Protein AF-0000000086637822 (afdb_homodimer)

Structure (mmCIF, N/CA/C/O backbone):
data_AF-0000000086637822-model_v1
#
loop_
_entity.id
_entity.type
_entity.pdbx_description
1 polymer 'Alpha-L-rhamnosidase C-terminal domain-containing protein'
#
loop_
_atom_site.group_PDB
_atom_site.id
_atom_site.type_symbol
_atom_site.label_atom_id
_atom_site.label_alt_id
_atom_site.label_comp_id
_atom_site.label_asym_id
_atom_site.label_entity_id
_atom_site.label_seq_id
_atom_site.pdbx_PDB_ins_code
_atom_site.Cartn_x
_atom_site.Cartn_y
_atom_site.Cartn_z
_atom_site.occupancy
_atom_site.B_iso_or_equiv
_atom_site.auth_seq_id
_atom_site.auth_comp_id
_atom_site.auth_asym_id
_atom_site.auth_atom_id
_atom_site.pdbx_PDB_model_num
ATOM 1 N N . MET A 1 1 ? -35.375 47.875 30.641 1 24.53 1 MET A N 1
ATOM 2 C CA . MET A 1 1 ? -34.062 47.438 30.203 1 24.53 1 MET A CA 1
ATOM 3 C C . MET A 1 1 ? -34.188 46.438 29.031 1 24.53 1 MET A C 1
ATOM 5 O O . MET A 1 1 ? -34.688 45.344 29.203 1 24.53 1 MET A O 1
ATOM 9 N N . GLN A 1 2 ? -34.375 46.875 27.781 1 25.88 2 GLN A N 1
ATOM 10 C CA . GLN A 1 2 ? -35.031 46.312 26.609 1 25.88 2 GLN A CA 1
ATOM 11 C C . GLN A 1 2 ? -34.188 45.219 25.969 1 25.88 2 GLN A C 1
ATOM 13 O O . GLN A 1 2 ? -33 45.406 25.703 1 25.88 2 GLN A O 1
ATOM 18 N N . SER A 1 3 ? -34.469 43.938 26.281 1 24.48 3 SER A N 1
ATOM 19 C CA . SER A 1 3 ? -33.875 42.656 25.906 1 24.48 3 SER A CA 1
ATOM 20 C C . SER A 1 3 ? -33.688 42.531 24.406 1 24.48 3 SER A C 1
ATOM 22 O O . SER A 1 3 ? -34.656 42.469 23.656 1 24.48 3 SER A O 1
ATOM 24 N N . SER A 1 4 ? -32.812 43.344 23.797 1 25.14 4 SER A N 1
ATOM 25 C CA . SER A 1 4 ? -32.625 43.375 22.344 1 25.14 4 SER A CA 1
ATOM 26 C C . SER A 1 4 ? -32.344 42 21.781 1 25.14 4 SER A C 1
ATOM 28 O O . SER A 1 4 ? -31.391 41.312 22.188 1 25.14 4 SER A O 1
ATOM 30 N N . SER A 1 5 ? -33.312 41.156 21.375 1 28.61 5 SER A N 1
ATOM 31 C CA . SER A 1 5 ? -33.438 39.875 20.719 1 28.61 5 SER A CA 1
ATOM 32 C C . SER A 1 5 ? -32.594 39.812 19.453 1 28.61 5 SER A C 1
ATOM 34 O O . SER A 1 5 ? -32.875 40.5 18.469 1 28.61 5 SER A O 1
ATOM 36 N N . THR A 1 6 ? -31.25 39.688 19.469 1 32.09 6 THR A N 1
ATOM 37 C CA . THR A 1 6 ? -30.328 39.5 18.344 1 32.09 6 THR A CA 1
ATOM 38 C C . THR A 1 6 ? -30.875 38.469 17.359 1 32.09 6 THR A C 1
ATOM 40 O O . THR A 1 6 ? -31.125 37.312 17.734 1 32.09 6 THR A O 1
ATOM 43 N N . SER A 1 7 ? -31.625 38.781 16.328 1 33.91 7 SER A N 1
ATOM 44 C CA . SER A 1 7 ? -32.188 38.031 15.211 1 33.91 7 SER A CA 1
ATOM 45 C C . SER A 1 7 ? -31.156 37.031 14.641 1 33.91 7 SER A C 1
ATOM 47 O O . SER A 1 7 ? -30.062 37.438 14.242 1 33.91 7 SER A O 1
ATOM 49 N N . LEU A 1 8 ? -31.078 35.875 15.039 1 40.56 8 LEU A N 1
ATOM 50 C CA . LEU A 1 8 ? -30.438 34.719 14.43 1 40.56 8 LEU A CA 1
ATOM 51 C C . LEU A 1 8 ? -30.609 34.719 12.922 1 40.56 8 LEU A C 1
ATOM 53 O O . LEU A 1 8 ? -31.719 34.469 12.422 1 40.56 8 LEU A O 1
ATOM 57 N N . SER A 1 9 ? -29.984 35.531 12.086 1 42.69 9 SER A N 1
ATOM 58 C CA . SER A 1 9 ? -30 35.594 10.625 1 42.69 9 SER A CA 1
ATOM 59 C C . SER A 1 9 ? -29.938 34.188 10.023 1 42.69 9 SER A C 1
ATOM 61 O O . SER A 1 9 ? -29.25 33.312 10.547 1 42.69 9 SER A O 1
ATOM 63 N N . ASN A 1 10 ? -30.891 33.562 9.344 1 52.34 10 ASN A N 1
ATOM 64 C CA . ASN A 1 10 ? -31.094 32.312 8.625 1 52.34 10 ASN A CA 1
ATOM 65 C C . ASN A 1 10 ? -29.859 31.922 7.801 1 52.34 10 ASN A C 1
ATOM 67 O O . ASN A 1 10 ? -29.406 32.688 6.965 1 52.34 10 ASN A O 1
ATOM 71 N N . PRO A 1 11 ? -29.125 30.859 8.164 1 66 11 PRO A N 1
ATOM 72 C CA . PRO A 1 11 ? -27.891 30.484 7.445 1 66 11 PRO A CA 1
ATOM 73 C C . PRO A 1 11 ? -28.094 30.438 5.934 1 66 11 PRO A C 1
ATOM 75 O O . PRO A 1 11 ? -29.125 29.938 5.457 1 66 11 PRO A O 1
ATOM 78 N N . GLU A 1 12 ? -27.188 31.141 5.191 1 83.38 12 GLU A N 1
ATOM 79 C CA . GLU A 1 12 ? -27.156 31.312 3.742 1 83.38 12 GLU A CA 1
ATOM 80 C C . GLU A 1 12 ? -26.969 29.984 3.031 1 83.38 12 GLU A C 1
ATOM 82 O O . GLU A 1 12 ? -26.234 29.109 3.514 1 83.38 12 GLU A O 1
ATOM 87 N N . LEU A 1 13 ? -27.875 29.688 2.125 1 92.31 13 LEU A N 1
ATOM 88 C CA . LEU A 1 13 ? -27.703 28.531 1.248 1 92.31 13 LEU A CA 1
ATOM 89 C C . LEU A 1 13 ? -26.797 28.859 0.074 1 92.31 13 LEU A C 1
ATOM 91 O O . LEU A 1 13 ? -27.094 29.75 -0.725 1 92.31 13 LEU A O 1
ATOM 95 N N . VAL A 1 14 ? -25.719 28.219 0.016 1 95.38 14 VAL A N 1
ATOM 96 C CA . VAL A 1 14 ? -24.797 28.391 -1.111 1 95.38 14 VAL A CA 1
ATOM 97 C C . VAL A 1 14 ? -25.219 27.484 -2.264 1 95.38 14 VAL A C 1
ATOM 99 O O . VAL A 1 14 ? -25.359 26.266 -2.09 1 95.38 14 VAL A O 1
ATOM 102 N N . ARG A 1 15 ? -25.391 28.016 -3.428 1 95.62 15 ARG A N 1
ATOM 103 C CA . ARG A 1 15 ? -25.875 27.281 -4.59 1 95.62 15 ARG A CA 1
ATOM 104 C C . ARG A 1 15 ? -24.75 27.047 -5.602 1 95.62 15 ARG A C 1
ATOM 106 O O . ARG A 1 15 ? -23.75 27.781 -5.602 1 95.62 15 ARG A O 1
ATOM 113 N N . PRO A 1 16 ? -24.906 26.031 -6.426 1 95.88 16 PRO A N 1
ATOM 114 C CA . PRO A 1 16 ? -23.875 25.828 -7.453 1 95.88 16 PRO A CA 1
ATOM 115 C C . PRO A 1 16 ? -23.859 26.938 -8.492 1 95.88 16 PRO A C 1
ATOM 117 O O . PRO A 1 16 ? -24.891 27.531 -8.797 1 95.88 16 PRO A O 1
ATOM 120 N N . SER A 1 17 ? -22.719 27.203 -9.016 1 95 17 SER A N 1
ATOM 121 C CA . SER A 1 17 ? -22.531 28.25 -10.008 1 95 17 SER A CA 1
ATOM 122 C C . SER A 1 17 ? -22.844 27.734 -11.414 1 95 17 SER A C 1
ATOM 124 O O . SER A 1 17 ? -23.297 28.516 -12.266 1 95 17 SER A O 1
ATOM 126 N N . ARG A 1 18 ? -22.562 26.438 -11.68 1 95.31 18 ARG A N 1
ATOM 127 C CA . ARG A 1 18 ? -22.828 25.875 -13 1 95.31 18 ARG A CA 1
ATOM 128 C C . ARG A 1 18 ? -22.859 24.359 -12.953 1 95.31 18 ARG A C 1
ATOM 130 O O . ARG A 1 18 ? -22.516 23.75 -11.945 1 95.31 18 ARG A O 1
ATOM 137 N N . VAL A 1 19 ? -23.359 23.766 -14.047 1 95.75 19 VAL A N 1
ATOM 138 C CA . VAL A 1 19 ? -23.281 22.312 -14.281 1 95.75 19 VAL A CA 1
ATOM 139 C C . VAL A 1 19 ? -22 21.984 -15.055 1 95.75 19 VAL A C 1
ATOM 141 O O . VAL A 1 19 ? -21.781 22.516 -16.141 1 95.75 19 VAL A O 1
ATOM 144 N N . LEU A 1 20 ? -21.172 21.203 -14.477 1 95.31 20 LEU A N 1
ATOM 145 C CA . LEU A 1 20 ? -19.922 20.828 -15.125 1 95.31 20 LEU A CA 1
ATOM 146 C C . LEU A 1 20 ? -20.156 19.828 -16.234 1 95.31 20 LEU A C 1
ATOM 148 O O . LEU A 1 20 ? -19.625 19.969 -17.344 1 95.31 20 LEU A O 1
ATOM 152 N N . ARG A 1 21 ? -20.891 18.75 -15.945 1 94.25 21 ARG A N 1
ATOM 153 C CA . ARG A 1 21 ? -21.188 17.703 -16.922 1 94.25 21 ARG A CA 1
ATOM 154 C C . ARG A 1 21 ? -22.375 16.875 -16.484 1 94.25 21 ARG A C 1
ATOM 156 O O . ARG A 1 21 ? -22.766 16.906 -15.312 1 94.25 21 ARG A O 1
ATOM 163 N N . THR A 1 22 ? -23.078 16.172 -17.484 1 93.12 22 THR A N 1
ATOM 164 C CA . THR A 1 22 ? -24.219 15.289 -17.219 1 93.12 22 THR A CA 1
ATOM 165 C C . THR A 1 22 ? -24.031 13.953 -17.938 1 93.12 22 THR A C 1
ATOM 167 O O . THR A 1 22 ? -23.266 13.859 -18.906 1 93.12 22 THR A O 1
ATOM 170 N N . SER A 1 23 ? -24.562 13.008 -17.422 1 90.38 23 SER A N 1
ATOM 171 C CA . SER A 1 23 ? -24.672 11.695 -18.047 1 90.38 23 SER A CA 1
ATOM 172 C C . SER A 1 23 ? -26.078 11.125 -17.875 1 90.38 23 SER A C 1
ATOM 174 O O . SER A 1 23 ? -26.719 11.336 -16.828 1 90.38 23 SER A O 1
ATOM 176 N N . GLY A 1 24 ? -26.609 10.438 -18.812 1 91.44 24 GLY A N 1
ATOM 177 C CA . GLY A 1 24 ? -27.969 9.922 -18.75 1 91.44 24 GLY A CA 1
ATOM 178 C C . GLY A 1 24 ? -29.016 10.984 -18.984 1 91.44 24 GLY A C 1
ATOM 179 O O . GLY A 1 24 ? -28.781 11.953 -19.703 1 91.44 24 GLY A O 1
ATOM 180 N N . LYS A 1 25 ? -30.219 10.703 -18.5 1 93.31 25 LYS A N 1
ATOM 181 C CA . LYS A 1 25 ? -31.328 11.625 -18.703 1 93.31 25 LYS A CA 1
ATOM 182 C C . LYS A 1 25 ? -31.375 12.688 -17.609 1 93.31 25 LYS A C 1
ATOM 184 O O . LYS A 1 25 ? -31.984 12.484 -16.562 1 93.31 25 LYS A O 1
ATOM 189 N N . VAL A 1 26 ? -30.875 13.859 -17.922 1 94.25 26 VAL A N 1
ATOM 190 C CA . VAL A 1 26 ? -30.844 15 -17 1 94.25 26 VAL A CA 1
ATOM 191 C C . VAL A 1 26 ? -31.406 16.234 -17.703 1 94.25 26 VAL A C 1
ATOM 193 O O . VAL A 1 26 ? -31.062 16.531 -18.844 1 94.25 26 VAL A O 1
ATOM 196 N N . GLU A 1 27 ? -32.281 16.859 -17.109 1 94.12 27 GLU A N 1
ATOM 197 C CA . GLU A 1 27 ? -32.844 18.125 -17.609 1 94.12 27 GLU A CA 1
ATOM 198 C C . GLU A 1 27 ? -32.531 19.266 -16.641 1 94.12 27 GLU A C 1
ATOM 200 O O . GLU A 1 27 ? -32.812 19.172 -15.445 1 94.12 27 GLU A O 1
ATOM 205 N N . ILE A 1 28 ? -31.984 20.266 -17.172 1 91.19 28 ILE A N 1
ATOM 206 C CA . ILE A 1 28 ? -31.609 21.422 -16.375 1 91.19 28 ILE A CA 1
ATOM 207 C C . ILE A 1 28 ? -32.594 22.562 -16.625 1 91.19 28 ILE A C 1
ATOM 209 O O . ILE A 1 28 ? -32.844 22.922 -17.766 1 91.19 28 ILE A O 1
ATOM 213 N N . GLY A 1 29 ? -33.094 23.078 -15.602 1 86.31 29 GLY A N 1
ATOM 214 C CA . GLY A 1 29 ? -34 24.203 -15.727 1 86.31 29 GLY A CA 1
ATOM 215 C C . GLY A 1 29 ? -33.281 25.531 -15.914 1 86.31 29 GLY A C 1
ATOM 216 O O . GLY A 1 29 ? -32.125 25.562 -16.344 1 86.31 29 GLY A O 1
ATOM 217 N N . ASN A 1 30 ? -34.031 26.609 -15.633 1 77.69 30 ASN A N 1
ATOM 218 C CA . ASN A 1 30 ? -33.469 27.953 -15.805 1 77.69 30 ASN A CA 1
ATOM 219 C C . ASN A 1 30 ? -32.375 28.25 -14.797 1 77.69 30 ASN A C 1
ATOM 221 O O . ASN A 1 30 ? -31.484 29.062 -15.062 1 77.69 30 ASN A O 1
ATOM 225 N N . GLU A 1 31 ? -32.625 27.672 -13.664 1 81.81 31 GLU A N 1
ATOM 226 C CA . GLU A 1 31 ? -31.594 27.766 -12.641 1 81.81 31 GLU A CA 1
ATOM 227 C C . GLU A 1 31 ? -30.875 26.438 -12.477 1 81.81 31 GLU A C 1
ATOM 229 O O . GLU A 1 31 ? -31.484 25.375 -12.57 1 81.81 31 GLU A O 1
ATOM 234 N N . VAL A 1 32 ? -29.625 26.531 -12.242 1 83.31 32 VAL A N 1
ATOM 235 C CA . VAL A 1 32 ? -28.75 25.359 -12.211 1 83.31 32 VAL A CA 1
ATOM 236 C C . VAL A 1 32 ? -29.266 24.359 -11.18 1 83.31 32 VAL A C 1
ATOM 238 O O . VAL A 1 32 ? -29.125 23.156 -11.367 1 83.31 32 VAL A O 1
ATOM 241 N N . SER A 1 33 ? -29.906 24.922 -10.172 1 79.81 33 SER A N 1
ATOM 242 C CA . SER A 1 33 ? -30.312 24.047 -9.094 1 79.81 33 SER A CA 1
ATOM 243 C C . SER A 1 33 ? -31.641 23.359 -9.414 1 79.81 33 SER A C 1
ATOM 245 O O . SER A 1 33 ? -32.031 22.391 -8.75 1 79.81 33 SER A O 1
ATOM 247 N N . TYR A 1 34 ? -32.312 23.875 -10.383 1 82.31 34 TYR A N 1
ATOM 248 C CA . TYR A 1 34 ? -33.562 23.234 -10.82 1 82.31 34 TYR A CA 1
ATOM 249 C C . TYR A 1 34 ? -33.281 22.172 -11.875 1 82.31 34 TYR A C 1
ATOM 251 O O . TYR A 1 34 ? -33 22.5 -13.031 1 82.31 34 TYR A O 1
ATOM 259 N N . LEU A 1 35 ? -33.25 20.891 -11.438 1 92.25 35 LEU A N 1
ATOM 260 C CA . LEU A 1 35 ? -32.906 19.859 -12.406 1 92.25 35 LEU A CA 1
ATOM 261 C C . LEU A 1 35 ? -33.688 18.578 -12.156 1 92.25 35 LEU A C 1
ATOM 263 O O . LEU A 1 35 ? -34.188 18.359 -11.047 1 92.25 35 LEU A O 1
ATOM 267 N N . SER A 1 36 ? -33.812 17.844 -13.195 1 94.5 36 SER A N 1
ATOM 268 C CA . SER A 1 36 ? -34.5 16.562 -13.141 1 94.5 36 SER A CA 1
ATOM 269 C C . SER A 1 36 ? -33.625 15.422 -13.594 1 94.5 36 SER A C 1
ATOM 271 O O . SER A 1 36 ? -32.844 15.562 -14.562 1 94.5 36 SER A O 1
ATOM 273 N N . LEU A 1 37 ? -33.594 14.383 -12.797 1 96 37 LEU A N 1
ATOM 274 C CA . LEU A 1 37 ? -32.906 13.141 -13.156 1 96 37 LEU A CA 1
ATOM 275 C C . LEU A 1 37 ? -33.906 12.008 -13.359 1 96 37 LEU A C 1
ATOM 277 O O . LEU A 1 37 ? -34.844 11.859 -12.578 1 96 37 LEU A O 1
ATOM 281 N N . ALA A 1 38 ? -33.656 11.203 -14.406 1 94.94 38 ALA A N 1
ATOM 282 C CA . ALA A 1 38 ? -34.562 10.086 -14.672 1 94.94 38 ALA A CA 1
ATOM 283 C C . ALA A 1 38 ? -33.781 8.859 -15.164 1 94.94 38 ALA A C 1
ATOM 285 O O . ALA A 1 38 ? -32.844 8.984 -15.953 1 94.94 38 ALA A O 1
ATOM 286 N N . ASN A 1 39 ? -34.062 7.785 -14.508 1 93.31 39 ASN A N 1
ATOM 287 C CA . ASN A 1 39 ? -33.562 6.504 -14.992 1 93.31 39 ASN A CA 1
ATOM 288 C C . ASN A 1 39 ? -34.656 5.68 -15.648 1 93.31 39 ASN A C 1
ATOM 290 O O . ASN A 1 39 ? -35.781 5.637 -15.148 1 93.31 39 ASN A O 1
ATOM 294 N N . THR A 1 40 ? -34.156 5.047 -16.766 1 85.56 40 THR A N 1
ATOM 295 C CA . THR A 1 40 ? -35.031 4.047 -17.375 1 85.56 40 THR A CA 1
ATOM 296 C C . THR A 1 40 ? -34.438 2.646 -17.203 1 85.56 40 THR A C 1
ATOM 298 O O . THR A 1 40 ? -33.438 2.471 -16.516 1 85.56 40 THR A O 1
ATOM 301 N N . LYS A 1 41 ? -35.031 1.471 -17.812 1 74.19 41 LYS A N 1
ATOM 302 C CA . LYS A 1 41 ? -34.625 0.081 -17.625 1 74.19 41 LYS A CA 1
ATOM 303 C C . LYS A 1 41 ? -33.312 -0.216 -18.344 1 74.19 41 LYS A C 1
ATOM 305 O O . LYS A 1 41 ? -32.594 -1.134 -17.953 1 74.19 41 LYS A O 1
ATOM 310 N N . THR A 1 42 ? -33 0.367 -19.359 1 60.78 42 THR A N 1
ATOM 311 C CA . THR A 1 42 ? -31.875 -0.054 -20.188 1 60.78 42 THR A CA 1
ATOM 312 C C . THR A 1 42 ? -30.766 0.992 -20.156 1 60.78 42 THR A C 1
ATOM 314 O O . THR A 1 42 ? -29.656 0.74 -20.641 1 60.78 42 THR A O 1
ATOM 317 N N . ASP A 1 43 ? -31.031 2.086 -19.438 1 61.66 43 ASP A N 1
ATOM 318 C CA . ASP A 1 43 ? -30.188 3.229 -19.75 1 61.66 43 ASP A CA 1
ATOM 319 C C . ASP A 1 43 ? -29.062 3.371 -18.734 1 61.66 43 ASP A C 1
ATOM 321 O O . ASP A 1 43 ? -29.094 2.752 -17.656 1 61.66 43 ASP A O 1
ATOM 325 N N . THR A 1 44 ? -28.031 4.07 -19.141 1 76.75 44 THR A N 1
ATOM 326 C CA . THR A 1 44 ? -27 4.676 -18.297 1 76.75 44 THR A CA 1
ATOM 327 C C . THR A 1 44 ? -27.641 5.488 -17.172 1 76.75 44 THR A C 1
ATOM 329 O O . THR A 1 44 ? -28.625 6.195 -17.391 1 76.75 44 THR A O 1
ATOM 332 N N . LYS A 1 45 ? -27.125 5.359 -15.93 1 88.88 45 LYS A N 1
ATOM 333 C CA . LYS A 1 45 ? -27.656 6.07 -14.773 1 88.88 45 LYS A CA 1
ATOM 334 C C . LYS A 1 45 ? -27.578 7.582 -14.977 1 88.88 45 LYS A C 1
ATOM 336 O O . LYS A 1 45 ? -26.578 8.094 -15.492 1 88.88 45 LYS A O 1
ATOM 341 N N . ALA A 1 46 ? -28.656 8.305 -14.641 1 94.5 46 ALA A N 1
ATOM 342 C CA . ALA A 1 46 ? -28.656 9.758 -14.68 1 94.5 46 ALA A CA 1
ATOM 343 C C . ALA A 1 46 ? -27.703 10.344 -13.641 1 94.5 46 ALA A C 1
ATOM 345 O O . ALA A 1 46 ? -27.781 9.992 -12.461 1 94.5 46 ALA A O 1
ATOM 346 N N . GLU A 1 47 ? -26.797 11.141 -14.055 1 95.44 47 GLU A N 1
ATOM 347 C CA . GLU A 1 47 ? -25.781 11.75 -13.203 1 95.44 47 GLU A CA 1
ATOM 348 C C . GLU A 1 47 ? -25.531 13.203 -13.586 1 95.44 47 GLU A C 1
ATOM 350 O O . GLU A 1 47 ? -25.5 13.547 -14.766 1 95.44 47 GLU A O 1
ATOM 355 N N . VAL A 1 48 ? -25.438 14.086 -12.617 1 96.62 48 VAL A N 1
ATOM 356 C CA . VAL A 1 48 ? -25.094 15.484 -12.836 1 96.62 48 VAL A CA 1
ATOM 357 C C . VAL A 1 48 ? -23.953 15.891 -11.898 1 96.62 48 VAL A C 1
ATOM 359 O O . VAL A 1 48 ? -23.922 15.477 -10.734 1 96.62 48 VAL A O 1
ATOM 362 N N . ILE A 1 49 ? -22.969 16.594 -12.383 1 97.56 49 ILE A N 1
ATOM 363 C CA . ILE A 1 49 ? -21.891 17.156 -11.57 1 97.56 49 ILE A CA 1
ATOM 364 C C . ILE A 1 49 ? -22.047 18.672 -11.492 1 97.56 49 ILE A C 1
ATOM 366 O O . ILE A 1 49 ? -21.984 19.359 -12.516 1 97.56 49 ILE A O 1
ATOM 370 N N . LEU A 1 50 ? -22.234 19.141 -10.344 1 98 50 LEU A N 1
ATOM 371 C CA . LEU A 1 50 ? -22.391 20.562 -10.07 1 98 50 LEU A CA 1
ATOM 372 C C . LEU A 1 50 ? -21.062 21.188 -9.664 1 98 50 LEU A C 1
ATOM 374 O O . LEU A 1 50 ? -20.25 20.547 -8.977 1 98 50 LEU A O 1
ATOM 378 N N . ASP A 1 51 ? -20.828 22.406 -10.117 1 97.62 51 ASP A N 1
ATOM 379 C CA . ASP A 1 51 ? -19.641 23.188 -9.852 1 97.62 51 ASP A CA 1
ATOM 380 C C . ASP A 1 51 ? -19.984 24.469 -9.078 1 97.62 51 ASP A C 1
ATOM 382 O O . ASP A 1 51 ? -20.75 25.297 -9.555 1 97.62 51 ASP A O 1
ATOM 386 N N . TYR A 1 52 ? -19.422 24.688 -7.965 1 97.81 52 TYR A N 1
ATOM 387 C CA . TYR A 1 52 ? -19.734 25.828 -7.117 1 97.81 52 TYR A CA 1
ATOM 388 C C . TYR A 1 52 ? -18.766 26.984 -7.375 1 97.81 52 TYR A C 1
ATOM 390 O O . TYR A 1 52 ? -18.859 28.031 -6.727 1 97.81 52 TYR A O 1
ATOM 398 N N . GLY A 1 53 ? -17.828 26.766 -8.227 1 97.31 53 GLY A N 1
ATOM 399 C CA . GLY A 1 53 ? -16.891 27.812 -8.617 1 97.31 53 GLY A CA 1
ATOM 400 C C . GLY A 1 53 ? -15.68 27.891 -7.707 1 97.31 53 GLY A C 1
ATOM 401 O O . GLY A 1 53 ? -14.594 28.297 -8.141 1 97.31 53 GLY A O 1
ATOM 402 N N . ARG A 1 54 ? -15.828 27.594 -6.461 1 97.69 54 ARG A N 1
ATOM 403 C CA . ARG A 1 54 ? -14.797 27.484 -5.434 1 97.69 54 ARG A CA 1
ATOM 404 C C . ARG A 1 54 ? -15.203 26.484 -4.352 1 97.69 54 ARG A C 1
ATOM 406 O O . ARG A 1 54 ? -16.266 25.875 -4.441 1 97.69 54 ARG A O 1
ATOM 413 N N . CYS A 1 55 ? -14.305 26.25 -3.381 1 98.06 55 CYS A N 1
ATOM 414 C CA . CYS A 1 55 ? -14.641 25.344 -2.287 1 98.06 55 CYS A CA 1
ATOM 415 C C . CYS A 1 55 ? -15.656 25.984 -1.348 1 98.06 55 CYS A C 1
ATOM 417 O O . CYS A 1 55 ? -15.5 27.125 -0.935 1 98.06 55 CYS A O 1
ATOM 419 N N . GLU A 1 56 ? -16.688 25.25 -1.159 1 97.31 56 GLU A N 1
ATOM 420 C CA . GLU A 1 56 ? -17.734 25.656 -0.232 1 97.31 56 GLU A CA 1
ATOM 421 C C . GLU A 1 56 ? -18.047 24.547 0.768 1 97.31 56 GLU A C 1
ATOM 423 O O . GLU A 1 56 ? -17.672 23.391 0.549 1 97.31 56 GLU A O 1
ATOM 428 N N . GLY A 1 57 ? -18.625 24.953 1.894 1 95.56 57 GLY A N 1
ATOM 429 C CA . GLY A 1 57 ? -18.984 23.969 2.9 1 95.56 57 GLY A CA 1
ATOM 430 C C . GLY A 1 57 ? -20.312 24.234 3.572 1 95.56 57 GLY A C 1
ATOM 431 O O . GLY A 1 57 ? -20.922 25.297 3.361 1 95.56 57 GLY A O 1
ATOM 432 N N . GLY A 1 58 ? -20.797 23.266 4.312 1 96.69 58 GLY A N 1
ATOM 433 C CA . GLY A 1 58 ? -22.062 23.328 5.043 1 96.69 58 GLY A CA 1
ATOM 434 C C . GLY A 1 58 ? -22.828 22.031 5.016 1 96.69 58 GLY A C 1
ATOM 435 O O . GLY A 1 58 ? -22.281 20.984 4.68 1 96.69 58 GLY A O 1
ATOM 436 N N . PHE A 1 59 ? -24.078 22.109 5.445 1 97.25 59 PHE A N 1
ATOM 437 C CA . PHE A 1 59 ? -24.969 20.969 5.379 1 97.25 59 PHE A CA 1
ATOM 438 C C . PHE A 1 59 ? -25.547 20.812 3.975 1 97.25 59 PHE A C 1
ATOM 440 O O . PHE A 1 59 ? -26.188 21.719 3.455 1 97.25 59 PHE A O 1
ATOM 447 N N . PRO A 1 60 ? -25.297 19.656 3.365 1 97.75 60 PRO A N 1
ATOM 448 C CA . PRO A 1 60 ? -26 19.453 2.098 1 97.75 60 PRO A CA 1
ATOM 449 C C . PRO A 1 60 ? -27.516 19.5 2.25 1 97.75 60 PRO A C 1
ATOM 451 O O . PRO A 1 60 ? -28.078 18.891 3.162 1 97.75 60 PRO A O 1
ATOM 454 N N . VAL A 1 61 ? -28.141 20.266 1.391 1 97.31 61 VAL A N 1
ATOM 455 C CA . VAL A 1 61 ? -29.594 20.406 1.396 1 97.31 61 VAL A CA 1
ATOM 456 C C . VAL A 1 61 ? -30.141 20.188 -0.012 1 97.31 61 VAL A C 1
ATOM 458 O O . VAL A 1 61 ? -29.609 20.719 -0.984 1 97.31 61 VAL A O 1
ATOM 461 N N . PHE A 1 62 ? -31.203 19.391 -0.108 1 97.25 62 PHE A N 1
ATOM 462 C CA . PHE A 1 62 ? -31.891 19.109 -1.364 1 97.25 62 PHE A CA 1
ATOM 463 C C . PHE A 1 62 ? -33.375 19.391 -1.246 1 97.25 62 PHE A C 1
ATOM 465 O O . PHE A 1 62 ? -34.094 18.672 -0.534 1 97.25 62 PHE A O 1
ATOM 472 N N . SER A 1 63 ? -33.812 20.406 -1.867 1 96.44 63 SER A N 1
ATOM 473 C CA . SER A 1 63 ? -35.219 20.625 -2.004 1 96.44 63 SER A CA 1
ATOM 474 C C . SER A 1 63 ? -35.781 19.906 -3.23 1 96.44 63 SER A C 1
ATOM 476 O O . SER A 1 63 ? -35.438 20.234 -4.363 1 96.44 63 SER A O 1
ATOM 478 N N . ILE A 1 64 ? -36.688 18.984 -3.016 1 96.56 64 ILE A N 1
ATOM 479 C CA . ILE A 1 64 ? -37.188 18.109 -4.066 1 96.56 64 ILE A CA 1
ATOM 480 C C . ILE A 1 64 ? -38.656 18.391 -4.301 1 96.56 64 ILE A C 1
ATOM 482 O O . ILE A 1 64 ? -39.469 18.281 -3.379 1 96.56 64 ILE A O 1
ATOM 486 N N . THR A 1 65 ? -39.031 18.656 -5.559 1 95.25 65 THR A N 1
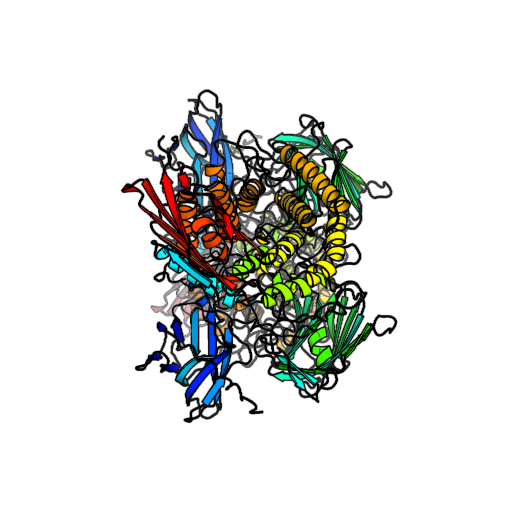ATOM 487 C CA . THR A 1 65 ? -40.406 19 -5.895 1 95.25 65 THR A CA 1
ATOM 488 C C . THR A 1 65 ? -41.219 17.75 -6.145 1 95.25 65 THR A C 1
ATOM 490 O O . THR A 1 65 ? -42.438 17.734 -5.891 1 95.25 65 THR A O 1
ATOM 493 N N . SER A 1 66 ? -40.594 16.812 -6.715 1 95.19 66 SER A N 1
ATOM 494 C CA . SER A 1 66 ? -41.312 15.555 -6.961 1 95.19 66 SER A CA 1
ATOM 495 C C . SER A 1 66 ? -40.312 14.391 -7.102 1 95.19 66 SER A C 1
ATOM 497 O O . SER A 1 66 ? -39.188 14.57 -7.543 1 95.19 66 SER A O 1
ATOM 499 N N . ALA A 1 67 ? -40.719 13.234 -6.707 1 96.38 67 ALA A N 1
ATOM 500 C CA . ALA A 1 67 ? -40.031 11.969 -6.844 1 96.38 67 ALA A CA 1
ATOM 501 C C . ALA A 1 67 ? -40.969 10.844 -7.25 1 96.38 67 ALA A C 1
ATOM 503 O O . ALA A 1 67 ? -42.031 10.68 -6.656 1 96.38 67 ALA A O 1
ATOM 504 N N . SER A 1 68 ? -40.625 10.164 -8.25 1 95.25 68 SER A N 1
ATOM 505 C CA . SER A 1 68 ? -41.469 9.07 -8.727 1 95.25 68 SER A CA 1
ATOM 506 C C . SER A 1 68 ? -40.719 7.742 -8.703 1 95.25 68 SER A C 1
ATOM 508 O O . SER A 1 68 ? -39.531 7.684 -9.023 1 95.25 68 SER A O 1
ATOM 510 N N . ALA A 1 69 ? -41.375 6.723 -8.359 1 94.44 69 ALA A N 1
ATOM 511 C CA . ALA A 1 69 ? -40.875 5.359 -8.32 1 94.44 69 ALA A CA 1
ATOM 512 C C . ALA A 1 69 ? -41.938 4.352 -8.719 1 94.44 69 ALA A C 1
ATOM 514 O O . ALA A 1 69 ? -43.125 4.695 -8.805 1 94.44 69 ALA A O 1
ATOM 515 N N . PRO A 1 70 ? -41.531 3.141 -8.953 1 91.06 70 PRO A N 1
ATOM 516 C CA . PRO A 1 70 ? -42.562 2.121 -9.195 1 91.06 70 PRO A CA 1
ATOM 517 C C . PRO A 1 70 ? -43.5 1.943 -8.016 1 91.06 70 PRO A C 1
ATOM 519 O O . PRO A 1 70 ? -43.156 2.322 -6.887 1 91.06 70 PRO A O 1
ATOM 522 N N . LYS A 1 71 ? -44.75 1.433 -8.195 1 84.75 71 LYS A N 1
ATOM 523 C CA . LYS A 1 71 ? -45.875 1.42 -7.262 1 84.75 71 LYS A CA 1
ATOM 524 C C . LYS A 1 71 ? -45.469 0.745 -5.949 1 84.75 71 LYS A C 1
ATOM 526 O O . LYS A 1 71 ? -45.938 1.149 -4.879 1 84.75 71 LYS A O 1
ATOM 531 N N . ASP A 1 72 ? -44.531 -0.159 -5.891 1 87.69 72 ASP A N 1
ATOM 532 C CA . ASP A 1 72 ? -44.219 -0.897 -4.676 1 87.69 72 ASP A CA 1
ATOM 533 C C . ASP A 1 72 ? -43.031 -0.263 -3.961 1 87.69 72 ASP A C 1
ATOM 535 O O . ASP A 1 72 ? -42.594 -0.729 -2.896 1 87.69 72 ASP A O 1
ATOM 539 N N . GLN A 1 73 ? -42.656 0.909 -4.516 1 90 73 GLN A N 1
ATOM 540 C CA . GLN A 1 73 ? -41.469 1.584 -3.949 1 90 73 GLN A CA 1
ATOM 541 C C . GLN A 1 73 ? -41.875 2.941 -3.365 1 90 73 GLN A C 1
ATOM 543 O O . GLN A 1 73 ? -42.406 3.797 -4.066 1 90 73 GLN A O 1
ATOM 548 N N . ARG A 1 74 ? -41.625 3.223 -2.088 1 91.31 74 ARG A N 1
ATOM 549 C CA . ARG A 1 74 ? -42.062 4.418 -1.383 1 91.31 74 ARG A CA 1
ATOM 550 C C . ARG A 1 74 ? -40.969 5.48 -1.355 1 91.31 74 ARG A C 1
ATOM 552 O O . ARG A 1 74 ? -41.25 6.645 -1.041 1 91.31 74 ARG A O 1
ATOM 559 N N . GLN A 1 75 ? -39.719 5.066 -1.693 1 94.38 75 GLN A N 1
ATOM 560 C CA . GLN A 1 75 ? -38.562 5.988 -1.651 1 94.38 75 GLN A CA 1
ATOM 561 C C . GLN A 1 75 ? -37.719 5.883 -2.916 1 94.38 75 GLN A C 1
ATOM 563 O O . GLN A 1 75 ? -37.719 4.844 -3.584 1 94.38 75 GLN A O 1
ATOM 568 N N . VAL A 1 76 ? -37.156 6.996 -3.205 1 95.44 76 VAL A N 1
ATOM 569 C CA . VAL A 1 76 ? -36.188 7.062 -4.293 1 95.44 76 VAL A CA 1
ATOM 570 C C . VAL A 1 76 ? -34.781 7.379 -3.729 1 95.44 76 VAL A C 1
ATOM 572 O O . VAL A 1 76 ? -34.625 8.391 -3.047 1 95.44 76 VAL A O 1
ATOM 575 N N . ALA A 1 77 ? -33.875 6.469 -4.008 1 94.69 77 ALA A N 1
ATOM 576 C CA . ALA A 1 77 ? -32.531 6.656 -3.502 1 94.69 77 ALA A CA 1
ATOM 577 C C . ALA A 1 77 ? -31.656 7.387 -4.523 1 94.69 77 ALA A C 1
ATOM 579 O O . ALA A 1 77 ? -31.781 7.164 -5.73 1 94.69 77 ALA A O 1
ATOM 580 N N . PHE A 1 78 ? -30.812 8.258 -4.059 1 96 78 PHE A N 1
ATOM 581 C CA . PHE A 1 78 ? -29.797 8.891 -4.895 1 96 78 PHE A CA 1
ATOM 582 C C . PHE A 1 78 ? -28.5 9.062 -4.129 1 96 78 PHE A C 1
ATOM 584 O O . PHE A 1 78 ? -28.5 9.148 -2.9 1 96 78 PHE A O 1
ATOM 591 N N . GLN A 1 79 ? -27.422 9 -4.84 1 96.88 79 GLN A N 1
ATOM 592 C CA . GLN A 1 79 ? -26.062 9.078 -4.281 1 96.88 79 GLN A CA 1
ATOM 593 C C . GLN A 1 79 ? -25.438 10.438 -4.57 1 96.88 79 GLN A C 1
ATOM 595 O O . GLN A 1 79 ? -25.578 10.969 -5.676 1 96.88 79 GLN A O 1
ATOM 600 N N . VAL A 1 80 ? -24.781 10.977 -3.586 1 98 80 VAL A N 1
ATOM 601 C CA . VAL A 1 80 ? -24.094 12.242 -3.766 1 98 80 VAL A CA 1
ATOM 602 C C . VAL A 1 80 ? -22.609 12.07 -3.443 1 98 80 VAL A C 1
ATOM 604 O O . VAL A 1 80 ? -22.25 11.523 -2.395 1 98 80 VAL A O 1
ATOM 607 N N . THR A 1 81 ? -21.703 12.477 -4.328 1 98 81 THR A N 1
ATOM 608 C CA . THR A 1 81 ? -20.266 12.43 -4.188 1 98 81 THR A CA 1
ATOM 609 C C . THR A 1 81 ? -19.672 13.836 -4.109 1 98 81 THR A C 1
ATOM 611 O O . THR A 1 81 ? -20.125 14.742 -4.816 1 98 81 THR A O 1
ATOM 614 N N . TYR A 1 82 ? -18.703 14.062 -3.295 1 98.5 82 TYR A N 1
ATOM 615 C CA . TYR A 1 82 ? -18.125 15.383 -3.092 1 98.5 82 TYR A CA 1
ATOM 616 C C . TYR A 1 82 ? -16.625 15.367 -3.357 1 98.5 82 TYR A C 1
ATOM 618 O O . TYR A 1 82 ? -15.945 14.367 -3.104 1 98.5 82 TYR A O 1
ATOM 626 N N . SER A 1 83 ? -16.062 16.516 -3.826 1 98.56 83 SER A N 1
ATOM 627 C CA . SER A 1 83 ? -14.625 16.641 -4.012 1 98.56 83 SER A CA 1
ATOM 628 C C . SER A 1 83 ? -14.211 18.109 -4.129 1 98.56 83 SER A C 1
ATOM 630 O O . SER A 1 83 ? -14.945 18.922 -4.695 1 98.56 83 SER A O 1
ATOM 632 N N . GLU A 1 84 ? -13.055 18.422 -3.584 1 98.56 84 GLU A N 1
ATOM 633 C CA . GLU A 1 84 ? -12.43 19.703 -3.848 1 98.56 84 GLU A CA 1
ATOM 634 C C . GLU A 1 84 ? -11.773 19.734 -5.227 1 98.56 84 GLU A C 1
ATOM 636 O O . GLU A 1 84 ? -11.82 20.75 -5.922 1 98.56 84 GLU A O 1
ATOM 641 N N . THR A 1 85 ? -11.195 18.594 -5.605 1 98.19 85 THR A N 1
ATOM 642 C CA . THR A 1 85 ? -10.391 18.531 -6.82 1 98.19 85 THR A CA 1
ATOM 643 C C . THR A 1 85 ? -11.203 17.969 -7.98 1 98.19 85 THR A C 1
ATOM 645 O O . THR A 1 85 ? -12.125 17.172 -7.77 1 98.19 85 THR A O 1
ATOM 648 N N . ILE A 1 86 ? -10.781 18.328 -9.133 1 97.12 86 ILE A N 1
ATOM 649 C CA . ILE A 1 86 ? -11.453 17.844 -10.336 1 97.12 86 ILE A CA 1
ATOM 650 C C . ILE A 1 86 ? -11.195 16.344 -10.5 1 97.12 86 ILE A C 1
ATOM 652 O O . ILE A 1 86 ? -12.047 15.609 -10.992 1 97.12 86 ILE A O 1
ATOM 656 N N . ASP A 1 87 ? -10.023 15.852 -10.086 1 92.56 87 ASP A N 1
ATOM 657 C CA . ASP A 1 87 ? -9.703 14.438 -10.164 1 92.56 87 ASP A CA 1
ATOM 658 C C . ASP A 1 87 ? -10.516 13.625 -9.156 1 92.56 87 ASP A C 1
ATOM 660 O O . ASP A 1 87 ? -10.906 12.492 -9.438 1 92.56 87 ASP A O 1
ATOM 664 N N . GLY A 1 88 ? -10.773 14.203 -8.023 1 95.81 88 GLY A N 1
ATOM 665 C CA . GLY A 1 88 ? -11.461 13.492 -6.957 1 95.81 88 GLY A CA 1
ATOM 666 C C . GLY A 1 88 ? -12.914 13.203 -7.27 1 95.81 88 GLY A C 1
ATOM 667 O O . GLY A 1 88 ? -13.469 12.203 -6.816 1 95.81 88 GLY A O 1
ATOM 668 N N . ILE A 1 89 ? -13.539 14 -8.086 1 96.62 89 ILE A N 1
ATOM 669 C CA . ILE A 1 89 ? -14.977 13.875 -8.32 1 96.62 89 ILE A CA 1
ATOM 670 C C . ILE A 1 89 ? -15.25 12.648 -9.18 1 96.62 89 ILE A C 1
ATOM 672 O O . ILE A 1 89 ? -16.375 12.125 -9.18 1 96.62 89 ILE A O 1
ATOM 676 N N . ASP A 1 90 ? -14.234 12.164 -9.883 1 90.06 90 ASP A N 1
ATOM 677 C CA . ASP A 1 90 ? -14.398 10.992 -10.742 1 90.06 90 ASP A CA 1
ATOM 678 C C . ASP A 1 90 ? -13.938 9.719 -10.039 1 90.06 90 ASP A C 1
ATOM 680 O O . ASP A 1 90 ? -14.039 8.625 -10.594 1 90.06 90 ASP A O 1
ATOM 684 N N . ASN A 1 91 ? -13.453 9.883 -8.891 1 88.31 91 ASN A N 1
ATOM 685 C CA . ASN A 1 91 ? -13.102 8.719 -8.086 1 88.31 91 ASN A CA 1
ATOM 686 C C . ASN A 1 91 ? -14.336 8.094 -7.441 1 88.31 91 ASN A C 1
ATOM 688 O O . ASN A 1 91 ? -15.273 8.797 -7.07 1 88.31 91 ASN A O 1
ATOM 692 N N . ALA A 1 92 ? -14.336 6.82 -7.254 1 83.69 92 ALA A N 1
ATOM 693 C CA . ALA A 1 92 ? -15.477 6.082 -6.715 1 83.69 92 ALA A CA 1
ATOM 694 C C . ALA A 1 92 ? -15.812 6.551 -5.305 1 83.69 92 ALA A C 1
ATOM 696 O O . ALA A 1 92 ? -16.969 6.496 -4.891 1 83.69 92 ALA A O 1
ATOM 697 N N . GLN A 1 93 ? -14.828 7.074 -4.551 1 90.69 93 GLN A N 1
ATOM 698 C CA . GLN A 1 93 ? -15.047 7.484 -3.168 1 90.69 93 GLN A CA 1
ATOM 699 C C . GLN A 1 93 ? -14.961 9 -3.021 1 90.69 93 GLN A C 1
ATOM 701 O O . GLN A 1 93 ? -14.828 9.516 -1.909 1 90.69 93 GLN A O 1
ATOM 706 N N . GLY A 1 94 ? -15.023 9.688 -4.176 1 95.5 94 GLY A N 1
ATOM 707 C CA . GLY A 1 94 ? -14.781 11.117 -4.086 1 95.5 94 GLY A CA 1
ATOM 708 C C . GLY A 1 94 ? -13.375 11.453 -3.639 1 95.5 94 GLY A C 1
ATOM 709 O O . GLY A 1 94 ? -12.414 10.789 -4.031 1 95.5 94 GLY A O 1
ATOM 710 N N . ASP A 1 95 ? -13.234 12.461 -2.914 1 96.06 95 ASP A N 1
ATOM 711 C CA . ASP A 1 95 ? -11.891 12.812 -2.453 1 96.06 95 ASP A CA 1
ATOM 712 C C . ASP A 1 95 ? -11.672 12.367 -1.009 1 96.06 95 ASP A C 1
ATOM 714 O O . ASP A 1 95 ? -11.008 13.055 -0.234 1 96.06 95 ASP A O 1
ATOM 718 N N . GLY A 1 96 ? -12.406 11.359 -0.502 1 92.69 96 GLY A N 1
ATOM 719 C CA . GLY A 1 96 ? -12.266 10.727 0.798 1 92.69 96 GLY A CA 1
ATOM 720 C C . GLY A 1 96 ? -12.234 9.211 0.72 1 92.69 96 GLY A C 1
ATOM 721 O O . GLY A 1 96 ? -11.797 8.648 -0.283 1 92.69 96 GLY A O 1
ATOM 722 N N . PRO A 1 97 ? -12.617 8.539 1.782 1 94.12 97 PRO A N 1
ATOM 723 C CA . PRO A 1 97 ? -13.109 9.016 3.08 1 94.12 97 PRO A CA 1
ATOM 724 C C . PRO A 1 97 ? -11.977 9.406 4.031 1 94.12 97 PRO A C 1
ATOM 726 O O . PRO A 1 97 ? -10.805 9.164 3.732 1 94.12 97 PRO A O 1
ATOM 729 N N . PHE A 1 98 ? -12.383 10.016 5.195 1 93.94 98 PHE A N 1
ATOM 730 C CA . PHE A 1 98 ? -11.445 10.492 6.211 1 93.94 98 PHE A CA 1
ATOM 731 C C . PHE A 1 98 ? -11.773 9.883 7.57 1 93.94 98 PHE A C 1
ATOM 733 O O . PHE A 1 98 ? -12.844 10.141 8.133 1 93.94 98 PHE A O 1
ATOM 740 N N . PHE A 1 99 ? -10.789 9.086 8.18 1 92.44 99 PHE A N 1
ATOM 741 C CA . PHE A 1 99 ? -11.109 8.391 9.414 1 92.44 99 PHE A CA 1
ATOM 742 C C . PHE A 1 99 ? -10 8.57 10.445 1 92.44 99 PHE A C 1
ATOM 744 O O . PHE A 1 99 ? -9.867 7.762 11.367 1 92.44 99 PHE A O 1
ATOM 751 N N . LEU A 1 100 ? -9.297 9.578 10.445 1 89.5 100 LEU A N 1
ATOM 752 C CA . LEU A 1 100 ? -8.148 9.703 11.336 1 89.5 100 LEU A CA 1
ATOM 753 C C . LEU A 1 100 ? -8.594 10.125 12.734 1 89.5 100 LEU A C 1
ATOM 755 O O . LEU A 1 100 ? -8.555 9.328 13.672 1 89.5 100 LEU A O 1
ATOM 759 N N . PHE A 1 101 ? -9.086 11.398 12.953 1 85.75 101 PHE A N 1
ATOM 760 C CA . PHE A 1 101 ? -9.047 11.844 14.344 1 85.75 101 PHE A CA 1
ATOM 761 C C . PHE A 1 101 ? -10.43 12.266 14.82 1 85.75 101 PHE A C 1
ATOM 763 O O . PHE A 1 101 ? -10.703 12.297 16.016 1 85.75 101 PHE A O 1
ATOM 770 N N . SER A 1 102 ? -11.336 12.633 13.93 1 85.5 102 SER A N 1
ATOM 771 C CA . SER A 1 102 ? -12.539 13.227 14.508 1 85.5 102 SER A CA 1
ATOM 772 C C . SER A 1 102 ? -13.766 12.914 13.664 1 85.5 102 SER A C 1
ATOM 774 O O . SER A 1 102 ? -13.648 12.422 12.547 1 85.5 102 SER A O 1
ATOM 776 N N . ASN A 1 103 ? -14.891 13.156 14.328 1 93.69 103 ASN A N 1
ATOM 777 C CA . ASN A 1 103 ? -16.203 13.125 13.688 1 93.69 103 ASN A CA 1
ATOM 778 C C . ASN A 1 103 ? -16.734 14.531 13.43 1 93.69 103 ASN A C 1
ATOM 780 O O . ASN A 1 103 ? -17.953 14.742 13.43 1 93.69 103 ASN A O 1
ATOM 784 N N . ALA A 1 104 ? -15.812 15.461 13.211 1 95.12 104 ALA A N 1
ATOM 785 C CA . ALA A 1 104 ? -16.188 16.875 13.148 1 95.12 104 ALA A CA 1
ATOM 786 C C . ALA A 1 104 ? -16.812 17.219 11.797 1 95.12 104 ALA A C 1
ATOM 788 O O . ALA A 1 104 ? -17.281 18.328 11.586 1 95.12 104 ALA A O 1
ATOM 789 N N . MET A 1 105 ? -16.844 16.391 10.922 1 95.88 105 MET A N 1
ATOM 790 C CA . MET A 1 105 ? -17.547 16.438 9.641 1 95.88 105 MET A CA 1
ATOM 791 C C . MET A 1 105 ? -17.922 15.031 9.172 1 95.88 105 MET A C 1
ATOM 793 O O . MET A 1 105 ? -17.609 14.039 9.844 1 95.88 105 MET A O 1
ATOM 797 N N . ASP A 1 106 ? -18.625 15 8.07 1 95.62 106 ASP A N 1
ATOM 798 C CA . ASP A 1 106 ? -18.859 13.688 7.473 1 95.62 106 ASP A CA 1
ATOM 799 C C . ASP A 1 106 ? -17.562 13.062 6.98 1 95.62 106 ASP A C 1
ATOM 801 O O . ASP A 1 106 ? -16.891 13.617 6.117 1 95.62 106 ASP A O 1
ATOM 805 N N . GLY A 1 107 ? -17.219 11.938 7.645 1 93.94 107 GLY A N 1
ATOM 806 C CA . GLY A 1 107 ? -16.016 11.25 7.203 1 93.94 107 GLY A CA 1
ATOM 807 C C . GLY A 1 107 ? -16.141 10.648 5.82 1 93.94 107 GLY A C 1
ATOM 808 O O . GLY A 1 107 ? -15.133 10.391 5.152 1 93.94 107 GLY A O 1
ATOM 809 N N . TYR A 1 108 ? -17.359 10.445 5.371 1 96.06 108 TYR A N 1
ATOM 810 C CA . TYR A 1 108 ? -17.625 9.875 4.055 1 96.06 108 TYR A CA 1
ATOM 811 C C . TYR A 1 108 ? -17.891 10.969 3.027 1 96.06 108 TYR A C 1
ATOM 813 O O . TYR A 1 108 ? -18.609 11.93 3.305 1 96.06 108 TYR A O 1
ATOM 821 N N . ARG A 1 109 ? -17.328 10.781 1.812 1 97.12 109 ARG A N 1
ATOM 822 C CA . ARG A 1 109 ? -17.5 11.75 0.73 1 97.12 109 ARG A CA 1
ATOM 823 C C . ARG A 1 109 ? -18.453 11.211 -0.338 1 97.12 109 ARG A C 1
ATOM 825 O O . ARG A 1 109 ? -18.688 11.867 -1.35 1 97.12 109 ARG A O 1
ATOM 832 N N . VAL A 1 110 ? -18.922 10.047 -0.166 1 95.81 110 VAL A N 1
ATOM 833 C CA . VAL A 1 110 ? -20.031 9.461 -0.921 1 95.81 110 VAL A CA 1
ATOM 834 C C . VAL A 1 110 ? -21.172 9.086 0.028 1 95.81 110 VAL A C 1
ATOM 836 O O . VAL A 1 110 ? -20.984 8.281 0.939 1 95.81 110 VAL A O 1
ATOM 839 N N . CYS A 1 111 ? -22.297 9.672 -0.173 1 96.12 111 CYS A N 1
ATOM 840 C CA . CYS A 1 111 ? -23.422 9.523 0.744 1 96.12 111 CYS A CA 1
ATOM 841 C C . CYS A 1 111 ? -24.688 9.133 -0.006 1 96.12 111 CYS A C 1
ATOM 843 O O . CYS A 1 111 ? -24.938 9.609 -1.113 1 96.12 111 CYS A O 1
ATOM 845 N N . GLN A 1 112 ? -25.453 8.328 0.619 1 95.06 112 GLN A N 1
ATOM 846 C CA . GLN A 1 112 ? -26.75 7.953 0.079 1 95.06 112 GLN A CA 1
ATOM 847 C C . GLN A 1 112 ? -27.875 8.75 0.732 1 95.06 112 GLN A C 1
ATOM 849 O O . GLN A 1 112 ? -27.859 8.977 1.944 1 95.06 112 GLN A O 1
ATOM 854 N N . HIS A 1 113 ? -28.781 9.242 -0.076 1 96.12 113 HIS A N 1
ATOM 855 C CA . HIS A 1 113 ? -29.969 9.953 0.383 1 96.12 113 HIS A CA 1
ATOM 856 C C . HIS A 1 113 ? -31.234 9.305 -0.155 1 96.12 113 HIS A C 1
ATOM 858 O O . HIS A 1 113 ? -31.188 8.523 -1.104 1 96.12 113 HIS A O 1
ATOM 864 N N . HIS A 1 114 ? -32.344 9.648 0.506 1 94.88 114 HIS A N 1
ATOM 865 C CA . HIS A 1 114 ? -33.625 9.109 0.114 1 94.88 114 HIS A CA 1
ATOM 866 C C . HIS A 1 114 ? -34.688 10.203 0.073 1 94.88 114 HIS A C 1
ATOM 868 O O . HIS A 1 114 ? -34.719 11.078 0.944 1 94.88 114 HIS A O 1
ATOM 874 N N . ALA A 1 115 ? -35.469 10.164 -0.963 1 96.06 115 ALA A N 1
ATOM 875 C CA . ALA A 1 115 ? -36.656 11.023 -1.095 1 96.06 115 ALA A CA 1
ATOM 876 C C . ALA A 1 115 ? -37.938 10.203 -1.132 1 96.06 115 ALA A C 1
ATOM 878 O O . ALA A 1 115 ? -37.969 9.125 -1.735 1 96.06 115 ALA A O 1
ATOM 879 N N . SER A 1 116 ? -38.906 10.758 -0.484 1 95.5 116 SER A N 1
ATOM 880 C CA . SER A 1 116 ? -40.188 10.094 -0.553 1 95.5 116 SER A CA 1
ATOM 881 C C . SER A 1 116 ? -40.812 10.203 -1.948 1 95.5 116 SER A C 1
ATOM 883 O O . SER A 1 116 ? -40.781 11.273 -2.557 1 95.5 116 SER A O 1
ATOM 885 N N . ALA A 1 117 ? -41.312 9.008 -2.387 1 95.5 117 ALA A N 1
ATOM 886 C CA . ALA A 1 117 ? -41.969 9.023 -3.684 1 95.5 117 ALA A CA 1
ATOM 887 C C . ALA A 1 117 ? -43.312 9.766 -3.6 1 95.5 117 ALA A C 1
ATOM 889 O O . ALA A 1 117 ? -44.344 9.172 -3.225 1 95.5 117 ALA A O 1
ATOM 890 N N . ALA A 1 118 ? -43.312 11.016 -3.922 1 92.94 118 ALA A N 1
ATOM 891 C CA . ALA A 1 118 ? -44.5 11.867 -3.836 1 92.94 118 ALA A CA 1
ATOM 892 C C . ALA A 1 118 ? -44.375 13.055 -4.781 1 92.94 118 ALA A C 1
ATOM 894 O O . ALA A 1 118 ? -43.281 13.398 -5.242 1 92.94 118 ALA A O 1
ATOM 895 N N . ASP A 1 119 ? -45.531 13.609 -5.043 1 91.19 119 ASP A N 1
ATOM 896 C CA . ASP A 1 119 ? -45.594 14.812 -5.867 1 91.19 119 ASP A CA 1
ATOM 897 C C . ASP A 1 119 ? -45.719 16.062 -5.008 1 91.19 119 ASP A C 1
ATOM 899 O O . ASP A 1 119 ? -46.469 16.984 -5.324 1 91.19 119 ASP A O 1
ATOM 903 N N . GLU A 1 120 ? -45.094 15.984 -3.879 1 92.81 120 GLU A N 1
ATOM 904 C CA . GLU A 1 120 ? -45.062 17.125 -2.971 1 92.81 120 GLU A CA 1
ATOM 905 C C . GLU A 1 120 ? -43.625 17.516 -2.648 1 92.81 120 GLU A C 1
ATOM 907 O O . GLU A 1 120 ? -42.719 16.656 -2.625 1 92.81 120 GLU A O 1
ATOM 912 N N . THR A 1 121 ? -43.531 18.766 -2.473 1 93.69 121 THR A N 1
ATOM 913 C CA . THR A 1 121 ? -42.188 19.281 -2.174 1 93.69 121 THR A CA 1
ATOM 914 C C . THR A 1 121 ? -41.688 18.75 -0.835 1 93.69 121 THR A C 1
ATOM 916 O O . THR A 1 121 ? -42.469 18.688 0.134 1 93.69 121 THR A O 1
ATOM 919 N N . GLN A 1 122 ? -40.469 18.266 -0.777 1 96.19 122 GLN A N 1
ATOM 920 C CA . GLN A 1 122 ? -39.812 17.781 0.43 1 96.19 122 GLN A CA 1
ATOM 921 C C . GLN A 1 122 ? -38.344 18.266 0.48 1 96.19 122 GLN A C 1
ATOM 923 O O . GLN A 1 122 ? -37.781 18.609 -0.55 1 96.19 122 GLN A O 1
ATOM 928 N N . THR A 1 123 ? -37.844 18.375 1.686 1 96 123 THR A N 1
ATOM 929 C CA . THR A 1 123 ? -36.469 18.781 1.866 1 96 123 THR A CA 1
ATOM 930 C C . THR A 1 123 ? -35.656 17.672 2.539 1 96 123 THR A C 1
ATOM 932 O O . THR A 1 123 ? -36.062 17.156 3.582 1 96 123 THR A O 1
ATOM 935 N N . VAL A 1 124 ? -34.625 17.266 1.862 1 96.12 124 VAL A N 1
ATOM 936 C CA . VAL A 1 124 ? -33.688 16.312 2.43 1 96.12 124 VAL A CA 1
ATOM 937 C C . VAL A 1 124 ? -32.406 17.062 2.881 1 96.12 124 VAL A C 1
ATOM 939 O O . VAL A 1 124 ? -31.766 17.734 2.078 1 96.12 124 VAL A O 1
ATOM 942 N N . LYS A 1 125 ? -32.094 17.016 4.145 1 95.12 125 LYS A N 1
ATOM 943 C CA . LYS A 1 125 ? -30.906 17.641 4.715 1 95.12 125 LYS A CA 1
ATOM 944 C C . LYS A 1 125 ? -30 16.609 5.383 1 95.12 125 LYS A C 1
ATOM 946 O O . LYS A 1 125 ? -30.469 15.789 6.168 1 95.12 125 LYS A O 1
ATOM 951 N N . SER A 1 126 ? -28.734 16.672 5.07 1 94.88 126 SER A N 1
ATOM 952 C CA . SER A 1 126 ? -27.781 15.75 5.676 1 94.88 126 SER A CA 1
ATOM 953 C C . SER A 1 126 ? -27.562 16.078 7.148 1 94.88 126 SER A C 1
ATOM 955 O O . SER A 1 126 ? -27.625 17.234 7.551 1 94.88 126 SER A O 1
ATOM 957 N N . ARG A 1 127 ? -27.25 15.102 7.898 1 91.06 127 ARG A N 1
ATOM 958 C CA . ARG A 1 127 ? -26.969 15.258 9.32 1 91.06 127 ARG A CA 1
ATOM 959 C C . ARG A 1 127 ? -25.609 15.922 9.539 1 91.06 127 ARG A C 1
ATOM 961 O O . ARG A 1 127 ? -25.453 16.75 10.438 1 91.06 127 ARG A O 1
ATOM 968 N N . PHE A 1 128 ? -24.656 15.492 8.797 1 93.38 128 PHE A N 1
ATOM 969 C CA . PHE A 1 128 ? -23.297 15.984 8.961 1 93.38 128 PHE A CA 1
ATOM 970 C C . PHE A 1 128 ? -22.953 16.984 7.863 1 93.38 128 PHE A C 1
ATOM 972 O O . PHE A 1 128 ? -23.484 16.922 6.758 1 93.38 128 PHE A O 1
ATOM 979 N N . ILE A 1 129 ? -22.047 17.812 8.172 1 95.81 129 ILE A N 1
ATOM 980 C CA . ILE A 1 129 ? -21.609 18.797 7.191 1 95.81 129 ILE A CA 1
ATOM 981 C C . ILE A 1 129 ? -20.594 18.156 6.246 1 95.81 129 ILE A C 1
ATOM 983 O O . ILE A 1 129 ? -19.859 17.25 6.637 1 95.81 129 ILE A O 1
ATOM 987 N N . GLN A 1 130 ? -20.641 18.531 4.988 1 96.88 130 GLN A N 1
ATOM 988 C CA . GLN A 1 130 ? -19.5 18.516 4.086 1 96.88 130 GLN A CA 1
ATOM 989 C C . GLN A 1 130 ? -18.734 19.844 4.145 1 96.88 130 GLN A C 1
ATOM 991 O O . GLN A 1 130 ? -19.203 20.844 3.605 1 96.88 130 GLN A O 1
ATOM 996 N N . ALA A 1 131 ? -17.594 19.797 4.738 1 96.69 131 ALA A N 1
ATOM 997 C CA . ALA A 1 131 ? -17.031 21.047 5.227 1 96.69 131 ALA A CA 1
ATOM 998 C C . ALA A 1 131 ? -16.297 21.781 4.105 1 96.69 131 ALA A C 1
ATOM 1000 O O . ALA A 1 131 ? -16.078 23 4.191 1 96.69 131 ALA A O 1
ATOM 1001 N N . SER A 1 132 ? -15.922 21.109 2.992 1 98.06 132 SER A N 1
ATOM 1002 C CA . SER A 1 132 ? -15.25 21.797 1.897 1 98.06 132 SER A CA 1
ATOM 1003 C C . SER A 1 132 ? -15.289 20.969 0.616 1 98.06 132 SER A C 1
ATOM 1005 O O . SER A 1 132 ? -14.781 19.844 0.579 1 98.06 132 SER A O 1
ATOM 1007 N N . GLN A 1 133 ? -15.883 21.484 -0.477 1 98.38 133 GLN A N 1
ATOM 1008 C CA . GLN A 1 133 ? -15.938 20.891 -1.805 1 98.38 133 GLN A CA 1
ATOM 1009 C C . GLN A 1 133 ? -16.266 21.922 -2.871 1 98.38 133 GLN A C 1
ATOM 1011 O O . GLN A 1 133 ? -16.984 22.891 -2.604 1 98.38 133 GLN A O 1
ATOM 1016 N N . ARG A 1 134 ? -15.711 21.75 -4 1 98.56 134 ARG A N 1
ATOM 1017 C CA . ARG A 1 134 ? -16.094 22.547 -5.152 1 98.56 134 ARG A CA 1
ATOM 1018 C C . ARG A 1 134 ? -17.109 21.812 -6.023 1 98.56 134 ARG A C 1
ATOM 1020 O O . ARG A 1 134 ? -18 22.422 -6.602 1 98.56 134 ARG A O 1
ATOM 1027 N N . TYR A 1 135 ? -16.922 20.516 -6.078 1 98.56 135 TYR A N 1
ATOM 1028 C CA . TYR A 1 135 ? -17.719 19.688 -6.98 1 98.56 135 TYR A CA 1
ATOM 1029 C C . TYR A 1 135 ? -18.641 18.766 -6.203 1 98.56 135 TYR A C 1
ATOM 1031 O O . TYR A 1 135 ? -18.266 18.234 -5.16 1 98.56 135 TYR A O 1
ATOM 1039 N N . GLN A 1 136 ? -19.781 18.625 -6.715 1 98.38 136 GLN A N 1
ATOM 1040 C CA . GLN A 1 136 ? -20.812 17.75 -6.18 1 98.38 136 GLN A CA 1
ATOM 1041 C C . GLN A 1 136 ? -21.469 16.938 -7.285 1 98.38 136 GLN A C 1
ATOM 1043 O O . GLN A 1 136 ? -22.016 17.484 -8.242 1 98.38 136 GLN A O 1
ATOM 1048 N N . LYS A 1 137 ? -21.391 15.609 -7.184 1 97.75 137 LYS A N 1
ATOM 1049 C CA . LYS A 1 137 ? -21.984 14.711 -8.172 1 97.75 137 LYS A CA 1
ATOM 1050 C C . LYS A 1 137 ? -23.219 14.023 -7.613 1 97.75 137 LYS A C 1
ATOM 1052 O O . LYS A 1 137 ? -23.172 13.398 -6.555 1 97.75 137 LYS A O 1
ATOM 1057 N N . ILE A 1 138 ? -24.344 14.102 -8.289 1 97.75 138 ILE A N 1
ATOM 1058 C CA . ILE A 1 138 ? -25.578 13.445 -7.906 1 97.75 138 ILE A CA 1
ATOM 1059 C C . ILE A 1 138 ? -25.922 12.352 -8.914 1 97.75 138 ILE A C 1
ATOM 1061 O O . ILE A 1 138 ? -25.984 12.609 -10.117 1 97.75 138 ILE A O 1
ATOM 1065 N N . THR A 1 139 ? -26.141 11.156 -8.422 1 96.38 139 THR A N 1
ATOM 1066 C CA . THR A 1 139 ? -26.453 10.008 -9.266 1 96.38 139 THR A CA 1
ATOM 1067 C C . THR A 1 139 ? -27.75 9.344 -8.812 1 96.38 139 THR A C 1
ATOM 1069 O O . THR A 1 139 ? -27.891 8.984 -7.641 1 96.38 139 THR A O 1
ATOM 1072 N N . LEU A 1 140 ? -28.672 9.258 -9.727 1 95.5 140 LEU A N 1
ATOM 1073 C CA . LEU A 1 140 ? -29.859 8.453 -9.477 1 95.5 140 LEU A CA 1
ATOM 1074 C C . LEU A 1 140 ? -29.531 6.965 -9.586 1 95.5 140 LEU A C 1
ATOM 1076 O O . LEU A 1 140 ? -29.125 6.488 -10.641 1 95.5 140 LEU A O 1
ATOM 1080 N N . THR A 1 141 ? -29.719 6.172 -8.516 1 89.75 141 THR A N 1
ATOM 1081 C CA . THR A 1 141 ? -29.125 4.844 -8.43 1 89.75 141 THR A CA 1
ATOM 1082 C C . THR A 1 141 ? -30.125 3.77 -8.812 1 89.75 141 THR A C 1
ATOM 1084 O O . THR A 1 141 ? -29.75 2.656 -9.188 1 89.75 141 THR A O 1
ATOM 1087 N N . GLU A 1 142 ? -31.469 4.105 -8.805 1 89.5 142 GLU A N 1
ATOM 1088 C CA . GLU A 1 142 ? -32.5 3.08 -8.992 1 89.5 142 GLU A CA 1
ATOM 1089 C C . GLU A 1 142 ? -33.125 3.176 -10.375 1 89.5 142 GLU A C 1
ATOM 1091 O O . GLU A 1 142 ? -33.25 4.27 -10.938 1 89.5 142 GLU A O 1
ATOM 1096 N N . LEU A 1 143 ? -33.562 2.064 -10.812 1 87.94 143 LEU A N 1
ATOM 1097 C CA . LEU A 1 143 ? -34.188 2.018 -12.125 1 87.94 143 LEU A CA 1
ATOM 1098 C C . LEU A 1 143 ? -35.625 2.521 -12.055 1 87.94 143 LEU A C 1
ATOM 1100 O O . LEU A 1 143 ? -36.281 2.383 -11.016 1 87.94 143 LEU A O 1
ATOM 1104 N N . ASP A 1 144 ? -36.031 3.057 -13.117 1 92.31 144 ASP A N 1
ATOM 1105 C CA . ASP A 1 144 ? -37.406 3.5 -13.297 1 92.31 144 ASP A CA 1
ATOM 1106 C C . ASP A 1 144 ? -37.812 4.504 -12.219 1 92.31 144 ASP A C 1
ATOM 1108 O O . ASP A 1 144 ? -38.875 4.379 -11.617 1 92.31 144 ASP A O 1
ATOM 1112 N N . THR A 1 145 ? -36.969 5.43 -11.898 1 95.5 145 THR A N 1
ATOM 1113 C CA . THR A 1 145 ? -37.25 6.48 -10.922 1 95.5 145 THR A CA 1
ATOM 1114 C C . THR A 1 145 ? -36.938 7.855 -11.516 1 95.5 145 THR A C 1
ATOM 1116 O O . THR A 1 145 ? -36.219 7.961 -12.516 1 95.5 145 THR A O 1
ATOM 1119 N N . THR A 1 146 ? -37.594 8.836 -10.977 1 95.12 146 THR A N 1
ATOM 1120 C CA . THR A 1 146 ? -37.344 10.227 -11.352 1 95.12 146 THR A CA 1
ATOM 1121 C C . THR A 1 146 ? -37.25 11.109 -10.117 1 95.12 146 THR A C 1
ATOM 1123 O O . THR A 1 146 ? -37.969 10.898 -9.141 1 95.12 146 THR A O 1
ATOM 1126 N N . LEU A 1 147 ? -36.406 12.047 -10.164 1 96.06 147 LEU A N 1
ATOM 1127 C CA . LEU A 1 147 ? -36.219 13.055 -9.125 1 96.06 147 LEU A CA 1
ATOM 1128 C C . LEU A 1 147 ? -36.188 14.453 -9.727 1 96.06 147 LEU A C 1
ATOM 1130 O O . LEU A 1 147 ? -35.406 14.703 -10.664 1 96.06 147 LEU A O 1
ATOM 1134 N N . VAL A 1 148 ? -36.938 15.32 -9.195 1 95.62 148 VAL A N 1
ATOM 1135 C CA . VAL A 1 148 ? -36.938 16.719 -9.633 1 95.62 148 VAL A CA 1
ATOM 1136 C C . VAL A 1 148 ? -36.531 17.609 -8.453 1 95.62 148 VAL A C 1
ATOM 1138 O O . VAL A 1 148 ? -37.25 17.672 -7.449 1 95.62 148 VAL A O 1
ATOM 1141 N N . PHE A 1 149 ? -35.469 18.312 -8.594 1 96.5 149 PHE A N 1
ATOM 1142 C CA . PHE A 1 149 ? -34.969 19.203 -7.555 1 96.5 149 PHE A CA 1
ATOM 1143 C C . PHE A 1 149 ? -35.406 20.641 -7.805 1 96.5 149 PHE A C 1
ATOM 1145 O O . PHE A 1 149 ? -35.375 21.109 -8.938 1 96.5 149 PHE A O 1
ATOM 1152 N N . ALA A 1 150 ? -35.812 21.281 -6.73 1 94 150 ALA A N 1
ATOM 1153 C CA . ALA A 1 150 ? -36.031 22.719 -6.781 1 94 150 ALA A CA 1
ATOM 1154 C C . ALA A 1 150 ? -34.781 23.5 -6.391 1 94 150 ALA A C 1
ATOM 1156 O O . ALA A 1 150 ? -34.531 24.578 -6.922 1 94 150 ALA A O 1
ATOM 1157 N N . GLN A 1 151 ? -34.125 22.969 -5.387 1 93.38 151 GLN A N 1
ATOM 1158 C CA . GLN A 1 151 ? -32.906 23.609 -4.891 1 93.38 151 GLN A CA 1
ATOM 1159 C C . GLN A 1 151 ? -31.906 22.578 -4.406 1 93.38 151 GLN A C 1
ATOM 1161 O O . GLN A 1 151 ? -32.281 21.578 -3.787 1 93.38 151 GLN A O 1
ATOM 1166 N N . ILE A 1 152 ? -30.688 22.812 -4.758 1 96 152 ILE A N 1
ATOM 1167 C CA . ILE A 1 152 ? -29.547 22.062 -4.254 1 96 152 ILE A CA 1
ATOM 1168 C C . ILE A 1 152 ? -28.484 23.016 -3.736 1 96 152 ILE A C 1
ATOM 1170 O O . ILE A 1 152 ? -28.203 24.031 -4.363 1 96 152 ILE A O 1
ATOM 1174 N N . GLY A 1 153 ? -27.969 22.75 -2.541 1 96.31 153 GLY A N 1
ATOM 1175 C CA . GLY A 1 153 ? -26.891 23.594 -2.053 1 96.31 153 GLY A CA 1
ATOM 1176 C C . GLY A 1 153 ? -26.391 23.188 -0.68 1 96.31 153 GLY A C 1
ATOM 1177 O O . GLY A 1 153 ? -26.672 22.078 -0.208 1 96.31 153 GLY A O 1
ATOM 1178 N N . PHE A 1 154 ? -25.609 24.062 -0.097 1 97.62 154 PHE A N 1
ATOM 1179 C CA . PHE A 1 154 ? -25.062 23.859 1.237 1 97.62 154 PHE A CA 1
ATOM 1180 C C . PHE A 1 154 ? -25.531 24.953 2.188 1 97.62 154 PHE A C 1
ATOM 1182 O O . PHE A 1 154 ? -25.297 26.141 1.942 1 97.62 154 PHE A O 1
ATOM 1189 N N . GLN A 1 155 ? -26.141 24.531 3.225 1 96.62 155 GLN A N 1
ATOM 1190 C CA . GLN A 1 155 ? -26.469 25.484 4.281 1 96.62 155 GLN A CA 1
ATOM 1191 C C . GLN A 1 155 ? -25.266 25.766 5.176 1 96.62 155 GLN A C 1
ATOM 1193 O O . GLN A 1 155 ? -24.75 24.859 5.832 1 96.62 155 GLN A O 1
ATOM 1198 N N . ALA A 1 156 ? -24.875 26.969 5.211 1 94.12 156 ALA A N 1
ATOM 1199 C CA . ALA A 1 156 ? -23.688 27.328 5.98 1 94.12 156 ALA A CA 1
ATOM 1200 C C . ALA A 1 156 ? -23.906 27.078 7.469 1 94.12 156 ALA A C 1
ATOM 1202 O O . ALA A 1 156 ? -25.016 27.266 7.984 1 94.12 156 ALA A O 1
ATOM 1203 N N . VAL A 1 157 ? -22.812 26.734 8.164 1 92.25 157 VAL A N 1
ATOM 1204 C CA . VAL A 1 157 ? -22.859 26.453 9.594 1 92.25 157 VAL A CA 1
ATOM 1205 C C . VAL A 1 157 ? -22.891 27.75 10.383 1 92.25 157 VAL A C 1
ATOM 1207 O O . VAL A 1 157 ? -23.516 27.844 11.438 1 92.25 157 VAL A O 1
ATOM 1210 N N . ARG A 1 158 ? -22.172 28.688 9.906 1 91.12 158 ARG A N 1
ATOM 1211 C CA . ARG A 1 158 ? -22.078 30.016 10.484 1 91.12 158 ARG A CA 1
ATOM 1212 C C . ARG A 1 158 ? -21.781 31.062 9.414 1 91.12 158 ARG A C 1
ATOM 1214 O O . ARG A 1 158 ? -21.391 30.719 8.289 1 91.12 158 ARG A O 1
ATOM 1221 N N . PRO A 1 159 ? -22.016 32.25 9.789 1 89.25 159 PRO A N 1
ATOM 1222 C CA . PRO A 1 159 ? -21.625 33.312 8.836 1 89.25 159 PRO A CA 1
ATOM 1223 C C . PRO A 1 159 ? -20.109 33.438 8.688 1 89.25 159 PRO A C 1
ATOM 1225 O O . PRO A 1 159 ? -19.359 32.938 9.531 1 89.25 159 PRO A O 1
ATOM 1228 N N . GLU A 1 160 ? -19.719 34.031 7.59 1 90.12 160 GLU A N 1
ATOM 1229 C CA . GLU A 1 160 ? -18.312 34.312 7.402 1 90.12 160 GLU A CA 1
ATOM 1230 C C . GLU A 1 160 ? -17.781 35.188 8.531 1 90.12 160 GLU A C 1
ATOM 1232 O O . GLU A 1 160 ? -18.5 36.031 9.07 1 90.12 160 GLU A O 1
ATOM 1237 N N . ALA A 1 161 ? -16.578 35 8.836 1 89.31 161 ALA A N 1
ATOM 1238 C CA . ALA A 1 161 ? -15.961 35.75 9.922 1 89.31 161 ALA A CA 1
ATOM 1239 C C . ALA A 1 161 ? -15.812 37.219 9.547 1 89.31 161 ALA A C 1
ATOM 1241 O O . ALA A 1 161 ? -15.586 37.562 8.383 1 89.31 161 ALA A O 1
ATOM 1242 N N . SER A 1 162 ? -15.93 38 10.578 1 89.38 162 SER A N 1
ATOM 1243 C CA . SER A 1 162 ? -15.594 39.406 10.398 1 89.38 162 SER A CA 1
ATOM 1244 C C . SER A 1 162 ? -14.086 39.594 10.266 1 89.38 162 SER A C 1
ATOM 1246 O O . SER A 1 162 ? -13.312 39.062 11.062 1 89.38 162 SER A O 1
ATOM 1248 N N . ILE A 1 163 ? -13.727 40.375 9.258 1 92.94 163 ILE A N 1
ATOM 1249 C CA . ILE A 1 163 ? -12.312 40.656 9.023 1 92.94 163 ILE A CA 1
ATOM 1250 C C . ILE A 1 163 ? -11.93 42 9.633 1 92.94 163 ILE A C 1
ATOM 1252 O O . ILE A 1 163 ? -12.555 43 9.352 1 92.94 163 ILE A O 1
ATOM 1256 N N . LYS A 1 164 ? -10.922 42 10.414 1 96.5 164 LYS A N 1
ATOM 1257 C CA . LYS A 1 164 ? -10.523 43.188 11.156 1 96.5 164 LYS A CA 1
ATOM 1258 C C . LYS A 1 164 ? -9.312 43.875 10.516 1 96.5 164 LYS A C 1
ATOM 1260 O O . LYS A 1 164 ? -8.742 44.781 11.086 1 96.5 164 LYS A O 1
ATOM 1265 N N . ALA A 1 165 ? -8.914 43.375 9.438 1 98.12 165 ALA A N 1
ATOM 1266 C CA . ALA A 1 165 ? -7.758 43.906 8.727 1 98.12 165 ALA A CA 1
ATOM 1267 C C . ALA A 1 165 ? -8.078 44.125 7.25 1 98.12 165 ALA A C 1
ATOM 1269 O O . ALA A 1 165 ? -9.016 43.531 6.711 1 98.12 165 ALA A O 1
ATOM 1270 N N . LYS A 1 166 ? -7.352 44.969 6.629 1 98.12 166 LYS A N 1
ATOM 1271 C CA . LYS A 1 166 ? -7.418 45.219 5.188 1 98.12 166 LYS A CA 1
ATOM 1272 C C . LYS A 1 166 ? -6.02 45.344 4.59 1 98.12 166 LYS A C 1
ATOM 1274 O O . LYS A 1 166 ? -5.164 46.031 5.145 1 98.12 166 LYS A O 1
ATOM 1279 N N . PHE A 1 167 ? -5.777 44.688 3.537 1 98.62 167 PHE A N 1
ATOM 1280 C CA . PHE A 1 167 ? -4.527 44.75 2.791 1 98.62 167 PHE A CA 1
ATOM 1281 C C . PHE A 1 167 ? -4.789 45.094 1.327 1 98.62 167 PHE A C 1
ATOM 1283 O O . PHE A 1 167 ? -5.719 44.562 0.721 1 98.62 167 PHE A O 1
ATOM 1290 N N . HIS A 1 168 ? -4.035 45.938 0.78 1 98.56 168 HIS A N 1
ATOM 1291 C CA . HIS A 1 168 ? -4.121 46.281 -0.635 1 98.56 168 HIS A CA 1
ATOM 1292 C C . HIS A 1 168 ? -2.766 46.719 -1.179 1 98.56 168 HIS A C 1
ATOM 1294 O O . HIS A 1 168 ? -2.016 47.438 -0.496 1 98.56 168 HIS A O 1
ATOM 1300 N N . CYS A 1 169 ? -2.432 46.281 -2.33 1 98.62 169 CYS A N 1
ATOM 1301 C CA . CYS A 1 169 ? -1.232 46.781 -3 1 98.62 169 CYS A CA 1
ATOM 1302 C C . CYS A 1 169 ? -1.478 46.969 -4.492 1 98.62 169 CYS A C 1
ATOM 1304 O O . CYS A 1 169 ? -2.59 46.75 -4.977 1 98.62 169 CYS A O 1
ATOM 1306 N N . SER A 1 170 ? -0.505 47.406 -5.277 1 98.12 170 SER A N 1
ATOM 1307 C CA . SER A 1 170 ? -0.653 47.781 -6.684 1 98.12 170 SER A CA 1
ATOM 1308 C C . SER A 1 170 ? -0.605 46.531 -7.586 1 98.12 170 SER A C 1
ATOM 1310 O O . SER A 1 170 ? -0.643 46.656 -8.812 1 98.12 170 SER A O 1
ATOM 1312 N N . ASP A 1 171 ? -0.492 45.312 -7.078 1 97.94 171 ASP A N 1
ATOM 1313 C CA . ASP A 1 171 ? -0.56 44.062 -7.805 1 97.94 171 ASP A CA 1
ATOM 1314 C C . ASP A 1 171 ? -1.819 43.281 -7.434 1 97.94 171 ASP A C 1
ATOM 1316 O O . ASP A 1 171 ? -1.914 42.75 -6.336 1 97.94 171 ASP A O 1
ATOM 1320 N N . GLU A 1 172 ? -2.684 43.094 -8.352 1 97.44 172 GLU A N 1
ATOM 1321 C CA . GLU A 1 172 ? -3.992 42.531 -8.062 1 97.44 172 GLU A CA 1
ATOM 1322 C C . GLU A 1 172 ? -3.879 41.031 -7.746 1 97.44 172 GLU A C 1
ATOM 1324 O O . GLU A 1 172 ? -4.707 40.469 -7.02 1 97.44 172 GLU A O 1
ATOM 1329 N N . VAL A 1 173 ? -2.916 40.344 -8.305 1 97.88 173 VAL A N 1
ATOM 1330 C CA . VAL A 1 173 ? -2.736 38.938 -7.996 1 97.88 173 VAL A CA 1
ATOM 1331 C C . VAL A 1 173 ? -2.365 38.75 -6.523 1 97.88 173 VAL A C 1
ATOM 1333 O O . VAL A 1 173 ? -2.855 37.844 -5.852 1 97.88 173 VAL A O 1
ATOM 1336 N N . LEU A 1 174 ? -1.532 39.656 -5.992 1 98.5 174 LEU A N 1
ATOM 1337 C CA . LEU A 1 174 ? -1.177 39.594 -4.578 1 98.5 174 LEU A CA 1
ATOM 1338 C C . LEU A 1 174 ? -2.395 39.875 -3.703 1 98.5 174 LEU A C 1
ATOM 1340 O O . LEU A 1 174 ? -2.564 39.25 -2.652 1 98.5 174 LEU A O 1
ATOM 1344 N N . ASN A 1 175 ? -3.227 40.844 -4.156 1 98.62 175 ASN A N 1
ATOM 1345 C CA . ASN A 1 175 ? -4.457 41.125 -3.424 1 98.62 175 ASN A CA 1
ATOM 1346 C C . ASN A 1 175 ? -5.352 39.906 -3.348 1 98.62 175 ASN A C 1
ATOM 1348 O O . ASN A 1 175 ? -5.93 39.625 -2.297 1 98.62 175 ASN A O 1
ATOM 1352 N N . ARG A 1 176 ? -5.441 39.25 -4.43 1 98.12 176 ARG A N 1
ATOM 1353 C CA . ARG A 1 176 ? -6.262 38.031 -4.477 1 98.12 176 ARG A CA 1
ATOM 1354 C C . ARG A 1 176 ? -5.68 36.938 -3.584 1 98.12 176 ARG A C 1
ATOM 1356 O O . ARG A 1 176 ? -6.418 36.25 -2.895 1 98.12 176 ARG A O 1
ATOM 1363 N N . ILE A 1 177 ? -4.367 36.781 -3.693 1 98.75 177 ILE A N 1
ATOM 1364 C CA . ILE A 1 177 ? -3.691 35.781 -2.85 1 98.75 177 ILE A CA 1
ATOM 1365 C C . ILE A 1 177 ? -3.998 36.062 -1.381 1 98.75 177 ILE A C 1
ATOM 1367 O O . ILE A 1 177 ? -4.305 35.156 -0.615 1 98.75 177 ILE A O 1
ATOM 1371 N N . TRP A 1 178 ? -3.941 37.312 -0.976 1 98.81 178 TRP A N 1
ATOM 1372 C CA . TRP A 1 178 ? -4.207 37.656 0.411 1 98.81 178 TRP A CA 1
ATOM 1373 C C . TRP A 1 178 ? -5.66 37.375 0.779 1 98.81 178 TRP A C 1
ATOM 1375 O O . TRP A 1 178 ? -5.941 36.812 1.838 1 98.81 178 TRP A O 1
ATOM 1385 N N . ARG A 1 179 ? -6.594 37.75 -0.068 1 98.31 179 ARG A N 1
ATOM 1386 C CA . ARG A 1 179 ? -8.016 37.531 0.195 1 98.31 179 ARG A CA 1
ATOM 1387 C C . ARG A 1 179 ? -8.32 36.031 0.313 1 98.31 179 ARG A C 1
ATOM 1389 O O . ARG A 1 179 ? -9.062 35.625 1.203 1 98.31 179 ARG A O 1
ATOM 1396 N N . ASP A 1 180 ? -7.746 35.25 -0.623 1 98.62 180 ASP A N 1
ATOM 1397 C CA . ASP A 1 180 ? -7.926 33.812 -0.564 1 98.62 180 ASP A CA 1
ATOM 1398 C C . ASP A 1 180 ? -7.352 33.25 0.73 1 98.62 180 ASP A C 1
ATOM 1400 O O . ASP A 1 180 ? -7.898 32.281 1.289 1 98.62 180 ASP A O 1
ATOM 1404 N N . GLY A 1 181 ? -6.219 33.781 1.144 1 98.81 181 GLY A N 1
ATOM 1405 C CA . GLY A 1 181 ? -5.617 33.375 2.398 1 98.81 181 GLY A CA 1
ATOM 1406 C C . GLY A 1 181 ? -6.48 33.688 3.607 1 98.81 181 GLY A C 1
ATOM 1407 O O . GLY A 1 181 ? -6.605 32.844 4.516 1 98.81 181 GLY A O 1
ATOM 1408 N N . VAL A 1 182 ? -7.062 34.875 3.639 1 98.69 182 VAL A N 1
ATOM 1409 C CA . VAL A 1 182 ? -7.938 35.281 4.738 1 98.69 182 VAL A CA 1
ATOM 1410 C C . VAL A 1 182 ? -9.156 34.344 4.789 1 98.69 182 VAL A C 1
ATOM 1412 O O . VAL A 1 182 ? -9.586 33.938 5.867 1 98.69 182 VAL A O 1
ATOM 1415 N N . ARG A 1 183 ? -9.656 34.031 3.652 1 98.12 183 ARG A N 1
ATOM 1416 C CA . ARG A 1 183 ? -10.758 33.094 3.594 1 98.12 183 ARG A CA 1
ATOM 1417 C C . ARG A 1 183 ? -10.336 31.719 4.129 1 98.12 183 ARG A C 1
ATOM 1419 O O . ARG A 1 183 ? -11.109 31.047 4.824 1 98.12 183 ARG A O 1
ATOM 1426 N N . THR A 1 184 ? -9.148 31.266 3.766 1 98.69 184 THR A N 1
ATOM 1427 C CA . THR A 1 184 ? -8.625 30 4.273 1 98.69 184 THR A CA 1
ATOM 1428 C C . THR A 1 184 ? -8.547 30.016 5.797 1 98.69 184 THR A C 1
ATOM 1430 O O . THR A 1 184 ? -8.883 29.031 6.461 1 98.69 184 THR A O 1
ATOM 1433 N N . VAL A 1 185 ? -8.078 31.156 6.367 1 98.62 185 VAL A N 1
ATOM 1434 C CA . VAL A 1 185 ? -8.016 31.312 7.816 1 98.62 185 VAL A CA 1
ATOM 1435 C C . VAL A 1 185 ? -9.406 31.125 8.422 1 98.62 185 VAL A C 1
ATOM 1437 O O . VAL A 1 185 ? -9.547 30.438 9.438 1 98.62 185 VAL A O 1
ATOM 1440 N N . ASP A 1 186 ? -10.344 31.719 7.809 1 97.94 186 ASP A N 1
ATOM 1441 C CA . ASP A 1 186 ? -11.719 31.594 8.289 1 97.94 186 ASP A CA 1
ATOM 1442 C C . ASP A 1 186 ? -12.188 30.141 8.234 1 97.94 186 ASP A C 1
ATOM 1444 O O . ASP A 1 186 ? -12.789 29.641 9.188 1 97.94 186 ASP A O 1
ATOM 1448 N N . LEU A 1 187 ? -11.938 29.469 7.113 1 97.56 187 LEU A N 1
ATOM 1449 C CA . LEU A 1 187 ? -12.352 28.078 6.922 1 97.56 187 LEU A CA 1
ATOM 1450 C C . LEU A 1 187 ? -11.648 27.156 7.906 1 97.56 187 LEU A C 1
ATOM 1452 O O . LEU A 1 187 ? -12.148 26.078 8.227 1 97.56 187 LEU A O 1
ATOM 1456 N N . CYS A 1 188 ? -10.461 27.578 8.406 1 98.19 188 CYS A N 1
ATOM 1457 C CA . CYS A 1 188 ? -9.664 26.734 9.289 1 98.19 188 CYS A CA 1
ATOM 1458 C C . CYS A 1 188 ? -9.758 27.219 10.727 1 98.19 188 CYS A C 1
ATOM 1460 O O . CYS A 1 188 ? -8.883 26.938 11.547 1 98.19 188 CYS A O 1
ATOM 1462 N N . THR A 1 189 ? -10.766 28 11.023 1 97.88 189 THR A N 1
ATOM 1463 C CA . THR A 1 189 ? -11.102 28.406 12.391 1 97.88 189 THR A CA 1
ATOM 1464 C C . THR A 1 189 ? -12.523 27.984 12.742 1 97.88 189 THR A C 1
ATOM 1466 O O . THR A 1 189 ? -13.438 28.141 11.938 1 97.88 189 THR A O 1
ATOM 1469 N N . VAL A 1 190 ? -12.633 27.438 13.914 1 97.06 190 VAL A N 1
ATOM 1470 C CA . VAL A 1 190 ? -13.945 26.984 14.367 1 97.06 190 VAL A CA 1
ATOM 1471 C C . VAL A 1 190 ? -14.336 27.75 15.633 1 97.06 190 VAL A C 1
ATOM 1473 O O . VAL A 1 190 ? -13.508 27.953 16.531 1 97.06 190 VAL A O 1
ATOM 1476 N N . GLU A 1 191 ? -15.562 28.172 15.695 1 96.75 191 GLU A N 1
ATOM 1477 C CA . GLU A 1 191 ? -16.062 28.891 16.859 1 96.75 191 GLU A CA 1
ATOM 1478 C C . GLU A 1 191 ? -16.516 27.906 17.953 1 96.75 191 GLU A C 1
ATOM 1480 O O . GLU A 1 191 ? -16.688 26.719 17.688 1 96.75 191 GLU A O 1
ATOM 1485 N N . ARG A 1 192 ? -16.594 28.438 19.125 1 96.19 192 ARG A N 1
ATOM 1486 C CA . ARG A 1 192 ? -17.094 27.641 20.234 1 96.19 192 ARG A CA 1
ATOM 1487 C C . ARG A 1 192 ? -18.453 27.031 19.906 1 96.19 192 ARG A C 1
ATOM 1489 O O . ARG A 1 192 ? -19.359 27.719 19.422 1 96.19 192 ARG A O 1
ATOM 1496 N N . GLU A 1 193 ? -18.609 25.703 20.016 1 95.81 193 GLU A N 1
ATOM 1497 C CA . GLU A 1 193 ? -19.844 24.938 19.875 1 95.81 193 GLU A CA 1
ATOM 1498 C C . GLU A 1 193 ? -20.359 24.969 18.438 1 95.81 193 GLU A C 1
ATOM 1500 O O . GLU A 1 193 ? -21.562 24.844 18.203 1 95.81 193 GLU A O 1
ATOM 1505 N N . GLU A 1 194 ? -19.5 25.203 17.578 1 94.5 194 GLU A N 1
ATOM 1506 C CA . GLU A 1 194 ? -19.859 25.219 16.172 1 94.5 194 GLU A CA 1
ATOM 1507 C C . GLU A 1 194 ? -20.141 23.812 15.648 1 94.5 194 GLU A C 1
ATOM 1509 O O . GLU A 1 194 ? -21.047 23.609 14.844 1 94.5 194 GLU A O 1
ATOM 1514 N N . THR A 1 195 ? -19.422 22.859 16.094 1 94.38 195 THR A N 1
ATOM 1515 C CA . THR A 1 195 ? -19.5 21.484 15.602 1 94.38 195 THR A CA 1
ATOM 1516 C C . THR A 1 195 ? -20.75 20.781 16.125 1 94.38 195 THR A C 1
ATOM 1518 O O . THR A 1 195 ? -21.016 20.812 17.328 1 94.38 195 THR A O 1
ATOM 1521 N N . VAL A 1 196 ? -21.453 20.156 15.242 1 92.19 196 VAL A N 1
ATOM 1522 C CA . VAL A 1 196 ? -22.625 19.375 15.633 1 92.19 196 VAL A CA 1
ATOM 1523 C C . VAL A 1 196 ? -22.188 18.031 16.203 1 92.19 196 VAL A C 1
ATOM 1525 O O . VAL A 1 196 ? -21.312 17.375 15.656 1 92.19 196 VAL A O 1
ATOM 1528 N N . PRO A 1 197 ? -22.797 17.672 17.359 1 95.44 197 PRO A N 1
ATOM 1529 C CA . PRO A 1 197 ? -22.453 16.359 17.906 1 95.44 197 PRO A CA 1
ATOM 1530 C C . PRO A 1 197 ? -22.656 15.227 16.906 1 95.44 197 PRO A C 1
ATOM 1532 O O . PRO A 1 197 ? -23.641 15.234 16.156 1 95.44 197 PRO A O 1
ATOM 1535 N N . ALA A 1 198 ? -21.797 14.289 16.906 1 96.69 198 ALA A N 1
ATOM 1536 C CA . ALA A 1 198 ? -21.828 13.203 15.93 1 96.69 198 ALA A CA 1
ATOM 1537 C C . ALA A 1 198 ? -22.844 12.141 16.312 1 96.69 198 ALA A C 1
ATOM 1539 O O . ALA A 1 198 ? -23.344 11.406 15.453 1 96.69 198 ALA A O 1
ATOM 1540 N N . TRP A 1 199 ? -23.125 12.047 17.609 1 98.12 199 TRP A N 1
ATOM 1541 C CA . TRP A 1 199 ? -24.062 11.047 18.125 1 98.12 199 TRP A CA 1
ATOM 1542 C C . TRP A 1 199 ? -25.281 11.719 18.75 1 98.12 199 TRP A C 1
ATOM 1544 O O . TRP A 1 199 ? -25.281 12.93 18.953 1 98.12 199 TRP A O 1
ATOM 1554 N N . ASP A 1 200 ? -26.391 10.938 18.891 1 97.81 200 ASP A N 1
ATOM 1555 C CA . ASP A 1 200 ? -27.562 11.352 19.656 1 97.81 200 ASP A CA 1
ATOM 1556 C C . ASP A 1 200 ? -27.703 10.516 20.922 1 97.81 200 ASP A C 1
ATOM 1558 O O . ASP A 1 200 ? -27.906 9.305 20.859 1 97.81 200 ASP A O 1
ATOM 1562 N N . VAL A 1 201 ? -27.578 11.195 22.016 1 97.94 201 VAL A N 1
ATOM 1563 C CA . VAL A 1 201 ? -27.812 10.492 23.281 1 97.94 201 VAL A CA 1
ATOM 1564 C C . VAL A 1 201 ? -29.266 10.664 23.719 1 97.94 201 VAL A C 1
ATOM 1566 O O . VAL A 1 201 ? -29.688 11.766 24.062 1 97.94 201 VAL A O 1
ATOM 1569 N N . ILE A 1 202 ? -29.953 9.578 23.672 1 97 202 ILE A N 1
ATOM 1570 C CA . ILE A 1 202 ? -31.375 9.617 24.031 1 97 202 ILE A CA 1
ATOM 1571 C C . ILE A 1 202 ? -31.641 8.695 25.219 1 97 202 ILE A C 1
ATOM 1573 O O . ILE A 1 202 ? -30.703 8.125 25.781 1 97 202 ILE A O 1
ATOM 1577 N N . ASP A 1 203 ? -32.844 8.578 25.656 1 95.06 203 ASP A N 1
ATOM 1578 C CA . ASP A 1 203 ? -33.188 7.828 26.859 1 95.06 203 ASP A CA 1
ATOM 1579 C C . ASP A 1 203 ? -32.875 6.34 26.688 1 95.06 203 ASP A C 1
ATOM 1581 O O . ASP A 1 203 ? -32.375 5.695 27.609 1 95.06 203 ASP A O 1
ATOM 1585 N N . GLN A 1 204 ? -33.125 5.84 25.531 1 95.81 204 GLN A N 1
ATOM 1586 C CA . GLN A 1 204 ? -32.969 4.414 25.281 1 95.81 204 GLN A CA 1
ATOM 1587 C C . GLN A 1 204 ? -31.5 4.035 25.172 1 95.81 204 GLN A C 1
ATOM 1589 O O . GLN A 1 204 ? -31.141 2.867 25.344 1 95.81 204 GLN A O 1
ATOM 1594 N N . GLY A 1 205 ? -30.703 4.992 24.828 1 98.06 205 GLY A N 1
ATOM 1595 C CA . GLY A 1 205 ? -29.297 4.777 24.594 1 98.06 205 GLY A CA 1
ATOM 1596 C C . GLY A 1 205 ? -28.672 5.828 23.703 1 98.06 205 GLY A C 1
ATOM 1597 O O . GLY A 1 205 ? -29.234 6.898 23.5 1 98.06 205 GLY A O 1
ATOM 1598 N N . THR A 1 206 ? -27.516 5.52 23.25 1 98.75 206 THR A N 1
ATOM 1599 C CA . THR A 1 206 ? -26.797 6.422 22.344 1 98.75 206 THR A CA 1
ATOM 1600 C C . THR A 1 206 ? -26.891 5.926 20.906 1 98.75 206 THR A C 1
ATOM 1602 O O . THR A 1 206 ? -26.469 4.809 20.594 1 98.75 206 THR A O 1
ATOM 1605 N N . ARG A 1 207 ? -27.516 6.715 20.078 1 98.25 207 ARG A N 1
ATOM 1606 C CA . ARG A 1 207 ? -27.609 6.422 18.656 1 98.25 207 ARG A CA 1
ATOM 1607 C C . ARG A 1 207 ? -26.328 6.82 17.938 1 98.25 207 ARG A C 1
ATOM 1609 O O . ARG A 1 207 ? -25.969 8 17.906 1 98.25 207 ARG A O 1
ATOM 1616 N N . VAL A 1 208 ? -25.609 5.891 17.359 1 98.5 208 VAL A N 1
ATOM 1617 C CA . VAL A 1 208 ? -24.375 6.105 16.625 1 98.5 208 VAL A CA 1
ATOM 1618 C C . VAL A 1 208 ? -24.641 5.965 15.125 1 98.5 208 VAL A C 1
ATOM 1620 O O . VAL A 1 208 ? -25.266 5 14.688 1 98.5 208 VAL A O 1
ATOM 1623 N N . PHE A 1 209 ? -24.25 6.953 14.398 1 97 209 PHE A N 1
ATOM 1624 C CA . PHE A 1 209 ? -24.359 6.965 12.945 1 97 209 PHE A CA 1
ATOM 1625 C C . PHE A 1 209 ? -23.047 6.551 12.305 1 97 209 PHE A C 1
ATOM 1627 O O . PHE A 1 209 ? -21.969 6.848 12.836 1 97 209 PHE A O 1
ATOM 1634 N N . GLY A 1 210 ? -23.156 5.816 11.164 1 95.5 210 GLY A N 1
ATOM 1635 C CA . GLY A 1 210 ? -21.922 5.445 10.469 1 95.5 210 GLY A CA 1
ATOM 1636 C C . GLY A 1 210 ? -20.953 6.602 10.305 1 95.5 210 GLY A C 1
ATOM 1637 O O . GLY A 1 210 ? -21.359 7.707 9.93 1 95.5 210 GLY A O 1
ATOM 1638 N N . GLY A 1 211 ? -19.719 6.422 10.539 1 94.75 211 GLY A N 1
ATOM 1639 C CA . GLY A 1 211 ? -18.656 7.414 10.531 1 94.75 211 GLY A CA 1
ATOM 1640 C C . GLY A 1 211 ? -17.391 6.926 11.195 1 94.75 211 GLY A C 1
ATOM 1641 O O . GLY A 1 211 ? -17.141 5.723 11.281 1 94.75 211 GLY A O 1
ATOM 1642 N N . HIS A 1 212 ? -16.594 7.871 11.594 1 95.38 212 HIS A N 1
ATOM 1643 C CA . HIS A 1 212 ? -15.328 7.578 12.266 1 95.38 212 HIS A CA 1
ATOM 1644 C C . HIS A 1 212 ? -15.562 6.781 13.547 1 95.38 212 HIS A C 1
ATOM 1646 O O . HIS A 1 212 ? -16.453 7.098 14.328 1 95.38 212 HIS A O 1
ATOM 1652 N N . TRP A 1 213 ? -14.828 5.637 13.68 1 96.94 213 TRP A N 1
ATOM 1653 C CA . TRP A 1 213 ? -14.836 4.918 14.953 1 96.94 213 TRP A CA 1
ATOM 1654 C C . TRP A 1 213 ? -14.141 5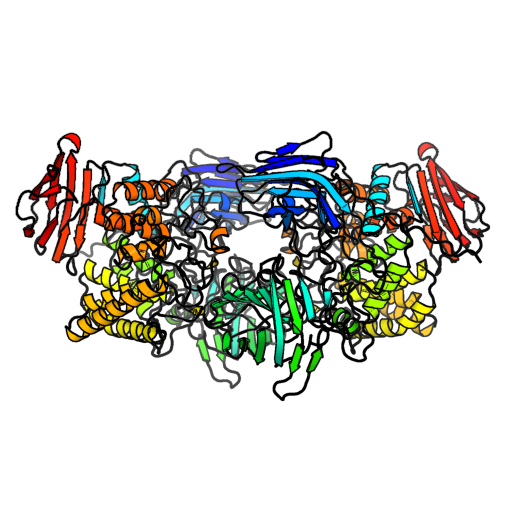.73 16.047 1 96.94 213 TRP A C 1
ATOM 1656 O O . TRP A 1 213 ? -12.914 5.902 16.016 1 96.94 213 TRP A O 1
ATOM 1666 N N . ALA A 1 214 ? -14.914 6.164 17 1 97 214 ALA A N 1
ATOM 1667 C CA . ALA A 1 214 ? -14.414 7.055 18.047 1 97 214 ALA A CA 1
ATOM 1668 C C . ALA A 1 214 ? -13.977 6.266 19.266 1 97 214 ALA A C 1
ATOM 1670 O O . ALA A 1 214 ? -14.812 5.75 20.016 1 97 214 ALA A O 1
ATOM 1671 N N . PRO A 1 215 ? -12.734 6.23 19.562 1 96.5 215 PRO A N 1
ATOM 1672 C CA . PRO A 1 215 ? -12.281 5.465 20.719 1 96.5 215 PRO A CA 1
ATOM 1673 C C . PRO A 1 215 ? -12.547 6.188 22.047 1 96.5 215 PRO A C 1
ATOM 1675 O O . PRO A 1 215 ? -12.43 7.41 22.109 1 96.5 215 PRO A O 1
ATOM 1678 N N . CYS A 1 216 ? -12.844 5.422 23.062 1 97.19 216 CYS A N 1
ATOM 1679 C CA . CYS A 1 216 ? -12.922 5.973 24.422 1 97.19 216 CYS A CA 1
ATOM 1680 C C . CYS A 1 216 ? -11.555 6.477 24.875 1 97.19 216 CYS A C 1
ATOM 1682 O O . CYS A 1 216 ? -10.609 5.695 25 1 97.19 216 CYS A O 1
ATOM 1684 N N . ARG A 1 217 ? -11.453 7.699 25.172 1 94.12 217 ARG A N 1
ATOM 1685 C CA . ARG A 1 217 ? -10.164 8.305 25.5 1 94.12 217 ARG A CA 1
ATOM 1686 C C . ARG A 1 217 ? -9.656 7.82 26.844 1 94.12 217 ARG A C 1
ATOM 1688 O O . ARG A 1 217 ? -8.461 7.895 27.125 1 94.12 217 ARG A O 1
ATOM 1695 N N . GLN A 1 218 ? -10.531 7.266 27.672 1 94.31 218 GLN A N 1
ATOM 1696 C CA . GLN A 1 218 ? -10.148 6.781 28.984 1 94.31 218 GLN A CA 1
ATOM 1697 C C . GLN A 1 218 ? -9.398 5.457 28.891 1 94.31 218 GLN A C 1
ATOM 1699 O O . GLN A 1 218 ? -8.742 5.039 29.844 1 94.31 218 GLN A O 1
ATOM 1704 N N . GLY A 1 219 ? -9.492 4.824 27.75 1 95.06 219 GLY A N 1
ATOM 1705 C CA . GLY A 1 219 ? -9 3.457 27.688 1 95.06 219 GLY A CA 1
ATOM 1706 C C . GLY A 1 219 ? -7.824 3.295 26.75 1 95.06 219 GLY A C 1
ATOM 1707 O O . GLY A 1 219 ? -7.555 2.193 26.266 1 95.06 219 GLY A O 1
ATOM 1708 N N . THR A 1 220 ? -7.086 4.332 26.406 1 91.94 220 THR A N 1
ATOM 1709 C CA . THR A 1 220 ? -6.023 4.234 25.406 1 91.94 220 THR A CA 1
ATOM 1710 C C . THR A 1 220 ? -4.863 3.395 25.938 1 91.94 220 THR A C 1
ATOM 1712 O O . THR A 1 220 ? -4.004 2.957 25.172 1 91.94 220 THR A O 1
ATOM 1715 N N . ARG A 1 221 ? -4.883 3.035 27.25 1 90.81 221 ARG A N 1
ATOM 1716 C CA . ARG A 1 221 ? -3.801 2.26 27.844 1 90.81 221 ARG A CA 1
ATOM 1717 C C . ARG A 1 221 ? -4.328 0.971 28.469 1 90.81 221 ARG A C 1
ATOM 1719 O O . ARG A 1 221 ? -3.629 0.321 29.25 1 90.81 221 ARG A O 1
ATOM 1726 N N . TRP A 1 222 ? -5.586 0.627 28.203 1 93.88 222 TRP A N 1
ATOM 1727 C CA . TRP A 1 222 ? -6.129 -0.637 28.688 1 93.88 222 TRP A CA 1
ATOM 1728 C C . TRP A 1 222 ? -5.418 -1.819 28.047 1 93.88 222 TRP A C 1
ATOM 1730 O O . TRP A 1 222 ? -4.973 -1.73 26.891 1 93.88 222 TRP A O 1
ATOM 1740 N N . SER A 1 223 ? -5.191 -2.844 28.75 1 91.19 223 SER A N 1
ATOM 1741 C CA . SER A 1 223 ? -4.617 -4.078 28.219 1 91.19 223 SER A CA 1
ATOM 1742 C C . SER A 1 223 ? -5.688 -5.145 28.016 1 91.19 223 SER A C 1
ATOM 1744 O O . SER A 1 223 ? -6.699 -4.906 27.359 1 91.19 223 SER A O 1
ATOM 1746 N N . ASN A 1 224 ? -5.516 -6.387 28.641 1 95.12 224 ASN A N 1
ATOM 1747 C CA . ASN A 1 224 ? -6.543 -7.426 28.578 1 95.12 224 ASN A CA 1
ATOM 1748 C C . ASN A 1 224 ? -7.859 -6.945 29.188 1 95.12 224 ASN A C 1
ATOM 1750 O O . ASN A 1 224 ? -7.871 -6.301 30.234 1 95.12 224 ASN A O 1
ATOM 1754 N N . LYS A 1 225 ? -8.938 -7.223 28.438 1 97.38 225 LYS A N 1
ATOM 1755 C CA . LYS A 1 225 ? -10.203 -6.68 28.906 1 97.38 225 LYS A CA 1
ATOM 1756 C C . LYS A 1 225 ? -11.383 -7.453 28.328 1 97.38 225 LYS A C 1
ATOM 1758 O O . LYS A 1 225 ? -11.25 -8.117 27.297 1 97.38 225 LYS A O 1
ATOM 1763 N N . LYS A 1 226 ? -12.438 -7.324 29.031 1 97.62 226 LYS A N 1
ATOM 1764 C CA . LYS A 1 226 ? -13.758 -7.758 28.578 1 97.62 226 LYS A CA 1
ATOM 1765 C C . LYS A 1 226 ? -14.68 -6.562 28.359 1 97.62 226 LYS A C 1
ATOM 1767 O O . LYS A 1 226 ? -14.93 -5.781 29.281 1 97.62 226 LYS A O 1
ATOM 1772 N N . VAL A 1 227 ? -15.125 -6.375 27.172 1 98.69 227 VAL A N 1
ATOM 1773 C CA . VAL A 1 227 ? -16.031 -5.289 26.812 1 98.69 227 VAL A CA 1
ATOM 1774 C C . VAL A 1 227 ? -17.438 -5.836 26.641 1 98.69 227 VAL A C 1
ATOM 1776 O O . VAL A 1 227 ? -17.672 -6.738 25.828 1 98.69 227 VAL A O 1
ATOM 1779 N N . VAL A 1 228 ? -18.375 -5.293 27.359 1 98.5 228 VAL A N 1
ATOM 1780 C CA . VAL A 1 228 ? -19.766 -5.738 27.266 1 98.5 228 VAL A CA 1
ATOM 1781 C C . VAL A 1 228 ? -20.672 -4.539 27.047 1 98.5 228 VAL A C 1
ATOM 1783 O O . VAL A 1 228 ? -20.484 -3.488 27.672 1 98.5 228 VAL A O 1
ATOM 1786 N N . PHE A 1 229 ? -21.625 -4.684 26.156 1 98.75 229 PHE A N 1
ATOM 1787 C CA . PHE A 1 229 ? -22.656 -3.674 25.938 1 98.75 229 PHE A CA 1
ATOM 1788 C C . PHE A 1 229 ? -23.875 -4.285 25.266 1 98.75 229 PHE A C 1
ATOM 1790 O O . PHE A 1 229 ? -23.875 -5.465 24.922 1 98.75 229 PHE A O 1
ATOM 1797 N N . ARG A 1 230 ? -24.891 -3.492 25.156 1 98.62 230 ARG A N 1
ATOM 1798 C CA . ARG A 1 230 ? -26.062 -3.859 24.375 1 98.62 230 ARG A CA 1
ATOM 1799 C C . ARG A 1 230 ? -26.234 -2.941 23.156 1 98.62 230 ARG A C 1
ATOM 1801 O O . ARG A 1 230 ? -25.891 -1.758 23.219 1 98.62 230 ARG A O 1
ATOM 1808 N N . THR A 1 231 ? -26.703 -3.525 22.062 1 98.75 231 THR A N 1
ATOM 1809 C CA . THR A 1 231 ? -26.922 -2.721 20.875 1 98.75 231 THR A CA 1
ATOM 1810 C C . THR A 1 231 ? -28.234 -3.121 20.172 1 98.75 231 THR A C 1
ATOM 1812 O O . THR A 1 231 ? -28.703 -4.246 20.344 1 98.75 231 THR A O 1
ATOM 1815 N N . LYS A 1 232 ? -28.844 -2.201 19.609 1 98.44 232 LYS A N 1
ATOM 1816 C CA . LYS A 1 232 ? -30.016 -2.389 18.766 1 98.44 232 LYS A CA 1
ATOM 1817 C C . LYS A 1 232 ? -29.812 -1.75 17.391 1 98.44 232 LYS A C 1
ATOM 1819 O O . LYS A 1 232 ? -29.578 -0.543 17.297 1 98.44 232 LYS A O 1
ATOM 1824 N N . VAL A 1 233 ? -29.906 -2.646 16.375 1 98.19 233 VAL A N 1
ATOM 1825 C CA . VAL A 1 233 ? -29.688 -2.17 15.008 1 98.19 233 VAL A CA 1
ATOM 1826 C C . VAL A 1 233 ? -30.922 -1.415 14.523 1 98.19 233 VAL A C 1
ATOM 1828 O O . VAL A 1 233 ? -32.031 -1.944 14.562 1 98.19 233 VAL A O 1
ATOM 1831 N N . GLU A 1 234 ? -30.719 -0.162 14.141 1 97.56 234 GLU A N 1
ATOM 1832 C CA . GLU A 1 234 ? -31.812 0.609 13.555 1 97.56 234 GLU A CA 1
ATOM 1833 C C . GLU A 1 234 ? -31.75 0.574 12.023 1 97.56 234 GLU A C 1
ATOM 1835 O O . GLU A 1 234 ? -32.781 0.573 11.359 1 97.56 234 GLU A O 1
ATOM 1840 N N . ARG A 1 235 ? -30.531 0.59 11.531 1 95.94 235 ARG A N 1
ATOM 1841 C CA . ARG A 1 235 ? -30.375 0.519 10.086 1 95.94 235 ARG A CA 1
ATOM 1842 C C . ARG A 1 235 ? -29.109 -0.231 9.711 1 95.94 235 ARG A C 1
ATOM 1844 O O . ARG A 1 235 ? -28 0.179 10.086 1 95.94 235 ARG A O 1
ATOM 1851 N N . PHE A 1 236 ? -29.125 -1.337 9.055 1 95.75 236 PHE A N 1
ATOM 1852 C CA . PHE A 1 236 ? -28.141 -2.148 8.352 1 95.75 236 PHE A CA 1
ATOM 1853 C C . PHE A 1 236 ? -27.297 -2.953 9.336 1 95.75 236 PHE A C 1
ATOM 1855 O O . PHE A 1 236 ? -26.953 -4.109 9.07 1 95.75 236 PHE A O 1
ATOM 1862 N N . GLY A 1 237 ? -26.781 -2.334 10.438 1 98.06 237 GLY A N 1
ATOM 1863 C CA . GLY A 1 237 ? -25.922 -3.094 11.328 1 98.06 237 GLY A CA 1
ATOM 1864 C C . GLY A 1 237 ? -25.391 -2.277 12.492 1 98.06 237 GLY A C 1
ATOM 1865 O O . GLY A 1 237 ? -25.828 -1.15 12.719 1 98.06 237 GLY A O 1
ATOM 1866 N N . ALA A 1 238 ? -24.531 -2.877 13.312 1 98.62 238 ALA A N 1
ATOM 1867 C CA . ALA A 1 238 ? -23.797 -2.279 14.422 1 98.62 238 ALA A CA 1
ATOM 1868 C C . ALA A 1 238 ? -22.297 -2.525 14.273 1 98.62 238 ALA A C 1
ATOM 1870 O O . ALA A 1 238 ? -21.875 -3.545 13.719 1 98.62 238 ALA A O 1
ATOM 1871 N N . SER A 1 239 ? -21.531 -1.584 14.727 1 98.75 239 SER A N 1
ATOM 1872 C CA . SER A 1 239 ? -20.078 -1.734 14.602 1 98.75 239 SER A CA 1
ATOM 1873 C C . SER A 1 239 ? -19.359 -1.184 15.82 1 98.75 239 SER A C 1
ATOM 1875 O O . SER A 1 239 ? -19.734 -0.144 16.359 1 98.75 239 SER A O 1
ATOM 1877 N N . TRP A 1 240 ? -18.344 -1.914 16.234 1 98.75 240 TRP A N 1
ATOM 1878 C CA . TRP A 1 240 ? -17.484 -1.51 17.344 1 98.75 240 TRP A CA 1
ATOM 1879 C C . TRP A 1 240 ? -16.047 -1.971 17.109 1 98.75 240 TRP A C 1
ATOM 1881 O O . TRP A 1 240 ? -15.773 -2.742 16.188 1 98.75 240 TRP A O 1
ATOM 1891 N N . ALA A 1 241 ? -15.156 -1.422 17.859 1 98.38 241 ALA A N 1
ATOM 1892 C CA . ALA A 1 241 ? -13.75 -1.821 17.766 1 98.38 241 ALA A CA 1
ATOM 1893 C C . ALA A 1 241 ? -13.141 -2.025 19.156 1 98.38 241 ALA A C 1
ATOM 1895 O O . ALA A 1 241 ? -13.656 -1.506 20.141 1 98.38 241 ALA A O 1
ATOM 1896 N N . VAL A 1 242 ? -12.164 -2.799 19.172 1 98 242 VAL A N 1
ATOM 1897 C CA . VAL A 1 242 ? -11.305 -2.951 20.344 1 98 242 VAL A CA 1
ATOM 1898 C C . VAL A 1 242 ? -9.844 -2.791 19.938 1 98 242 VAL A C 1
ATOM 1900 O O . VAL A 1 242 ? -9.516 -2.779 18.75 1 98 242 VAL A O 1
ATOM 1903 N N . ARG A 1 243 ? -8.969 -2.586 20.953 1 96.12 243 ARG A N 1
ATOM 1904 C CA . ARG A 1 243 ? -7.547 -2.344 20.719 1 96.12 243 ARG A CA 1
ATOM 1905 C C . ARG A 1 243 ? -7.348 -1.207 19.719 1 96.12 243 ARG A C 1
ATOM 1907 O O . ARG A 1 243 ? -6.578 -1.339 18.766 1 96.12 243 ARG A O 1
ATOM 1914 N N . MET A 1 244 ? -8.102 -0.16 19.969 1 94.44 244 MET A N 1
ATOM 1915 C CA . MET A 1 244 ? -8.062 0.957 19.031 1 94.44 244 MET A CA 1
ATOM 1916 C C . MET A 1 244 ? -7.68 2.25 19.734 1 94.44 244 MET A C 1
ATOM 1918 O O . MET A 1 244 ? -8.281 2.613 20.75 1 94.44 244 MET A O 1
ATOM 1922 N N . ILE A 1 245 ? -6.684 2.889 19.281 1 92.75 245 ILE A N 1
ATOM 1923 C CA . ILE A 1 245 ? -6.363 4.27 19.641 1 92.75 245 ILE A CA 1
ATOM 1924 C C . ILE A 1 245 ? -6.723 5.195 18.469 1 92.75 245 ILE A C 1
ATOM 1926 O O . ILE A 1 245 ? -7.719 5.922 18.531 1 92.75 245 ILE A O 1
ATOM 1930 N N . THR A 1 246 ? -6 5.031 17.344 1 91.5 246 THR A N 1
ATOM 1931 C CA . THR A 1 246 ? -6.418 5.609 16.062 1 91.5 246 THR A CA 1
ATOM 1932 C C . THR A 1 246 ? -6.898 4.523 15.109 1 91.5 246 THR A C 1
ATOM 1934 O O . THR A 1 246 ? -7.957 4.656 14.492 1 91.5 246 THR A O 1
ATOM 1937 N N . ASN A 1 247 ? -6.094 3.486 14.961 1 93.31 247 ASN A N 1
ATOM 1938 C CA . ASN A 1 247 ? -6.469 2.26 14.266 1 93.31 247 ASN A CA 1
ATOM 1939 C C . ASN A 1 247 ? -6.688 1.106 15.242 1 93.31 247 ASN A C 1
ATOM 1941 O O . ASN A 1 247 ? -6.289 1.188 16.406 1 93.31 247 ASN A O 1
ATOM 1945 N N . GLY A 1 248 ? -7.359 0.073 14.773 1 95.56 248 GLY A N 1
ATOM 1946 C CA . GLY A 1 248 ? -7.637 -1.054 15.648 1 95.56 248 GLY A CA 1
ATOM 1947 C C . GLY A 1 248 ? -8.312 -2.209 14.938 1 95.56 248 GLY A C 1
ATOM 1948 O O . GLY A 1 248 ? -8.148 -2.385 13.734 1 95.56 248 GLY A O 1
ATOM 1949 N N . LEU A 1 249 ? -8.867 -3.08 15.805 1 97.31 249 LEU A N 1
ATOM 1950 C CA . LEU A 1 249 ? -9.656 -4.203 15.297 1 97.31 249 LEU A CA 1
ATOM 1951 C C . LEU A 1 249 ? -11.141 -3.865 15.289 1 97.31 249 LEU A C 1
ATOM 1953 O O . LEU A 1 249 ? -11.758 -3.75 16.359 1 97.31 249 LEU A O 1
ATOM 1957 N N . ILE A 1 250 ? -11.719 -3.842 14.141 1 98.12 250 ILE A N 1
ATOM 1958 C CA . ILE A 1 250 ? -13.086 -3.377 13.938 1 98.12 250 ILE A CA 1
ATOM 1959 C C . ILE A 1 250 ? -14 -4.566 13.656 1 98.12 250 ILE A C 1
ATOM 1961 O O . ILE A 1 250 ? -13.672 -5.426 12.836 1 98.12 250 ILE A O 1
ATOM 1965 N N . PHE A 1 251 ? -15.086 -4.602 14.305 1 98.56 251 PHE A N 1
ATOM 1966 C CA . PHE A 1 251 ? -16.125 -5.594 14.039 1 98.56 251 PHE A CA 1
ATOM 1967 C C . PHE A 1 251 ? -17.344 -4.941 13.406 1 98.56 251 PHE A C 1
ATOM 1969 O O . PHE A 1 251 ? -17.812 -3.9 13.867 1 98.56 251 PHE A O 1
ATOM 1976 N N . CYS A 1 252 ? -17.859 -5.484 12.391 1 97.81 252 CYS A N 1
ATOM 1977 C CA . CYS A 1 252 ? -19.078 -5.043 11.719 1 97.81 252 CYS A CA 1
ATOM 1978 C C . CYS A 1 252 ? -20.125 -6.148 11.711 1 97.81 252 CYS A C 1
ATOM 1980 O O . CYS A 1 252 ? -19.969 -7.156 11.023 1 97.81 252 CYS A O 1
ATOM 1982 N N . LEU A 1 253 ? -21.125 -5.953 12.477 1 98 253 LEU A N 1
ATOM 1983 C CA . LEU A 1 253 ? -22.281 -6.84 12.477 1 98 253 LEU A CA 1
ATOM 1984 C C . LEU A 1 253 ? -23.328 -6.371 11.469 1 98 253 LEU A C 1
ATOM 1986 O O . LEU A 1 253 ? -24.031 -5.387 11.711 1 98 253 LEU A O 1
ATOM 1990 N N . ASP A 1 254 ? -23.484 -7.035 10.359 1 95.38 254 ASP A N 1
ATOM 1991 C CA . ASP A 1 254 ? -24.422 -6.703 9.305 1 95.38 254 ASP A CA 1
ATOM 1992 C C . ASP A 1 254 ? -25.672 -7.578 9.391 1 95.38 254 ASP A C 1
ATOM 1994 O O . ASP A 1 254 ? -25.609 -8.789 9.188 1 95.38 254 ASP A O 1
ATOM 1998 N N . VAL A 1 255 ? -26.797 -7.035 9.609 1 95.25 255 VAL A N 1
ATOM 1999 C CA . VAL A 1 255 ? -28 -7.828 9.82 1 95.25 255 VAL A CA 1
ATOM 2000 C C . VAL A 1 255 ? -28.578 -8.242 8.469 1 95.25 255 VAL A C 1
ATOM 2002 O O . VAL A 1 255 ? -29.344 -9.219 8.391 1 95.25 255 VAL A O 1
ATOM 2005 N N . ARG A 1 256 ? -28.312 -7.594 7.438 1 90.19 256 ARG A N 1
ATOM 2006 C CA . ARG A 1 256 ? -28.828 -7.914 6.117 1 90.19 256 ARG A CA 1
ATOM 2007 C C . ARG A 1 256 ? -28.281 -9.242 5.613 1 90.19 256 ARG A C 1
ATOM 2009 O O . ARG A 1 256 ? -29.047 -10.094 5.133 1 90.19 256 ARG A O 1
ATOM 2016 N N . ASP A 1 257 ? -26.922 -9.383 5.812 1 82.94 257 ASP A N 1
ATOM 2017 C CA . ASP A 1 257 ? -26.25 -10.609 5.387 1 82.94 257 ASP A CA 1
ATOM 2018 C C . ASP A 1 257 ? -26.094 -11.586 6.551 1 82.94 257 ASP A C 1
ATOM 2020 O O . ASP A 1 257 ? -25.625 -12.711 6.367 1 82.94 257 ASP A O 1
ATOM 2024 N N . ARG A 1 258 ? -26.531 -11.102 7.719 1 90.75 258 ARG A N 1
ATOM 2025 C CA . ARG A 1 258 ? -26.406 -11.867 8.961 1 90.75 258 ARG A CA 1
ATOM 2026 C C . ARG A 1 258 ? -24.969 -12.359 9.156 1 90.75 258 ARG A C 1
ATOM 2028 O O . ARG A 1 258 ? -24.75 -13.555 9.328 1 90.75 258 ARG A O 1
ATOM 2035 N N . LYS A 1 259 ? -24.031 -11.445 9.125 1 91.69 259 LYS A N 1
ATOM 2036 C CA . LYS A 1 259 ? -22.609 -11.758 9.188 1 91.69 259 LYS A CA 1
ATOM 2037 C C . LYS A 1 259 ? -21.875 -10.82 10.141 1 91.69 259 LYS A C 1
ATOM 2039 O O . LYS A 1 259 ? -22.25 -9.648 10.273 1 91.69 259 LYS A O 1
ATOM 2044 N N . LEU A 1 260 ? -20.875 -11.328 10.797 1 95 260 LEU A N 1
ATOM 2045 C CA . LEU A 1 260 ? -19.906 -10.539 11.539 1 95 260 LEU A CA 1
ATOM 2046 C C . LEU A 1 260 ? -18.547 -10.555 10.836 1 95 260 LEU A C 1
ATOM 2048 O O . LEU A 1 260 ? -18.047 -11.617 10.469 1 95 260 LEU A O 1
ATOM 2052 N N . THR A 1 261 ? -17.984 -9.391 10.578 1 93.81 261 THR A N 1
ATOM 2053 C CA . THR A 1 261 ? -16.656 -9.297 9.961 1 93.81 261 THR A CA 1
ATOM 2054 C C . THR A 1 261 ? -15.688 -8.578 10.891 1 93.81 261 THR A C 1
ATOM 2056 O O . THR A 1 261 ? -16.078 -7.676 11.633 1 93.81 261 THR A O 1
ATOM 2059 N N . ALA A 1 262 ? -14.453 -9.008 10.914 1 95.81 262 ALA A N 1
ATOM 2060 C CA . ALA A 1 262 ? -13.375 -8.359 11.656 1 95.81 262 ALA A CA 1
ATOM 2061 C C . ALA A 1 262 ? -12.32 -7.781 10.711 1 95.81 262 ALA A C 1
ATOM 2063 O O . ALA A 1 262 ? -11.82 -8.484 9.836 1 95.81 262 ALA A O 1
ATOM 2064 N N . VAL A 1 263 ? -12.031 -6.543 10.922 1 94.75 263 VAL A N 1
ATOM 2065 C CA . VAL A 1 263 ? -11.094 -5.848 10.047 1 94.75 263 VAL A CA 1
ATOM 2066 C C . VAL A 1 263 ? -10.07 -5.074 10.883 1 94.75 263 VAL A C 1
ATOM 2068 O O . VAL A 1 263 ? -10.438 -4.41 11.852 1 94.75 263 VAL A O 1
ATOM 2071 N N . GLU A 1 264 ? -8.789 -5.18 10.516 1 93.75 264 GLU A N 1
ATOM 2072 C CA . GLU A 1 264 ? -7.746 -4.359 11.117 1 93.75 264 GLU A CA 1
ATOM 2073 C C . GLU A 1 264 ? -7.504 -3.09 10.312 1 93.75 264 GLU A C 1
ATOM 2075 O O . GLU A 1 264 ? -7.328 -3.148 9.094 1 93.75 264 GLU A O 1
ATOM 2080 N N . GLY A 1 265 ? -7.555 -1.93 10.984 1 93.88 265 GLY A N 1
ATOM 2081 C CA . GLY A 1 265 ? -7.277 -0.684 10.289 1 93.88 265 GLY A CA 1
ATOM 2082 C C . GLY A 1 265 ? -7.891 0.528 10.961 1 93.88 265 GLY A C 1
ATOM 2083 O O . GLY A 1 265 ? -8.203 0.489 12.156 1 93.88 265 GLY A O 1
ATOM 2084 N N . LEU A 1 266 ? -8.031 1.643 10.125 1 94.06 266 LEU A N 1
ATOM 2085 C CA . LEU A 1 266 ? -8.688 2.863 10.578 1 94.06 266 LEU A CA 1
ATOM 2086 C C . LEU A 1 266 ? -10.203 2.736 10.461 1 94.06 266 LEU A C 1
ATOM 2088 O O . LEU A 1 266 ? -10.945 3.406 11.188 1 94.06 266 LEU A O 1
ATOM 2092 N N . SER A 1 267 ? -10.547 1.935 9.477 1 94.06 267 SER A N 1
ATOM 2093 C CA . SER A 1 267 ? -11.945 1.695 9.141 1 94.06 267 SER A CA 1
ATOM 2094 C C . SER A 1 267 ? -12.133 0.316 8.516 1 94.06 267 SER A C 1
ATOM 2096 O O . SER A 1 267 ? -11.203 -0.488 8.484 1 94.06 267 SER A O 1
ATOM 2098 N N . ASN A 1 268 ? -13.352 0.09 8.102 1 91.19 268 ASN A N 1
ATOM 2099 C CA . ASN A 1 268 ? -13.648 -1.19 7.469 1 91.19 268 ASN A CA 1
ATOM 2100 C C . ASN A 1 268 ? -13.211 -1.205 6.008 1 91.19 268 ASN A C 1
ATOM 2102 O O . ASN A 1 268 ? -13.352 -2.221 5.324 1 91.19 268 ASN A O 1
ATOM 2106 N N . GLN A 1 269 ? -12.703 -0.046 5.527 1 86.38 269 GLN A N 1
ATOM 2107 C CA . GLN A 1 269 ? -12.188 0.039 4.168 1 86.38 269 GLN A CA 1
ATOM 2108 C C . GLN A 1 269 ? -10.82 0.728 4.145 1 86.38 269 GLN A C 1
ATOM 2110 O O . GLN A 1 269 ? -10.516 1.542 5.016 1 86.38 269 GLN A O 1
ATOM 2115 N N . SER A 1 270 ? -10.086 0.391 3.156 1 79.88 270 SER A N 1
ATOM 2116 C CA . SER A 1 270 ? -8.758 0.979 3.029 1 79.88 270 SER A CA 1
ATOM 2117 C C . SER A 1 270 ? -8.836 2.469 2.713 1 79.88 270 SER A C 1
ATOM 2119 O O . SER A 1 270 ? -9.703 2.9 1.947 1 79.88 270 SER A O 1
ATOM 2121 N N . CYS A 1 271 ? -7.977 3.201 3.277 1 82 271 CYS A N 1
ATOM 2122 C CA . CYS A 1 271 ? -7.789 4.625 3.012 1 82 271 CYS A CA 1
ATOM 2123 C C . CYS A 1 271 ? -6.316 5.008 3.098 1 82 271 CYS A C 1
ATOM 2125 O O . CYS A 1 271 ? -5.473 4.398 2.441 1 82 271 CYS A O 1
ATOM 2127 N N . ILE A 1 272 ? -6.012 5.914 3.895 1 78.31 272 ILE A N 1
ATOM 2128 C CA . ILE A 1 272 ? -4.609 6.305 3.963 1 78.31 272 ILE A CA 1
ATOM 2129 C C . ILE A 1 272 ? -3.771 5.129 4.469 1 78.31 272 ILE A C 1
ATOM 2131 O O . ILE A 1 272 ? -2.57 5.055 4.195 1 78.31 272 ILE A O 1
ATOM 2135 N N . LEU A 1 273 ? -4.469 4.258 5.238 1 80.31 273 LEU A N 1
ATOM 2136 C CA . LEU A 1 273 ? -3.879 2.984 5.645 1 80.31 273 LEU A CA 1
ATOM 2137 C C . LEU A 1 273 ? -4.676 1.813 5.082 1 80.31 273 LEU A C 1
ATOM 2139 O O . LEU A 1 273 ? -5.902 1.874 5 1 80.31 273 LEU A O 1
ATOM 2143 N N . PRO A 1 274 ? -4.023 0.832 4.742 1 79.62 274 PRO A N 1
ATOM 2144 C CA . PRO A 1 274 ? -4.762 -0.345 4.277 1 79.62 274 PRO A CA 1
ATOM 2145 C C . PRO A 1 274 ? -5.566 -1.013 5.387 1 79.62 274 PRO A C 1
ATOM 2147 O O . PRO A 1 274 ? -5.133 -1.038 6.543 1 79.62 274 PRO A O 1
ATOM 2150 N N . SER A 1 275 ? -6.691 -1.559 5.031 1 88.19 275 SER A N 1
ATOM 2151 C CA . SER A 1 275 ? -7.492 -2.395 5.918 1 88.19 275 SER A CA 1
ATOM 2152 C C . SER A 1 275 ? -7.336 -3.873 5.574 1 88.19 275 SER A C 1
ATOM 2154 O O . SER A 1 275 ? -7.273 -4.238 4.402 1 88.19 275 SER A O 1
ATOM 2156 N N . VAL A 1 276 ? -7.191 -4.738 6.609 1 84.56 276 VAL A N 1
ATOM 2157 C CA . VAL A 1 276 ? -6.98 -6.168 6.41 1 84.56 276 VAL A CA 1
ATOM 2158 C C . VAL A 1 276 ? -8.102 -6.953 7.09 1 84.56 276 VAL A C 1
ATOM 2160 O O . VAL A 1 276 ? -8.281 -6.859 8.305 1 84.56 276 VAL A O 1
ATOM 2163 N N . THR A 1 277 ? -8.836 -7.715 6.312 1 87.81 277 THR A N 1
ATOM 2164 C CA . THR A 1 277 ? -9.867 -8.562 6.898 1 87.81 277 THR A CA 1
ATOM 2165 C C . THR A 1 277 ? -9.242 -9.75 7.629 1 87.81 277 THR A C 1
ATOM 2167 O O . THR A 1 277 ? -8.469 -10.508 7.039 1 87.81 277 THR A O 1
ATOM 2170 N N . LEU A 1 278 ? -9.586 -9.93 8.867 1 89.19 278 LEU A N 1
ATOM 2171 C CA . LEU A 1 278 ? -8.992 -10.984 9.688 1 89.19 278 LEU A CA 1
ATOM 2172 C C . LEU A 1 278 ? -9.969 -12.148 9.859 1 89.19 278 LEU A C 1
ATOM 2174 O O . LEU A 1 278 ? -9.562 -13.242 10.266 1 89.19 278 LEU A O 1
ATOM 2178 N N . GLY A 1 279 ? -11.289 -11.875 9.578 1 87.94 279 GLY A N 1
ATOM 2179 C CA . GLY A 1 279 ? -12.281 -12.922 9.711 1 87.94 279 GLY A CA 1
ATOM 2180 C C . GLY A 1 279 ? -13.656 -12.516 9.219 1 87.94 279 GLY A C 1
ATOM 2181 O O . GLY A 1 279 ? -13.945 -11.328 9.086 1 87.94 279 GLY A O 1
ATOM 2182 N N . SER A 1 280 ? -14.492 -13.422 8.914 1 87.81 280 SER A N 1
ATOM 2183 C CA . SER A 1 280 ? -15.891 -13.281 8.523 1 87.81 280 SER A CA 1
ATOM 2184 C C . SER A 1 280 ? -16.703 -14.516 8.93 1 87.81 280 SER A C 1
ATOM 2186 O O . SER A 1 280 ? -16.328 -15.641 8.602 1 87.81 280 SER A O 1
ATOM 2188 N N . TRP A 1 281 ? -17.781 -14.312 9.68 1 85.75 281 TRP A N 1
ATOM 2189 C CA . TRP A 1 281 ? -18.547 -15.414 10.25 1 85.75 281 TRP A CA 1
ATOM 2190 C C . TRP A 1 281 ? -20.031 -15.234 9.977 1 85.75 281 TRP A C 1
ATOM 2192 O O . TRP A 1 281 ? -20.578 -14.156 10.195 1 85.75 281 TRP A O 1
ATOM 2202 N N . GLN A 1 282 ? -20.688 -16.266 9.531 1 82.88 282 GLN A N 1
ATOM 2203 C CA . GLN A 1 282 ? -22.141 -16.266 9.461 1 82.88 282 GLN A CA 1
ATOM 2204 C C . GLN A 1 282 ? -22.75 -16.406 10.852 1 82.88 282 GLN A C 1
ATOM 2206 O O . GLN A 1 282 ? -22.266 -17.188 11.672 1 82.88 282 GLN A O 1
ATOM 2211 N N . LEU A 1 283 ? -23.766 -15.625 11.078 1 90.25 283 LEU A N 1
ATOM 2212 C CA . LEU A 1 283 ? -24.453 -15.727 12.359 1 90.25 283 LEU A CA 1
ATOM 2213 C C . LEU A 1 283 ? -25.375 -16.938 12.398 1 90.25 283 LEU A C 1
ATOM 2215 O O . LEU A 1 283 ? -25.938 -17.328 11.367 1 90.25 283 LEU A O 1
ATOM 2219 N N . PRO A 1 284 ? -25.516 -17.516 13.617 1 85.88 284 PRO A N 1
ATOM 2220 C CA . PRO A 1 284 ? -26.484 -18.609 13.742 1 85.88 284 PRO A CA 1
ATOM 2221 C C . PRO A 1 284 ? -27.891 -18.188 13.312 1 85.88 284 PRO A C 1
ATOM 2223 O O . PRO A 1 284 ? -28.328 -17.078 13.594 1 85.88 284 PRO A O 1
ATOM 2226 N N . GLU A 1 285 ? -28.562 -19.094 12.672 1 84.94 285 GLU A N 1
ATOM 2227 C CA . GLU A 1 285 ? -29.906 -18.828 12.18 1 84.94 285 GLU A CA 1
ATOM 2228 C C . GLU A 1 285 ? -30.875 -18.531 13.336 1 84.94 285 GLU A C 1
ATOM 2230 O O . GLU A 1 285 ? -31.828 -17.781 13.172 1 84.94 285 GLU A O 1
ATOM 2235 N N . THR A 1 286 ? -30.578 -19.047 14.484 1 88.38 286 THR A N 1
ATOM 2236 C CA . THR A 1 286 ? -31.469 -18.938 15.625 1 88.38 286 THR A CA 1
ATOM 2237 C C . THR A 1 286 ? -31.344 -17.578 16.297 1 88.38 286 THR A C 1
ATOM 2239 O O . THR A 1 286 ? -32.188 -17.203 17.125 1 88.38 286 THR A O 1
ATOM 2242 N N . LEU A 1 287 ? -30.391 -16.875 15.922 1 92.38 287 LEU A N 1
ATOM 2243 C CA . LEU A 1 287 ? -30.156 -15.586 16.547 1 92.38 287 LEU A CA 1
ATOM 2244 C C . LEU A 1 287 ? -31.156 -14.547 16.047 1 92.38 287 LEU A C 1
ATOM 2246 O O . LEU A 1 287 ? -31.219 -14.266 14.852 1 92.38 287 LEU A O 1
ATOM 2250 N N . ASP A 1 288 ? -31.953 -13.969 16.922 1 93.69 288 ASP A N 1
ATOM 2251 C CA . ASP A 1 288 ? -32.875 -12.891 16.594 1 93.69 288 ASP A CA 1
ATOM 2252 C C . ASP A 1 288 ? -32.188 -11.539 16.578 1 93.69 288 ASP A C 1
ATOM 2254 O O . ASP A 1 288 ? -31.688 -11.07 17.609 1 93.69 288 ASP A O 1
ATOM 2258 N N . LEU A 1 289 ? -32.188 -10.914 15.5 1 95.12 289 LEU A N 1
ATOM 2259 C CA . LEU A 1 289 ? -31.438 -9.672 15.344 1 95.12 289 LEU A CA 1
ATOM 2260 C C . LEU A 1 289 ? -32.344 -8.461 15.414 1 95.12 289 LEU A C 1
ATOM 2262 O O . LEU A 1 289 ? -31.922 -7.328 15.211 1 95.12 289 LEU A O 1
ATOM 2266 N N . SER A 1 290 ? -33.594 -8.586 15.75 1 93.25 290 SER A N 1
ATOM 2267 C CA . SER A 1 290 ? -34.562 -7.5 15.695 1 93.25 290 SER A CA 1
ATOM 2268 C C . SER A 1 290 ? -34.594 -6.707 17 1 93.25 290 SER A C 1
ATOM 2270 O O . SER A 1 290 ? -35.062 -5.566 17.031 1 93.25 290 SER A O 1
ATOM 2272 N N . GLY A 1 291 ? -34.188 -7.219 18.078 1 95.06 291 GLY A N 1
ATOM 2273 C CA . GLY A 1 291 ? -34.188 -6.535 19.359 1 95.06 291 GLY A CA 1
ATOM 2274 C C . GLY A 1 291 ? -32.812 -6.188 19.875 1 95.06 291 GLY A C 1
ATOM 2275 O O . GLY A 1 291 ? -31.875 -6.039 19.078 1 95.06 291 GLY A O 1
ATOM 2276 N N . TRP A 1 292 ? -32.812 -5.875 21.141 1 97.75 292 TRP A N 1
ATOM 2277 C CA . TRP A 1 292 ? -31.531 -5.598 21.781 1 97.75 292 TRP A CA 1
ATOM 2278 C C . TRP A 1 292 ? -30.656 -6.844 21.812 1 97.75 292 TRP A C 1
ATOM 2280 O O . TRP A 1 292 ? -31.125 -7.938 22.125 1 97.75 292 TRP A O 1
ATOM 2290 N N . LEU A 1 293 ? -29.438 -6.676 21.422 1 98.19 293 LEU A N 1
ATOM 2291 C CA . LEU A 1 293 ? -28.438 -7.734 21.438 1 98.19 293 LEU A CA 1
ATOM 2292 C C . LEU A 1 293 ? -27.391 -7.48 22.516 1 98.19 293 LEU A C 1
ATOM 2294 O O . LEU A 1 293 ? -26.906 -6.355 22.656 1 98.19 293 LEU A O 1
ATOM 2298 N N . SER A 1 294 ? -27.125 -8.492 23.25 1 98.25 294 SER A N 1
ATOM 2299 C CA . SER A 1 294 ? -26 -8.422 24.172 1 98.25 294 SER A CA 1
ATOM 2300 C C . SER A 1 294 ? -24.688 -8.828 23.5 1 98.25 294 SER A C 1
ATOM 2302 O O . SER A 1 294 ? -24.578 -9.938 22.969 1 98.25 294 SER A O 1
ATOM 2304 N N . ILE A 1 295 ? -23.734 -7.922 23.5 1 98.69 295 ILE A N 1
ATOM 2305 C CA . ILE A 1 295 ? -22.438 -8.164 22.875 1 98.69 295 ILE A CA 1
ATOM 2306 C C . ILE A 1 295 ? -21.359 -8.266 23.938 1 98.69 295 ILE A C 1
ATOM 2308 O O . ILE A 1 295 ? -21.297 -7.441 24.844 1 98.69 295 ILE A O 1
ATOM 2312 N N . GLU A 1 296 ? -20.531 -9.242 23.844 1 98.5 296 GLU A N 1
ATOM 2313 C CA . GLU A 1 296 ? -19.344 -9.398 24.672 1 98.5 296 GLU A CA 1
ATOM 2314 C C . GLU A 1 296 ? -18.109 -9.617 23.812 1 98.5 296 GLU A C 1
ATOM 2316 O O . GLU A 1 296 ? -18.094 -10.492 22.953 1 98.5 296 GLU A O 1
ATOM 2321 N N . THR A 1 297 ? -17.125 -8.789 23.922 1 98.56 297 THR A N 1
ATOM 2322 C CA . THR A 1 297 ? -15.836 -8.945 23.266 1 98.56 297 THR A CA 1
ATOM 2323 C C . THR A 1 297 ? -14.711 -9.148 24.281 1 98.56 297 THR A C 1
ATOM 2325 O O . THR A 1 297 ? -14.461 -8.273 25.109 1 98.56 297 THR A O 1
ATOM 2328 N N . LEU A 1 298 ? -14.086 -10.266 24.25 1 98.12 298 LEU A N 1
ATOM 2329 C CA . LEU A 1 298 ? -12.977 -10.609 25.141 1 98.12 298 LEU A CA 1
ATOM 2330 C C . LEU A 1 298 ? -11.641 -10.492 24.406 1 98.12 298 LEU A C 1
ATOM 2332 O O . LEU A 1 298 ? -11.398 -11.203 23.438 1 98.12 298 LEU A O 1
ATOM 2336 N N . ALA A 1 299 ? -10.805 -9.57 24.781 1 97.44 299 ALA A N 1
ATOM 2337 C CA . ALA A 1 299 ? -9.469 -9.383 24.219 1 97.44 299 ALA A CA 1
ATOM 2338 C C . ALA A 1 299 ? -8.391 -9.789 25.219 1 97.44 299 ALA A C 1
ATOM 2340 O O . ALA A 1 299 ? -8.195 -9.125 26.234 1 97.44 299 ALA A O 1
ATOM 2341 N N . VAL A 1 300 ? -7.73 -10.844 24.984 1 95.5 300 VAL A N 1
ATOM 2342 C CA . VAL A 1 300 ? -6.723 -11.406 25.875 1 95.5 300 VAL A CA 1
ATOM 2343 C C . VAL A 1 300 ? -5.465 -11.758 25.078 1 95.5 300 VAL A C 1
ATOM 2345 O O . VAL A 1 300 ? -5.52 -12.547 24.141 1 95.5 300 VAL A O 1
ATOM 2348 N N . GLU A 1 301 ? -4.41 -11.164 25.422 1 90.69 301 GLU A N 1
ATOM 2349 C CA . GLU A 1 301 ? -3.152 -11.367 24.719 1 90.69 301 GLU A CA 1
ATOM 2350 C C . GLU A 1 301 ? -3.314 -11.109 23.219 1 90.69 301 GLU A C 1
ATOM 2352 O O . GLU A 1 301 ? -3.77 -10.031 22.812 1 90.69 301 GLU A O 1
ATOM 2357 N N . ASP A 1 302 ? -3.141 -12.195 22.406 1 88.81 302 ASP A N 1
ATOM 2358 C CA . ASP A 1 302 ? -3.246 -11.961 20.969 1 88.81 302 ASP A CA 1
ATOM 2359 C C . ASP A 1 302 ? -4.562 -12.5 20.422 1 88.81 302 ASP A C 1
ATOM 2361 O O . ASP A 1 302 ? -4.719 -12.656 19.203 1 88.81 302 ASP A O 1
ATOM 2365 N N . GLY A 1 303 ? -5.422 -12.781 21.281 1 93.38 303 GLY A N 1
ATOM 2366 C CA . GLY A 1 303 ? -6.703 -13.32 20.859 1 93.38 303 GLY A CA 1
ATOM 2367 C C . GLY A 1 303 ? -7.871 -12.406 21.188 1 93.38 303 GLY A C 1
ATOM 2368 O O . GLY A 1 303 ? -7.871 -11.734 22.219 1 93.38 303 GLY A O 1
ATOM 2369 N N . VAL A 1 304 ? -8.875 -12.375 20.297 1 96.94 304 VAL A N 1
ATOM 2370 C CA . VAL A 1 304 ? -10.117 -11.648 20.531 1 96.94 304 VAL A CA 1
ATOM 2371 C C . VAL A 1 304 ? -11.305 -12.539 20.172 1 96.94 304 VAL A C 1
ATOM 2373 O O . VAL A 1 304 ? -11.352 -13.125 19.078 1 96.94 304 VAL A O 1
ATOM 2376 N N . ALA A 1 305 ? -12.211 -12.648 21.047 1 97.69 305 ALA A N 1
ATOM 2377 C CA . ALA A 1 305 ? -13.406 -13.453 20.844 1 97.69 305 ALA A CA 1
ATOM 2378 C C . ALA A 1 305 ? -14.672 -12.609 21.016 1 97.69 305 ALA A C 1
ATOM 2380 O O . ALA A 1 305 ? -14.719 -11.727 21.859 1 97.69 305 ALA A O 1
ATOM 2381 N N . VAL A 1 306 ? -15.695 -12.852 20.219 1 98.31 306 VAL A N 1
ATOM 2382 C CA . VAL A 1 306 ? -16.953 -12.125 20.297 1 98.31 306 VAL A CA 1
ATOM 2383 C C . VAL A 1 306 ? -18.094 -13.094 20.562 1 98.31 306 VAL A C 1
ATOM 2385 O O . VAL A 1 306 ? -18.234 -14.117 19.891 1 98.31 306 VAL A O 1
ATOM 2388 N N . THR A 1 307 ? -18.859 -12.789 21.562 1 97.88 307 THR A N 1
ATOM 2389 C CA . THR A 1 307 ? -20.078 -13.508 21.906 1 97.88 307 THR A CA 1
ATOM 2390 C C . THR A 1 307 ? -21.297 -12.602 21.75 1 97.88 307 THR A C 1
ATOM 2392 O O . THR A 1 307 ? -21.281 -11.453 22.203 1 97.88 307 THR A O 1
ATOM 2395 N N . ILE A 1 308 ? -22.297 -13.086 21.047 1 97.94 308 ILE A N 1
ATOM 2396 C CA . ILE A 1 308 ? -23.547 -12.367 20.859 1 97.94 308 ILE A CA 1
ATOM 2397 C C . ILE A 1 308 ? -24.703 -13.172 21.453 1 97.94 308 ILE A C 1
ATOM 2399 O O . ILE A 1 308 ? -24.969 -14.297 21.016 1 97.94 308 ILE A O 1
ATOM 2403 N N . GLN A 1 309 ? -25.391 -12.641 22.375 1 96.62 309 GLN A N 1
ATOM 2404 C CA . GLN A 1 309 ? -26.484 -13.312 23.062 1 96.62 309 GLN A CA 1
ATOM 2405 C C . GLN A 1 309 ? -26.047 -14.672 23.594 1 96.62 309 GLN A C 1
ATOM 2407 O O . GLN A 1 309 ? -26.734 -15.68 23.406 1 96.62 309 GLN A O 1
ATOM 2412 N N . GLY A 1 310 ? -24.906 -14.664 24.047 1 93.5 310 GLY A N 1
ATOM 2413 C CA . GLY A 1 310 ? -24.391 -15.867 24.688 1 93.5 310 GLY A CA 1
ATOM 2414 C C . GLY A 1 310 ? -23.781 -16.844 23.703 1 93.5 310 GLY A C 1
ATOM 2415 O O . GLY A 1 310 ? -23.156 -17.828 24.109 1 93.5 310 GLY A O 1
ATOM 2416 N N . HIS A 1 311 ? -23.844 -16.578 22.422 1 93.88 311 HIS A N 1
ATOM 2417 C CA . HIS A 1 311 ? -23.266 -17.438 21.406 1 93.88 311 HIS A CA 1
ATOM 2418 C C . HIS A 1 311 ? -21.891 -16.938 20.969 1 93.88 311 HIS A C 1
ATOM 2420 O O . HIS A 1 311 ? -21.781 -15.812 20.484 1 93.88 311 HIS A O 1
ATOM 2426 N N . GLU A 1 312 ? -20.906 -17.75 21.109 1 93.12 312 GLU A N 1
ATOM 2427 C CA . GLU A 1 312 ? -19.625 -17.375 20.547 1 93.12 312 GLU A CA 1
ATOM 2428 C C . GLU A 1 312 ? -19.656 -17.375 19.016 1 93.12 312 GLU A C 1
ATOM 2430 O O . GLU A 1 312 ? -19.891 -18.422 18.391 1 93.12 312 GLU A O 1
ATOM 2435 N N . VAL A 1 313 ? -19.438 -16.281 18.469 1 92.06 313 VAL A N 1
ATOM 2436 C CA . VAL A 1 313 ? -19.656 -16.109 17.031 1 92.06 313 VAL A CA 1
ATOM 2437 C C . VAL A 1 313 ? -18.312 -16 16.312 1 92.06 313 VAL A C 1
ATOM 2439 O O . VAL A 1 313 ? -18.188 -16.391 15.156 1 92.06 313 VAL A O 1
ATOM 2442 N N . ALA A 1 314 ? -17.297 -15.422 17 1 93.06 314 ALA A N 1
ATOM 2443 C CA . ALA A 1 314 ? -16.047 -15.125 16.297 1 93.06 314 ALA A CA 1
ATOM 2444 C C . ALA A 1 314 ? -14.844 -15.305 17.234 1 93.06 314 ALA A C 1
ATOM 2446 O O . ALA A 1 314 ? -14.922 -14.984 18.422 1 93.06 314 ALA A O 1
ATOM 2447 N N . GLN A 1 315 ? -13.75 -15.789 16.656 1 91.38 315 GLN A N 1
ATOM 2448 C CA . GLN A 1 315 ? -12.43 -15.844 17.281 1 91.38 315 GLN A CA 1
ATOM 2449 C C . GLN A 1 315 ? -11.336 -15.398 16.312 1 91.38 315 GLN A C 1
ATOM 2451 O O . GLN A 1 315 ? -11.211 -15.953 15.219 1 91.38 315 GLN A O 1
ATOM 2456 N N . VAL A 1 316 ? -10.656 -14.391 16.688 1 90.88 316 VAL A N 1
ATOM 2457 C CA . VAL A 1 316 ? -9.5 -13.914 15.922 1 90.88 316 VAL A CA 1
ATOM 2458 C C . VAL A 1 316 ? -8.227 -14.156 16.719 1 90.88 316 VAL A C 1
ATOM 2460 O O . VAL A 1 316 ? -8.133 -13.773 17.891 1 90.88 316 VAL A O 1
ATOM 2463 N N . THR A 1 317 ? -7.262 -14.773 16.156 1 85.5 317 THR A N 1
ATOM 2464 C CA . THR A 1 317 ? -5.996 -15.039 16.828 1 85.5 317 THR A CA 1
ATOM 2465 C C . THR A 1 317 ? -4.848 -14.312 16.125 1 85.5 317 THR A C 1
ATOM 2467 O O . THR A 1 317 ? -4.988 -13.875 14.992 1 85.5 317 THR A O 1
ATOM 2470 N N . GLY A 1 318 ? -3.742 -14.148 16.875 1 80.94 318 GLY A N 1
ATOM 2471 C CA . GLY A 1 318 ? -2.562 -13.492 16.328 1 80.94 318 GLY A CA 1
ATOM 2472 C C . GLY A 1 318 ? -2.76 -12.008 16.078 1 80.94 318 GLY A C 1
ATOM 2473 O O . GLY A 1 318 ? -2.236 -11.461 15.102 1 80.94 318 GLY A O 1
ATOM 2474 N N . VAL A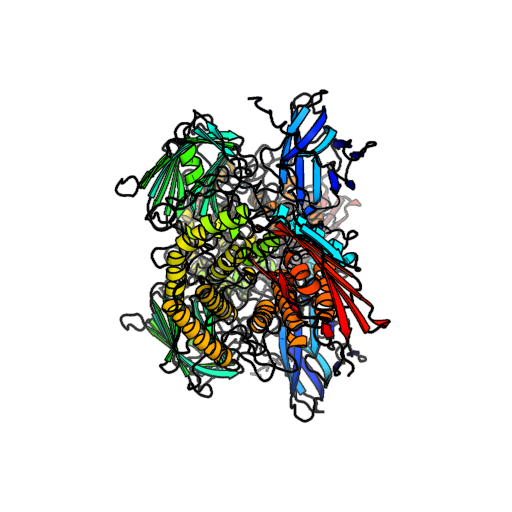 1 319 ? -3.584 -11.406 16.859 1 88.38 319 VAL A N 1
ATOM 2475 C CA . VAL A 1 319 ? -3.887 -9.984 16.703 1 88.38 319 VAL A CA 1
ATOM 2476 C C . VAL A 1 319 ? -2.736 -9.148 17.25 1 88.38 319 VAL A C 1
ATOM 2478 O O . VAL A 1 319 ? -2.48 -9.148 18.453 1 88.38 319 VAL A O 1
ATOM 2481 N N . HIS A 1 320 ? -1.947 -8.562 16.406 1 85.5 320 HIS A N 1
ATOM 2482 C CA . HIS A 1 320 ? -0.88 -7.625 16.734 1 85.5 320 HIS A CA 1
ATOM 2483 C C . HIS A 1 320 ? -0.995 -6.352 15.898 1 85.5 320 HIS A C 1
ATOM 2485 O O . HIS A 1 320 ? -0.405 -6.254 14.82 1 85.5 320 HIS A O 1
ATOM 2491 N N . ILE A 1 321 ? -1.618 -5.383 16.531 1 88.69 321 ILE A N 1
ATOM 2492 C CA . ILE A 1 321 ? -1.895 -4.156 15.797 1 88.69 321 ILE A CA 1
ATOM 2493 C C . ILE A 1 321 ? -0.903 -3.07 16.203 1 88.69 321 ILE A C 1
ATOM 2495 O O . ILE A 1 321 ? -0.882 -2.65 17.375 1 88.69 321 ILE A O 1
ATOM 2499 N N . LYS A 1 322 ? -0.112 -2.676 15.281 1 83.69 322 LYS A N 1
ATOM 2500 C CA . LYS A 1 322 ? 0.802 -1.564 15.531 1 83.69 322 LYS A CA 1
ATOM 2501 C C . LYS A 1 322 ? 0.069 -0.227 15.469 1 83.69 322 LYS A C 1
ATOM 2503 O O . LYS A 1 322 ? -0.674 0.038 14.523 1 83.69 322 LYS A O 1
ATOM 2508 N N . ALA A 1 323 ? 0.312 0.585 16.5 1 85.62 323 ALA A N 1
ATOM 2509 C CA . ALA A 1 323 ? -0.289 1.916 16.516 1 85.62 323 ALA A CA 1
ATOM 2510 C C . ALA A 1 323 ? 0.291 2.791 15.406 1 85.62 323 ALA A C 1
ATOM 2512 O O . ALA A 1 323 ? 1.49 2.732 15.117 1 85.62 323 ALA A O 1
ATOM 2513 N N . MET A 1 324 ? -0.557 3.574 14.859 1 80.38 324 MET A N 1
ATOM 2514 C CA . MET A 1 324 ? -0.133 4.484 13.797 1 80.38 324 MET A CA 1
ATOM 2515 C C . MET A 1 324 ? 0.86 5.512 14.328 1 80.38 324 MET A C 1
ATOM 2517 O O . MET A 1 324 ? 1.799 5.891 13.625 1 80.38 324 MET A O 1
ATOM 2521 N N . LEU A 1 325 ? 0.638 6 15.516 1 77.12 325 LEU A N 1
ATOM 2522 C CA . LEU A 1 325 ? 1.488 6.992 16.172 1 77.12 325 LEU A CA 1
ATOM 2523 C C . LEU A 1 325 ? 2.109 6.422 17.438 1 77.12 325 LEU A C 1
ATOM 2525 O O . LEU A 1 325 ? 1.518 5.559 18.094 1 77.12 325 LEU A O 1
ATOM 2529 N N . GLY A 1 326 ? 3.314 6.914 17.75 1 72.19 326 GLY A N 1
ATOM 2530 C CA . GLY A 1 326 ? 3.938 6.504 18.984 1 72.19 326 GLY A CA 1
ATOM 2531 C C . GLY A 1 326 ? 5.164 5.637 18.781 1 72.19 326 GLY A C 1
ATOM 2532 O O . GLY A 1 326 ? 5.559 5.367 17.656 1 72.19 326 GLY A O 1
ATOM 2533 N N . ASP A 1 327 ? 5.762 5.293 19.812 1 67.12 327 ASP A N 1
ATOM 2534 C CA . ASP A 1 327 ? 6.992 4.508 19.812 1 67.12 327 ASP A CA 1
ATOM 2535 C C . ASP A 1 327 ? 6.703 3.035 19.516 1 67.12 327 ASP A C 1
ATOM 2537 O O . ASP A 1 327 ? 6.863 2.186 20.406 1 67.12 327 ASP A O 1
ATOM 2541 N N . ARG A 1 328 ? 6.32 2.744 18.312 1 63 328 ARG A N 1
ATOM 2542 C CA . ARG A 1 328 ? 6.031 1.375 17.891 1 63 328 ARG A CA 1
ATOM 2543 C C . ARG A 1 328 ? 5.148 0.667 18.906 1 63 328 ARG A C 1
ATOM 2545 O O . ARG A 1 328 ? 5.406 -0.484 19.281 1 63 328 ARG A O 1
ATOM 2552 N N . LEU A 1 329 ? 4.25 1.402 19.203 1 76.75 329 LEU A N 1
ATOM 2553 C CA . LEU A 1 329 ? 3.271 0.968 20.203 1 76.75 329 LEU A CA 1
ATOM 2554 C C . LEU A 1 329 ? 2.33 -0.079 19.609 1 76.75 329 LEU A C 1
ATOM 2556 O O . LEU A 1 329 ? 1.898 0.043 18.469 1 76.75 329 LEU A O 1
ATOM 2560 N N . VAL A 1 330 ? 2.184 -1.157 20.391 1 83 330 VAL A N 1
ATOM 2561 C CA . VAL A 1 330 ? 1.13 -2.113 20.062 1 83 330 VAL A CA 1
ATOM 2562 C C . VAL A 1 330 ? -0.19 -1.66 20.688 1 83 330 VAL A C 1
ATOM 2564 O O . VAL A 1 330 ? -0.258 -1.388 21.875 1 83 330 VAL A O 1
ATOM 2567 N N . ASN A 1 331 ? -1.202 -1.54 19.844 1 89.25 331 ASN A N 1
ATOM 2568 C CA . ASN A 1 331 ? -2.514 -1.104 20.312 1 89.25 331 ASN A CA 1
ATOM 2569 C C . ASN A 1 331 ? -3.158 -2.145 21.234 1 89.25 331 ASN A C 1
ATOM 2571 O O . ASN A 1 331 ? -3.494 -3.242 20.781 1 89.25 331 ASN A O 1
ATOM 2575 N N . THR A 1 332 ? -3.273 -1.839 22.484 1 89.94 332 THR A N 1
ATOM 2576 C CA . THR A 1 332 ? -4.023 -2.682 23.406 1 89.94 332 THR A CA 1
ATOM 2577 C C . THR A 1 332 ? -5.301 -1.982 23.859 1 89.94 332 THR A C 1
ATOM 2579 O O . THR A 1 332 ? -6.195 -2.617 24.422 1 89.94 332 THR A O 1
ATOM 2582 N N . GLY A 1 333 ? -5.414 -0.822 23.891 1 87 333 GLY A N 1
ATOM 2583 C CA . GLY A 1 333 ? -6.559 0.046 24.109 1 87 333 GLY A CA 1
ATOM 2584 C C . GLY A 1 333 ? -7.016 0.762 22.859 1 87 333 GLY A C 1
ATOM 2585 O O . GLY A 1 333 ? -6.293 0.802 21.859 1 87 333 GLY A O 1
ATOM 2586 N N . SER A 1 334 ? -8.32 0.989 22.906 1 94.19 334 SER A N 1
ATOM 2587 C CA . SER A 1 334 ? -9.539 1.206 23.672 1 94.19 334 SER A CA 1
ATOM 2588 C C . SER A 1 334 ? -10.742 0.556 23 1 94.19 334 SER A C 1
ATOM 2590 O O . SER A 1 334 ? -10.586 -0.356 22.188 1 94.19 334 SER A O 1
ATOM 2592 N N . VAL A 1 335 ? -11.961 0.841 23.438 1 98.06 335 VAL A N 1
ATOM 2593 C CA . VAL A 1 335 ? -13.195 0.497 22.734 1 98.06 335 VAL A CA 1
ATOM 2594 C C . VAL A 1 335 ? -13.68 1.688 21.922 1 98.06 335 VAL A C 1
ATOM 2596 O O . VAL A 1 335 ? -13.492 2.842 22.312 1 98.06 335 VAL A O 1
ATOM 2599 N N . ALA A 1 336 ? -14.203 1.416 20.781 1 98.06 336 ALA A N 1
ATOM 2600 C CA . ALA A 1 336 ? -14.688 2.486 19.906 1 98.06 336 ALA A CA 1
ATOM 2601 C C . ALA A 1 336 ? -16 2.1 19.25 1 98.06 336 ALA A C 1
ATOM 2603 O O . ALA A 1 336 ? -16.312 0.914 19.109 1 98.06 336 ALA A O 1
ATOM 2604 N N . PHE A 1 337 ? -16.781 3.072 18.906 1 98.62 337 PHE A N 1
ATOM 2605 C CA . PHE A 1 337 ? -18.016 2.873 18.156 1 98.62 337 PHE A CA 1
ATOM 2606 C C . PHE A 1 337 ? -18.047 3.752 16.906 1 98.62 337 PHE A C 1
ATOM 2608 O O . PHE A 1 337 ? -17.453 4.832 16.891 1 98.62 337 PHE A O 1
ATOM 2615 N N . GLY A 1 338 ? -18.594 3.355 15.883 1 97.5 338 GLY A N 1
ATOM 2616 C CA . GLY A 1 338 ? -18.766 3.975 14.57 1 97.5 338 GLY A CA 1
ATOM 2617 C C . GLY A 1 338 ? -19.469 3.078 13.57 1 97.5 338 GLY A C 1
ATOM 2618 O O . GLY A 1 338 ? -20.406 2.359 13.922 1 97.5 338 GLY A O 1
ATOM 2619 N N . GLY A 1 339 ? -19 3.211 12.266 1 97.12 339 GLY A N 1
ATOM 2620 C CA . GLY A 1 339 ? -19.609 2.24 11.367 1 97.12 339 GLY A CA 1
ATOM 2621 C C . GLY A 1 339 ? -19.516 2.645 9.906 1 97.12 339 GLY A C 1
ATOM 2622 O O . GLY A 1 339 ? -19.172 3.785 9.594 1 97.12 339 GLY A O 1
ATOM 2623 N N . PRO A 1 340 ? -19.844 1.668 9.086 1 95.06 340 PRO A N 1
ATOM 2624 C CA . PRO A 1 340 ? -19.906 1.916 7.641 1 95.06 340 PRO A CA 1
ATOM 2625 C C . PRO A 1 340 ? -20.969 2.949 7.262 1 95.06 340 PRO A C 1
ATOM 2627 O O . PRO A 1 340 ? -21.828 3.283 8.078 1 95.06 340 PRO A O 1
ATOM 2630 N N . PRO A 1 341 ? -20.875 3.451 6.016 1 92.38 341 PRO A N 1
ATOM 2631 C CA . PRO A 1 341 ? -21.844 4.465 5.57 1 92.38 341 PRO A CA 1
ATOM 2632 C C . PRO A 1 341 ? -23.297 3.986 5.672 1 92.38 341 PRO A C 1
ATOM 2634 O O . PRO A 1 341 ? -23.609 2.885 5.219 1 92.38 341 PRO A O 1
ATOM 2637 N N . GLY A 1 342 ? -24.125 4.824 6.309 1 92.81 342 GLY A N 1
ATOM 2638 C CA . GLY A 1 342 ? -25.562 4.574 6.355 1 92.81 342 GLY A CA 1
ATOM 2639 C C . GLY A 1 342 ? -25.984 3.742 7.551 1 92.81 342 GLY A C 1
ATOM 2640 O O . GLY A 1 342 ? -27.172 3.629 7.844 1 92.81 342 GLY A O 1
ATOM 2641 N N . TRP A 1 343 ? -25.062 3.174 8.266 1 96.88 343 TRP A N 1
ATOM 2642 C CA . TRP A 1 343 ? -25.406 2.348 9.414 1 96.88 343 TRP A CA 1
ATOM 2643 C C . TRP A 1 343 ? -25.891 3.211 10.57 1 96.88 343 TRP A C 1
ATOM 2645 O O . TRP A 1 343 ? -25.406 4.324 10.773 1 96.88 343 TRP A O 1
ATOM 2655 N N . ILE A 1 344 ? -26.906 2.744 11.312 1 97.81 344 ILE A N 1
ATOM 2656 C CA . ILE A 1 344 ? -27.422 3.375 12.523 1 97.81 344 ILE A CA 1
ATOM 2657 C C . ILE A 1 344 ? -27.703 2.311 13.586 1 97.81 344 ILE A C 1
ATOM 2659 O O . ILE A 1 344 ? -28.391 1.323 13.312 1 97.81 344 ILE A O 1
ATOM 2663 N N . ALA A 1 345 ? -27.141 2.521 14.711 1 98.56 345 ALA A N 1
ATOM 2664 C CA . ALA A 1 345 ? -27.391 1.589 15.805 1 98.56 345 ALA A CA 1
ATOM 2665 C C . ALA A 1 345 ? -27.438 2.314 17.141 1 98.56 345 ALA A C 1
ATOM 2667 O O . ALA A 1 345 ? -26.828 3.375 17.312 1 98.56 345 ALA A O 1
ATOM 2668 N N . LEU A 1 346 ? -28.156 1.759 18.094 1 98.62 346 LEU A N 1
ATOM 2669 C CA . LEU A 1 346 ? -28.188 2.217 19.484 1 98.62 346 LEU A CA 1
ATOM 2670 C C . LEU A 1 346 ? -27.266 1.375 20.359 1 98.62 346 LEU A C 1
ATOM 2672 O O . LEU A 1 346 ? -27.188 0.158 20.172 1 98.62 346 LEU A O 1
ATOM 2676 N N . TYR A 1 347 ? -26.641 1.992 21.234 1 98.81 347 TYR A N 1
ATOM 2677 C CA . TYR A 1 347 ? -25.797 1.32 22.219 1 98.81 347 TYR A CA 1
ATOM 2678 C C . TYR A 1 347 ? -26.156 1.734 23.641 1 98.81 347 TYR A C 1
ATOM 2680 O O . TYR A 1 347 ? -26.516 2.889 23.875 1 98.81 347 TYR A O 1
ATOM 2688 N N . ARG A 1 348 ? -26.016 0.862 24.609 1 98.5 348 ARG A N 1
ATOM 2689 C CA . ARG A 1 348 ? -26.219 1.194 26.016 1 98.5 348 ARG A CA 1
ATOM 2690 C C . ARG A 1 348 ? -25.5 0.211 26.922 1 98.5 348 ARG A C 1
ATOM 2692 O O . ARG A 1 348 ? -25.047 -0.845 26.484 1 98.5 348 ARG A O 1
ATOM 2699 N N . ASP A 1 349 ? -25.219 0.596 28.141 1 98.5 349 ASP A N 1
ATOM 2700 C CA . ASP A 1 349 ? -24.719 -0.23 29.219 1 98.5 349 ASP A CA 1
ATOM 2701 C C . ASP A 1 349 ? -23.312 -0.756 28.906 1 98.5 349 ASP A C 1
ATOM 2703 O O . ASP A 1 349 ? -23.047 -1.953 29.031 1 98.5 349 ASP A O 1
ATOM 2707 N N . LEU A 1 350 ? -22.453 0.165 28.531 1 98.75 350 LEU A N 1
ATOM 2708 C CA . LEU A 1 350 ? -21.062 -0.209 28.266 1 98.75 350 LEU A CA 1
ATOM 2709 C C . LEU A 1 350 ? -20.312 -0.5 29.562 1 98.75 350 LEU A C 1
ATOM 2711 O O . LEU A 1 350 ? -20.328 0.317 30.484 1 98.75 350 LEU A O 1
ATOM 2715 N N . SER A 1 351 ? -19.75 -1.654 29.594 1 98.5 351 SER A N 1
ATOM 2716 C CA . SER A 1 351 ? -18.922 -2.059 30.719 1 98.5 351 SER A CA 1
ATOM 2717 C C . SER A 1 351 ? -17.609 -2.664 30.234 1 98.5 351 SER A C 1
ATOM 2719 O O . SER A 1 351 ? -17.594 -3.568 29.391 1 98.5 351 SER A O 1
ATOM 2721 N N . VAL A 1 352 ? -16.531 -2.119 30.719 1 98.56 352 VAL A N 1
ATOM 2722 C CA . VAL A 1 352 ? -15.203 -2.643 30.438 1 98.56 352 VAL A CA 1
ATOM 2723 C C . VAL A 1 352 ? -14.547 -3.117 31.719 1 98.56 352 VAL A C 1
ATOM 2725 O O . VAL A 1 352 ? -14.406 -2.344 32.688 1 98.56 352 VAL A O 1
ATOM 2728 N N . LYS A 1 353 ? -14.102 -4.383 31.734 1 97.94 353 LYS A N 1
ATOM 2729 C CA . LYS A 1 353 ? -13.516 -4.965 32.938 1 97.94 353 LYS A CA 1
ATOM 2730 C C . LYS A 1 353 ? -12.188 -5.648 32.625 1 97.94 353 LYS A C 1
ATOM 2732 O O . LYS A 1 353 ? -12 -6.18 31.516 1 97.94 353 LYS A O 1
ATOM 2737 N N . GLY A 1 354 ? -11.32 -5.598 33.562 1 96 354 GLY A N 1
ATOM 2738 C CA . GLY A 1 354 ? -10.133 -6.441 33.469 1 96 354 GLY A CA 1
ATOM 2739 C C . GLY A 1 354 ? -10.438 -7.918 33.656 1 96 354 GLY A C 1
ATOM 2740 O O . GLY A 1 354 ? -11.562 -8.289 34.031 1 96 354 GLY A O 1
ATOM 2741 N N . LEU A 1 355 ? -9.438 -8.742 33.469 1 93.88 355 LEU A N 1
ATOM 2742 C CA . LEU A 1 355 ? -9.625 -10.18 33.594 1 93.88 355 LEU A CA 1
ATOM 2743 C C . LEU A 1 355 ? -9.891 -10.57 35.031 1 93.88 355 LEU A C 1
ATOM 2745 O O . LEU A 1 355 ? -10.477 -11.617 35.312 1 93.88 355 LEU A O 1
ATOM 2749 N N . ASP A 1 356 ? -9.469 -9.695 35.906 1 93 356 ASP A N 1
ATOM 2750 C CA . ASP A 1 356 ? -9.68 -9.938 37.344 1 93 356 ASP A CA 1
ATOM 2751 C C . ASP A 1 356 ? -11.055 -9.469 37.781 1 93 356 ASP A C 1
ATOM 2753 O O . ASP A 1 356 ? -11.406 -9.57 38.969 1 93 356 ASP A O 1
ATOM 2757 N N . GLY A 1 357 ? -11.766 -8.867 36.906 1 92 357 GLY A N 1
ATOM 2758 C CA . GLY A 1 357 ? -13.117 -8.414 37.219 1 92 357 GLY A CA 1
ATOM 2759 C C . GLY A 1 357 ? -13.18 -6.949 37.594 1 92 357 GLY A C 1
ATOM 2760 O O . GLY A 1 357 ? -14.273 -6.391 37.781 1 92 357 GLY A O 1
ATOM 2761 N N . GLN A 1 358 ? -12.07 -6.309 37.719 1 95.69 358 GLN A N 1
ATOM 2762 C CA . GLN A 1 358 ? -12.047 -4.887 38.031 1 95.69 358 GLN A CA 1
ATOM 2763 C C . GLN A 1 358 ? -12.688 -4.059 36.906 1 95.69 358 GLN A C 1
ATOM 2765 O O . GLN A 1 358 ? -12.422 -4.277 35.75 1 95.69 358 GLN A O 1
ATOM 2770 N N . ILE A 1 359 ? -13.508 -3.117 37.375 1 97 359 ILE A N 1
ATOM 2771 C CA . ILE A 1 359 ? -14.156 -2.238 36.406 1 97 359 ILE A CA 1
ATOM 2772 C C . ILE A 1 359 ? -13.172 -1.178 35.938 1 97 359 ILE A C 1
ATOM 2774 O O . ILE A 1 359 ? -12.688 -0.366 36.719 1 97 359 ILE A O 1
ATOM 2778 N N . LEU A 1 360 ? -12.852 -1.178 34.719 1 97.06 360 LEU A N 1
ATOM 2779 C CA . LEU A 1 360 ? -11.984 -0.169 34.125 1 97.06 360 LEU A CA 1
ATOM 2780 C C . LEU A 1 360 ? -12.797 1.045 33.688 1 97.06 360 LEU A C 1
ATOM 2782 O O . LEU A 1 360 ? -12.297 2.174 33.719 1 97.06 360 LEU A O 1
ATOM 2786 N N . TYR A 1 361 ? -14.016 0.776 33.281 1 97.81 361 TYR A N 1
ATOM 2787 C CA . TYR A 1 361 ? -14.875 1.836 32.75 1 97.81 361 TYR A CA 1
ATOM 2788 C C . TYR A 1 361 ? -16.328 1.362 32.656 1 97.81 361 TYR A C 1
ATOM 2790 O O . TYR A 1 361 ? -16.578 0.219 32.25 1 97.81 361 TYR A O 1
ATOM 2798 N N . GLU A 1 362 ? -17.219 2.199 32.969 1 98.06 362 GLU A N 1
ATOM 2799 C CA . GLU A 1 362 ? -18.656 1.952 32.781 1 98.06 362 GLU A CA 1
ATOM 2800 C C . GLU A 1 362 ? -19.375 3.217 32.344 1 98.06 362 GLU A C 1
ATOM 2802 O O . GLU A 1 362 ? -19.062 4.316 32.781 1 98.06 362 GLU A O 1
ATOM 2807 N N . ASN A 1 363 ? -20.297 3.062 31.453 1 98.38 363 ASN A N 1
ATOM 2808 C CA . ASN A 1 363 ? -21.141 4.145 30.938 1 98.38 363 ASN A CA 1
ATOM 2809 C C . ASN A 1 363 ? -22.484 3.629 30.453 1 98.38 363 ASN A C 1
ATOM 2811 O O . ASN A 1 363 ? -22.562 2.918 29.453 1 98.38 363 ASN A O 1
ATOM 2815 N N . PRO A 1 364 ? -23.547 3.984 31.125 1 98.06 364 PRO A N 1
ATOM 2816 C CA . PRO A 1 364 ? -24.859 3.545 30.656 1 98.06 364 PRO A CA 1
ATOM 2817 C C . PRO A 1 364 ? -25.203 4.074 29.266 1 98.06 364 PRO A C 1
ATOM 2819 O O . PRO A 1 364 ? -26.094 3.547 28.609 1 98.06 364 PRO A O 1
ATOM 2822 N N . LEU A 1 365 ? -24.516 5.129 28.828 1 98.38 365 LEU A N 1
ATOM 2823 C CA . LEU A 1 365 ? -24.734 5.766 27.547 1 98.38 365 LEU A CA 1
ATOM 2824 C C . LEU A 1 365 ? -26.172 6.266 27.422 1 98.38 365 LEU A C 1
ATOM 2826 O O . LEU A 1 365 ? -26.781 6.129 26.359 1 98.38 365 LEU A O 1
ATOM 2830 N N . SER A 1 366 ? -26.641 6.707 28.484 1 97.12 366 SER A N 1
ATOM 2831 C CA . SER A 1 366 ? -28 7.246 28.531 1 97.12 366 SER A CA 1
ATOM 2832 C C . SER A 1 366 ? -27.984 8.766 28.562 1 97.12 366 SER A C 1
ATOM 2834 O O . SER A 1 366 ? -26.922 9.383 28.656 1 97.12 366 SER A O 1
ATOM 2836 N N . GLN A 1 367 ? -29.156 9.312 28.484 1 96.56 367 GLN A N 1
ATOM 2837 C CA . GLN A 1 367 ? -29.297 10.766 28.438 1 96.56 367 GLN A CA 1
ATOM 2838 C C . GLN A 1 367 ? -28.672 11.422 29.672 1 96.56 367 GLN A C 1
ATOM 2840 O O . GLN A 1 367 ? -28.141 12.523 29.578 1 96.56 367 GLN A O 1
ATOM 2845 N N . ARG A 1 368 ? -28.734 10.766 30.766 1 95.5 368 ARG A N 1
ATOM 2846 C CA . ARG A 1 368 ? -28.172 11.312 32 1 95.5 368 ARG A CA 1
ATOM 2847 C C . ARG A 1 368 ? -26.656 11.422 31.906 1 95.5 368 ARG A C 1
ATOM 2849 O O . ARG A 1 368 ? -26.047 12.211 32.625 1 95.5 368 ARG A O 1
ATOM 2856 N N . ASP A 1 369 ? -26.062 10.664 31 1 96.25 369 ASP A N 1
ATOM 2857 C CA . ASP A 1 369 ? -24.609 10.586 30.875 1 96.25 369 ASP A CA 1
ATOM 2858 C C . ASP A 1 369 ? -24.141 11.312 29.625 1 96.25 369 ASP A C 1
ATOM 2860 O O . ASP A 1 369 ? -23.016 11.086 29.141 1 96.25 369 ASP A O 1
ATOM 2864 N N . VAL A 1 370 ? -24.938 12.195 29.094 1 97.19 370 VAL A N 1
ATOM 2865 C CA . VAL A 1 370 ? -24.688 12.789 27.781 1 97.19 370 VAL A CA 1
ATOM 2866 C C . VAL A 1 370 ? -23.359 13.555 27.812 1 97.19 370 VAL A C 1
ATOM 2868 O O . VAL A 1 370 ? -22.562 13.453 26.875 1 97.19 370 VAL A O 1
ATOM 2871 N N . VAL A 1 371 ? -23.094 14.312 28.828 1 96.31 371 VAL A N 1
ATOM 2872 C CA . VAL A 1 371 ? -21.891 15.125 28.906 1 96.31 371 VAL A CA 1
ATOM 2873 C C . VAL A 1 371 ? -20.656 14.211 28.938 1 96.31 371 VAL A C 1
ATOM 2875 O O . VAL A 1 371 ? -19.688 14.445 28.219 1 96.31 371 VAL A O 1
ATOM 2878 N N . ARG A 1 372 ? -20.734 13.227 29.688 1 96.56 372 ARG A N 1
ATOM 2879 C CA . ARG A 1 372 ? -19.625 12.289 29.812 1 96.56 372 ARG A CA 1
ATOM 2880 C C . ARG A 1 372 ? -19.422 11.492 28.531 1 96.56 372 ARG A C 1
ATOM 2882 O O . ARG A 1 372 ? -18.281 11.273 28.109 1 96.56 372 ARG A O 1
ATOM 2889 N N . THR A 1 373 ? -20.5 11.055 27.938 1 98.12 373 THR A N 1
ATOM 2890 C CA . THR A 1 373 ? -20.422 10.289 26.703 1 98.12 373 THR A CA 1
ATOM 2891 C C . THR A 1 373 ? -19.75 11.102 25.609 1 98.12 373 THR A C 1
ATOM 2893 O O . THR A 1 373 ? -18.828 10.625 24.953 1 98.12 373 THR A O 1
ATOM 2896 N N . PHE A 1 374 ? -20.188 12.328 25.5 1 97.75 374 PHE A N 1
ATOM 2897 C CA . PHE A 1 374 ? -19.609 13.203 24.484 1 97.75 374 PHE A CA 1
ATOM 2898 C C . PHE A 1 374 ? -18.141 13.453 24.75 1 97.75 374 PHE A C 1
ATOM 2900 O O . PHE A 1 374 ? -17.328 13.438 23.812 1 97.75 374 PHE A O 1
ATOM 2907 N N . ALA A 1 375 ? -17.781 13.641 25.938 1 95.69 375 ALA A N 1
ATOM 2908 C CA . ALA A 1 375 ? -16.406 13.93 26.297 1 95.69 375 ALA A CA 1
ATOM 2909 C C . ALA A 1 375 ? -15.516 12.703 26.109 1 95.69 375 ALA A C 1
ATOM 2911 O O . ALA A 1 375 ? -14.43 12.789 25.547 1 95.69 375 ALA A O 1
ATOM 2912 N N . ASP A 1 376 ? -15.961 11.547 26.578 1 96.56 376 ASP A N 1
ATOM 2913 C CA . ASP A 1 376 ? -15.141 10.336 26.609 1 96.56 376 ASP A CA 1
ATOM 2914 C C . ASP A 1 376 ? -14.867 9.836 25.188 1 96.56 376 ASP A C 1
ATOM 2916 O O . ASP A 1 376 ? -13.797 9.289 24.922 1 96.56 376 ASP A O 1
ATOM 2920 N N . PHE A 1 377 ? -15.828 10.031 24.312 1 97.25 377 PHE A N 1
ATOM 2921 C CA . PHE A 1 377 ? -15.656 9.523 22.953 1 97.25 377 PHE A CA 1
ATOM 2922 C C . PHE A 1 377 ? -15.336 10.664 21.984 1 97.25 377 PHE A C 1
ATOM 2924 O O . PHE A 1 377 ? -15.141 10.43 20.797 1 97.25 377 PHE A O 1
ATOM 2931 N N . GLN A 1 378 ? -15.258 11.828 22.484 1 95.88 378 GLN A N 1
ATOM 2932 C CA . GLN A 1 378 ? -14.891 13.008 21.703 1 95.88 378 GLN A CA 1
ATOM 2933 C C . GLN A 1 378 ? -15.797 13.164 20.484 1 95.88 378 GLN A C 1
ATOM 2935 O O . GLN A 1 378 ? -15.312 13.312 19.359 1 95.88 378 GLN A O 1
ATOM 2940 N N . VAL A 1 379 ? -17.094 13.109 20.719 1 97.19 379 VAL A N 1
ATOM 2941 C CA . VAL A 1 379 ? -18.062 13.133 19.609 1 97.19 379 VAL A CA 1
ATOM 2942 C C . VAL A 1 379 ? -19.062 14.258 19.828 1 97.19 379 VAL A C 1
ATOM 2944 O O . VAL A 1 379 ? -20.047 14.367 19.078 1 97.19 379 VAL A O 1
ATOM 2947 N N . GLY A 1 380 ? -18.906 15.086 20.844 1 96.62 380 GLY A N 1
ATOM 2948 C CA . GLY A 1 380 ? -19.766 16.234 21.094 1 96.62 380 GLY A CA 1
ATOM 2949 C C . GLY A 1 380 ? -19.375 17.469 20.312 1 96.62 380 GLY A C 1
ATOM 2950 O O . GLY A 1 380 ? -18.75 17.359 19.25 1 96.62 380 GLY A O 1
ATOM 2951 N N . THR A 1 381 ? -19.797 18.562 20.766 1 96.06 381 THR A N 1
ATOM 2952 C CA . THR A 1 381 ? -19.391 19.828 20.172 1 96.06 381 THR A CA 1
ATOM 2953 C C . THR A 1 381 ? -18.016 20.25 20.688 1 96.06 381 THR A C 1
ATOM 2955 O O . THR A 1 381 ? -17.5 19.672 21.641 1 96.06 381 THR A O 1
ATOM 2958 N N . ASN A 1 382 ? -17.359 21.109 19.953 1 96.25 382 ASN A N 1
ATOM 2959 C CA . ASN A 1 382 ? -16.094 21.641 20.453 1 96.25 382 ASN A CA 1
ATOM 2960 C C . ASN A 1 382 ? -16.312 22.672 21.562 1 96.25 382 ASN A C 1
ATOM 2962 O O . ASN A 1 382 ? -17 23.672 21.359 1 96.25 382 ASN A O 1
ATOM 2966 N N . LYS A 1 383 ? -15.68 22.531 22.625 1 95.44 383 LYS A N 1
ATOM 2967 C CA . LYS A 1 383 ? -15.891 23.375 23.797 1 95.44 383 LYS A CA 1
ATOM 2968 C C . LYS A 1 383 ? -15.109 24.672 23.688 1 95.44 383 LYS A C 1
ATOM 2970 O O . LYS A 1 383 ? -15.477 25.688 24.281 1 95.44 383 LYS A O 1
ATOM 2975 N N . LEU A 1 384 ? -14.055 24.656 22.922 1 97.06 384 LEU A N 1
ATOM 2976 C CA . LEU A 1 384 ? -13.227 25.844 22.703 1 97.06 384 LEU A CA 1
ATOM 2977 C C . LEU A 1 384 ? -13.219 26.234 21.234 1 97.06 384 LEU A C 1
ATOM 2979 O O . LEU A 1 384 ? -13.32 25.391 20.344 1 97.06 384 LEU A O 1
ATOM 2983 N N . PRO A 1 385 ? -13.195 27.578 21.016 1 97.62 385 PRO A N 1
ATOM 2984 C CA . PRO A 1 385 ? -12.828 27.938 19.641 1 97.62 385 PRO A CA 1
ATOM 2985 C C . PRO A 1 385 ? -11.406 27.5 19.281 1 97.62 385 PRO A C 1
ATOM 2987 O O . PRO A 1 385 ? -10.5 27.578 20.125 1 97.62 385 PRO A O 1
ATOM 2990 N N . CYS A 1 386 ? -11.18 27.047 18.016 1 97.62 386 CYS A N 1
ATOM 2991 C CA . CYS A 1 386 ? -9.875 26.453 17.734 1 97.62 386 CYS A CA 1
ATOM 2992 C C . CYS A 1 386 ? -9.469 26.703 16.281 1 97.62 386 CYS A C 1
ATOM 2994 O O . CYS A 1 386 ? -10.32 26.984 15.438 1 97.62 386 CYS A O 1
ATOM 2996 N N . ILE A 1 387 ? -8.188 26.656 16.125 1 98.25 387 ILE A N 1
ATOM 2997 C CA . ILE A 1 387 ? -7.586 26.5 14.805 1 98.25 387 ILE A CA 1
ATOM 2998 C C . ILE A 1 387 ? -7.578 25.031 14.406 1 98.25 387 ILE A C 1
ATOM 3000 O O . ILE A 1 387 ? -7.207 24.156 15.203 1 98.25 387 ILE A O 1
ATOM 3004 N N . ILE A 1 388 ? -8.023 24.719 13.242 1 97.62 388 ILE A N 1
ATOM 3005 C CA . ILE A 1 388 ? -7.922 23.359 12.719 1 97.62 388 ILE A CA 1
ATOM 3006 C C . ILE A 1 388 ? -6.973 23.344 11.523 1 97.62 388 ILE A C 1
ATOM 3008 O O . ILE A 1 388 ? -6.656 24.391 10.953 1 97.62 388 ILE A O 1
ATOM 3012 N N . ASP A 1 389 ? -6.477 22.219 11.141 1 96.88 389 ASP A N 1
ATOM 3013 C CA . ASP A 1 389 ? -5.453 22.078 10.109 1 96.88 389 ASP A CA 1
ATOM 3014 C C . ASP A 1 389 ? -6.012 22.438 8.734 1 96.88 389 ASP A C 1
ATOM 3016 O O . ASP A 1 389 ? -5.391 23.203 7.988 1 96.88 389 ASP A O 1
ATOM 3020 N N . GLY A 1 390 ? -7.148 21.922 8.414 1 97.06 390 GLY A N 1
ATOM 3021 C CA . GLY A 1 390 ? -7.797 22.172 7.137 1 97.06 390 GLY A CA 1
ATOM 3022 C C . GLY A 1 390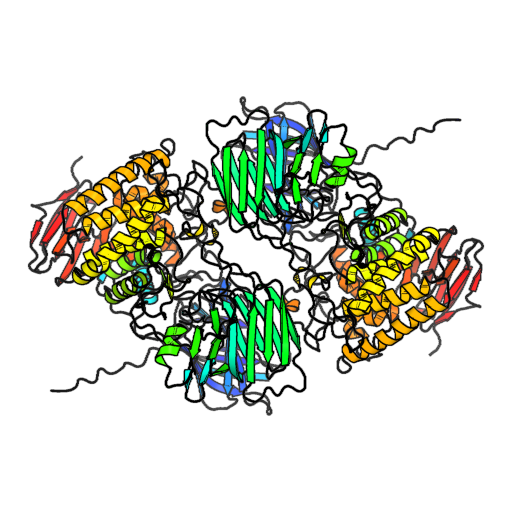 ? -9.312 22.234 7.238 1 97.06 390 GLY A C 1
ATOM 3023 O O . GLY A 1 390 ? -9.891 21.812 8.242 1 97.06 390 GLY A O 1
ATOM 3024 N N . ALA A 1 391 ? -9.891 22.75 6.156 1 97.12 391 ALA A N 1
ATOM 3025 C CA . ALA A 1 391 ? -11.344 22.844 6.137 1 97.12 391 ALA A CA 1
ATOM 3026 C C . ALA A 1 391 ? -11.984 21.453 6.164 1 97.12 391 ALA A C 1
ATOM 3028 O O . ALA A 1 391 ? -13.031 21.266 6.793 1 97.12 391 ALA A O 1
ATOM 3029 N N . LYS A 1 392 ? -11.312 20.516 5.531 1 95.81 392 LYS A N 1
ATOM 3030 C CA . LYS A 1 392 ? -11.836 19.141 5.555 1 95.81 392 LYS A CA 1
ATOM 3031 C C . LYS A 1 392 ? -10.805 18.172 6.121 1 95.81 392 LYS A C 1
ATOM 3033 O O . LYS A 1 392 ? -9.664 18.562 6.383 1 95.81 392 LYS A O 1
ATOM 3038 N N . ARG A 1 393 ? -11.227 16.891 6.297 1 93.12 393 ARG A N 1
ATOM 3039 C CA . ARG A 1 393 ? -10.453 15.695 6.621 1 93.12 393 ARG A CA 1
ATOM 3040 C C . ARG A 1 393 ? -10.227 15.578 8.125 1 93.12 393 ARG A C 1
ATOM 3042 O O . ARG A 1 393 ? -11.102 15.109 8.852 1 93.12 393 ARG A O 1
ATOM 3049 N N . ASP A 1 394 ? -9.031 16.062 8.703 1 92.44 394 ASP A N 1
ATOM 3050 C CA . ASP A 1 394 ? -8.703 15.797 10.102 1 92.44 394 ASP A CA 1
ATOM 3051 C C . ASP A 1 394 ? -9.477 16.719 11.039 1 92.44 394 ASP A C 1
ATOM 3053 O O . ASP A 1 394 ? -9.977 16.281 12.078 1 92.44 394 ASP A O 1
ATOM 3057 N N . ARG A 1 395 ? -9.516 17.969 10.641 1 94.88 395 ARG A N 1
ATOM 3058 C CA . ARG A 1 395 ? -10.109 19.016 11.461 1 94.88 395 ARG A CA 1
ATOM 3059 C C . ARG A 1 395 ? -9.688 18.891 12.922 1 94.88 395 ARG A C 1
ATOM 3061 O O . ARG A 1 395 ? -10.539 18.828 13.812 1 94.88 395 ARG A O 1
ATOM 3068 N N . ALA A 1 396 ? -8.398 18.891 13.117 1 96.12 396 ALA A N 1
ATOM 3069 C CA . ALA A 1 396 ? -7.75 18.766 14.422 1 96.12 396 ALA A CA 1
ATOM 3070 C C . ALA A 1 396 ? -6.781 19.922 14.656 1 96.12 396 ALA A C 1
ATOM 3072 O O . ALA A 1 396 ? -6.41 20.625 13.719 1 96.12 396 ALA A O 1
ATOM 3073 N N . CYS A 1 397 ? -6.461 20.078 15.875 1 96.81 397 CYS A N 1
ATOM 3074 C CA . CYS A 1 397 ? -5.496 21.109 16.266 1 96.81 397 CYS A CA 1
ATOM 3075 C C . CYS A 1 397 ? -4.074 20.547 16.25 1 96.81 397 CYS A C 1
ATOM 3077 O O . CYS A 1 397 ? -3.787 19.547 16.891 1 96.81 397 CYS A O 1
ATOM 3079 N N . PHE A 1 398 ? -3.24 21.203 15.508 1 97.31 398 PHE A N 1
ATOM 3080 C CA . PHE A 1 398 ? -1.831 20.828 15.453 1 97.31 398 PHE A CA 1
ATOM 3081 C C . PHE A 1 398 ? -0.949 22.016 15.859 1 97.31 398 PHE A C 1
ATOM 3083 O O . PHE A 1 398 ? -1.188 23.141 15.438 1 97.31 398 PHE A O 1
ATOM 3090 N N . GLY A 1 399 ? 0.028 21.703 16.609 1 96.81 399 GLY A N 1
ATOM 3091 C CA . GLY A 1 399 ? 0.96 22.75 17 1 96.81 399 GLY A CA 1
ATOM 3092 C C . GLY A 1 399 ? 1.688 23.375 15.82 1 96.81 399 GLY A C 1
ATOM 3093 O O . GLY A 1 399 ? 1.945 24.578 15.805 1 96.81 399 GLY A O 1
ATOM 3094 N N . GLY A 1 400 ? 2.033 22.516 14.867 1 96.06 400 GLY A N 1
ATOM 3095 C CA . GLY A 1 400 ? 2.707 23 13.672 1 96.06 400 GLY A CA 1
ATOM 3096 C C . GLY A 1 400 ? 1.835 23.891 12.812 1 96.06 400 GLY A C 1
ATOM 3097 O O . GLY A 1 400 ? 2.326 24.844 12.195 1 96.06 400 GLY A O 1
ATOM 3098 N N . ASP A 1 401 ? 0.575 23.672 12.781 1 97.19 401 ASP A N 1
ATOM 3099 C CA . ASP A 1 401 ? -0.359 24.516 12.039 1 97.19 401 ASP A CA 1
ATOM 3100 C C . ASP A 1 401 ? -0.604 25.828 12.758 1 97.19 401 ASP A C 1
ATOM 3102 O O . ASP A 1 401 ? -0.675 26.891 12.117 1 97.19 401 ASP A O 1
ATOM 3106 N N . ALA A 1 402 ? -0.697 25.75 14.047 1 97.62 402 ALA A N 1
ATOM 3107 C CA . ALA A 1 402 ? -0.924 26.953 14.836 1 97.62 402 ALA A CA 1
ATOM 3108 C C . ALA A 1 402 ? 0.24 27.938 14.695 1 97.62 402 ALA A C 1
ATOM 3110 O O . ALA A 1 402 ? 0.052 29.141 14.781 1 97.62 402 ALA A O 1
ATOM 3111 N N . PHE A 1 403 ? 1.371 27.422 14.445 1 98.12 403 PHE A N 1
ATOM 3112 C CA . PHE A 1 403 ? 2.568 28.219 14.211 1 98.12 403 PHE A CA 1
ATOM 3113 C C . PHE A 1 403 ? 2.371 29.172 13.039 1 98.12 403 PHE A C 1
ATOM 3115 O O . PHE A 1 403 ? 2.811 30.312 13.078 1 98.12 403 PHE A O 1
ATOM 3122 N N . VAL A 1 404 ? 1.679 28.688 12.031 1 98.62 404 VAL A N 1
ATOM 3123 C CA . VAL A 1 404 ? 1.472 29.5 10.828 1 98.62 404 VAL A CA 1
ATOM 3124 C C . VAL A 1 404 ? 0.125 30.203 10.906 1 98.62 404 VAL A C 1
ATOM 3126 O O . VAL A 1 404 ? 0.059 31.438 10.805 1 98.62 404 VAL A O 1
ATOM 3129 N N . THR A 1 405 ? -0.907 29.484 11.18 1 98.75 405 THR A N 1
ATOM 3130 C CA . THR A 1 405 ? -2.262 30.031 11.117 1 98.75 405 THR A CA 1
ATOM 3131 C C . THR A 1 405 ? -2.498 31.031 12.234 1 98.75 405 THR A C 1
ATOM 3133 O O . THR A 1 405 ? -3.225 32 12.055 1 98.75 405 THR A O 1
ATOM 3136 N N . GLY A 1 406 ? -1.884 30.812 13.391 1 98.75 406 GLY A N 1
ATOM 3137 C CA . GLY A 1 406 ? -2.002 31.781 14.453 1 98.75 406 GLY A CA 1
ATOM 3138 C C . GLY A 1 406 ? -1.544 33.188 14.047 1 98.75 406 GLY A C 1
ATOM 3139 O O . GLY A 1 406 ? -2.244 34.156 14.281 1 98.75 406 GLY A O 1
ATOM 3140 N N . ARG A 1 407 ? -0.423 33.219 13.398 1 98.44 407 ARG A N 1
ATOM 3141 C CA . ARG A 1 407 ? 0.095 34.5 12.93 1 98.44 407 ARG A CA 1
ATOM 3142 C C . ARG A 1 407 ? -0.811 35.094 11.859 1 98.44 407 ARG A C 1
ATOM 3144 O O . ARG A 1 407 ? -1.006 36.312 11.805 1 98.44 407 ARG A O 1
ATOM 3151 N N . SER A 1 408 ? -1.34 34.25 11.023 1 98.75 408 SER A N 1
ATOM 3152 C CA . SER A 1 408 ? -2.273 34.719 10 1 98.75 408 SER A CA 1
ATOM 3153 C C . SER A 1 408 ? -3.527 35.312 10.625 1 98.75 408 SER A C 1
ATOM 3155 O O . SER A 1 408 ? -4.043 36.312 10.141 1 98.75 408 SER A O 1
ATOM 3157 N N . ILE A 1 409 ? -3.992 34.688 11.664 1 98.62 409 ILE A N 1
ATOM 3158 C CA . ILE A 1 409 ? -5.141 35.219 12.391 1 98.62 409 ILE A CA 1
ATOM 3159 C C . ILE A 1 409 ? -4.828 36.625 12.906 1 98.62 409 ILE A C 1
ATOM 3161 O O . ILE A 1 409 ? -5.625 37.531 12.734 1 98.62 409 ILE A O 1
ATOM 3165 N N . ALA A 1 410 ? -3.691 36.812 13.469 1 98.31 410 ALA A N 1
ATOM 3166 C CA . ALA A 1 410 ? -3.305 38.062 14.094 1 98.31 410 ALA A CA 1
ATOM 3167 C C . ALA A 1 410 ? -3.297 39.188 13.078 1 98.31 410 ALA A C 1
ATOM 3169 O O . ALA A 1 410 ? -3.555 40.344 13.43 1 98.31 410 ALA A O 1
ATOM 3170 N N . TYR A 1 411 ? -3.078 38.906 11.789 1 98.44 411 TYR A N 1
ATOM 3171 C CA . TYR A 1 411 ? -2.932 39.938 10.766 1 98.44 411 TYR A CA 1
ATOM 3172 C C . TYR A 1 411 ? -4.156 40 9.859 1 98.44 411 TYR A C 1
ATOM 3174 O O . TYR A 1 411 ? -4.125 40.625 8.797 1 98.44 411 TYR A O 1
ATOM 3182 N N . SER A 1 412 ? -5.23 39.312 10.227 1 98.31 412 SER A N 1
ATOM 3183 C CA . SER A 1 412 ? -6.422 39.312 9.383 1 98.31 412 SER A CA 1
ATOM 3184 C C . SER A 1 412 ? -7.691 39.375 10.219 1 98.31 412 SER A C 1
ATOM 3186 O O . SER A 1 412 ? -8.102 40.469 10.641 1 98.31 412 SER A O 1
ATOM 3188 N N . THR A 1 413 ? -8.219 38.188 10.641 1 97.25 413 THR A N 1
ATOM 3189 C CA . THR A 1 413 ? -9.492 38.156 11.352 1 97.25 413 THR A CA 1
ATOM 3190 C C . THR A 1 413 ? -9.328 38.656 12.781 1 97.25 413 THR A C 1
ATOM 3192 O O . THR A 1 413 ? -10.305 39.062 13.406 1 97.25 413 THR A O 1
ATOM 3195 N N . ALA A 1 414 ? -8.188 38.531 13.312 1 96.88 414 ALA A N 1
ATOM 3196 C CA . ALA A 1 414 ? -7.879 38.875 14.695 1 96.88 414 ALA A CA 1
ATOM 3197 C C . ALA A 1 414 ? -8.773 38.094 15.656 1 96.88 414 ALA A C 1
ATOM 3199 O O . ALA A 1 414 ? -9.109 38.562 16.734 1 96.88 414 ALA A O 1
ATOM 3200 N N . ASN A 1 415 ? -9.266 36.969 15.234 1 96.44 415 ASN A N 1
ATOM 3201 C CA . ASN A 1 415 ? -9.961 36.031 16.125 1 96.44 415 ASN A CA 1
ATOM 3202 C C . ASN A 1 415 ? -8.992 35.375 17.094 1 96.44 415 ASN A C 1
ATOM 3204 O O . ASN A 1 415 ? -8.742 34.156 16.984 1 96.44 415 ASN A O 1
ATOM 3208 N N . LEU A 1 416 ? -8.523 36.125 18.062 1 97.44 416 LEU A N 1
ATOM 3209 C CA . LEU A 1 416 ? -7.48 35.656 18.984 1 97.44 416 LEU A CA 1
ATOM 3210 C C . LEU A 1 416 ? -8.023 34.594 19.938 1 97.44 416 LEU A C 1
ATOM 3212 O O . LEU A 1 416 ? -7.254 33.812 20.516 1 97.44 416 LEU A O 1
ATOM 3216 N N . ASP A 1 417 ? -9.352 34.5 20.047 1 97.25 417 ASP A N 1
ATOM 3217 C CA . ASP A 1 417 ? -9.969 33.469 20.891 1 97.25 417 ASP A CA 1
ATOM 3218 C C . ASP A 1 417 ? -9.719 32.062 20.328 1 97.25 417 ASP A C 1
ATOM 3220 O O . ASP A 1 417 ? -9.5 31.125 21.094 1 97.25 417 ASP A O 1
ATOM 3224 N N . ALA A 1 418 ? -9.797 31.938 19.047 1 98 418 ALA A N 1
ATOM 3225 C CA . ALA A 1 418 ? -9.539 30.641 18.422 1 98 418 ALA A CA 1
ATOM 3226 C C . ALA A 1 418 ? -8.094 30.203 18.656 1 98 418 ALA A C 1
ATOM 3228 O O . ALA A 1 418 ? -7.82 29.031 18.891 1 98 418 ALA A O 1
ATOM 3229 N N . TRP A 1 419 ? -7.176 31.156 18.516 1 98.5 419 TRP A N 1
ATOM 3230 C CA . TRP A 1 419 ? -5.77 30.891 18.781 1 98.5 419 TRP A CA 1
ATOM 3231 C C . TRP A 1 419 ? -5.562 30.5 20.234 1 98.5 419 TRP A C 1
ATOM 3233 O O . TRP A 1 419 ? -4.898 29.5 20.531 1 98.5 419 TRP A O 1
ATOM 3243 N N . LYS A 1 420 ? -6.18 31.219 21.109 1 98.38 420 LYS A N 1
ATOM 3244 C CA . LYS A 1 420 ? -6.098 30.953 22.547 1 98.38 420 LYS A CA 1
ATOM 3245 C C . LYS A 1 420 ? -6.668 29.562 22.875 1 98.38 420 LYS A C 1
ATOM 3247 O O . LYS A 1 420 ? -6.066 28.812 23.641 1 98.38 420 LYS A O 1
ATOM 3252 N N . GLY A 1 421 ? -7.832 29.281 22.328 1 98.31 421 GLY A N 1
ATOM 3253 C CA . GLY A 1 421 ? -8.445 27.984 22.578 1 98.31 421 GLY A CA 1
ATOM 3254 C C . GLY A 1 421 ? -7.582 26.828 22.125 1 98.31 421 GLY A C 1
ATOM 3255 O O . GLY A 1 421 ? -7.531 25.781 22.797 1 98.31 421 GLY A O 1
ATOM 3256 N N . THR A 1 422 ? -6.914 26.953 21 1 98.25 422 THR A N 1
ATOM 3257 C CA . THR A 1 422 ? -5.992 25.938 20.5 1 98.25 422 THR A CA 1
ATOM 3258 C C . THR A 1 422 ? -4.848 25.719 21.484 1 98.25 422 THR A C 1
ATOM 3260 O O . THR A 1 422 ? -4.492 24.578 21.797 1 98.25 422 THR A O 1
ATOM 3263 N N . ILE A 1 423 ? -4.273 26.812 21.969 1 98.25 423 ILE A N 1
ATOM 3264 C CA . ILE A 1 423 ? -3.168 26.766 22.922 1 98.25 423 ILE A CA 1
ATOM 3265 C C . ILE A 1 423 ? -3.609 26.047 24.188 1 98.25 423 ILE A C 1
ATOM 3267 O O . ILE A 1 423 ? -2.924 25.141 24.672 1 98.25 423 ILE A O 1
ATOM 3271 N N . GLU A 1 424 ? -4.758 26.375 24.672 1 97.56 424 GLU A N 1
ATOM 3272 C CA . GLU A 1 424 ? -5.258 25.797 25.922 1 97.56 424 GLU A CA 1
ATOM 3273 C C . GLU A 1 424 ? -5.52 24.312 25.766 1 97.56 424 GLU A C 1
ATOM 3275 O O . GLU A 1 424 ? -5.172 23.516 26.656 1 97.56 424 GLU A O 1
ATOM 3280 N N . LEU A 1 425 ? -6.07 23.953 24.672 1 96.88 425 LEU A N 1
ATOM 3281 C CA . LEU A 1 425 ? -6.367 22.547 24.422 1 96.88 425 LEU A CA 1
ATOM 3282 C C . LEU A 1 425 ? -5.086 21.719 24.359 1 96.88 425 LEU A C 1
ATOM 3284 O O . LEU A 1 425 ? -4.969 20.703 25.047 1 96.88 425 LEU A O 1
ATOM 3288 N N . LEU A 1 426 ? -4.121 22.125 23.641 1 97.31 426 LEU A N 1
ATOM 3289 C CA . LEU A 1 426 ? -2.885 21.375 23.469 1 97.31 426 LEU A CA 1
ATOM 3290 C C . LEU A 1 426 ? -2.059 21.375 24.75 1 97.31 426 LEU A C 1
ATOM 3292 O O . LEU A 1 426 ? -1.478 20.359 25.109 1 97.31 426 LEU A O 1
ATOM 3296 N N . LEU A 1 427 ? -2.057 22.5 25.469 1 96.5 427 LEU A N 1
ATOM 3297 C CA . LEU A 1 427 ? -1.317 22.609 26.719 1 96.5 427 LEU A CA 1
ATOM 3298 C C . LEU A 1 427 ? -1.883 21.656 27.766 1 96.5 427 LEU A C 1
ATOM 3300 O O . LEU A 1 427 ? -1.142 21.125 28.609 1 96.5 427 LEU A O 1
ATOM 3304 N N . SER A 1 428 ? -3.139 21.453 27.672 1 95.75 428 SER A N 1
ATOM 3305 C CA . SER A 1 428 ? -3.789 20.609 28.672 1 95.75 428 SER A CA 1
ATOM 3306 C C . SER A 1 428 ? -3.367 19.156 28.516 1 95.75 428 SER A C 1
ATOM 3308 O O . SER A 1 428 ? -3.5 18.359 29.453 1 95.75 428 SER A O 1
ATOM 3310 N N . HIS A 1 429 ? -2.887 18.797 27.375 1 95.38 429 HIS A N 1
ATOM 3311 C CA . HIS A 1 429 ? -2.432 17.438 27.094 1 95.38 429 HIS A CA 1
ATOM 3312 C C . HIS A 1 429 ? -0.917 17.312 27.234 1 95.38 429 HIS A C 1
ATOM 3314 O O . HIS A 1 429 ? -0.202 17.266 26.234 1 95.38 429 HIS A O 1
ATOM 3320 N N . GLN A 1 430 ? -0.362 17.344 28.359 1 95.56 430 GLN A N 1
ATOM 3321 C CA . GLN A 1 430 ? 1.07 17.188 28.578 1 95.56 430 GLN A CA 1
ATOM 3322 C C . GLN A 1 430 ? 1.363 15.922 29.391 1 95.56 430 GLN A C 1
ATOM 3324 O O . GLN A 1 430 ? 0.694 15.648 30.391 1 95.56 430 GLN A O 1
ATOM 3329 N N . SER A 1 431 ? 2.283 15.125 28.922 1 93.62 431 SER A N 1
ATOM 3330 C CA . SER A 1 431 ? 2.68 13.93 29.641 1 93.62 431 SER A CA 1
ATOM 3331 C C . SER A 1 431 ? 3.406 14.273 30.938 1 93.62 431 SER A C 1
ATOM 3333 O O . SER A 1 431 ? 3.85 15.414 31.125 1 93.62 431 SER A O 1
ATOM 3335 N N . LYS A 1 432 ? 3.549 13.328 31.797 1 93.69 432 LYS A N 1
ATOM 3336 C CA . LYS A 1 432 ? 4.199 13.523 33.094 1 93.69 432 LYS A CA 1
ATOM 3337 C C . LYS A 1 432 ? 5.668 13.891 32.906 1 93.69 432 LYS A C 1
ATOM 3339 O O . LYS A 1 432 ? 6.227 14.641 33.719 1 93.69 432 LYS A O 1
ATOM 3344 N N . ASN A 1 433 ? 6.23 13.492 31.812 1 93.81 433 ASN A N 1
ATOM 3345 C CA . ASN A 1 433 ? 7.645 13.781 31.594 1 93.81 433 ASN A CA 1
ATOM 3346 C C . ASN A 1 433 ? 7.836 15.117 30.875 1 93.81 433 ASN A C 1
ATOM 3348 O O . ASN A 1 433 ? 8.969 15.531 30.625 1 93.81 433 ASN A O 1
ATOM 3352 N N . GLY A 1 434 ? 6.742 15.75 30.484 1 96 434 GLY A N 1
ATOM 3353 C CA . GLY A 1 434 ? 6.848 17.125 30.016 1 96 434 GLY A CA 1
ATOM 3354 C C . GLY A 1 434 ? 6.539 17.281 28.547 1 96 434 GLY A C 1
ATOM 3355 O O . GLY A 1 434 ? 6.492 18.406 28.031 1 96 434 GLY A O 1
ATOM 3356 N N . TYR A 1 435 ? 6.352 16.156 27.844 1 95.81 435 TYR A N 1
ATOM 3357 C CA . TYR A 1 435 ? 6.059 16.234 26.406 1 95.81 435 TYR A CA 1
ATOM 3358 C C . TYR A 1 435 ? 4.691 16.859 26.172 1 95.81 435 TYR A C 1
ATOM 3360 O O . TYR A 1 435 ? 3.666 16.312 26.594 1 95.81 435 TYR A O 1
ATOM 3368 N N . LEU A 1 436 ? 4.641 18.031 25.516 1 95.88 436 LEU A N 1
ATOM 3369 C CA . LEU A 1 436 ? 3.422 18.797 25.281 1 95.88 436 LEU A CA 1
ATOM 3370 C C . LEU A 1 436 ? 2.611 18.188 24.141 1 95.88 436 LEU A C 1
ATOM 3372 O O . LEU A 1 436 ? 3.174 17.766 23.125 1 95.88 436 LEU A O 1
ATOM 3376 N N . GLY A 1 437 ? 1.281 18.172 24.391 1 94.75 437 GLY A N 1
ATOM 3377 C CA . GLY A 1 437 ? 0.416 17.781 23.281 1 94.75 437 GLY A CA 1
ATOM 3378 C C . GLY A 1 437 ? 0.583 18.656 22.062 1 94.75 437 GLY A C 1
ATOM 3379 O O . GLY A 1 437 ? 0.742 19.875 22.188 1 94.75 437 GLY A O 1
ATOM 3380 N N . ASN A 1 438 ? 0.605 18.078 20.953 1 96.75 438 ASN A N 1
ATOM 3381 C CA . ASN A 1 438 ? 0.817 18.828 19.703 1 96.75 438 ASN A CA 1
ATOM 3382 C C . ASN A 1 438 ? -0.12 18.344 18.609 1 96.75 438 ASN A C 1
ATOM 3384 O O . ASN A 1 438 ? 0.068 18.688 17.438 1 96.75 438 ASN A O 1
ATOM 3388 N N . LEU A 1 439 ? -1.055 17.562 18.938 1 95.94 439 LEU A N 1
ATOM 3389 C CA . LEU A 1 439 ? -2.186 17.109 18.125 1 95.94 439 LEU A CA 1
ATOM 3390 C C . LEU A 1 439 ? -3.393 16.812 19.016 1 95.94 439 LEU A C 1
ATOM 3392 O O . LEU A 1 439 ? -3.264 16.141 20.031 1 95.94 439 LEU A O 1
ATOM 3396 N N . CYS A 1 440 ? -4.531 17.312 18.641 1 95.25 440 CYS A N 1
ATOM 3397 C CA . CYS A 1 440 ? -5.742 17 19.391 1 95.25 440 CYS A CA 1
ATOM 3398 C C . CYS A 1 440 ? -6.984 17.188 18.531 1 95.25 440 CYS A C 1
ATOM 3400 O O . CYS A 1 440 ? -7.145 18.219 17.891 1 95.25 440 CYS A O 1
ATOM 3402 N N . PRO A 1 441 ? -7.891 16.219 18.609 1 93.06 441 PRO A N 1
ATOM 3403 C CA . PRO A 1 441 ? -9.164 16.438 17.922 1 93.06 441 PRO A CA 1
ATOM 3404 C C . PRO A 1 441 ? -9.922 17.656 18.469 1 93.06 441 PRO A C 1
ATOM 3406 O O . PRO A 1 441 ? -9.914 17.891 19.672 1 93.06 441 PRO A O 1
ATOM 3409 N N . LEU A 1 442 ? -10.609 18.344 17.609 1 93.56 442 LEU A N 1
ATOM 3410 C CA . LEU A 1 442 ? -11.258 19.578 18.016 1 93.56 442 LEU A CA 1
ATOM 3411 C C . LEU A 1 442 ? -12.383 19.312 19.016 1 93.56 442 LEU A C 1
ATOM 3413 O O . LEU A 1 442 ? -12.711 20.172 19.828 1 93.56 442 LEU A O 1
ATOM 3417 N N . GLN A 1 443 ? -12.891 18.047 18.969 1 95.19 443 GLN A N 1
ATOM 3418 C CA . GLN A 1 443 ? -14.023 17.734 19.828 1 95.19 443 GLN A CA 1
ATOM 3419 C C . GLN A 1 443 ? -13.562 17.219 21.188 1 95.19 443 GLN A C 1
ATOM 3421 O O . GLN A 1 443 ? -14.383 17 22.078 1 95.19 443 GLN A O 1
ATOM 3426 N N . ALA A 1 444 ? -12.32 17.062 21.375 1 94.56 444 ALA A N 1
ATOM 3427 C CA . ALA A 1 444 ? -11.789 16.609 22.656 1 94.56 444 ALA A CA 1
ATOM 3428 C C . ALA A 1 444 ? -11.891 17.703 23.703 1 94.56 444 ALA A C 1
ATOM 3430 O O . ALA A 1 444 ? -11.688 18.875 23.406 1 94.56 444 ALA A O 1
ATOM 3431 N N . PRO A 1 445 ? -12.203 17.297 24.922 1 94.62 445 PRO A N 1
ATOM 3432 C CA . PRO A 1 445 ? -12.125 18.281 26 1 94.62 445 PRO A CA 1
ATOM 3433 C C . PRO A 1 445 ? -10.688 18.531 26.469 1 94.62 445 PRO A C 1
ATOM 3435 O O . PRO A 1 445 ? -9.789 17.75 26.141 1 94.62 445 PRO A O 1
ATOM 3438 N N . GLU A 1 446 ? -10.523 19.578 27.172 1 95.19 446 GLU A N 1
ATOM 3439 C CA . GLU A 1 446 ? -9.25 19.75 27.859 1 95.19 446 GLU A CA 1
ATOM 3440 C C . GLU A 1 446 ? -8.984 18.594 28.812 1 95.19 446 GLU A C 1
ATOM 3442 O O . GLU A 1 446 ? -9.914 18.031 29.406 1 95.19 446 GLU A O 1
ATOM 3447 N N . HIS A 1 447 ? -7.738 18.25 28.875 1 93.69 447 HIS A N 1
ATOM 3448 C CA . HIS A 1 447 ? -7.352 17.219 29.828 1 93.69 447 HIS A CA 1
ATOM 3449 C C . HIS A 1 447 ? -7.043 17.797 31.203 1 93.69 447 HIS A C 1
ATOM 3451 O O . HIS A 1 447 ? -5.941 18.297 31.438 1 93.69 447 HIS A O 1
ATOM 3457 N N . ALA A 1 448 ? -7.906 17.688 32.125 1 84 448 ALA A N 1
ATOM 3458 C CA . ALA A 1 448 ? -7.785 18.312 33.438 1 84 448 ALA A CA 1
ATOM 3459 C C . ALA A 1 448 ? -7.34 17.297 34.469 1 84 448 ALA A C 1
ATOM 3461 O O . ALA A 1 448 ? -6.93 17.672 35.594 1 84 448 ALA A O 1
ATOM 3462 N N . ASP A 1 449 ? -7.266 16.109 34.125 1 79.38 449 ASP A N 1
ATOM 3463 C CA . ASP A 1 449 ? -6.973 15.055 35.094 1 79.38 449 ASP A CA 1
ATOM 3464 C C . ASP A 1 449 ? -5.473 14.961 35.375 1 79.38 449 ASP A C 1
ATOM 3466 O O . ASP A 1 449 ? -4.664 15.5 34.594 1 79.38 449 ASP A O 1
ATOM 3470 N N . GLN A 1 450 ? -5.184 14.312 36.438 1 80.75 450 GLN A N 1
ATOM 3471 C CA . GLN A 1 450 ? -3.791 14.148 36.844 1 80.75 450 GLN A CA 1
ATOM 3472 C C . GLN A 1 450 ? -3.141 12.969 36.125 1 80.75 450 GLN A C 1
ATOM 3474 O O . GLN A 1 450 ? -1.914 12.859 36.094 1 80.75 450 GLN A O 1
ATOM 3479 N N . ASP A 1 451 ? -3.936 12.234 35.469 1 87.25 451 ASP A N 1
ATOM 3480 C CA . ASP A 1 451 ? -3.416 11.062 34.75 1 87.25 451 ASP A CA 1
ATOM 3481 C C . ASP A 1 451 ? -2.781 11.461 33.438 1 87.25 451 ASP A C 1
ATOM 3483 O O . ASP A 1 451 ? -2.926 12.602 33 1 87.25 451 ASP A O 1
ATOM 3487 N N . GLU A 1 452 ? -2.002 10.508 32.844 1 91.25 452 GLU A N 1
ATOM 3488 C CA . GLU A 1 452 ? -1.421 10.719 31.531 1 91.25 452 GLU A CA 1
ATOM 3489 C C . GLU A 1 452 ? -2.5 11.016 30.5 1 91.25 452 GLU A C 1
ATOM 3491 O O . GLU A 1 452 ? -3.58 10.43 30.531 1 91.25 452 GLU A O 1
ATOM 3496 N N . PRO A 1 453 ? -2.254 11.992 29.703 1 91.94 453 PRO A N 1
ATOM 3497 C CA . PRO A 1 453 ? -3.223 12.211 28.625 1 91.94 453 PRO A CA 1
ATOM 3498 C C . PRO A 1 453 ? -3.338 11.008 27.688 1 91.94 453 PRO A C 1
ATOM 3500 O O . PRO A 1 453 ? -2.439 10.164 27.641 1 91.94 453 PRO A O 1
ATOM 3503 N N . PRO A 1 454 ? -4.473 10.922 26.984 1 88.75 454 PRO A N 1
ATOM 3504 C CA . PRO A 1 454 ? -4.621 9.812 26.047 1 88.75 454 PRO A CA 1
ATOM 3505 C C . PRO A 1 454 ? -3.514 9.789 24.984 1 88.75 454 PRO A C 1
ATOM 3507 O O . PRO A 1 454 ? -2.959 10.836 24.641 1 88.75 454 PRO A O 1
ATOM 3510 N N . HIS A 1 455 ? -3.146 8.617 24.359 1 84.62 455 HIS A N 1
ATOM 3511 C CA . HIS A 1 455 ? -2.049 8.422 23.422 1 84.62 455 HIS A CA 1
ATOM 3512 C C . HIS A 1 455 ? -2.32 9.133 22.094 1 84.62 455 HIS A C 1
ATOM 3514 O O . HIS A 1 455 ? -1.398 9.359 21.312 1 84.62 455 HIS A O 1
ATOM 3520 N N . TYR A 1 456 ? -3.35 9.633 21.781 1 73.56 456 TYR A N 1
ATOM 3521 C CA . TYR A 1 456 ? -3.633 10.18 20.453 1 73.56 456 TYR A CA 1
ATOM 3522 C C . TYR A 1 456 ? -3.148 11.617 20.344 1 73.56 456 TYR A C 1
ATOM 3524 O O . TYR A 1 456 ? -3.221 12.219 19.266 1 73.56 456 TYR A O 1
ATOM 3532 N N . GLY A 1 457 ? -2.502 12.164 21.25 1 70.69 457 GLY A N 1
ATOM 3533 C CA . GLY A 1 457 ? -2.186 13.578 21.328 1 70.69 457 GLY A CA 1
ATOM 3534 C C . GLY A 1 457 ? -0.766 13.898 20.891 1 70.69 457 GLY A C 1
ATOM 3535 O O . GLY A 1 457 ? -0.309 15.031 21.031 1 70.69 457 GLY A O 1
ATOM 3536 N N . PHE A 1 458 ? -0.097 12.984 20.297 1 85.75 458 PHE A N 1
ATOM 3537 C CA . PHE A 1 458 ? 1.335 13.188 20.125 1 85.75 458 PHE A CA 1
ATOM 3538 C C . PHE A 1 458 ? 1.762 12.805 18.703 1 85.75 458 PHE A C 1
ATOM 3540 O O . PHE A 1 458 ? 1.744 11.625 18.359 1 85.75 458 PHE A O 1
ATOM 3547 N N . TYR A 1 459 ? 2.225 13.836 18 1 89.44 459 TYR A N 1
ATOM 3548 C CA . TYR A 1 459 ? 2.666 13.602 16.625 1 89.44 459 TYR A CA 1
ATOM 3549 C C . TYR A 1 459 ? 4.18 13.734 16.5 1 89.44 459 TYR A C 1
ATOM 3551 O O . TYR A 1 459 ? 4.863 12.789 16.109 1 89.44 459 TYR A O 1
ATOM 3559 N N . SER A 1 460 ? 4.688 15.008 16.906 1 94.88 460 SER A N 1
ATOM 3560 C CA . SER A 1 460 ? 6.121 15.219 16.734 1 94.88 460 SER A CA 1
ATOM 3561 C C . SER A 1 460 ? 6.652 16.219 17.75 1 94.88 460 SER A C 1
ATOM 3563 O O . SER A 1 460 ? 5.941 17.156 18.141 1 94.88 460 SER A O 1
ATOM 3565 N N . LEU A 1 461 ? 7.926 16.047 18.094 1 97.31 461 LEU A N 1
ATOM 3566 C CA . LEU A 1 461 ? 8.586 16.984 18.984 1 97.31 461 LEU A CA 1
ATOM 3567 C C . LEU A 1 461 ? 8.734 18.359 18.344 1 97.31 461 LEU A C 1
ATOM 3569 O O . LEU A 1 461 ? 8.648 19.375 19.016 1 97.31 461 LEU A O 1
ATOM 3573 N N . THR A 1 462 ? 8.93 18.391 17.062 1 98.06 462 THR A N 1
ATOM 3574 C CA . THR A 1 462 ? 9.016 19.656 16.328 1 98.06 462 THR A CA 1
ATOM 3575 C C . THR A 1 462 ? 7.727 20.453 16.484 1 98.06 462 THR A C 1
ATOM 3577 O O . THR A 1 462 ? 7.766 21.656 16.719 1 98.06 462 THR A O 1
ATOM 3580 N N . TYR A 1 463 ? 6.57 19.781 16.391 1 98 463 TYR A N 1
ATOM 3581 C CA . TYR A 1 463 ? 5.293 20.484 16.5 1 98 463 TYR A CA 1
ATOM 3582 C C . TYR A 1 463 ? 5.066 20.984 17.906 1 98 463 TYR A C 1
ATOM 3584 O O . TYR A 1 463 ? 4.461 22.047 18.109 1 98 463 TYR A O 1
ATOM 3592 N N . ALA A 1 464 ? 5.602 20.281 18.875 1 98.31 464 ALA A N 1
ATOM 3593 C CA . ALA A 1 464 ? 5.52 20.766 20.25 1 98.31 464 ALA A CA 1
ATOM 3594 C C . ALA A 1 464 ? 6.344 22.031 20.438 1 98.31 464 ALA A C 1
ATOM 3596 O O . ALA A 1 464 ? 5.906 22.969 21.109 1 98.31 464 ALA A O 1
ATOM 3597 N N . LEU A 1 465 ? 7.488 22.016 19.891 1 98.81 465 LEU A N 1
ATOM 3598 C CA . LEU A 1 465 ? 8.383 23.172 20.016 1 98.81 465 LEU A CA 1
ATOM 3599 C C . LEU A 1 465 ? 7.844 24.375 19.25 1 98.81 465 LEU A C 1
ATOM 3601 O O . LEU A 1 465 ? 7.957 25.5 19.703 1 98.81 465 LEU A O 1
ATOM 3605 N N . LEU A 1 466 ? 7.262 24.109 18.109 1 98.69 466 LEU A N 1
ATOM 3606 C CA . LEU A 1 466 ? 6.68 25.203 17.344 1 98.69 466 LEU A CA 1
ATOM 3607 C C . LEU A 1 466 ? 5.453 25.766 18.047 1 98.69 466 LEU A C 1
ATOM 3609 O O . LEU A 1 466 ? 5.133 26.953 17.891 1 98.69 466 LEU A O 1
ATOM 3613 N N . LEU A 1 467 ? 4.816 24.953 18.828 1 98.56 467 LEU A N 1
ATOM 3614 C CA . LEU A 1 467 ? 3.734 25.453 19.672 1 98.56 467 LEU A CA 1
ATOM 3615 C C . LEU A 1 467 ? 4.262 26.469 20.688 1 98.56 467 LEU A C 1
ATOM 3617 O O . LEU A 1 467 ? 3.605 27.484 20.953 1 98.56 467 LEU A O 1
ATOM 3621 N N . VAL A 1 468 ? 5.41 26.25 21.234 1 98.81 468 VAL A N 1
ATOM 3622 C CA . VAL A 1 468 ? 6.023 27.203 22.156 1 98.81 468 VAL A CA 1
ATOM 3623 C C . VAL A 1 468 ? 6.23 28.531 21.453 1 98.81 468 VAL A C 1
ATOM 3625 O O . VAL A 1 468 ? 5.91 29.594 22.016 1 98.81 468 VAL A O 1
ATOM 3628 N N . VAL A 1 469 ? 6.723 28.484 20.25 1 98.81 469 VAL A N 1
ATOM 3629 C CA . VAL A 1 469 ? 6.949 29.703 19.469 1 98.81 469 VAL A CA 1
ATOM 3630 C C . VAL A 1 469 ? 5.617 30.375 19.188 1 98.81 469 VAL A C 1
ATOM 3632 O O . VAL A 1 469 ? 5.512 31.609 19.266 1 98.81 469 VAL A O 1
ATOM 3635 N N . SER A 1 470 ? 4.637 29.594 18.875 1 98.62 470 SER A N 1
ATOM 3636 C CA . SER A 1 470 ? 3.311 30.125 18.578 1 98.62 470 SER A CA 1
ATOM 3637 C C . SER A 1 470 ? 2.73 30.844 19.797 1 98.62 470 SER A C 1
ATOM 3639 O O . SER A 1 470 ? 2.049 31.859 19.656 1 98.62 470 SER A O 1
ATOM 3641 N N . ILE A 1 471 ? 2.934 30.344 20.953 1 98.62 471 ILE A N 1
ATOM 3642 C CA . ILE A 1 471 ? 2.43 30.938 22.188 1 98.62 471 ILE A CA 1
ATOM 3643 C C . ILE A 1 471 ? 3.105 32.281 22.406 1 98.62 471 ILE A C 1
ATOM 3645 O O . ILE A 1 471 ? 2.457 33.25 22.812 1 98.62 471 ILE A O 1
ATOM 3649 N N . LYS A 1 472 ? 4.363 32.344 22.156 1 98.56 472 LYS A N 1
ATOM 3650 C CA . LYS A 1 472 ? 5.066 33.625 22.188 1 98.56 472 LYS A CA 1
ATOM 3651 C C . LYS A 1 472 ? 4.43 34.625 21.234 1 98.56 472 LYS A C 1
ATOM 3653 O O . LYS A 1 472 ? 4.164 35.75 21.609 1 98.56 472 LYS A O 1
ATOM 3658 N N . ASP A 1 473 ? 4.18 34.219 20 1 98.5 473 ASP A N 1
ATOM 3659 C CA . ASP A 1 473 ? 3.57 35.094 19.016 1 98.5 473 ASP A CA 1
ATOM 3660 C C . ASP A 1 473 ? 2.17 35.531 19.453 1 98.5 473 ASP A C 1
ATOM 3662 O O . ASP A 1 473 ? 1.772 36.688 19.25 1 98.5 473 ASP A O 1
ATOM 3666 N N . TYR A 1 474 ? 1.445 34.594 19.984 1 98.56 474 TYR A N 1
ATOM 3667 C CA . TYR A 1 474 ? 0.13 34.938 20.516 1 98.56 474 TYR A CA 1
ATOM 3668 C C . TYR A 1 474 ? 0.232 36.031 21.562 1 98.56 474 TYR A C 1
ATOM 3670 O O . TYR A 1 474 ? -0.523 37 21.531 1 98.56 474 TYR A O 1
ATOM 3678 N N . TRP A 1 475 ? 1.125 35.844 22.484 1 98.44 475 TRP A N 1
ATOM 3679 C CA . TRP A 1 475 ? 1.333 36.812 23.562 1 98.44 475 TRP A CA 1
ATOM 3680 C C . TRP A 1 475 ? 1.717 38.156 23 1 98.44 475 TRP A C 1
ATOM 3682 O O . TRP A 1 475 ? 1.18 39.188 23.422 1 98.44 475 TRP A O 1
ATOM 3692 N N . LEU A 1 476 ? 2.604 38.219 22.047 1 97.88 476 LEU A N 1
ATOM 3693 C CA . LEU A 1 476 ? 3.049 39.469 21.453 1 97.88 476 LEU A CA 1
ATOM 3694 C C . LEU A 1 476 ? 1.883 40.188 20.797 1 97.88 476 LEU A C 1
ATOM 3696 O O . LEU A 1 476 ? 1.811 41.438 20.844 1 97.88 476 LEU A O 1
ATOM 3700 N N . ASN A 1 477 ? 0.979 39.469 20.203 1 98.06 477 ASN A N 1
ATOM 3701 C CA . ASN A 1 477 ? -0.095 40.094 19.438 1 98.06 477 ASN A CA 1
ATOM 3702 C C . ASN A 1 477 ? -1.29 40.438 20.328 1 98.06 477 ASN A C 1
ATOM 3704 O O . ASN A 1 477 ? -2.027 41.375 20.047 1 98.06 477 ASN A O 1
ATOM 3708 N N . SER A 1 478 ? -1.496 39.688 21.438 1 97.75 478 SER A N 1
ATOM 3709 C CA . SER A 1 478 ? -2.686 39.875 22.266 1 97.75 478 SER A CA 1
ATOM 3710 C C . SER A 1 478 ? -2.377 40.688 23.516 1 97.75 478 SER A C 1
ATOM 3712 O O . SER A 1 478 ? -3.268 41.312 24.078 1 97.75 478 SER A O 1
ATOM 3714 N N . GLY A 1 479 ? -1.148 40.531 23.984 1 96.94 479 GLY A N 1
ATOM 3715 C CA . GLY A 1 479 ? -0.8 41.094 25.281 1 96.94 479 GLY A CA 1
ATOM 3716 C C . GLY A 1 479 ? -1.367 40.312 26.453 1 96.94 479 GLY A C 1
ATOM 3717 O O . GLY A 1 479 ? -1.373 40.781 27.578 1 96.94 479 GLY A O 1
ATOM 3718 N N . ASP A 1 480 ? -1.825 39.125 26.25 1 97.31 480 ASP A N 1
ATOM 3719 C CA . ASP A 1 480 ? -2.492 38.281 27.234 1 97.31 480 ASP A CA 1
ATOM 3720 C C . ASP A 1 480 ? -1.499 37.781 28.281 1 97.31 480 ASP A C 1
ATOM 3722 O O . ASP A 1 480 ? -1.121 36.594 28.25 1 97.31 480 ASP A O 1
ATOM 3726 N N . GLN A 1 481 ? -1.199 38.531 29.25 1 96.19 481 GLN A N 1
ATOM 3727 C CA . GLN A 1 481 ? -0.206 38.219 30.266 1 96.19 481 GLN A CA 1
ATOM 3728 C C . GLN A 1 481 ? -0.679 37.062 31.156 1 96.19 481 GLN A C 1
ATOM 3730 O O . GLN A 1 481 ? 0.106 36.188 31.516 1 96.19 481 GLN A O 1
ATOM 3735 N N . PRO A 1 482 ? -1.875 36.938 31.5 1 96.19 482 PRO A N 1
ATOM 3736 C CA . PRO A 1 482 ? -2.355 35.844 32.344 1 96.19 482 PRO A CA 1
ATOM 3737 C C . PRO A 1 482 ? -2.137 34.469 31.672 1 96.19 482 PRO A C 1
ATOM 3739 O O . PRO A 1 482 ? -1.72 33.531 32.344 1 96.19 482 PRO A O 1
ATOM 3742 N N . LEU A 1 483 ? -2.438 34.438 30.438 1 96.44 483 LEU A N 1
ATOM 3743 C CA . LEU A 1 483 ? -2.215 33.156 29.75 1 96.44 483 LEU A CA 1
ATOM 3744 C C . LEU A 1 483 ? -0.739 32.781 29.781 1 96.44 483 LEU A C 1
ATOM 3746 O O . LEU A 1 483 ? -0.4 31.594 29.984 1 96.44 483 LEU A O 1
ATOM 3750 N N . LEU A 1 484 ? 0.1 33.719 29.531 1 96.88 484 LEU A N 1
ATOM 3751 C CA . LEU A 1 484 ? 1.534 33.469 29.562 1 96.88 484 LEU A CA 1
ATOM 3752 C C . LEU A 1 484 ? 1.957 32.938 30.922 1 96.88 484 LEU A C 1
ATOM 3754 O O . LEU A 1 484 ? 2.688 31.938 31 1 96.88 484 LEU A O 1
ATOM 3758 N N . GLU A 1 485 ? 1.464 33.531 31.953 1 95.62 485 GLU A N 1
ATOM 3759 C CA . GLU A 1 485 ? 1.846 33.156 33.312 1 95.62 485 GLU A CA 1
ATOM 3760 C C . GLU A 1 485 ? 1.374 31.734 33.625 1 95.62 485 GLU A C 1
ATOM 3762 O O . GLU A 1 485 ? 2.119 30.938 34.219 1 95.62 485 GLU A O 1
ATOM 3767 N N . ARG A 1 486 ? 0.293 31.406 33.156 1 93.56 486 ARG A N 1
ATOM 3768 C CA . ARG A 1 486 ? -0.265 30.094 33.438 1 93.56 486 ARG A CA 1
ATOM 3769 C C . ARG A 1 486 ? 0.407 29.016 32.594 1 93.56 486 ARG A C 1
ATOM 3771 O O . ARG A 1 486 ? 0.46 27.844 33 1 93.56 486 ARG A O 1
ATOM 3778 N N . SER A 1 487 ? 0.926 29.422 31.516 1 95.75 487 SER A N 1
ATOM 3779 C CA . SER A 1 487 ? 1.487 28.469 30.578 1 95.75 487 SER A CA 1
ATOM 3780 C C . SER A 1 487 ? 2.98 28.266 30.812 1 95.75 487 SER A C 1
ATOM 3782 O O . SER A 1 487 ? 3.551 27.25 30.391 1 95.75 487 SER A O 1
ATOM 3784 N N . PHE A 1 488 ? 3.621 29.188 31.422 1 96.94 488 PHE A N 1
ATOM 3785 C CA . PHE A 1 488 ? 5.074 29.297 31.422 1 96.94 488 PHE A CA 1
ATOM 3786 C C . PHE A 1 488 ? 5.711 28.047 32.031 1 96.94 488 PHE A C 1
ATOM 3788 O O . PHE A 1 488 ? 6.695 27.531 31.484 1 96.94 488 PHE A O 1
ATOM 3795 N N . GLN A 1 489 ? 5.18 27.516 33.125 1 95.69 489 GLN A N 1
ATOM 3796 C CA . GLN A 1 489 ? 5.742 26.328 33.75 1 95.69 489 GLN A CA 1
ATOM 3797 C C . GLN A 1 489 ? 5.637 25.109 32.844 1 95.69 489 GLN A C 1
ATOM 3799 O O . GLN A 1 489 ? 6.547 24.281 32.812 1 95.69 489 GLN A O 1
ATOM 3804 N N . ARG A 1 490 ? 4.531 24.938 32.188 1 96.88 490 ARG A N 1
ATOM 3805 C CA . ARG A 1 490 ? 4.348 23.844 31.25 1 96.88 490 ARG A CA 1
ATOM 3806 C C . ARG A 1 490 ? 5.344 23.938 30.094 1 96.88 490 ARG A C 1
ATOM 3808 O O . ARG A 1 490 ? 5.836 22.906 29.609 1 96.88 490 ARG A O 1
ATOM 3815 N N . LEU A 1 491 ? 5.57 25.125 29.672 1 98.56 491 LEU A N 1
ATOM 3816 C CA . LEU A 1 491 ? 6.535 25.344 28.609 1 98.56 491 LEU A CA 1
ATOM 3817 C C . LEU A 1 491 ? 7.945 24.984 29.062 1 98.56 491 LEU A C 1
ATOM 3819 O O . LEU A 1 491 ? 8.719 24.391 28.312 1 98.56 491 LEU A O 1
ATOM 3823 N N . GLN A 1 492 ? 8.273 25.359 30.297 1 97.81 492 GLN A N 1
ATOM 3824 C CA . GLN A 1 492 ? 9.562 24.984 30.859 1 97.81 492 GLN A CA 1
ATOM 3825 C C . GLN A 1 492 ? 9.734 23.469 30.906 1 97.81 492 GLN A C 1
ATOM 3827 O O . GLN A 1 492 ? 10.805 22.953 30.594 1 97.81 492 GLN A O 1
ATOM 3832 N N . HIS A 1 493 ? 8.68 22.828 31.281 1 97.69 493 HIS A N 1
ATOM 3833 C CA . HIS A 1 493 ? 8.711 21.359 31.359 1 97.69 493 HIS A CA 1
ATOM 3834 C C . HIS A 1 493 ? 8.945 20.75 29.969 1 97.69 493 HIS A C 1
ATOM 3836 O O . HIS A 1 493 ? 9.656 19.75 29.844 1 97.69 493 HIS A O 1
ATOM 3842 N N . GLN A 1 494 ? 8.328 21.312 28.984 1 98.31 494 GLN A N 1
ATOM 3843 C CA . GLN A 1 494 ? 8.539 20.859 27.609 1 98.31 494 GLN A CA 1
ATOM 3844 C C . GLN A 1 494 ? 10 21.016 27.203 1 98.31 494 GLN A C 1
ATOM 3846 O O . GLN A 1 494 ? 10.578 20.141 26.562 1 98.31 494 GLN A O 1
ATOM 3851 N N . LEU A 1 495 ? 10.625 22.141 27.516 1 98.5 495 LEU A N 1
ATOM 3852 C CA . LEU A 1 495 ? 12.023 22.359 27.172 1 98.5 495 LEU A CA 1
ATOM 3853 C C . LEU A 1 495 ? 12.945 21.422 27.938 1 98.5 495 LEU A C 1
ATOM 3855 O O . LEU A 1 495 ? 13.961 20.969 27.422 1 98.5 495 LEU A O 1
ATOM 3859 N N . ASP A 1 496 ? 12.594 21.156 29.188 1 97.69 496 ASP A N 1
ATOM 3860 C CA . ASP A 1 496 ? 13.352 20.172 29.969 1 97.69 496 ASP A CA 1
ATOM 3861 C C . ASP A 1 496 ? 13.273 18.797 29.328 1 97.69 496 ASP A C 1
ATOM 3863 O O . ASP A 1 496 ? 14.273 18.062 29.266 1 97.69 496 ASP A O 1
ATOM 3867 N N . PHE A 1 497 ? 12.07 18.469 28.922 1 97.81 497 PHE A N 1
ATOM 3868 C CA . PHE A 1 497 ? 11.883 17.203 28.203 1 97.81 497 PHE A CA 1
ATOM 3869 C C . PHE A 1 497 ? 12.805 17.125 27 1 97.81 497 PHE A C 1
ATOM 3871 O O . PHE A 1 497 ? 13.484 16.125 26.781 1 97.81 497 PHE A O 1
ATOM 3878 N N . THR A 1 498 ? 12.828 18.141 26.172 1 98.44 498 THR A N 1
ATOM 3879 C CA . THR A 1 498 ? 13.648 18.203 24.969 1 98.44 498 THR A CA 1
ATOM 3880 C C . THR A 1 498 ? 15.133 18.078 25.312 1 98.44 498 THR A C 1
ATOM 3882 O O . THR A 1 498 ? 15.883 17.391 24.625 1 98.44 498 THR A O 1
ATOM 3885 N N . ARG A 1 499 ? 15.547 18.734 26.344 1 97.44 499 ARG A N 1
ATOM 3886 C CA . ARG A 1 499 ? 16.938 18.734 26.781 1 97.44 499 ARG A CA 1
ATOM 3887 C C . ARG A 1 499 ? 17.422 17.328 27.094 1 97.44 499 ARG A C 1
ATOM 3889 O O . ARG A 1 499 ? 18.594 17.016 26.938 1 97.44 499 ARG A O 1
ATOM 3896 N N . GLY A 1 500 ? 16.484 16.516 27.438 1 97.06 500 GLY A N 1
ATOM 3897 C CA . GLY A 1 500 ? 16.812 15.125 27.734 1 97.06 500 GLY A CA 1
ATOM 3898 C C . GLY A 1 500 ? 17.344 14.367 26.531 1 97.06 500 GLY A C 1
ATOM 3899 O O . GLY A 1 500 ? 17.938 13.297 26.688 1 97.06 500 GLY A O 1
ATOM 3900 N N . PHE A 1 501 ? 17.219 14.914 25.375 1 97.06 501 PHE A N 1
ATOM 3901 C CA . PHE A 1 501 ? 17.625 14.219 24.156 1 97.06 501 PHE A CA 1
ATOM 3902 C C . PHE A 1 501 ? 18.891 14.852 23.594 1 97.06 501 PHE A C 1
ATOM 3904 O O . PHE A 1 501 ? 19.312 14.516 22.469 1 97.06 501 PHE A O 1
ATOM 3911 N N . LEU A 1 502 ? 19.547 15.844 24.297 1 97.5 502 LEU A N 1
ATOM 3912 C CA . LEU A 1 502 ? 20.797 16.422 23.828 1 97.5 502 LEU A CA 1
ATOM 3913 C C . LEU A 1 502 ? 21.906 15.367 23.812 1 97.5 502 LEU A C 1
ATOM 3915 O O . LEU A 1 502 ? 22.094 14.648 24.797 1 97.5 502 LEU A O 1
ATOM 3919 N N . ASN A 1 503 ? 22.578 15.281 22.703 1 94.19 503 ASN A N 1
ATOM 3920 C CA . ASN A 1 503 ? 23.688 14.344 22.594 1 94.19 503 ASN A CA 1
ATOM 3921 C C . ASN A 1 503 ? 25.016 15 22.953 1 94.19 503 ASN A C 1
ATOM 3923 O O . ASN A 1 503 ? 25.031 16.125 23.453 1 94.19 503 ASN A O 1
ATOM 3927 N N . SER A 1 504 ? 26.188 14.281 22.719 1 92.94 504 SER A N 1
ATOM 3928 C CA . SER A 1 504 ? 27.5 14.758 23.125 1 92.94 504 SER A CA 1
ATOM 3929 C C . SER A 1 504 ? 27.938 15.969 22.297 1 92.94 504 SER A C 1
ATOM 3931 O O . SER A 1 504 ? 28.781 16.75 22.734 1 92.94 504 SER A O 1
ATOM 3933 N N . GLU A 1 505 ? 27.281 16.188 21.188 1 94.5 505 GLU A N 1
ATOM 3934 C CA . GLU A 1 505 ? 27.625 17.312 20.328 1 94.5 505 GLU A CA 1
ATOM 3935 C C . GLU A 1 505 ? 26.766 18.531 20.625 1 94.5 505 GLU A C 1
ATOM 3937 O O . GLU A 1 505 ? 26.906 19.578 19.984 1 94.5 505 GLU A O 1
ATOM 3942 N N . GLY A 1 506 ? 25.828 18.359 21.516 1 97 506 GLY A N 1
ATOM 3943 C CA . GLY A 1 506 ? 24.969 19.469 21.906 1 97 506 GLY A CA 1
ATOM 3944 C C . GLY A 1 506 ? 23.75 19.609 21 1 97 506 GLY A C 1
ATOM 3945 O O . GLY A 1 506 ? 23.156 20.688 20.922 1 97 506 GLY A O 1
ATOM 3946 N N . LEU A 1 507 ? 23.453 18.547 20.25 1 97.75 507 LEU A N 1
ATOM 3947 C CA . LEU A 1 507 ? 22.281 18.547 19.375 1 97.75 507 LEU A CA 1
ATOM 3948 C C . LEU A 1 507 ? 21.203 17.625 19.906 1 97.75 507 LEU A C 1
ATOM 3950 O O . LEU A 1 507 ? 21.5 16.578 20.5 1 97.75 507 LEU A O 1
ATOM 3954 N N . VAL A 1 508 ? 19.953 18.016 19.688 1 97.88 508 VAL A N 1
ATOM 3955 C CA . VAL A 1 508 ? 18.828 17.141 20.031 1 97.88 508 VAL A CA 1
ATOM 3956 C C . VAL A 1 508 ? 18.766 15.969 19.062 1 97.88 508 VAL A C 1
ATOM 3958 O O . VAL A 1 508 ? 18.625 16.172 17.859 1 97.88 508 VAL A O 1
ATOM 3961 N N . GLU A 1 509 ? 18.891 14.828 19.516 1 94.94 509 GLU A N 1
ATOM 3962 C CA . GLU A 1 509 ? 18.75 13.57 18.797 1 94.94 509 GLU A CA 1
ATOM 3963 C C . GLU A 1 509 ? 17.656 12.703 19.406 1 94.94 509 GLU A C 1
ATOM 3965 O O . GLU A 1 509 ? 17.953 11.812 20.203 1 94.94 509 GLU A O 1
ATOM 3970 N N . ALA A 1 510 ? 16.406 12.938 18.938 1 92.69 510 ALA A N 1
ATOM 3971 C CA . ALA A 1 510 ? 15.25 12.242 19.5 1 92.69 510 ALA A CA 1
ATOM 3972 C C . ALA A 1 510 ? 14.977 10.938 18.766 1 92.69 510 ALA A C 1
ATOM 3974 O O . ALA A 1 510 ? 15.406 10.758 17.625 1 92.69 510 ALA A O 1
ATOM 3975 N N . PRO A 1 511 ? 14.281 10 19.469 1 88.44 511 PRO A N 1
ATOM 3976 C CA . PRO A 1 511 ? 13.906 8.758 18.781 1 88.44 511 PRO A CA 1
ATOM 3977 C C . PRO A 1 511 ? 12.969 9 17.594 1 88.44 511 PRO A C 1
ATOM 3979 O O . PRO A 1 511 ? 12.328 10.055 17.516 1 88.44 511 PRO A O 1
ATOM 3982 N N . PRO A 1 512 ? 12.844 8.023 16.719 1 85.44 512 PRO A N 1
ATOM 3983 C CA . PRO A 1 512 ? 12.078 8.188 15.477 1 85.44 512 PRO A CA 1
ATOM 3984 C C . PRO A 1 512 ? 10.633 8.586 15.734 1 85.44 512 PRO A C 1
ATOM 3986 O O . PRO A 1 512 ? 10.07 9.414 15 1 85.44 512 PRO A O 1
ATOM 3989 N N . TYR A 1 513 ? 10 8.164 16.812 1 86.19 513 TYR A N 1
ATOM 3990 C CA . TYR A 1 513 ? 8.594 8.438 17.062 1 86.19 513 TYR A CA 1
ATOM 3991 C C . TYR A 1 513 ? 8.375 9.906 17.406 1 86.19 513 TYR A C 1
ATOM 3993 O O . TYR A 1 513 ? 7.258 10.422 17.297 1 86.19 513 TYR A O 1
ATOM 4001 N N . LEU A 1 514 ? 9.43 10.617 17.75 1 93.81 514 LEU A N 1
ATOM 4002 C CA . LEU A 1 514 ? 9.367 12.047 18.062 1 93.81 514 LEU A CA 1
ATOM 4003 C C . LEU A 1 514 ? 9.898 12.883 16.891 1 93.81 514 LEU A C 1
ATOM 4005 O O . LEU A 1 514 ? 9.836 14.109 16.938 1 93.81 514 LEU A O 1
ATOM 4009 N N . SER A 1 515 ? 10.359 12.203 15.844 1 93.25 515 SER A N 1
ATOM 4010 C CA . SER A 1 515 ? 11.141 12.898 14.82 1 93.25 515 SER A CA 1
ATOM 4011 C C . SER A 1 515 ? 10.398 12.945 13.492 1 93.25 515 SER A C 1
ATOM 4013 O O . SER A 1 515 ? 11.016 12.969 12.43 1 93.25 515 SER A O 1
ATOM 4015 N N . MET A 1 516 ? 9.078 12.945 13.625 1 92.38 516 MET A N 1
ATOM 4016 C CA . MET A 1 516 ? 8.266 13.117 12.422 1 92.38 516 MET A CA 1
ATOM 4017 C C . MET A 1 516 ? 8.359 14.555 11.898 1 92.38 516 MET A C 1
ATOM 4019 O O . MET A 1 516 ? 8.492 15.492 12.688 1 92.38 516 MET A O 1
ATOM 4023 N N . THR A 1 517 ? 8.266 14.688 10.57 1 93.06 517 THR A N 1
ATOM 4024 C CA . THR A 1 517 ? 8.203 16 9.953 1 93.06 517 THR A CA 1
ATOM 4025 C C . THR A 1 517 ? 6.766 16.375 9.602 1 93.06 517 THR A C 1
ATOM 4027 O O . THR A 1 517 ? 5.84 15.609 9.883 1 93.06 517 THR A O 1
ATOM 4030 N N . TRP A 1 518 ? 6.629 17.578 9.039 1 95.5 518 TRP A N 1
ATOM 4031 C CA . TRP A 1 518 ? 5.305 18.016 8.602 1 95.5 518 TRP A CA 1
ATOM 4032 C C . TRP A 1 518 ? 4.797 17.141 7.457 1 95.5 518 TRP A C 1
ATOM 4034 O O . TRP A 1 518 ? 3.604 17.156 7.141 1 95.5 518 TRP A O 1
ATOM 4044 N N . PHE A 1 519 ? 5.656 16.344 6.836 1 94.38 519 PHE A N 1
ATOM 4045 C CA . PHE A 1 519 ? 5.312 15.469 5.723 1 94.38 519 PHE A CA 1
ATOM 4046 C C . PHE A 1 519 ? 5.418 14.008 6.137 1 94.38 519 PHE A C 1
ATOM 4048 O O . PHE A 1 519 ? 6.441 13.367 5.898 1 94.38 519 PHE A O 1
ATOM 4055 N N . PRO A 1 520 ? 4.316 13.445 6.555 1 88.75 520 PRO A N 1
ATOM 4056 C CA . PRO A 1 520 ? 4.375 12.109 7.168 1 88.75 520 PRO A CA 1
ATOM 4057 C C . PRO A 1 520 ? 4.77 11.023 6.176 1 88.75 520 PRO A C 1
ATOM 4059 O O . PRO A 1 520 ? 5.328 9.992 6.57 1 88.75 520 PRO A O 1
ATOM 4062 N N . MET A 1 521 ? 4.586 11.203 4.902 1 86.12 521 MET A N 1
ATOM 4063 C CA . MET A 1 521 ? 4.898 10.18 3.904 1 86.12 521 MET A CA 1
ATOM 4064 C C . MET A 1 521 ? 6.406 9.945 3.824 1 86.12 521 MET A C 1
ATOM 4066 O O . MET A 1 521 ? 6.848 8.891 3.377 1 86.12 521 MET A O 1
ATOM 4070 N N . GLY A 1 522 ? 7.156 10.898 4.246 1 87.19 522 GLY A N 1
ATOM 4071 C CA . GLY A 1 522 ? 8.602 10.75 4.254 1 87.19 522 GLY A CA 1
ATOM 4072 C C . GLY A 1 522 ? 9.109 9.938 5.434 1 87.19 522 GLY A C 1
ATOM 4073 O O . GLY A 1 522 ? 10.258 9.477 5.43 1 87.19 522 GLY A O 1
ATOM 4074 N N . GLY A 1 523 ? 8.305 9.766 6.438 1 84 523 GLY A N 1
ATOM 4075 C CA . GLY A 1 523 ? 8.727 9.109 7.66 1 84 523 GLY A CA 1
ATOM 4076 C C . GLY A 1 523 ? 9.547 10.008 8.57 1 84 523 GLY A C 1
ATOM 4077 O O . GLY A 1 523 ? 9.711 11.195 8.289 1 84 523 GLY A O 1
ATOM 4078 N N . PRO A 1 524 ? 10.047 9.398 9.664 1 89.25 524 PRO A N 1
ATOM 4079 C CA . PRO A 1 524 ? 10.875 10.188 10.578 1 89.25 524 PRO A CA 1
ATOM 4080 C C . PRO A 1 524 ? 12.273 10.453 10.031 1 89.25 524 PRO A C 1
ATOM 4082 O O . PRO A 1 524 ? 12.758 9.703 9.18 1 89.25 524 PRO A O 1
ATOM 4085 N N . VAL A 1 525 ? 12.789 11.5 10.367 1 91.94 525 VAL A N 1
ATOM 4086 C CA . VAL A 1 525 ? 14.219 11.719 10.133 1 91.94 525 VAL A CA 1
ATOM 4087 C C . VAL A 1 525 ? 15.031 11.047 11.227 1 91.94 525 VAL A C 1
ATOM 4089 O O . VAL A 1 525 ? 14.82 11.297 12.414 1 91.94 525 VAL A O 1
ATOM 4092 N N . PHE A 1 526 ? 15.938 10.195 10.875 1 87.62 526 PHE A N 1
ATOM 4093 C CA . PHE A 1 526 ? 16.719 9.438 11.844 1 87.62 526 PHE A CA 1
ATOM 4094 C C . PHE A 1 526 ? 17.938 10.234 12.297 1 87.62 526 PHE A C 1
ATOM 4096 O O . PHE A 1 526 ? 18.562 10.938 11.5 1 87.62 526 PHE A O 1
ATOM 4103 N N . GLY A 1 527 ? 18.266 10.172 13.594 1 88.5 527 GLY A N 1
ATOM 4104 C CA . GLY A 1 527 ? 19.391 10.898 14.156 1 88.5 527 GLY A CA 1
ATOM 4105 C C . GLY A 1 527 ? 19.094 12.367 14.383 1 88.5 527 GLY A C 1
ATOM 4106 O O . GLY A 1 527 ? 17.938 12.766 14.477 1 88.5 527 GLY A O 1
ATOM 4107 N N . ALA A 1 528 ? 20.125 13.117 14.578 1 93.06 528 ALA A N 1
ATOM 4108 C CA . ALA A 1 528 ? 19.969 14.547 14.789 1 93.06 528 ALA A CA 1
ATOM 4109 C C . ALA A 1 528 ? 19.516 15.242 13.508 1 93.06 528 ALA A C 1
ATOM 4111 O O . ALA A 1 528 ? 20.062 15 12.438 1 93.06 528 ALA A O 1
ATOM 4112 N N . SER A 1 529 ? 18.484 15.969 13.617 1 94.88 529 SER A N 1
ATOM 4113 C CA . SER A 1 529 ? 17.984 16.688 12.453 1 94.88 529 SER A CA 1
ATOM 4114 C C . SER A 1 529 ? 18.047 18.203 12.672 1 94.88 529 SER A C 1
ATOM 4116 O O . SER A 1 529 ? 17.844 18.688 13.781 1 94.88 529 SER A O 1
ATOM 4118 N N . ALA A 1 530 ? 18.344 18.859 11.594 1 97.81 530 ALA A N 1
ATOM 4119 C CA . ALA A 1 530 ? 18.438 20.328 11.656 1 97.81 530 ALA A CA 1
ATOM 4120 C C . ALA A 1 530 ? 17.062 20.938 11.938 1 97.81 530 ALA A C 1
ATOM 4122 O O . ALA A 1 530 ? 16.969 21.922 12.68 1 97.81 530 ALA A O 1
ATOM 4123 N N . GLY A 1 531 ? 16.016 20.406 11.328 1 98.12 531 GLY A N 1
ATOM 4124 C CA . GLY A 1 531 ? 14.68 20.953 11.516 1 98.12 531 GLY A CA 1
ATOM 4125 C C . GLY A 1 531 ? 14.234 20.953 12.969 1 98.12 531 GLY A C 1
ATOM 4126 O O . GLY A 1 531 ? 13.727 21.953 13.469 1 98.12 531 GLY A O 1
ATOM 4127 N N . LEU A 1 532 ? 14.422 19.828 13.625 1 98.19 532 LEU A N 1
ATOM 4128 C CA . LEU A 1 532 ? 14.062 19.719 15.031 1 98.19 532 LEU A CA 1
ATOM 4129 C C . LEU A 1 532 ? 14.898 20.656 15.883 1 98.19 532 LEU A C 1
ATOM 4131 O O . LEU A 1 532 ? 14.375 21.328 16.781 1 98.19 532 LEU A O 1
ATOM 4135 N N . ASN A 1 533 ? 16.156 20.734 15.633 1 98.69 533 ASN A N 1
ATOM 4136 C CA . ASN A 1 533 ? 17.062 21.562 16.422 1 98.69 533 ASN A CA 1
ATOM 4137 C C . ASN A 1 533 ? 16.828 23.047 16.188 1 98.69 533 ASN A C 1
ATOM 4139 O O . ASN A 1 533 ? 16.984 23.875 17.094 1 98.69 533 ASN A O 1
ATOM 4143 N N . LEU A 1 534 ? 16.469 23.406 14.977 1 98.81 534 LEU A N 1
ATOM 4144 C CA . LEU A 1 534 ? 16.094 24.797 14.711 1 98.81 534 LEU A CA 1
ATOM 4145 C C . LEU A 1 534 ? 14.828 25.172 15.477 1 98.81 534 LEU A C 1
ATOM 4147 O O . LEU A 1 534 ? 14.727 26.281 16 1 98.81 534 LEU A O 1
ATOM 4151 N N . ALA A 1 535 ? 13.844 24.25 15.484 1 98.81 535 ALA A N 1
ATOM 4152 C CA . ALA A 1 535 ? 12.641 24.5 16.266 1 98.81 535 ALA A CA 1
ATOM 4153 C C . ALA A 1 535 ? 12.977 24.672 17.75 1 98.81 535 ALA A C 1
ATOM 4155 O O . ALA A 1 535 ? 12.406 25.531 18.422 1 98.81 535 ALA A O 1
ATOM 4156 N N . TYR A 1 536 ? 13.859 23.891 18.219 1 98.81 536 TYR A N 1
ATOM 4157 C CA . TYR A 1 536 ? 14.297 24.016 19.609 1 98.81 536 TYR A CA 1
ATOM 4158 C C . TYR A 1 536 ? 14.992 25.344 19.844 1 98.81 536 TYR A C 1
ATOM 4160 O O . TYR A 1 536 ? 14.727 26.016 20.859 1 98.81 536 TYR A O 1
ATOM 4168 N N . PHE A 1 537 ? 15.922 25.734 18.969 1 98.81 537 PHE A N 1
ATOM 4169 C CA . PHE A 1 537 ? 16.594 27.031 19.062 1 98.81 537 PHE A CA 1
ATOM 4170 C C . PHE A 1 537 ? 15.594 28.172 19.156 1 98.81 537 PHE A C 1
ATOM 4172 O O . PHE A 1 537 ? 15.719 29.047 20 1 98.81 537 PHE A O 1
ATOM 4179 N N . ASP A 1 538 ? 14.594 28.109 18.25 1 98.88 538 ASP A N 1
ATOM 4180 C CA . ASP A 1 538 ? 13.562 29.141 18.234 1 98.88 538 ASP A CA 1
ATOM 4181 C C . ASP A 1 538 ? 12.766 29.141 19.531 1 98.88 538 ASP A C 1
ATOM 4183 O O . ASP A 1 538 ? 12.422 30.203 20.062 1 98.88 538 ASP A O 1
ATOM 4187 N N . ALA A 1 539 ? 12.469 27.984 20.031 1 98.88 539 ALA A N 1
ATOM 4188 C CA . ALA A 1 539 ? 11.727 27.859 21.281 1 98.88 539 ALA A CA 1
ATOM 4189 C C . ALA A 1 539 ? 12.523 28.438 22.453 1 98.88 539 ALA A C 1
ATOM 4191 O O . ALA A 1 539 ? 11.953 29.078 23.344 1 98.88 539 ALA A O 1
ATOM 4192 N N . LEU A 1 540 ? 13.82 28.172 22.469 1 98.88 540 LEU A N 1
ATOM 4193 C CA . LEU A 1 540 ? 14.672 28.734 23.516 1 98.88 540 LEU A CA 1
ATOM 4194 C C . LEU A 1 540 ? 14.625 30.266 23.469 1 98.88 540 LEU A C 1
ATOM 4196 O O . LEU A 1 540 ? 14.5 30.906 24.516 1 98.88 540 LEU A O 1
ATOM 4200 N N . ASN A 1 541 ? 14.742 30.797 22.328 1 98.75 541 ASN A N 1
ATOM 4201 C CA . ASN A 1 541 ? 14.664 32.25 22.188 1 98.75 541 ASN A CA 1
ATOM 4202 C C . ASN A 1 541 ? 13.297 32.781 22.594 1 98.75 541 ASN A C 1
ATOM 4204 O O . ASN A 1 541 ? 13.188 33.844 23.188 1 98.75 541 ASN A O 1
ATOM 4208 N N . ALA A 1 542 ? 12.258 32.062 22.25 1 98.75 542 ALA A N 1
ATOM 4209 C CA . ALA A 1 542 ? 10.906 32.438 22.641 1 98.75 542 ALA A CA 1
ATOM 4210 C C . ALA A 1 542 ? 10.766 32.469 24.156 1 98.75 542 ALA A C 1
ATOM 4212 O O . ALA A 1 542 ? 10.188 33.406 24.719 1 98.75 542 ALA A O 1
ATOM 4213 N N . MET A 1 543 ? 11.328 31.469 24.781 1 98.69 543 MET A N 1
ATOM 4214 C CA . MET A 1 543 ? 11.281 31.406 26.234 1 98.69 543 MET A CA 1
ATOM 4215 C C . MET A 1 543 ? 12.023 32.594 26.844 1 98.69 543 MET A C 1
ATOM 4217 O O . MET A 1 543 ? 11.578 33.156 27.844 1 98.69 543 MET A O 1
ATOM 4221 N N . ALA A 1 544 ? 13.156 32.875 26.281 1 98.5 544 ALA A N 1
ATOM 4222 C CA . ALA A 1 544 ? 13.922 34.031 26.781 1 98.5 544 ALA A CA 1
ATOM 4223 C C . ALA A 1 544 ? 13.102 35.312 26.688 1 98.5 544 ALA A C 1
ATOM 4225 O O . ALA A 1 544 ? 13.062 36.094 27.641 1 98.5 544 ALA A O 1
ATOM 4226 N N . LEU A 1 545 ? 12.453 35.5 25.609 1 97.69 545 LEU A N 1
ATOM 4227 C CA . LEU A 1 545 ? 11.664 36.719 25.406 1 97.69 545 LEU A CA 1
ATOM 4228 C C . LEU A 1 545 ? 10.484 36.75 26.359 1 97.69 545 LEU A C 1
ATOM 4230 O O . LEU A 1 545 ? 10.109 37.844 26.844 1 97.69 545 LEU A O 1
ATOM 4234 N N . MET A 1 546 ? 9.883 35.625 26.688 1 97.69 546 MET A N 1
ATOM 4235 C CA . MET A 1 546 ? 8.688 35.531 27.516 1 97.69 546 MET A CA 1
ATOM 4236 C C . MET A 1 546 ? 9.047 35.531 29 1 97.69 546 MET A C 1
ATOM 4238 O O . MET A 1 546 ? 8.164 35.656 29.859 1 97.69 546 MET A O 1
ATOM 4242 N N . SER A 1 547 ? 10.32 35.438 29.266 1 96.38 547 SER A N 1
ATOM 4243 C CA . SER A 1 547 ? 10.758 35.375 30.656 1 96.38 547 SER A CA 1
ATOM 4244 C C . SER A 1 547 ? 10.617 36.75 31.328 1 96.38 547 SER A C 1
ATOM 4246 O O . SER A 1 547 ? 10.875 37.781 30.703 1 96.38 547 SER A O 1
ATOM 4248 N N . THR A 1 548 ? 10.273 36.656 32.625 1 89.62 548 THR A N 1
ATOM 4249 C CA . THR A 1 548 ? 10.094 37.906 33.344 1 89.62 548 THR A CA 1
ATOM 4250 C C . THR A 1 548 ? 11.32 38.219 34.188 1 89.62 548 THR A C 1
ATOM 4252 O O . THR A 1 548 ? 11.523 39.344 34.594 1 89.62 548 THR A O 1
ATOM 4255 N N . ASP A 1 549 ? 12.117 37.219 34.5 1 93.44 549 ASP A N 1
ATOM 4256 C CA . ASP A 1 549 ? 13.305 37.469 35.344 1 93.44 549 ASP A CA 1
ATOM 4257 C C . ASP A 1 549 ? 14.586 37.281 34.531 1 93.44 549 ASP A C 1
ATOM 4259 O O . ASP A 1 549 ? 14.641 36.438 33.625 1 93.44 549 ASP A O 1
ATOM 4263 N N . GLU A 1 550 ? 15.531 38 34.906 1 95.31 550 GLU A N 1
ATOM 4264 C CA . GLU A 1 550 ? 16.766 38.094 34.156 1 95.31 550 GLU A CA 1
ATOM 4265 C C . GLU A 1 550 ? 17.562 36.781 34.219 1 95.31 550 GLU A C 1
ATOM 4267 O O . GLU A 1 550 ? 18.219 36.406 33.25 1 95.31 550 GLU A O 1
ATOM 4272 N N . LYS A 1 551 ? 17.5 36.125 35.25 1 96.38 551 LYS A N 1
ATOM 4273 C CA . LYS A 1 551 ? 18.234 34.875 35.406 1 96.38 551 LYS A CA 1
ATOM 4274 C C . LYS A 1 551 ? 17.734 33.812 34.438 1 96.38 551 LYS A C 1
ATOM 4276 O O . LYS A 1 551 ? 18.531 33.188 33.719 1 96.38 551 LYS A O 1
ATOM 4281 N N . THR A 1 552 ? 16.484 33.656 34.469 1 96.62 552 THR A N 1
ATOM 4282 C CA . THR A 1 552 ? 15.867 32.688 33.562 1 96.62 552 THR A CA 1
ATOM 4283 C C . THR A 1 552 ? 16.109 33.062 32.094 1 96.62 552 THR A C 1
ATOM 4285 O O . THR A 1 552 ? 16.453 32.219 31.266 1 96.62 552 THR A O 1
ATOM 4288 N N . ARG A 1 553 ? 15.906 34.281 31.781 1 97.56 553 ARG A N 1
ATOM 4289 C CA . ARG A 1 553 ? 16.156 34.812 30.438 1 97.56 553 ARG A CA 1
ATOM 4290 C C . ARG A 1 553 ? 17.578 34.5 29.984 1 97.56 553 ARG A C 1
ATOM 4292 O O . ARG A 1 553 ? 17.781 33.969 28.891 1 97.56 553 ARG A O 1
ATOM 4299 N N . SER A 1 554 ? 18.531 34.781 30.875 1 97.62 554 SER A N 1
ATOM 4300 C CA . SER A 1 554 ? 19.938 34.562 30.562 1 97.62 554 SER A CA 1
ATOM 4301 C C . SER A 1 554 ? 20.25 33.094 30.344 1 97.62 554 SER A C 1
ATOM 4303 O O . SER A 1 554 ? 21.062 32.75 29.484 1 97.62 554 SER A O 1
ATOM 4305 N N . GLN A 1 555 ? 19.641 32.281 31.094 1 97.5 555 GLN A N 1
ATOM 4306 C CA . GLN A 1 555 ? 19.844 30.844 30.969 1 97.5 555 GLN A CA 1
ATOM 4307 C C . GLN A 1 555 ? 19.391 30.344 29.594 1 97.5 555 GLN A C 1
ATOM 4309 O O . GLN A 1 555 ? 20.109 29.578 28.938 1 97.5 555 GLN A O 1
ATOM 4314 N N . TYR A 1 556 ? 18.234 30.719 29.156 1 98.38 556 TYR A N 1
ATOM 4315 C CA . TYR A 1 556 ? 17.719 30.297 27.859 1 98.38 556 TYR A CA 1
ATOM 4316 C C . TYR A 1 556 ? 18.562 30.875 26.734 1 98.38 556 TYR A C 1
ATOM 4318 O O . TYR A 1 556 ? 18.812 30.203 25.719 1 98.38 556 TYR A O 1
ATOM 4326 N N . LEU A 1 557 ? 19 32.125 26.875 1 98.31 557 LEU A N 1
ATOM 4327 C CA . LEU A 1 557 ? 19.844 32.719 25.859 1 98.31 557 LEU A CA 1
ATOM 4328 C C . LEU A 1 557 ? 21.172 32 25.75 1 98.31 557 LEU A C 1
ATOM 4330 O O . LEU A 1 557 ? 21.703 31.828 24.641 1 98.31 557 LEU A O 1
ATOM 4334 N N . ASP A 1 558 ? 21.734 31.562 26.859 1 98.12 558 ASP A N 1
ATOM 4335 C CA . ASP A 1 558 ? 22.984 30.797 26.844 1 98.12 558 ASP A CA 1
ATOM 4336 C C . ASP A 1 558 ? 22.812 29.453 26.156 1 98.12 558 ASP A C 1
ATOM 4338 O O . ASP A 1 558 ? 23.672 29.031 25.391 1 98.12 558 ASP A O 1
ATOM 4342 N N . GLN A 1 559 ? 21.75 28.812 26.5 1 98.31 559 GLN A N 1
ATOM 4343 C CA . GLN A 1 559 ? 21.438 27.547 25.859 1 98.31 559 GLN A CA 1
ATOM 4344 C C . GLN A 1 559 ? 21.281 27.719 24.344 1 98.31 559 GLN A C 1
ATOM 4346 O O . GLN A 1 559 ? 21.766 26.906 23.562 1 98.31 559 GLN A O 1
ATOM 4351 N N . ALA A 1 560 ? 20.562 28.766 23.938 1 98.69 560 ALA A N 1
ATOM 4352 C CA . ALA A 1 560 ? 20.359 29.047 22.516 1 98.69 560 ALA A CA 1
ATOM 4353 C C . ALA A 1 560 ? 21.688 29.312 21.812 1 98.69 560 ALA A C 1
ATOM 4355 O O . ALA A 1 560 ? 21.906 28.844 20.688 1 98.69 560 ALA A O 1
ATOM 4356 N N . LYS A 1 561 ? 22.516 30.078 22.484 1 98.38 561 LYS A N 1
ATOM 4357 C CA . LYS A 1 561 ? 23.828 30.375 21.906 1 98.38 561 LYS A CA 1
ATOM 4358 C C . LYS A 1 561 ? 24.641 29.109 21.672 1 98.38 561 LYS A C 1
ATOM 4360 O O . LYS A 1 561 ? 25.219 28.906 20.609 1 98.38 561 LYS A O 1
ATOM 4365 N N . CYS A 1 562 ? 24.641 28.234 22.641 1 98.31 562 CYS A N 1
ATOM 4366 C CA . CYS A 1 562 ? 25.359 26.969 22.547 1 98.31 562 CYS A CA 1
ATOM 4367 C C . CYS A 1 562 ? 24.781 26.109 21.422 1 98.31 562 CYS A C 1
ATOM 4369 O O . CYS A 1 562 ? 25.531 25.484 20.656 1 98.31 562 CYS A O 1
ATOM 4371 N N . LEU A 1 563 ? 23.5 26.062 21.359 1 98.69 563 LEU A N 1
ATOM 4372 C CA . LEU A 1 563 ? 22.844 25.25 20.344 1 98.69 563 LEU A CA 1
ATOM 4373 C C . LEU A 1 563 ? 23.156 25.797 18.953 1 98.69 563 LEU A C 1
ATOM 4375 O O . LEU A 1 563 ? 23.344 25.016 18 1 98.69 563 LEU A O 1
ATOM 4379 N N . LYS A 1 564 ? 23.109 27.125 18.797 1 98.5 564 LYS A N 1
ATOM 4380 C CA . LYS A 1 564 ? 23.438 27.734 17.516 1 98.5 564 LYS A CA 1
ATOM 4381 C C . LYS A 1 564 ? 24.812 27.297 17.031 1 98.5 564 LYS A C 1
ATOM 4383 O O . LYS A 1 564 ? 24.984 26.969 15.867 1 98.5 564 LYS A O 1
ATOM 4388 N N . GLU A 1 565 ? 25.75 27.281 17.922 1 98.38 565 GLU A N 1
ATOM 4389 C CA . GLU A 1 565 ? 27.109 26.844 17.578 1 98.38 565 GLU A CA 1
ATOM 4390 C C . GLU A 1 565 ? 27.125 25.375 17.156 1 98.38 565 GLU A C 1
ATOM 4392 O O . GLU A 1 565 ? 27.797 25.016 16.188 1 98.38 565 GLU A O 1
ATOM 4397 N N . SER A 1 566 ? 26.391 24.609 17.875 1 98.06 566 SER A N 1
ATOM 4398 C CA . SER A 1 566 ? 26.312 23.188 17.562 1 98.06 566 SER A CA 1
ATOM 4399 C C . SER A 1 566 ? 25.656 22.953 16.203 1 98.06 566 SER A C 1
ATOM 4401 O O . SER A 1 566 ? 26.078 22.078 15.445 1 98.06 566 SER A O 1
ATOM 4403 N N . LEU A 1 567 ? 24.625 23.703 15.891 1 98.38 567 LEU A N 1
ATOM 4404 C CA . LEU A 1 567 ? 23.922 23.609 14.617 1 98.38 567 LEU A CA 1
ATOM 4405 C C . LEU A 1 567 ? 24.859 23.906 13.453 1 98.38 567 LEU A C 1
ATOM 4407 O O . LEU A 1 567 ? 24.875 23.172 12.469 1 98.38 567 LEU A O 1
ATOM 4411 N N . VAL A 1 568 ? 25.609 24.938 13.609 1 98.12 568 VAL A N 1
ATOM 4412 C CA . VAL A 1 568 ? 26.531 25.328 12.555 1 98.12 568 VAL A CA 1
ATOM 4413 C C . VAL A 1 568 ? 27.625 24.281 12.391 1 98.12 568 VAL A C 1
ATOM 4415 O O . VAL A 1 568 ? 27.938 23.875 11.273 1 98.12 568 VAL A O 1
ATOM 4418 N N . ARG A 1 569 ? 28.141 23.812 13.453 1 96.62 569 ARG A N 1
ATOM 4419 C CA . ARG A 1 569 ? 29.219 22.828 13.414 1 96.62 569 ARG A CA 1
ATOM 4420 C C . ARG A 1 569 ? 28.719 21.516 12.82 1 96.62 569 ARG A C 1
ATOM 4422 O O . ARG A 1 569 ? 29.438 20.859 12.062 1 96.62 569 ARG A O 1
ATOM 4429 N N . GLY A 1 570 ? 27.531 21.219 13.141 1 94.81 570 GLY A N 1
ATOM 4430 C CA . GLY A 1 570 ? 27.031 19.891 12.781 1 94.81 570 GLY A CA 1
ATOM 4431 C C . GLY A 1 570 ? 26.406 19.844 11.398 1 94.81 570 GLY A C 1
ATOM 4432 O O . GLY A 1 570 ? 26.547 18.859 10.68 1 94.81 570 GLY A O 1
ATOM 4433 N N . PHE A 1 571 ? 25.719 20.922 10.984 1 96.94 571 PHE A N 1
ATOM 4434 C CA . PHE A 1 571 ? 24.828 20.75 9.844 1 96.94 571 PHE A CA 1
ATOM 4435 C C . PHE A 1 571 ? 25.203 21.719 8.727 1 96.94 571 PHE A C 1
ATOM 4437 O O . PHE A 1 571 ? 24.734 21.578 7.59 1 96.94 571 PHE A O 1
ATOM 4444 N N . TRP A 1 572 ? 26.031 22.703 8.93 1 97.31 572 TRP A N 1
ATOM 4445 C CA . TRP A 1 572 ? 26.344 23.703 7.914 1 97.31 572 TRP A CA 1
ATOM 4446 C C . TRP A 1 572 ? 27.266 23.125 6.844 1 97.31 572 TRP A C 1
ATOM 4448 O O . TRP A 1 572 ? 28.328 22.594 7.16 1 97.31 572 TRP A O 1
ATOM 4458 N N . ASN A 1 573 ? 26.844 23.156 5.645 1 95.94 573 ASN A N 1
ATOM 4459 C CA . ASN A 1 573 ? 27.672 22.828 4.484 1 95.94 573 ASN A CA 1
ATOM 4460 C C . ASN A 1 573 ? 28.266 24.094 3.848 1 95.94 573 ASN A C 1
ATOM 4462 O O . ASN A 1 573 ? 27.625 24.719 2.998 1 95.94 573 ASN A O 1
ATOM 4466 N N . SER A 1 574 ? 29.453 24.375 4.121 1 94.88 574 SER A N 1
ATOM 4467 C CA . SER A 1 574 ? 30.078 25.625 3.721 1 94.88 574 SER A CA 1
ATOM 4468 C C . SER A 1 574 ? 30.375 25.656 2.225 1 94.88 574 SER A C 1
ATOM 4470 O O . SER A 1 574 ? 30.484 26.719 1.624 1 94.88 574 SER A O 1
ATOM 4472 N N . GLU A 1 575 ? 30.516 24.484 1.663 1 94.06 575 GLU A N 1
ATOM 4473 C CA . GLU A 1 575 ? 30.766 24.406 0.227 1 94.06 575 GLU A CA 1
ATOM 4474 C C . GLU A 1 575 ? 29.531 24.828 -0.572 1 94.06 575 GLU A C 1
ATOM 4476 O O . GLU A 1 575 ? 29.641 25.547 -1.566 1 94.06 575 GLU A O 1
ATOM 4481 N N . ARG A 1 576 ? 28.422 24.469 -0.047 1 94.25 576 ARG A N 1
ATOM 4482 C CA . ARG A 1 576 ? 27.203 24.672 -0.825 1 94.25 576 ARG A CA 1
ATOM 4483 C C . ARG A 1 576 ? 26.391 25.844 -0.268 1 94.25 576 ARG A C 1
ATOM 4485 O O . ARG A 1 576 ? 25.5 26.359 -0.943 1 94.25 576 ARG A O 1
ATOM 4492 N N . GLY A 1 577 ? 26.641 26.281 0.944 1 96.62 577 GLY A N 1
ATOM 4493 C CA . GLY A 1 577 ? 25.906 27.344 1.588 1 96.62 577 GLY A CA 1
ATOM 4494 C C . GLY A 1 577 ? 24.5 26.938 2.012 1 96.62 577 GLY A C 1
ATOM 4495 O O . GLY A 1 577 ? 23.547 27.688 1.838 1 96.62 577 GLY A O 1
ATOM 4496 N N . ILE A 1 578 ? 24.391 25.719 2.459 1 97.06 578 ILE A N 1
ATOM 4497 C CA . ILE A 1 578 ? 23.078 25.219 2.861 1 97.06 578 ILE A CA 1
ATOM 4498 C C . ILE A 1 578 ? 23.188 24.562 4.234 1 97.06 578 ILE A C 1
ATOM 4500 O O . ILE A 1 578 ? 24.281 24.172 4.668 1 97.06 578 ILE A O 1
ATOM 4504 N N . MET A 1 579 ? 22.062 24.516 4.926 1 97 579 MET A N 1
ATOM 4505 C CA . MET A 1 579 ? 21.906 23.703 6.129 1 97 579 MET A CA 1
ATOM 4506 C C . MET A 1 579 ? 21.453 22.297 5.777 1 97 579 MET A C 1
ATOM 4508 O O . MET A 1 579 ? 20.344 22.109 5.262 1 97 579 MET A O 1
ATOM 4512 N N . ARG A 1 580 ? 22.297 21.344 6.082 1 94.25 580 ARG A N 1
ATOM 4513 C CA . ARG A 1 580 ? 21.906 19.953 5.84 1 94.25 580 ARG A CA 1
ATOM 4514 C C . ARG A 1 580 ? 20.719 19.562 6.723 1 94.25 580 ARG A C 1
ATOM 4516 O O . ARG A 1 580 ? 20.672 19.938 7.898 1 94.25 580 ARG A O 1
ATOM 4523 N N . PRO A 1 581 ? 19.781 18.75 6.148 1 95.31 581 PRO A N 1
ATOM 4524 C CA . PRO A 1 581 ? 18.609 18.422 6.961 1 95.31 581 PRO A CA 1
ATOM 4525 C C . PRO A 1 581 ? 18.953 17.484 8.117 1 95.31 581 PRO A C 1
ATOM 4527 O O . PRO A 1 581 ? 18.312 17.531 9.172 1 95.31 581 PRO A O 1
ATOM 4530 N N . SER A 1 582 ? 19.875 16.609 7.887 1 92.69 582 SER A N 1
ATOM 4531 C CA . SER A 1 582 ? 20.281 15.648 8.914 1 92.69 582 SER A CA 1
ATOM 4532 C C . SER A 1 582 ? 21.625 15.016 8.57 1 92.69 582 SER A C 1
ATOM 4534 O O . SER A 1 582 ? 22.047 15.023 7.414 1 92.69 582 SER A O 1
ATOM 4536 N N . LEU A 1 583 ? 22.219 14.43 9.594 1 82.06 583 LEU A N 1
ATOM 4537 C CA . LEU A 1 583 ? 23.469 13.734 9.375 1 82.06 583 LEU A CA 1
ATOM 4538 C C . LEU A 1 583 ? 23.25 12.375 8.719 1 82.06 583 LEU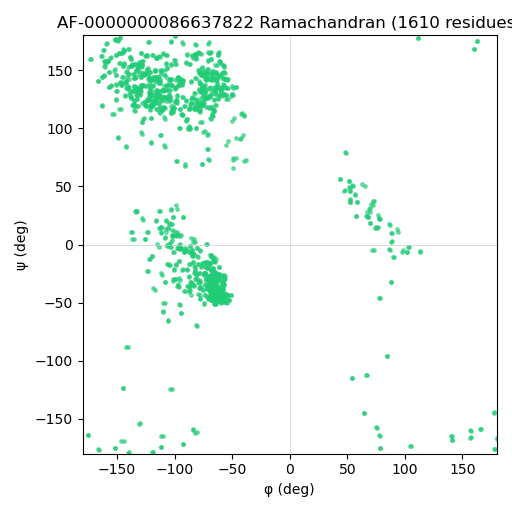 A C 1
ATOM 4540 O O . LEU A 1 583 ? 24.172 11.797 8.133 1 82.06 583 LEU A O 1
ATOM 4544 N N . SER A 1 584 ? 22.016 11.898 8.82 1 81.5 584 SER A N 1
ATOM 4545 C CA . SER A 1 584 ? 21.672 10.602 8.242 1 81.5 584 SER A CA 1
ATOM 4546 C C . SER A 1 584 ? 21.297 10.734 6.773 1 81.5 584 SER A C 1
ATOM 4548 O O . SER A 1 584 ? 21.109 9.734 6.082 1 81.5 584 SER A O 1
ATOM 4550 N N . LEU A 1 585 ? 21.188 11.922 6.234 1 87.06 585 LEU A N 1
ATOM 4551 C CA . LEU A 1 585 ? 20.797 12.195 4.852 1 87.06 585 LEU A CA 1
ATOM 4552 C C . LEU A 1 585 ? 22 12.719 4.055 1 87.06 585 LEU A C 1
ATOM 4554 O O . LEU A 1 585 ? 22.984 13.156 4.633 1 87.06 585 LEU A O 1
ATOM 4558 N N . PRO A 1 586 ? 21.922 12.719 2.719 1 83.31 586 PRO A N 1
ATOM 4559 C CA . PRO A 1 586 ? 23.031 13.195 1.894 1 83.31 586 PRO A CA 1
ATOM 4560 C C . PRO A 1 586 ? 23.453 14.617 2.248 1 83.31 586 PRO A C 1
ATOM 4562 O O . PRO A 1 586 ? 22.609 15.469 2.525 1 83.31 586 PRO A O 1
ATOM 4565 N N . ALA A 1 587 ? 24.719 14.867 2.211 1 84.12 587 ALA A N 1
ATOM 4566 C CA . ALA A 1 587 ? 25.312 16.125 2.67 1 84.12 587 ALA A CA 1
ATOM 4567 C C . ALA A 1 587 ? 24.844 17.297 1.805 1 84.12 587 ALA A C 1
ATOM 4569 O O . ALA A 1 587 ? 24.781 18.438 2.273 1 84.12 587 ALA A O 1
ATOM 4570 N N . ASN A 1 588 ? 24.516 16.984 0.612 1 89.38 588 ASN A N 1
ATOM 4571 C CA . ASN A 1 588 ? 24.109 18.062 -0.29 1 89.38 588 ASN A CA 1
ATOM 4572 C C . ASN A 1 588 ? 22.594 18.172 -0.394 1 89.38 588 ASN A C 1
ATOM 4574 O O . ASN A 1 588 ? 22.078 18.938 -1.214 1 89.38 588 ASN A O 1
ATOM 4578 N N . GLY A 1 589 ? 21.922 17.438 0.418 1 93.31 589 GLY A N 1
ATOM 4579 C CA . GLY A 1 589 ? 20.469 17.453 0.385 1 93.31 589 GLY A CA 1
ATOM 4580 C C . GLY A 1 589 ? 19.875 18.688 1.03 1 93.31 589 GLY A C 1
ATOM 4581 O O . GLY A 1 589 ? 20.5 19.297 1.906 1 93.31 589 GLY A O 1
ATOM 4582 N N . VAL A 1 590 ? 18.656 19.078 0.557 1 95.75 590 VAL A N 1
ATOM 4583 C CA . VAL A 1 590 ? 18.031 20.281 1.075 1 95.75 590 VAL A CA 1
ATOM 4584 C C . VAL A 1 590 ? 16.562 20.016 1.37 1 95.75 590 VAL A C 1
ATOM 4586 O O . VAL A 1 590 ? 15.82 19.531 0.502 1 95.75 590 VAL A O 1
ATOM 4589 N N . PHE A 1 591 ? 16.188 20.172 2.574 1 97.38 591 PHE A N 1
ATOM 4590 C CA . PHE A 1 591 ? 14.789 20.469 2.879 1 97.38 591 PHE A CA 1
ATOM 4591 C C . PHE A 1 591 ? 14.523 21.969 2.768 1 97.38 591 PHE A C 1
ATOM 4593 O O . PHE A 1 591 ? 15.133 22.766 3.479 1 97.38 591 PHE A O 1
ATOM 4600 N N . GLN A 1 592 ? 13.602 22.328 1.929 1 97.75 592 GLN A N 1
ATOM 4601 C CA . GLN A 1 592 ? 13.367 23.75 1.661 1 97.75 592 GLN A CA 1
ATOM 4602 C C . GLN A 1 592 ? 13.062 24.5 2.949 1 97.75 592 GLN A C 1
ATOM 4604 O O . GLN A 1 592 ? 13.594 25.594 3.178 1 97.75 592 GLN A O 1
ATOM 4609 N N . ASP A 1 593 ? 12.172 23.984 3.795 1 98.19 593 ASP A N 1
ATOM 4610 C CA . ASP A 1 593 ? 11.75 24.641 5.027 1 98.19 593 ASP A CA 1
ATOM 4611 C C . ASP A 1 593 ? 12.914 24.766 6.008 1 98.19 593 ASP A C 1
ATOM 4613 O O . ASP A 1 593 ? 13.125 25.828 6.602 1 98.19 593 ASP A O 1
ATOM 4617 N N . VAL A 1 594 ? 13.703 23.75 6.102 1 98.06 594 VAL A N 1
ATOM 4618 C CA . VAL A 1 594 ? 14.789 23.703 7.066 1 98.06 594 VAL A CA 1
ATOM 4619 C C . VAL A 1 594 ? 15.859 24.734 6.688 1 98.06 594 VAL A C 1
ATOM 4621 O O . VAL A 1 594 ? 16.312 25.516 7.531 1 98.06 594 VAL A O 1
ATOM 4624 N N . ASN A 1 595 ? 16.234 24.766 5.418 1 98 595 ASN A N 1
ATOM 4625 C CA . ASN A 1 595 ? 17.25 25.688 4.941 1 98 595 ASN A CA 1
ATOM 4626 C C . ASN A 1 595 ? 16.812 27.141 5.129 1 98 595 ASN A C 1
ATOM 4628 O O . ASN A 1 595 ? 17.594 27.984 5.586 1 98 595 ASN A O 1
ATOM 4632 N N . ALA A 1 596 ? 15.602 27.406 4.793 1 98.38 596 ALA A N 1
ATOM 4633 C CA . ALA A 1 596 ? 15.078 28.766 4.895 1 98.38 596 ALA A CA 1
ATOM 4634 C C . ALA A 1 596 ? 14.898 29.172 6.352 1 98.38 596 ALA A C 1
ATOM 4636 O O . ALA A 1 596 ? 15.141 30.328 6.715 1 98.38 596 ALA A O 1
ATOM 4637 N N . TYR A 1 597 ? 14.453 28.266 7.195 1 98.62 597 TYR A N 1
ATOM 4638 C CA . TYR A 1 597 ? 14.242 28.562 8.609 1 98.62 597 TYR A CA 1
ATOM 4639 C C . TYR A 1 597 ? 15.547 28.938 9.297 1 98.62 597 TYR A C 1
ATOM 4641 O O . TYR A 1 597 ? 15.578 29.828 10.133 1 98.62 597 TYR A O 1
ATOM 4649 N N . ALA A 1 598 ? 16.609 28.266 8.906 1 98.62 598 ALA A N 1
ATOM 4650 C CA . ALA A 1 598 ? 17.938 28.578 9.445 1 98.62 598 ALA A CA 1
ATOM 4651 C C . ALA A 1 598 ? 18.344 30 9.117 1 98.62 598 ALA A C 1
ATOM 4653 O O . ALA A 1 598 ? 18.938 30.688 9.945 1 98.62 598 ALA A O 1
ATOM 4654 N N . VAL A 1 599 ? 18.016 30.422 7.941 1 97.94 599 VAL A N 1
ATOM 4655 C CA . VAL A 1 599 ? 18.328 31.781 7.52 1 97.94 599 VAL A CA 1
ATOM 4656 C C . VAL A 1 599 ? 17.5 32.781 8.32 1 97.94 599 VAL A C 1
ATOM 4658 O O . VAL A 1 599 ? 18.016 33.75 8.844 1 97.94 599 VAL A O 1
ATOM 4661 N N . THR A 1 600 ? 16.203 32.531 8.422 1 98.25 600 THR A N 1
ATOM 4662 C CA . THR A 1 600 ? 15.281 33.406 9.125 1 98.25 600 THR A CA 1
ATOM 4663 C C . THR A 1 600 ? 15.703 33.594 10.578 1 98.25 600 THR A C 1
ATOM 4665 O O . THR A 1 600 ? 15.594 34.688 11.133 1 98.25 600 THR A O 1
ATOM 4668 N N . LEU A 1 601 ? 16.234 32.562 11.188 1 98.5 601 LEU A N 1
ATOM 4669 C CA . LEU A 1 601 ? 16.594 32.562 12.602 1 98.5 601 LEU A CA 1
ATOM 4670 C C . LEU A 1 601 ? 18 33.094 12.812 1 98.5 601 LEU A C 1
ATOM 4672 O O . LEU A 1 601 ? 18.469 33.219 13.945 1 98.5 601 LEU A O 1
ATOM 4676 N N . GLY A 1 602 ? 18.703 33.344 11.703 1 97.62 602 GLY A N 1
ATOM 4677 C CA . GLY A 1 602 ? 20.047 33.906 11.797 1 97.62 602 GLY A CA 1
ATOM 4678 C C . GLY A 1 602 ? 21.078 32.875 12.18 1 97.62 602 GLY A C 1
ATOM 4679 O O . GLY A 1 602 ? 22.141 33.219 12.711 1 97.62 602 GLY A O 1
ATOM 4680 N N . VAL A 1 603 ? 20.812 31.672 11.953 1 98.31 603 VAL A N 1
ATOM 4681 C CA . VAL A 1 603 ? 21.719 30.594 12.305 1 98.31 603 VAL A CA 1
ATOM 4682 C C . VAL A 1 603 ? 22.719 30.359 11.172 1 98.31 603 VAL A C 1
ATOM 4684 O O . VAL A 1 603 ? 23.891 30.078 11.414 1 98.31 603 VAL A O 1
ATOM 4687 N N . SER A 1 604 ? 22.234 30.453 9.93 1 97.19 604 SER A N 1
ATOM 4688 C CA . SER A 1 604 ? 23.078 30.203 8.758 1 97.19 604 SER A CA 1
ATOM 4689 C C . SER A 1 604 ? 24.141 31.281 8.594 1 97.19 604 SER A C 1
ATOM 4691 O O . SER A 1 604 ? 23.828 32.469 8.57 1 97.19 604 SER A O 1
ATOM 4693 N N . PRO A 1 605 ? 25.359 30.875 8.43 1 96.5 605 PRO A N 1
ATOM 4694 C CA . PRO A 1 605 ? 26.375 31.859 8.062 1 96.5 605 PRO A CA 1
ATOM 4695 C C . PRO A 1 605 ? 26.125 32.469 6.691 1 96.5 605 PRO A C 1
ATOM 4697 O O . PRO A 1 605 ? 25.469 31.875 5.84 1 96.5 605 PRO A O 1
ATOM 4700 N N . GLU A 1 606 ? 26.641 33.656 6.535 1 94.31 606 GLU A N 1
ATOM 4701 C CA . GLU A 1 606 ? 26.5 34.312 5.246 1 94.31 606 GLU A CA 1
ATOM 4702 C C . GLU A 1 606 ? 27.203 33.531 4.141 1 94.31 606 GLU A C 1
ATOM 4704 O O . GLU A 1 606 ? 28.266 32.969 4.352 1 94.31 606 GLU A O 1
ATOM 4709 N N . HIS A 1 607 ? 26.594 33.438 3.023 1 96.25 607 HIS A N 1
ATOM 4710 C CA . HIS A 1 607 ? 27.109 32.75 1.861 1 96.25 607 HIS A CA 1
ATOM 4711 C C . HIS A 1 607 ? 26.594 33.344 0.563 1 96.25 607 HIS A C 1
ATOM 4713 O O . HIS A 1 607 ? 25.438 33.781 0.487 1 96.25 607 HIS A O 1
ATOM 4719 N N . PRO A 1 608 ? 27.422 33.344 -0.489 1 94.12 608 PRO A N 1
ATOM 4720 C CA . PRO A 1 608 ? 27.016 33.969 -1.748 1 94.12 608 PRO A CA 1
ATOM 4721 C C . PRO A 1 608 ? 25.812 33.281 -2.395 1 94.12 608 PRO A C 1
ATOM 4723 O O . PRO A 1 608 ? 25.078 33.906 -3.156 1 94.12 608 PRO A O 1
ATOM 4726 N N . ARG A 1 609 ? 25.625 32.062 -2.123 1 94.62 609 ARG A N 1
ATOM 4727 C CA . ARG A 1 609 ? 24.562 31.297 -2.771 1 94.62 609 ARG A CA 1
ATOM 4728 C C . ARG A 1 609 ? 23.328 31.234 -1.888 1 94.62 609 ARG A C 1
ATOM 4730 O O . ARG A 1 609 ? 22.375 30.5 -2.189 1 94.62 609 ARG A O 1
ATOM 4737 N N . GLU A 1 610 ? 23.297 31.938 -0.863 1 94.88 610 GLU A N 1
ATOM 4738 C CA . GLU A 1 610 ? 22.234 31.859 0.139 1 94.88 610 GLU A CA 1
ATOM 4739 C C . GLU A 1 610 ? 20.859 32.125 -0.483 1 94.88 610 GLU A C 1
ATOM 4741 O O . GLU A 1 610 ? 19.922 31.344 -0.3 1 94.88 610 GLU A O 1
ATOM 4746 N N . ILE A 1 611 ? 20.734 33.188 -1.259 1 95.44 611 ILE A N 1
ATOM 4747 C CA . ILE A 1 611 ? 19.453 33.594 -1.836 1 95.44 611 ILE A CA 1
ATOM 4748 C C . ILE A 1 611 ? 19.016 32.594 -2.891 1 95.44 611 ILE A C 1
ATOM 4750 O O . ILE A 1 611 ? 17.844 32.219 -2.941 1 95.44 611 ILE A O 1
ATOM 4754 N N . GLU A 1 612 ? 19.938 32.125 -3.689 1 94.31 612 GLU A N 1
ATOM 4755 C CA . GLU A 1 612 ? 19.641 31.125 -4.703 1 94.31 612 GLU A CA 1
ATOM 4756 C C . GLU A 1 612 ? 19.156 29.828 -4.07 1 94.31 612 GLU A C 1
ATOM 4758 O O . GLU A 1 612 ? 18.234 29.188 -4.586 1 94.31 612 GLU A O 1
ATOM 4763 N N . ASN A 1 613 ? 19.75 29.484 -2.955 1 94.56 613 ASN A N 1
ATOM 4764 C CA . ASN A 1 613 ? 19.422 28.234 -2.273 1 94.56 613 ASN A CA 1
ATOM 4765 C C . ASN A 1 613 ? 18.031 28.281 -1.642 1 94.56 613 ASN A C 1
ATOM 4767 O O . ASN A 1 613 ? 17.375 27.25 -1.481 1 94.56 613 ASN A O 1
ATOM 4771 N N . ILE A 1 614 ? 17.562 29.453 -1.286 1 95.06 614 ILE A N 1
ATOM 4772 C CA . ILE A 1 614 ? 16.234 29.625 -0.701 1 95.06 614 ILE A CA 1
ATOM 4773 C C . ILE A 1 614 ? 15.203 29.766 -1.811 1 95.06 614 ILE A C 1
ATOM 4775 O O . ILE A 1 614 ? 14.117 29.188 -1.736 1 95.06 614 ILE A O 1
ATOM 4779 N N . PHE A 1 615 ? 15.469 30.5 -2.814 1 88.06 615 PHE A N 1
ATOM 4780 C CA . PHE A 1 615 ? 14.562 30.859 -3.9 1 88.06 615 PHE A CA 1
ATOM 4781 C C . PHE A 1 615 ? 14.336 29.672 -4.828 1 88.06 615 PHE A C 1
ATOM 4783 O O . PHE A 1 615 ? 13.227 29.484 -5.336 1 88.06 615 PHE A O 1
ATOM 4790 N N . SER A 1 616 ? 15.336 28.781 -5.066 1 86.31 616 SER A N 1
ATOM 4791 C CA . SER A 1 616 ? 15.328 27.656 -5.992 1 86.31 616 SER A CA 1
ATOM 4792 C C . SER A 1 616 ? 14.82 28.078 -7.367 1 86.31 616 SER A C 1
ATOM 4794 O O . SER A 1 616 ? 13.727 27.688 -7.781 1 86.31 616 SER A O 1
ATOM 4796 N N . PRO A 1 617 ? 15.633 28.656 -8.102 1 83.38 617 PRO A N 1
ATOM 4797 C CA . PRO A 1 617 ? 15.195 29.156 -9.414 1 83.38 617 PRO A CA 1
ATOM 4798 C C . PRO A 1 617 ? 14.859 28.016 -10.383 1 83.38 617 PRO A C 1
ATOM 4800 O O . PRO A 1 617 ? 15.398 26.922 -10.266 1 83.38 617 PRO A O 1
ATOM 4803 N N . GLY A 1 618 ? 13.883 28.188 -11.211 1 80.31 618 GLY A N 1
ATOM 4804 C CA . GLY A 1 618 ? 13.516 27.219 -12.234 1 80.31 618 GLY A CA 1
ATOM 4805 C C . GLY A 1 618 ? 12.125 27.438 -12.789 1 80.31 618 GLY A C 1
ATOM 4806 O O . GLY A 1 618 ? 11.406 28.328 -12.336 1 80.31 618 GLY A O 1
ATOM 4807 N N . GLU A 1 619 ? 11.789 26.656 -13.789 1 72.06 619 GLU A N 1
ATOM 4808 C CA . GLU A 1 619 ? 10.492 26.75 -14.445 1 72.06 619 GLU A CA 1
ATOM 4809 C C . GLU A 1 619 ? 9.406 26.062 -13.633 1 72.06 619 GLU A C 1
ATOM 4811 O O . GLU A 1 619 ? 8.266 26.531 -13.57 1 72.06 619 GLU A O 1
ATOM 4816 N N . ASN A 1 620 ? 9.758 25.031 -12.953 1 87.81 620 ASN A N 1
ATOM 4817 C CA . ASN A 1 620 ? 8.82 24.297 -12.102 1 87.81 620 ASN A CA 1
ATOM 4818 C C . ASN A 1 620 ? 8.711 24.922 -10.719 1 87.81 620 ASN A C 1
ATOM 4820 O O . ASN A 1 620 ? 9.484 25.828 -10.375 1 87.81 620 ASN A O 1
ATOM 4824 N N . LEU A 1 621 ? 7.676 24.594 -10.008 1 95.5 621 LEU A N 1
ATOM 4825 C CA . LEU A 1 621 ? 7.586 25.016 -8.609 1 95.5 621 LEU A CA 1
ATOM 4826 C C . LEU A 1 621 ? 8.758 24.469 -7.801 1 95.5 621 LEU A C 1
ATOM 4828 O O . LEU A 1 621 ? 9.305 23.422 -8.133 1 95.5 621 LEU A O 1
ATOM 4832 N N . PRO A 1 622 ? 9.195 25.219 -6.855 1 95.69 622 PRO A N 1
ATOM 4833 C CA . PRO A 1 622 ? 10.32 24.734 -6.055 1 95.69 622 PRO A CA 1
ATOM 4834 C C . PRO A 1 622 ? 10.008 23.438 -5.32 1 95.69 622 PRO A C 1
ATOM 4836 O O . PRO A 1 622 ? 9.008 23.344 -4.605 1 95.69 622 PRO A O 1
ATOM 4839 N N . PRO A 1 623 ? 10.867 22.422 -5.465 1 95.81 623 PRO A N 1
ATOM 4840 C CA . PRO A 1 623 ? 10.633 21.172 -4.727 1 95.81 623 PRO A CA 1
ATOM 4841 C C . PRO A 1 623 ? 10.867 21.328 -3.225 1 95.81 623 PRO A C 1
ATOM 4843 O O . PRO A 1 623 ? 11.797 22.031 -2.811 1 95.81 623 PRO A O 1
ATOM 4846 N N . ALA A 1 624 ? 10.062 20.688 -2.404 1 97.38 624 ALA A N 1
ATOM 4847 C CA . ALA A 1 624 ? 10.234 20.688 -0.955 1 97.38 624 ALA A CA 1
ATOM 4848 C C . ALA A 1 624 ? 11.508 19.953 -0.552 1 97.38 624 ALA A C 1
ATOM 4850 O O . ALA A 1 624 ? 12.125 20.266 0.467 1 97.38 624 ALA A O 1
ATOM 4851 N N . PHE A 1 625 ? 11.875 18.953 -1.371 1 95.75 625 PHE A N 1
ATOM 4852 C CA . PHE A 1 625 ? 13.039 18.109 -1.113 1 95.75 625 PHE A CA 1
ATOM 4853 C C . PHE A 1 625 ? 13.922 18.016 -2.352 1 95.75 625 PHE A C 1
ATOM 4855 O O . PHE A 1 625 ? 13.43 17.75 -3.453 1 95.75 625 PHE A O 1
ATOM 4862 N N . ARG A 1 626 ? 15.188 18.188 -2.166 1 93.12 626 ARG A N 1
ATOM 4863 C CA . ARG A 1 626 ? 16.141 18.141 -3.273 1 93.12 626 ARG A CA 1
ATOM 4864 C C . ARG A 1 626 ? 17.406 17.391 -2.867 1 93.12 626 ARG A C 1
ATOM 4866 O O . ARG A 1 626 ? 18.016 17.703 -1.839 1 93.12 626 ARG A O 1
ATOM 4873 N N . GLY A 1 627 ? 17.812 16.484 -3.707 1 90.31 627 GLY A N 1
ATOM 4874 C CA . GLY A 1 627 ? 19.062 15.789 -3.48 1 90.31 627 GLY A CA 1
ATOM 4875 C C . GLY A 1 627 ? 19.016 14.82 -2.312 1 90.31 627 GLY A C 1
ATOM 4876 O O . GLY A 1 627 ? 19.984 14.664 -1.582 1 90.31 627 GLY A O 1
ATOM 4877 N N . LEU A 1 628 ? 17.859 14.18 -2.098 1 89.44 628 LEU A N 1
ATOM 4878 C CA . LEU A 1 628 ? 17.672 13.391 -0.886 1 89.44 628 LEU A CA 1
ATOM 4879 C C . LEU A 1 628 ? 17.203 11.977 -1.223 1 89.44 628 LEU A C 1
ATOM 4881 O O . LEU A 1 628 ? 16.484 11.359 -0.433 1 89.44 628 LEU A O 1
ATOM 4885 N N . GLY A 1 629 ? 17.469 11.617 -2.406 1 79 629 GLY A N 1
ATOM 4886 C CA . GLY A 1 629 ? 17.125 10.258 -2.789 1 79 629 GLY A CA 1
ATOM 4887 C C . GLY A 1 629 ? 15.633 10.016 -2.83 1 79 629 GLY A C 1
ATOM 4888 O O . GLY A 1 629 ? 14.906 10.688 -3.566 1 79 629 GLY A O 1
ATOM 4889 N N . ARG A 1 630 ? 15.141 9.164 -1.875 1 73.81 630 ARG A N 1
ATOM 4890 C CA . ARG A 1 630 ? 13.742 8.742 -1.871 1 73.81 630 ARG A CA 1
ATOM 4891 C C . ARG A 1 630 ? 12.82 9.938 -1.681 1 73.81 630 ARG A C 1
ATOM 4893 O O . ARG A 1 630 ? 11.695 9.953 -2.189 1 73.81 630 ARG A O 1
ATOM 4900 N N . TRP A 1 631 ? 13.258 10.898 -1.021 1 87.25 631 TRP A N 1
ATOM 4901 C CA . TRP A 1 631 ? 12.445 12.086 -0.793 1 87.25 631 TRP A CA 1
ATOM 4902 C C . TRP A 1 631 ? 12.18 12.828 -2.1 1 87.25 631 TRP A C 1
ATOM 4904 O O . TRP A 1 631 ? 11.133 13.453 -2.268 1 87.25 631 TRP A O 1
ATOM 4914 N N . ASP A 1 632 ? 13.109 12.734 -3.014 1 86 632 ASP A N 1
ATOM 4915 C CA . ASP A 1 632 ? 12.984 13.391 -4.312 1 86 632 ASP A CA 1
ATOM 4916 C C . ASP A 1 632 ? 11.852 12.773 -5.129 1 86 632 ASP A C 1
ATOM 4918 O O . ASP A 1 632 ? 11.211 13.453 -5.93 1 86 632 ASP A O 1
ATOM 4922 N N . GLU A 1 633 ? 11.633 11.594 -4.848 1 79.94 633 GLU A N 1
ATOM 4923 C CA . GLU A 1 633 ? 10.695 10.82 -5.656 1 79.94 633 GLU A CA 1
ATOM 4924 C C . GLU A 1 633 ? 9.258 11.289 -5.434 1 79.94 633 GLU A C 1
ATOM 4926 O O . GLU A 1 633 ? 8.383 11.062 -6.273 1 79.94 633 GLU A O 1
ATOM 4931 N N . PHE A 1 634 ? 9.016 12.016 -4.391 1 87.12 634 PHE A N 1
ATOM 4932 C CA . PHE A 1 634 ? 7.664 12.5 -4.121 1 87.12 634 PHE A CA 1
ATOM 4933 C C . PHE A 1 634 ? 7.293 13.625 -5.082 1 87.12 634 PHE A C 1
ATOM 4935 O O . PHE A 1 634 ? 6.113 13.945 -5.246 1 87.12 634 PHE A O 1
ATOM 4942 N N . GLU A 1 635 ? 8.266 14.359 -5.652 1 91.38 635 GLU A N 1
ATOM 4943 C CA . GLU A 1 635 ? 8.031 15.5 -6.539 1 91.38 635 GLU A CA 1
ATOM 4944 C C . GLU A 1 635 ? 7.07 16.5 -5.902 1 91.38 635 GLU A C 1
ATOM 4946 O O . GLU A 1 635 ? 6.113 16.938 -6.539 1 91.38 635 GLU A O 1
ATOM 4951 N N . LEU A 1 636 ? 7.297 16.906 -4.66 1 96.25 636 LEU A N 1
ATOM 4952 C CA . LEU A 1 636 ? 6.41 17.719 -3.834 1 96.25 636 LEU A CA 1
ATOM 4953 C C . LEU A 1 636 ? 6.828 19.172 -3.865 1 96.25 636 LEU A C 1
ATOM 4955 O O . LEU A 1 636 ? 8 19.5 -3.658 1 96.25 636 LEU A O 1
ATOM 4959 N N . ALA A 1 637 ? 5.922 19.984 -4.23 1 97.62 637 ALA A N 1
ATOM 4960 C CA . ALA A 1 637 ? 5.98 21.406 -3.895 1 97.62 637 ALA A CA 1
ATOM 4961 C C . ALA A 1 637 ? 5.016 21.734 -2.76 1 97.62 637 ALA A C 1
ATOM 4963 O O . ALA A 1 637 ? 3.816 21.469 -2.857 1 97.62 637 ALA A O 1
ATOM 4964 N N . SER A 1 638 ? 5.496 22.359 -1.709 1 98 638 SER A N 1
ATOM 4965 C CA . SER A 1 638 ? 4.691 22.531 -0.504 1 98 638 SER A CA 1
ATOM 4966 C C . SER A 1 638 ? 4.566 24 -0.134 1 98 638 SER A C 1
ATOM 4968 O O . SER A 1 638 ? 5.574 24.672 0.096 1 98 638 SER A O 1
ATOM 4970 N N . PRO A 1 639 ? 3.359 24.484 -0.015 1 98.38 639 PRO A N 1
ATOM 4971 C CA . PRO A 1 639 ? 3.205 25.844 0.493 1 98.38 639 PRO A CA 1
ATOM 4972 C C . PRO A 1 639 ? 3.723 26 1.921 1 98.38 639 PRO A C 1
ATOM 4974 O O . PRO A 1 639 ? 4.195 27.078 2.293 1 98.38 639 PRO A O 1
ATOM 4977 N N . TYR A 1 640 ? 3.645 24.953 2.717 1 98.38 640 TYR A N 1
ATOM 4978 C CA . TYR A 1 640 ? 4.219 25.016 4.055 1 98.38 640 TYR A CA 1
ATOM 4979 C C . TYR A 1 640 ? 5.715 25.297 3.996 1 98.38 640 TYR A C 1
ATOM 4981 O O . TYR A 1 640 ? 6.211 26.203 4.664 1 98.38 640 TYR A O 1
ATOM 4989 N N . ALA A 1 641 ? 6.402 24.516 3.178 1 98.25 641 ALA A N 1
ATOM 4990 C CA . ALA A 1 641 ? 7.848 24.688 3.027 1 98.25 641 ALA A CA 1
ATOM 4991 C C . ALA A 1 641 ? 8.172 26 2.342 1 98.25 641 ALA A C 1
ATOM 4993 O O . ALA A 1 641 ? 9.094 26.719 2.754 1 98.25 641 ALA A O 1
ATOM 4994 N N . SER A 1 642 ? 7.441 26.359 1.337 1 98.44 642 SER A N 1
ATOM 4995 C CA . SER A 1 642 ? 7.684 27.578 0.592 1 98.44 642 SER A CA 1
ATOM 4996 C C . SER A 1 642 ? 7.406 28.812 1.45 1 98.44 642 SER A C 1
ATOM 4998 O O . SER A 1 642 ? 7.961 29.891 1.204 1 98.44 642 SER A O 1
ATOM 5000 N N . GLY A 1 643 ? 6.504 28.672 2.422 1 98.69 643 GLY A N 1
ATOM 5001 C CA . GLY A 1 643 ? 6.293 29.766 3.357 1 98.69 643 GLY A CA 1
ATOM 5002 C C . GLY A 1 643 ? 7.547 30.141 4.121 1 98.69 643 GLY A C 1
ATOM 5003 O O . GLY A 1 643 ? 7.828 31.328 4.316 1 98.69 643 GLY A O 1
ATOM 5004 N N . PHE A 1 644 ? 8.289 29.141 4.543 1 98.69 644 PHE A N 1
ATOM 5005 C CA . PHE A 1 644 ? 9.57 29.406 5.184 1 98.69 644 PHE A CA 1
ATOM 5006 C C . PHE A 1 644 ? 10.508 30.141 4.227 1 98.69 644 PHE A C 1
ATOM 5008 O O . PHE A 1 644 ? 11.211 31.062 4.629 1 98.69 644 PHE A O 1
ATOM 5015 N N . ALA A 1 645 ? 10.484 29.656 3.014 1 98.5 645 ALA A N 1
ATOM 5016 C CA . ALA A 1 645 ? 11.344 30.281 2.008 1 98.5 645 ALA A CA 1
ATOM 5017 C C . ALA A 1 645 ? 10.961 31.734 1.784 1 98.5 645 ALA A C 1
ATOM 5019 O O . ALA A 1 645 ? 11.828 32.594 1.658 1 98.5 645 ALA A O 1
ATOM 5020 N N . LEU A 1 646 ? 9.703 32.031 1.714 1 98.44 646 LEU A N 1
ATOM 5021 C CA . LEU A 1 646 ? 9.219 33.375 1.559 1 98.44 646 LEU A CA 1
ATOM 5022 C C . LEU A 1 646 ? 9.703 34.281 2.703 1 98.44 646 LEU A C 1
ATOM 5024 O O . LEU A 1 646 ? 10.203 35.375 2.471 1 98.44 646 LEU A O 1
ATOM 5028 N N . GLU A 1 647 ? 9.547 33.812 3.865 1 98.5 647 GLU A N 1
ATOM 5029 C CA . GLU A 1 647 ? 9.969 34.594 5.023 1 98.5 647 GLU A CA 1
ATOM 5030 C C . GLU A 1 647 ? 11.484 34.781 5.023 1 98.5 647 GLU A C 1
ATOM 5032 O O . GLU A 1 647 ? 11.969 35.875 5.398 1 98.5 647 GLU A O 1
ATOM 5037 N N . GLY A 1 648 ? 12.172 33.75 4.609 1 98.38 648 GLY A N 1
ATOM 5038 C CA . GLY A 1 648 ? 13.617 33.875 4.484 1 98.38 648 GLY A CA 1
ATOM 5039 C C . GLY A 1 648 ? 14.039 34.938 3.518 1 98.38 648 GLY A C 1
ATOM 5040 O O . GLY A 1 648 ? 14.93 35.75 3.82 1 98.38 648 GLY A O 1
ATOM 5041 N N . LEU A 1 649 ? 13.43 35 2.375 1 98.38 649 LEU A N 1
ATOM 5042 C CA . LEU A 1 649 ? 13.734 36.031 1.382 1 98.38 649 LEU A CA 1
ATOM 5043 C C . LEU A 1 649 ? 13.414 37.406 1.916 1 98.38 649 LEU A C 1
ATOM 5045 O O . LEU A 1 649 ? 14.211 38.344 1.755 1 98.38 649 LEU A O 1
ATOM 5049 N N . PHE A 1 650 ? 12.281 37.594 2.574 1 98.31 650 PHE A N 1
ATOM 5050 C CA . PHE A 1 650 ? 11.875 38.875 3.135 1 98.31 650 PHE A CA 1
ATOM 5051 C C . PHE A 1 650 ? 12.852 39.312 4.215 1 98.31 650 PHE A C 1
ATOM 5053 O O . PHE A 1 650 ? 13.203 40.5 4.293 1 98.31 650 PHE A O 1
ATOM 5060 N N . THR A 1 651 ? 13.266 38.375 5.047 1 97.38 651 THR A N 1
ATOM 5061 C CA . THR A 1 651 ? 14.188 38.719 6.129 1 97.38 651 THR A CA 1
ATOM 5062 C C . THR A 1 651 ? 15.516 39.219 5.574 1 97.38 651 THR A C 1
ATOM 5064 O O . THR A 1 651 ? 16.188 40.031 6.207 1 97.38 651 THR A O 1
ATOM 5067 N N . LYS A 1 652 ? 15.797 38.781 4.395 1 97.19 652 LYS A N 1
ATOM 5068 C CA . LYS A 1 652 ? 17.031 39.219 3.729 1 97.19 652 LYS A CA 1
ATOM 5069 C C . LYS A 1 652 ? 16.781 40.406 2.818 1 97.19 652 LYS A C 1
ATOM 5071 O O . LYS A 1 652 ? 17.641 40.812 2.031 1 97.19 652 LYS A O 1
ATOM 5076 N N . TYR A 1 653 ? 15.594 41 2.836 1 96.94 653 TYR A N 1
ATOM 5077 C CA . TYR A 1 653 ? 15.188 42.188 2.1 1 96.94 653 TYR A CA 1
ATOM 5078 C C . TYR A 1 653 ? 15.156 41.938 0.6 1 96.94 653 TYR A C 1
ATOM 5080 O O . TYR A 1 653 ? 15.391 42.844 -0.204 1 96.94 653 TYR A O 1
ATOM 5088 N N . GLU A 1 654 ? 14.992 40.656 0.242 1 97.44 654 GLU A N 1
ATOM 5089 C CA . GLU A 1 654 ? 14.891 40.25 -1.161 1 97.44 654 GLU A CA 1
ATOM 5090 C C . GLU A 1 654 ? 13.438 40.25 -1.625 1 97.44 654 GLU A C 1
ATOM 5092 O O . GLU A 1 654 ? 12.898 39.219 -1.993 1 97.44 654 GLU A O 1
ATOM 5097 N N . GLY A 1 655 ? 12.844 41.438 -1.711 1 97.69 655 GLY A N 1
ATOM 5098 C CA . GLY A 1 655 ? 11.422 41.594 -1.981 1 97.69 655 GLY A CA 1
ATOM 5099 C C . GLY A 1 655 ? 11.023 41.156 -3.371 1 97.69 655 GLY A C 1
ATOM 5100 O O . GLY A 1 655 ? 9.953 40.562 -3.557 1 97.69 655 GLY A O 1
ATOM 5101 N N . MET A 1 656 ? 11.859 41.344 -4.375 1 96.88 656 MET A N 1
ATOM 5102 C CA . MET A 1 656 ? 11.539 40.969 -5.742 1 96.88 656 MET A CA 1
ATOM 5103 C C . MET A 1 656 ? 11.477 39.438 -5.871 1 96.88 656 MET A C 1
ATOM 5105 O O . MET A 1 656 ? 10.555 38.906 -6.492 1 96.88 656 MET A O 1
ATOM 5109 N N . GLN A 1 657 ? 12.438 38.75 -5.328 1 97.12 657 GLN A N 1
ATOM 5110 C CA . GLN A 1 657 ? 12.453 37.281 -5.359 1 97.12 657 GLN A CA 1
ATOM 5111 C C . GLN A 1 657 ? 11.297 36.719 -4.547 1 97.12 657 GLN A C 1
ATOM 5113 O O . GLN A 1 657 ? 10.719 35.688 -4.93 1 97.12 657 GLN A O 1
ATOM 5118 N N . ALA A 1 658 ? 11.031 37.344 -3.395 1 98.12 658 ALA A N 1
ATOM 5119 C CA . ALA A 1 658 ? 9.898 36.906 -2.59 1 98.12 658 ALA A CA 1
ATOM 5120 C C . ALA A 1 658 ? 8.594 37 -3.379 1 98.12 658 ALA A C 1
ATOM 5122 O O . ALA A 1 658 ? 7.777 36.062 -3.355 1 98.12 658 ALA A O 1
ATOM 5123 N N . LYS A 1 659 ? 8.414 38.125 -4.039 1 97.88 659 LYS A N 1
ATOM 5124 C CA . LYS A 1 659 ? 7.219 38.312 -4.859 1 97.88 659 LYS A CA 1
ATOM 5125 C C . LYS A 1 659 ? 7.145 37.25 -5.969 1 97.88 659 LYS A C 1
ATOM 5127 O O . LYS A 1 659 ? 6.074 36.719 -6.234 1 97.88 659 LYS A O 1
ATOM 5132 N N . GLU A 1 660 ? 8.258 37 -6.598 1 97 660 GLU A N 1
ATOM 5133 C CA . GLU A 1 660 ? 8.289 35.969 -7.652 1 97 660 GLU A CA 1
ATOM 5134 C C . GLU A 1 660 ? 7.902 34.594 -7.105 1 97 660 GLU A C 1
ATOM 5136 O O . GLU A 1 660 ? 7.125 33.875 -7.73 1 97 660 GLU A O 1
ATOM 5141 N N . LEU A 1 661 ? 8.477 34.219 -5.969 1 97.38 661 LEU A N 1
ATOM 5142 C CA . LEU A 1 661 ? 8.148 32.938 -5.352 1 97.38 661 LEU A CA 1
ATOM 5143 C C . LEU A 1 661 ? 6.664 32.875 -5.008 1 97.38 661 LEU A C 1
ATOM 5145 O O . LEU A 1 661 ? 6.027 31.828 -5.215 1 97.38 661 LEU A O 1
ATOM 5149 N N . LEU A 1 662 ? 6.176 33.969 -4.48 1 97.38 662 LEU A N 1
ATOM 5150 C CA . LEU A 1 662 ? 4.762 34.062 -4.141 1 97.38 662 LEU A CA 1
ATOM 5151 C C . LEU A 1 662 ? 3.889 33.812 -5.367 1 97.38 662 LEU A C 1
ATOM 5153 O O . LEU A 1 662 ? 2.92 33.062 -5.297 1 97.38 662 LEU A O 1
ATOM 5157 N N . LEU A 1 663 ? 4.203 34.406 -6.465 1 96.81 663 LEU A N 1
ATOM 5158 C CA . LEU A 1 663 ? 3.432 34.25 -7.695 1 96.81 663 LEU A CA 1
ATOM 5159 C C . LEU A 1 663 ? 3.545 32.844 -8.258 1 96.81 663 LEU A C 1
ATOM 5161 O O . LEU A 1 663 ? 2.582 32.312 -8.812 1 96.81 663 LEU A O 1
ATOM 5165 N N . ARG A 1 664 ? 4.668 32.219 -8.078 1 96.31 664 ARG A N 1
ATOM 5166 C CA . ARG A 1 664 ? 4.875 30.875 -8.586 1 96.31 664 ARG A CA 1
ATOM 5167 C C . ARG A 1 664 ? 4.027 29.875 -7.82 1 96.31 664 ARG A C 1
ATOM 5169 O O . ARG A 1 664 ? 3.406 28.984 -8.422 1 96.31 664 ARG A O 1
ATOM 5176 N N . VAL A 1 665 ? 3.982 30 -6.527 1 97.88 665 VAL A N 1
ATOM 5177 C CA . VAL A 1 665 ? 3.342 28.969 -5.711 1 97.88 665 VAL A CA 1
ATOM 5178 C C . VAL A 1 665 ? 1.888 29.359 -5.449 1 97.88 665 VAL A C 1
ATOM 5180 O O . VAL A 1 665 ? 0.968 28.688 -5.926 1 97.88 665 VAL A O 1
ATOM 5183 N N . TRP A 1 666 ? 1.659 30.484 -4.84 1 98.56 666 TRP A N 1
ATOM 5184 C CA . TRP A 1 666 ? 0.305 30.891 -4.484 1 98.56 666 TRP A CA 1
ATOM 5185 C C . TRP A 1 666 ? -0.421 31.484 -5.688 1 98.56 666 TRP A C 1
ATOM 5187 O O . TRP A 1 666 ? -1.652 31.469 -5.746 1 98.56 666 TRP A O 1
ATOM 5197 N N . GLY A 1 667 ? 0.324 32.094 -6.59 1 97.81 667 GLY A N 1
ATOM 5198 C CA . GLY A 1 667 ? -0.309 32.562 -7.812 1 97.81 667 GLY A CA 1
ATOM 5199 C C . GLY A 1 667 ? -1.008 31.453 -8.586 1 97.81 667 GLY A C 1
ATOM 5200 O O . GLY A 1 667 ? -2.064 31.672 -9.18 1 97.81 667 GLY A O 1
ATOM 5201 N N . LYS A 1 668 ? -0.432 30.297 -8.523 1 96.06 668 LYS A N 1
ATOM 5202 C CA . LYS A 1 668 ? -1.041 29.141 -9.172 1 96.06 668 LYS A CA 1
ATOM 5203 C C . LYS A 1 668 ? -2.377 28.797 -8.523 1 96.06 668 LYS A C 1
ATOM 5205 O O . LYS A 1 668 ? -3.336 28.453 -9.219 1 96.06 668 LYS A O 1
ATOM 5210 N N . MET A 1 669 ? -2.443 28.828 -7.262 1 97.69 669 MET A N 1
ATOM 5211 C CA . MET A 1 669 ? -3.66 28.531 -6.512 1 97.69 669 MET A CA 1
ATOM 5212 C C . MET A 1 669 ? -4.734 29.578 -6.785 1 97.69 669 MET A C 1
ATOM 5214 O O . MET A 1 669 ? -5.93 29.281 -6.723 1 97.69 669 MET A O 1
ATOM 5218 N N . ALA A 1 670 ? -4.277 30.797 -7.062 1 97.81 670 ALA A N 1
ATOM 5219 C CA . ALA A 1 670 ? -5.176 31.938 -7.172 1 97.81 670 ALA A CA 1
ATOM 5220 C C . ALA A 1 670 ? -5.727 32.062 -8.594 1 97.81 670 ALA A C 1
ATOM 5222 O O . ALA A 1 670 ? -6.539 32.969 -8.867 1 97.81 670 ALA A O 1
ATOM 5223 N N . ASN A 1 671 ? -5.324 31.203 -9.477 1 96.75 671 ASN A N 1
ATOM 5224 C CA . ASN A 1 671 ? -5.844 31.234 -10.844 1 96.75 671 ASN A CA 1
ATOM 5225 C C . ASN A 1 671 ? -7.312 30.828 -10.891 1 96.75 671 ASN A C 1
ATOM 5227 O O . ASN A 1 671 ? -7.633 29.641 -10.867 1 96.75 671 ASN A O 1
ATOM 5231 N N . GLN A 1 672 ? -8.164 31.766 -11.125 1 95.44 672 GLN A N 1
ATOM 5232 C CA . GLN A 1 672 ? -9.609 31.578 -11.023 1 95.44 672 GLN A CA 1
ATOM 5233 C C . GLN A 1 672 ? -10.141 30.734 -12.188 1 95.44 672 GLN A C 1
ATOM 5235 O O . GLN A 1 672 ? -11.234 30.188 -12.102 1 95.44 672 GLN A O 1
ATOM 5240 N N . ASP A 1 673 ? -9.367 30.578 -13.211 1 94.06 673 ASP A N 1
ATOM 5241 C CA . ASP A 1 673 ? -9.82 29.828 -14.383 1 94.06 673 ASP A CA 1
ATOM 5242 C C . ASP A 1 673 ? -9.438 28.359 -14.281 1 94.06 673 ASP A C 1
ATOM 5244 O O . ASP A 1 673 ? -9.859 27.531 -15.094 1 94.06 673 ASP A O 1
ATOM 5248 N N . GLY A 1 674 ? -8.688 28.062 -13.273 1 95 674 GLY A N 1
ATOM 5249 C CA . GLY A 1 674 ? -8.234 26.688 -13.125 1 95 674 GLY A CA 1
ATOM 5250 C C . GLY A 1 674 ? -9.32 25.75 -12.617 1 95 674 GLY A C 1
ATOM 5251 O O . GLY A 1 674 ? -10.148 26.156 -11.797 1 95 674 GLY A O 1
ATOM 5252 N N . PRO A 1 675 ? -9.297 24.516 -13.086 1 96.38 675 PRO A N 1
ATOM 5253 C CA . PRO A 1 675 ? -10.312 23.547 -12.648 1 96.38 675 PRO A CA 1
ATOM 5254 C C . PRO A 1 675 ? -10.211 23.219 -11.156 1 96.38 675 PRO A C 1
ATOM 5256 O O . PRO A 1 675 ? -11.156 22.672 -10.578 1 96.38 675 PRO A O 1
ATOM 5259 N N . ASN A 1 676 ? -9.086 23.594 -10.57 1 98.12 676 ASN A N 1
ATOM 5260 C CA . ASN A 1 676 ? -8.891 23.297 -9.156 1 98.12 676 ASN A CA 1
ATOM 5261 C C . ASN A 1 676 ? -8.891 24.562 -8.312 1 98.12 676 ASN A C 1
ATOM 5263 O O . ASN A 1 676 ? -8.469 24.531 -7.152 1 98.12 676 ASN A O 1
ATOM 5267 N N . PHE A 1 677 ? -9.281 25.703 -8.945 1 98.38 677 PHE A N 1
ATOM 5268 C CA . PHE A 1 677 ? -9.414 26.922 -8.148 1 98.38 677 PHE A CA 1
ATOM 5269 C C . PHE A 1 677 ? -10.367 26.703 -6.984 1 98.38 677 PHE A C 1
ATOM 5271 O O . PHE A 1 677 ? -11.5 26.25 -7.176 1 98.38 677 PHE A O 1
ATOM 5278 N N . SER A 1 678 ? -9.961 27.031 -5.793 1 98.56 678 SER A N 1
ATOM 5279 C CA . SER A 1 678 ? -10.758 26.75 -4.609 1 98.56 678 SER A CA 1
ATOM 5280 C C . SER A 1 678 ? -11.125 28.031 -3.867 1 98.56 678 SER A C 1
ATOM 5282 O O . SER A 1 678 ? -11.938 28 -2.939 1 98.56 678 SER A O 1
ATOM 5284 N N . GLY A 1 679 ? -10.531 29.172 -4.234 1 98.44 679 GLY A N 1
ATOM 5285 C CA . GLY A 1 679 ? -10.703 30.391 -3.463 1 98.44 679 GLY A CA 1
ATOM 5286 C C . GLY A 1 679 ? -10.008 30.344 -2.115 1 98.44 679 GLY A C 1
ATOM 5287 O O . GLY A 1 679 ? -10.398 31.062 -1.188 1 98.44 679 GLY A O 1
ATOM 5288 N N . ALA A 1 680 ? -9.047 29.422 -1.938 1 98.75 680 ALA A N 1
ATOM 5289 C CA . ALA A 1 680 ? -8.297 29.219 -0.705 1 98.75 680 ALA A CA 1
ATOM 5290 C C . ALA A 1 680 ? -6.871 28.766 -1.004 1 98.75 680 ALA A C 1
ATOM 5292 O O . ALA A 1 680 ? -6.477 28.656 -2.168 1 98.75 680 ALA A O 1
ATOM 5293 N N . HIS A 1 681 ? -6.094 28.594 0.035 1 98.88 681 HIS A N 1
ATOM 5294 C CA . HIS A 1 681 ? -4.73 28.094 -0.108 1 98.88 681 HIS A CA 1
ATOM 5295 C C . HIS A 1 681 ? -4.668 26.578 0.061 1 98.88 681 HIS A C 1
ATOM 5297 O O . HIS A 1 681 ? -5.328 26.031 0.943 1 98.88 681 HIS A O 1
ATOM 5303 N N . TRP A 1 682 ? -3.842 25.922 -0.855 1 98.69 682 TRP A N 1
ATOM 5304 C CA . TRP A 1 682 ? -3.809 24.469 -0.963 1 98.69 682 TRP A CA 1
ATOM 5305 C C . TRP A 1 682 ? -2.811 23.875 0.023 1 98.69 682 TRP A C 1
ATOM 5307 O O . TRP A 1 682 ? -1.818 24.516 0.377 1 98.69 682 TRP A O 1
ATOM 5317 N N . GLU A 1 683 ? -3.045 22.641 0.378 1 98.25 683 GLU A N 1
ATOM 5318 C CA . GLU A 1 683 ? -2.189 21.891 1.298 1 98.25 683 GLU A CA 1
ATOM 5319 C C . GLU A 1 683 ? -0.86 21.531 0.642 1 98.25 683 GLU A C 1
ATOM 5321 O O . GLU A 1 683 ? 0.194 21.609 1.276 1 98.25 683 GLU A O 1
ATOM 5326 N N . ALA A 1 684 ? -0.919 21.047 -0.535 1 98.19 684 ALA A N 1
ATOM 5327 C CA . ALA A 1 684 ? 0.261 20.547 -1.228 1 98.19 684 ALA A CA 1
ATOM 5328 C C . ALA A 1 684 ? 0.035 20.5 -2.736 1 98.19 684 ALA A C 1
ATOM 5330 O O . ALA A 1 684 ? -1.105 20.391 -3.195 1 98.19 684 ALA A O 1
ATOM 5331 N N . MET A 1 685 ? 1.13 20.547 -3.438 1 97.94 685 MET A N 1
ATOM 5332 C CA . MET A 1 685 ? 1.123 20.531 -4.898 1 97.94 685 MET A CA 1
ATOM 5333 C C . MET A 1 685 ? 2.236 19.641 -5.434 1 97.94 685 MET A C 1
ATOM 5335 O O . MET A 1 685 ? 3.189 19.328 -4.719 1 97.94 685 MET A O 1
ATOM 5339 N N . LYS A 1 686 ? 2.104 19.234 -6.703 1 94.62 686 LYS A N 1
ATOM 5340 C CA . LYS A 1 686 ? 3.238 18.688 -7.445 1 94.62 686 LYS A CA 1
ATOM 5341 C C . LYS A 1 686 ? 4.102 19.812 -8.023 1 94.62 686 LYS A C 1
ATOM 5343 O O . LYS A 1 686 ? 3.645 20.953 -8.156 1 94.62 686 LYS A O 1
ATOM 5348 N N . THR A 1 687 ? 5.258 19.516 -8.406 1 94.88 687 THR A N 1
ATOM 5349 C CA . THR A 1 687 ? 6.184 20.516 -8.914 1 94.88 687 THR A CA 1
ATOM 5350 C C . THR A 1 687 ? 5.691 21.094 -10.242 1 94.88 687 THR A C 1
ATOM 5352 O O . THR A 1 687 ? 6.16 22.141 -10.688 1 94.88 687 THR A O 1
ATOM 5355 N N . ASP A 1 688 ? 4.707 20.469 -10.844 1 91.19 688 ASP A N 1
ATOM 5356 C CA . ASP A 1 688 ? 4.16 21 -12.094 1 91.19 688 ASP A CA 1
ATOM 5357 C C . ASP A 1 688 ? 3.01 21.953 -11.836 1 91.19 688 ASP A C 1
ATOM 5359 O O . ASP A 1 688 ? 2.445 22.531 -12.766 1 91.19 688 ASP A O 1
ATOM 5363 N N . GLY A 1 689 ? 2.617 22.078 -10.609 1 95.06 689 GLY A N 1
ATOM 5364 C CA . GLY A 1 689 ? 1.631 23.078 -10.234 1 95.06 689 GLY A CA 1
ATOM 5365 C C . GLY A 1 689 ? 0.248 22.5 -10.008 1 95.06 689 GLY A C 1
ATOM 5366 O O . GLY A 1 689 ? -0.676 23.219 -9.617 1 95.06 689 GLY A O 1
ATOM 5367 N N . THR A 1 690 ? 0.054 21.188 -10.203 1 94.56 690 THR A N 1
ATOM 5368 C CA . THR A 1 690 ? -1.233 20.547 -9.969 1 94.56 690 THR A CA 1
ATOM 5369 C C . THR A 1 690 ? -1.344 20.078 -8.523 1 94.56 690 THR A C 1
ATOM 5371 O O . THR A 1 690 ? -0.344 20.016 -7.809 1 94.56 690 THR A O 1
ATOM 5374 N N . PRO A 1 691 ? -2.627 19.781 -8.086 1 97 691 PRO A N 1
ATOM 5375 C CA . PRO A 1 691 ? -2.76 19.25 -6.727 1 97 691 PRO A CA 1
ATOM 5376 C C . PRO A 1 691 ? -1.938 17.984 -6.512 1 97 691 PRO A C 1
ATOM 5378 O O . PRO A 1 691 ? -1.785 17.172 -7.434 1 97 691 PRO A O 1
ATOM 5381 N N . PHE A 1 692 ? -1.409 17.672 -5.359 1 96.44 692 PHE A N 1
ATOM 5382 C CA . PHE A 1 692 ? -0.484 16.594 -5.055 1 96.44 692 PHE A CA 1
ATOM 5383 C C . PHE A 1 692 ? -1.136 15.242 -5.301 1 96.44 692 PHE A C 1
ATOM 5385 O O . PHE A 1 692 ? -0.481 14.305 -5.77 1 96.44 692 PHE A O 1
ATOM 5392 N N . ASN A 1 693 ? -2.379 15.117 -4.867 1 93.25 693 ASN A N 1
ATOM 5393 C CA . ASN A 1 693 ? -3.223 13.953 -5.102 1 93.25 693 ASN A CA 1
ATOM 5394 C C . ASN A 1 693 ? -4.699 14.336 -5.18 1 93.25 693 ASN A C 1
ATOM 5396 O O . ASN A 1 693 ? -5.051 15.5 -5.02 1 93.25 693 ASN A O 1
ATOM 5400 N N . HIS A 1 694 ? -5.578 13.398 -5.465 1 93.12 694 HIS A N 1
ATOM 5401 C CA . HIS A 1 694 ? -6.984 13.688 -5.723 1 93.12 694 HIS A CA 1
ATOM 5402 C C . HIS A 1 694 ? -7.707 14.086 -4.441 1 93.12 694 HIS A C 1
ATOM 5404 O O . HIS A 1 694 ? -8.766 14.711 -4.492 1 93.12 694 HIS A O 1
ATOM 5410 N N . ASP A 1 695 ? -7.156 13.727 -3.268 1 94.38 695 ASP A N 1
ATOM 5411 C CA . ASP A 1 695 ? -7.844 14 -2.01 1 94.38 695 ASP A CA 1
ATOM 5412 C C . ASP A 1 695 ? -7.082 15.031 -1.183 1 94.38 695 ASP A C 1
ATOM 5414 O O . ASP A 1 695 ? -7.344 15.195 0.01 1 94.38 695 ASP A O 1
ATOM 5418 N N . VAL A 1 696 ? -6.109 15.75 -1.76 1 96.81 696 VAL A N 1
ATOM 5419 C CA . VAL A 1 696 ? -5.391 16.812 -1.07 1 96.81 696 VAL A CA 1
ATOM 5420 C C . VAL A 1 696 ? -6.355 17.953 -0.712 1 96.81 696 VAL A C 1
ATOM 5422 O O . VAL A 1 696 ? -7.352 18.156 -1.406 1 96.81 696 VAL A O 1
ATOM 5425 N N . SER A 1 697 ? -6.113 18.594 0.364 1 97.88 697 SER A N 1
ATOM 5426 C CA . SER A 1 697 ? -6.965 19.719 0.746 1 97.88 697 SER A CA 1
ATOM 5427 C C . SER A 1 697 ? -6.633 20.969 -0.065 1 97.88 697 SER A C 1
ATOM 5429 O O . SER A 1 697 ? -5.469 21.375 -0.133 1 97.88 697 SER A O 1
ATOM 5431 N N . LEU A 1 698 ? -7.621 21.578 -0.576 1 98.62 698 LEU A N 1
ATOM 5432 C CA . LEU A 1 698 ? -7.422 22.828 -1.311 1 98.62 698 LEU A CA 1
ATOM 5433 C C . LEU A 1 698 ? -7.816 24.031 -0.46 1 98.62 698 LEU A C 1
ATOM 5435 O O . LEU A 1 698 ? -8.055 25.109 -0.99 1 98.62 698 LEU A O 1
ATOM 5439 N N . ALA A 1 699 ? -7.922 23.844 0.849 1 98.62 699 ALA A N 1
ATOM 5440 C CA . ALA A 1 699 ? -8.102 24.891 1.866 1 98.62 699 ALA A CA 1
ATOM 5441 C C . ALA A 1 699 ? -7.453 24.484 3.184 1 98.62 699 ALA A C 1
ATOM 5443 O O . ALA A 1 699 ? -8.109 23.891 4.055 1 98.62 699 ALA A O 1
ATOM 5444 N N . HIS A 1 700 ? -6.238 24.859 3.342 1 98.69 700 HIS A N 1
ATOM 5445 C CA . HIS A 1 700 ? -5.434 24.344 4.438 1 98.69 700 HIS A CA 1
ATOM 5446 C C . HIS A 1 700 ? -4.707 25.453 5.176 1 98.69 700 HIS A C 1
ATOM 5448 O O . HIS A 1 700 ? -4.082 26.312 4.547 1 98.69 700 HIS A O 1
ATOM 5454 N N . GLY A 1 701 ? -4.727 25.406 6.457 1 98.62 701 GLY A N 1
ATOM 5455 C CA . GLY A 1 701 ? -4.285 26.516 7.305 1 98.62 701 GLY A CA 1
ATOM 5456 C C . GLY A 1 701 ? -2.787 26.734 7.25 1 98.62 701 GLY A C 1
ATOM 5457 O O . GLY A 1 701 ? -2.328 27.891 7.273 1 98.62 701 GLY A O 1
ATOM 5458 N N . TRP A 1 702 ? -2.016 25.672 7.152 1 98.44 702 TRP A N 1
ATOM 5459 C CA . TRP A 1 702 ? -0.568 25.844 7.223 1 98.44 702 TRP A CA 1
ATOM 5460 C C . TRP A 1 702 ? -0.031 26.5 5.953 1 98.44 702 TRP A C 1
ATOM 5462 O O . TRP A 1 702 ? 1.162 26.797 5.859 1 98.44 702 TRP A O 1
ATOM 5472 N N . SER A 1 703 ? -0.871 26.812 5.016 1 98.75 703 SER A N 1
ATOM 5473 C CA . SER A 1 703 ? -0.475 27.438 3.76 1 98.75 703 SER A CA 1
ATOM 5474 C C . SER A 1 703 ? -0.776 28.938 3.771 1 98.75 703 SER A C 1
ATOM 5476 O O . SER A 1 703 ? -0.523 29.625 2.787 1 98.75 703 SER A O 1
ATOM 5478 N N . THR A 1 704 ? -1.185 29.547 4.863 1 98.88 704 THR A N 1
ATOM 5479 C CA . THR A 1 704 ? -1.698 30.906 4.898 1 98.88 704 THR A CA 1
ATOM 5480 C C . THR A 1 704 ? -0.576 31.891 5.188 1 98.88 704 THR A C 1
ATOM 5482 O O . THR A 1 704 ? -0.832 33.031 5.605 1 98.88 704 THR A O 1
ATOM 5485 N N . TRP A 1 705 ? 0.646 31.531 4.895 1 98.81 705 TRP A N 1
ATOM 5486 C CA . TRP A 1 705 ? 1.828 32.344 5.152 1 98.81 705 TRP A CA 1
ATOM 5487 C C . TRP A 1 705 ? 1.651 33.75 4.59 1 98.81 705 TRP A C 1
ATOM 5489 O O . TRP A 1 705 ? 1.949 34.75 5.262 1 98.81 705 TRP A O 1
ATOM 5499 N N . PRO A 1 706 ? 1.109 33.969 3.344 1 98.88 706 PRO A N 1
ATOM 5500 C CA . PRO A 1 706 ? 1.019 35.312 2.77 1 98.88 706 PRO A CA 1
ATOM 5501 C C . PRO A 1 706 ? 0.151 36.25 3.602 1 98.88 706 PRO A C 1
ATOM 5503 O O . PRO A 1 706 ? 0.349 37.469 3.572 1 98.88 706 PRO A O 1
ATOM 5506 N N . VAL A 1 707 ? -0.762 35.719 4.355 1 98.88 707 VAL A N 1
ATOM 5507 C CA . VAL A 1 707 ? -1.713 36.531 5.105 1 98.88 707 VAL A CA 1
ATOM 5508 C C . VAL A 1 707 ? -0.97 37.375 6.141 1 98.88 707 VAL A C 1
ATOM 5510 O O . VAL A 1 707 ? -1.308 38.562 6.363 1 98.88 707 VAL A O 1
ATOM 5513 N N . PHE A 1 708 ? -0.004 36.844 6.75 1 98.5 708 PHE A N 1
ATOM 5514 C CA . PHE A 1 708 ? 0.731 37.625 7.738 1 98.5 708 PHE A CA 1
ATOM 5515 C C . PHE A 1 708 ? 2.025 38.188 7.141 1 98.5 708 PHE A C 1
ATOM 5517 O O . PHE A 1 708 ? 2.49 39.25 7.527 1 98.5 708 PHE A O 1
ATOM 5524 N N . LEU A 1 709 ? 2.648 37.531 6.168 1 98.81 709 LEU A N 1
ATOM 5525 C CA . LEU A 1 709 ? 3.951 37.938 5.66 1 98.81 709 LEU A CA 1
ATOM 5526 C C . LEU A 1 709 ? 3.828 39.219 4.84 1 98.81 709 LEU A C 1
ATOM 5528 O O . LEU A 1 709 ? 4.734 40.062 4.844 1 98.81 709 LEU A O 1
ATOM 5532 N N . LEU A 1 710 ? 2.752 39.344 4.082 1 98.81 710 LEU A N 1
ATOM 5533 C CA . LEU A 1 710 ? 2.627 40.531 3.23 1 98.81 710 LEU A CA 1
ATOM 5534 C C . LEU A 1 710 ? 2.496 41.812 4.07 1 98.81 710 LEU A C 1
ATOM 5536 O O . LEU A 1 710 ? 3.27 42.75 3.902 1 98.81 710 LEU A O 1
ATOM 5540 N N . PRO A 1 711 ? 1.604 41.844 5.027 1 98.69 711 PRO A N 1
ATOM 5541 C CA . PRO A 1 711 ? 1.58 43.031 5.875 1 98.69 711 PRO A CA 1
ATOM 5542 C C . PRO A 1 711 ? 2.854 43.188 6.703 1 98.69 711 PRO A C 1
ATOM 5544 O O . PRO A 1 711 ? 3.33 44.312 6.898 1 98.69 711 PRO A O 1
ATOM 5547 N N . ARG A 1 712 ? 3.42 42.156 7.176 1 98.56 712 ARG A N 1
ATOM 5548 C CA . ARG A 1 712 ? 4.594 42.188 8.039 1 98.56 712 ARG A CA 1
ATOM 5549 C C . ARG A 1 712 ? 5.801 42.75 7.305 1 98.56 712 ARG A C 1
ATOM 5551 O O . ARG A 1 712 ? 6.633 43.438 7.902 1 98.56 712 ARG A O 1
ATOM 5558 N N . TYR A 1 713 ? 5.902 42.5 5.996 1 98.69 713 TYR A N 1
ATOM 5559 C CA . TYR A 1 713 ? 7.156 42.844 5.332 1 98.69 713 TYR A CA 1
ATOM 5560 C C . TYR A 1 713 ? 6.934 43.875 4.25 1 98.69 713 TYR A C 1
ATOM 5562 O O . TYR A 1 713 ? 7.789 44.75 4.027 1 98.69 713 TYR A O 1
ATOM 5570 N N . LEU A 1 714 ? 5.812 43.781 3.52 1 98.62 714 LEU A N 1
ATOM 5571 C CA . LEU A 1 714 ? 5.594 44.781 2.467 1 98.62 714 LEU A CA 1
ATOM 5572 C C . LEU A 1 714 ? 5.117 46.094 3.051 1 98.62 714 LEU A C 1
ATOM 5574 O O . LEU A 1 714 ? 5.586 47.156 2.65 1 98.62 714 LEU A O 1
ATOM 5578 N N . ALA A 1 715 ? 4.105 46 3.99 1 98.19 715 ALA A N 1
ATOM 5579 C CA . ALA A 1 715 ? 3.748 47.219 4.746 1 98.19 715 ALA A CA 1
ATOM 5580 C C . ALA A 1 715 ? 4.762 47.469 5.852 1 98.19 715 ALA A C 1
ATOM 5582 O O . ALA A 1 715 ? 4.938 48.625 6.27 1 98.19 715 ALA A O 1
ATOM 5583 N N . GLY A 1 716 ? 5.309 46.406 6.371 1 98.31 716 GLY A N 1
ATOM 5584 C CA . GLY A 1 716 ? 6.441 46.5 7.277 1 98.31 716 GLY A CA 1
ATOM 5585 C C . GLY A 1 716 ? 6.035 46.531 8.742 1 98.31 716 GLY A C 1
ATOM 5586 O O . GLY A 1 716 ? 6.852 46.875 9.602 1 98.31 716 GLY A O 1
ATOM 5587 N N . VAL A 1 717 ? 4.867 46.281 9.102 1 98.12 717 VAL A N 1
ATOM 5588 C CA . VAL A 1 717 ? 4.359 46.562 10.438 1 98.12 717 VAL A CA 1
ATOM 5589 C C . VAL A 1 717 ? 4.434 45.281 11.297 1 98.12 717 VAL A C 1
ATOM 5591 O O . VAL A 1 717 ? 4.125 44.188 10.82 1 98.12 717 VAL A O 1
ATOM 5594 N N . TYR A 1 718 ? 4.883 45.344 12.578 1 98 718 TYR A N 1
ATOM 5595 C CA . TYR A 1 718 ? 4.953 44.188 13.484 1 98 718 TYR A CA 1
ATOM 5596 C C . TYR A 1 718 ? 5.047 44.656 14.93 1 98 718 TYR A C 1
ATOM 5598 O O . TYR A 1 718 ? 5.508 45.781 15.203 1 98 718 TYR A O 1
ATOM 5606 N N . PRO A 1 719 ? 4.621 43.906 15.875 1 97.94 719 PRO A N 1
ATOM 5607 C CA . PRO A 1 719 ? 4.719 44.281 17.281 1 97.94 719 PRO A CA 1
ATOM 5608 C C . PRO A 1 719 ? 6.129 44.094 17.844 1 97.94 719 PRO A C 1
ATOM 5610 O O . PRO A 1 719 ? 6.738 43.031 17.656 1 97.94 719 PRO A O 1
ATOM 5613 N N . LEU A 1 720 ? 6.605 45.062 18.5 1 97.06 720 LEU A N 1
ATOM 5614 C CA . LEU A 1 720 ? 7.879 45 19.203 1 97.06 720 LEU A CA 1
ATOM 5615 C C . LEU A 1 720 ? 7.672 44.656 20.688 1 97.06 720 LEU A C 1
ATOM 5617 O O . LEU A 1 720 ? 8.578 44.125 21.328 1 97.06 720 LEU A O 1
ATOM 5621 N N . GLN A 1 721 ? 6.57 45.031 21.156 1 96.56 721 GLN A N 1
ATOM 5622 C CA . GLN A 1 721 ? 6.176 44.719 22.516 1 96.56 721 GLN A CA 1
ATOM 5623 C C . GLN A 1 721 ? 4.773 44.094 22.562 1 96.56 721 GLN A C 1
ATOM 5625 O O . GLN A 1 721 ? 3.945 44.406 21.688 1 96.56 721 GLN A O 1
ATOM 5630 N N . ALA A 1 722 ? 4.543 43.281 23.609 1 97.06 722 ALA A N 1
ATOM 5631 C CA . ALA A 1 722 ? 3.277 42.562 23.734 1 97.06 722 ALA A CA 1
ATOM 5632 C C . ALA A 1 722 ? 2.09 43.531 23.656 1 97.06 722 ALA A C 1
ATOM 5634 O O . ALA A 1 722 ? 2.127 44.625 24.203 1 97.06 722 ALA A O 1
ATOM 5635 N N . GLY A 1 723 ? 1.131 43.094 22.859 1 96.81 723 GLY A N 1
ATOM 5636 C CA . GLY A 1 723 ? -0.079 43.875 22.703 1 96.81 723 GLY A CA 1
ATOM 5637 C C . GLY A 1 723 ? 0.109 45.094 21.797 1 96.81 723 GLY A C 1
ATOM 5638 O O . GLY A 1 723 ? -0.632 46.062 21.891 1 96.81 723 GLY A O 1
ATOM 5639 N N . TRP A 1 724 ? 1.112 45.156 21.078 1 97.56 724 TRP A N 1
ATOM 5640 C CA . TRP A 1 724 ? 1.386 46.219 20.109 1 97.56 724 TRP A CA 1
ATOM 5641 C C . TRP A 1 724 ? 1.631 47.562 20.797 1 97.56 724 TRP A C 1
ATOM 5643 O O . TRP A 1 724 ? 1.303 48.625 20.25 1 97.56 724 TRP A O 1
ATOM 5653 N N . ARG A 1 725 ? 2.105 47.531 21.969 1 97.06 725 ARG A N 1
ATOM 5654 C CA . ARG A 1 725 ? 2.395 48.781 22.672 1 97.06 725 ARG A CA 1
ATOM 5655 C C . ARG A 1 725 ? 3.525 49.562 22 1 97.06 725 ARG A C 1
ATOM 5657 O O . ARG A 1 725 ? 3.543 50.781 22.016 1 97.06 725 ARG A O 1
ATOM 5664 N N . LYS A 1 726 ? 4.434 48.875 21.547 1 97.94 726 LYS A N 1
ATOM 5665 C CA . LYS A 1 726 ? 5.445 49.375 20.625 1 97.94 726 LYS A CA 1
ATOM 5666 C C . LYS A 1 726 ? 5.359 48.688 19.281 1 97.94 726 LYS A C 1
ATOM 5668 O O . LYS A 1 726 ? 5.191 47.469 19.203 1 97.94 726 LYS A O 1
ATOM 5673 N N . ILE A 1 727 ? 5.395 49.531 18.234 1 98.19 727 ILE A N 1
ATOM 5674 C CA . ILE A 1 727 ? 5.172 49.031 16.891 1 98.19 727 ILE A CA 1
ATOM 5675 C C . ILE A 1 727 ? 6.402 49.281 16.031 1 98.19 727 ILE A C 1
ATOM 5677 O O . ILE A 1 727 ? 6.961 50.406 16.062 1 98.19 727 ILE A O 1
ATOM 5681 N N . GLY A 1 728 ? 6.844 48.25 15.391 1 98.06 728 GLY A N 1
ATOM 5682 C CA . GLY A 1 728 ? 7.852 48.438 14.359 1 98.06 728 GLY A CA 1
ATOM 5683 C C . GLY A 1 728 ? 7.262 48.594 12.969 1 98.06 728 GLY A C 1
ATOM 5684 O O . GLY A 1 728 ? 6.273 47.938 12.633 1 98.06 728 GLY A O 1
ATOM 5685 N N . VAL A 1 729 ? 7.785 49.5 12.141 1 98.12 729 VAL A N 1
ATOM 5686 C CA . VAL A 1 729 ? 7.434 49.688 10.734 1 98.12 729 VAL A CA 1
ATOM 5687 C C . VAL A 1 729 ? 8.695 49.688 9.875 1 98.12 729 VAL A C 1
ATOM 5689 O O . VAL A 1 729 ? 9.484 50.625 9.922 1 98.12 729 VAL A O 1
ATOM 5692 N N . GLU A 1 730 ? 8.914 48.656 9.18 1 97.69 730 GLU A N 1
ATOM 5693 C CA . GLU A 1 730 ? 10.102 48.469 8.359 1 97.69 730 GLU A CA 1
ATOM 5694 C C . GLU A 1 730 ? 9.766 47.75 7.055 1 97.69 730 GLU A C 1
ATOM 5696 O O . GLU A 1 730 ? 9.969 46.562 6.938 1 97.69 730 GLU A O 1
ATOM 5701 N N . PRO A 1 731 ? 9.312 48.469 6.008 1 97.88 731 PRO A N 1
ATOM 5702 C CA . PRO A 1 731 ? 8.852 47.844 4.77 1 97.88 731 PRO A CA 1
ATOM 5703 C C . PRO A 1 731 ? 10 47.281 3.932 1 97.88 731 PRO A C 1
ATOM 5705 O O . PRO A 1 731 ? 11.102 47.844 3.936 1 97.88 731 PRO A O 1
ATOM 5708 N N . VAL A 1 732 ? 9.766 46.219 3.234 1 98.12 732 VAL A N 1
ATOM 5709 C CA . VAL A 1 732 ? 10.641 45.656 2.215 1 98.12 732 VAL A CA 1
ATOM 5710 C C . VAL A 1 732 ? 10.062 45.906 0.827 1 98.12 732 VAL A C 1
ATOM 5712 O O . VAL A 1 732 ? 8.914 45.562 0.543 1 98.12 732 VAL A O 1
ATOM 5715 N N . LEU A 1 733 ? 10.844 46.562 -0.077 1 97.06 733 LEU A N 1
ATOM 5716 C CA . LEU A 1 733 ? 10.367 46.938 -1.412 1 97.06 733 LEU A CA 1
ATOM 5717 C C . LEU A 1 733 ? 10.336 45.688 -2.314 1 97.06 733 LEU A C 1
ATOM 5719 O O . LEU A 1 733 ? 11.242 44.844 -2.252 1 97.06 733 LEU A O 1
ATOM 5723 N N . ALA A 1 734 ? 9.289 45.562 -3.025 1 97.38 734 ALA A N 1
ATOM 5724 C CA . ALA A 1 734 ? 9.125 44.406 -3.924 1 97.38 734 ALA A CA 1
ATOM 5725 C C . ALA A 1 734 ? 8.625 44.875 -5.293 1 97.38 734 ALA A C 1
ATOM 5727 O O . ALA A 1 734 ? 7.867 44.156 -5.953 1 97.38 734 ALA A O 1
ATOM 5728 N N . GLY A 1 735 ? 8.93 46 -5.668 1 95.75 735 GLY A N 1
ATOM 5729 C CA . GLY A 1 735 ? 8.539 46.531 -6.961 1 95.75 735 GLY A CA 1
ATOM 5730 C C . GLY A 1 735 ? 7.094 47 -7.004 1 95.75 735 GLY A C 1
ATOM 5731 O O . GLY A 1 735 ? 6.488 47.062 -8.078 1 95.75 735 GLY A O 1
ATOM 5732 N N . LEU A 1 736 ? 6.488 47.312 -5.879 1 97.88 736 LEU A N 1
ATOM 5733 C CA . LEU A 1 736 ? 5.109 47.781 -5.785 1 97.88 736 LEU A CA 1
ATOM 5734 C C . LEU A 1 736 ? 5.059 49.281 -5.582 1 97.88 736 LEU A C 1
ATOM 5736 O O . LEU A 1 736 ? 5.859 49.844 -4.824 1 97.88 736 LEU A O 1
ATOM 5740 N N . ASP A 1 737 ? 4.113 49.906 -6.176 1 97.44 737 ASP A N 1
ATOM 5741 C CA . ASP A 1 737 ? 3.969 51.375 -6.062 1 97.44 737 ASP A CA 1
ATOM 5742 C C . ASP A 1 737 ? 3.219 51.75 -4.789 1 97.44 737 ASP A C 1
ATOM 5744 O O . ASP A 1 737 ? 3.445 52.812 -4.223 1 97.44 737 ASP A O 1
ATOM 5748 N N . VAL A 1 738 ? 2.326 50.906 -4.516 1 98.19 738 VAL A N 1
ATOM 5749 C CA . VAL A 1 738 ? 1.462 51.156 -3.371 1 98.19 738 VAL A CA 1
ATOM 5750 C C . VAL A 1 738 ? 1.297 49.906 -2.533 1 98.19 738 VAL A C 1
ATOM 5752 O O . VAL A 1 738 ? 1.131 48.812 -3.076 1 98.19 738 VAL A O 1
ATOM 5755 N N . VAL A 1 739 ? 1.441 50.062 -1.21 1 98.69 739 VAL A N 1
ATOM 5756 C CA . VAL A 1 739 ? 1.08 49.031 -0.238 1 98.69 739 VAL A CA 1
ATOM 5757 C C . VAL A 1 739 ? 0.323 49.656 0.926 1 98.69 739 VAL A C 1
ATOM 5759 O O . VAL A 1 739 ? 0.81 50.594 1.55 1 98.69 739 VAL A O 1
ATOM 5762 N N . GLU A 1 740 ? -0.821 49.188 1.188 1 98.69 740 GLU A N 1
ATOM 5763 C CA . GLU A 1 740 ? -1.644 49.688 2.289 1 98.69 740 GLU A CA 1
ATOM 5764 C C . GLU A 1 740 ? -2.105 48.531 3.188 1 98.69 740 GLU A C 1
ATOM 5766 O O . GLU A 1 740 ? -2.441 47.469 2.701 1 98.69 740 GLU A O 1
ATOM 5771 N N . TYR A 1 741 ? -2.021 48.812 4.48 1 98.56 741 TYR A N 1
ATOM 5772 C CA . TYR A 1 741 ? -2.479 47.844 5.445 1 98.56 741 TYR A CA 1
ATOM 5773 C C . TYR A 1 741 ? -3.084 48.5 6.672 1 98.56 741 TYR A C 1
ATOM 5775 O O . TYR A 1 741 ? -2.605 49.562 7.117 1 98.56 741 TYR A O 1
ATOM 5783 N N . SER A 1 742 ? -4.176 47.938 7.172 1 98.56 742 SER A N 1
ATOM 5784 C CA . SER A 1 742 ? -4.77 48.375 8.43 1 98.56 742 SER A CA 1
ATOM 5785 C C . SER A 1 742 ? -5.195 47.219 9.289 1 98.56 742 SER A C 1
ATOM 5787 O O . SER A 1 742 ? -5.445 46.125 8.773 1 98.56 742 SER A O 1
ATOM 5789 N N . LEU A 1 743 ? -5.262 47.406 10.57 1 98.06 743 LEU A N 1
ATOM 5790 C CA . LEU A 1 743 ? -5.582 46.375 11.539 1 98.06 743 LEU A CA 1
ATOM 5791 C C . LEU A 1 743 ? -6.16 46.969 12.812 1 98.06 743 LEU A C 1
ATOM 5793 O O . LEU A 1 743 ? -5.684 48 13.297 1 98.06 743 LEU A O 1
ATOM 5797 N N . GLU A 1 744 ? -7.156 46.375 13.305 1 96.81 744 GLU A N 1
ATOM 5798 C CA . GLU A 1 744 ? -7.633 46.688 14.641 1 96.81 744 GLU A CA 1
ATOM 5799 C C . GLU A 1 744 ? -6.824 45.969 15.711 1 96.81 744 GLU A C 1
ATOM 5801 O O . GLU A 1 744 ? -7.094 44.781 16.016 1 96.81 744 GLU A O 1
ATOM 5806 N N . ILE A 1 745 ? -5.902 46.625 16.344 1 95.81 745 ILE A N 1
ATOM 5807 C CA . ILE A 1 745 ? -5.094 46.062 17.406 1 95.81 745 ILE A CA 1
ATOM 5808 C C . ILE A 1 745 ? -5.73 46.344 18.766 1 95.81 745 ILE A C 1
ATOM 5810 O O . ILE A 1 745 ? -6.711 47.094 18.844 1 95.81 745 ILE A O 1
ATOM 5814 N N . PRO A 1 746 ? -5.184 45.75 19.859 1 93.25 746 PRO A N 1
ATOM 5815 C CA . PRO A 1 746 ? -5.793 45.938 21.188 1 93.25 746 PRO A CA 1
ATOM 5816 C C . PRO A 1 746 ? -5.863 47.406 21.594 1 93.25 746 PRO A C 1
ATOM 5818 O O . PRO A 1 746 ? -6.809 47.812 22.266 1 93.25 746 PRO A O 1
ATOM 5821 N N . GLN A 1 747 ? -4.949 48.25 21.125 1 93.94 747 GLN A N 1
ATOM 5822 C CA . GLN A 1 747 ? -4.863 49.656 21.516 1 93.94 747 GLN A CA 1
ATOM 5823 C C . GLN A 1 747 ? -5.754 50.531 20.625 1 93.94 747 GLN A C 1
ATOM 5825 O O . GLN A 1 747 ? -6.039 51.688 20.969 1 93.94 747 GLN A O 1
ATOM 5830 N N . GLY A 1 748 ? -6.164 50 19.5 1 95.06 748 GLY A N 1
ATOM 5831 C CA . GLY A 1 748 ? -6.992 50.75 18.578 1 95.06 748 GLY A CA 1
ATOM 5832 C C . GLY A 1 748 ? -6.641 50.531 17.125 1 95.06 748 GLY A C 1
ATOM 5833 O O . GLY A 1 748 ? -5.949 49.562 16.797 1 95.06 748 GLY A O 1
ATOM 5834 N N . PHE A 1 749 ? -7.16 51.438 16.281 1 97.12 749 PHE A N 1
ATOM 5835 C CA . PHE A 1 749 ? -7.047 51.281 14.836 1 97.12 749 PHE A CA 1
ATOM 5836 C C . PHE A 1 749 ? -5.656 51.719 14.367 1 97.12 749 PHE A C 1
ATOM 5838 O O . PHE A 1 749 ? -5.215 52.812 14.617 1 97.12 749 PHE A O 1
ATOM 5845 N N . LEU A 1 750 ? -4.934 50.781 13.711 1 98 750 LEU A N 1
ATOM 5846 C CA . LEU A 1 750 ? -3.609 51 13.133 1 98 750 LEU A CA 1
ATOM 5847 C C . LEU A 1 750 ? -3.678 51 11.609 1 98 750 LEU A C 1
ATOM 5849 O O . LEU A 1 750 ? -4.367 50.188 11.016 1 98 750 LEU A O 1
ATOM 5853 N N . LYS A 1 751 ? -3.016 51.906 10.922 1 98.38 751 LYS A N 1
ATOM 5854 C CA . LYS A 1 751 ? -2.957 51.969 9.469 1 98.38 751 LYS A CA 1
ATOM 5855 C C . LYS A 1 751 ? -1.559 52.344 8.984 1 98.38 751 LYS A C 1
ATOM 5857 O O . LYS A 1 751 ? -0.907 53.188 9.57 1 98.38 751 LYS A O 1
ATOM 5862 N N . VAL A 1 752 ? -1.025 51.688 8.031 1 98.25 752 VAL A N 1
ATOM 5863 C CA . VAL A 1 752 ? 0.253 51.969 7.395 1 98.25 752 VAL A CA 1
ATOM 5864 C C . VAL A 1 752 ? 0.085 51.969 5.875 1 98.25 752 VAL A C 1
ATOM 5866 O O . VAL A 1 752 ? -0.597 51.094 5.328 1 98.25 752 VAL A O 1
ATOM 5869 N N . ALA A 1 753 ? 0.593 52.906 5.184 1 98.25 753 ALA A N 1
ATOM 5870 C CA . ALA A 1 753 ? 0.6 52.969 3.725 1 98.25 753 ALA A CA 1
ATOM 5871 C C . ALA A 1 753 ? 1.977 53.375 3.201 1 98.25 753 ALA A C 1
ATOM 5873 O O . ALA A 1 753 ? 2.617 54.281 3.75 1 98.25 753 ALA A O 1
ATOM 5874 N N . LEU A 1 754 ? 2.432 52.688 2.295 1 98.06 754 LEU A N 1
ATOM 5875 C CA . LEU A 1 754 ? 3.691 52.969 1.615 1 98.06 754 LEU A CA 1
ATOM 5876 C C . LEU A 1 754 ? 3.449 53.344 0.157 1 98.06 754 LEU A C 1
ATOM 5878 O O . LEU A 1 754 ? 2.787 52.594 -0.577 1 98.06 754 LEU A O 1
ATOM 5882 N N . TYR A 1 755 ? 3.898 54.438 -0.262 1 97.5 755 TYR A N 1
ATOM 5883 C CA . TYR A 1 755 ? 3.863 54.906 -1.643 1 97.5 755 TYR A CA 1
ATOM 5884 C C . TYR A 1 755 ? 5.273 55.094 -2.189 1 97.5 755 TYR A C 1
ATOM 5886 O O . TYR A 1 755 ? 6.086 55.812 -1.597 1 97.5 755 TYR A O 1
ATOM 5894 N N . VAL A 1 756 ? 5.555 54.469 -3.215 1 96.31 756 VAL A N 1
ATOM 5895 C CA . VAL A 1 756 ? 6.887 54.531 -3.799 1 96.31 756 VAL A CA 1
ATOM 5896 C C . VAL A 1 756 ? 6.789 55.031 -5.238 1 96.31 756 VAL A C 1
ATOM 5898 O O . VAL A 1 756 ? 6.008 54.5 -6.035 1 96.31 756 VAL A O 1
ATOM 5901 N N . GLU A 1 757 ? 7.488 56.031 -5.531 1 92.56 757 GLU A N 1
ATOM 5902 C CA . GLU A 1 757 ? 7.695 56.5 -6.891 1 92.56 757 GLU A CA 1
ATOM 5903 C C . GLU A 1 757 ? 9.125 56.25 -7.359 1 92.56 757 GLU A C 1
ATOM 5905 O O . GLU A 1 757 ? 9.977 57.125 -7.281 1 92.56 757 GLU A O 1
ATOM 5910 N N . GLU A 1 758 ? 9.336 55.125 -7.836 1 83.69 758 GLU A N 1
ATOM 5911 C CA . GLU A 1 758 ? 10.68 54.656 -8.164 1 83.69 758 GLU A CA 1
ATOM 5912 C C . GLU A 1 758 ? 11.375 55.594 -9.133 1 83.69 758 GLU A C 1
ATOM 5914 O O . GLU A 1 758 ? 12.586 55.812 -9.039 1 83.69 758 GLU A O 1
ATOM 5919 N N . GLU A 1 759 ? 10.617 56.062 -10.141 1 85.5 759 GLU A N 1
ATOM 5920 C CA . GLU A 1 759 ? 11.211 56.938 -11.133 1 85.5 759 GLU A CA 1
ATOM 5921 C C . GLU A 1 759 ? 11.766 58.219 -10.484 1 85.5 759 GLU A C 1
ATOM 5923 O O . GLU A 1 759 ? 12.781 58.75 -10.93 1 85.5 759 GLU A O 1
ATOM 5928 N N . LYS A 1 760 ? 11.219 58.719 -9.477 1 91.19 760 LYS A N 1
ATOM 5929 C CA . LYS A 1 760 ? 11.609 59.969 -8.805 1 91.19 760 LYS A CA 1
ATOM 5930 C C . LYS A 1 760 ? 12.523 59.656 -7.613 1 91.19 760 LYS A C 1
ATOM 5932 O O . LYS A 1 760 ? 12.953 60.594 -6.91 1 91.19 760 LYS A O 1
ATOM 5937 N N . HIS A 1 761 ? 12.82 58.438 -7.336 1 91.94 761 HIS A N 1
ATOM 5938 C CA . HIS A 1 761 ? 13.641 58 -6.203 1 91.94 761 HIS A CA 1
ATOM 5939 C C . HIS A 1 761 ? 13.117 58.594 -4.898 1 91.94 761 HIS A C 1
ATOM 5941 O O . HIS A 1 761 ? 13.906 59.062 -4.062 1 91.94 761 HIS A O 1
ATOM 5947 N N . ALA A 1 762 ? 11.773 58.688 -4.836 1 94.12 762 ALA A N 1
ATOM 5948 C CA . ALA A 1 762 ? 11.117 59.25 -3.666 1 94.12 762 ALA A CA 1
ATOM 5949 C C . ALA A 1 762 ? 9.883 58.438 -3.279 1 94.12 762 ALA A C 1
ATOM 5951 O O . ALA A 1 762 ? 9.391 57.656 -4.074 1 94.12 762 ALA A O 1
ATOM 5952 N N . GLY A 1 763 ? 9.484 58.594 -2.066 1 95.88 763 GLY A N 1
ATOM 5953 C CA . GLY A 1 763 ? 8.281 57.938 -1.572 1 95.88 763 GLY A CA 1
ATOM 5954 C C . GLY A 1 763 ? 7.797 58.5 -0.249 1 95.88 763 GLY A C 1
ATOM 5955 O O . GLY A 1 763 ? 8.312 59.5 0.232 1 95.88 763 GLY A O 1
ATOM 5956 N N . MET A 1 764 ? 6.797 57.875 0.204 1 96.56 764 MET A N 1
ATOM 5957 C CA . MET A 1 764 ? 6.176 58.312 1.442 1 96.56 764 MET A CA 1
ATOM 5958 C C . MET A 1 764 ? 5.613 57.156 2.236 1 96.56 764 MET A C 1
ATOM 5960 O O . MET A 1 764 ? 5.074 56.219 1.658 1 96.56 764 MET A O 1
ATOM 5964 N N . ILE A 1 765 ? 5.805 57.219 3.564 1 97.44 765 ILE A N 1
ATOM 5965 C CA . ILE A 1 765 ? 5.145 56.312 4.5 1 97.44 765 ILE A CA 1
ATOM 5966 C C . ILE A 1 765 ? 4.098 57.094 5.309 1 97.44 765 ILE A C 1
ATOM 5968 O O . ILE A 1 765 ? 4.426 58.062 5.988 1 97.44 765 ILE A O 1
ATOM 5972 N N . LYS A 1 766 ? 2.902 56.719 5.168 1 97.25 766 LYS A N 1
ATOM 5973 C CA . LYS A 1 766 ? 1.831 57.281 5.992 1 97.25 766 LYS A CA 1
ATOM 5974 C C . LYS A 1 766 ? 1.427 56.312 7.098 1 97.25 766 LYS A C 1
ATOM 5976 O O . LYS A 1 766 ? 1.337 55.094 6.867 1 97.25 766 LYS A O 1
ATOM 5981 N N . LEU A 1 767 ? 1.233 56.875 8.297 1 96.62 767 LEU A N 1
ATOM 5982 C CA . LEU A 1 767 ? 0.954 56 9.422 1 96.62 767 LEU A CA 1
ATOM 5983 C C . LEU A 1 767 ? -0.084 56.625 10.352 1 96.62 767 LEU A C 1
ATOM 5985 O O . LEU A 1 767 ? -0.093 57.844 10.562 1 96.62 767 LEU A O 1
ATOM 5989 N N . LEU A 1 768 ? -1.009 55.812 10.719 1 97.81 768 LEU A N 1
ATOM 5990 C CA . LEU A 1 768 ? -1.912 56.125 11.828 1 97.81 768 LEU A CA 1
ATOM 5991 C C . LEU A 1 768 ? -1.675 55.188 12.992 1 97.81 768 LEU A C 1
ATOM 5993 O O . LEU A 1 768 ? -1.888 53.969 12.867 1 97.81 768 LEU A O 1
ATOM 5997 N N . VAL A 1 769 ? -1.182 55.688 14.141 1 97.69 769 VAL A N 1
ATOM 5998 C CA . VAL A 1 769 ? -0.88 54.938 15.344 1 97.69 769 VAL A CA 1
ATOM 5999 C C . VAL A 1 769 ? -1.864 55.281 16.453 1 97.69 769 VAL A C 1
ATOM 6001 O O . VAL A 1 769 ? -2.027 56.469 16.781 1 97.69 769 VAL A O 1
ATOM 6004 N N . PRO A 1 770 ? -2.52 54.375 17 1 97.31 770 PRO A N 1
ATOM 6005 C CA . PRO A 1 770 ? -3.51 54.688 18.031 1 97.31 770 PRO A CA 1
ATOM 6006 C C . PRO A 1 770 ? -2.871 55.156 19.328 1 97.31 770 PRO A C 1
ATOM 6008 O O . PRO A 1 770 ? -1.678 54.938 19.547 1 97.31 770 PRO A O 1
ATOM 6011 N N . GLU A 1 771 ? -3.715 55.781 20.234 1 96.12 771 GLU A N 1
ATOM 6012 C CA . GLU A 1 771 ? -3.262 56.188 21.562 1 96.12 771 GLU A CA 1
ATOM 6013 C C . GLU A 1 771 ? -2.832 54.969 22.375 1 96.12 771 GLU A C 1
ATOM 6015 O O . GLU A 1 771 ? -3.477 53.906 22.312 1 96.12 771 GLU A O 1
ATOM 6020 N N . GLY A 1 772 ? -1.824 55.031 23 1 94.31 772 GLY A N 1
ATOM 6021 C CA . GLY A 1 772 ? -1.345 53.938 23.812 1 94.31 772 GLY A CA 1
ATOM 6022 C C . GLY A 1 772 ? -0.221 53.156 23.156 1 94.31 772 GLY A C 1
ATOM 6023 O O . GLY A 1 772 ? 0.384 52.281 23.797 1 94.31 772 GLY A O 1
ATOM 6024 N N . SER A 1 773 ? 0.08 53.5 21.859 1 97.31 773 SER A N 1
ATOM 6025 C CA . SER A 1 773 ? 1.169 52.844 21.141 1 97.31 773 SER A CA 1
ATOM 6026 C C . SER A 1 773 ? 2.188 53.844 20.641 1 97.31 773 SER A C 1
ATOM 6028 O O . SER A 1 773 ? 1.878 55.031 20.5 1 97.31 773 SER A O 1
ATOM 6030 N N . THR A 1 774 ? 3.375 53.406 20.516 1 97.69 774 THR A N 1
ATOM 6031 C CA . THR A 1 774 ? 4.441 54.156 19.859 1 97.69 774 THR A CA 1
ATOM 6032 C C . THR A 1 774 ? 5.012 53.344 18.672 1 97.69 774 THR A C 1
ATOM 6034 O O . THR A 1 774 ? 5.141 52.125 18.75 1 97.69 774 THR A O 1
ATOM 6037 N N . ALA A 1 775 ? 5.336 54.094 17.609 1 97.56 775 ALA A N 1
ATOM 6038 C CA . ALA A 1 775 ? 5.871 53.406 16.438 1 97.56 775 ALA A CA 1
ATOM 6039 C C . ALA A 1 775 ? 7.316 53.812 16.172 1 97.56 775 ALA A C 1
ATOM 6041 O O . ALA A 1 775 ? 7.68 54.969 16.328 1 97.56 775 ALA A O 1
ATOM 6042 N N . ALA A 1 776 ? 8.117 52.875 15.961 1 97.88 776 ALA A N 1
ATOM 6043 C CA . ALA A 1 776 ? 9.469 53.094 15.445 1 97.88 776 ALA A CA 1
ATOM 6044 C C . ALA A 1 776 ? 9.547 52.781 13.953 1 97.88 776 ALA A C 1
ATOM 6046 O O . ALA A 1 776 ? 9.383 51.625 13.547 1 97.88 776 ALA A O 1
ATOM 6047 N N . VAL A 1 777 ? 9.812 53.781 13.078 1 97.75 777 VAL A N 1
ATOM 6048 C CA . VAL A 1 777 ? 9.766 53.625 11.625 1 97.75 777 VAL A CA 1
ATOM 6049 C C . VAL A 1 777 ? 11.188 53.625 11.062 1 97.75 777 VAL A C 1
ATOM 6051 O O . VAL A 1 777 ? 12 54.5 11.383 1 97.75 777 VAL A O 1
ATOM 6054 N N . LYS A 1 778 ? 11.469 52.625 10.312 1 96.5 778 LYS A N 1
ATOM 6055 C CA . LYS A 1 778 ? 12.711 52.5 9.555 1 96.5 778 LYS A CA 1
ATOM 6056 C C . LYS A 1 778 ? 12.438 52.531 8.055 1 96.5 778 LYS A C 1
ATOM 6058 O O . LYS A 1 778 ? 11.453 51.969 7.586 1 96.5 778 LYS A O 1
ATOM 6063 N N . PRO A 1 779 ? 13.289 53.25 7.23 1 95.06 779 PRO A N 1
ATOM 6064 C CA . PRO A 1 779 ? 13.109 53.25 5.777 1 95.06 779 PRO A CA 1
ATOM 6065 C C . PRO A 1 779 ? 13.484 51.906 5.148 1 95.06 779 PRO A C 1
ATOM 6067 O O . PRO A 1 779 ? 14.211 51.094 5.762 1 95.06 779 PRO A O 1
ATOM 6070 N N . PRO A 1 780 ? 12.984 51.594 3.967 1 95.12 780 PRO A N 1
ATOM 6071 C CA . PRO A 1 780 ? 13.461 50.406 3.256 1 95.12 780 PRO A CA 1
ATOM 6072 C C . PRO A 1 780 ? 14.977 50.438 3.035 1 95.12 780 PRO A C 1
ATOM 6074 O O . PRO A 1 780 ? 15.594 51.5 3.047 1 95.12 780 PRO A O 1
ATOM 6077 N N . LYS A 1 781 ? 15.523 49.25 2.939 1 94.56 781 LYS A N 1
ATOM 6078 C CA . LYS A 1 781 ? 16.953 49.125 2.68 1 94.56 781 LYS A CA 1
ATOM 6079 C C . LYS A 1 781 ? 17.359 49.969 1.482 1 94.56 781 LYS A C 1
ATOM 6081 O O . LYS A 1 781 ? 16.75 49.906 0.42 1 94.56 781 LYS A O 1
ATOM 6086 N N . GLY A 1 782 ? 18.391 50.812 1.661 1 92.81 782 GLY A N 1
ATOM 6087 C CA . GLY A 1 782 ? 18.906 51.656 0.592 1 92.81 782 GLY A CA 1
ATOM 6088 C C . GLY A 1 782 ? 18.203 53 0.524 1 92.81 782 GLY A C 1
ATOM 6089 O O . GLY A 1 782 ? 18.5 53.812 -0.36 1 92.81 782 GLY A O 1
ATOM 6090 N N . TRP A 1 783 ? 17.297 53.25 1.444 1 95.06 783 TRP A N 1
ATOM 6091 C CA . TRP A 1 783 ? 16.547 54.5 1.453 1 95.06 783 TRP A CA 1
ATOM 6092 C C . TRP A 1 783 ? 16.797 55.281 2.748 1 95.06 783 TRP A C 1
ATOM 6094 O O . TRP A 1 783 ? 17.328 54.719 3.715 1 95.06 783 TRP A O 1
ATOM 6104 N N . SER A 1 784 ? 16.469 56.594 2.779 1 94.75 784 SER A N 1
ATOM 6105 C CA . SER A 1 784 ? 16.547 57.438 3.959 1 94.75 784 SER A CA 1
ATOM 6106 C C . SER A 1 784 ? 15.172 57.969 4.359 1 94.75 784 SER A C 1
ATOM 6108 O O . SER A 1 784 ? 14.281 58.094 3.52 1 94.75 784 SER A O 1
ATOM 6110 N N . LEU A 1 785 ? 15.039 58.188 5.637 1 94.56 785 LEU A N 1
ATOM 6111 C CA . LEU A 1 785 ? 13.773 58.656 6.188 1 94.56 785 LEU A CA 1
ATOM 6112 C C . LEU A 1 785 ? 13.852 60.125 6.547 1 94.56 785 LEU A C 1
ATOM 6114 O O . LEU A 1 785 ? 14.828 60.562 7.156 1 94.56 785 LEU A O 1
ATOM 6118 N N . GLY A 1 786 ? 12.844 60.844 6.141 1 88.5 786 GLY A N 1
ATOM 6119 C CA . GLY A 1 786 ? 12.742 62.219 6.59 1 88.5 786 GLY A CA 1
ATOM 6120 C C . GLY A 1 786 ? 12.227 62.344 8.008 1 88.5 786 GLY A C 1
ATOM 6121 O O . GLY A 1 786 ? 11.141 61.844 8.328 1 88.5 786 GLY A O 1
ATOM 6122 N N . GLY A 1 787 ? 13.07 62.844 8.984 1 84.62 787 GLY A N 1
ATOM 6123 C CA . GLY A 1 787 ? 12.641 63.062 10.359 1 84.62 787 GLY A CA 1
ATOM 6124 C C . GLY A 1 787 ? 13.172 62 11.305 1 84.62 787 GLY A C 1
ATOM 6125 O O . GLY A 1 787 ? 14.055 61.219 10.938 1 84.62 787 GLY A O 1
ATOM 6126 N N . ASN A 1 788 ? 12.812 61.906 12.602 1 84.56 788 ASN A N 1
ATOM 6127 C CA . ASN A 1 788 ? 13.391 61.062 13.664 1 84.56 788 ASN A CA 1
ATOM 6128 C C . ASN A 1 788 ? 12.82 59.656 13.648 1 84.56 788 ASN A C 1
ATOM 6130 O O . ASN A 1 788 ? 13.352 58.781 14.32 1 84.56 788 ASN A O 1
ATOM 6134 N N . GLY A 1 789 ? 11.828 59.375 12.883 1 90.25 789 GLY A N 1
ATOM 6135 C CA . GLY A 1 789 ? 11.305 58.031 12.68 1 90.25 789 GLY A CA 1
ATOM 6136 C C . GLY A 1 789 ? 10.523 57.5 13.867 1 90.25 789 GLY A C 1
ATOM 6137 O O . GLY A 1 789 ? 10.125 56.344 13.898 1 90.25 789 GLY A O 1
ATOM 6138 N N . VAL A 1 790 ? 10.344 58.094 15.07 1 95 790 VAL A N 1
ATOM 6139 C CA . VAL A 1 790 ? 9.547 57.719 16.219 1 95 790 VAL A CA 1
ATOM 6140 C C . VAL A 1 790 ? 8.242 58.5 16.25 1 95 790 VAL A C 1
ATOM 6142 O O . VAL A 1 790 ? 8.266 59.75 16.25 1 95 790 VAL A O 1
ATOM 6145 N N . ILE A 1 791 ? 7.191 57.812 16.266 1 95.5 791 ILE A N 1
ATOM 6146 C CA . ILE A 1 791 ? 5.875 58.438 16.234 1 95.5 791 ILE A CA 1
ATOM 6147 C C . ILE A 1 791 ? 5.078 58.031 17.469 1 95.5 791 ILE A C 1
ATOM 6149 O O . ILE A 1 791 ? 4.809 56.875 17.703 1 95.5 791 ILE A O 1
ATOM 6153 N N . GLU A 1 792 ? 4.734 59 18.312 1 94.81 792 GLU A N 1
ATOM 6154 C CA . GLU A 1 792 ? 3.822 58.75 19.438 1 94.81 792 GLU A CA 1
ATOM 6155 C C . GLU A 1 792 ? 2.373 58.719 18.953 1 94.81 792 GLU A C 1
ATOM 6157 O O . GLU A 1 792 ? 1.88 59.656 18.328 1 94.81 792 GLU A O 1
ATOM 6162 N N . GLY A 1 793 ? 1.675 57.656 19.25 1 95.19 793 GLY A N 1
ATOM 6163 C CA . GLY A 1 793 ? 0.319 57.5 18.75 1 95.19 793 GLY A CA 1
ATOM 6164 C C . GLY A 1 793 ? -0.676 58.438 19.375 1 95.19 793 GLY A C 1
ATOM 6165 O O . GLY A 1 793 ? -0.751 58.562 20.594 1 95.19 793 GLY A O 1
ATOM 6166 N N . ASP A 1 794 ? -1.422 59.156 18.578 1 94.44 794 ASP A N 1
ATOM 6167 C CA . ASP A 1 794 ? -2.5 60 19.047 1 94.44 794 ASP A CA 1
ATOM 6168 C C . ASP A 1 794 ? -3.748 59.844 18.188 1 94.44 794 ASP A C 1
ATOM 6170 O O . ASP A 1 794 ? -4.688 60.656 18.281 1 94.44 794 ASP A O 1
ATOM 6174 N N . GLY A 1 795 ? -3.662 58.906 17.25 1 94.38 795 GLY A N 1
ATOM 6175 C CA . GLY A 1 795 ? -4.816 58.594 16.422 1 94.38 795 GLY A CA 1
ATOM 6176 C C . GLY A 1 795 ? -4.898 59.438 15.18 1 94.38 795 GLY A C 1
ATOM 6177 O O . GLY A 1 795 ? -5.891 59.406 14.453 1 94.38 795 GLY A O 1
ATOM 6178 N N . THR A 1 796 ? -3.842 60.188 14.906 1 95.25 796 THR A N 1
ATOM 6179 C CA . THR A 1 796 ? -3.816 61.031 13.711 1 95.25 796 THR A CA 1
ATOM 6180 C C . THR A 1 796 ? -2.785 60.5 12.711 1 95.25 796 THR A C 1
ATOM 6182 O O . THR A 1 796 ? -1.78 59.906 13.109 1 95.25 796 THR A O 1
ATOM 6185 N N . GLU A 1 797 ? -3.068 60.719 11.508 1 96.06 797 GLU A N 1
ATOM 6186 C CA . GLU A 1 797 ? -2.184 60.25 10.453 1 96.06 797 GLU A CA 1
ATOM 6187 C C . GLU A 1 797 ? -0.944 61.125 10.328 1 96.06 797 GLU A C 1
ATOM 6189 O O . GLU A 1 797 ? -1.041 62.344 10.383 1 96.06 797 GLU A O 1
ATOM 6194 N N . VAL A 1 798 ? 0.177 60.562 10.203 1 95.62 798 VAL A N 1
ATOM 6195 C CA . VAL A 1 798 ? 1.457 61.25 10.008 1 95.62 798 VAL A CA 1
ATOM 6196 C C . VAL A 1 798 ? 2.092 60.75 8.703 1 95.62 798 VAL A C 1
ATOM 6198 O O . VAL A 1 798 ? 1.909 59.594 8.305 1 95.62 798 VAL A O 1
ATOM 6201 N N . SER A 1 799 ? 2.762 61.625 7.961 1 95.88 799 SER A N 1
ATOM 6202 C CA . SER A 1 799 ? 3.449 61.281 6.715 1 95.88 799 SER A CA 1
ATOM 6203 C C . SER A 1 799 ? 4.957 61.469 6.848 1 95.88 799 SER A C 1
ATOM 6205 O O . SER A 1 799 ? 5.406 62.531 7.336 1 95.88 799 SER A O 1
ATOM 6207 N N . LEU A 1 800 ? 5.645 60.5 6.5 1 96.19 800 LEU A N 1
ATOM 6208 C CA . LEU A 1 800 ? 7.102 60.562 6.48 1 96.19 800 LEU A CA 1
ATOM 6209 C C . LEU A 1 800 ? 7.633 60.375 5.066 1 96.19 800 LEU A C 1
ATOM 6211 O O . LEU A 1 800 ? 7.336 59.375 4.414 1 96.19 800 LEU A O 1
ATOM 6215 N N . GLN A 1 801 ? 8.43 61.344 4.633 1 95.62 801 GLN A N 1
ATOM 6216 C CA . GLN A 1 801 ? 9.023 61.219 3.305 1 95.62 801 GLN A CA 1
ATOM 6217 C C . GLN A 1 801 ? 10.219 60.281 3.314 1 95.62 801 GLN A C 1
ATOM 6219 O O . GLN A 1 801 ? 10.961 60.219 4.297 1 95.62 801 GLN A O 1
ATOM 6224 N N . ILE A 1 802 ? 10.336 59.5 2.283 1 95.56 802 ILE A N 1
ATOM 6225 C CA . ILE A 1 802 ? 11.523 58.656 2.115 1 95.56 802 ILE A CA 1
ATOM 6226 C C . ILE A 1 802 ? 12.188 58.969 0.775 1 95.56 802 ILE A C 1
ATOM 6228 O O . ILE A 1 802 ? 11.516 59.375 -0.175 1 95.56 802 ILE A O 1
ATOM 6232 N N . SER A 1 803 ? 13.539 58.875 0.69 1 94.69 803 SER A N 1
ATOM 6233 C CA . SER A 1 803 ? 14.297 59.125 -0.531 1 94.69 803 SER A CA 1
ATOM 6234 C C . SER A 1 803 ? 15.422 58.125 -0.708 1 94.69 803 SER A C 1
ATOM 6236 O O . SER A 1 803 ? 16.031 57.688 0.271 1 94.69 803 SER A O 1
ATOM 6238 N N . LYS A 1 804 ? 15.633 57.75 -1.986 1 93.5 804 LYS A N 1
ATOM 6239 C CA . LYS A 1 804 ? 16.703 56.812 -2.27 1 93.5 804 LYS A CA 1
ATOM 6240 C C . LYS A 1 804 ? 18.062 57.438 -1.986 1 93.5 804 LYS A C 1
ATOM 6242 O O . LYS A 1 804 ? 18.312 58.594 -2.309 1 93.5 804 LYS A O 1
ATOM 6247 N N . LYS A 1 805 ? 18.875 56.656 -1.319 1 86.56 805 LYS A N 1
ATOM 6248 C CA . LYS A 1 805 ? 20.219 57.156 -1.014 1 86.56 805 LYS A CA 1
ATOM 6249 C C . LYS A 1 805 ? 21.062 57.25 -2.277 1 86.56 805 LYS A C 1
ATOM 6251 O O . LYS A 1 805 ? 20.938 56.438 -3.189 1 86.56 805 LYS A O 1
ATOM 6256 N N . SER A 1 806 ? 21.438 58.531 -2.541 1 68.56 806 SER A N 1
ATOM 6257 C CA . SER A 1 806 ? 22.344 58.75 -3.664 1 68.56 806 SER A CA 1
ATOM 6258 C C . SER A 1 806 ? 23.547 57.781 -3.596 1 68.56 806 SER A C 1
ATOM 6260 O O . SER A 1 806 ? 24.062 57.5 -2.512 1 68.56 806 SER A O 1
ATOM 6262 N N . GLU A 1 807 ? 23.609 56.812 -4.48 1 49.22 807 GLU A N 1
ATOM 6263 C CA . GLU A 1 807 ? 24.875 56.094 -4.516 1 49.22 807 GLU A CA 1
ATOM 6264 C C . GLU A 1 807 ? 26.047 57.062 -4.363 1 49.22 807 GLU A C 1
ATOM 6266 O O . GLU A 1 807 ? 26.016 58.188 -4.879 1 49.22 807 GLU A O 1
ATOM 6271 N N . MET B 1 1 ? 35.281 -48.188 -30.328 1 24.8 1 MET B N 1
ATOM 6272 C CA . MET B 1 1 ? 34.031 -47.781 -29.688 1 24.8 1 MET B CA 1
ATOM 6273 C C . MET B 1 1 ? 33.938 -46.25 -29.609 1 24.8 1 MET B C 1
ATOM 6275 O O . MET B 1 1 ? 34.656 -45.625 -28.828 1 24.8 1 MET B O 1
ATOM 6279 N N . GLN B 1 2 ? 33.656 -45.5 -30.703 1 27.7 2 GLN B N 1
ATOM 6280 C CA . GLN B 1 2 ? 33.969 -44.125 -31.109 1 27.7 2 GLN B CA 1
ATOM 6281 C C . GLN B 1 2 ? 33.156 -43.094 -30.328 1 27.7 2 GLN B C 1
ATOM 6283 O O . GLN B 1 2 ? 31.922 -43.219 -30.234 1 27.7 2 GLN B O 1
ATOM 6288 N N . SER B 1 3 ? 33.75 -42.5 -29.25 1 25.52 3 SER B N 1
ATOM 6289 C CA . SER B 1 3 ? 33.281 -41.531 -28.266 1 25.52 3 SER B CA 1
ATOM 6290 C C . SER B 1 3 ? 32.625 -40.344 -28.953 1 25.52 3 SER B C 1
ATOM 6292 O O . SER B 1 3 ? 33.281 -39.562 -29.641 1 25.52 3 SER B O 1
ATOM 6294 N N . SER B 1 4 ? 31.406 -40.438 -29.531 1 25.3 4 SER B N 1
ATOM 6295 C CA . SER B 1 4 ? 30.703 -39.438 -30.297 1 25.3 4 SER B CA 1
ATOM 6296 C C . SER B 1 4 ? 30.562 -38.125 -29.5 1 25.3 4 SER B C 1
ATOM 6298 O O . SER B 1 4 ? 29.984 -38.125 -28.406 1 25.3 4 SER B O 1
ATOM 6300 N N . SER B 1 5 ? 31.516 -37.188 -29.484 1 28.72 5 SER B N 1
ATOM 6301 C CA . SER B 1 5 ? 31.641 -35.812 -28.969 1 28.72 5 SER B CA 1
ATOM 6302 C C . SER B 1 5 ? 30.438 -34.969 -29.344 1 28.72 5 SER B C 1
ATOM 6304 O O . SER B 1 5 ? 30.25 -34.625 -30.516 1 28.72 5 SER B O 1
ATOM 6306 N N . THR B 1 6 ? 29.25 -35.094 -28.766 1 32.31 6 THR B N 1
ATOM 6307 C CA . THR B 1 6 ? 28.078 -34.281 -28.984 1 32.31 6 THR B CA 1
ATOM 6308 C C . THR B 1 6 ? 28.453 -32.781 -28.953 1 32.31 6 THR B C 1
ATOM 6310 O O . THR B 1 6 ? 29 -32.281 -27.969 1 32.31 6 THR B O 1
ATOM 6313 N N . SER B 1 7 ? 28.781 -32.125 -30.031 1 33.78 7 SER B N 1
ATOM 6314 C CA . SER B 1 7 ? 29.062 -30.703 -30.281 1 33.78 7 SER B CA 1
ATOM 6315 C C . SER B 1 7 ? 28.094 -29.797 -29.531 1 33.78 7 SER B C 1
ATOM 6317 O O . SER B 1 7 ? 26.891 -29.906 -29.688 1 33.78 7 SER B O 1
ATOM 6319 N N . LEU B 1 8 ? 28.375 -29.328 -28.391 1 40.06 8 LEU B N 1
ATOM 6320 C CA . LEU B 1 8 ? 27.766 -28.219 -27.672 1 40.06 8 LEU B CA 1
ATOM 6321 C C . LEU B 1 8 ? 27.438 -27.078 -28.609 1 40.06 8 LEU B C 1
ATOM 6323 O O . LEU B 1 8 ? 28.344 -26.375 -29.094 1 40.06 8 LEU B O 1
ATOM 6327 N N . SER B 1 9 ? 26.484 -27.062 -29.5 1 43.09 9 SER B N 1
ATOM 6328 C CA . SER B 1 9 ? 26.031 -25.984 -30.391 1 43.09 9 SER B CA 1
ATOM 6329 C C . SER B 1 9 ? 26 -24.656 -29.656 1 43.09 9 SER B C 1
ATOM 6331 O O . SER B 1 9 ? 25.641 -24.578 -28.484 1 43.09 9 SER B O 1
ATOM 6333 N N . ASN B 1 10 ? 26.781 -23.609 -29.906 1 52.78 10 ASN B N 1
ATOM 6334 C CA . ASN B 1 10 ? 26.922 -22.234 -29.453 1 52.78 10 ASN B CA 1
ATOM 6335 C C . ASN B 1 10 ? 25.562 -21.562 -29.234 1 52.78 10 ASN B C 1
ATOM 6337 O O . ASN B 1 10 ? 24.734 -21.516 -30.141 1 52.78 10 ASN B O 1
ATOM 6341 N N . PRO B 1 11 ? 25.156 -21.25 -28 1 66.5 11 PRO B N 1
ATOM 6342 C CA . PRO B 1 11 ? 23.828 -20.672 -27.734 1 66.5 11 PRO B CA 1
ATOM 6343 C C . PRO B 1 11 ? 23.531 -19.469 -28.641 1 66.5 11 PRO B C 1
ATOM 6345 O O . PRO B 1 11 ? 24.406 -18.641 -28.875 1 66.5 11 PRO B O 1
ATOM 6348 N N . GLU B 1 12 ? 22.328 -19.516 -29.297 1 83.5 12 GLU B N 1
ATOM 6349 C CA . GLU B 1 12 ? 21.797 -18.547 -30.25 1 83.5 12 GLU B CA 1
ATOM 6350 C C . GLU B 1 12 ? 21.594 -17.188 -29.594 1 83.5 12 GLU B C 1
ATOM 6352 O O . GLU B 1 12 ? 21.219 -17.094 -28.422 1 83.5 12 GLU B O 1
ATOM 6357 N N . LEU B 1 13 ? 22.172 -16.156 -30.203 1 92.44 13 LEU B N 1
ATOM 6358 C CA . LEU B 1 13 ? 21.922 -14.781 -29.781 1 92.44 13 LEU B CA 1
ATOM 6359 C C . LEU B 1 13 ? 20.625 -14.258 -30.406 1 92.44 13 LEU B C 1
ATOM 6361 O O . LEU B 1 13 ? 20.5 -14.188 -31.625 1 92.44 13 LEU B O 1
ATOM 6365 N N . VAL B 1 14 ? 19.703 -13.961 -29.594 1 95.44 14 VAL B N 1
ATOM 6366 C CA . VAL B 1 14 ? 18.453 -13.375 -30.062 1 95.44 14 VAL B CA 1
ATOM 6367 C C . VAL B 1 14 ? 18.609 -11.859 -30.188 1 95.44 14 VAL B C 1
ATOM 6369 O O . VAL B 1 14 ? 19 -11.188 -29.234 1 95.44 14 VAL B O 1
ATOM 6372 N N . ARG B 1 15 ? 18.312 -11.289 -31.312 1 95.62 15 ARG B N 1
ATOM 6373 C CA . ARG B 1 15 ? 18.484 -9.867 -31.594 1 95.62 15 ARG B CA 1
ATOM 6374 C C . ARG B 1 15 ? 17.156 -9.141 -31.641 1 95.62 15 ARG B C 1
ATOM 6376 O O . ARG B 1 15 ? 16.109 -9.758 -31.844 1 95.62 15 ARG B O 1
ATOM 6383 N N . PRO B 1 16 ? 17.188 -7.848 -31.391 1 95.94 16 PRO B N 1
ATOM 6384 C CA . PRO B 1 16 ? 15.922 -7.105 -31.484 1 95.94 16 PRO B CA 1
ATOM 6385 C C . PRO B 1 16 ? 15.383 -7.051 -32.906 1 95.94 16 PRO B C 1
ATOM 6387 O O . PRO B 1 16 ? 16.156 -7.035 -33.875 1 95.94 16 PRO B O 1
ATOM 6390 N N . SER B 1 17 ? 14.117 -6.996 -33.031 1 95 17 SER B N 1
ATOM 6391 C CA . SER B 1 17 ? 13.445 -6.953 -34.312 1 95 17 SER B CA 1
ATOM 6392 C C . SER B 1 17 ? 13.359 -5.527 -34.844 1 95 17 SER B C 1
ATOM 6394 O O . SER B 1 17 ? 13.367 -5.309 -36.062 1 95 17 SER B O 1
ATOM 6396 N N . ARG B 1 18 ? 13.203 -4.539 -33.938 1 95.31 18 ARG B N 1
ATOM 6397 C CA . ARG B 1 18 ? 13.102 -3.148 -34.344 1 95.31 18 ARG B CA 1
ATOM 6398 C C . ARG B 1 18 ? 13.391 -2.197 -33.188 1 95.31 18 ARG B C 1
ATOM 6400 O O . ARG B 1 18 ? 13.484 -2.621 -32.031 1 95.31 18 ARG B O 1
ATOM 6407 N N . VAL B 1 19 ? 13.578 -0.922 -33.531 1 95.62 19 VAL B N 1
ATOM 6408 C CA . VAL B 1 19 ? 13.656 0.165 -32.562 1 95.62 19 VAL B CA 1
ATOM 6409 C C . VAL B 1 19 ? 12.273 0.764 -32.344 1 95.62 19 VAL B C 1
ATOM 6411 O O . VAL B 1 19 ? 11.625 1.208 -33.312 1 95.62 19 VAL B O 1
ATOM 6414 N N . LEU B 1 20 ? 11.805 0.702 -31.156 1 95.25 20 LEU B N 1
ATOM 6415 C CA . LEU B 1 20 ? 10.484 1.229 -30.844 1 95.25 20 LEU B CA 1
ATOM 6416 C C . LEU B 1 20 ? 10.5 2.754 -30.812 1 95.25 20 LEU B C 1
ATOM 6418 O O . LEU B 1 20 ? 9.617 3.402 -31.375 1 95.25 20 LEU B O 1
ATOM 6422 N N . ARG B 1 21 ? 11.445 3.34 -30.062 1 94.12 21 ARG B N 1
ATOM 6423 C CA . ARG B 1 21 ? 11.562 4.789 -29.938 1 94.12 21 ARG B CA 1
ATOM 6424 C C . ARG B 1 21 ? 12.953 5.188 -29.453 1 94.12 21 ARG B C 1
ATOM 6426 O O . ARG B 1 21 ? 13.695 4.352 -28.938 1 94.12 21 ARG B O 1
ATOM 6433 N N . THR B 1 22 ? 13.391 6.488 -29.719 1 93.06 22 THR B N 1
ATOM 6434 C CA . THR B 1 22 ? 14.672 7.039 -29.281 1 93.06 22 THR B CA 1
ATOM 6435 C C . THR B 1 22 ? 14.477 8.406 -28.641 1 93.06 22 THR B C 1
ATOM 6437 O O . THR B 1 22 ? 13.461 9.07 -28.875 1 93.06 22 THR B O 1
ATOM 6440 N N . SER B 1 23 ? 15.273 8.711 -27.797 1 90.31 23 SER B N 1
ATOM 6441 C CA . SER B 1 23 ? 15.383 10.039 -27.219 1 90.31 23 SER B CA 1
ATOM 6442 C C . SER B 1 23 ? 16.844 10.492 -27.156 1 90.31 23 SER B C 1
ATOM 6444 O O . SER B 1 23 ? 17.734 9.68 -26.922 1 90.31 23 SER B O 1
ATOM 6446 N N . GLY B 1 24 ? 17.125 11.734 -27.359 1 91.25 24 GLY B N 1
ATOM 6447 C CA . GLY B 1 24 ? 18.484 12.234 -27.391 1 91.25 24 GLY B CA 1
ATOM 6448 C C . GLY B 1 24 ? 19.234 11.883 -28.672 1 91.25 24 GLY B C 1
ATOM 6449 O O . GLY B 1 24 ? 18.625 11.773 -29.734 1 91.25 24 GLY B O 1
ATOM 6450 N N . LYS B 1 25 ? 20.547 11.891 -28.562 1 93.31 25 LYS B N 1
ATOM 6451 C CA . LYS B 1 25 ? 21.375 11.633 -29.734 1 93.31 25 LYS B CA 1
ATOM 6452 C C . LYS B 1 25 ? 21.609 10.133 -29.922 1 93.31 25 LYS B C 1
ATOM 6454 O O . LYS B 1 25 ? 22.547 9.578 -29.359 1 93.31 25 LYS B O 1
ATOM 6459 N N . VAL B 1 26 ? 20.859 9.523 -30.812 1 94.12 26 VAL B N 1
ATOM 6460 C CA . VAL B 1 26 ? 20.953 8.102 -31.125 1 94.12 26 VAL B CA 1
ATOM 6461 C C . VAL B 1 26 ? 21.062 7.918 -32.656 1 94.12 26 VAL B C 1
ATOM 6463 O O . VAL B 1 26 ? 20.312 8.531 -33.406 1 94.12 26 VAL B O 1
ATOM 6466 N N . GLU B 1 27 ? 21.984 7.215 -33.062 1 94.06 27 GLU B N 1
ATOM 6467 C CA . GLU B 1 27 ? 22.125 6.855 -34.469 1 94.06 27 GLU B CA 1
ATOM 6468 C C . GLU B 1 27 ? 21.969 5.352 -34.688 1 94.06 27 GLU B C 1
ATOM 6470 O O . GLU B 1 27 ? 22.641 4.559 -34 1 94.06 27 GLU B O 1
ATOM 6475 N N . ILE B 1 28 ? 21.141 5.031 -35.531 1 91.06 28 ILE B N 1
ATOM 6476 C CA . ILE B 1 28 ? 20.875 3.625 -35.812 1 91.06 28 ILE B CA 1
ATOM 6477 C C . ILE B 1 28 ? 21.531 3.23 -37.156 1 91.06 28 ILE B C 1
ATOM 6479 O O . ILE B 1 28 ? 21.328 3.893 -38.156 1 91.06 28 ILE B O 1
ATOM 6483 N N . GLY B 1 29 ? 22.234 2.203 -37.125 1 86.19 29 GLY B N 1
ATOM 6484 C CA . GLY B 1 29 ? 22.859 1.706 -38.344 1 86.19 29 GLY B CA 1
ATOM 6485 C C . GLY B 1 29 ? 21.922 0.882 -39.188 1 86.19 29 GLY B C 1
ATOM 6486 O O . GLY B 1 29 ? 20.688 0.989 -39.062 1 86.19 29 GLY B O 1
ATOM 6487 N N . ASN B 1 30 ? 22.547 0.106 -40.094 1 77.19 30 ASN B N 1
ATOM 6488 C CA . ASN B 1 30 ? 21.766 -0.714 -41.031 1 77.19 30 ASN B CA 1
ATOM 6489 C C . ASN B 1 30 ? 21.031 -1.836 -40.312 1 77.19 30 ASN B C 1
ATOM 6491 O O . ASN B 1 30 ? 20 -2.303 -40.781 1 77.19 30 ASN B O 1
ATOM 6495 N N . GLU B 1 31 ? 21.75 -2.285 -39.312 1 81.44 31 GLU B N 1
ATOM 6496 C CA . GLU B 1 31 ? 21.109 -3.271 -38.438 1 81.44 31 GLU B CA 1
ATOM 6497 C C . GLU B 1 31 ? 20.688 -2.652 -37.125 1 81.44 31 GLU B C 1
ATOM 6499 O O . GLU B 1 31 ? 21.406 -1.802 -36.562 1 81.44 31 GLU B O 1
ATOM 6504 N N . VAL B 1 32 ? 19.594 -3.064 -36.656 1 82.94 32 VAL B N 1
ATOM 6505 C CA . VAL B 1 32 ? 18.969 -2.477 -35.469 1 82.94 32 VAL B CA 1
ATOM 6506 C C . VAL B 1 32 ? 19.953 -2.525 -34.281 1 82.94 32 VAL B C 1
ATOM 6508 O O . VAL B 1 32 ? 19.953 -1.629 -33.438 1 82.94 32 VAL B O 1
ATOM 6511 N N . SER B 1 33 ? 20.797 -3.537 -34.344 1 79.31 33 SER B N 1
ATOM 6512 C CA . SER B 1 33 ? 21.672 -3.715 -33.219 1 79.31 33 SER B CA 1
ATOM 6513 C C . SER B 1 33 ? 22.906 -2.834 -33.312 1 79.31 33 SER B C 1
ATOM 6515 O O . SER B 1 33 ? 23.641 -2.646 -32.344 1 79.31 33 SER B O 1
ATOM 6517 N N . TYR B 1 34 ? 23.125 -2.326 -34.469 1 81.62 34 TYR B N 1
ATOM 6518 C CA . TYR B 1 34 ? 24.234 -1.391 -34.656 1 81.62 34 TYR B CA 1
ATOM 6519 C C . TYR B 1 34 ? 23.781 0.039 -34.375 1 81.62 34 TYR B C 1
ATOM 6521 O O . TYR B 1 34 ? 23.078 0.65 -35.188 1 81.62 34 TYR B O 1
ATOM 6529 N N . LEU B 1 35 ? 24.109 0.525 -33.156 1 92.25 35 LEU B N 1
ATOM 6530 C CA . LEU B 1 35 ? 23.625 1.856 -32.812 1 92.25 35 LEU B CA 1
ATOM 6531 C C . LEU B 1 35 ? 24.641 2.613 -31.969 1 92.25 35 LEU B C 1
ATOM 6533 O O . LEU B 1 35 ? 25.5 2.002 -31.344 1 92.25 35 LEU B O 1
ATOM 6537 N N . SER B 1 36 ? 24.531 3.904 -32.062 1 94.44 36 SER B N 1
ATOM 6538 C CA . SER B 1 36 ? 25.406 4.797 -31.297 1 94.44 36 SER B CA 1
ATOM 6539 C C . SER B 1 36 ? 24.594 5.734 -30.406 1 94.44 36 SER B C 1
ATOM 6541 O O . SER B 1 36 ? 23.562 6.262 -30.828 1 94.44 36 SER B O 1
ATOM 6543 N N . LEU B 1 37 ? 25 5.785 -29.156 1 95.94 37 LEU B N 1
ATOM 6544 C CA . LEU B 1 37 ? 24.438 6.738 -28.219 1 95.94 37 LEU B CA 1
ATOM 6545 C C . LEU B 1 37 ? 25.484 7.773 -27.797 1 95.94 37 LEU B C 1
ATOM 6547 O O . LEU B 1 37 ? 26.641 7.434 -27.547 1 95.94 37 LEU B O 1
ATOM 6551 N N . ALA B 1 38 ? 25.031 9.047 -27.703 1 94.81 38 ALA B N 1
ATOM 6552 C CA . ALA B 1 38 ? 25.953 10.109 -27.312 1 94.81 38 ALA B CA 1
ATOM 6553 C C . ALA B 1 38 ? 25.266 11.133 -26.422 1 94.81 38 ALA B C 1
ATOM 6555 O O . ALA B 1 38 ? 24.109 11.5 -26.656 1 94.81 38 ALA B O 1
ATOM 6556 N N . ASN B 1 39 ? 25.891 11.375 -25.328 1 93.19 39 ASN B N 1
ATOM 6557 C CA . ASN B 1 39 ? 25.469 12.484 -24.484 1 93.19 39 ASN B CA 1
ATOM 6558 C C . ASN B 1 39 ? 26.406 13.672 -24.609 1 93.19 39 ASN B C 1
ATOM 6560 O O . ASN B 1 39 ? 27.625 13.508 -24.656 1 93.19 39 ASN B O 1
ATOM 6564 N N . THR B 1 40 ? 25.688 14.844 -24.594 1 85.44 40 THR B N 1
ATOM 6565 C CA . THR B 1 40 ? 26.438 16.078 -24.484 1 85.44 40 THR B CA 1
ATOM 6566 C C . THR B 1 40 ? 26.188 16.75 -23.141 1 85.44 40 THR B C 1
ATOM 6568 O O . THR B 1 40 ? 25.516 16.188 -22.281 1 85.44 40 THR B O 1
ATOM 6571 N N . LYS B 1 41 ? 26.719 18.062 -22.797 1 73.69 41 LYS B N 1
ATOM 6572 C CA . LYS B 1 41 ? 26.625 18.75 -21.516 1 73.69 41 LYS B CA 1
ATOM 6573 C C . LYS B 1 41 ? 25.219 19.266 -21.266 1 73.69 41 LYS B C 1
ATOM 6575 O O . LYS B 1 41 ? 24.828 19.469 -20.109 1 73.69 41 LYS B O 1
ATOM 6580 N N . THR B 1 42 ? 24.484 19.594 -22.172 1 60.16 42 THR B N 1
ATOM 6581 C CA . THR B 1 42 ? 23.234 20.312 -21.938 1 60.16 42 THR B CA 1
ATOM 6582 C C . THR B 1 42 ? 22.047 19.453 -22.359 1 60.16 42 THR B C 1
ATOM 6584 O O . THR B 1 42 ? 20.891 19.812 -22.094 1 60.16 42 THR B O 1
ATOM 6587 N N . ASP B 1 43 ? 22.359 18.25 -22.844 1 61.28 43 ASP B N 1
ATOM 6588 C CA . ASP B 1 43 ? 21.297 17.625 -23.609 1 61.28 43 ASP B CA 1
ATOM 6589 C C . ASP B 1 43 ? 20.547 16.578 -22.766 1 61.28 43 ASP B C 1
ATOM 6591 O O . ASP B 1 43 ? 21.031 16.172 -21.703 1 61.28 43 ASP B O 1
ATOM 6595 N N . THR B 1 44 ? 19.344 16.297 -23.203 1 77 44 THR B N 1
ATOM 6596 C CA . THR B 1 44 ? 18.562 15.102 -22.859 1 77 44 THR B CA 1
ATOM 6597 C C . THR B 1 44 ? 19.406 13.844 -23.031 1 77 44 THR B C 1
ATOM 6599 O O . THR B 1 44 ? 20.141 13.719 -24 1 77 44 THR B O 1
ATOM 6602 N N . LYS B 1 45 ? 19.359 12.906 -22.047 1 88.75 45 LYS B N 1
ATOM 6603 C CA . LYS B 1 45 ? 20.125 11.664 -22.094 1 88.75 45 LYS B CA 1
ATOM 6604 C C . LYS B 1 45 ? 19.75 10.828 -23.312 1 88.75 45 LYS B C 1
ATOM 6606 O O . LYS B 1 45 ? 18.562 10.727 -23.656 1 88.75 45 LYS B O 1
ATOM 6611 N N . ALA B 1 46 ? 20.75 10.289 -24.031 1 94.44 46 ALA B N 1
ATOM 6612 C CA . ALA B 1 46 ? 20.5 9.383 -25.156 1 94.44 46 ALA B CA 1
ATOM 6613 C C . ALA B 1 46 ? 19.859 8.086 -24.672 1 94.44 46 ALA B C 1
ATOM 6615 O O . ALA B 1 46 ? 20.375 7.434 -23.75 1 94.44 46 ALA B O 1
ATOM 6616 N N . GLU B 1 47 ? 18.75 7.73 -25.219 1 95.38 47 GLU B N 1
ATOM 6617 C CA . GLU B 1 47 ? 18 6.543 -24.844 1 95.38 47 GLU B CA 1
ATOM 6618 C C . GLU B 1 47 ? 17.406 5.855 -26.078 1 95.38 47 GLU B C 1
ATOM 6620 O O . GLU B 1 47 ? 16.938 6.523 -27 1 95.38 47 GLU B O 1
ATOM 6625 N N . VAL B 1 48 ? 17.516 4.555 -26.141 1 96.56 48 VAL B N 1
ATOM 6626 C CA . VAL B 1 48 ? 16.891 3.768 -27.203 1 96.56 48 VAL B CA 1
ATOM 6627 C C . VAL B 1 48 ? 16.078 2.627 -26.594 1 96.56 48 VAL B C 1
ATOM 6629 O O . VAL B 1 48 ? 16.5 2.012 -25.609 1 96.56 48 VAL B O 1
ATOM 6632 N N . ILE B 1 49 ? 14.883 2.381 -27.078 1 97.56 49 ILE B N 1
ATOM 6633 C CA . ILE B 1 49 ? 14.062 1.24 -26.688 1 97.56 49 ILE B CA 1
ATOM 6634 C C . ILE B 1 49 ? 14 0.229 -27.828 1 97.56 49 ILE B C 1
ATOM 6636 O O . ILE B 1 49 ? 13.5 0.539 -28.906 1 97.56 49 ILE B O 1
ATOM 6640 N N . LEU B 1 50 ? 14.484 -0.899 -27.578 1 98 50 LEU B N 1
ATOM 6641 C CA . LEU B 1 50 ? 14.492 -1.997 -28.531 1 98 50 LEU B CA 1
ATOM 6642 C C . LEU B 1 50 ? 13.281 -2.906 -28.328 1 98 50 LEU B C 1
ATOM 6644 O O . LEU B 1 50 ? 12.859 -3.137 -27.203 1 98 50 LEU B O 1
ATOM 6648 N N . ASP B 1 51 ? 12.742 -3.391 -29.438 1 97.62 51 ASP B N 1
ATOM 6649 C CA . ASP B 1 51 ? 11.594 -4.289 -29.484 1 97.62 51 ASP B CA 1
ATOM 6650 C C . ASP B 1 51 ? 11.969 -5.633 -30.109 1 97.62 51 ASP B C 1
ATOM 6652 O O . ASP B 1 51 ? 12.391 -5.691 -31.266 1 97.62 51 ASP B O 1
ATOM 6656 N N . TYR B 1 52 ? 11.781 -6.695 -29.453 1 97.81 52 TYR B N 1
ATOM 6657 C CA . TYR B 1 52 ? 12.172 -8.016 -29.922 1 97.81 52 TYR B CA 1
ATOM 6658 C C . TYR B 1 52 ? 11.008 -8.719 -30.625 1 97.81 52 TYR B C 1
ATOM 6660 O O . TYR B 1 52 ? 11.141 -9.859 -31.062 1 97.81 52 TYR B O 1
ATOM 6668 N N . GLY B 1 53 ? 9.875 -8.086 -30.641 1 97.31 53 GLY B N 1
ATOM 6669 C CA . GLY B 1 53 ? 8.711 -8.609 -31.344 1 97.31 53 GLY B CA 1
ATOM 6670 C C . GLY B 1 53 ? 7.871 -9.531 -30.484 1 97.31 53 GLY B C 1
ATOM 6671 O O . GLY B 1 53 ? 6.66 -9.633 -30.672 1 97.31 53 GLY B O 1
ATOM 6672 N N . ARG B 1 54 ? 8.469 -10.25 -29.594 1 97.75 54 ARG B N 1
ATOM 6673 C CA . ARG B 1 54 ? 7.863 -11.117 -28.594 1 97.75 54 ARG B CA 1
ATOM 6674 C C . ARG B 1 54 ? 8.75 -11.227 -27.359 1 97.75 54 ARG B C 1
ATOM 6676 O O . ARG B 1 54 ? 9.805 -10.594 -27.281 1 97.75 54 ARG B O 1
ATOM 6683 N N . CYS B 1 55 ? 8.273 -11.938 -26.312 1 98.12 55 CYS B N 1
ATOM 6684 C CA . CYS B 1 55 ? 9.086 -12.125 -25.125 1 98.12 55 CYS B CA 1
ATOM 6685 C C . CYS B 1 55 ? 10.242 -13.078 -25.391 1 98.12 55 CYS B C 1
ATOM 6687 O O . CYS B 1 55 ? 10.047 -14.156 -25.969 1 98.12 55 CYS B O 1
ATOM 6689 N N . GLU B 1 56 ? 11.375 -12.594 -25.078 1 97.38 56 GLU B N 1
ATOM 6690 C CA . GLU B 1 56 ? 12.602 -13.383 -25.188 1 97.38 56 GLU B CA 1
ATOM 6691 C C . GLU B 1 56 ? 13.391 -13.367 -23.891 1 97.38 56 GLU B C 1
ATOM 6693 O O . GLU B 1 56 ? 13.164 -12.516 -23.016 1 97.38 56 GLU B O 1
ATOM 6698 N N . GLY B 1 57 ? 14.234 -14.391 -23.75 1 95.62 57 GLY B N 1
ATOM 6699 C CA . GLY B 1 57 ? 15.047 -14.461 -22.547 1 95.62 57 GLY B CA 1
ATOM 6700 C C . GLY B 1 57 ? 16.469 -14.922 -22.812 1 95.62 57 GLY B C 1
ATOM 6701 O O . GLY B 1 57 ? 16.797 -15.336 -23.922 1 95.62 57 GLY B O 1
ATOM 6702 N N . GLY B 1 58 ? 17.328 -14.773 -21.797 1 96.75 58 GLY B N 1
ATOM 6703 C CA . GLY B 1 58 ? 18.719 -15.172 -21.844 1 96.75 58 GLY B CA 1
ATOM 6704 C C . GLY B 1 58 ? 19.641 -14.195 -21.141 1 96.75 58 GLY B C 1
ATOM 6705 O O . GLY B 1 58 ? 19.188 -13.352 -20.359 1 96.75 58 GLY B O 1
ATOM 6706 N N . PHE B 1 59 ? 20.922 -14.375 -21.359 1 97.25 59 PHE B N 1
ATOM 6707 C CA . PHE B 1 59 ? 21.922 -13.445 -20.844 1 97.25 59 PHE B CA 1
ATOM 6708 C C . PHE B 1 59 ? 22.016 -12.203 -21.719 1 97.25 59 PHE B C 1
ATOM 6710 O O . PHE B 1 59 ? 22.297 -12.305 -22.922 1 97.25 59 PHE B O 1
ATOM 6717 N N . PRO B 1 60 ? 21.781 -11.039 -21.125 1 97.75 60 PRO B N 1
ATOM 6718 C CA . PRO B 1 60 ? 22.047 -9.852 -21.938 1 97.75 60 PRO B CA 1
ATOM 6719 C C . PRO B 1 60 ? 23.5 -9.758 -22.391 1 97.75 60 PRO B C 1
ATOM 6721 O O . PRO B 1 60 ? 24.422 -9.953 -21.578 1 97.75 60 PRO B O 1
ATOM 6724 N N . VAL B 1 61 ? 23.672 -9.508 -23.656 1 97.31 61 VAL B N 1
ATOM 6725 C CA . VAL B 1 61 ? 25 -9.375 -24.234 1 97.31 61 VAL B CA 1
ATOM 6726 C C . VAL B 1 61 ? 25.094 -8.094 -25.062 1 97.31 61 VAL B C 1
ATOM 6728 O O . VAL B 1 61 ? 24.188 -7.789 -25.844 1 97.31 61 VAL B O 1
ATOM 6731 N N . PHE B 1 62 ? 26.172 -7.348 -24.875 1 97.19 62 PHE B N 1
ATOM 6732 C CA . PHE B 1 62 ? 26.438 -6.113 -25.594 1 97.19 62 PHE B CA 1
ATOM 6733 C C . PHE B 1 62 ? 27.828 -6.148 -26.234 1 97.19 62 PHE B C 1
ATOM 6735 O O . PHE B 1 62 ? 28.828 -6.109 -25.531 1 97.19 62 PHE B O 1
ATOM 6742 N N . SER B 1 63 ? 27.859 -6.27 -27.484 1 96.38 63 SER B N 1
ATOM 6743 C CA . SER B 1 63 ? 29.109 -6.086 -28.203 1 96.38 63 SER B CA 1
ATOM 6744 C C . SER B 1 63 ? 29.344 -4.617 -28.547 1 96.38 63 SER B C 1
ATOM 6746 O O . SER B 1 63 ? 28.578 -4.031 -29.328 1 96.38 63 SER B O 1
ATOM 6748 N N . ILE B 1 64 ? 30.391 -4.047 -28.031 1 96.56 64 ILE B N 1
ATOM 6749 C CA . ILE B 1 64 ? 30.641 -2.617 -28.141 1 96.56 64 ILE B CA 1
ATOM 6750 C C . ILE B 1 64 ? 31.906 -2.381 -28.969 1 96.56 64 ILE B C 1
ATOM 6752 O O . ILE B 1 64 ? 32.969 -2.877 -28.625 1 96.56 64 ILE B O 1
ATOM 6756 N N . THR B 1 65 ? 31.781 -1.552 -30 1 95.25 65 THR B N 1
ATOM 6757 C CA . THR B 1 65 ? 32.906 -1.304 -30.906 1 95.25 65 THR B CA 1
ATOM 6758 C C . THR B 1 65 ? 33.781 -0.175 -30.375 1 95.25 65 THR B C 1
ATOM 6760 O O . THR B 1 65 ? 35 -0.164 -30.625 1 95.25 65 THR B O 1
ATOM 6763 N N . SER B 1 66 ? 33.125 0.752 -29.781 1 95.19 66 SER B N 1
ATOM 6764 C CA . SER B 1 66 ? 33.906 1.854 -29.219 1 95.19 66 SER B CA 1
ATOM 6765 C C . SER B 1 66 ? 33.156 2.555 -28.109 1 95.19 66 SER B C 1
ATOM 6767 O O . SER B 1 66 ? 31.906 2.588 -28.109 1 95.19 66 SER B O 1
ATOM 6769 N N . ALA B 1 67 ? 33.844 3.068 -27.156 1 96.25 67 ALA B N 1
ATOM 6770 C CA . ALA B 1 67 ? 33.312 3.867 -26.047 1 96.25 67 ALA B CA 1
ATOM 6771 C C . ALA B 1 67 ? 34.25 5.043 -25.75 1 96.25 67 ALA B C 1
ATOM 6773 O O . ALA B 1 67 ? 35.469 4.871 -25.625 1 96.25 67 ALA B O 1
ATOM 6774 N N . SER B 1 68 ? 33.719 6.191 -25.688 1 95.19 68 SER B N 1
ATOM 6775 C CA . SER B 1 68 ? 34.5 7.379 -25.422 1 95.19 68 SER B CA 1
ATOM 6776 C C . SER B 1 68 ? 34.031 8.094 -24.156 1 95.19 68 SER B C 1
ATOM 6778 O O . SER B 1 68 ? 32.844 8.18 -23.906 1 95.19 68 SER B O 1
ATOM 6780 N N . ALA B 1 69 ? 34.906 8.594 -23.422 1 94.38 69 ALA B N 1
ATOM 6781 C CA . ALA B 1 69 ? 34.656 9.359 -22.203 1 94.38 69 ALA B CA 1
ATOM 6782 C C . ALA B 1 69 ? 35.688 10.469 -22.031 1 94.38 69 ALA B C 1
ATOM 6784 O O . ALA B 1 69 ? 36.719 10.5 -22.719 1 94.38 69 ALA B O 1
ATOM 6785 N N . PRO B 1 70 ? 35.406 11.359 -21.109 1 91 70 PRO B N 1
ATOM 6786 C CA . PRO B 1 70 ? 36.438 12.359 -20.828 1 91 70 PRO B CA 1
ATOM 6787 C C . PRO B 1 70 ? 37.75 11.727 -20.328 1 91 70 PRO B C 1
ATOM 6789 O O . PRO B 1 70 ? 37.75 10.586 -19.859 1 91 70 PRO B O 1
ATOM 6792 N N . LYS B 1 71 ? 38.938 12.391 -20.453 1 84.81 71 LYS B N 1
ATOM 6793 C CA . LYS B 1 71 ? 40.281 11.875 -20.281 1 84.81 71 LYS B CA 1
ATOM 6794 C C . LYS B 1 71 ? 40.469 11.266 -18.906 1 84.81 71 LYS B C 1
ATOM 6796 O O . LYS B 1 71 ? 41.188 10.273 -18.75 1 84.81 71 LYS B O 1
ATOM 6801 N N . ASP B 1 72 ? 39.75 11.656 -17.891 1 87.62 72 ASP B N 1
ATOM 6802 C CA . ASP B 1 72 ? 39.969 11.164 -16.531 1 87.62 72 ASP B CA 1
ATOM 6803 C C . ASP B 1 72 ? 39 10.031 -16.203 1 87.62 72 ASP B C 1
ATOM 6805 O O . ASP B 1 72 ? 39.031 9.469 -15.102 1 87.62 72 ASP B O 1
ATOM 6809 N N . GLN B 1 73 ? 38.281 9.617 -17.266 1 89.94 73 GLN B N 1
ATOM 6810 C CA . GLN B 1 73 ? 37.281 8.578 -17.078 1 89.94 73 GLN B CA 1
ATOM 6811 C C . GLN B 1 73 ? 37.594 7.332 -17.891 1 89.94 73 GLN B C 1
ATOM 6813 O O . GLN B 1 73 ? 37.75 7.398 -19.109 1 89.94 73 GLN B O 1
ATOM 6818 N N . ARG B 1 74 ? 37.75 6.156 -17.281 1 91.38 74 ARG B N 1
ATOM 6819 C CA . ARG B 1 74 ? 38.219 4.934 -17.922 1 91.38 74 ARG B CA 1
ATOM 6820 C C . ARG B 1 74 ? 37.031 4.059 -18.344 1 91.38 74 ARG B C 1
ATOM 6822 O O . ARG B 1 74 ? 37.219 3.119 -19.125 1 91.38 74 ARG B O 1
ATOM 6829 N N . GLN B 1 75 ? 35.812 4.383 -17.812 1 94.38 75 GLN B N 1
ATOM 6830 C CA . GLN B 1 75 ? 34.625 3.582 -18.109 1 94.38 75 GLN B CA 1
ATOM 6831 C C . GLN B 1 75 ? 33.438 4.469 -18.469 1 94.38 75 GLN B C 1
ATOM 6833 O O . GLN B 1 75 ? 33.375 5.633 -18.078 1 94.38 75 GLN B O 1
ATOM 6838 N N . VAL B 1 76 ? 32.625 3.885 -19.281 1 95.38 76 VAL B N 1
ATOM 6839 C CA . VAL B 1 76 ? 31.359 4.508 -19.641 1 95.38 76 VAL B CA 1
ATOM 6840 C C . VAL B 1 76 ? 30.203 3.664 -19.094 1 95.38 76 VAL B C 1
ATOM 6842 O O . VAL B 1 76 ? 30.109 2.473 -19.406 1 95.38 76 VAL B O 1
ATOM 6845 N N . ALA B 1 77 ? 29.391 4.312 -18.281 1 94.62 77 ALA B N 1
ATOM 6846 C CA . ALA B 1 77 ? 28.266 3.6 -17.688 1 94.62 77 ALA B CA 1
ATOM 6847 C C . ALA B 1 77 ? 27 3.76 -18.531 1 94.62 77 ALA B C 1
ATOM 6849 O O . ALA B 1 77 ? 26.766 4.828 -19.094 1 94.62 77 ALA B O 1
ATOM 6850 N N . PHE B 1 78 ? 26.25 2.717 -18.641 1 95.94 78 PHE B N 1
ATOM 6851 C CA . PHE B 1 78 ? 24.922 2.781 -19.266 1 95.94 78 PHE B CA 1
ATOM 6852 C C . PHE B 1 78 ? 23.938 1.893 -18.516 1 95.94 78 PHE B C 1
ATOM 6854 O O . PHE B 1 78 ? 24.328 0.913 -17.875 1 95.94 78 PHE B O 1
ATOM 6861 N N . GLN B 1 79 ? 22.703 2.295 -18.531 1 96.88 79 GLN B N 1
ATOM 6862 C CA . GLN B 1 79 ? 21.625 1.61 -17.828 1 96.88 79 GLN B CA 1
ATOM 6863 C C . GLN B 1 79 ? 20.719 0.856 -18.797 1 96.88 79 GLN B C 1
ATOM 6865 O O . GLN B 1 79 ? 20.406 1.363 -19.875 1 96.88 79 GLN B O 1
ATOM 6870 N N . VAL B 1 80 ? 20.375 -0.325 -18.422 1 97.94 80 VAL B N 1
ATOM 6871 C CA . VAL B 1 80 ? 19.453 -1.115 -19.25 1 97.94 80 VAL B CA 1
ATOM 6872 C C . VAL B 1 80 ? 18.219 -1.477 -18.438 1 97.94 80 VAL B C 1
ATOM 6874 O O . VAL B 1 80 ? 18.312 -1.973 -17.312 1 97.94 80 VAL B O 1
ATOM 6877 N N . THR B 1 81 ? 17.016 -1.221 -18.969 1 97.94 81 THR B N 1
ATOM 6878 C CA . THR B 1 81 ? 15.727 -1.527 -18.375 1 97.94 81 THR B CA 1
ATOM 6879 C C . THR B 1 81 ? 14.992 -2.58 -19.203 1 97.94 81 THR B C 1
ATOM 6881 O O . THR B 1 81 ? 15.031 -2.557 -20.422 1 97.94 81 THR B O 1
ATOM 6884 N N . TYR B 1 82 ? 14.312 -3.486 -18.562 1 98.5 82 TYR B N 1
ATOM 6885 C CA . TYR B 1 82 ? 13.633 -4.582 -19.25 1 98.5 82 TYR B CA 1
ATOM 6886 C C . TYR B 1 82 ? 12.148 -4.605 -18.906 1 98.5 82 TYR B C 1
ATOM 6888 O O . TYR B 1 82 ? 11.766 -4.254 -17.781 1 98.5 82 TYR B O 1
ATOM 6896 N N . SER B 1 83 ? 11.297 -5.086 -19.844 1 98.56 83 SER B N 1
ATOM 6897 C CA . SER B 1 83 ? 9.875 -5.254 -19.578 1 98.56 83 SER B CA 1
ATOM 6898 C C . SER B 1 83 ? 9.219 -6.176 -20.609 1 98.56 83 SER B C 1
ATOM 6900 O O . SER B 1 83 ? 9.586 -6.156 -21.781 1 98.56 83 SER B O 1
ATOM 6902 N N . GLU B 1 84 ? 8.266 -6.949 -20.141 1 98.56 84 GLU B N 1
ATOM 6903 C CA . GLU B 1 84 ? 7.395 -7.684 -21.047 1 98.56 84 GLU B CA 1
ATOM 6904 C C . GLU B 1 84 ? 6.328 -6.766 -21.641 1 98.56 84 GLU B C 1
ATOM 6906 O O . GLU B 1 84 ? 5.984 -6.891 -22.828 1 98.56 84 GLU B O 1
ATOM 6911 N N . THR B 1 85 ? 5.844 -5.836 -20.828 1 98.12 85 THR B N 1
ATOM 6912 C CA . THR B 1 85 ? 4.703 -5.012 -21.219 1 98.12 85 THR B CA 1
ATOM 6913 C C . THR B 1 85 ? 5.172 -3.648 -21.719 1 98.12 85 THR B C 1
ATOM 6915 O O . THR B 1 85 ? 6.223 -3.156 -21.312 1 98.12 85 THR B O 1
ATOM 6918 N N . ILE B 1 86 ? 4.344 -3.088 -22.516 1 97.06 86 ILE B N 1
ATOM 6919 C CA . ILE B 1 86 ? 4.656 -1.77 -23.062 1 97.06 86 ILE B CA 1
ATOM 6920 C C . ILE B 1 86 ? 4.59 -0.727 -21.953 1 97.06 86 ILE B C 1
ATOM 6922 O O . ILE B 1 86 ? 5.34 0.251 -21.953 1 97.06 86 ILE B O 1
ATOM 6926 N N . ASP B 1 87 ? 3.711 -0.906 -20.969 1 92.62 87 ASP B N 1
ATOM 6927 C CA . ASP B 1 87 ? 3.602 0.012 -19.828 1 92.62 87 ASP B CA 1
ATOM 6928 C C . ASP B 1 87 ? 4.82 -0.094 -18.922 1 92.62 87 ASP B C 1
ATOM 6930 O O . ASP B 1 87 ? 5.273 0.907 -18.359 1 92.62 87 ASP B O 1
ATOM 6934 N N . GLY B 1 88 ? 5.336 -1.271 -18.781 1 95.81 88 GLY B N 1
ATOM 6935 C CA . GLY B 1 88 ? 6.438 -1.51 -17.859 1 95.81 88 GLY B CA 1
ATOM 6936 C C . GLY B 1 88 ? 7.734 -0.86 -18.297 1 95.81 88 GLY B C 1
ATOM 6937 O O . GLY B 1 88 ? 8.555 -0.464 -17.469 1 95.81 88 GLY B O 1
ATOM 6938 N N . ILE B 1 89 ? 7.926 -0.665 -19.578 1 96.56 89 ILE B N 1
ATOM 6939 C CA . ILE B 1 89 ? 9.211 -0.186 -20.078 1 96.56 89 ILE B CA 1
ATOM 6940 C C . ILE B 1 89 ? 9.375 1.295 -19.75 1 96.56 89 ILE B C 1
ATOM 6942 O O . ILE B 1 89 ? 10.492 1.81 -19.719 1 96.56 89 ILE B O 1
ATOM 6946 N N . ASP B 1 90 ? 8.273 1.97 -19.453 1 89.94 90 ASP B N 1
ATOM 6947 C CA . ASP B 1 90 ? 8.32 3.391 -19.125 1 89.94 90 ASP B CA 1
ATOM 6948 C C . ASP B 1 90 ? 8.32 3.604 -17.609 1 89.94 90 ASP B C 1
ATOM 6950 O O . ASP B 1 90 ? 8.406 4.738 -17.141 1 89.94 90 ASP B O 1
ATOM 6954 N N . ASN B 1 91 ? 8.227 2.559 -16.922 1 88.44 91 ASN B N 1
ATOM 6955 C CA . ASN B 1 91 ? 8.344 2.645 -15.469 1 88.44 91 ASN B CA 1
ATOM 6956 C C . ASN B 1 91 ? 9.805 2.754 -15.031 1 88.44 91 ASN B C 1
ATOM 6958 O O . ASN B 1 91 ? 10.688 2.172 -15.664 1 88.44 91 ASN B O 1
ATOM 6962 N N . ALA B 1 92 ? 10.07 3.436 -13.977 1 83.69 92 ALA B N 1
ATOM 6963 C CA . ALA B 1 92 ? 11.422 3.686 -13.492 1 83.69 92 ALA B CA 1
ATOM 6964 C C . ALA B 1 92 ? 12.133 2.379 -13.148 1 83.69 92 ALA B C 1
ATOM 6966 O O . ALA B 1 92 ? 13.359 2.287 -13.25 1 83.69 92 ALA B O 1
ATOM 6967 N N . GLN B 1 93 ? 11.375 1.324 -12.781 1 90.81 93 GLN B N 1
ATOM 6968 C CA . GLN B 1 93 ? 11.977 0.06 -12.367 1 90.81 93 GLN B CA 1
ATOM 6969 C C . GLN B 1 93 ? 11.703 -1.037 -13.398 1 90.81 93 GLN B C 1
ATOM 6971 O O . GLN B 1 93 ? 11.867 -2.223 -13.102 1 90.81 93 GLN B O 1
ATOM 6976 N N . GLY B 1 94 ? 11.273 -0.601 -14.594 1 95.56 94 GLY B N 1
ATOM 6977 C CA . GLY B 1 94 ? 10.852 -1.625 -15.539 1 95.56 94 GLY B CA 1
ATOM 6978 C C . GLY B 1 94 ? 9.633 -2.396 -15.07 1 95.56 94 GLY B C 1
ATOM 6979 O O . GLY B 1 94 ? 8.719 -1.819 -14.477 1 95.56 94 GLY B O 1
ATOM 6980 N N . ASP B 1 95 ? 9.594 -3.609 -15.367 1 96.12 95 ASP B N 1
ATOM 6981 C CA . ASP B 1 95 ? 8.438 -4.387 -14.922 1 96.12 95 ASP B CA 1
ATOM 6982 C C . ASP B 1 95 ? 8.781 -5.215 -13.68 1 96.12 95 ASP B C 1
ATOM 6984 O O . ASP B 1 95 ? 8.305 -6.344 -13.531 1 96.12 95 ASP B O 1
ATOM 6988 N N . GLY B 1 96 ? 9.789 -4.832 -12.875 1 92.88 96 GLY B N 1
ATOM 6989 C CA . GLY B 1 96 ? 10.18 -5.418 -11.602 1 92.88 96 GLY B CA 1
ATOM 6990 C C . GLY B 1 96 ? 10.344 -4.391 -10.5 1 92.88 96 GLY B C 1
ATOM 6991 O O . GLY B 1 96 ? 9.688 -3.348 -10.508 1 92.88 96 GLY B O 1
ATOM 6992 N N . PRO B 1 97 ? 11.172 -4.695 -9.516 1 94.19 97 PRO B N 1
ATOM 6993 C CA . PRO B 1 97 ? 11.984 -5.891 -9.289 1 94.19 97 PRO B CA 1
ATOM 6994 C C . PRO B 1 97 ? 11.188 -7.039 -8.672 1 94.19 97 PRO B C 1
ATOM 6996 O O . PRO B 1 97 ? 10.039 -6.852 -8.273 1 94.19 97 PRO B O 1
ATOM 6999 N N . PHE B 1 98 ? 11.852 -8.242 -8.594 1 94.12 98 PHE B N 1
ATOM 7000 C CA . PHE B 1 98 ? 11.25 -9.461 -8.062 1 94.12 98 PHE B CA 1
ATOM 7001 C C . PHE B 1 98 ? 12.094 -10.039 -6.934 1 94.12 98 PHE B C 1
ATOM 7003 O O . PHE B 1 98 ? 13.234 -10.453 -7.156 1 94.12 98 PHE B O 1
ATOM 7010 N N . PHE B 1 99 ? 11.5 -10.141 -5.668 1 92.5 99 PHE B N 1
ATOM 7011 C CA . PHE B 1 99 ? 12.312 -10.57 -4.543 1 92.5 99 PHE B CA 1
ATOM 7012 C C . PHE B 1 99 ? 11.594 -11.633 -3.723 1 92.5 99 PHE B C 1
ATOM 7014 O O . PHE B 1 99 ? 11.906 -11.836 -2.549 1 92.5 99 PHE B O 1
ATOM 7021 N N . LEU B 1 100 ? 10.773 -12.391 -4.25 1 89.62 100 LEU B N 1
ATOM 7022 C CA . LEU B 1 100 ? 9.984 -13.32 -3.455 1 89.62 100 LEU B CA 1
ATOM 7023 C C . LEU B 1 100 ? 10.789 -14.57 -3.121 1 89.62 100 LEU B C 1
ATOM 7025 O O . LEU B 1 100 ? 11.188 -14.766 -1.972 1 89.62 100 LEU B O 1
ATOM 7029 N N . PHE B 1 101 ? 11.109 -15.484 -4.105 1 86 101 PHE B N 1
ATOM 7030 C CA . PHE B 1 101 ? 11.469 -16.812 -3.627 1 86 101 PHE B CA 1
ATOM 7031 C C . PHE B 1 101 ? 12.852 -17.219 -4.125 1 86 101 PHE B C 1
ATOM 7033 O O . PHE B 1 101 ? 13.492 -18.094 -3.541 1 86 101 PHE B O 1
ATOM 7040 N N . SER B 1 102 ? 13.352 -16.641 -5.207 1 85.69 102 SER B N 1
ATOM 7041 C CA . SER B 1 102 ? 14.57 -17.266 -5.715 1 85.69 102 SER B CA 1
ATOM 7042 C C . SER B 1 102 ? 15.484 -16.234 -6.375 1 85.69 102 SER B C 1
ATOM 7044 O O . SER B 1 102 ? 15.078 -15.102 -6.613 1 85.69 102 SER B O 1
ATOM 7046 N N . ASN B 1 103 ? 16.703 -16.703 -6.543 1 93.69 103 ASN B N 1
ATOM 7047 C CA . ASN B 1 103 ? 17.719 -15.992 -7.32 1 93.69 103 ASN B CA 1
ATOM 7048 C C . ASN B 1 103 ? 17.906 -16.625 -8.695 1 93.69 103 ASN B C 1
ATOM 7050 O O . ASN B 1 103 ? 19.016 -16.578 -9.258 1 93.69 103 ASN B O 1
ATOM 7054 N N . ALA B 1 104 ? 16.844 -17.219 -9.211 1 95.19 104 ALA B N 1
ATOM 7055 C CA . ALA B 1 104 ? 16.953 -18.016 -10.43 1 95.19 104 ALA B CA 1
ATOM 7056 C C . ALA B 1 104 ? 17.016 -17.125 -11.664 1 95.19 104 ALA B C 1
ATOM 7058 O O . ALA B 1 104 ? 17.203 -17.609 -12.781 1 95.19 104 ALA B O 1
ATOM 7059 N N . MET B 1 105 ? 16.891 -15.93 -11.555 1 95.94 105 MET B N 1
ATOM 7060 C CA . MET B 1 105 ? 17.125 -14.891 -12.555 1 95.94 105 MET B CA 1
ATOM 7061 C C . MET B 1 105 ? 17.531 -13.578 -11.898 1 95.94 105 MET B C 1
ATOM 7063 O O . MET B 1 105 ? 17.609 -13.492 -10.672 1 95.94 105 MET B O 1
ATOM 7067 N N . ASP B 1 106 ? 17.828 -12.617 -12.727 1 95.69 106 ASP B N 1
ATOM 7068 C CA . ASP B 1 106 ? 18.062 -11.289 -12.172 1 95.69 106 ASP B CA 1
ATOM 7069 C C . ASP B 1 106 ? 16.781 -10.719 -11.555 1 95.69 106 ASP B C 1
ATOM 7071 O O . ASP B 1 106 ? 15.781 -10.531 -12.25 1 95.69 106 ASP B O 1
ATOM 7075 N N . GLY B 1 107 ? 16.859 -10.555 -10.219 1 94.06 107 GLY B N 1
ATOM 7076 C CA . GLY B 1 107 ? 15.695 -9.969 -9.562 1 94.06 107 GLY B CA 1
ATOM 7077 C C . GLY B 1 107 ? 15.461 -8.523 -9.945 1 94.06 107 GLY B C 1
ATOM 7078 O O . GLY B 1 107 ? 14.344 -8.008 -9.805 1 94.06 107 GLY B O 1
ATOM 7079 N N . TYR B 1 108 ? 16.484 -7.863 -10.445 1 96.12 108 TYR B N 1
ATOM 7080 C CA . TYR B 1 108 ? 16.391 -6.465 -10.859 1 96.12 108 TYR B CA 1
ATOM 7081 C C . TYR B 1 108 ? 16.125 -6.359 -12.352 1 96.12 108 TYR B C 1
ATOM 7083 O O . TYR B 1 108 ? 16.75 -7.062 -13.156 1 96.12 108 TYR B O 1
ATOM 7091 N N . ARG B 1 109 ? 15.227 -5.422 -12.727 1 97.19 109 ARG B N 1
ATOM 7092 C CA . ARG B 1 109 ? 14.875 -5.203 -14.133 1 97.19 109 ARG B CA 1
ATOM 7093 C C . ARG B 1 109 ? 15.492 -3.908 -14.656 1 97.19 109 ARG B C 1
ATOM 7095 O O . ARG B 1 109 ? 15.281 -3.535 -15.805 1 97.19 109 ARG B O 1
ATOM 7102 N N . VAL B 1 110 ? 16.188 -3.213 -13.844 1 95.81 110 VAL B N 1
ATOM 7103 C CA . VAL B 1 110 ? 17.047 -2.098 -14.203 1 95.81 110 VAL B CA 1
ATOM 7104 C C . VAL B 1 110 ? 18.484 -2.393 -13.75 1 95.81 110 VAL B C 1
ATOM 7106 O O . VAL B 1 110 ? 18.734 -2.586 -12.562 1 95.81 110 VAL B O 1
ATOM 7109 N N . CYS B 1 111 ? 19.375 -2.439 -14.68 1 96.12 111 CYS B N 1
ATOM 7110 C CA . CYS B 1 111 ? 20.75 -2.855 -14.406 1 96.12 111 CYS B CA 1
ATOM 7111 C C . CYS B 1 111 ? 21.75 -1.842 -14.961 1 96.12 111 CYS B C 1
ATOM 7113 O O . CYS B 1 111 ? 21.531 -1.282 -16.031 1 96.12 111 CYS B O 1
ATOM 7115 N N . GLN B 1 112 ? 22.781 -1.676 -14.242 1 95.06 112 GLN B N 1
ATOM 7116 C CA . GLN B 1 112 ? 23.875 -0.823 -14.695 1 95.06 112 GLN B CA 1
ATOM 7117 C C . GLN B 1 112 ? 25.016 -1.652 -15.289 1 95.06 112 GLN B C 1
ATOM 7119 O O . GLN B 1 112 ? 25.359 -2.705 -14.758 1 95.06 112 GLN B O 1
ATOM 7124 N N . HIS B 1 113 ? 25.5 -1.218 -16.422 1 96.06 113 HIS B N 1
ATOM 7125 C CA . HIS B 1 113 ? 26.656 -1.834 -17.078 1 96.06 113 HIS B CA 1
ATOM 7126 C C . HIS B 1 113 ? 27.766 -0.816 -17.328 1 96.06 113 HIS B C 1
ATOM 7128 O O . HIS B 1 113 ? 27.531 0.392 -17.266 1 96.06 113 HIS B O 1
ATOM 7134 N N . HIS B 1 114 ? 28.938 -1.359 -17.578 1 94.81 114 HIS B N 1
ATOM 7135 C CA . HIS B 1 114 ? 30.109 -0.515 -17.812 1 94.81 114 HIS B CA 1
ATOM 7136 C C . HIS B 1 114 ? 30.906 -1.021 -19.016 1 94.81 114 HIS B C 1
ATOM 7138 O O . HIS B 1 114 ? 31.094 -2.23 -19.172 1 94.81 114 HIS B O 1
ATOM 7144 N N . ALA B 1 115 ? 31.312 -0.096 -19.828 1 95.94 115 ALA B N 1
ATOM 7145 C CA . ALA B 1 115 ? 32.219 -0.366 -20.938 1 95.94 115 ALA B CA 1
ATOM 7146 C C . ALA B 1 115 ? 33.531 0.391 -20.766 1 95.94 115 ALA B C 1
ATOM 7148 O O . ALA B 1 115 ? 33.531 1.54 -20.312 1 95.94 115 ALA B O 1
ATOM 7149 N N . SER B 1 116 ? 34.562 -0.303 -21.125 1 95.44 116 SER B N 1
ATOM 7150 C CA . SER B 1 116 ? 35.844 0.378 -21.094 1 95.44 116 SER B CA 1
ATOM 7151 C C . SER B 1 116 ? 35.938 1.451 -22.172 1 95.44 116 SER B C 1
ATOM 7153 O O . SER B 1 116 ? 35.562 1.216 -23.312 1 95.44 116 SER B O 1
ATOM 7155 N N . ALA B 1 117 ? 36.469 2.619 -21.688 1 95.38 117 ALA B N 1
ATOM 7156 C CA . ALA B 1 117 ? 36.656 3.688 -22.672 1 95.38 117 ALA B CA 1
ATOM 7157 C C . ALA B 1 117 ? 37.812 3.365 -23.609 1 95.38 117 ALA B C 1
ATOM 7159 O O . ALA B 1 117 ? 38.969 3.633 -23.297 1 95.38 117 ALA B O 1
ATOM 7160 N N . ALA B 1 118 ? 37.5 2.787 -24.734 1 92.75 118 ALA B N 1
ATOM 7161 C CA . ALA B 1 118 ? 38.5 2.371 -25.703 1 92.75 118 ALA B CA 1
ATOM 7162 C C . ALA B 1 118 ? 37.906 2.295 -27.109 1 92.75 118 ALA B C 1
ATOM 7164 O O . ALA B 1 118 ? 36.688 2.254 -27.266 1 92.75 118 ALA B O 1
ATOM 7165 N N . ASP B 1 119 ? 38.812 2.311 -28.062 1 91.06 119 ASP B N 1
ATOM 7166 C CA . ASP B 1 119 ? 38.406 2.172 -29.453 1 91.06 119 ASP B CA 1
ATOM 7167 C C . ASP B 1 119 ? 38.562 0.735 -29.938 1 91.06 119 ASP B C 1
ATOM 7169 O O . ASP B 1 119 ? 39 0.504 -31.078 1 91.06 119 ASP B O 1
ATOM 7173 N N . GLU B 1 120 ? 38.406 -0.141 -29.016 1 92.62 120 GLU B N 1
ATOM 7174 C CA . GLU B 1 120 ? 38.5 -1.562 -29.344 1 92.62 120 GLU B CA 1
ATOM 7175 C C . GLU B 1 120 ? 37.188 -2.279 -28.969 1 92.62 120 GLU B C 1
ATOM 7177 O O . GLU B 1 120 ? 36.5 -1.885 -28.031 1 92.62 120 GLU B O 1
ATOM 7182 N N . THR B 1 121 ? 37 -3.242 -29.797 1 93.56 121 THR B N 1
ATOM 7183 C CA . THR B 1 121 ? 35.75 -4.004 -29.578 1 93.56 121 THR B CA 1
ATOM 7184 C C . THR B 1 121 ? 35.812 -4.746 -28.25 1 93.56 121 THR B C 1
ATOM 7186 O O . THR B 1 121 ? 36.844 -5.309 -27.891 1 93.56 121 THR B O 1
ATOM 7189 N N . GLN B 1 122 ? 34.75 -4.664 -27.438 1 96.19 122 GLN B N 1
ATOM 7190 C CA . GLN B 1 122 ? 34.594 -5.371 -26.172 1 96.19 122 GLN B CA 1
ATOM 7191 C C . GLN B 1 122 ? 33.188 -5.941 -26.016 1 96.19 122 GLN B C 1
ATOM 7193 O O . GLN B 1 122 ? 32.25 -5.488 -26.688 1 96.19 122 GLN B O 1
ATOM 7198 N N . THR B 1 123 ? 33.094 -6.996 -25.25 1 95.94 123 THR B N 1
ATOM 7199 C CA . THR B 1 123 ? 31.812 -7.609 -25 1 95.94 123 THR B CA 1
ATOM 7200 C C . THR B 1 123 ? 31.453 -7.527 -23.516 1 95.94 123 THR B C 1
ATOM 7202 O O . THR B 1 123 ? 32.25 -7.918 -22.656 1 95.94 123 THR B O 1
ATOM 7205 N N . VAL B 1 124 ? 30.344 -6.914 -23.266 1 96.06 124 VAL B N 1
ATOM 7206 C CA . VAL B 1 124 ? 29.781 -6.883 -21.922 1 96.06 124 VAL B CA 1
ATOM 7207 C C . VAL B 1 124 ? 28.656 -7.898 -21.797 1 96.06 124 VAL B C 1
ATOM 7209 O O . VAL B 1 124 ? 27.672 -7.828 -22.547 1 96.06 124 VAL B O 1
ATOM 7212 N N . LYS B 1 125 ? 28.766 -8.867 -20.922 1 95.06 125 LYS B N 1
ATOM 7213 C CA . LYS B 1 125 ? 27.75 -9.883 -20.688 1 95.06 125 LYS B CA 1
ATOM 7214 C C . LYS B 1 125 ? 27.297 -9.867 -19.234 1 95.06 125 LYS B C 1
ATOM 7216 O O . LYS B 1 125 ? 28.109 -9.852 -18.312 1 95.06 125 LYS B O 1
ATOM 7221 N N . SER B 1 126 ? 26 -9.875 -19.031 1 94.75 126 SER B N 1
ATOM 7222 C CA . SER B 1 126 ? 25.453 -9.883 -17.688 1 94.75 126 SER B CA 1
ATOM 7223 C C . SER B 1 126 ? 25.672 -11.234 -17.016 1 94.75 126 SER B C 1
ATOM 7225 O O . SER B 1 126 ? 25.703 -12.266 -17.672 1 94.75 126 SER B O 1
ATOM 7227 N N . ARG B 1 127 ? 25.781 -11.219 -15.742 1 90.81 127 ARG B N 1
ATOM 7228 C CA . ARG B 1 127 ? 25.969 -12.43 -14.953 1 90.81 127 ARG B CA 1
ATOM 7229 C C . ARG B 1 127 ? 24.672 -13.227 -14.883 1 90.81 127 ARG B C 1
ATOM 7231 O O . ARG B 1 127 ? 24.688 -14.461 -14.938 1 90.81 127 ARG B O 1
ATOM 7238 N N . PHE B 1 128 ? 23.609 -12.547 -14.68 1 93.31 128 PHE B N 1
ATOM 7239 C CA . PHE B 1 128 ? 22.312 -13.195 -14.508 1 93.31 128 PHE B CA 1
ATOM 7240 C C . PHE B 1 128 ? 21.469 -13.07 -15.766 1 93.31 128 PHE B C 1
ATOM 7242 O O . PHE B 1 128 ? 21.625 -12.117 -16.531 1 93.31 128 PHE B O 1
ATOM 7249 N N . ILE B 1 129 ? 20.609 -13.977 -15.914 1 95.81 129 ILE B N 1
ATOM 7250 C CA . ILE B 1 129 ? 19.719 -13.938 -17.078 1 95.81 129 ILE B CA 1
ATOM 7251 C C . ILE B 1 129 ? 18.562 -12.977 -16.812 1 95.81 129 ILE B C 1
ATOM 7253 O O . ILE B 1 129 ? 18.141 -12.805 -15.656 1 95.81 129 ILE B O 1
ATOM 7257 N N . GLN B 1 130 ? 18.141 -12.266 -17.812 1 96.94 130 GLN B N 1
ATOM 7258 C CA . GLN B 1 130 ? 16.766 -11.758 -17.953 1 96.94 130 GLN B CA 1
ATOM 7259 C C . GLN B 1 130 ? 15.883 -12.773 -18.672 1 96.94 130 GLN B C 1
ATOM 7261 O O . GLN B 1 130 ? 15.977 -12.938 -19.891 1 96.94 130 GLN B O 1
ATOM 7266 N N . ALA B 1 131 ? 15.016 -13.367 -17.906 1 96.75 131 ALA B N 1
ATOM 7267 C CA . ALA B 1 131 ? 14.445 -14.625 -18.375 1 96.75 131 ALA B CA 1
ATOM 7268 C C . ALA B 1 131 ? 13.281 -14.375 -19.344 1 96.75 131 ALA B C 1
ATOM 7270 O O . ALA B 1 131 ? 12.922 -15.25 -20.125 1 96.75 131 ALA B O 1
ATOM 7271 N N . SER B 1 132 ? 12.688 -13.164 -19.344 1 98.06 132 SER B N 1
ATOM 7272 C CA . SER B 1 132 ? 11.586 -12.891 -20.266 1 98.06 132 SER B CA 1
ATOM 7273 C C . SER B 1 132 ? 11.328 -11.391 -20.406 1 98.06 132 SER B C 1
ATOM 7275 O O . SER B 1 132 ? 11.016 -10.727 -19.406 1 98.06 132 SER B O 1
ATOM 7277 N N . GLN B 1 133 ? 11.445 -10.812 -21.609 1 98.38 133 GLN B N 1
ATOM 7278 C CA . GLN B 1 133 ? 11.148 -9.422 -21.938 1 98.38 133 GLN B CA 1
ATOM 7279 C C . GLN B 1 133 ? 10.945 -9.234 -23.438 1 98.38 133 GLN B C 1
ATOM 7281 O O . GLN B 1 133 ? 11.562 -9.938 -24.25 1 98.38 133 GLN B O 1
ATOM 7286 N N . ARG B 1 134 ? 10.078 -8.359 -23.766 1 98.56 134 ARG B N 1
ATOM 7287 C CA . ARG B 1 134 ? 9.938 -7.949 -25.156 1 98.56 134 ARG B CA 1
ATOM 7288 C C . ARG B 1 134 ? 10.703 -6.66 -25.422 1 98.56 134 ARG B C 1
ATOM 7290 O O . ARG B 1 134 ? 11.25 -6.473 -26.516 1 98.56 134 ARG B O 1
ATOM 7297 N N . TYR B 1 135 ? 10.719 -5.824 -24.406 1 98.56 135 TYR B N 1
ATOM 7298 C CA . TYR B 1 135 ? 11.297 -4.496 -24.578 1 98.56 135 TYR B CA 1
ATOM 7299 C C . TYR B 1 135 ? 12.562 -4.34 -23.75 1 98.56 135 TYR B C 1
ATOM 7301 O O . TYR B 1 135 ? 12.633 -4.836 -22.625 1 98.56 135 TYR B O 1
ATOM 7309 N N . GLN B 1 136 ? 13.477 -3.678 -24.297 1 98.38 136 GLN B N 1
ATOM 7310 C CA . GLN B 1 136 ? 14.75 -3.352 -23.672 1 98.38 136 GLN B CA 1
ATOM 7311 C C . GLN B 1 136 ? 15.125 -1.89 -23.906 1 98.38 136 GLN B C 1
ATOM 7313 O O . GLN B 1 136 ? 15.219 -1.443 -25.047 1 98.38 136 GLN B O 1
ATOM 7318 N N . LYS B 1 137 ? 15.297 -1.142 -22.844 1 97.75 137 LYS B N 1
ATOM 7319 C CA . LYS B 1 137 ? 15.664 0.269 -22.938 1 97.75 137 LYS B CA 1
ATOM 7320 C C . LYS B 1 137 ? 17.109 0.489 -22.5 1 97.75 137 LYS B C 1
ATOM 7322 O O . LYS B 1 137 ? 17.5 0.088 -21.406 1 97.75 137 LYS B O 1
ATOM 7327 N N . ILE B 1 138 ? 17.906 1.128 -23.328 1 97.69 138 ILE B N 1
ATOM 7328 C CA . ILE B 1 138 ? 19.297 1.461 -23.016 1 97.69 138 ILE B CA 1
ATOM 7329 C C . ILE B 1 138 ? 19.453 2.975 -22.891 1 97.69 138 ILE B C 1
ATOM 7331 O O . ILE B 1 138 ? 19.078 3.723 -23.797 1 97.69 138 ILE B O 1
ATOM 7335 N N . THR B 1 139 ? 20 3.402 -21.781 1 96.31 139 THR B N 1
ATOM 7336 C CA . THR B 1 139 ? 20.203 4.824 -21.5 1 96.31 139 THR B CA 1
ATOM 7337 C C . THR B 1 139 ? 21.656 5.117 -21.172 1 96.31 139 THR B C 1
ATOM 7339 O O . THR B 1 139 ? 22.234 4.488 -20.281 1 96.31 139 THR B O 1
ATOM 7342 N N . LEU B 1 140 ? 22.219 6.004 -21.922 1 95.38 140 LEU B N 1
ATOM 7343 C CA . LEU B 1 140 ? 23.547 6.52 -21.562 1 95.38 140 LEU B CA 1
ATOM 7344 C C . LEU B 1 140 ? 23.438 7.504 -20.406 1 95.38 140 LEU B C 1
ATOM 7346 O O . LEU B 1 140 ? 22.781 8.539 -20.516 1 95.38 140 LEU B O 1
ATOM 7350 N N . THR B 1 141 ? 24.094 7.23 -19.266 1 89.75 141 THR B N 1
ATOM 7351 C CA . THR B 1 141 ? 23.766 7.922 -18.031 1 89.75 141 THR B CA 1
ATOM 7352 C C . THR B 1 141 ? 24.75 9.055 -17.766 1 89.75 141 THR B C 1
ATOM 7354 O O . THR B 1 141 ? 24.453 9.984 -17.016 1 89.75 141 THR B O 1
ATOM 7357 N N . GLU B 1 142 ? 25.938 9.047 -18.453 1 89.44 142 GLU B N 1
ATOM 7358 C CA . GLU B 1 142 ? 27 10.008 -18.125 1 89.44 142 GLU B CA 1
ATOM 7359 C C . GLU B 1 142 ? 27.109 11.086 -19.203 1 89.44 142 GLU B C 1
ATOM 7361 O O . GLU B 1 142 ? 26.875 10.828 -20.375 1 89.44 142 GLU B O 1
ATOM 7366 N N . LEU B 1 143 ? 27.547 12.188 -18.75 1 87.69 143 LEU B N 1
ATOM 7367 C CA . LEU B 1 143 ? 27.719 13.305 -19.672 1 87.69 143 LEU B CA 1
ATOM 7368 C C . LEU B 1 143 ? 29 13.148 -20.484 1 87.69 143 LEU B C 1
ATOM 7370 O O . LEU B 1 143 ? 29.969 12.555 -20.016 1 87.69 143 LEU B O 1
ATOM 7374 N N . ASP B 1 144 ? 28.938 13.672 -21.625 1 92.25 144 ASP B N 1
ATOM 7375 C CA . ASP B 1 144 ? 30.094 13.742 -22.516 1 92.25 144 ASP B CA 1
ATOM 7376 C C . ASP B 1 144 ? 30.672 12.352 -22.781 1 92.25 144 ASP B C 1
ATOM 7378 O O . ASP B 1 144 ? 31.875 12.141 -22.688 1 92.25 144 ASP B O 1
ATOM 7382 N N . THR B 1 145 ? 29.844 11.375 -23.016 1 95.44 145 THR B N 1
ATOM 7383 C CA . THR B 1 145 ? 30.25 10.008 -23.344 1 95.44 145 THR B CA 1
ATOM 7384 C C . THR B 1 145 ? 29.562 9.523 -24.609 1 95.44 145 THR B C 1
ATOM 7386 O O . THR B 1 145 ? 28.547 10.094 -25.031 1 95.44 145 THR B O 1
ATOM 7389 N N . THR B 1 146 ? 30.172 8.609 -25.25 1 95.06 146 THR B N 1
ATOM 7390 C CA . THR B 1 146 ? 29.609 7.957 -26.422 1 95.06 146 THR B CA 1
ATOM 7391 C C . THR B 1 146 ? 29.797 6.445 -26.359 1 95.06 146 THR B C 1
ATOM 7393 O O . THR B 1 146 ? 30.828 5.965 -25.875 1 95.06 146 THR B O 1
ATOM 7396 N N . LEU B 1 147 ? 28.844 5.746 -26.812 1 95.94 147 LEU B N 1
ATOM 7397 C CA . LEU B 1 147 ? 28.875 4.289 -26.922 1 95.94 147 LEU B CA 1
ATOM 7398 C C . LEU B 1 147 ? 28.406 3.83 -28.297 1 95.94 147 LEU B C 1
ATOM 7400 O O . LEU B 1 147 ? 27.344 4.262 -28.766 1 95.94 147 LEU B O 1
ATOM 7404 N N . VAL B 1 148 ? 29.172 2.988 -28.891 1 95.56 148 VAL B N 1
ATOM 7405 C CA . VAL B 1 148 ? 28.781 2.412 -30.188 1 95.56 148 VAL B CA 1
ATOM 7406 C C . VAL B 1 148 ? 28.672 0.896 -30.062 1 95.56 148 VAL B C 1
ATOM 7408 O O . VAL B 1 148 ? 29.656 0.216 -29.75 1 95.56 148 VAL B O 1
ATOM 7411 N N . PHE B 1 149 ? 27.5 0.382 -30.312 1 96.44 149 PHE B N 1
ATOM 7412 C CA . PHE B 1 149 ? 27.234 -1.05 -30.219 1 96.44 149 PHE B CA 1
ATOM 7413 C C . PHE B 1 149 ? 27.344 -1.711 -31.594 1 96.44 149 PHE B C 1
ATOM 7415 O O . PHE B 1 149 ? 26.875 -1.163 -32.594 1 96.44 149 PHE B O 1
ATOM 7422 N N . ALA B 1 150 ? 27.984 -2.863 -31.594 1 93.94 150 ALA B N 1
ATOM 7423 C CA . ALA B 1 150 ? 27.969 -3.709 -32.781 1 93.94 150 ALA B CA 1
ATOM 7424 C C . ALA B 1 150 ? 26.812 -4.703 -32.719 1 93.94 150 ALA B C 1
ATOM 7426 O O . ALA B 1 150 ? 26.219 -5.035 -33.781 1 93.94 150 ALA B O 1
ATOM 7427 N N . GLN B 1 151 ? 26.594 -5.227 -31.547 1 93.19 151 GLN B N 1
ATOM 7428 C CA . GLN B 1 151 ? 25.531 -6.199 -31.344 1 93.19 151 GLN B CA 1
ATOM 7429 C C . GLN B 1 151 ? 24.922 -6.059 -29.953 1 93.19 151 GLN B C 1
ATOM 7431 O O . GLN B 1 151 ? 25.625 -5.824 -28.969 1 93.19 151 GLN B O 1
ATOM 7436 N N . ILE B 1 152 ? 23.625 -6.145 -29.922 1 95.94 152 ILE B N 1
ATOM 7437 C CA . ILE B 1 152 ? 22.859 -6.211 -28.688 1 95.94 152 ILE B CA 1
ATOM 7438 C C . ILE B 1 152 ? 21.875 -7.379 -28.766 1 95.94 152 ILE B C 1
ATOM 7440 O O . ILE B 1 152 ? 21.234 -7.609 -29.797 1 95.94 152 ILE B O 1
ATOM 7444 N N . GLY B 1 153 ? 21.828 -8.18 -27.703 1 96.31 153 GLY B N 1
ATOM 7445 C CA . GLY B 1 153 ? 20.844 -9.25 -27.703 1 96.31 153 GLY B CA 1
ATOM 7446 C C . GLY B 1 153 ? 20.891 -10.102 -26.438 1 96.31 153 GLY B C 1
ATOM 7447 O O . GLY B 1 153 ? 21.5 -9.703 -25.438 1 96.31 153 GLY B O 1
ATOM 7448 N N . PHE B 1 154 ? 20.219 -11.227 -26.516 1 97.62 154 PHE B N 1
ATOM 7449 C CA . PHE B 1 154 ? 20.188 -12.188 -25.406 1 97.62 154 PHE B CA 1
ATOM 7450 C C . PHE B 1 154 ? 20.75 -13.531 -25.844 1 97.62 154 PHE B C 1
ATOM 7452 O O . PHE B 1 154 ? 20.266 -14.141 -26.797 1 97.62 154 PHE B O 1
ATOM 7459 N N . GLN B 1 155 ? 21.734 -13.945 -25.141 1 96.69 155 GLN B N 1
ATOM 7460 C CA . GLN B 1 155 ? 22.25 -15.297 -25.359 1 96.69 155 GLN B CA 1
ATOM 7461 C C . GLN B 1 155 ? 21.375 -16.328 -24.656 1 96.69 155 GLN B C 1
ATOM 7463 O O . GLN B 1 155 ? 21.25 -16.312 -23.438 1 96.69 155 GLN B O 1
ATOM 7468 N N . ALA B 1 156 ? 20.828 -17.188 -25.422 1 94.25 156 ALA B N 1
ATOM 7469 C CA . ALA B 1 156 ? 19.922 -18.188 -24.859 1 94.25 156 ALA B CA 1
ATOM 7470 C C . ALA B 1 156 ? 20.641 -19.125 -23.891 1 94.25 156 ALA B C 1
ATOM 7472 O O . ALA B 1 156 ? 21.812 -19.438 -24.094 1 94.25 156 ALA B O 1
ATOM 7473 N N . VAL B 1 157 ? 19.906 -19.578 -22.859 1 92.38 157 VAL B N 1
ATOM 7474 C CA . VAL B 1 157 ? 20.469 -20.453 -21.844 1 92.38 157 VAL B CA 1
ATOM 7475 C C . VAL B 1 157 ? 20.547 -21.891 -22.391 1 92.38 157 VAL B C 1
ATOM 7477 O O . VAL B 1 157 ? 21.469 -22.625 -22.047 1 92.38 157 VAL B O 1
ATOM 7480 N N . ARG B 1 158 ? 19.594 -22.25 -23.125 1 91.12 158 ARG B N 1
ATOM 7481 C CA . ARG B 1 158 ? 19.469 -23.562 -23.75 1 91.12 158 ARG B CA 1
ATOM 7482 C C . ARG B 1 158 ? 18.688 -23.469 -25.062 1 91.12 158 ARG B C 1
ATOM 7484 O O . ARG B 1 158 ? 18.016 -22.469 -25.312 1 91.12 158 ARG B O 1
ATOM 7491 N N . PRO B 1 159 ? 18.844 -24.484 -25.812 1 89.19 159 PRO B N 1
ATOM 7492 C CA . PRO B 1 159 ? 18 -24.516 -27.016 1 89.19 159 PRO B CA 1
ATOM 7493 C C . PRO B 1 159 ? 16.516 -24.719 -26.688 1 89.19 159 PRO B C 1
ATOM 7495 O O . PRO B 1 159 ? 16.172 -25.141 -25.594 1 89.19 159 PRO B O 1
ATOM 7498 N N . GLU B 1 160 ? 15.711 -24.344 -27.656 1 90.06 160 GLU B N 1
ATOM 7499 C CA . GLU B 1 160 ? 14.281 -24.609 -27.516 1 90.06 160 GLU B CA 1
ATOM 7500 C C . GLU B 1 160 ? 14.016 -26.109 -27.344 1 90.06 160 GLU B C 1
ATOM 7502 O O . GLU B 1 160 ? 14.734 -26.938 -27.906 1 90.06 160 GLU B O 1
ATOM 7507 N N . ALA B 1 161 ? 13.031 -26.391 -26.625 1 89.19 161 ALA B N 1
ATOM 7508 C CA . ALA B 1 161 ? 12.688 -27.797 -26.375 1 89.19 161 ALA B CA 1
ATOM 7509 C C . ALA B 1 161 ? 12.195 -28.484 -27.641 1 89.19 161 ALA B C 1
ATOM 7511 O O . ALA B 1 161 ? 11.547 -27.859 -28.484 1 89.19 161 ALA B O 1
ATOM 7512 N N . SER B 1 162 ? 12.531 -29.719 -27.656 1 89.25 162 SER B N 1
ATOM 7513 C CA . SER B 1 162 ? 11.938 -30.531 -28.703 1 89.25 162 SER B CA 1
ATOM 7514 C C . SER B 1 162 ? 10.461 -30.797 -28.438 1 89.25 162 SER B C 1
ATOM 7516 O O . SER B 1 162 ? 10.086 -31.188 -27.328 1 89.25 162 SER B O 1
ATOM 7518 N N . ILE B 1 163 ? 9.672 -30.609 -29.484 1 92.69 163 ILE B N 1
ATOM 7519 C CA . ILE B 1 163 ? 8.234 -30.828 -29.359 1 92.69 163 ILE B CA 1
ATOM 7520 C C . ILE B 1 163 ? 7.863 -32.219 -29.891 1 92.69 163 ILE B C 1
ATOM 7522 O O . ILE B 1 163 ? 8.211 -32.562 -31.016 1 92.69 163 ILE B O 1
ATOM 7526 N N . LYS B 1 164 ? 7.176 -32.938 -29.109 1 96.5 164 LYS B N 1
ATOM 7527 C CA . LYS B 1 164 ? 6.863 -34.344 -29.453 1 96.5 164 LYS B CA 1
ATOM 7528 C C . LYS B 1 164 ? 5.422 -34.469 -29.938 1 96.5 164 LYS B C 1
ATOM 7530 O O . LYS B 1 164 ? 4.93 -35.594 -30.141 1 96.5 164 LYS B O 1
ATOM 7535 N N . ALA B 1 165 ? 4.758 -33.406 -30.016 1 98.12 165 ALA B N 1
ATOM 7536 C CA . ALA B 1 165 ? 3.367 -33.406 -30.453 1 98.12 165 ALA B CA 1
ATOM 7537 C C . ALA B 1 165 ? 3.141 -32.375 -31.578 1 98.12 165 ALA B C 1
ATOM 7539 O O . ALA B 1 165 ? 3.928 -31.453 -31.734 1 98.12 165 ALA B O 1
ATOM 7540 N N . LYS B 1 166 ? 2.129 -32.594 -32.344 1 98.12 166 LYS B N 1
ATOM 7541 C CA . LYS B 1 166 ? 1.681 -31.641 -33.344 1 98.12 166 LYS B CA 1
ATOM 7542 C C . LYS B 1 166 ? 0.161 -31.5 -33.344 1 98.12 166 LYS B C 1
ATOM 7544 O O . LYS B 1 166 ? -0.562 -32.5 -33.25 1 98.12 166 LYS B O 1
ATOM 7549 N N . PHE B 1 167 ? -0.301 -30.312 -33.344 1 98.62 167 PHE B N 1
ATOM 7550 C CA . PHE B 1 167 ? -1.723 -30 -33.438 1 98.62 167 PHE B CA 1
ATOM 7551 C C . PHE B 1 167 ? -2.012 -29.078 -34.594 1 98.62 167 PHE B C 1
ATOM 7553 O O . PHE B 1 167 ? -1.261 -28.141 -34.875 1 98.62 167 PHE B O 1
ATOM 7560 N N . HIS B 1 168 ? -3.023 -29.344 -35.312 1 98.56 168 HIS B N 1
ATOM 7561 C CA . HIS B 1 168 ? -3.463 -28.484 -36.406 1 98.56 168 HIS B CA 1
ATOM 7562 C C . HIS B 1 168 ? -4.973 -28.578 -36.625 1 98.56 168 HIS B C 1
ATOM 7564 O O . HIS B 1 168 ? -5.559 -29.656 -36.5 1 98.56 168 HIS B O 1
ATOM 7570 N N . CYS B 1 169 ? -5.602 -27.484 -36.844 1 98.62 169 CYS B N 1
ATOM 7571 C CA . CYS B 1 169 ? -7.012 -27.484 -37.219 1 98.62 169 CYS B CA 1
ATOM 7572 C C . CYS B 1 169 ? -7.305 -26.453 -38.281 1 98.62 169 CYS B C 1
ATOM 7574 O O . CYS B 1 169 ? -6.395 -25.766 -38.75 1 98.62 169 CYS B O 1
ATOM 7576 N N . SER B 1 170 ? -8.531 -26.281 -38.719 1 98.12 170 SER B N 1
ATOM 7577 C CA . SER B 1 170 ? -8.914 -25.453 -39.875 1 98.12 170 SER B CA 1
ATOM 7578 C C . SER B 1 170 ? -9.062 -23.984 -39.438 1 98.12 170 SER B C 1
ATOM 7580 O O . SER B 1 170 ? -9.445 -23.141 -40.25 1 98.12 170 SER B O 1
ATOM 7582 N N . ASP B 1 171 ? -8.812 -23.609 -38.188 1 97.94 171 ASP B N 1
ATOM 7583 C CA . ASP B 1 171 ? -8.789 -22.234 -37.688 1 97.94 171 ASP B CA 1
ATOM 7584 C C . ASP B 1 171 ? -7.371 -21.812 -37.312 1 97.94 171 ASP B C 1
ATOM 7586 O O . ASP B 1 171 ? -6.836 -22.266 -36.281 1 97.94 171 ASP B O 1
ATOM 7590 N N . GLU B 1 172 ? -6.832 -20.875 -37.969 1 97.5 172 GLU B N 1
ATOM 7591 C CA . GLU B 1 172 ? -5.43 -20.5 -37.812 1 97.5 172 GLU B CA 1
ATOM 7592 C C . GLU B 1 172 ? -5.199 -19.797 -36.469 1 97.5 172 GLU B C 1
ATOM 7594 O O . GLU B 1 172 ? -4.102 -19.875 -35.906 1 97.5 172 GLU B O 1
ATOM 7599 N N . VAL B 1 173 ? -6.176 -19.094 -35.969 1 97.94 173 VAL B N 1
ATOM 7600 C CA . VAL B 1 173 ? -6.02 -18.453 -34.656 1 97.94 173 VAL B CA 1
ATOM 7601 C C . VAL B 1 173 ? -5.852 -19.5 -33.562 1 97.94 173 VAL B C 1
ATOM 7603 O O . VAL B 1 173 ? -5.031 -19.344 -32.656 1 97.94 173 VAL B O 1
ATOM 7606 N N . LEU B 1 174 ? -6.59 -20.609 -33.656 1 98.5 174 LEU B N 1
ATOM 7607 C CA . LEU B 1 174 ? -6.449 -21.703 -32.688 1 98.5 174 LEU B CA 1
ATOM 7608 C C . LEU B 1 174 ? -5.07 -22.344 -32.812 1 98.5 174 LEU B C 1
ATOM 7610 O O . LEU B 1 174 ? -4.469 -22.703 -31.797 1 98.5 174 LEU B O 1
ATOM 7614 N N . ASN B 1 175 ? -4.602 -22.484 -34.062 1 98.62 175 ASN B N 1
ATOM 7615 C CA . ASN B 1 175 ? -3.256 -23.016 -34.281 1 98.62 175 ASN B CA 1
ATOM 7616 C C . ASN B 1 175 ? -2.203 -22.141 -33.594 1 98.62 175 ASN B C 1
ATOM 7618 O O . ASN B 1 175 ? -1.279 -22.656 -32.969 1 98.62 175 ASN B O 1
ATOM 7622 N N . ARG B 1 176 ? -2.371 -20.906 -33.75 1 98.12 176 ARG B N 1
ATOM 7623 C CA . ARG B 1 176 ? -1.435 -19.969 -33.156 1 98.12 176 ARG B CA 1
ATOM 7624 C C . ARG B 1 176 ? -1.512 -20.031 -31.625 1 98.12 176 ARG B C 1
ATOM 7626 O O . ARG B 1 176 ? -0.486 -19.969 -30.938 1 98.12 176 ARG B O 1
ATOM 7633 N N . ILE B 1 177 ? -2.746 -20.031 -31.125 1 98.75 177 ILE B N 1
ATOM 7634 C CA . ILE B 1 177 ? -2.941 -20.141 -29.672 1 98.75 177 ILE B CA 1
ATOM 7635 C C . ILE B 1 177 ? -2.215 -21.375 -29.156 1 98.75 177 ILE B C 1
ATOM 7637 O O . ILE B 1 177 ? -1.53 -21.312 -28.125 1 98.75 177 ILE B O 1
ATOM 7641 N N . TRP B 1 178 ? -2.324 -22.484 -29.812 1 98.81 178 TRP B N 1
ATOM 7642 C CA . TRP B 1 178 ? -1.678 -23.719 -29.391 1 98.81 178 TRP B CA 1
ATOM 7643 C C . TRP B 1 178 ? -0.159 -23.578 -29.438 1 98.81 178 TRP B C 1
ATOM 7645 O O . TRP B 1 178 ? 0.541 -23.969 -28.5 1 98.81 178 TRP B O 1
ATOM 7655 N N . ARG B 1 179 ? 0.375 -23.031 -30.516 1 98.31 179 ARG B N 1
ATOM 7656 C CA . ARG B 1 179 ? 1.816 -22.859 -30.656 1 98.31 179 ARG B CA 1
ATOM 7657 C C . ARG B 1 179 ? 2.377 -21.953 -29.578 1 98.31 179 ARG B C 1
ATOM 7659 O O . ARG B 1 179 ? 3.428 -22.234 -29 1 98.31 179 ARG B O 1
ATOM 7666 N N . ASP B 1 180 ? 1.654 -20.844 -29.344 1 98.62 180 ASP B N 1
ATOM 7667 C CA . ASP B 1 180 ? 2.066 -19.922 -28.281 1 98.62 180 ASP B CA 1
ATOM 7668 C C . ASP B 1 180 ? 2.047 -20.609 -26.922 1 98.62 180 ASP B C 1
ATOM 7670 O O . ASP B 1 180 ? 2.889 -20.344 -26.078 1 98.62 180 ASP B O 1
ATOM 7674 N N . GLY B 1 181 ? 1.047 -21.453 -26.719 1 98.81 181 GLY B N 1
ATOM 7675 C CA . GLY B 1 181 ? 0.964 -22.219 -25.484 1 98.81 181 GLY B CA 1
ATOM 7676 C C . GLY B 1 181 ? 2.115 -23.188 -25.312 1 98.81 181 GLY B C 1
ATOM 7677 O O . GLY B 1 181 ? 2.66 -23.328 -24.219 1 98.81 181 GLY B O 1
ATOM 7678 N N . VAL B 1 182 ? 2.48 -23.891 -26.391 1 98.69 182 VAL B N 1
ATOM 7679 C CA . VAL B 1 182 ? 3.596 -24.828 -26.344 1 98.69 182 VAL B CA 1
ATOM 7680 C C . VAL B 1 182 ? 4.891 -24.094 -26.016 1 98.69 182 VAL B C 1
ATOM 7682 O O . VAL B 1 182 ? 5.711 -24.578 -25.234 1 98.69 182 VAL B O 1
ATOM 7685 N N . ARG B 1 183 ? 5.031 -22.953 -26.609 1 98.12 183 ARG B N 1
ATOM 7686 C CA . ARG B 1 183 ? 6.191 -22.125 -26.281 1 98.12 183 ARG B CA 1
ATOM 7687 C C . ARG B 1 183 ? 6.188 -21.719 -24.812 1 98.12 183 ARG B C 1
ATOM 7689 O O . ARG B 1 183 ? 7.238 -21.688 -24.172 1 98.12 183 ARG B O 1
ATOM 7696 N N . THR B 1 184 ? 5.031 -21.344 -24.297 1 98.69 184 THR B N 1
ATOM 7697 C CA . THR B 1 184 ? 4.91 -21 -22.875 1 98.69 184 THR B CA 1
ATOM 7698 C C . THR B 1 184 ? 5.332 -22.172 -22 1 98.69 184 THR B C 1
ATOM 7700 O O . THR B 1 184 ? 6.016 -21.984 -20.984 1 98.69 184 THR B O 1
ATOM 7703 N N . VAL B 1 185 ? 4.91 -23.391 -22.375 1 98.62 185 VAL B N 1
ATOM 7704 C CA . VAL B 1 185 ? 5.301 -24.594 -21.641 1 98.62 185 VAL B CA 1
ATOM 7705 C C . VAL B 1 185 ? 6.82 -24.703 -21.594 1 98.62 185 VAL B C 1
ATOM 7707 O O . VAL B 1 185 ? 7.398 -25 -20.547 1 98.62 185 VAL B O 1
ATOM 7710 N N . ASP B 1 186 ? 7.402 -24.469 -22.703 1 97.94 186 ASP B N 1
ATOM 7711 C CA . ASP B 1 186 ? 8.859 -24.547 -22.781 1 97.94 186 ASP B CA 1
ATOM 7712 C C . ASP B 1 186 ? 9.508 -23.5 -21.891 1 97.94 186 ASP B C 1
ATOM 7714 O O . ASP B 1 186 ? 10.453 -23.797 -21.156 1 97.94 186 ASP B O 1
ATOM 7718 N N . LEU B 1 187 ? 9.008 -22.25 -21.938 1 97.56 187 LEU B N 1
ATOM 7719 C CA . LEU B 1 187 ? 9.547 -21.156 -21.156 1 97.56 187 LEU B CA 1
ATOM 7720 C C . LEU B 1 187 ? 9.359 -21.406 -19.656 1 97.56 187 LEU B C 1
ATOM 7722 O O . LEU B 1 187 ? 10.102 -20.875 -18.828 1 97.56 187 LEU B O 1
ATOM 7726 N N . CYS B 1 188 ? 8.359 -22.234 -19.297 1 98.19 188 CYS B N 1
ATOM 7727 C CA . CYS B 1 188 ? 8.031 -22.484 -17.906 1 98.19 188 CYS B CA 1
ATOM 7728 C C . CYS B 1 188 ? 8.523 -23.859 -17.453 1 98.19 188 CYS B C 1
ATOM 7730 O O . CYS B 1 188 ? 8.016 -24.422 -16.484 1 98.19 188 CYS B O 1
ATOM 7732 N N . THR B 1 189 ? 9.438 -24.438 -18.203 1 97.88 189 THR B N 1
ATOM 7733 C CA . THR B 1 189 ? 10.125 -25.672 -17.844 1 97.88 189 THR B CA 1
ATOM 7734 C C . THR B 1 189 ? 11.641 -25.438 -17.797 1 97.88 189 THR B C 1
ATOM 7736 O O . THR B 1 189 ? 12.203 -24.797 -18.672 1 97.88 189 THR B O 1
ATOM 7739 N N . VAL B 1 190 ? 12.211 -25.953 -16.75 1 97.06 190 VAL B N 1
ATOM 7740 C CA . VAL B 1 190 ? 13.656 -25.812 -16.594 1 97.06 190 VAL B CA 1
ATOM 7741 C C . VAL B 1 190 ? 14.312 -27.188 -16.562 1 97.06 190 VAL B C 1
ATOM 7743 O O . VAL B 1 190 ? 13.805 -28.109 -15.93 1 97.06 190 VAL B O 1
ATOM 7746 N N . GLU B 1 191 ? 15.414 -27.312 -17.25 1 96.75 191 GLU B N 1
ATOM 7747 C CA . GLU B 1 191 ? 16.172 -28.562 -17.266 1 96.75 191 GLU B CA 1
ATOM 7748 C C . GLU B 1 191 ? 17.078 -28.688 -16.062 1 96.75 191 GLU B C 1
ATOM 7750 O O . GLU B 1 191 ? 17.344 -27.688 -15.375 1 96.75 191 GLU B O 1
ATOM 7755 N N . ARG B 1 192 ? 17.469 -29.875 -15.82 1 96.19 192 ARG B N 1
ATOM 7756 C CA . ARG B 1 192 ? 18.422 -30.109 -14.734 1 96.19 192 ARG B CA 1
ATOM 7757 C C . ARG B 1 192 ? 19.672 -29.266 -14.914 1 96.19 192 ARG B C 1
ATOM 7759 O O . ARG B 1 192 ? 20.25 -29.219 -16.016 1 96.19 192 ARG B O 1
ATOM 7766 N N . GLU B 1 193 ? 20.062 -28.469 -13.914 1 95.81 193 GLU B N 1
ATOM 7767 C CA . GLU B 1 193 ? 21.297 -27.672 -13.828 1 95.81 193 GLU B CA 1
ATOM 7768 C C . GLU B 1 193 ? 21.297 -26.547 -14.844 1 95.81 193 GLU B C 1
ATOM 7770 O O . GLU B 1 193 ? 22.359 -26.094 -15.281 1 95.81 193 GLU B O 1
ATOM 7775 N N . GLU B 1 194 ? 20.172 -26.188 -15.234 1 94.5 194 GLU B N 1
ATOM 7776 C CA . GLU B 1 194 ? 20.031 -25.078 -16.172 1 94.5 194 GLU B CA 1
ATOM 7777 C C . GLU B 1 194 ? 20.359 -23.75 -15.5 1 94.5 194 GLU B C 1
ATOM 7779 O O . GLU B 1 194 ? 20.969 -22.859 -16.109 1 94.5 194 GLU B O 1
ATOM 7784 N N . THR B 1 195 ? 19.984 -23.578 -14.289 1 94.44 195 THR B N 1
ATOM 7785 C CA . THR B 1 195 ? 20.109 -22.312 -13.578 1 94.44 195 THR B CA 1
ATOM 7786 C C . THR B 1 195 ? 21.547 -22.078 -13.156 1 94.44 195 THR B C 1
ATOM 7788 O O . THR B 1 195 ? 22.188 -22.953 -12.578 1 94.44 195 THR B O 1
ATOM 7791 N N . VAL B 1 196 ? 22.016 -20.891 -13.422 1 92.25 196 VAL B N 1
ATOM 7792 C CA . VAL B 1 196 ? 23.359 -20.5 -13 1 92.25 196 VAL B CA 1
ATOM 7793 C C . VAL B 1 196 ? 23.359 -20.141 -11.523 1 92.25 196 VAL B C 1
ATOM 7795 O O . VAL B 1 196 ? 22.453 -19.422 -11.055 1 92.25 196 VAL B O 1
ATOM 7798 N N . PRO B 1 197 ? 24.344 -20.672 -10.781 1 95.5 197 PRO B N 1
ATOM 7799 C CA . PRO B 1 197 ? 24.422 -20.281 -9.375 1 95.5 197 PRO B CA 1
ATOM 7800 C C . PRO B 1 197 ? 24.453 -18.766 -9.172 1 95.5 197 PRO B C 1
ATOM 7802 O O . PRO B 1 197 ? 25.125 -18.062 -9.938 1 95.5 197 PRO B O 1
ATOM 7805 N N . ALA B 1 198 ? 23.812 -18.312 -8.172 1 96.62 198 ALA B N 1
ATOM 7806 C CA . ALA B 1 198 ? 23.688 -16.875 -7.938 1 96.62 198 ALA B CA 1
ATOM 7807 C C . ALA B 1 198 ? 24.938 -16.312 -7.254 1 96.62 198 ALA B C 1
ATOM 7809 O O . ALA B 1 198 ? 25.234 -15.125 -7.359 1 96.62 198 ALA B O 1
ATOM 7810 N N . TRP B 1 199 ? 25.625 -17.188 -6.52 1 98.12 199 TRP B N 1
ATOM 7811 C CA . TRP B 1 199 ? 26.828 -16.781 -5.789 1 98.12 199 TRP B CA 1
ATOM 7812 C C . TRP B 1 199 ? 28.062 -17.484 -6.336 1 98.12 199 TRP B C 1
ATOM 7814 O O . TRP B 1 199 ? 27.953 -18.438 -7.121 1 98.12 199 TRP B O 1
ATOM 7824 N N . ASP B 1 200 ? 29.266 -16.922 -6.035 1 97.75 200 ASP B N 1
ATOM 7825 C CA . ASP B 1 200 ? 30.547 -17.578 -6.297 1 97.75 200 ASP B CA 1
ATOM 7826 C C . ASP B 1 200 ? 31.234 -17.984 -4.992 1 97.75 200 ASP B C 1
ATOM 7828 O O . ASP B 1 200 ? 31.594 -17.109 -4.184 1 97.75 200 ASP B O 1
ATOM 7832 N N . VAL B 1 201 ? 31.375 -19.25 -4.824 1 97.94 201 VAL B N 1
ATOM 7833 C CA . VAL B 1 201 ? 32.125 -19.719 -3.648 1 97.94 201 VAL B CA 1
ATOM 7834 C C . VAL B 1 201 ? 33.594 -19.922 -4.004 1 97.94 201 VAL B C 1
ATOM 7836 O O . VAL B 1 201 ? 33.938 -20.812 -4.773 1 97.94 201 VAL B O 1
ATOM 7839 N N . ILE B 1 202 ? 34.375 -19.078 -3.447 1 96.88 202 ILE B N 1
ATOM 7840 C CA . ILE B 1 202 ? 35.812 -19.141 -3.738 1 96.88 202 ILE B CA 1
ATOM 7841 C C . ILE B 1 202 ? 36.594 -19.406 -2.451 1 96.88 202 ILE B C 1
ATOM 7843 O O . ILE B 1 202 ? 36 -19.609 -1.391 1 96.88 202 ILE B O 1
ATOM 7847 N N . ASP B 1 203 ? 37.875 -19.469 -2.504 1 94.94 203 ASP B N 1
ATOM 7848 C CA . ASP B 1 203 ? 38.719 -19.828 -1.363 1 94.94 203 ASP B CA 1
ATOM 7849 C C . ASP B 1 203 ? 38.594 -18.797 -0.242 1 94.94 203 ASP B C 1
ATOM 7851 O O . ASP B 1 203 ? 38.531 -19.172 0.936 1 94.94 203 ASP B O 1
ATOM 7855 N N . GLN B 1 204 ? 38.531 -17.578 -0.609 1 95.69 204 GLN B N 1
ATOM 7856 C CA . GLN B 1 204 ? 38.531 -16.5 0.371 1 95.69 204 GLN B CA 1
ATOM 7857 C C . GLN B 1 204 ? 37.188 -16.406 1.079 1 95.69 204 GLN B C 1
ATOM 7859 O O . GLN B 1 204 ? 37.094 -15.844 2.174 1 95.69 204 GLN B O 1
ATOM 7864 N N . GLY B 1 205 ? 36.188 -16.891 0.418 1 98.06 205 GLY B N 1
ATOM 7865 C CA . GLY B 1 205 ? 34.812 -16.797 0.913 1 98.06 205 GLY B CA 1
ATOM 7866 C C . GLY B 1 205 ? 33.781 -16.891 -0.188 1 98.06 205 GLY B C 1
ATOM 7867 O O . GLY B 1 205 ? 34.094 -17.344 -1.296 1 98.06 205 GLY B O 1
ATOM 7868 N N . THR B 1 206 ? 32.594 -16.547 0.159 1 98.75 206 THR B N 1
ATOM 7869 C CA . THR B 1 206 ? 31.5 -16.562 -0.8 1 98.75 206 THR B CA 1
ATOM 7870 C C . THR B 1 206 ? 31.188 -15.141 -1.284 1 98.75 206 THR B C 1
ATOM 7872 O O . THR B 1 206 ? 30.875 -14.266 -0.481 1 98.75 206 THR B O 1
ATOM 7875 N N . ARG B 1 207 ? 31.375 -14.922 -2.559 1 98.25 207 ARG B N 1
ATOM 7876 C CA . ARG B 1 207 ? 31.031 -13.648 -3.182 1 98.25 207 ARG B CA 1
ATOM 7877 C C . ARG B 1 207 ? 29.531 -13.57 -3.469 1 98.25 207 ARG B C 1
ATOM 7879 O O . ARG B 1 207 ? 29 -14.359 -4.25 1 98.25 207 ARG B O 1
ATOM 7886 N N . VAL B 1 208 ? 28.828 -12.656 -2.859 1 98.5 208 VAL B N 1
ATOM 7887 C CA . VAL B 1 208 ? 27.406 -12.43 -3.037 1 98.5 208 VAL B CA 1
ATOM 7888 C C . VAL B 1 208 ? 27.188 -11.18 -3.879 1 98.5 208 VAL B C 1
ATOM 7890 O O . VAL B 1 208 ? 27.781 -10.133 -3.615 1 98.5 208 VAL B O 1
ATOM 7893 N N . PHE B 1 209 ? 26.438 -11.328 -4.906 1 97 209 PHE B N 1
ATOM 7894 C CA . PHE B 1 209 ? 26.047 -10.227 -5.785 1 97 209 PHE B CA 1
ATOM 7895 C C . PHE B 1 209 ? 24.672 -9.688 -5.41 1 97 209 PHE B C 1
ATOM 7897 O O . PHE B 1 209 ? 23.812 -10.438 -4.961 1 97 209 PHE B O 1
ATOM 7904 N N . GLY B 1 210 ? 24.516 -8.344 -5.562 1 95.44 210 GLY B N 1
ATOM 7905 C CA . GLY B 1 210 ? 23.203 -7.777 -5.281 1 95.44 210 GLY B CA 1
ATOM 7906 C C . GLY B 1 210 ? 22.062 -8.555 -5.926 1 95.44 210 GLY B C 1
ATOM 7907 O O . GLY B 1 210 ? 22.156 -8.93 -7.094 1 95.44 210 GLY B O 1
ATOM 7908 N N . GLY B 1 211 ? 21.031 -8.812 -5.246 1 94.75 211 GLY B N 1
ATOM 7909 C CA . GLY B 1 211 ? 19.875 -9.609 -5.645 1 94.75 211 GLY B CA 1
ATOM 7910 C C . GLY B 1 211 ? 18.984 -9.992 -4.477 1 94.75 211 GLY B C 1
ATOM 7911 O O . GLY B 1 211 ? 18.984 -9.312 -3.447 1 94.75 211 GLY B O 1
ATOM 7912 N N . HIS B 1 212 ? 18.219 -11.023 -4.691 1 95.31 212 HIS B N 1
ATOM 7913 C CA . HIS B 1 212 ? 17.312 -11.539 -3.672 1 95.31 212 HIS B CA 1
ATOM 7914 C C . HIS B 1 212 ? 18.078 -11.945 -2.416 1 95.31 212 HIS B C 1
ATOM 7916 O O . HIS B 1 212 ? 19.109 -12.602 -2.504 1 95.31 212 HIS B O 1
ATOM 7922 N N . TRP B 1 213 ? 17.625 -11.422 -1.235 1 96.94 213 TRP B N 1
ATOM 7923 C CA . TRP B 1 213 ? 18.172 -11.914 0.027 1 96.94 213 TRP B CA 1
ATOM 7924 C C . TRP B 1 213 ? 17.75 -13.359 0.269 1 96.94 213 TRP B C 1
ATOM 7926 O O . TRP B 1 213 ? 16.578 -13.633 0.529 1 96.94 213 TRP B O 1
ATOM 7936 N N . ALA B 1 214 ? 18.703 -14.242 0.229 1 97 214 ALA B N 1
ATOM 7937 C CA . ALA B 1 214 ? 18.438 -15.68 0.323 1 97 214 ALA B CA 1
ATOM 7938 C C . ALA B 1 214 ? 18.562 -16.156 1.766 1 97 214 ALA B C 1
ATOM 7940 O O . ALA B 1 214 ? 19.672 -16.266 2.301 1 97 214 ALA B O 1
ATOM 7941 N N . PRO B 1 215 ? 17.5 -16.547 2.369 1 96.5 215 PRO B N 1
ATOM 7942 C CA . PRO B 1 215 ? 17.578 -17 3.758 1 96.5 215 PRO B CA 1
ATOM 7943 C C . PRO B 1 215 ? 18.156 -18.406 3.883 1 96.5 215 PRO B C 1
ATOM 7945 O O . PRO B 1 215 ? 17.875 -19.266 3.041 1 96.5 215 PRO B O 1
ATOM 7948 N N . CYS B 1 216 ? 18.891 -18.641 4.938 1 97.19 216 CYS B N 1
ATOM 7949 C CA . CYS B 1 216 ? 19.312 -20 5.27 1 97.19 216 CYS B CA 1
ATOM 7950 C C . CYS B 1 216 ? 18.125 -20.875 5.605 1 97.19 216 CYS B C 1
ATOM 7952 O O . CYS B 1 216 ? 17.406 -20.625 6.578 1 97.19 216 CYS B O 1
ATOM 7954 N N . ARG B 1 217 ? 17.922 -21.906 4.887 1 94.12 217 ARG B N 1
ATOM 7955 C CA . ARG B 1 217 ? 16.734 -22.734 5.039 1 94.12 217 ARG B CA 1
ATOM 7956 C C . ARG B 1 217 ? 16.781 -23.516 6.344 1 94.12 217 ARG B C 1
ATOM 7958 O O . ARG B 1 217 ? 15.75 -23.969 6.844 1 94.12 217 ARG B O 1
ATOM 7965 N N . GLN B 1 218 ? 17.953 -23.641 6.949 1 94.31 218 GLN B N 1
ATOM 7966 C CA . GLN B 1 218 ? 18.109 -24.375 8.195 1 94.31 218 GLN B CA 1
ATOM 7967 C C . GLN B 1 218 ? 17.578 -23.578 9.383 1 94.31 218 GLN B C 1
ATOM 7969 O O . GLN B 1 218 ? 17.344 -24.125 10.461 1 94.31 218 GLN B O 1
ATOM 7974 N N . GLY B 1 219 ? 17.391 -22.297 9.18 1 95.06 219 GLY B N 1
ATOM 7975 C CA . GLY B 1 219 ? 17.125 -21.453 10.328 1 95.06 219 GLY B CA 1
ATOM 7976 C C . GLY B 1 219 ? 15.75 -20.828 10.297 1 95.06 219 GLY B C 1
ATOM 7977 O O . GLY B 1 219 ? 15.516 -19.797 10.938 1 95.06 219 GLY B O 1
ATOM 7978 N N . THR B 1 220 ? 14.789 -21.344 9.547 1 92 220 THR B N 1
ATOM 7979 C CA . THR B 1 220 ? 13.484 -20.703 9.398 1 92 220 THR B CA 1
ATOM 7980 C C . THR B 1 220 ? 12.711 -20.75 10.711 1 92 220 THR B C 1
ATOM 7982 O O . THR B 1 220 ? 11.719 -20.031 10.883 1 92 220 THR B O 1
ATOM 7985 N N . ARG B 1 221 ? 13.219 -21.5 11.734 1 90.75 221 ARG B N 1
ATOM 7986 C CA . ARG B 1 221 ? 12.523 -21.625 13.008 1 90.75 221 ARG B CA 1
ATOM 7987 C C . ARG B 1 221 ? 13.414 -21.188 14.164 1 90.75 221 ARG B C 1
ATOM 7989 O O . ARG B 1 221 ? 13.125 -21.469 15.328 1 90.75 221 ARG B O 1
ATOM 7996 N N . TRP B 1 222 ? 14.555 -20.578 13.859 1 93.75 222 TRP B N 1
ATOM 7997 C CA . TRP B 1 222 ? 15.414 -20.047 14.914 1 93.75 222 TRP B CA 1
ATOM 7998 C C . TRP B 1 222 ? 14.719 -18.922 15.672 1 93.75 222 TRP B C 1
ATOM 8000 O O . TRP B 1 222 ? 13.898 -18.188 15.102 1 93.75 222 TRP B O 1
ATOM 8010 N N . SER B 1 223 ? 14.914 -18.812 16.906 1 90.88 223 SER B N 1
ATOM 8011 C CA . SER B 1 223 ? 14.398 -17.719 17.719 1 90.88 223 SER B CA 1
ATOM 8012 C C . SER B 1 223 ? 15.492 -16.703 18.062 1 90.88 223 SER B C 1
ATOM 8014 O O . SER B 1 223 ? 16.156 -16.188 17.156 1 90.88 223 SER B O 1
ATOM 8016 N N . ASN B 1 224 ? 15.734 -16.406 19.406 1 94.94 224 ASN B N 1
ATOM 8017 C CA . ASN B 1 224 ? 16.828 -15.523 19.797 1 94.94 224 ASN B CA 1
ATOM 8018 C C . ASN B 1 224 ? 18.188 -16.078 19.359 1 94.94 224 ASN B C 1
ATOM 8020 O O . ASN B 1 224 ? 18.438 -17.266 19.469 1 94.94 224 ASN B O 1
ATOM 8024 N N . LYS B 1 225 ? 18.984 -15.156 18.781 1 97.25 225 LYS B N 1
ATOM 8025 C CA . LYS B 1 225 ? 20.234 -15.656 18.234 1 97.25 225 LYS B CA 1
ATOM 8026 C C . LYS B 1 225 ? 21.266 -14.539 18.094 1 97.25 225 LYS B C 1
ATOM 8028 O O . LYS B 1 225 ? 20.906 -13.359 18.031 1 97.25 225 LYS B O 1
ATOM 8033 N N . LYS B 1 226 ? 22.453 -14.992 18.062 1 97.62 226 LYS B N 1
ATOM 8034 C CA . LYS B 1 226 ? 23.609 -14.172 17.703 1 97.62 226 LYS B CA 1
ATOM 8035 C C . LYS B 1 226 ? 24.203 -14.625 16.375 1 97.62 226 LYS B C 1
ATOM 8037 O O . LYS B 1 226 ? 24.625 -15.781 16.234 1 97.62 226 LYS B O 1
ATOM 8042 N N . VAL B 1 227 ? 24.188 -13.789 15.406 1 98.69 227 VAL B N 1
ATOM 8043 C CA . VAL B 1 227 ? 24.75 -14.078 14.086 1 98.69 227 VAL B CA 1
ATOM 8044 C C . VAL B 1 227 ? 26.094 -13.367 13.93 1 98.69 227 VAL B C 1
ATOM 8046 O O . VAL B 1 227 ? 26.188 -12.148 14.07 1 98.69 227 VAL B O 1
ATOM 8049 N N . VAL B 1 228 ? 27.109 -14.117 13.633 1 98.5 228 VAL B N 1
ATOM 8050 C CA . VAL B 1 228 ? 28.438 -13.547 13.461 1 98.5 228 VAL B CA 1
ATOM 8051 C C . VAL B 1 228 ? 29.031 -14.016 12.133 1 98.5 228 VAL B C 1
ATOM 8053 O O . VAL B 1 228 ? 28.906 -15.18 11.766 1 98.5 228 VAL B O 1
ATOM 8056 N N . PHE B 1 229 ? 29.656 -13.094 11.43 1 98.81 229 PHE B N 1
ATOM 8057 C CA . PHE B 1 229 ? 30.375 -13.422 10.211 1 98.81 229 PHE B CA 1
ATOM 8058 C C . PHE B 1 229 ? 31.391 -12.328 9.875 1 98.81 229 PHE B C 1
ATOM 8060 O O . PHE B 1 229 ? 31.453 -11.305 10.562 1 98.81 229 PHE B O 1
ATOM 8067 N N . ARG B 1 230 ? 32.188 -12.594 8.883 1 98.62 230 ARG B N 1
ATOM 8068 C CA . ARG B 1 230 ? 33.094 -11.586 8.32 1 98.62 230 ARG B CA 1
ATOM 8069 C C . ARG B 1 230 ? 32.688 -11.242 6.887 1 98.62 230 ARG B C 1
ATOM 8071 O O . ARG B 1 230 ? 32.219 -12.102 6.145 1 98.62 230 ARG B O 1
ATOM 8078 N N . THR B 1 231 ? 32.875 -9.977 6.539 1 98.75 231 THR B N 1
ATOM 8079 C CA . THR B 1 231 ? 32.562 -9.562 5.18 1 98.75 231 THR B CA 1
ATOM 8080 C C . THR B 1 231 ? 33.594 -8.578 4.656 1 98.75 231 THR B C 1
ATOM 8082 O O . THR B 1 231 ? 34.281 -7.902 5.441 1 98.75 231 THR B O 1
ATOM 8085 N N . LYS B 1 232 ? 33.844 -8.641 3.438 1 98.44 232 LYS B N 1
ATOM 8086 C CA . LYS B 1 232 ? 34.688 -7.699 2.709 1 98.44 232 LYS B CA 1
ATOM 8087 C C . LYS B 1 232 ? 33.938 -7.109 1.513 1 98.44 232 LYS B C 1
ATOM 8089 O O . LYS B 1 232 ? 33.531 -7.844 0.623 1 98.44 232 LYS B O 1
ATOM 8094 N N . VAL B 1 233 ? 33.844 -5.762 1.572 1 98.19 233 VAL B N 1
ATOM 8095 C CA . VAL B 1 233 ? 33.125 -5.078 0.505 1 98.19 233 VAL B CA 1
ATOM 8096 C C . VAL B 1 233 ? 34 -5.004 -0.746 1 98.19 233 VAL B C 1
ATOM 8098 O O . VAL B 1 233 ? 35.125 -4.523 -0.692 1 98.19 233 VAL B O 1
ATOM 8101 N N . GLU B 1 234 ? 33.469 -5.543 -1.839 1 97.5 234 GLU B N 1
ATOM 8102 C CA . GLU B 1 234 ? 34.188 -5.426 -3.113 1 97.5 234 GLU B CA 1
ATOM 8103 C C . GLU B 1 234 ? 33.625 -4.266 -3.941 1 97.5 234 GLU B C 1
ATOM 8105 O O . GLU B 1 234 ? 34.375 -3.602 -4.66 1 97.5 234 GLU B O 1
ATOM 8110 N N . ARG B 1 235 ? 32.344 -4.086 -3.836 1 95.81 235 ARG B N 1
ATOM 8111 C CA . ARG B 1 235 ? 31.734 -2.977 -4.559 1 95.81 235 ARG B CA 1
ATOM 8112 C C . ARG B 1 235 ? 30.531 -2.416 -3.793 1 95.81 235 ARG B C 1
ATOM 8114 O O . ARG B 1 235 ? 29.562 -3.133 -3.535 1 95.81 235 ARG B O 1
ATOM 8121 N N . PHE B 1 236 ? 30.5 -1.226 -3.34 1 95.69 236 PHE B N 1
ATOM 8122 C CA . PHE B 1 236 ? 29.484 -0.332 -2.809 1 95.69 236 PHE B CA 1
ATOM 8123 C C . PHE B 1 236 ? 29.156 -0.688 -1.366 1 95.69 236 PHE B C 1
ATOM 8125 O O . PHE B 1 236 ? 28.938 0.199 -0.537 1 95.69 236 PHE B O 1
ATOM 8132 N N . GLY B 1 237 ? 28.953 -2 -1.036 1 98.06 237 GLY B N 1
ATOM 8133 C CA . GLY B 1 237 ? 28.562 -2.314 0.328 1 98.06 237 GLY B CA 1
ATOM 8134 C C . GLY B 1 237 ? 28.312 -3.795 0.553 1 98.06 237 GLY B C 1
ATOM 8135 O O . GLY B 1 237 ? 28.625 -4.617 -0.311 1 98.06 237 GLY B O 1
ATOM 8136 N N . ALA B 1 238 ? 27.875 -4.16 1.762 1 98.62 238 ALA B N 1
ATOM 8137 C CA . ALA B 1 238 ? 27.469 -5.492 2.189 1 98.62 238 ALA B CA 1
ATOM 8138 C C . ALA B 1 238 ? 26.062 -5.461 2.783 1 98.62 238 ALA B C 1
ATOM 8140 O O . ALA B 1 238 ? 25.641 -4.457 3.373 1 98.62 238 ALA B O 1
ATOM 8141 N N . SER B 1 239 ? 25.328 -6.523 2.58 1 98.75 239 SER B N 1
ATOM 8142 C CA . SER B 1 239 ? 23.969 -6.559 3.092 1 98.75 239 SER B CA 1
ATOM 8143 C C . SER B 1 239 ? 23.609 -7.945 3.615 1 98.75 239 SER B C 1
ATOM 8145 O O . SER B 1 239 ? 23.984 -8.953 3.018 1 98.75 239 SER B O 1
ATOM 8147 N N . TRP B 1 240 ? 22.906 -7.934 4.738 1 98.75 240 TRP B N 1
ATOM 8148 C CA . TRP B 1 240 ? 22.406 -9.164 5.348 1 98.75 240 TRP B CA 1
ATOM 8149 C C . TRP B 1 240 ? 21.062 -8.922 6.035 1 98.75 240 TRP B C 1
ATOM 8151 O O . TRP B 1 240 ? 20.625 -7.777 6.176 1 98.75 240 TRP B O 1
ATOM 8161 N N . ALA B 1 241 ? 20.391 -9.984 6.336 1 98.31 241 ALA B N 1
ATOM 8162 C CA . ALA B 1 241 ? 19.125 -9.875 7.043 1 98.31 241 ALA B CA 1
ATOM 8163 C C . ALA B 1 241 ? 19.047 -10.883 8.195 1 98.31 241 ALA B C 1
ATOM 8165 O O . ALA B 1 241 ? 19.766 -11.883 8.203 1 98.31 241 ALA B O 1
ATOM 8166 N N . VAL B 1 242 ? 18.266 -10.555 9.117 1 97.94 242 VAL B N 1
ATOM 8167 C CA . VAL B 1 242 ? 17.875 -11.477 10.18 1 97.94 242 VAL B CA 1
ATOM 8168 C C . VAL B 1 242 ? 16.359 -11.5 10.305 1 97.94 242 VAL B C 1
ATOM 8170 O O . VAL B 1 242 ? 15.656 -10.664 9.727 1 97.94 242 VAL B O 1
ATOM 8173 N N . ARG B 1 243 ? 15.844 -12.531 11.023 1 96.12 243 ARG B N 1
ATOM 8174 C CA . ARG B 1 243 ? 14.406 -12.727 11.164 1 96.12 243 ARG B CA 1
ATOM 8175 C C . ARG B 1 243 ? 13.711 -12.742 9.805 1 96.12 243 ARG B C 1
ATOM 8177 O O . ARG B 1 243 ? 12.711 -12.055 9.609 1 96.12 243 ARG B O 1
ATOM 8184 N N . MET B 1 244 ? 14.328 -13.492 8.922 1 94.44 244 MET B N 1
ATOM 8185 C CA . MET B 1 244 ? 13.805 -13.516 7.555 1 94.44 244 MET B CA 1
ATOM 8186 C C . MET B 1 244 ? 13.477 -14.938 7.121 1 94.44 244 MET B C 1
ATOM 8188 O O . MET B 1 244 ? 14.305 -15.836 7.234 1 94.44 244 MET B O 1
ATOM 8192 N N . ILE B 1 245 ? 12.305 -15.156 6.699 1 92.81 245 ILE B N 1
ATOM 8193 C CA . ILE B 1 245 ? 11.898 -16.359 5.977 1 92.81 245 ILE B CA 1
ATOM 8194 C C . ILE B 1 245 ? 11.711 -16.031 4.496 1 92.81 245 ILE B C 1
ATOM 8196 O O . ILE B 1 245 ? 12.539 -16.406 3.662 1 92.81 245 ILE B O 1
ATOM 8200 N N . THR B 1 246 ? 10.703 -15.172 4.207 1 91.62 246 THR B N 1
ATOM 8201 C CA . THR B 1 246 ? 10.586 -14.531 2.906 1 91.62 246 THR B CA 1
ATOM 8202 C C . THR B 1 246 ? 10.891 -13.039 3.012 1 91.62 246 THR B C 1
ATOM 8204 O O . THR B 1 246 ? 11.672 -12.5 2.223 1 91.62 246 THR B O 1
ATOM 8207 N N . ASN B 1 247 ? 10.242 -12.383 3.957 1 93.31 247 ASN B N 1
ATOM 8208 C CA . ASN B 1 247 ? 10.555 -11.008 4.355 1 93.31 247 ASN B CA 1
ATOM 8209 C C . ASN B 1 247 ? 11.258 -10.969 5.707 1 93.31 247 ASN B C 1
ATOM 8211 O O . ASN B 1 247 ? 11.273 -11.961 6.441 1 93.31 247 ASN B O 1
ATOM 8215 N N . GLY B 1 248 ? 11.898 -9.836 5.996 1 95.56 248 GLY B N 1
ATOM 8216 C CA . GLY B 1 248 ? 12.617 -9.727 7.258 1 95.56 248 GLY B CA 1
ATOM 8217 C C . GLY B 1 248 ? 13.203 -8.352 7.496 1 95.56 248 GLY B C 1
ATOM 8218 O O . GLY B 1 248 ? 12.68 -7.355 6.98 1 95.56 248 GLY B O 1
ATOM 8219 N N . LEU B 1 249 ? 14.133 -8.352 8.461 1 97.25 249 LEU B N 1
ATOM 8220 C CA . LEU B 1 249 ? 14.875 -7.133 8.758 1 97.25 249 LEU B CA 1
ATOM 8221 C C . LEU B 1 249 ? 16.203 -7.109 8.016 1 97.25 249 LEU B C 1
ATOM 8223 O O . LEU B 1 249 ? 17.109 -7.887 8.328 1 97.25 249 LEU B O 1
ATOM 8227 N N . ILE B 1 250 ? 16.359 -6.164 7.148 1 98.12 250 ILE B N 1
ATOM 8228 C CA . ILE B 1 250 ? 17.5 -6.102 6.234 1 98.12 250 ILE B CA 1
ATOM 8229 C C . ILE B 1 250 ? 18.438 -4.977 6.664 1 98.12 250 ILE B C 1
ATOM 8231 O O . ILE B 1 250 ? 18 -3.861 6.949 1 98.12 250 ILE B O 1
ATOM 8235 N N . PHE B 1 251 ? 19.672 -5.273 6.707 1 98.56 251 PHE B N 1
ATOM 8236 C CA . PHE B 1 251 ? 20.703 -4.273 6.961 1 98.56 251 PHE B CA 1
ATOM 8237 C C . PHE B 1 251 ? 21.531 -4.023 5.707 1 98.56 251 PHE B C 1
ATOM 8239 O O . PHE B 1 251 ? 21.953 -4.969 5.035 1 98.56 251 PHE B O 1
ATOM 8246 N N . CYS B 1 252 ? 21.766 -2.842 5.367 1 97.75 252 CYS B N 1
ATOM 8247 C CA . CYS B 1 252 ? 22.609 -2.43 4.254 1 97.75 252 CYS B CA 1
ATOM 8248 C C . CYS B 1 252 ? 23.766 -1.551 4.734 1 97.75 252 CYS B C 1
ATOM 8250 O O . CYS B 1 252 ? 23.547 -0.415 5.156 1 97.75 252 CYS B O 1
ATOM 8252 N N . LEU B 1 253 ? 24.922 -2.092 4.699 1 98 253 LEU B N 1
ATOM 8253 C CA . LEU B 1 253 ? 26.141 -1.344 4.988 1 98 253 LEU B CA 1
ATOM 8254 C C . LEU B 1 253 ? 26.703 -0.724 3.715 1 98 253 LEU B C 1
ATOM 8256 O O . LEU B 1 253 ? 27.281 -1.426 2.883 1 98 253 LEU B O 1
ATOM 8260 N N . ASP B 1 254 ? 26.594 0.558 3.537 1 95.31 254 ASP B N 1
ATOM 8261 C CA . ASP B 1 254 ? 27.078 1.286 2.367 1 95.31 254 ASP B CA 1
ATOM 8262 C C . ASP B 1 254 ? 28.406 1.982 2.662 1 95.31 254 ASP B C 1
ATOM 8264 O O . ASP B 1 254 ? 28.453 2.898 3.486 1 95.31 254 ASP B O 1
ATOM 8268 N N . VAL B 1 255 ? 29.422 1.648 2.012 1 95.19 255 VAL B N 1
ATOM 8269 C CA . VAL B 1 255 ? 30.734 2.191 2.332 1 95.19 255 VAL B CA 1
ATOM 8270 C C . VAL B 1 255 ? 30.906 3.562 1.681 1 95.19 255 VAL B C 1
ATOM 8272 O O . VAL B 1 255 ? 31.734 4.367 2.113 1 95.19 255 VAL B O 1
ATOM 8275 N N . ARG B 1 256 ? 30.188 3.869 0.698 1 89.81 256 ARG B N 1
ATOM 8276 C CA . ARG B 1 256 ? 30.297 5.148 0.005 1 89.81 256 ARG B CA 1
ATOM 8277 C C . ARG B 1 256 ? 29.828 6.297 0.899 1 89.81 256 ARG B C 1
ATOM 8279 O O . ARG B 1 256 ? 30.516 7.32 1.006 1 89.81 256 ARG B O 1
ATOM 8286 N N . ASP B 1 257 ? 28.656 6.016 1.564 1 82.62 257 ASP B N 1
ATOM 8287 C CA . ASP B 1 257 ? 28.078 7.016 2.465 1 82.62 257 ASP B CA 1
ATOM 8288 C C . ASP B 1 257 ? 28.484 6.738 3.914 1 82.62 257 ASP B C 1
ATOM 8290 O O . ASP B 1 257 ? 28.156 7.52 4.812 1 82.62 257 ASP B O 1
ATOM 8294 N N . ARG B 1 258 ? 29.188 5.625 4.078 1 90.56 258 ARG B N 1
ATOM 8295 C CA . ARG B 1 258 ? 29.594 5.16 5.402 1 90.56 258 ARG B CA 1
ATOM 8296 C C . ARG B 1 258 ? 28.406 5.105 6.352 1 90.56 258 ARG B C 1
ATOM 8298 O O . ARG B 1 258 ? 28.438 5.699 7.43 1 90.56 258 ARG B O 1
ATOM 8305 N N . LYS B 1 259 ? 27.375 4.402 5.957 1 91.56 259 LYS B N 1
ATOM 8306 C CA . LYS B 1 259 ? 26.109 4.332 6.695 1 91.56 259 LYS B CA 1
ATOM 8307 C C . LYS B 1 259 ? 25.609 2.898 6.77 1 91.56 259 LYS B C 1
ATOM 8309 O O . LYS B 1 259 ? 25.812 2.107 5.848 1 91.56 259 LYS B O 1
ATOM 8314 N N . LEU B 1 260 ? 24.969 2.578 7.855 1 95 260 LEU B N 1
ATOM 8315 C CA . LEU B 1 260 ? 24.172 1.359 8.008 1 95 260 LEU B CA 1
ATOM 8316 C C . LEU B 1 260 ? 22.688 1.68 8.062 1 95 260 LEU B C 1
ATOM 8318 O O . LEU B 1 260 ? 22.266 2.557 8.82 1 95 260 LEU B O 1
ATOM 8322 N N . THR B 1 261 ? 21.906 1.039 7.227 1 93.75 261 THR B N 1
ATOM 8323 C CA . THR B 1 261 ? 20.453 1.233 7.238 1 93.75 261 THR B CA 1
ATOM 8324 C C . THR B 1 261 ? 19.734 -0.076 7.547 1 93.75 261 THR B C 1
ATOM 8326 O O . THR B 1 261 ? 20.203 -1.152 7.176 1 93.75 261 THR B O 1
ATOM 8329 N N . ALA B 1 262 ? 18.656 -0.008 8.297 1 95.81 262 ALA B N 1
ATOM 8330 C CA . ALA B 1 262 ? 17.797 -1.149 8.586 1 95.81 262 ALA B CA 1
ATOM 8331 C C . ALA B 1 262 ? 16.422 -0.972 7.953 1 95.81 262 ALA B C 1
ATOM 8333 O O . ALA B 1 262 ? 15.773 0.062 8.141 1 95.81 262 ALA B O 1
ATOM 8334 N N . VAL B 1 263 ? 16.016 -1.976 7.238 1 94.75 263 VAL B N 1
ATOM 8335 C CA . VAL B 1 263 ? 14.75 -1.907 6.52 1 94.75 263 VAL B CA 1
ATOM 8336 C C . VAL B 1 263 ? 13.953 -3.191 6.75 1 94.75 263 VAL B C 1
ATOM 8338 O O . VAL B 1 263 ? 14.508 -4.293 6.68 1 94.75 263 VAL B O 1
ATOM 8341 N N . GLU B 1 264 ? 12.648 -3.045 7.035 1 93.75 264 GLU B N 1
ATOM 8342 C CA . GLU B 1 264 ? 11.742 -4.188 7.105 1 93.75 264 GLU B CA 1
ATOM 8343 C C . GLU B 1 264 ? 11.055 -4.43 5.77 1 93.75 264 GLU B C 1
ATOM 8345 O O . GLU B 1 264 ? 10.5 -3.504 5.172 1 93.75 264 GLU B O 1
ATOM 8350 N N . GLY B 1 265 ? 11.148 -5.68 5.266 1 93.88 265 GLY B N 1
ATOM 8351 C CA . GLY B 1 265 ? 10.461 -5.996 4.02 1 93.88 265 GLY B CA 1
ATOM 8352 C C . GLY B 1 265 ? 11.062 -7.184 3.297 1 93.88 265 GLY B C 1
ATOM 8353 O O . GLY B 1 265 ? 11.758 -8 3.906 1 93.88 265 GLY B O 1
ATOM 8354 N N . LEU B 1 266 ? 10.734 -7.262 1.94 1 94.12 266 LEU B N 1
ATOM 8355 C CA . LEU B 1 266 ? 11.312 -8.281 1.069 1 94.12 266 LEU B CA 1
ATOM 8356 C C . LEU B 1 266 ? 12.703 -7.871 0.597 1 94.12 266 LEU B C 1
ATOM 8358 O O . LEU B 1 266 ? 13.523 -8.727 0.265 1 94.12 266 LEU B O 1
ATOM 8362 N N . SER B 1 267 ? 12.828 -6.559 0.529 1 94.25 267 SER B N 1
ATOM 8363 C CA . SER B 1 267 ? 14.062 -5.93 0.053 1 94.25 267 SER B CA 1
ATOM 8364 C C . SER B 1 267 ? 14.25 -4.551 0.67 1 94.25 267 SER B C 1
ATOM 8366 O O . SER B 1 267 ? 13.492 -4.152 1.559 1 94.25 267 SER B O 1
ATOM 8368 N N . ASN B 1 268 ? 15.289 -3.904 0.206 1 91.38 268 ASN B N 1
ATOM 8369 C CA . ASN B 1 268 ? 15.555 -2.561 0.709 1 91.38 268 ASN B CA 1
ATOM 8370 C C . ASN B 1 268 ? 14.68 -1.521 0.023 1 91.38 268 ASN B C 1
ATOM 8372 O O . ASN B 1 268 ? 14.742 -0.334 0.348 1 91.38 268 ASN B O 1
ATOM 8376 N N . GLN B 1 269 ? 13.867 -1.98 -0.959 1 86.62 269 GLN B N 1
ATOM 8377 C CA . GLN B 1 269 ? 12.922 -1.097 -1.634 1 86.62 269 GLN B CA 1
ATOM 8378 C C . GLN B 1 269 ? 11.539 -1.73 -1.716 1 86.62 269 GLN B C 1
ATOM 8380 O O . GLN B 1 269 ? 11.406 -2.957 -1.713 1 86.62 269 GLN B O 1
ATOM 8385 N N . SER B 1 270 ? 10.578 -0.893 -1.793 1 80.56 270 SER B N 1
ATOM 8386 C CA . SER B 1 270 ? 9.203 -1.382 -1.874 1 80.56 270 SER B CA 1
ATOM 8387 C C . SER B 1 270 ? 8.945 -2.096 -3.197 1 80.56 270 SER B C 1
ATOM 8389 O O . SER B 1 270 ? 9.438 -1.669 -4.242 1 80.56 270 SER B O 1
ATOM 8391 N N . CYS B 1 271 ? 8.211 -3.115 -3.141 1 82.88 271 CYS B N 1
ATOM 8392 C CA . CYS B 1 271 ? 7.73 -3.861 -4.297 1 82.88 271 CYS B CA 1
ATOM 8393 C C . CYS B 1 271 ? 6.324 -4.398 -4.055 1 82.88 271 CYS B C 1
ATOM 8395 O O . CYS B 1 271 ? 5.418 -3.639 -3.711 1 82.88 271 CYS B O 1
ATOM 8397 N N . ILE B 1 272 ? 6.156 -5.629 -4.176 1 78.81 272 ILE B N 1
ATOM 8398 C CA . ILE B 1 272 ? 4.805 -6.145 -3.971 1 78.81 272 ILE B CA 1
ATOM 8399 C C . ILE B 1 272 ? 4.375 -5.902 -2.527 1 78.81 272 ILE B C 1
ATOM 8401 O O . ILE B 1 272 ? 3.178 -5.828 -2.234 1 78.81 272 ILE B O 1
ATOM 8405 N N . LEU B 1 273 ? 5.418 -5.812 -1.657 1 80.62 273 LEU B N 1
ATOM 8406 C CA . LEU B 1 273 ? 5.203 -5.391 -0.276 1 80.62 273 LEU B CA 1
ATOM 8407 C C . LEU B 1 273 ? 5.949 -4.094 0.019 1 80.62 273 LEU B C 1
ATOM 8409 O O . LEU B 1 273 ? 7.059 -3.885 -0.474 1 80.62 273 LEU B O 1
ATOM 8413 N N . PRO B 1 274 ? 5.383 -3.309 0.766 1 79.94 274 PRO B N 1
ATOM 8414 C CA . PRO B 1 274 ? 6.102 -2.088 1.14 1 79.94 274 PRO B CA 1
ATOM 8415 C C . PRO B 1 274 ? 7.32 -2.367 2.016 1 79.94 274 PRO B C 1
ATOM 8417 O O . PRO B 1 274 ? 7.297 -3.285 2.84 1 79.94 274 PRO B O 1
ATOM 8420 N N . SER B 1 275 ? 8.336 -1.578 1.857 1 88.25 275 SER B N 1
ATOM 8421 C CA . SER B 1 275 ? 9.508 -1.585 2.734 1 88.25 275 SER B CA 1
ATOM 8422 C C . SER B 1 275 ? 9.484 -0.405 3.699 1 88.25 275 SER B C 1
ATOM 8424 O O . SER B 1 275 ? 9.102 0.706 3.318 1 88.25 275 SER B O 1
ATOM 8426 N N . VAL B 1 276 ? 9.82 -0.64 4.98 1 84.62 276 VAL B N 1
ATOM 8427 C CA . VAL B 1 276 ? 9.781 0.396 6.008 1 84.62 276 VAL B CA 1
ATOM 8428 C C . VAL B 1 276 ? 11.172 0.561 6.625 1 84.62 276 VAL B C 1
ATOM 8430 O O . VAL B 1 276 ? 11.719 -0.386 7.188 1 84.62 276 VAL B O 1
ATOM 8433 N N . THR B 1 277 ? 11.711 1.741 6.52 1 87.81 277 THR B N 1
ATOM 8434 C CA . THR B 1 277 ? 12.992 2.008 7.156 1 87.81 277 THR B CA 1
ATOM 8435 C C . THR B 1 277 ? 12.836 2.121 8.672 1 87.81 277 THR B C 1
ATOM 8437 O O . THR B 1 277 ? 12.039 2.926 9.156 1 87.81 277 THR B O 1
ATOM 8440 N N . LEU B 1 278 ? 13.586 1.368 9.398 1 89.19 278 LEU B N 1
ATOM 8441 C CA . LEU B 1 278 ? 13.469 1.335 10.859 1 89.19 278 LEU B CA 1
ATOM 8442 C C . LEU B 1 278 ? 14.617 2.1 11.508 1 89.19 278 LEU B C 1
ATOM 8444 O O . LEU B 1 278 ? 14.547 2.434 12.695 1 89.19 278 LEU B O 1
ATOM 8448 N N . GLY B 1 279 ? 15.719 2.336 10.711 1 87.75 279 GLY B N 1
ATOM 8449 C CA . GLY B 1 279 ? 16.859 3.062 11.25 1 87.75 279 GLY B CA 1
ATOM 8450 C C . GLY B 1 279 ? 17.906 3.391 10.211 1 87.75 279 GLY B C 1
ATOM 8451 O O . GLY B 1 279 ? 17.938 2.773 9.141 1 87.75 279 GLY B O 1
ATOM 8452 N N . SER B 1 280 ? 18.734 4.332 10.438 1 87.81 280 SER B N 1
ATOM 8453 C CA . SER B 1 280 ? 19.875 4.762 9.648 1 87.81 280 SER B CA 1
ATOM 8454 C C . SER B 1 280 ? 20.953 5.375 10.539 1 87.81 280 SER B C 1
ATOM 8456 O O . SER B 1 280 ? 20.688 6.289 11.312 1 87.81 280 SER B O 1
ATOM 8458 N N . TRP B 1 281 ? 22.172 4.852 10.461 1 85.62 281 TRP B N 1
ATOM 8459 C CA . TRP B 1 281 ? 23.25 5.25 11.367 1 85.62 281 TRP B CA 1
ATOM 8460 C C . TRP B 1 281 ? 24.531 5.57 10.586 1 85.62 281 TRP B C 1
ATOM 8462 O O . TRP B 1 281 ? 24.938 4.801 9.719 1 85.62 281 TRP B O 1
ATOM 8472 N N . GLN B 1 282 ? 25.156 6.66 10.898 1 82.56 282 GLN B N 1
ATOM 8473 C CA . GLN B 1 282 ? 26.484 6.938 10.383 1 82.56 282 GLN B CA 1
ATOM 8474 C C . GLN B 1 282 ? 27.531 6.082 11.086 1 82.56 282 GLN B C 1
ATOM 8476 O O . GLN B 1 282 ? 27.469 5.891 12.305 1 82.56 282 GLN B O 1
ATOM 8481 N N . LEU B 1 283 ? 28.438 5.57 10.289 1 89.94 283 LEU B N 1
ATOM 8482 C CA . LEU B 1 283 ? 29.5 4.773 10.875 1 89.94 283 LEU B CA 1
ATOM 8483 C C . LEU B 1 283 ? 30.562 5.668 11.516 1 89.94 283 LEU B C 1
ATOM 8485 O O . LEU B 1 283 ? 30.797 6.785 11.039 1 89.94 283 LEU B O 1
ATOM 8489 N N . PRO B 1 284 ? 31.188 5.148 12.594 1 85.62 284 PRO B N 1
ATOM 8490 C CA . PRO B 1 284 ? 32.312 5.906 13.164 1 85.62 284 PRO B CA 1
ATOM 8491 C C . PRO B 1 284 ? 33.406 6.188 12.141 1 85.62 284 PRO B C 1
ATOM 8493 O O . PRO B 1 284 ? 33.719 5.328 11.32 1 85.62 284 PRO B O 1
ATOM 8496 N N . GLU B 1 285 ? 33.969 7.344 12.242 1 84.56 285 GLU B N 1
ATOM 8497 C CA . GLU B 1 285 ? 35.031 7.75 11.312 1 84.56 285 GLU B CA 1
ATOM 8498 C C . GLU B 1 285 ? 36.25 6.848 11.422 1 84.56 285 GLU B C 1
ATOM 8500 O O . GLU B 1 285 ? 36.969 6.641 10.445 1 84.56 285 GLU B O 1
ATOM 8505 N N . THR B 1 286 ? 36.438 6.27 12.57 1 88.06 286 THR B N 1
ATOM 8506 C CA . THR B 1 286 ? 37.625 5.488 12.836 1 88.06 286 THR B CA 1
ATOM 8507 C C . THR B 1 286 ? 37.5 4.086 12.25 1 88.06 286 THR B C 1
ATOM 8509 O O . THR B 1 286 ? 38.5 3.355 12.156 1 88.06 286 THR B O 1
ATOM 8512 N N . LEU B 1 287 ? 36.406 3.775 11.828 1 92.25 287 LEU B N 1
ATOM 8513 C CA . LEU B 1 287 ? 36.188 2.432 11.297 1 92.25 287 LEU B CA 1
ATOM 8514 C C . LEU B 1 287 ? 36.781 2.297 9.898 1 92.25 287 LEU B C 1
ATOM 8516 O O . LEU B 1 287 ? 36.406 3.029 8.984 1 92.25 287 LEU B O 1
ATOM 8520 N N . ASP B 1 288 ? 37.719 1.384 9.703 1 93.56 288 ASP B N 1
ATOM 8521 C CA . ASP B 1 288 ? 38.312 1.086 8.406 1 93.56 288 ASP B CA 1
ATOM 8522 C C . ASP B 1 288 ? 37.438 0.126 7.609 1 93.56 288 ASP B C 1
ATOM 8524 O O . ASP B 1 288 ? 37.219 -1.024 8.008 1 93.56 288 ASP B O 1
ATOM 8528 N N . LEU B 1 289 ? 36.969 0.542 6.516 1 95.12 289 LEU B N 1
ATOM 8529 C CA . LEU B 1 289 ? 36.031 -0.245 5.742 1 95.12 289 LEU B CA 1
ATOM 8530 C C . LEU B 1 289 ? 36.719 -0.93 4.566 1 95.12 289 LEU B C 1
ATOM 8532 O O . LEU B 1 289 ? 36.062 -1.569 3.744 1 95.12 289 LEU B O 1
ATOM 8536 N N . SER B 1 290 ? 38 -0.904 4.449 1 93.19 290 SER B N 1
ATOM 8537 C CA . SER B 1 290 ? 38.719 -1.402 3.279 1 93.19 290 SER B CA 1
ATOM 8538 C C . SER B 1 290 ? 39.062 -2.885 3.422 1 93.19 290 SER B C 1
ATOM 8540 O O . SER B 1 290 ? 39.312 -3.564 2.43 1 93.19 290 SER B O 1
ATOM 8542 N N . GLY B 1 291 ? 39.094 -3.428 4.566 1 95.06 291 GLY B N 1
ATOM 8543 C CA . GLY B 1 291 ? 39.438 -4.828 4.785 1 95.06 291 GLY B CA 1
ATOM 8544 C C . GLY B 1 291 ? 38.25 -5.652 5.27 1 95.06 291 GLY B C 1
ATOM 8545 O O . GLY B 1 291 ? 37.094 -5.301 5.023 1 95.06 291 GLY B O 1
ATOM 8546 N N . TRP B 1 292 ? 38.625 -6.816 5.762 1 97.75 292 TRP B N 1
ATOM 8547 C CA . TRP B 1 292 ? 37.594 -7.676 6.348 1 97.75 292 TRP B CA 1
ATOM 8548 C C . TRP B 1 292 ? 36.969 -7.031 7.582 1 97.75 292 TRP B C 1
ATOM 8550 O O . TRP B 1 292 ? 37.688 -6.488 8.43 1 97.75 292 TRP B O 1
ATOM 8560 N N . LEU B 1 293 ? 35.719 -7.051 7.637 1 98.12 293 LEU B N 1
ATOM 8561 C CA . LEU B 1 293 ? 34.938 -6.535 8.773 1 98.12 293 LEU B CA 1
ATOM 8562 C C . LEU B 1 293 ? 34.281 -7.676 9.539 1 98.12 293 LEU B C 1
ATOM 8564 O O . LEU B 1 293 ? 33.719 -8.586 8.938 1 98.12 293 LEU B O 1
ATOM 8568 N N . SER B 1 294 ? 34.438 -7.625 10.812 1 98.25 294 SER B N 1
ATOM 8569 C CA . SER B 1 294 ? 33.656 -8.539 11.656 1 98.25 294 SER B CA 1
ATOM 8570 C C . SER B 1 294 ? 32.281 -7.965 11.992 1 98.25 294 SER B C 1
ATOM 8572 O O . SER B 1 294 ? 32.188 -6.875 12.555 1 98.25 294 SER B O 1
ATOM 8574 N N . ILE B 1 295 ? 31.266 -8.711 11.625 1 98.69 295 ILE B N 1
ATOM 8575 C CA . ILE B 1 295 ? 29.891 -8.281 11.867 1 98.69 295 ILE B CA 1
ATOM 8576 C C . ILE B 1 295 ? 29.234 -9.18 12.922 1 98.69 295 ILE B C 1
ATOM 8578 O O . ILE B 1 295 ? 29.344 -10.406 12.844 1 98.69 295 ILE B O 1
ATOM 8582 N N . GLU B 1 296 ? 28.609 -8.617 13.875 1 98.5 296 GLU B N 1
ATOM 8583 C CA . GLU B 1 296 ? 27.781 -9.32 14.852 1 98.5 296 GLU B CA 1
ATOM 8584 C C . GLU B 1 296 ? 26.375 -8.727 14.93 1 98.5 296 GLU B C 1
ATOM 8586 O O . GLU B 1 296 ? 26.219 -7.516 15.094 1 98.5 296 GLU B O 1
ATOM 8591 N N . THR B 1 297 ? 25.375 -9.5 14.703 1 98.56 297 THR B N 1
ATOM 8592 C CA . THR B 1 297 ? 23.984 -9.102 14.859 1 98.56 297 THR B CA 1
ATOM 8593 C C . THR B 1 297 ? 23.297 -9.906 15.961 1 98.56 297 THR B C 1
ATOM 8595 O O . THR B 1 297 ? 23.203 -11.133 15.867 1 98.56 297 THR B O 1
ATOM 8598 N N . LEU B 1 298 ? 22.875 -9.258 16.984 1 98.06 298 LEU B N 1
ATOM 8599 C CA . LEU B 1 298 ? 22.188 -9.883 18.109 1 98.06 298 LEU B CA 1
ATOM 8600 C C . LEU B 1 298 ? 20.688 -9.617 18.047 1 98.06 298 LEU B C 1
ATOM 8602 O O . LEU B 1 298 ? 20.266 -8.469 18.109 1 98.06 298 LEU B O 1
ATOM 8606 N N . ALA B 1 299 ? 19.891 -10.617 17.828 1 97.38 299 ALA B N 1
ATOM 8607 C CA . ALA B 1 299 ? 18.438 -10.523 17.797 1 97.38 299 ALA B CA 1
ATOM 8608 C C . ALA B 1 299 ? 17.812 -11.18 19.031 1 97.38 299 ALA B C 1
ATOM 8610 O O . ALA B 1 299 ? 17.844 -12.406 19.156 1 97.38 299 ALA B O 1
ATOM 8611 N N . VAL B 1 300 ? 17.297 -10.43 19.922 1 95.38 300 VAL B N 1
ATOM 8612 C CA . VAL B 1 300 ? 16.75 -10.906 21.188 1 95.38 300 VAL B CA 1
ATOM 8613 C C . VAL B 1 300 ? 15.367 -10.273 21.406 1 95.38 300 VAL B C 1
ATOM 8615 O O . VAL B 1 300 ? 15.242 -9.047 21.438 1 95.38 300 VAL B O 1
ATOM 8618 N N . GLU B 1 301 ? 14.398 -11.07 21.5 1 90.5 301 GLU B N 1
ATOM 8619 C CA . GLU B 1 301 ? 13.031 -10.602 21.672 1 90.5 301 GLU B CA 1
ATOM 8620 C C . GLU B 1 301 ? 12.648 -9.617 20.578 1 90.5 301 GLU B C 1
ATOM 8622 O O . GLU B 1 301 ? 12.758 -9.93 19.391 1 90.5 301 GLU B O 1
ATOM 8627 N N . ASP B 1 302 ? 12.391 -8.328 20.984 1 88.75 302 ASP B N 1
ATOM 8628 C CA . ASP B 1 302 ? 11.977 -7.387 19.953 1 88.75 302 ASP B CA 1
ATOM 8629 C C . ASP B 1 302 ? 13.102 -6.418 19.609 1 88.75 302 ASP B C 1
ATOM 8631 O O . ASP B 1 302 ? 12.867 -5.379 18.984 1 88.75 302 ASP B O 1
ATOM 8635 N N . GLY B 1 303 ? 14.234 -6.762 20.031 1 93.31 303 GLY B N 1
ATOM 8636 C CA . GLY B 1 303 ? 15.375 -5.898 19.766 1 93.31 303 GLY B CA 1
ATOM 8637 C C . GLY B 1 303 ? 16.422 -6.547 18.875 1 93.31 303 GLY B C 1
ATOM 8638 O O . GLY B 1 303 ? 16.672 -7.754 18.984 1 93.31 303 GLY B O 1
ATOM 8639 N N . VAL B 1 304 ? 17.062 -5.75 18 1 96.88 304 VAL B N 1
ATOM 8640 C CA . VAL B 1 304 ? 18.188 -6.195 17.188 1 96.88 304 VAL B CA 1
ATOM 8641 C C . VAL B 1 304 ? 19.312 -5.172 17.266 1 96.88 304 VAL B C 1
ATOM 8643 O O . VAL B 1 304 ? 19.094 -3.975 17.062 1 96.88 304 VAL B O 1
ATOM 8646 N N . ALA B 1 305 ? 20.453 -5.625 17.562 1 97.62 305 ALA B N 1
ATOM 8647 C CA . ALA B 1 305 ? 21.625 -4.758 17.641 1 97.62 305 ALA B CA 1
ATOM 8648 C C . ALA B 1 305 ? 22.734 -5.23 16.688 1 97.62 305 ALA B C 1
ATOM 8650 O O . ALA B 1 305 ? 22.906 -6.434 16.5 1 97.62 305 ALA B O 1
ATOM 8651 N N . VAL B 1 306 ? 23.469 -4.328 16.078 1 98.25 306 VAL B N 1
ATOM 8652 C CA . VAL B 1 306 ? 24.562 -4.652 15.172 1 98.25 306 VAL B CA 1
ATOM 8653 C C . VAL B 1 306 ? 25.859 -4.059 15.688 1 98.25 306 VAL B C 1
ATOM 8655 O O . VAL B 1 306 ? 25.922 -2.871 16.016 1 98.25 306 VAL B O 1
ATOM 8658 N N . THR B 1 307 ? 26.844 -4.883 15.781 1 97.88 307 THR B N 1
ATOM 8659 C CA . THR B 1 307 ? 28.219 -4.484 16.109 1 97.88 307 THR B CA 1
ATOM 8660 C C . THR B 1 307 ? 29.156 -4.758 14.938 1 97.88 307 THR B C 1
ATOM 8662 O O . THR B 1 307 ? 29.109 -5.836 14.344 1 97.88 307 THR B O 1
ATOM 8665 N N . ILE B 1 308 ? 29.938 -3.773 14.578 1 97.88 308 ILE B N 1
ATOM 8666 C CA . ILE B 1 308 ? 30.938 -3.9 13.516 1 97.88 308 ILE B CA 1
ATOM 8667 C C . ILE B 1 308 ? 32.312 -3.646 14.078 1 97.88 308 ILE B C 1
ATOM 8669 O O . ILE B 1 308 ? 32.594 -2.561 14.594 1 97.88 308 ILE B O 1
ATOM 8673 N N . GLN B 1 309 ? 33.188 -4.57 13.984 1 96.56 309 GLN B N 1
ATOM 8674 C CA . GLN B 1 309 ? 34.531 -4.477 14.523 1 96.56 309 GLN B CA 1
ATOM 8675 C C . GLN B 1 309 ? 34.5 -4.078 16 1 96.56 309 GLN B C 1
ATOM 8677 O O . GLN B 1 309 ? 35.25 -3.176 16.406 1 96.56 309 GLN B O 1
ATOM 8682 N N . GLY B 1 310 ? 33.594 -4.594 16.625 1 93.5 310 GLY B N 1
ATOM 8683 C CA . GLY B 1 310 ? 33.531 -4.379 18.062 1 93.5 310 GLY B CA 1
ATOM 8684 C C . GLY B 1 310 ? 32.781 -3.111 18.438 1 93.5 310 GLY B C 1
ATOM 8685 O O . GLY B 1 310 ? 32.5 -2.885 19.609 1 93.5 310 GLY B O 1
ATOM 8686 N N . HIS B 1 311 ? 32.375 -2.318 17.469 1 93.88 311 HIS B N 1
ATOM 8687 C CA . HIS B 1 311 ? 31.641 -1.09 17.734 1 93.88 311 HIS B CA 1
ATOM 8688 C C . HIS B 1 311 ? 30.141 -1.298 17.547 1 93.88 311 HIS B C 1
ATOM 8690 O O . HIS B 1 311 ? 29.688 -1.682 16.469 1 93.88 311 HIS B O 1
ATOM 8696 N N . GLU B 1 312 ? 29.391 -1.03 18.578 1 93.06 312 GLU B N 1
ATOM 8697 C CA . GLU B 1 312 ? 27.938 -1.048 18.391 1 93.06 312 GLU B CA 1
ATOM 8698 C C . GLU B 1 312 ? 27.484 0.1 17.5 1 93.06 312 GLU B C 1
ATOM 8700 O O . GLU B 1 312 ? 27.656 1.271 17.844 1 93.06 312 GLU B O 1
ATOM 8705 N N . VAL B 1 313 ? 26.922 -0.219 16.422 1 92.06 313 VAL B N 1
ATOM 8706 C CA . VAL B 1 313 ? 26.625 0.779 15.406 1 92.06 313 VAL B CA 1
ATOM 8707 C C . VAL B 1 313 ? 25.125 1.031 15.352 1 92.06 313 VAL B C 1
ATOM 8709 O O . VAL B 1 313 ? 24.672 2.139 15.039 1 92.06 313 VAL B O 1
ATOM 8712 N N . ALA B 1 314 ? 24.297 -0.013 15.633 1 93 314 ALA B N 1
ATOM 8713 C CA . ALA B 1 314 ? 22.859 0.119 15.422 1 93 314 ALA B CA 1
ATOM 8714 C C . ALA B 1 314 ? 22.078 -0.649 16.484 1 93 314 ALA B C 1
ATOM 8716 O O . ALA B 1 314 ? 22.5 -1.734 16.906 1 93 314 ALA B O 1
ATOM 8717 N N . GLN B 1 315 ? 20.938 -0.061 16.875 1 91.38 315 GLN B N 1
ATOM 8718 C CA . GLN B 1 315 ? 19.938 -0.708 17.703 1 91.38 315 GLN B CA 1
ATOM 8719 C C . GLN B 1 315 ? 18.531 -0.434 17.188 1 91.38 315 GLN B C 1
ATOM 8721 O O . GLN B 1 315 ? 18.141 0.723 17.016 1 91.38 315 GLN B O 1
ATOM 8726 N N . VAL B 1 316 ? 17.859 -1.47 16.859 1 90.81 316 VAL B N 1
ATOM 8727 C CA . VAL B 1 316 ? 16.453 -1.384 16.453 1 90.81 316 VAL B CA 1
ATOM 8728 C C . VAL B 1 316 ? 15.562 -2.029 17.5 1 90.81 316 VAL B C 1
ATOM 8730 O O . VAL B 1 316 ? 15.797 -3.17 17.922 1 90.81 316 VAL B O 1
ATOM 8733 N N . THR B 1 317 ? 14.578 -1.343 17.969 1 85.44 317 THR B N 1
ATOM 8734 C CA . THR B 1 317 ? 13.664 -1.875 18.969 1 85.44 317 THR B CA 1
ATOM 8735 C C . THR B 1 317 ? 12.258 -2.002 18.406 1 85.44 317 THR B C 1
ATOM 8737 O O . THR B 1 317 ? 11.945 -1.415 17.359 1 85.44 317 THR B O 1
ATOM 8740 N N . GLY B 1 318 ? 11.445 -2.836 19.062 1 80.88 318 GLY B N 1
ATOM 8741 C CA . GLY B 1 318 ? 10.062 -3.029 18.656 1 80.88 318 GLY B CA 1
ATOM 8742 C C . GLY B 1 318 ? 9.938 -3.768 17.328 1 80.88 318 GLY B C 1
ATOM 8743 O O . GLY B 1 318 ? 9.047 -3.469 16.531 1 80.88 318 GLY B O 1
ATOM 8744 N N . VAL B 1 319 ? 10.859 -4.621 17.062 1 88.31 319 VAL B N 1
ATOM 8745 C CA . VAL B 1 319 ? 10.875 -5.367 15.805 1 88.31 319 VAL B CA 1
ATOM 8746 C C . VAL B 1 319 ? 9.852 -6.5 15.867 1 88.31 319 VAL B C 1
ATOM 8748 O O . VAL B 1 319 ? 10.016 -7.449 16.641 1 88.31 319 VAL B O 1
ATOM 8751 N N . HIS B 1 320 ? 8.742 -6.371 15.211 1 85.25 320 HIS B N 1
ATOM 8752 C CA . HIS B 1 320 ? 7.711 -7.383 15.047 1 85.25 320 HIS B CA 1
ATOM 8753 C C . HIS B 1 320 ? 7.348 -7.562 13.578 1 85.25 320 HIS B C 1
ATOM 8755 O O . HIS B 1 320 ? 6.414 -6.926 13.078 1 85.25 320 HIS B O 1
ATOM 8761 N N . ILE B 1 321 ? 8 -8.539 13.008 1 88.56 321 ILE B N 1
ATOM 8762 C CA . ILE B 1 321 ? 7.816 -8.742 11.57 1 88.56 321 ILE B CA 1
ATOM 8763 C C . ILE B 1 321 ? 6.863 -9.906 11.328 1 88.56 321 ILE B C 1
ATOM 8765 O O . ILE B 1 321 ? 7.152 -11.047 11.711 1 88.56 321 ILE B O 1
ATOM 8769 N N . LYS B 1 322 ? 5.758 -9.602 10.742 1 83.75 322 LYS B N 1
ATOM 8770 C CA . LYS B 1 322 ? 4.82 -10.648 10.352 1 83.75 322 LYS B CA 1
ATOM 8771 C C . LYS B 1 322 ? 5.277 -11.344 9.078 1 83.75 322 LYS B C 1
ATOM 8773 O O . LYS B 1 322 ? 5.609 -10.688 8.086 1 83.75 322 LYS B O 1
ATOM 8778 N N . ALA B 1 323 ? 5.258 -12.688 9.141 1 85.88 323 ALA B N 1
ATOM 8779 C CA . ALA B 1 323 ? 5.613 -13.453 7.945 1 85.88 323 ALA B CA 1
ATOM 8780 C C . ALA B 1 323 ? 4.566 -13.281 6.848 1 85.88 323 ALA B C 1
ATOM 8782 O O . ALA B 1 323 ? 3.367 -13.219 7.129 1 85.88 323 ALA B O 1
ATOM 8783 N N . MET B 1 324 ? 5.047 -13.234 5.676 1 81 324 MET B N 1
ATOM 8784 C CA . MET B 1 324 ? 4.156 -13.086 4.527 1 81 324 MET B CA 1
ATOM 8785 C C . MET B 1 324 ? 3.242 -14.297 4.387 1 81 324 MET B C 1
ATOM 8787 O O . MET B 1 324 ? 2.076 -14.164 4.016 1 81 324 MET B O 1
ATOM 8791 N N . LEU B 1 325 ? 3.775 -15.477 4.637 1 77.81 325 LEU B N 1
ATOM 8792 C CA . LEU B 1 325 ? 3.041 -16.734 4.551 1 77.81 325 LEU B CA 1
ATOM 8793 C C . LEU B 1 325 ? 2.969 -17.406 5.918 1 77.81 325 LEU B C 1
ATOM 8795 O O . LEU B 1 325 ? 3.867 -17.25 6.746 1 77.81 325 LEU B O 1
ATOM 8799 N N . GLY B 1 326 ? 1.872 -18.141 6.117 1 72.94 326 GLY B N 1
ATOM 8800 C CA . GLY B 1 326 ? 1.76 -18.906 7.352 1 72.94 326 GLY B CA 1
ATOM 8801 C C . GLY B 1 326 ? 0.687 -18.375 8.281 1 72.94 326 GLY B C 1
ATOM 8802 O O . GLY B 1 326 ? 0.006 -17.391 7.961 1 72.94 326 GLY B O 1
ATOM 8803 N N . ASP B 1 327 ? 0.495 -19 9.328 1 67.88 327 ASP B N 1
ATOM 8804 C CA . ASP B 1 327 ? -0.533 -18.672 10.312 1 67.88 327 ASP B CA 1
ATOM 8805 C C . ASP B 1 327 ? -0.12 -17.453 11.148 1 67.88 327 ASP B C 1
ATOM 8807 O O . ASP B 1 327 ? 0.128 -17.594 12.352 1 67.88 327 ASP B O 1
ATOM 8811 N N . ARG B 1 328 ? -0.09 -16.312 10.531 1 63.69 328 ARG B N 1
ATOM 8812 C CA . ARG B 1 328 ? 0.268 -15.078 11.219 1 63.69 328 ARG B CA 1
ATOM 8813 C C . ARG B 1 328 ? 1.533 -15.258 12.047 1 63.69 328 ARG B C 1
ATOM 8815 O O . ARG B 1 328 ? 1.59 -14.828 13.203 1 63.69 328 ARG B O 1
ATOM 8822 N N . LEU B 1 329 ? 2.35 -15.82 11.367 1 77.12 329 LEU B N 1
ATOM 8823 C CA . LEU B 1 329 ? 3.646 -16.141 11.945 1 77.12 329 LEU B CA 1
ATOM 8824 C C . LEU B 1 329 ? 4.508 -14.898 12.094 1 77.12 329 LEU B C 1
ATOM 8826 O O . LEU B 1 329 ? 4.535 -14.047 11.195 1 77.12 329 LEU B O 1
ATOM 8830 N N . VAL B 1 330 ? 5.047 -14.75 13.312 1 82.94 330 VAL B N 1
ATOM 8831 C CA . VAL B 1 330 ? 6.074 -13.734 13.5 1 82.94 330 VAL B CA 1
ATOM 8832 C C . VAL B 1 330 ? 7.434 -14.289 13.07 1 82.94 330 VAL B C 1
ATOM 8834 O O . VAL B 1 330 ? 7.844 -15.359 13.523 1 82.94 330 VAL B O 1
ATOM 8837 N N . ASN B 1 331 ? 8.086 -13.586 12.188 1 89.19 331 ASN B N 1
ATOM 8838 C CA . ASN B 1 331 ? 9.391 -14.008 11.688 1 89.19 331 ASN B CA 1
ATOM 8839 C C . ASN B 1 331 ? 10.461 -13.938 12.766 1 89.19 331 ASN B C 1
ATOM 8841 O O . ASN B 1 331 ? 10.805 -12.844 13.227 1 89.19 331 ASN B O 1
ATOM 8845 N N . THR B 1 332 ? 10.93 -15.047 13.211 1 89.5 332 THR B N 1
ATOM 8846 C CA . THR B 1 332 ? 12.062 -15.086 14.125 1 89.5 332 THR B CA 1
ATOM 8847 C C . THR B 1 332 ? 13.289 -15.688 13.438 1 89.5 332 THR B C 1
ATOM 8849 O O . THR B 1 332 ? 14.398 -15.609 13.969 1 89.5 332 THR B O 1
ATOM 8852 N N . GLY B 1 333 ? 13.234 -16.406 12.547 1 86.31 333 GLY B N 1
ATOM 8853 C CA . GLY B 1 333 ? 14.227 -16.969 11.648 1 86.31 333 GLY B CA 1
ATOM 8854 C C . GLY B 1 333 ? 14.109 -16.453 10.227 1 86.31 333 GLY B C 1
ATOM 8855 O O . GLY B 1 333 ? 13.078 -15.891 9.852 1 86.31 333 GLY B O 1
ATOM 8856 N N . SER B 1 334 ? 15.328 -16.391 9.664 1 94.19 334 SER B N 1
ATOM 8857 C CA . SER B 1 334 ? 16.688 -16.906 9.539 1 94.19 334 SER B CA 1
ATOM 8858 C C . SER B 1 334 ? 17.672 -15.797 9.242 1 94.19 334 SER B C 1
ATOM 8860 O O . SER B 1 334 ? 17.406 -14.625 9.523 1 94.19 334 SER B O 1
ATOM 8862 N N . VAL B 1 335 ? 18.906 -16.109 8.883 1 98.06 335 VAL B N 1
ATOM 8863 C CA . VAL B 1 335 ? 19.875 -15.18 8.336 1 98.06 335 VAL B CA 1
ATOM 8864 C C . VAL B 1 335 ? 19.875 -15.25 6.812 1 98.06 335 VAL B C 1
ATOM 8866 O O . VAL B 1 335 ? 19.656 -16.312 6.234 1 98.06 335 VAL B O 1
ATOM 8869 N N . ALA B 1 336 ? 20.047 -14.141 6.195 1 98.06 336 ALA B N 1
ATOM 8870 C CA . ALA B 1 336 ? 20.031 -14.102 4.734 1 98.06 336 ALA B CA 1
ATOM 8871 C C . ALA B 1 336 ? 21.109 -13.148 4.207 1 98.06 336 ALA B C 1
ATOM 8873 O O . ALA B 1 336 ? 21.531 -12.234 4.918 1 98.06 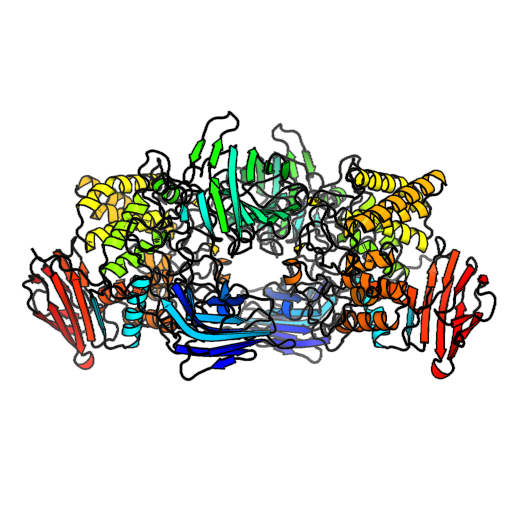336 ALA B O 1
ATOM 8874 N N . PHE B 1 337 ? 21.578 -13.391 3.025 1 98.62 337 PHE B N 1
ATOM 8875 C CA . PHE B 1 337 ? 22.5 -12.508 2.34 1 98.62 337 PHE B CA 1
ATOM 8876 C C . PHE B 1 337 ? 21.984 -12.133 0.959 1 98.62 337 PHE B C 1
ATOM 8878 O O . PHE B 1 337 ? 21.25 -12.906 0.334 1 98.62 337 PHE B O 1
ATOM 8885 N N . GLY B 1 338 ? 22.219 -11.016 0.493 1 97.5 338 GLY B N 1
ATOM 8886 C CA . GLY B 1 338 ? 21.844 -10.406 -0.774 1 97.5 338 GLY B CA 1
ATOM 8887 C C . GLY B 1 338 ? 22.297 -8.969 -0.902 1 97.5 338 GLY B C 1
ATOM 8888 O O . GLY B 1 338 ? 23.406 -8.617 -0.464 1 97.5 338 GLY B O 1
ATOM 8889 N N . GLY B 1 339 ? 21.422 -8.148 -1.607 1 97.19 339 GLY B N 1
ATOM 8890 C CA . GLY B 1 339 ? 21.844 -6.758 -1.59 1 97.19 339 GLY B CA 1
ATOM 8891 C C . GLY B 1 339 ? 21.234 -5.934 -2.705 1 97.19 339 GLY B C 1
ATOM 8892 O O . GLY B 1 339 ? 20.625 -6.484 -3.629 1 97.19 339 GLY B O 1
ATOM 8893 N N . PRO B 1 340 ? 21.406 -4.637 -2.549 1 95.12 340 PRO B N 1
ATOM 8894 C CA . PRO B 1 340 ? 20.953 -3.705 -3.582 1 95.12 340 PRO B CA 1
ATOM 8895 C C . PRO B 1 340 ? 21.656 -3.918 -4.922 1 95.12 340 PRO B C 1
ATOM 8897 O O . PRO B 1 340 ? 22.672 -4.609 -4.988 1 95.12 340 PRO B O 1
ATOM 8900 N N . PRO B 1 341 ? 21.078 -3.314 -5.996 1 92.44 341 PRO B N 1
ATOM 8901 C CA . PRO B 1 341 ? 21.672 -3.479 -7.324 1 92.44 341 PRO B CA 1
ATOM 8902 C C . PRO B 1 341 ? 23.125 -3.02 -7.383 1 92.44 341 PRO B C 1
ATOM 8904 O O . PRO B 1 341 ? 23.453 -1.922 -6.922 1 92.44 341 PRO B O 1
ATOM 8907 N N . GLY B 1 342 ? 23.984 -3.908 -7.918 1 92.62 342 GLY B N 1
ATOM 8908 C CA . GLY B 1 342 ? 25.375 -3.553 -8.172 1 92.62 342 GLY B CA 1
ATOM 8909 C C . GLY B 1 342 ? 26.297 -3.85 -7 1 92.62 342 GLY B C 1
ATOM 8910 O O . GLY B 1 342 ? 27.516 -3.805 -7.137 1 92.62 342 GLY B O 1
ATOM 8911 N N . TRP B 1 343 ? 25.75 -4.176 -5.863 1 96.88 343 TRP B N 1
ATOM 8912 C CA . TRP B 1 343 ? 26.594 -4.449 -4.703 1 96.88 343 TRP B CA 1
ATOM 8913 C C . TRP B 1 343 ? 27.281 -5.801 -4.844 1 96.88 343 TRP B C 1
ATOM 8915 O O . TRP B 1 343 ? 26.719 -6.742 -5.398 1 96.88 343 TRP B O 1
ATOM 8925 N N . ILE B 1 344 ? 28.547 -5.895 -4.398 1 97.81 344 ILE B N 1
ATOM 8926 C CA . ILE B 1 344 ? 29.328 -7.129 -4.344 1 97.81 344 ILE B CA 1
ATOM 8927 C C . ILE B 1 344 ? 30.094 -7.195 -3.031 1 97.81 344 ILE B C 1
ATOM 8929 O O . ILE B 1 344 ? 30.812 -6.254 -2.674 1 97.81 344 ILE B O 1
ATOM 8933 N N . ALA B 1 345 ? 29.906 -8.266 -2.354 1 98.56 345 ALA B N 1
ATOM 8934 C CA . ALA B 1 345 ? 30.656 -8.445 -1.11 1 98.56 345 ALA B CA 1
ATOM 8935 C C . ALA B 1 345 ? 31.016 -9.914 -0.9 1 98.56 345 ALA B C 1
ATOM 8937 O O . ALA B 1 345 ? 30.344 -10.812 -1.407 1 98.56 345 ALA B O 1
ATOM 8938 N N . LEU B 1 346 ? 32.094 -10.148 -0.177 1 98.62 346 LEU B N 1
ATOM 8939 C CA . LEU B 1 346 ? 32.5 -11.477 0.259 1 98.62 346 LEU B CA 1
ATOM 8940 C C . LEU B 1 346 ? 32.062 -11.742 1.696 1 98.62 346 LEU B C 1
ATOM 8942 O O . LEU B 1 346 ? 32.125 -10.844 2.539 1 98.62 346 LEU B O 1
ATOM 8946 N N . TYR B 1 347 ? 31.688 -12.906 1.944 1 98.81 347 TYR B N 1
ATOM 8947 C CA . TYR B 1 347 ? 31.312 -13.344 3.287 1 98.81 347 TYR B CA 1
ATOM 8948 C C . TYR B 1 347 ? 32.062 -14.617 3.672 1 98.81 347 TYR B C 1
ATOM 8950 O O . TYR B 1 347 ? 32.281 -15.484 2.828 1 98.81 347 TYR B O 1
ATOM 8958 N N . ARG B 1 348 ? 32.375 -14.812 4.941 1 98.5 348 ARG B N 1
ATOM 8959 C CA . ARG B 1 348 ? 33 -16.047 5.43 1 98.5 348 ARG B CA 1
ATOM 8960 C C . ARG B 1 348 ? 32.75 -16.219 6.926 1 98.5 348 ARG B C 1
ATOM 8962 O O . ARG B 1 348 ? 32.375 -15.266 7.609 1 98.5 348 ARG B O 1
ATOM 8969 N N . ASP B 1 349 ? 32.844 -17.406 7.414 1 98.5 349 ASP B N 1
ATOM 8970 C CA . ASP B 1 349 ? 32.844 -17.781 8.828 1 98.5 349 ASP B CA 1
ATOM 8971 C C . ASP B 1 349 ? 31.531 -17.422 9.5 1 98.5 349 ASP B C 1
ATOM 8973 O O . ASP B 1 349 ? 31.516 -16.781 10.555 1 98.5 349 ASP B O 1
ATOM 8977 N N . LEU B 1 350 ? 30.453 -17.875 8.875 1 98.75 350 LEU B N 1
ATOM 8978 C CA . LEU B 1 350 ? 29.141 -17.641 9.453 1 98.75 350 LEU B CA 1
ATOM 8979 C C . LEU B 1 350 ? 28.906 -18.547 10.664 1 98.75 350 LEU B C 1
ATOM 8981 O O . LEU B 1 350 ? 29.094 -19.766 10.578 1 98.75 350 LEU B O 1
ATOM 8985 N N . SER B 1 351 ? 28.578 -17.922 11.734 1 98.56 351 SER B N 1
ATOM 8986 C CA . SER B 1 351 ? 28.219 -18.641 12.953 1 98.56 351 SER B CA 1
ATOM 8987 C C . SER B 1 351 ? 26.938 -18.094 13.562 1 98.56 351 SER B C 1
ATOM 8989 O O . SER B 1 351 ? 26.797 -16.875 13.758 1 98.56 351 SER B O 1
ATOM 8991 N N . VAL B 1 352 ? 26 -18.969 13.773 1 98.56 352 VAL B N 1
ATOM 8992 C CA . VAL B 1 352 ? 24.75 -18.625 14.445 1 98.56 352 VAL B CA 1
ATOM 8993 C C . VAL B 1 352 ? 24.641 -19.406 15.758 1 98.56 352 VAL B C 1
ATOM 8995 O O . VAL B 1 352 ? 24.703 -20.641 15.773 1 98.56 352 VAL B O 1
ATOM 8998 N N . LYS B 1 353 ? 24.438 -18.656 16.859 1 97.88 353 LYS B N 1
ATOM 8999 C CA . LYS B 1 353 ? 24.359 -19.281 18.172 1 97.88 353 LYS B CA 1
ATOM 9000 C C . LYS B 1 353 ? 23.125 -18.812 18.938 1 97.88 353 LYS B C 1
ATOM 9002 O O . LYS B 1 353 ? 22.688 -17.672 18.766 1 97.88 353 LYS B O 1
ATOM 9007 N N . GLY B 1 354 ? 22.625 -19.703 19.734 1 95.88 354 GLY B N 1
ATOM 9008 C CA . GLY B 1 354 ? 21.625 -19.281 20.703 1 95.88 354 GLY B CA 1
ATOM 9009 C C . GLY B 1 354 ? 22.203 -18.422 21.828 1 95.88 354 GLY B C 1
ATOM 9010 O O . GLY B 1 354 ? 23.422 -18.266 21.922 1 95.88 354 GLY B O 1
ATOM 9011 N N . LEU B 1 355 ? 21.328 -17.891 22.641 1 93.69 355 LEU B N 1
ATOM 9012 C CA . LEU B 1 355 ? 21.766 -17.031 23.734 1 93.69 355 LEU B CA 1
ATOM 9013 C C . LEU B 1 355 ? 22.547 -17.828 24.766 1 93.69 355 LEU B C 1
ATOM 9015 O O . LEU B 1 355 ? 23.344 -17.266 25.516 1 93.69 355 LEU B O 1
ATOM 9019 N N . ASP B 1 356 ? 22.312 -19.125 24.766 1 92.88 356 ASP B N 1
ATOM 9020 C CA . ASP B 1 356 ? 23.016 -20 25.703 1 92.88 356 ASP B CA 1
ATOM 9021 C C . ASP B 1 356 ? 24.375 -20.422 25.156 1 92.88 356 ASP B C 1
ATOM 9023 O O . ASP B 1 356 ? 25.094 -21.188 25.781 1 92.88 356 ASP B O 1
ATOM 9027 N N . GLY B 1 357 ? 24.656 -20.047 23.953 1 91.94 357 GLY B N 1
ATOM 9028 C CA . GLY B 1 357 ? 25.938 -20.359 23.359 1 91.94 357 GLY B CA 1
ATOM 9029 C C . GLY B 1 357 ? 25.906 -21.578 22.453 1 91.94 357 GLY B C 1
ATOM 9030 O O . GLY B 1 357 ? 26.875 -21.891 21.781 1 91.94 357 GLY B O 1
ATOM 9031 N N . GLN B 1 358 ? 24.797 -22.219 22.406 1 95.62 358 GLN B N 1
ATOM 9032 C CA . GLN B 1 358 ? 24.656 -23.391 21.531 1 95.62 358 GLN B CA 1
ATOM 9033 C C . GLN B 1 358 ? 24.766 -22.984 20.062 1 95.62 358 GLN B C 1
ATOM 9035 O O . GLN B 1 358 ? 24.156 -22 19.641 1 95.62 358 GLN B O 1
ATOM 9040 N N . ILE B 1 359 ? 25.531 -23.797 19.328 1 97 359 ILE B N 1
ATOM 9041 C CA . ILE B 1 359 ? 25.688 -23.531 17.906 1 97 359 ILE B CA 1
ATOM 9042 C C . ILE B 1 359 ? 24.438 -24.016 17.156 1 97 359 ILE B C 1
ATOM 9044 O O . ILE B 1 359 ? 24.125 -25.203 17.156 1 97 359 ILE B O 1
ATOM 9048 N N . LEU B 1 360 ? 23.75 -23.156 16.594 1 97.06 360 LEU B N 1
ATOM 9049 C CA . LEU B 1 360 ? 22.594 -23.5 15.773 1 97.06 360 LEU B CA 1
ATOM 9050 C C . LEU B 1 360 ? 23.016 -23.812 14.336 1 97.06 360 LEU B C 1
ATOM 9052 O O . LEU B 1 360 ? 22.375 -24.641 13.672 1 97.06 360 LEU B O 1
ATOM 9056 N N . TYR B 1 361 ? 24.062 -23.125 13.898 1 97.81 361 TYR B N 1
ATOM 9057 C CA . TYR B 1 361 ? 24.516 -23.281 12.523 1 97.81 361 TYR B CA 1
ATOM 9058 C C . TYR B 1 361 ? 25.906 -22.672 12.344 1 97.81 361 TYR B C 1
ATOM 9060 O O . TYR B 1 361 ? 26.203 -21.609 12.898 1 97.81 361 TYR B O 1
ATOM 9068 N N . GLU B 1 362 ? 26.719 -23.312 11.594 1 98.06 362 GLU B N 1
ATOM 9069 C CA . GLU B 1 362 ? 28.031 -22.797 11.211 1 98.06 362 GLU B CA 1
ATOM 9070 C C . GLU B 1 362 ? 28.359 -23.156 9.766 1 98.06 362 GLU B C 1
ATOM 9072 O O . GLU B 1 362 ? 28.047 -24.25 9.305 1 98.06 362 GLU B O 1
ATOM 9077 N N . ASN B 1 363 ? 28.953 -22.25 9.07 1 98.38 363 ASN B N 1
ATOM 9078 C CA . ASN B 1 363 ? 29.391 -22.438 7.688 1 98.38 363 ASN B CA 1
ATOM 9079 C C . ASN B 1 363 ? 30.562 -21.516 7.352 1 98.38 363 ASN B C 1
ATOM 9081 O O . ASN B 1 363 ? 30.422 -20.297 7.289 1 98.38 363 ASN B O 1
ATOM 9085 N N . PRO B 1 364 ? 31.719 -22.078 7.125 1 98.06 364 PRO B N 1
ATOM 9086 C CA . PRO B 1 364 ? 32.875 -21.25 6.758 1 98.06 364 PRO B CA 1
ATOM 9087 C C . PRO B 1 364 ? 32.656 -20.484 5.453 1 98.06 364 PRO B C 1
ATOM 9089 O O . PRO B 1 364 ? 33.344 -19.516 5.172 1 98.06 364 PRO B O 1
ATOM 9092 N N . LEU B 1 365 ? 31.688 -20.953 4.637 1 98.38 365 LEU B N 1
ATOM 9093 C CA . LEU B 1 365 ? 31.375 -20.359 3.344 1 98.38 365 LEU B CA 1
ATOM 9094 C C . LEU B 1 365 ? 32.594 -20.359 2.426 1 98.38 365 LEU B C 1
ATOM 9096 O O . LEU B 1 365 ? 32.844 -19.391 1.712 1 98.38 365 LEU B O 1
ATOM 9100 N N . SER B 1 366 ? 33.312 -21.359 2.545 1 97.12 366 SER B N 1
ATOM 9101 C CA . SER B 1 366 ? 34.531 -21.531 1.723 1 97.12 366 SER B CA 1
ATOM 9102 C C . SER B 1 366 ? 34.281 -22.531 0.603 1 97.12 366 SER B C 1
ATOM 9104 O O . SER B 1 366 ? 33.219 -23.172 0.54 1 97.12 366 SER B O 1
ATOM 9106 N N . GLN B 1 367 ? 35.25 -22.672 -0.212 1 96.5 367 GLN B N 1
ATOM 9107 C CA . GLN B 1 367 ? 35.125 -23.531 -1.378 1 96.5 367 GLN B CA 1
ATOM 9108 C C . GLN B 1 367 ? 34.875 -24.984 -0.964 1 96.5 367 GLN B C 1
ATOM 9110 O O . GLN B 1 367 ? 34.156 -25.703 -1.661 1 96.5 367 GLN B O 1
ATOM 9115 N N . ARG B 1 368 ? 35.375 -25.359 0.122 1 95.44 368 ARG B N 1
ATOM 9116 C CA . ARG B 1 368 ? 35.188 -26.719 0.607 1 95.44 368 ARG B CA 1
ATOM 9117 C C . ARG B 1 368 ? 33.719 -26.953 0.972 1 95.44 368 ARG B C 1
ATOM 9119 O O . ARG B 1 368 ? 33.25 -28.094 1 1 95.44 368 ARG B O 1
ATOM 9126 N N . ASP B 1 369 ? 32.969 -25.891 1.229 1 96.25 369 ASP B N 1
ATOM 9127 C CA . ASP B 1 369 ? 31.594 -25.969 1.685 1 96.25 369 ASP B CA 1
ATOM 9128 C C . ASP B 1 369 ? 30.625 -25.562 0.573 1 96.25 369 ASP B C 1
ATOM 9130 O O . ASP B 1 369 ? 29.469 -25.234 0.84 1 96.25 369 ASP B O 1
ATOM 9134 N N . VAL B 1 370 ? 31.062 -25.625 -0.643 1 97.19 370 VAL B N 1
ATOM 9135 C CA . VAL B 1 370 ? 30.297 -25.062 -1.758 1 97.19 370 VAL B CA 1
ATOM 9136 C C . VAL B 1 370 ? 28.953 -25.781 -1.883 1 97.19 370 VAL B C 1
ATOM 9138 O O . VAL B 1 370 ? 2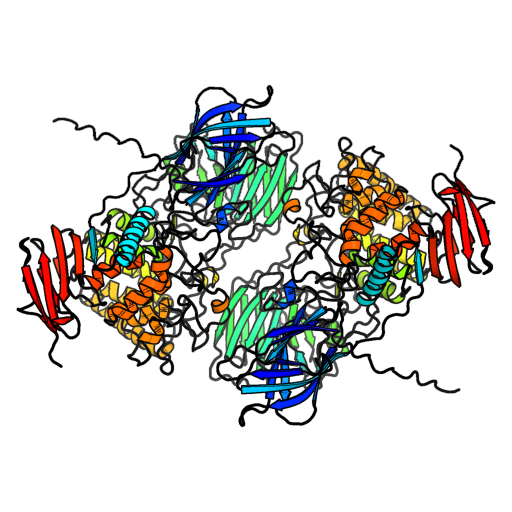7.922 -25.141 -2.07 1 97.19 370 VAL B O 1
ATOM 9141 N N . VAL B 1 371 ? 28.922 -27.047 -1.79 1 96.31 371 VAL B N 1
ATOM 9142 C CA . VAL B 1 371 ? 27.688 -27.828 -1.949 1 96.31 371 VAL B CA 1
ATOM 9143 C C . VAL B 1 371 ? 26.703 -27.469 -0.846 1 96.31 371 VAL B C 1
ATOM 9145 O O . VAL B 1 371 ? 25.516 -27.219 -1.116 1 96.31 371 VAL B O 1
ATOM 9148 N N . ARG B 1 372 ? 27.172 -27.375 0.297 1 96.56 372 ARG B N 1
ATOM 9149 C CA . ARG B 1 372 ? 26.328 -27.047 1.441 1 96.56 372 ARG B CA 1
ATOM 9150 C C . ARG B 1 372 ? 25.828 -25.609 1.363 1 96.56 372 ARG B C 1
ATOM 9152 O O . ARG B 1 372 ? 24.672 -25.328 1.657 1 96.56 372 ARG B O 1
ATOM 9159 N N . THR B 1 373 ? 26.734 -24.703 1.002 1 98.12 373 THR B N 1
ATOM 9160 C CA . THR B 1 373 ? 26.375 -23.297 0.892 1 98.12 373 THR B CA 1
ATOM 9161 C C . THR B 1 373 ? 25.25 -23.109 -0.127 1 98.12 373 THR B C 1
ATOM 9163 O O . THR B 1 373 ? 24.25 -22.453 0.164 1 98.12 373 THR B O 1
ATOM 9166 N N . PHE B 1 374 ? 25.422 -23.75 -1.255 1 97.75 374 PHE B N 1
ATOM 9167 C CA . PHE B 1 374 ? 24.422 -23.641 -2.311 1 97.75 374 PHE B CA 1
ATOM 9168 C C . PHE B 1 374 ? 23.094 -24.219 -1.856 1 97.75 374 PHE B C 1
ATOM 9170 O O . PHE B 1 374 ? 22.031 -23.641 -2.115 1 97.75 374 PHE B O 1
ATOM 9177 N N . ALA B 1 375 ? 23.125 -25.297 -1.204 1 95.69 375 ALA B N 1
ATOM 9178 C CA . ALA B 1 375 ? 21.906 -25.984 -0.761 1 95.69 375 ALA B CA 1
ATOM 9179 C C . ALA B 1 375 ? 21.219 -25.188 0.347 1 95.69 375 ALA B C 1
ATOM 9181 O O . ALA B 1 375 ? 20 -24.984 0.307 1 95.69 375 ALA B O 1
ATOM 9182 N N . ASP B 1 376 ? 21.984 -24.719 1.336 1 96.56 376 ASP B N 1
ATOM 9183 C CA . ASP B 1 376 ? 21.422 -24.094 2.523 1 96.56 376 ASP B CA 1
ATOM 9184 C C . ASP B 1 376 ? 20.781 -22.75 2.18 1 96.56 376 ASP B C 1
ATOM 9186 O O . ASP B 1 376 ? 19.766 -22.359 2.775 1 96.56 376 ASP B O 1
ATOM 9190 N N . PHE B 1 377 ? 21.344 -22.062 1.22 1 97.31 377 PHE B N 1
ATOM 9191 C CA . PHE B 1 377 ? 20.828 -20.75 0.874 1 97.31 377 PHE B CA 1
ATOM 9192 C C . PHE B 1 377 ? 20.031 -20.812 -0.427 1 97.31 377 PHE B C 1
ATOM 9194 O O . PHE B 1 377 ? 19.5 -19.797 -0.875 1 97.31 377 PHE B O 1
ATOM 9201 N N . GLN B 1 378 ? 19.938 -21.938 -0.981 1 95.94 378 GLN B N 1
ATOM 9202 C CA . GLN B 1 378 ? 19.156 -22.172 -2.193 1 95.94 378 GLN B CA 1
ATOM 9203 C C . GLN B 1 378 ? 19.578 -21.203 -3.307 1 95.94 378 GLN B C 1
ATOM 9205 O O . GLN B 1 378 ? 18.719 -20.531 -3.902 1 95.94 378 GLN B O 1
ATOM 9210 N N . VAL B 1 379 ? 20.859 -21.141 -3.566 1 97.19 379 VAL B N 1
ATOM 9211 C CA . VAL B 1 379 ? 21.391 -20.188 -4.531 1 97.19 379 VAL B CA 1
ATOM 9212 C C . VAL B 1 379 ? 22.219 -20.906 -5.586 1 97.19 379 VAL B C 1
ATOM 9214 O O . VAL B 1 379 ? 22.875 -20.266 -6.418 1 97.19 379 VAL B O 1
ATOM 9217 N N . GLY B 1 380 ? 22.266 -22.234 -5.57 1 96.62 380 GLY B N 1
ATOM 9218 C CA . GLY B 1 380 ? 22.984 -23.031 -6.562 1 96.62 380 GLY B CA 1
ATOM 9219 C C . GLY B 1 380 ? 22.172 -23.281 -7.816 1 96.62 380 GLY B C 1
ATOM 9220 O O . GLY B 1 380 ? 21.266 -22.516 -8.141 1 96.62 380 GLY B O 1
ATOM 9221 N N . THR B 1 381 ? 22.531 -24.266 -8.523 1 96.06 381 THR B N 1
ATOM 9222 C CA . THR B 1 381 ? 21.75 -24.703 -9.68 1 96.06 381 THR B CA 1
ATOM 9223 C C . THR B 1 381 ? 20.578 -25.562 -9.25 1 96.06 381 THR B C 1
ATOM 9225 O O . THR B 1 381 ? 20.484 -25.984 -8.094 1 96.06 381 THR B O 1
ATOM 9228 N N . ASN B 1 382 ? 19.594 -25.688 -10.102 1 96.31 382 ASN B N 1
ATOM 9229 C CA . ASN B 1 382 ? 18.484 -26.594 -9.805 1 96.31 382 ASN B CA 1
ATOM 9230 C C . ASN B 1 382 ? 18.891 -28.047 -10.008 1 96.31 382 ASN B C 1
ATOM 9232 O O . ASN B 1 382 ? 19.312 -28.438 -11.102 1 96.31 382 ASN B O 1
ATOM 9236 N N . LYS B 1 383 ? 18.688 -28.859 -9.062 1 95.5 383 LYS B N 1
ATOM 9237 C CA . LYS B 1 383 ? 19.141 -30.234 -9.102 1 95.5 383 LYS B CA 1
ATOM 9238 C C . LYS B 1 383 ? 18.172 -31.125 -9.883 1 95.5 383 LYS B C 1
ATOM 9240 O O . LYS B 1 383 ? 18.547 -32.156 -10.414 1 95.5 383 LYS B O 1
ATOM 9245 N N . LEU B 1 384 ? 16.938 -30.703 -9.977 1 97.06 384 LEU B N 1
ATOM 9246 C CA . LEU B 1 384 ? 15.906 -31.422 -10.711 1 97.06 384 LEU B CA 1
ATOM 9247 C C . LEU B 1 384 ? 15.352 -30.578 -11.852 1 97.06 384 LEU B C 1
ATOM 9249 O O . LEU B 1 384 ? 15.297 -29.359 -11.75 1 97.06 384 LEU B O 1
ATOM 9253 N N . PRO B 1 385 ? 15.055 -31.281 -12.977 1 97.62 385 PRO B N 1
ATOM 9254 C CA . PRO B 1 385 ? 14.195 -30.531 -13.906 1 97.62 385 PRO B CA 1
ATOM 9255 C C . PRO B 1 385 ? 12.828 -30.219 -13.32 1 97.62 385 PRO B C 1
ATOM 9257 O O . PRO B 1 385 ? 12.258 -31.031 -12.594 1 97.62 385 PRO B O 1
ATOM 9260 N N . CYS B 1 386 ? 12.273 -29.016 -13.617 1 97.62 386 CYS B N 1
ATOM 9261 C CA . CYS B 1 386 ? 11.062 -28.609 -12.914 1 97.62 386 CYS B CA 1
ATOM 9262 C C . CYS B 1 386 ? 10.164 -27.766 -13.797 1 97.62 386 CYS B C 1
ATOM 9264 O O . CYS B 1 386 ? 10.625 -27.172 -14.773 1 97.62 386 CYS B O 1
ATOM 9266 N N . ILE B 1 387 ? 8.93 -27.797 -13.422 1 98.31 387 ILE B N 1
ATOM 9267 C CA . ILE B 1 387 ? 7.953 -26.812 -13.867 1 98.31 387 ILE B CA 1
ATOM 9268 C C . ILE B 1 387 ? 8.047 -25.562 -12.984 1 98.31 387 ILE B C 1
ATOM 9270 O O . ILE B 1 387 ? 8.102 -25.656 -11.758 1 98.31 387 ILE B O 1
ATOM 9274 N N . ILE B 1 388 ? 8.133 -24.422 -13.57 1 97.62 388 ILE B N 1
ATOM 9275 C CA . ILE B 1 388 ? 8.078 -23.172 -12.828 1 97.62 388 ILE B CA 1
ATOM 9276 C C . ILE B 1 388 ? 6.805 -22.406 -13.18 1 97.62 388 ILE B C 1
ATOM 9278 O O . ILE B 1 388 ? 6.156 -22.703 -14.188 1 97.62 388 ILE B O 1
ATOM 9282 N N . ASP B 1 389 ? 6.395 -21.484 -12.398 1 96.94 389 ASP B N 1
ATOM 9283 C CA . ASP B 1 389 ? 5.121 -20.781 -12.555 1 96.94 389 ASP B CA 1
ATOM 9284 C C . ASP B 1 389 ? 5.129 -19.891 -13.797 1 96.94 389 ASP B C 1
ATOM 9286 O O . ASP B 1 389 ? 4.191 -19.938 -14.594 1 96.94 389 ASP B O 1
ATOM 9290 N N . GLY B 1 390 ? 6.156 -19.125 -13.953 1 97.12 390 GLY B N 1
ATOM 9291 C CA . GLY B 1 390 ? 6.301 -18.234 -15.094 1 97.12 390 GLY B CA 1
ATOM 9292 C C . GLY B 1 390 ? 7.734 -18.109 -15.578 1 97.12 390 GLY B C 1
ATOM 9293 O O . GLY B 1 390 ? 8.664 -18.5 -14.867 1 97.12 390 GLY B O 1
ATOM 9294 N N . ALA B 1 391 ? 7.844 -17.547 -16.766 1 97.12 391 ALA B N 1
ATOM 9295 C CA . ALA B 1 391 ? 9.18 -17.359 -17.328 1 97.12 391 ALA B CA 1
ATOM 9296 C C . ALA B 1 391 ? 10.008 -16.391 -16.484 1 97.12 391 ALA B C 1
ATOM 9298 O O . ALA B 1 391 ? 11.211 -16.578 -16.312 1 97.12 391 ALA B O 1
ATOM 9299 N N . LYS B 1 392 ? 9.328 -15.406 -15.922 1 95.81 392 LYS B N 1
ATOM 9300 C CA . LYS B 1 392 ? 10.031 -14.461 -15.055 1 95.81 392 LYS B CA 1
ATOM 9301 C C . LYS B 1 392 ? 9.422 -14.43 -13.656 1 95.81 392 LYS B C 1
ATOM 9303 O O . LYS B 1 392 ? 8.383 -15.055 -13.414 1 95.81 392 LYS B O 1
ATOM 9308 N N . ARG B 1 393 ? 10.07 -13.672 -12.742 1 93.31 393 ARG B N 1
ATOM 9309 C CA . ARG B 1 393 ? 9.641 -13.273 -11.406 1 93.31 393 ARG B CA 1
ATOM 9310 C C . ARG B 1 393 ? 9.953 -14.359 -10.383 1 93.31 393 ARG B C 1
ATOM 9312 O O . ARG B 1 393 ? 11.078 -14.469 -9.906 1 93.31 393 ARG B O 1
ATOM 9319 N N . ASP B 1 394 ? 8.953 -15.305 -10.016 1 92.62 394 ASP B N 1
ATOM 9320 C CA . ASP B 1 394 ? 9.148 -16.219 -8.898 1 92.62 394 ASP B CA 1
ATOM 9321 C C . ASP B 1 394 ? 10.031 -17.406 -9.312 1 92.62 394 ASP B C 1
ATOM 9323 O O . ASP B 1 394 ? 10.906 -17.828 -8.555 1 92.62 394 ASP B O 1
ATOM 9327 N N . ARG B 1 395 ? 9.734 -17.891 -10.484 1 94.94 395 ARG B N 1
ATOM 9328 C CA . ARG B 1 395 ? 10.391 -19.094 -11 1 94.94 395 ARG B CA 1
ATOM 9329 C C . ARG B 1 395 ? 10.492 -20.172 -9.93 1 94.94 395 ARG B C 1
ATOM 9331 O O . ARG B 1 395 ? 11.586 -20.672 -9.641 1 94.94 395 ARG B O 1
ATOM 9338 N N . ALA B 1 396 ? 9.352 -20.516 -9.391 1 96.19 396 ALA B N 1
ATOM 9339 C CA . ALA B 1 396 ? 9.188 -21.516 -8.344 1 96.19 396 ALA B CA 1
ATOM 9340 C C . ALA B 1 396 ? 8.188 -22.594 -8.758 1 96.19 396 ALA B C 1
ATOM 9342 O O . ALA B 1 396 ? 7.422 -22.391 -9.703 1 96.19 396 ALA B O 1
ATOM 9343 N N . CYS B 1 397 ? 8.258 -23.656 -8.062 1 96.88 397 CYS B N 1
ATOM 9344 C CA . CYS B 1 397 ? 7.332 -24.766 -8.289 1 96.88 397 CYS B CA 1
ATOM 9345 C C . CYS B 1 397 ? 6.09 -24.625 -7.418 1 96.88 397 CYS B C 1
ATOM 9347 O O . CYS B 1 397 ? 6.195 -24.5 -6.195 1 96.88 397 CYS B O 1
ATOM 9349 N N . PHE B 1 398 ? 4.969 -24.609 -8.047 1 97.31 398 PHE B N 1
ATOM 9350 C CA . PHE B 1 398 ? 3.697 -24.547 -7.344 1 97.31 398 PHE B CA 1
ATOM 9351 C C . PHE B 1 398 ? 2.824 -25.75 -7.699 1 97.31 398 PHE B C 1
ATOM 9353 O O . PHE B 1 398 ? 2.729 -26.125 -8.867 1 97.31 398 PHE B O 1
ATOM 9360 N N . GLY B 1 399 ? 2.211 -26.281 -6.719 1 96.81 399 GLY B N 1
ATOM 9361 C CA . GLY B 1 399 ? 1.305 -27.391 -6.977 1 96.81 399 GLY B CA 1
ATOM 9362 C C . GLY B 1 399 ? 0.142 -27.016 -7.875 1 96.81 399 GLY B C 1
ATOM 9363 O O . GLY B 1 399 ? -0.289 -27.812 -8.711 1 96.81 399 GLY B O 1
ATOM 9364 N N . GLY B 1 400 ? -0.355 -25.812 -7.664 1 96.19 400 GLY B N 1
ATOM 9365 C CA . GLY B 1 400 ? -1.453 -25.328 -8.484 1 96.19 400 GLY B CA 1
ATOM 9366 C C . GLY B 1 400 ? -1.064 -25.109 -9.938 1 96.19 400 GLY B C 1
ATOM 9367 O O . GLY B 1 400 ? -1.872 -25.344 -10.844 1 96.19 400 GLY B O 1
ATOM 9368 N N . ASP B 1 401 ? 0.133 -24.75 -10.211 1 97.25 401 ASP B N 1
ATOM 9369 C CA . ASP B 1 401 ? 0.625 -24.578 -11.57 1 97.25 401 ASP B CA 1
ATOM 9370 C C . ASP B 1 401 ? 0.882 -25.922 -12.234 1 97.25 401 ASP B C 1
ATOM 9372 O O . ASP B 1 401 ? 0.576 -26.109 -13.414 1 97.25 401 ASP B O 1
ATOM 9376 N N . ALA B 1 402 ? 1.405 -26.828 -11.469 1 97.75 402 ALA B N 1
ATOM 9377 C CA . ALA B 1 402 ? 1.687 -28.156 -11.992 1 97.75 402 ALA B CA 1
ATOM 9378 C C . ALA B 1 402 ? 0.403 -28.859 -12.43 1 97.75 402 ALA B C 1
ATOM 9380 O O . ALA B 1 402 ? 0.414 -29.672 -13.352 1 97.75 402 ALA B O 1
ATOM 9381 N N . PHE B 1 403 ? -0.653 -28.516 -11.812 1 98.19 403 PHE B N 1
ATOM 9382 C CA . PHE B 1 403 ? -1.968 -29.047 -12.148 1 98.19 403 PHE B CA 1
ATOM 9383 C C . PHE B 1 403 ? -2.318 -28.75 -13.602 1 98.19 403 PHE B C 1
ATOM 9385 O O . PHE B 1 403 ? -2.895 -29.578 -14.297 1 98.19 403 PHE B O 1
ATOM 9392 N N . VAL B 1 404 ? -1.935 -27.578 -14.055 1 98.69 404 VAL B N 1
ATOM 9393 C CA . VAL B 1 404 ? -2.264 -27.156 -15.406 1 98.69 404 VAL B CA 1
ATOM 9394 C C . VAL B 1 404 ? -1.096 -27.469 -16.344 1 98.69 404 VAL B C 1
ATOM 9396 O O . VAL B 1 404 ? -1.264 -28.172 -17.344 1 98.69 404 VAL B O 1
ATOM 9399 N N . THR B 1 405 ? 0.07 -27.047 -15.992 1 98.75 405 THR B N 1
ATOM 9400 C CA . THR B 1 405 ? 1.226 -27.141 -16.875 1 98.75 405 THR B CA 1
ATOM 9401 C C . THR B 1 405 ? 1.652 -28.594 -17.062 1 98.75 405 THR B C 1
ATOM 9403 O O . THR B 1 405 ? 2.115 -28.969 -18.141 1 98.75 405 THR B O 1
ATOM 9406 N N . GLY B 1 406 ? 1.492 -29.406 -16.031 1 98.75 406 GLY B N 1
ATOM 9407 C CA . GLY B 1 406 ? 1.798 -30.812 -16.188 1 98.75 406 GLY B CA 1
ATOM 9408 C C . GLY B 1 406 ? 1.021 -31.469 -17.312 1 98.75 406 GLY B C 1
ATOM 9409 O O . GLY B 1 406 ? 1.597 -32.188 -18.156 1 98.75 406 GLY B O 1
ATOM 9410 N N . ARG B 1 407 ? -0.235 -31.188 -17.344 1 98.44 407 ARG B N 1
ATOM 9411 C CA . ARG B 1 407 ? -1.073 -31.734 -18.406 1 98.44 407 ARG B CA 1
ATOM 9412 C C . ARG B 1 407 ? -0.676 -31.172 -19.766 1 98.44 407 ARG B C 1
ATOM 9414 O O . ARG B 1 407 ? -0.702 -31.891 -20.781 1 98.44 407 ARG B O 1
ATOM 9421 N N . SER B 1 408 ? -0.329 -29.938 -19.797 1 98.75 408 SER B N 1
ATOM 9422 C CA . SER B 1 408 ? 0.133 -29.312 -21.031 1 98.75 408 SER B CA 1
ATOM 9423 C C . SER B 1 408 ? 1.411 -29.969 -21.531 1 98.75 408 SER B C 1
ATOM 9425 O O . SER B 1 408 ? 1.573 -30.188 -22.734 1 98.75 408 SER B O 1
ATOM 9427 N N . ILE B 1 409 ? 2.281 -30.281 -20.625 1 98.62 409 ILE B N 1
ATOM 9428 C CA . ILE B 1 409 ? 3.51 -30.984 -20.984 1 98.62 409 ILE B CA 1
ATOM 9429 C C . ILE B 1 409 ? 3.166 -32.312 -21.641 1 98.62 409 ILE B C 1
ATOM 9431 O O . ILE B 1 409 ? 3.703 -32.656 -22.688 1 98.62 409 ILE B O 1
ATOM 9435 N N . ALA B 1 410 ? 2.262 -33.031 -21.078 1 98.31 410 ALA B N 1
ATOM 9436 C CA . ALA B 1 410 ? 1.909 -34.375 -21.531 1 98.31 410 ALA B CA 1
ATOM 9437 C C . ALA B 1 410 ? 1.392 -34.344 -22.969 1 98.31 410 ALA B C 1
ATOM 9439 O O . ALA B 1 410 ? 1.567 -35.312 -23.719 1 98.31 410 ALA B O 1
ATOM 9440 N N . TYR B 1 411 ? 0.808 -33.219 -23.422 1 98.44 411 TYR B N 1
ATOM 9441 C CA . TYR B 1 411 ? 0.175 -33.156 -24.734 1 98.44 411 TYR B CA 1
ATOM 9442 C C . TYR B 1 411 ? 1.011 -32.312 -25.688 1 98.44 411 TYR B C 1
ATOM 9444 O O . TYR B 1 411 ? 0.531 -31.922 -26.75 1 98.44 411 TYR B O 1
ATOM 9452 N N . SER B 1 412 ? 2.242 -32 -25.328 1 98.31 412 SER B N 1
ATOM 9453 C CA . SER B 1 412 ? 3.074 -31.172 -26.203 1 98.31 412 SER B CA 1
ATOM 9454 C C . SER B 1 412 ? 4.523 -31.641 -26.188 1 98.31 412 SER B C 1
ATOM 9456 O O . SER B 1 412 ? 4.871 -32.594 -26.906 1 98.31 412 SER B O 1
ATOM 9458 N N . THR B 1 413 ? 5.332 -31.109 -25.234 1 97.31 413 THR B N 1
ATOM 9459 C CA . THR B 1 413 ? 6.758 -31.422 -25.219 1 97.31 413 THR B CA 1
ATOM 9460 C C . THR B 1 413 ? 6.996 -32.844 -24.719 1 97.31 413 THR B C 1
ATOM 9462 O O . THR B 1 413 ? 8.039 -33.438 -24.984 1 97.31 413 THR B O 1
ATOM 9465 N N . ALA B 1 414 ? 6.125 -33.344 -23.938 1 96.88 414 ALA B N 1
ATOM 9466 C CA . ALA B 1 414 ? 6.238 -34.625 -23.297 1 96.88 414 ALA B CA 1
ATOM 9467 C C . ALA B 1 414 ? 7.508 -34.719 -22.453 1 96.88 414 ALA B C 1
ATOM 9469 O O . ALA B 1 414 ? 8.102 -35.781 -22.312 1 96.88 414 ALA B O 1
ATOM 9470 N N . ASN B 1 415 ? 8.008 -33.594 -22.031 1 96.5 415 ASN B N 1
ATOM 9471 C CA . ASN B 1 415 ? 9.094 -33.562 -21.062 1 96.5 415 ASN B CA 1
ATOM 9472 C C . ASN B 1 415 ? 8.617 -34 -19.672 1 96.5 415 ASN B C 1
ATOM 9474 O O . ASN B 1 415 ? 8.539 -33.188 -18.75 1 96.5 415 ASN B O 1
ATOM 9478 N N . LEU B 1 416 ? 8.391 -35.281 -19.516 1 97.44 416 LEU B N 1
ATOM 9479 C CA . LEU B 1 416 ? 7.793 -35.844 -18.297 1 97.44 416 LEU B CA 1
ATOM 9480 C C . LEU B 1 416 ? 8.781 -35.812 -17.141 1 97.44 416 LEU B C 1
ATOM 9482 O O . LEU B 1 416 ? 8.375 -35.875 -15.977 1 97.44 416 LEU B O 1
ATOM 9486 N N . ASP B 1 417 ? 10.07 -35.594 -17.438 1 97.25 417 ASP B N 1
ATOM 9487 C CA . ASP B 1 417 ? 11.078 -35.5 -16.391 1 97.25 417 ASP B CA 1
ATOM 9488 C C . ASP B 1 417 ? 10.883 -34.219 -15.578 1 97.25 417 ASP B C 1
ATOM 9490 O O . ASP B 1 417 ? 11.078 -34.219 -14.359 1 97.25 417 ASP B O 1
ATOM 9494 N N . ALA B 1 418 ? 10.562 -33.156 -16.25 1 98 418 ALA B N 1
ATOM 9495 C CA . ALA B 1 418 ? 10.32 -31.891 -15.539 1 98 418 ALA B CA 1
ATOM 9496 C C . ALA B 1 418 ? 9.117 -32 -14.609 1 98 418 ALA B C 1
ATOM 9498 O O . ALA B 1 418 ? 9.125 -31.469 -13.5 1 98 418 ALA B O 1
ATOM 9499 N N . TRP B 1 419 ? 8.062 -32.656 -15.094 1 98.5 419 TRP B N 1
ATOM 9500 C CA . TRP B 1 419 ? 6.879 -32.906 -14.281 1 98.5 419 TRP B CA 1
ATOM 9501 C C . TRP B 1 419 ? 7.227 -33.781 -13.078 1 98.5 419 TRP B C 1
ATOM 9503 O O . TRP B 1 419 ? 6.859 -33.469 -11.945 1 98.5 419 TRP B O 1
ATOM 9513 N N . LYS B 1 420 ? 7.973 -34.812 -13.32 1 98.44 420 LYS B N 1
ATOM 9514 C CA . LYS B 1 420 ? 8.406 -35.719 -12.273 1 98.44 420 LYS B CA 1
ATOM 9515 C C . LYS B 1 420 ? 9.266 -35 -11.234 1 98.44 420 LYS B C 1
ATOM 9517 O O . LYS B 1 420 ? 9.07 -35.156 -10.031 1 98.44 420 LYS B O 1
ATOM 9522 N N . GLY B 1 421 ? 10.219 -34.219 -11.719 1 98.31 421 GLY B N 1
ATOM 9523 C CA . GLY B 1 421 ? 11.078 -33.469 -10.812 1 98.31 421 GLY B CA 1
ATOM 9524 C C . GLY B 1 421 ? 10.312 -32.531 -9.906 1 98.31 421 GLY B C 1
ATOM 9525 O O . GLY B 1 421 ? 10.648 -32.375 -8.727 1 98.31 421 GLY B O 1
ATOM 9526 N N . THR B 1 422 ? 9.289 -31.859 -10.43 1 98.31 422 THR B N 1
ATOM 9527 C CA . THR B 1 422 ? 8.43 -30.984 -9.648 1 98.31 422 THR B CA 1
ATOM 9528 C C . THR B 1 422 ? 7.719 -31.75 -8.539 1 98.31 422 THR B C 1
ATOM 9530 O O . THR B 1 422 ? 7.668 -31.312 -7.395 1 98.31 422 THR B O 1
ATOM 9533 N N . ILE B 1 423 ? 7.18 -32.906 -8.891 1 98.25 423 ILE B N 1
ATOM 9534 C CA . ILE B 1 423 ? 6.465 -33.75 -7.949 1 98.25 423 ILE B CA 1
ATOM 9535 C C . ILE B 1 423 ? 7.406 -34.188 -6.824 1 98.25 423 ILE B C 1
ATOM 9537 O O . ILE B 1 423 ? 7.07 -34.062 -5.645 1 98.25 423 ILE B O 1
ATOM 9541 N N . GLU B 1 424 ? 8.578 -34.594 -7.18 1 97.56 424 GLU B N 1
ATOM 9542 C CA . GLU B 1 424 ? 9.547 -35.062 -6.199 1 97.56 424 GLU B CA 1
ATOM 9543 C C . GLU B 1 424 ? 9.977 -33.969 -5.246 1 97.56 424 GLU B C 1
ATOM 9545 O O . GLU B 1 424 ? 10.062 -34.156 -4.035 1 97.56 424 GLU B O 1
ATOM 9550 N N . LEU B 1 425 ? 10.188 -32.812 -5.797 1 96.88 425 LEU B N 1
ATOM 9551 C CA . LEU B 1 425 ? 10.602 -31.688 -4.984 1 96.88 425 LEU B CA 1
ATOM 9552 C C . LEU B 1 425 ? 9.523 -31.312 -3.975 1 96.88 425 LEU B C 1
ATOM 9554 O O . LEU B 1 425 ? 9.797 -31.188 -2.781 1 96.88 425 LEU B O 1
ATOM 9558 N N . LEU B 1 426 ? 8.32 -31.188 -4.383 1 97.38 426 LEU B N 1
ATOM 9559 C CA . LEU B 1 426 ? 7.227 -30.766 -3.514 1 97.38 426 LEU B CA 1
ATOM 9560 C C . LEU B 1 426 ? 6.879 -31.859 -2.506 1 97.38 426 LEU B C 1
ATOM 9562 O O . LEU B 1 426 ? 6.625 -31.562 -1.335 1 97.38 426 LEU B O 1
ATOM 9566 N N . LEU B 1 427 ? 6.945 -33.125 -2.932 1 96.5 427 LEU B N 1
ATOM 9567 C CA . LEU B 1 427 ? 6.652 -34.25 -2.047 1 96.5 427 LEU B CA 1
ATOM 9568 C C . LEU B 1 427 ? 7.672 -34.312 -0.917 1 96.5 427 LEU B C 1
ATOM 9570 O O . LEU B 1 427 ? 7.34 -34.719 0.197 1 96.5 427 LEU B O 1
ATOM 9574 N N . SER B 1 428 ? 8.836 -33.938 -1.237 1 95.81 428 SER B N 1
ATOM 9575 C CA . SER B 1 428 ? 9.906 -34.031 -0.247 1 95.81 428 SER B CA 1
ATOM 9576 C C . SER B 1 428 ? 9.695 -33.062 0.898 1 95.81 428 SER B C 1
ATOM 9578 O O . SER B 1 428 ? 10.242 -33.219 1.985 1 95.81 428 SER B O 1
ATOM 9580 N N . HIS B 1 429 ? 8.922 -32.031 0.678 1 95.44 429 HIS B N 1
ATOM 9581 C CA . HIS B 1 429 ? 8.625 -31.016 1.687 1 95.44 429 HIS B CA 1
ATOM 9582 C C . HIS B 1 429 ? 7.277 -31.281 2.352 1 95.44 429 HIS B C 1
ATOM 9584 O O . HIS B 1 429 ? 6.293 -30.594 2.064 1 95.44 429 HIS B O 1
ATOM 9590 N N . GLN B 1 430 ? 7.133 -32.219 3.146 1 95.69 430 GLN B N 1
ATOM 9591 C CA . GLN B 1 430 ? 5.902 -32.531 3.871 1 95.69 430 GLN B CA 1
ATOM 9592 C C . GLN B 1 430 ? 6.094 -32.344 5.375 1 95.69 430 GLN B C 1
ATOM 9594 O O . GLN B 1 430 ? 7.09 -32.812 5.934 1 95.69 430 GLN B O 1
ATOM 9599 N N . SER B 1 431 ? 5.199 -31.641 6.012 1 93.75 431 SER B N 1
ATOM 9600 C CA . SER B 1 431 ? 5.258 -31.484 7.461 1 93.75 431 SER B CA 1
ATOM 9601 C C . SER B 1 431 ? 4.953 -32.781 8.18 1 93.75 431 SER B C 1
ATOM 9603 O O . SER B 1 431 ? 4.426 -33.719 7.574 1 93.75 431 SER B O 1
ATOM 9605 N N . LYS B 1 432 ? 5.266 -32.844 9.438 1 93.75 432 LYS B N 1
ATOM 9606 C CA . LYS B 1 432 ? 5.059 -34.062 10.242 1 93.75 432 LYS B CA 1
ATOM 9607 C C . LYS B 1 432 ? 3.574 -34.375 10.352 1 93.75 432 LYS B C 1
ATOM 9609 O O . LYS B 1 432 ? 3.203 -35.562 10.43 1 93.75 432 LYS B O 1
ATOM 9614 N N . ASN B 1 433 ? 2.742 -33.406 10.195 1 93.94 433 ASN B N 1
ATOM 9615 C CA . ASN B 1 433 ? 1.309 -33.625 10.32 1 93.94 433 ASN B CA 1
ATOM 9616 C C . ASN B 1 433 ? 0.684 -33.969 8.969 1 93.94 433 ASN B C 1
ATOM 9618 O O . ASN B 1 433 ? -0.519 -34.219 8.883 1 93.94 433 ASN B O 1
ATOM 9622 N N . GLY B 1 434 ? 1.475 -33.906 7.906 1 96.06 434 GLY B N 1
ATOM 9623 C CA . GLY B 1 434 ? 1.01 -34.469 6.645 1 96.06 434 GLY B CA 1
ATOM 9624 C C . GLY B 1 434 ? 0.778 -33.406 5.582 1 96.06 434 GLY B C 1
ATOM 9625 O O . GLY B 1 434 ? 0.47 -33.75 4.434 1 96.06 434 GLY B O 1
ATOM 9626 N N . TYR B 1 435 ? 0.904 -32.125 5.965 1 95.88 435 TYR B N 1
ATOM 9627 C CA . TYR B 1 435 ? 0.697 -31.062 4.996 1 95.88 435 TYR B CA 1
ATOM 9628 C C . TYR B 1 435 ? 1.789 -31.078 3.932 1 95.88 435 TYR B C 1
ATOM 9630 O O . TYR B 1 435 ? 2.967 -30.875 4.242 1 95.88 435 TYR B O 1
ATOM 9638 N N . LEU B 1 436 ? 1.436 -31.312 2.668 1 95.94 436 LEU B N 1
ATOM 9639 C CA . LEU B 1 436 ? 2.367 -31.438 1.553 1 95.94 436 LEU B CA 1
ATOM 9640 C C . LEU B 1 436 ? 2.844 -30.062 1.088 1 95.94 436 LEU B C 1
ATOM 9642 O O . LEU B 1 436 ? 2.051 -29.125 1 1 95.94 436 LEU B O 1
ATOM 9646 N N . GLY B 1 437 ? 4.164 -30.031 0.81 1 94.88 437 GLY B N 1
ATOM 9647 C CA . GLY B 1 437 ? 4.668 -28.828 0.181 1 94.88 437 GLY B CA 1
ATOM 9648 C C . GLY B 1 437 ? 3.975 -28.5 -1.128 1 94.88 437 GLY B C 1
ATOM 9649 O O . GLY B 1 437 ? 3.68 -29.391 -1.92 1 94.88 437 GLY B O 1
ATOM 9650 N N . ASN B 1 438 ? 3.676 -27.297 -1.32 1 96.81 438 ASN B N 1
ATOM 9651 C CA . ASN B 1 438 ? 2.957 -26.875 -2.518 1 96.81 438 ASN B CA 1
ATOM 9652 C C . ASN B 1 438 ? 3.541 -25.594 -3.104 1 96.81 438 ASN B C 1
ATOM 9654 O O . ASN B 1 438 ? 2.926 -24.953 -3.961 1 96.81 438 ASN B O 1
ATOM 9658 N N . LEU B 1 439 ? 4.641 -25.188 -2.643 1 96.06 439 LEU B N 1
ATOM 9659 C CA . LEU B 1 439 ? 5.504 -24.125 -3.137 1 96.06 439 LEU B CA 1
ATOM 9660 C C . LEU B 1 439 ? 6.965 -24.406 -2.807 1 96.06 439 LEU B C 1
ATOM 9662 O O . LEU B 1 439 ? 7.289 -24.766 -1.675 1 96.06 439 LEU B O 1
ATOM 9666 N N . CYS B 1 440 ? 7.824 -24.266 -3.77 1 95.38 440 CYS B N 1
ATOM 9667 C CA . CYS B 1 440 ? 9.25 -24.438 -3.51 1 95.38 440 CYS B CA 1
ATOM 9668 C C . CYS B 1 440 ? 10.086 -23.703 -4.555 1 95.38 440 CYS B C 1
ATOM 9670 O O . CYS B 1 440 ? 9.859 -23.859 -5.754 1 95.38 440 CYS B O 1
ATOM 9672 N N . PRO B 1 441 ? 11.102 -23 -4.09 1 93.25 441 PRO B N 1
ATOM 9673 C CA . PRO B 1 441 ? 12.023 -22.438 -5.078 1 93.25 441 PRO B CA 1
ATOM 9674 C C . PRO B 1 441 ? 12.719 -23.5 -5.918 1 93.25 441 PRO B C 1
ATOM 9676 O O . PRO B 1 441 ? 13.078 -24.562 -5.398 1 93.25 441 PRO B O 1
ATOM 9679 N N . LEU B 1 442 ? 12.977 -23.203 -7.156 1 93.75 442 LEU B N 1
ATOM 9680 C CA . LEU B 1 442 ? 13.523 -24.203 -8.062 1 93.75 442 LEU B CA 1
ATOM 9681 C C . LEU B 1 442 ? 14.938 -24.594 -7.656 1 93.75 442 LEU B C 1
ATOM 9683 O O . LEU B 1 442 ? 15.383 -25.719 -7.934 1 93.75 442 LEU B O 1
ATOM 9687 N N . GLN B 1 443 ? 15.586 -23.672 -6.902 1 95.31 443 GLN B N 1
ATOM 9688 C CA . GLN B 1 443 ? 16.984 -23.922 -6.547 1 95.31 443 GLN B CA 1
ATOM 9689 C C . GLN B 1 443 ? 17.078 -24.672 -5.219 1 95.31 443 GLN B C 1
ATOM 9691 O O . GLN B 1 443 ? 18.156 -25.078 -4.805 1 95.31 443 GLN B O 1
ATOM 9696 N N . ALA B 1 444 ? 16 -24.922 -4.59 1 94.69 444 ALA B N 1
ATOM 9697 C CA . ALA B 1 444 ? 16 -25.672 -3.34 1 94.69 444 ALA B CA 1
ATOM 9698 C C . ALA B 1 444 ? 16.281 -27.156 -3.59 1 94.69 444 ALA B C 1
ATOM 9700 O O . ALA B 1 444 ? 15.805 -27.719 -4.582 1 94.69 444 ALA B O 1
ATOM 9701 N N . PRO B 1 445 ? 17.031 -27.75 -2.695 1 94.69 445 PRO B N 1
ATOM 9702 C CA . PRO B 1 445 ? 17.156 -29.219 -2.773 1 94.69 445 PRO B CA 1
ATOM 9703 C C . PRO B 1 445 ? 15.938 -29.938 -2.229 1 94.69 445 PRO B C 1
ATOM 9705 O O . PRO B 1 445 ? 15.102 -29.344 -1.546 1 94.69 445 PRO B O 1
ATOM 9708 N N . GLU B 1 446 ? 15.836 -31.188 -2.566 1 95.19 446 GLU B N 1
ATOM 9709 C CA . GLU B 1 446 ? 14.859 -32.031 -1.876 1 95.19 446 GLU B CA 1
ATOM 9710 C C . GLU B 1 446 ? 15.102 -32.031 -0.37 1 95.19 446 GLU B C 1
ATOM 9712 O O . GLU B 1 446 ? 16.25 -31.969 0.078 1 95.19 446 GLU B O 1
ATOM 9717 N N . HIS B 1 447 ? 14.016 -32.062 0.333 1 93.69 447 HIS B N 1
ATOM 9718 C CA . HIS B 1 447 ? 14.133 -32.156 1.783 1 93.69 447 HIS B CA 1
ATOM 9719 C C . HIS B 1 447 ? 14.211 -33.594 2.232 1 93.69 447 HIS B C 1
ATOM 9721 O O . HIS B 1 447 ? 13.18 -34.281 2.355 1 93.69 447 HIS B O 1
ATOM 9727 N N . ALA B 1 448 ? 15.336 -34.094 2.543 1 83.94 448 ALA B N 1
ATOM 9728 C CA . ALA B 1 448 ? 15.562 -35.5 2.869 1 83.94 448 ALA B CA 1
ATOM 9729 C C . ALA B 1 448 ? 15.656 -35.688 4.379 1 83.94 448 ALA B C 1
ATOM 9731 O O . ALA B 1 448 ? 15.578 -36.844 4.863 1 83.94 448 ALA B O 1
ATOM 9732 N N . ASP B 1 449 ? 15.656 -34.688 5.094 1 79.31 449 ASP B N 1
ATOM 9733 C CA . ASP B 1 449 ? 15.867 -34.781 6.535 1 79.31 449 ASP B CA 1
ATOM 9734 C C . ASP B 1 449 ? 14.57 -35.156 7.258 1 79.31 449 ASP B C 1
ATOM 9736 O O . ASP B 1 449 ? 13.484 -35.062 6.684 1 79.31 449 ASP B O 1
ATOM 9740 N N . GLN B 1 450 ? 14.758 -35.594 8.461 1 80.75 450 GLN B N 1
ATOM 9741 C CA . GLN B 1 450 ? 13.625 -36 9.266 1 80.75 450 GLN B CA 1
ATOM 9742 C C . GLN B 1 450 ? 12.969 -34.812 9.961 1 80.75 450 GLN B C 1
ATOM 9744 O O . GLN B 1 450 ? 11.844 -34.906 10.438 1 80.75 450 GLN B O 1
ATOM 9749 N N . ASP B 1 451 ? 13.617 -33.719 9.859 1 87.31 451 ASP B N 1
ATOM 9750 C CA . ASP B 1 451 ? 13.086 -32.5 10.5 1 87.31 451 ASP B CA 1
ATOM 9751 C C . ASP B 1 451 ? 11.992 -31.875 9.656 1 87.31 451 ASP B C 1
ATOM 9753 O O . ASP B 1 451 ? 11.797 -32.25 8.5 1 87.31 451 ASP B O 1
ATOM 9757 N N . GLU B 1 452 ? 11.227 -30.953 10.305 1 91.31 452 GLU B N 1
ATOM 9758 C CA . GLU B 1 452 ? 10.211 -30.188 9.578 1 91.31 452 GLU B CA 1
ATOM 9759 C C . GLU B 1 452 ? 10.828 -29.438 8.406 1 91.31 452 GLU B C 1
ATOM 9761 O O . GLU B 1 452 ? 11.93 -28.906 8.508 1 91.31 452 GLU B O 1
ATOM 9766 N N . PRO B 1 453 ? 10.18 -29.5 7.309 1 92.06 453 PRO B N 1
ATOM 9767 C CA . PRO B 1 453 ? 10.688 -28.688 6.207 1 92.06 453 PRO B CA 1
ATOM 9768 C C . PRO B 1 453 ? 10.672 -27.188 6.527 1 92.06 453 PRO B C 1
ATOM 9770 O O . PRO B 1 453 ? 9.953 -26.75 7.43 1 92.06 453 PRO B O 1
ATOM 9773 N N . PRO B 1 454 ? 11.508 -26.422 5.812 1 88.88 454 PRO B N 1
ATOM 9774 C CA . PRO B 1 454 ? 11.508 -24.984 6.055 1 88.88 454 PRO B CA 1
ATOM 9775 C C . PRO B 1 454 ? 10.133 -24.344 5.84 1 88.88 454 PRO B C 1
ATOM 9777 O O . PRO B 1 454 ? 9.336 -24.844 5.039 1 88.88 454 PRO B O 1
ATOM 9780 N N . HIS B 1 455 ? 9.773 -23.188 6.48 1 85.06 455 HIS B N 1
ATOM 9781 C CA . HIS B 1 455 ? 8.477 -22.531 6.453 1 85.06 455 HIS B CA 1
ATOM 9782 C C . HIS B 1 455 ? 8.18 -21.953 5.074 1 85.06 455 HIS B C 1
ATOM 9784 O O . HIS B 1 455 ? 7.027 -21.641 4.758 1 85.06 455 HIS B O 1
ATOM 9790 N N . TYR B 1 456 ? 8.961 -21.859 4.18 1 74.12 456 TYR B N 1
ATOM 9791 C CA . TYR B 1 456 ? 8.711 -21.172 2.92 1 74.12 456 TYR B CA 1
ATOM 9792 C C . TYR B 1 456 ? 7.977 -22.078 1.938 1 74.12 456 TYR B C 1
ATOM 9794 O O . TYR B 1 456 ? 7.582 -21.641 0.855 1 74.12 456 TYR B O 1
ATOM 9802 N N . GLY B 1 457 ? 7.586 -23.219 2.26 1 71.69 457 GLY B N 1
ATOM 9803 C CA . GLY B 1 457 ? 7.094 -24.219 1.342 1 71.69 457 GLY B CA 1
ATOM 9804 C C . GLY B 1 457 ? 5.578 -24.344 1.331 1 71.69 457 GLY B C 1
ATOM 9805 O O . GLY B 1 457 ? 5.023 -25.25 0.722 1 71.69 457 GLY B O 1
ATOM 9806 N N . PHE B 1 458 ? 4.91 -23.422 1.916 1 86 458 PHE B N 1
ATOM 9807 C CA . PHE B 1 458 ? 3.486 -23.641 2.133 1 86 458 PHE B CA 1
ATOM 9808 C C . PHE B 1 458 ? 2.68 -22.406 1.76 1 86 458 PHE B C 1
ATOM 9810 O O . PHE B 1 458 ? 2.732 -21.391 2.457 1 86 458 PHE B O 1
ATOM 9817 N N . TYR B 1 459 ? 1.861 -22.594 0.717 1 89.69 459 TYR B N 1
ATOM 9818 C CA . TYR B 1 459 ? 1.042 -21.484 0.252 1 89.69 459 TYR B CA 1
ATOM 9819 C C . TYR B 1 459 ? -0.429 -21.719 0.571 1 89.69 459 TYR B C 1
ATOM 9821 O O . TYR B 1 459 ? -1.06 -20.906 1.257 1 89.69 459 TYR B O 1
ATOM 9829 N N . SER B 1 460 ? -0.958 -22.922 0.023 1 95 460 SER B N 1
ATOM 9830 C CA . SER B 1 460 ? -2.387 -23.156 0.207 1 95 460 SER B CA 1
ATOM 9831 C C . SER B 1 460 ? -2.705 -24.656 0.218 1 95 460 SER B C 1
ATOM 9833 O O . SER B 1 460 ? -2.07 -25.438 -0.494 1 95 460 SER B O 1
ATOM 9835 N N . LEU B 1 461 ? -3.754 -24.984 0.973 1 97.38 461 LEU B N 1
ATOM 9836 C CA . LEU B 1 461 ? -4.223 -26.359 1.013 1 97.38 461 LEU B CA 1
ATOM 9837 C C . LEU B 1 461 ? -4.789 -26.781 -0.339 1 97.38 461 LEU B C 1
ATOM 9839 O O . LEU B 1 461 ? -4.641 -27.938 -0.748 1 97.38 461 LEU B O 1
ATOM 9843 N N . THR B 1 462 ? -5.402 -25.875 -1.038 1 98.12 462 THR B N 1
ATOM 9844 C CA . THR B 1 462 ? -5.922 -26.156 -2.375 1 98.12 462 THR B CA 1
ATOM 9845 C C . THR B 1 462 ? -4.797 -26.578 -3.314 1 98.12 462 THR B C 1
ATOM 9847 O O . THR B 1 462 ? -4.945 -27.547 -4.066 1 98.12 462 THR B O 1
ATOM 9850 N N . TYR B 1 463 ? -3.645 -25.906 -3.246 1 98 463 TYR B N 1
ATOM 9851 C CA . TYR B 1 463 ? -2.529 -26.234 -4.129 1 98 463 TYR B CA 1
ATOM 9852 C C . TYR B 1 463 ? -1.934 -27.578 -3.775 1 98 463 TYR B C 1
ATOM 9854 O O . TYR B 1 463 ? -1.472 -28.312 -4.652 1 98 463 TYR B O 1
ATOM 9862 N N . ALA B 1 464 ? -2.008 -27.922 -2.518 1 98.31 464 ALA B N 1
ATOM 9863 C CA . ALA B 1 464 ? -1.552 -29.25 -2.111 1 98.31 464 ALA B CA 1
ATOM 9864 C C . ALA B 1 464 ? -2.457 -30.344 -2.68 1 98.31 464 ALA B C 1
ATOM 9866 O O . ALA B 1 464 ? -1.978 -31.375 -3.148 1 98.31 464 ALA B O 1
ATOM 9867 N N . LEU B 1 465 ? -3.701 -30.094 -2.619 1 98.81 465 LEU B N 1
ATOM 9868 C CA . LEU B 1 465 ? -4.668 -31.078 -3.105 1 98.81 465 LEU B CA 1
ATOM 9869 C C . LEU B 1 465 ? -4.609 -31.188 -4.625 1 98.81 465 LEU B C 1
ATOM 9871 O O . LEU B 1 465 ? -4.738 -32.281 -5.18 1 98.81 465 LEU B O 1
ATOM 9875 N N . LEU B 1 466 ? -4.41 -30.078 -5.277 1 98.69 466 LEU B N 1
ATOM 9876 C CA . LEU B 1 466 ? -4.293 -30.109 -6.73 1 98.69 466 LEU B CA 1
ATOM 9877 C C . LEU B 1 466 ? -3.008 -30.812 -7.156 1 98.69 466 LEU B C 1
ATOM 9879 O O . LEU B 1 466 ? -2.945 -31.406 -8.234 1 98.69 466 LEU B O 1
ATOM 9883 N N . LEU B 1 467 ? -2.023 -30.781 -6.301 1 98.56 467 LEU B N 1
ATOM 9884 C CA . LEU B 1 467 ? -0.822 -31.562 -6.559 1 98.56 467 LEU B CA 1
ATOM 9885 C C . LEU B 1 467 ? -1.14 -33.062 -6.566 1 98.56 467 LEU B C 1
ATOM 9887 O O . LEU B 1 467 ? -0.598 -33.812 -7.379 1 98.56 467 LEU B O 1
ATOM 9891 N N . VAL B 1 468 ? -2 -33.5 -5.703 1 98.81 468 VAL B N 1
ATOM 9892 C CA . VAL B 1 468 ? -2.418 -34.906 -5.684 1 98.81 468 VAL B CA 1
ATOM 9893 C C . VAL B 1 468 ? -3.049 -35.281 -7.023 1 98.81 468 VAL B C 1
ATOM 9895 O O . VAL B 1 468 ? -2.732 -36.312 -7.598 1 98.81 468 VAL B O 1
ATOM 9898 N N . VAL B 1 469 ? -3.896 -34.406 -7.516 1 98.81 469 VAL B N 1
ATOM 9899 C CA . VAL B 1 469 ? -4.551 -34.625 -8.797 1 98.81 469 VAL B CA 1
ATOM 9900 C C . VAL B 1 469 ? -3.512 -34.656 -9.914 1 98.81 469 VAL B C 1
ATOM 9902 O O . VAL B 1 469 ? -3.58 -35.469 -10.82 1 98.81 469 VAL B O 1
ATOM 9905 N N . SER B 1 470 ? -2.578 -33.75 -9.82 1 98.69 470 SER B N 1
ATOM 9906 C CA . SER B 1 470 ? -1.518 -33.688 -10.82 1 98.69 470 SER B CA 1
ATOM 9907 C C . SER B 1 470 ? -0.693 -34.969 -10.852 1 98.69 470 SER B C 1
ATOM 9909 O O . SER B 1 470 ? -0.267 -35.406 -11.922 1 98.69 470 SER B O 1
ATOM 9911 N N . ILE B 1 471 ? -0.425 -35.531 -9.742 1 98.69 471 ILE B N 1
ATOM 9912 C CA . ILE B 1 471 ? 0.351 -36.781 -9.656 1 98.69 471 ILE B CA 1
ATOM 9913 C C . ILE B 1 471 ? -0.417 -37.906 -10.32 1 98.69 471 ILE B C 1
ATOM 9915 O O . ILE B 1 471 ? 0.17 -38.719 -11.023 1 98.69 471 ILE B O 1
ATOM 9919 N N . LYS B 1 472 ? -1.681 -37.938 -10.078 1 98.56 472 LYS B N 1
ATOM 9920 C CA . LYS B 1 472 ? -2.523 -38.906 -10.789 1 98.56 472 LYS B CA 1
ATOM 9921 C C . LYS B 1 472 ? -2.406 -38.719 -12.297 1 98.56 472 LYS B C 1
ATOM 9923 O O . LYS B 1 472 ? -2.221 -39.688 -13.031 1 98.56 472 LYS B O 1
ATOM 9928 N N . ASP B 1 473 ? -2.514 -37.5 -12.773 1 98.56 473 ASP B N 1
ATOM 9929 C CA . ASP B 1 473 ? -2.41 -37.25 -14.211 1 98.56 473 ASP B CA 1
ATOM 9930 C C . ASP B 1 473 ? -1.03 -37.625 -14.742 1 98.56 473 ASP B C 1
ATOM 9932 O O . ASP B 1 473 ? -0.909 -38.156 -15.852 1 98.56 473 ASP B O 1
ATOM 9936 N N . TYR B 1 474 ? -0.031 -37.312 -13.977 1 98.56 474 TYR B N 1
ATOM 9937 C CA . TYR B 1 474 ? 1.314 -37.719 -14.367 1 98.56 474 TYR B CA 1
ATOM 9938 C C . TYR B 1 474 ? 1.392 -39.219 -14.555 1 98.56 474 TYR B C 1
ATOM 9940 O O . TYR B 1 474 ? 1.93 -39.719 -15.555 1 98.56 474 TYR B O 1
ATOM 9948 N N . TRP B 1 475 ? 0.897 -39.938 -13.578 1 98.44 475 TRP B N 1
ATOM 9949 C CA . TRP B 1 475 ? 0.905 -41.406 -13.625 1 98.44 475 TRP B CA 1
ATOM 9950 C C . TRP B 1 475 ? 0.148 -41.906 -14.844 1 98.44 475 TRP B C 1
ATOM 9952 O O . TRP B 1 475 ? 0.628 -42.812 -15.555 1 98.44 475 TRP B O 1
ATOM 9962 N N . LEU B 1 476 ? -1.003 -41.375 -15.141 1 97.94 476 LEU B N 1
ATOM 9963 C CA . LEU B 1 476 ? -1.812 -41.781 -16.281 1 97.94 476 LEU B CA 1
ATOM 9964 C C . LEU B 1 476 ? -1.059 -41.594 -17.578 1 97.94 476 LEU B C 1
ATOM 9966 O O . LEU B 1 476 ? -1.173 -42.406 -18.5 1 97.94 476 LEU B O 1
ATOM 9970 N N . ASN B 1 477 ? -0.295 -40.531 -17.672 1 98.06 477 ASN B N 1
ATOM 9971 C CA . ASN B 1 477 ? 0.354 -40.219 -18.922 1 98.06 477 ASN B CA 1
ATOM 9972 C C . ASN B 1 477 ? 1.705 -40.906 -19.062 1 98.06 477 ASN B C 1
ATOM 9974 O O . ASN B 1 477 ? 2.145 -41.188 -20.188 1 98.06 477 ASN B O 1
ATOM 9978 N N . SER B 1 478 ? 2.381 -41.219 -17.938 1 97.81 478 SER B N 1
ATOM 9979 C CA . SER B 1 478 ? 3.732 -41.75 -18 1 97.81 478 SER B CA 1
ATOM 9980 C C . SER B 1 478 ? 3.73 -43.281 -17.781 1 97.81 478 SER B C 1
ATOM 9982 O O . SER B 1 478 ? 4.645 -43.969 -18.234 1 97.81 478 SER B O 1
ATOM 9984 N N . GLY B 1 479 ? 2.773 -43.75 -17.016 1 97 479 GLY B N 1
ATOM 9985 C CA . GLY B 1 479 ? 2.787 -45.125 -16.578 1 97 479 GLY B CA 1
ATOM 9986 C C . GLY B 1 479 ? 3.822 -45.406 -15.5 1 97 479 GLY B C 1
ATOM 9987 O O . GLY B 1 479 ? 4.133 -46.562 -15.211 1 97 479 GLY B O 1
ATOM 9988 N N . ASP B 1 480 ? 4.363 -44.438 -14.891 1 97.31 480 ASP B N 1
ATOM 9989 C CA . ASP B 1 480 ? 5.441 -44.531 -13.906 1 97.31 480 ASP B CA 1
ATOM 9990 C C . ASP B 1 480 ? 4.941 -45.125 -12.594 1 97.31 480 ASP B C 1
ATOM 9992 O O . ASP B 1 480 ? 4.77 -44.406 -11.609 1 97.31 480 ASP B O 1
ATOM 9996 N N . GLN B 1 481 ? 4.863 -46.375 -12.508 1 96.25 481 GLN B N 1
ATOM 9997 C CA . GLN B 1 481 ? 4.32 -47.094 -11.359 1 96.25 481 GLN B CA 1
ATOM 9998 C C . GLN B 1 481 ? 5.234 -46.969 -10.141 1 96.25 481 GLN B C 1
ATOM 10000 O O . GLN B 1 481 ? 4.758 -46.781 -9.023 1 96.25 481 GLN B O 1
ATOM 10005 N N . PRO B 1 482 ? 6.48 -46.969 -10.25 1 96.19 482 PRO B N 1
ATOM 10006 C CA . PRO B 1 482 ? 7.375 -46.781 -9.102 1 96.19 482 PRO B CA 1
ATOM 10007 C C . PRO B 1 482 ? 7.172 -45.469 -8.383 1 96.19 482 PRO B C 1
ATOM 10009 O O . PRO B 1 482 ? 7.152 -45.406 -7.148 1 96.19 482 PRO B O 1
ATOM 10012 N N . LEU B 1 483 ? 7.043 -44.438 -9.164 1 96.44 483 LEU B N 1
ATOM 10013 C CA . LEU B 1 483 ? 6.82 -43.156 -8.523 1 96.44 483 LEU B CA 1
ATOM 10014 C C . LEU B 1 483 ? 5.516 -43.156 -7.73 1 96.44 483 LEU B C 1
ATOM 10016 O O . LEU B 1 483 ? 5.453 -42.594 -6.629 1 96.44 483 LEU B O 1
ATOM 10020 N N . LEU B 1 484 ? 4.5 -43.719 -8.32 1 96.88 484 LEU B N 1
ATOM 10021 C CA . LEU B 1 484 ? 3.217 -43.781 -7.629 1 96.88 484 LEU B CA 1
ATOM 10022 C C . LEU B 1 484 ? 3.355 -44.531 -6.301 1 96.88 484 LEU B C 1
ATOM 10024 O O . LEU B 1 484 ? 2.861 -44.062 -5.273 1 96.88 484 LEU B O 1
ATOM 10028 N N . GLU B 1 485 ? 4.059 -45.594 -6.324 1 95.69 485 GLU B N 1
ATOM 10029 C CA . GLU B 1 485 ? 4.207 -46.438 -5.133 1 95.69 485 GLU B CA 1
ATOM 10030 C C . GLU B 1 485 ? 4.98 -45.719 -4.039 1 95.69 485 GLU B C 1
ATOM 10032 O O . GLU B 1 485 ? 4.602 -45.75 -2.867 1 95.69 485 GLU B O 1
ATOM 10037 N N . ARG B 1 486 ? 5.875 -44.969 -4.43 1 93.56 486 ARG B N 1
ATOM 10038 C CA . ARG B 1 486 ? 6.699 -44.25 -3.457 1 93.56 486 ARG B CA 1
ATOM 10039 C C . ARG B 1 486 ? 5.969 -43.031 -2.906 1 93.56 486 ARG B C 1
ATOM 10041 O O . ARG B 1 486 ? 6.234 -42.594 -1.784 1 93.56 486 ARG B O 1
ATOM 10048 N N . SER B 1 487 ? 5.055 -42.562 -3.678 1 95.81 487 SER B N 1
ATOM 10049 C CA . SER B 1 487 ? 4.375 -41.312 -3.309 1 95.81 487 SER B CA 1
ATOM 10050 C C . SER B 1 487 ? 3.096 -41.594 -2.525 1 95.81 487 SER B C 1
ATOM 10052 O O . SER B 1 487 ? 2.588 -40.75 -1.821 1 95.81 487 SER B O 1
ATOM 10054 N N . PHE B 1 488 ? 2.564 -42.781 -2.654 1 97 488 PHE B N 1
ATOM 10055 C CA . PHE B 1 488 ? 1.189 -43.062 -2.26 1 97 488 PHE B CA 1
ATOM 10056 C C . PHE B 1 488 ? 0.992 -42.812 -0.769 1 97 488 PHE B C 1
ATOM 10058 O O . PHE B 1 488 ? -0.019 -42.219 -0.36 1 97 488 PHE B O 1
ATOM 10065 N N . GLN B 1 489 ? 1.942 -43.219 0.084 1 95.69 489 GLN B N 1
ATOM 10066 C CA . GLN B 1 489 ? 1.815 -43 1.524 1 95.69 489 GLN B CA 1
ATOM 10067 C C . GLN B 1 489 ? 1.804 -41.531 1.878 1 95.69 489 GLN B C 1
ATOM 10069 O O . GLN B 1 489 ? 1.078 -41.094 2.781 1 95.69 489 GLN B O 1
ATOM 10074 N N . ARG B 1 490 ? 2.645 -40.75 1.266 1 96.88 490 ARG B N 1
ATOM 10075 C CA . ARG B 1 490 ? 2.684 -39.312 1.494 1 96.88 490 ARG B CA 1
ATOM 10076 C C . ARG B 1 490 ? 1.363 -38.656 1.095 1 96.88 490 ARG B C 1
ATOM 10078 O O . ARG B 1 490 ? 0.906 -37.719 1.749 1 96.88 490 ARG B O 1
ATOM 10085 N N . LEU B 1 491 ? 0.812 -39.156 0.031 1 98.56 491 LEU B N 1
ATOM 10086 C CA . LEU B 1 491 ? -0.474 -38.625 -0.422 1 98.56 491 LEU B CA 1
ATOM 10087 C C . LEU B 1 491 ? -1.578 -38.969 0.574 1 98.56 491 LEU B C 1
ATOM 10089 O O . LEU B 1 491 ? -2.453 -38.156 0.84 1 98.56 491 LEU B O 1
ATOM 10093 N N . GLN B 1 492 ? -1.528 -40.188 1.107 1 97.88 492 GLN B N 1
ATOM 10094 C CA . GLN B 1 492 ? -2.486 -40.562 2.137 1 97.88 492 GLN B CA 1
ATOM 10095 C C . GLN B 1 492 ? -2.385 -39.656 3.355 1 97.88 492 GLN B C 1
ATOM 10097 O O . GLN B 1 492 ? -3.404 -39.25 3.916 1 97.88 492 GLN B O 1
ATOM 10102 N N . HIS B 1 493 ? -1.184 -39.375 3.709 1 97.69 493 HIS B N 1
ATOM 10103 C CA . HIS B 1 493 ? -0.957 -38.5 4.852 1 97.69 493 HIS B CA 1
ATOM 10104 C C . HIS B 1 493 ? -1.529 -37.094 4.598 1 97.69 493 HIS B C 1
ATOM 10106 O O . HIS B 1 493 ? -2.072 -36.469 5.508 1 97.69 493 HIS B O 1
ATOM 10112 N N . GLN B 1 494 ? -1.372 -36.594 3.406 1 98.31 494 GLN B N 1
ATOM 10113 C CA . GLN B 1 494 ? -1.953 -35.312 3.025 1 98.31 494 GLN B CA 1
ATOM 10114 C C . GLN B 1 494 ? -3.475 -35.344 3.156 1 98.31 494 GLN B C 1
ATOM 10116 O O . GLN B 1 494 ? -4.078 -34.375 3.635 1 98.31 494 GLN B O 1
ATOM 10121 N N . LEU B 1 495 ? -4.137 -36.406 2.717 1 98.5 495 LEU B N 1
ATOM 10122 C CA . LEU B 1 495 ? -5.59 -36.5 2.805 1 98.5 495 LEU B CA 1
ATOM 10123 C C . LEU B 1 495 ? -6.039 -36.625 4.258 1 98.5 495 LEU B C 1
ATOM 10125 O O . LEU B 1 495 ? -7.086 -36.094 4.633 1 98.5 495 LEU B O 1
ATOM 10129 N N . ASP B 1 496 ? -5.254 -37.344 5.055 1 97.75 496 ASP B N 1
ATOM 10130 C CA . ASP B 1 496 ? -5.551 -37.406 6.484 1 97.75 496 ASP B CA 1
ATOM 10131 C C . ASP B 1 496 ? -5.465 -36.031 7.133 1 97.75 496 ASP B C 1
ATOM 10133 O O . ASP B 1 496 ? -6.297 -35.656 7.969 1 97.75 496 ASP B O 1
ATOM 10137 N N . PHE B 1 497 ? -4.426 -35.312 6.746 1 97.81 497 PHE B N 1
ATOM 10138 C CA . PHE B 1 497 ? -4.293 -33.938 7.219 1 97.81 497 PHE B CA 1
ATOM 10139 C C . PHE B 1 497 ? -5.535 -33.125 6.879 1 97.81 497 PHE B C 1
ATOM 10141 O O . PHE B 1 497 ? -6.078 -32.438 7.738 1 97.81 497 PHE B O 1
ATOM 10148 N N . THR B 1 498 ? -5.992 -33.156 5.664 1 98.44 498 THR B N 1
ATOM 10149 C CA . THR B 1 498 ? -7.16 -32.438 5.195 1 98.44 498 THR B CA 1
ATOM 10150 C C . THR B 1 498 ? -8.406 -32.844 5.973 1 98.44 498 THR B C 1
ATOM 10152 O O . THR B 1 498 ? -9.227 -32 6.344 1 98.44 498 THR B O 1
ATOM 10155 N N . ARG B 1 499 ? -8.562 -34.094 6.211 1 97.38 499 ARG B N 1
ATOM 10156 C CA . ARG B 1 499 ? -9.711 -34.656 6.926 1 97.38 499 ARG B CA 1
ATOM 10157 C C . ARG B 1 499 ? -9.828 -34.031 8.32 1 97.38 499 ARG B C 1
ATOM 10159 O O . ARG B 1 499 ? -10.93 -33.906 8.852 1 97.38 499 ARG B O 1
ATOM 10166 N N . GLY B 1 500 ? -8.727 -33.625 8.812 1 97.06 500 GLY B N 1
ATOM 10167 C CA . GLY B 1 500 ? -8.711 -33.031 10.133 1 97.06 500 GLY B CA 1
ATOM 10168 C C . GLY B 1 500 ? -9.469 -31.703 10.188 1 97.06 500 GLY B C 1
ATOM 10169 O O . GLY B 1 500 ? -9.805 -31.219 11.273 1 97.06 500 GLY B O 1
ATOM 10170 N N . PHE B 1 501 ? -9.828 -31.172 9.062 1 97.12 501 PHE B N 1
ATOM 10171 C CA . PHE B 1 501 ? -10.508 -29.875 9.023 1 97.12 501 PHE B CA 1
ATOM 10172 C C . PHE B 1 501 ? -11.977 -30.047 8.641 1 97.12 501 PHE B C 1
ATOM 10174 O O . PHE B 1 501 ? -12.672 -29.062 8.391 1 97.12 501 PHE B O 1
ATOM 10181 N N . LEU B 1 502 ? -12.5 -31.312 8.516 1 97.5 502 LEU B N 1
ATOM 10182 C CA . LEU B 1 502 ? -13.914 -31.531 8.227 1 97.5 502 LEU B CA 1
ATOM 10183 C C . LEU B 1 502 ? -14.781 -31.016 9.367 1 97.5 502 LEU B C 1
ATOM 10185 O O . LEU B 1 502 ? -14.531 -31.312 10.531 1 97.5 502 LEU B O 1
ATOM 10189 N N . ASN B 1 503 ? -15.75 -30.234 9.023 1 94.31 503 ASN B N 1
ATOM 10190 C CA . ASN B 1 503 ? -16.672 -29.719 10.031 1 94.31 503 ASN B CA 1
ATOM 10191 C C . ASN B 1 503 ? -17.906 -30.609 10.172 1 94.31 503 ASN B C 1
ATOM 10193 O O . ASN B 1 503 ? -17.938 -31.703 9.625 1 94.31 503 ASN B O 1
ATOM 10197 N N . SER B 1 504 ? -18.953 -30.156 10.969 1 93 504 SER B N 1
ATOM 10198 C CA . SER B 1 504 ? -20.125 -30.969 11.281 1 93 504 SER B CA 1
ATOM 10199 C C . SER B 1 504 ? -20.984 -31.188 10.047 1 93 504 SER B C 1
ATOM 10201 O O . SER B 1 504 ? -21.766 -32.156 9.992 1 93 504 SER B O 1
ATOM 10203 N N . GLU B 1 505 ? -20.781 -30.406 9.016 1 94.56 505 GLU B N 1
ATOM 10204 C CA . GLU B 1 505 ? -21.578 -30.547 7.793 1 94.56 505 GLU B CA 1
ATOM 10205 C C . GLU B 1 505 ? -20.859 -31.422 6.77 1 94.56 505 GLU B C 1
ATOM 10207 O O . GLU B 1 505 ? -21.359 -31.625 5.664 1 94.56 505 GLU B O 1
ATOM 10212 N N . GLY B 1 506 ? -19.672 -31.828 7.109 1 97.06 506 GLY B N 1
ATOM 10213 C CA . GLY B 1 506 ? -18.906 -32.688 6.219 1 97.06 506 GLY B CA 1
ATOM 10214 C C . GLY B 1 506 ? -18.109 -31.922 5.188 1 97.06 506 GLY B C 1
ATOM 10215 O O . GLY B 1 506 ? -17.734 -32.469 4.145 1 97.06 506 GLY B O 1
ATOM 10216 N N . LEU B 1 507 ? -17.906 -30.625 5.449 1 97.75 507 LEU B N 1
ATOM 10217 C CA . LEU B 1 507 ? -17.109 -29.781 4.562 1 97.75 507 LEU B CA 1
ATOM 10218 C C . LEU B 1 507 ? -15.773 -29.438 5.207 1 97.75 507 LEU B C 1
ATOM 10220 O O . LEU B 1 507 ? -15.688 -29.266 6.426 1 97.75 507 LEU B O 1
ATOM 10224 N N . VAL B 1 508 ? -14.742 -29.328 4.375 1 97.94 508 VAL B N 1
ATOM 10225 C CA . VAL B 1 508 ? -13.453 -28.859 4.863 1 97.94 508 VAL B CA 1
ATOM 10226 C C . VAL B 1 508 ? -13.516 -27.359 5.156 1 97.94 508 VAL B C 1
ATOM 10228 O O . VAL B 1 508 ? -13.82 -26.562 4.27 1 97.94 508 VAL B O 1
ATOM 10231 N N . GLU B 1 509 ? -13.312 -26.984 6.324 1 95 509 GLU B N 1
ATOM 10232 C CA . GLU B 1 509 ? -13.211 -25.609 6.793 1 95 509 GLU B CA 1
ATOM 10233 C C . GLU B 1 509 ? -11.852 -25.344 7.445 1 95 509 GLU B C 1
ATOM 10235 O O . GLU B 1 509 ? -11.727 -25.422 8.672 1 95 509 GLU B O 1
ATOM 10240 N N . ALA B 1 510 ? -10.883 -24.938 6.59 1 92.81 510 ALA B N 1
ATOM 10241 C CA . ALA B 1 510 ? -9.508 -24.734 7.051 1 92.81 510 ALA B CA 1
ATOM 10242 C C . ALA B 1 510 ? -9.289 -23.297 7.52 1 92.81 510 ALA B C 1
ATOM 10244 O O . ALA B 1 510 ? -10.039 -22.406 7.145 1 92.81 510 ALA B O 1
ATOM 10245 N N . PRO B 1 511 ? -8.273 -23.125 8.391 1 88.62 511 PRO B N 1
ATOM 10246 C CA . PRO B 1 511 ? -7.953 -21.75 8.805 1 88.62 511 PRO B CA 1
ATOM 10247 C C . PRO B 1 511 ? -7.504 -20.875 7.633 1 88.62 511 PRO B C 1
ATOM 10249 O O . PRO B 1 511 ? -7.105 -21.391 6.59 1 88.62 511 PRO B O 1
ATOM 10252 N N . PRO B 1 512 ? -7.527 -19.562 7.816 1 85.56 512 PRO B N 1
ATOM 10253 C CA . PRO B 1 512 ? -7.25 -18.625 6.727 1 85.56 512 PRO B CA 1
ATOM 10254 C C . PRO B 1 512 ? -5.875 -18.844 6.098 1 85.56 512 PRO B C 1
ATOM 10256 O O . PRO B 1 512 ? -5.727 -18.75 4.875 1 85.56 512 PRO B O 1
ATOM 10259 N N . TYR B 1 513 ? -4.871 -19.281 6.844 1 86.38 513 TYR B N 1
ATOM 10260 C CA . TYR B 1 513 ? -3.52 -19.422 6.309 1 86.38 513 TYR B CA 1
ATOM 10261 C C . TYR B 1 513 ? -3.434 -20.594 5.336 1 86.38 513 TYR B C 1
ATOM 10263 O O . TYR B 1 513 ? -2.512 -20.656 4.52 1 86.38 513 TYR B O 1
ATOM 10271 N N . LEU B 1 514 ? -4.422 -21.469 5.344 1 93.94 514 LEU B N 1
ATOM 10272 C CA . LEU B 1 514 ? -4.48 -22.609 4.434 1 93.94 514 LEU B CA 1
ATOM 10273 C C . LEU B 1 514 ? -5.488 -22.359 3.316 1 93.94 514 LEU B C 1
ATOM 10275 O O . LEU B 1 514 ? -5.613 -23.172 2.396 1 93.94 514 LEU B O 1
ATOM 10279 N N . SER B 1 515 ? -6.16 -21.219 3.369 1 93.31 515 SER B N 1
ATOM 10280 C CA . SER B 1 515 ? -7.328 -21.016 2.518 1 93.31 515 SER B CA 1
ATOM 10281 C C . SER B 1 515 ? -7.082 -19.938 1.476 1 93.31 515 SER B C 1
ATOM 10283 O O . SER B 1 515 ? -8.016 -19.25 1.048 1 93.31 515 SER B O 1
ATOM 10285 N N . MET B 1 516 ? -5.809 -19.828 1.113 1 92.44 516 MET B N 1
ATOM 10286 C CA . MET B 1 516 ? -5.477 -18.906 0.028 1 92.44 516 MET B CA 1
ATOM 10287 C C . MET B 1 516 ? -5.957 -19.453 -1.312 1 92.44 516 MET B C 1
ATOM 10289 O O . MET B 1 516 ? -5.973 -20.672 -1.525 1 92.44 516 MET B O 1
ATOM 10293 N N . THR B 1 517 ? -6.336 -18.531 -2.201 1 93.12 517 THR B N 1
ATOM 10294 C CA . THR B 1 517 ? -6.688 -18.906 -3.564 1 93.12 517 THR B CA 1
ATOM 10295 C C . THR B 1 517 ? -5.523 -18.641 -4.516 1 93.12 517 THR B C 1
ATOM 10297 O O . THR B 1 517 ? -4.445 -18.219 -4.09 1 93.12 517 THR B O 1
ATOM 10300 N N . TRP B 1 518 ? -5.777 -18.969 -5.797 1 95.56 518 TRP B N 1
ATOM 10301 C CA . TRP B 1 518 ? -4.754 -18.703 -6.809 1 95.56 518 TRP B CA 1
ATOM 10302 C C . TRP B 1 518 ? -4.52 -17.219 -6.973 1 95.56 518 TRP B C 1
ATOM 10304 O O . TRP B 1 518 ? -3.514 -16.797 -7.559 1 95.56 518 TRP B O 1
ATOM 10314 N N . PHE B 1 519 ? -5.398 -16.375 -6.457 1 94.38 519 PHE B N 1
ATOM 10315 C CA . PHE B 1 519 ? -5.305 -14.922 -6.547 1 94.38 519 PHE B CA 1
ATOM 10316 C C . PHE B 1 519 ? -5.039 -14.312 -5.18 1 94.38 519 PHE B C 1
ATOM 10318 O O . PHE B 1 519 ? -5.969 -13.875 -4.492 1 94.38 519 PHE B O 1
ATOM 10325 N N . PRO B 1 520 ? -3.789 -14.078 -4.883 1 88.88 520 PRO B N 1
ATOM 10326 C CA . PRO B 1 520 ? -3.428 -13.695 -3.516 1 88.88 520 PRO B CA 1
ATOM 10327 C C . PRO B 1 520 ? -3.953 -12.312 -3.133 1 88.88 520 PRO B C 1
ATOM 10329 O O . PRO B 1 520 ? -4.184 -12.039 -1.953 1 88.88 520 PRO B O 1
ATOM 10332 N N . MET B 1 521 ? -4.23 -11.445 -4.062 1 86.25 521 MET B N 1
ATOM 10333 C CA . MET B 1 521 ? -4.691 -10.094 -3.768 1 86.25 521 MET B CA 1
ATOM 10334 C C . MET B 1 521 ? -6.086 -10.117 -3.143 1 86.25 521 MET B C 1
ATOM 10336 O O . MET B 1 521 ? -6.48 -9.172 -2.459 1 86.25 521 MET B O 1
ATOM 10340 N N . GLY B 1 522 ? -6.789 -11.164 -3.367 1 87.25 522 GLY B N 1
ATOM 10341 C CA . GLY B 1 522 ? -8.109 -11.305 -2.773 1 87.25 522 GLY B CA 1
ATOM 10342 C C . GLY B 1 522 ? -8.07 -11.75 -1.324 1 87.25 522 GLY B C 1
ATOM 10343 O O . GLY B 1 522 ? -9.062 -11.625 -0.602 1 87.25 522 GLY B O 1
ATOM 10344 N N . GLY B 1 523 ? -6.965 -12.266 -0.886 1 84.25 523 GLY B N 1
ATOM 10345 C CA . GLY B 1 523 ? -6.855 -12.82 0.452 1 84.25 523 GLY B CA 1
ATOM 10346 C C . GLY B 1 523 ? -7.457 -14.211 0.573 1 84.25 523 GLY B C 1
ATOM 10347 O O . GLY B 1 523 ? -7.875 -14.797 -0.425 1 84.25 523 GLY B O 1
ATOM 10348 N N . PRO B 1 524 ? -7.465 -14.719 1.813 1 89.25 524 PRO B N 1
ATOM 10349 C CA . PRO B 1 524 ? -8.055 -16.047 2.027 1 89.25 524 PRO B CA 1
ATOM 10350 C C . PRO B 1 524 ? -9.586 -16.016 1.97 1 89.25 524 PRO B C 1
ATOM 10352 O O . PRO B 1 524 ? -10.195 -14.977 2.203 1 89.25 524 PRO B O 1
ATOM 10355 N N . VAL B 1 525 ? -10.117 -17.031 1.555 1 92 525 VAL B N 1
ATOM 10356 C CA . VAL B 1 525 ? -11.555 -17.219 1.721 1 92 525 VAL B CA 1
ATOM 10357 C C . VAL B 1 525 ? -11.852 -17.734 3.129 1 92 525 VAL B C 1
ATOM 10359 O O . VAL B 1 525 ? -11.305 -18.75 3.551 1 92 525 VAL B O 1
ATOM 10362 N N . PHE B 1 526 ? -12.68 -17.062 3.854 1 87.69 526 PHE B N 1
ATOM 10363 C CA . PHE B 1 526 ? -12.969 -17.422 5.234 1 87.69 526 PHE B CA 1
ATOM 10364 C C . PHE B 1 526 ? -14.07 -18.469 5.305 1 87.69 526 PHE B C 1
ATOM 10366 O O . PHE B 1 526 ? -15.023 -18.438 4.527 1 87.69 526 PHE B O 1
ATOM 10373 N N . GLY B 1 527 ? -13.945 -19.438 6.211 1 88.69 527 GLY B N 1
ATOM 10374 C CA . GLY B 1 527 ? -14.922 -20.516 6.363 1 88.69 527 GLY B CA 1
ATOM 10375 C C . GLY B 1 527 ? -14.797 -21.594 5.301 1 88.69 527 GLY B C 1
ATOM 10376 O O . GLY B 1 527 ? -13.742 -21.734 4.684 1 88.69 527 GLY B O 1
ATOM 10377 N N . ALA B 1 528 ? -15.82 -22.375 5.188 1 93.19 528 ALA B N 1
ATOM 10378 C CA . ALA B 1 528 ? -15.82 -23.422 4.18 1 93.19 528 ALA B CA 1
ATOM 10379 C C . ALA B 1 528 ? -15.922 -22.844 2.773 1 93.19 528 ALA B C 1
ATOM 10381 O O . ALA B 1 528 ? -16.766 -21.969 2.518 1 93.19 528 ALA B O 1
ATOM 10382 N N . SER B 1 529 ? -15.047 -23.234 1.949 1 94.88 529 SER B N 1
ATOM 10383 C CA . SER B 1 529 ? -15.062 -22.75 0.575 1 94.88 529 SER B CA 1
ATOM 10384 C C . SER B 1 529 ? -15.289 -23.891 -0.414 1 94.88 529 SER B C 1
ATOM 10386 O O . SER B 1 529 ? -14.812 -25 -0.209 1 94.88 529 SER B O 1
ATOM 10388 N N . ALA B 1 530 ? -16.031 -23.547 -1.43 1 97.81 530 ALA B N 1
ATOM 10389 C CA . ALA B 1 530 ? -16.328 -24.531 -2.457 1 97.81 530 ALA B CA 1
ATOM 10390 C C . ALA B 1 530 ? -15.062 -24.938 -3.211 1 97.81 530 ALA B C 1
ATOM 10392 O O . ALA B 1 530 ? -14.875 -26.109 -3.549 1 97.81 530 ALA B O 1
ATOM 10393 N N . GLY B 1 531 ? -14.211 -23.984 -3.508 1 98.12 531 GLY B N 1
ATOM 10394 C CA . GLY B 1 531 ? -12.992 -24.266 -4.25 1 98.12 531 GLY B CA 1
ATOM 10395 C C . GLY B 1 531 ? -12.102 -25.281 -3.562 1 98.12 531 GLY B C 1
ATOM 10396 O O . GLY B 1 531 ? -11.625 -26.234 -4.195 1 98.12 531 GLY B O 1
ATOM 10397 N N . LEU B 1 532 ? -11.875 -25.078 -2.299 1 98.19 532 LEU B N 1
ATOM 10398 C CA . LEU B 1 532 ? -11.062 -26.016 -1.516 1 98.19 532 LEU B CA 1
ATOM 10399 C C . LEU B 1 532 ? -11.711 -27.391 -1.454 1 98.19 532 LEU B C 1
ATOM 10401 O O . LEU B 1 532 ? -11.031 -28.406 -1.624 1 98.19 532 LEU B O 1
ATOM 10405 N N . ASN B 1 533 ? -12.984 -27.453 -1.241 1 98.69 533 ASN B N 1
ATOM 10406 C CA . ASN B 1 533 ? -13.688 -28.719 -1.11 1 98.69 533 ASN B CA 1
ATOM 10407 C C . ASN B 1 533 ? -13.773 -29.453 -2.445 1 98.69 533 ASN B C 1
ATOM 10409 O O . ASN B 1 533 ? -13.75 -30.688 -2.484 1 98.69 533 ASN B O 1
ATOM 10413 N N . LEU B 1 534 ? -13.906 -28.719 -3.516 1 98.81 534 LEU B N 1
ATOM 10414 C CA . LEU B 1 534 ? -13.859 -29.359 -4.832 1 98.81 534 LEU B CA 1
ATOM 10415 C C . LEU B 1 534 ? -12.492 -29.969 -5.094 1 98.81 534 LEU B C 1
ATOM 10417 O O . LEU B 1 534 ? -12.391 -31.062 -5.652 1 98.81 534 LEU B O 1
ATOM 10421 N N . ALA B 1 535 ? -11.43 -29.234 -4.727 1 98.81 535 ALA B N 1
ATOM 10422 C CA . ALA B 1 535 ? -10.086 -29.781 -4.859 1 98.81 535 ALA B CA 1
ATOM 10423 C C . ALA B 1 535 ? -9.945 -31.062 -4.035 1 98.81 535 ALA B C 1
ATOM 10425 O O . ALA B 1 535 ? -9.328 -32.031 -4.48 1 98.81 535 ALA B O 1
ATOM 10426 N N . TYR B 1 536 ? -10.484 -31.047 -2.887 1 98.81 536 TYR B N 1
ATOM 10427 C CA . TYR B 1 536 ? -10.461 -32.219 -2.033 1 98.81 536 TYR B CA 1
ATOM 10428 C C . TYR B 1 536 ? -11.227 -33.375 -2.666 1 98.81 536 TYR B C 1
ATOM 10430 O O . TYR B 1 536 ? -10.758 -34.531 -2.674 1 98.81 536 TYR B O 1
ATOM 10438 N N . PHE B 1 537 ? -12.438 -33.125 -3.15 1 98.81 537 PHE B N 1
ATOM 10439 C CA . PHE B 1 537 ? -13.242 -34.125 -3.84 1 98.81 537 PHE B CA 1
ATOM 10440 C C . PHE B 1 537 ? -12.453 -34.75 -4.977 1 98.81 537 PHE B C 1
ATOM 10442 O O . PHE B 1 537 ? -12.43 -36 -5.109 1 98.81 537 PHE B O 1
ATOM 10449 N N . ASP B 1 538 ? -11.82 -33.906 -5.773 1 98.88 538 ASP B N 1
ATOM 10450 C CA . ASP B 1 538 ? -11.031 -34.375 -6.898 1 98.88 538 ASP B CA 1
ATOM 10451 C C . ASP B 1 538 ? -9.859 -35.25 -6.418 1 98.88 538 ASP B C 1
ATOM 10453 O O . ASP B 1 538 ? -9.539 -36.25 -7.027 1 98.88 538 ASP B O 1
ATOM 10457 N N . ALA B 1 539 ? -9.234 -34.812 -5.359 1 98.88 539 ALA B N 1
ATOM 10458 C CA . ALA B 1 539 ? -8.109 -35.562 -4.797 1 98.88 539 ALA B CA 1
ATOM 10459 C C . ALA B 1 539 ? -8.555 -36.938 -4.301 1 98.88 539 ALA B C 1
ATOM 10461 O O . ALA B 1 539 ? -7.836 -37.938 -4.465 1 98.88 539 ALA B O 1
ATOM 10462 N N . LEU B 1 540 ? -9.727 -36.969 -3.656 1 98.88 540 LEU B N 1
ATOM 10463 C CA . LEU B 1 540 ? -10.258 -38.281 -3.209 1 98.88 540 LEU B CA 1
ATOM 10464 C C . LEU B 1 540 ? -10.469 -39.219 -4.391 1 98.88 540 LEU B C 1
ATOM 10466 O O . LEU B 1 540 ? -10.117 -40.375 -4.32 1 98.88 540 LEU B O 1
ATOM 10470 N N . ASN B 1 541 ? -11.039 -38.688 -5.398 1 98.75 541 ASN B N 1
ATOM 10471 C CA . ASN B 1 541 ? -11.242 -39.531 -6.59 1 98.75 541 ASN B CA 1
ATOM 10472 C C . ASN B 1 541 ? -9.914 -39.938 -7.211 1 98.75 541 ASN B C 1
ATOM 10474 O O . ASN B 1 541 ? -9.789 -41.062 -7.715 1 98.75 541 ASN B O 1
ATOM 10478 N N . ALA B 1 542 ? -8.961 -39.062 -7.223 1 98.75 542 ALA B N 1
ATOM 10479 C CA . ALA B 1 542 ? -7.625 -39.406 -7.727 1 98.75 542 ALA B CA 1
ATOM 10480 C C . ALA B 1 542 ? -7.004 -40.531 -6.922 1 98.75 542 ALA B C 1
ATOM 10482 O O . ALA B 1 542 ? -6.43 -41.469 -7.492 1 98.75 542 ALA B O 1
ATOM 10483 N N . MET B 1 543 ? -7.16 -40.438 -5.641 1 98.69 543 MET B N 1
ATOM 10484 C CA . MET B 1 543 ? -6.629 -41.5 -4.773 1 98.69 543 MET B CA 1
ATOM 10485 C C . MET B 1 543 ? -7.305 -42.844 -5.062 1 98.69 543 MET B C 1
ATOM 10487 O O . MET B 1 543 ? -6.645 -43.875 -5.07 1 98.69 543 MET B O 1
ATOM 10491 N N . ALA B 1 544 ? -8.594 -42.75 -5.23 1 98.5 544 ALA B N 1
ATOM 10492 C CA . ALA B 1 544 ? -9.32 -43.969 -5.551 1 98.5 544 ALA B CA 1
ATOM 10493 C C . ALA B 1 544 ? -8.789 -44.625 -6.832 1 98.5 544 ALA B C 1
ATOM 10495 O O . ALA B 1 544 ? -8.562 -45.844 -6.887 1 98.5 544 ALA B O 1
ATOM 10496 N N . LEU B 1 545 ? -8.578 -43.812 -7.809 1 97.69 545 LEU B N 1
ATOM 10497 C CA . LEU B 1 545 ? -8.102 -44.312 -9.094 1 97.69 545 LEU B CA 1
ATOM 10498 C C . LEU B 1 545 ? -6.695 -44.906 -8.969 1 97.69 545 LEU B C 1
ATOM 10500 O O . LEU B 1 545 ? -6.359 -45.875 -9.625 1 97.69 545 LEU B O 1
ATOM 10504 N N . MET B 1 546 ? -5.848 -44.312 -8.117 1 97.69 546 MET B N 1
ATOM 10505 C CA . MET B 1 546 ? -4.445 -44.688 -7.984 1 97.69 546 MET B CA 1
ATOM 10506 C C . MET B 1 546 ? -4.293 -45.875 -7.02 1 97.69 546 MET B C 1
ATOM 10508 O O . MET B 1 546 ? -3.215 -46.469 -6.91 1 97.69 546 MET B O 1
ATOM 10512 N N . SER B 1 547 ? -5.379 -46.188 -6.367 1 96.44 547 SER B N 1
ATOM 10513 C CA . SER B 1 547 ? -5.32 -47.281 -5.383 1 96.44 547 SER B CA 1
ATOM 10514 C C . SER B 1 547 ? -5.188 -48.625 -6.062 1 96.44 547 SER B C 1
ATOM 10516 O O . SER B 1 547 ? -5.801 -48.875 -7.105 1 96.44 547 SER B O 1
ATOM 10518 N N . THR B 1 548 ? -4.422 -49.5 -5.371 1 89.94 548 THR B N 1
ATOM 10519 C CA . THR B 1 548 ? -4.211 -50.812 -5.938 1 89.94 548 THR B CA 1
ATOM 10520 C C . THR B 1 548 ? -5.129 -51.844 -5.27 1 89.94 548 THR B C 1
ATOM 10522 O O . THR B 1 548 ? -5.371 -52.906 -5.82 1 89.94 548 THR B O 1
ATOM 10525 N N . ASP B 1 549 ? -5.598 -51.562 -4.098 1 93.5 549 ASP B N 1
ATOM 10526 C CA . ASP B 1 549 ? -6.465 -52.531 -3.4 1 93.5 549 ASP B CA 1
ATOM 10527 C C . ASP B 1 549 ? -7.895 -52 -3.312 1 93.5 549 ASP B C 1
ATOM 10529 O O . ASP B 1 549 ? -8.109 -50.781 -3.166 1 93.5 549 ASP B O 1
ATOM 10533 N N . GLU B 1 550 ? -8.766 -52.906 -3.307 1 95.44 550 GLU B N 1
ATOM 10534 C CA . GLU B 1 550 ? -10.188 -52.594 -3.402 1 95.44 550 GLU B CA 1
ATOM 10535 C C . GLU B 1 550 ? -10.688 -51.906 -2.125 1 95.44 550 GLU B C 1
ATOM 10537 O O . GLU B 1 550 ? -11.562 -51.062 -2.172 1 95.44 550 GLU B O 1
ATOM 10542 N N . LYS B 1 551 ? -10.188 -52.25 -1.062 1 96.44 551 LYS B N 1
ATOM 10543 C CA . LYS B 1 551 ? -10.625 -51.688 0.207 1 96.44 551 LYS B CA 1
ATOM 10544 C C . LYS B 1 551 ? -10.32 -50.188 0.275 1 96.44 551 LYS B C 1
ATOM 10546 O O . LYS B 1 551 ? -11.188 -49.375 0.61 1 96.44 551 LYS B O 1
ATOM 10551 N N . THR B 1 552 ? -9.109 -49.906 -0.012 1 96.69 552 THR B N 1
ATOM 10552 C CA . THR B 1 552 ? -8.688 -48.5 -0.008 1 96.69 552 THR B CA 1
ATOM 10553 C C . THR B 1 552 ? -9.453 -47.688 -1.054 1 96.69 552 THR B C 1
ATOM 10555 O O . THR B 1 552 ? -9.906 -46.594 -0.781 1 96.69 552 THR B O 1
ATOM 10558 N N . ARG B 1 553 ? -9.562 -48.219 -2.219 1 97.56 553 ARG B N 1
ATOM 10559 C CA . ARG B 1 553 ? -10.32 -47.594 -3.293 1 97.56 553 ARG B CA 1
ATOM 10560 C C . ARG B 1 553 ? -11.742 -47.281 -2.848 1 97.56 553 ARG B C 1
ATOM 10562 O O . ARG B 1 553 ? -12.219 -46.156 -3.033 1 97.56 553 ARG B O 1
ATOM 10569 N N . SER B 1 554 ? -12.383 -48.281 -2.227 1 97.62 554 SER B N 1
ATOM 10570 C CA . SER B 1 554 ? -13.766 -48.125 -1.791 1 97.62 554 SER B CA 1
ATOM 10571 C C . SER B 1 554 ? -13.883 -47.062 -0.704 1 97.62 554 SER B C 1
ATOM 10573 O O . SER B 1 554 ? -14.867 -46.312 -0.666 1 97.62 554 SER B O 1
ATOM 10575 N N . GLN B 1 555 ? -12.945 -47 0.121 1 97.5 555 GLN B N 1
ATOM 10576 C CA . GLN B 1 555 ? -12.953 -46 1.191 1 97.5 555 GLN B CA 1
ATOM 10577 C C . GLN B 1 555 ? -12.906 -44.594 0.627 1 97.5 555 GLN B C 1
ATOM 10579 O O . GLN B 1 555 ? -13.656 -43.719 1.07 1 97.5 555 GLN B O 1
ATOM 10584 N N . TYR B 1 556 ? -12.023 -44.312 -0.284 1 98.44 556 TYR B N 1
ATOM 10585 C CA . TYR B 1 556 ? -11.906 -43 -0.876 1 98.44 556 TYR B CA 1
ATOM 10586 C C . TYR B 1 556 ? -13.156 -42.656 -1.682 1 98.44 556 TYR B C 1
ATOM 10588 O O . TYR B 1 556 ? -13.609 -41.5 -1.675 1 98.44 556 TYR B O 1
ATOM 10596 N N . LEU B 1 557 ? -13.711 -43.625 -2.391 1 98.31 557 LEU B N 1
ATOM 10597 C CA . LEU B 1 557 ? -14.93 -43.375 -3.158 1 98.31 557 LEU B CA 1
ATOM 10598 C C . LEU B 1 557 ? -16.094 -43.031 -2.236 1 98.31 557 LEU B C 1
ATOM 10600 O O . LEU B 1 557 ? -16.922 -42.188 -2.566 1 98.31 557 LEU B O 1
ATOM 10604 N N . ASP B 1 558 ? -16.172 -43.688 -1.082 1 98.12 558 ASP B N 1
ATOM 10605 C CA . ASP B 1 558 ? -17.219 -43.375 -0.107 1 98.12 558 ASP B CA 1
ATOM 10606 C C . ASP B 1 558 ? -17.078 -41.969 0.455 1 98.12 558 ASP B C 1
ATOM 10608 O O . ASP B 1 558 ? -18.062 -41.25 0.615 1 98.12 558 ASP B O 1
ATOM 10612 N N . GLN B 1 559 ? -15.867 -41.656 0.776 1 98.31 559 GLN B N 1
ATOM 10613 C CA . GLN B 1 559 ? -15.602 -40.312 1.259 1 98.31 559 GLN B CA 1
ATOM 10614 C C . GLN B 1 559 ? -15.977 -39.281 0.21 1 98.31 559 GLN B C 1
ATOM 10616 O O . GLN B 1 559 ? -16.562 -38.25 0.537 1 98.31 559 GLN B O 1
ATOM 10621 N N . ALA B 1 560 ? -15.609 -39.531 -1.048 1 98.69 560 ALA B N 1
ATOM 10622 C CA . ALA B 1 560 ? -15.93 -38.594 -2.143 1 98.69 560 ALA B CA 1
ATOM 10623 C C . ALA B 1 560 ? -17.438 -38.438 -2.305 1 98.69 560 ALA B C 1
ATOM 10625 O O . ALA B 1 560 ? -17.938 -37.344 -2.518 1 98.69 560 ALA B O 1
ATOM 10626 N N . LYS B 1 561 ? -18.125 -39.562 -2.217 1 98.38 561 LYS B N 1
ATOM 10627 C CA . LYS B 1 561 ? -19.578 -39.531 -2.336 1 98.38 561 LYS B CA 1
ATOM 10628 C C . LYS B 1 561 ? -20.203 -38.656 -1.243 1 98.38 561 LYS B C 1
ATOM 10630 O O . LYS B 1 561 ? -21.062 -37.844 -1.522 1 98.38 561 LYS B O 1
ATOM 10635 N N . CYS B 1 562 ? -19.75 -38.844 -0.037 1 98.31 562 CYS B N 1
ATOM 10636 C CA . CYS B 1 562 ? -20.25 -38.062 1.089 1 98.31 562 CYS B CA 1
ATOM 10637 C C . CYS B 1 562 ? -19.938 -36.594 0.902 1 98.31 562 CYS B C 1
ATOM 10639 O O . CYS B 1 562 ? -20.797 -35.75 1.177 1 98.31 562 CYS B O 1
ATOM 10641 N N . LEU B 1 563 ? -18.766 -36.312 0.476 1 98.69 563 LEU B N 1
ATOM 10642 C CA . LEU B 1 563 ? -18.359 -34.938 0.276 1 98.69 563 LEU B CA 1
ATOM 10643 C C . LEU B 1 563 ? -19.188 -34.281 -0.827 1 98.69 563 LEU B C 1
ATOM 10645 O O . LEU B 1 563 ? -19.562 -33.094 -0.722 1 98.69 563 LEU B O 1
ATOM 10649 N N . LYS B 1 564 ? -19.406 -35 -1.913 1 98.5 564 LYS B N 1
ATOM 10650 C CA . LYS B 1 564 ? -20.234 -34.5 -3.002 1 98.5 564 LYS B CA 1
ATOM 10651 C C . LYS B 1 564 ? -21.609 -34.062 -2.496 1 98.5 564 LYS B C 1
ATOM 10653 O O . LYS B 1 564 ? -22.109 -33 -2.852 1 98.5 564 LYS B O 1
ATOM 10658 N N . GLU B 1 565 ? -22.188 -34.844 -1.658 1 98.38 565 GLU B N 1
ATOM 10659 C CA . GLU B 1 565 ? -23.484 -34.531 -1.084 1 98.38 565 GLU B CA 1
ATOM 10660 C C . GLU B 1 565 ? -23.406 -33.281 -0.219 1 98.38 565 GLU B C 1
ATOM 10662 O O . GLU B 1 565 ? -24.297 -32.438 -0.281 1 98.38 565 GLU B O 1
ATOM 10667 N N . SER B 1 566 ? -22.375 -33.219 0.535 1 98.06 566 SER B N 1
ATOM 10668 C CA . SER B 1 566 ? -22.188 -32.031 1.391 1 98.06 566 SER B CA 1
ATOM 10669 C C . SER B 1 566 ? -21.984 -30.781 0.564 1 98.06 566 SER B C 1
ATOM 10671 O O . SER B 1 566 ? -22.484 -29.719 0.925 1 98.06 566 SER B O 1
ATOM 10673 N N . LEU B 1 567 ? -21.234 -30.859 -0.524 1 98.44 567 LEU B N 1
ATOM 10674 C CA . LEU B 1 567 ? -20.984 -29.734 -1.417 1 98.44 567 LEU B CA 1
ATOM 10675 C C . LEU B 1 567 ? -22.281 -29.203 -1.996 1 98.44 567 LEU B C 1
ATOM 10677 O O . LEU B 1 567 ? -22.516 -28 -2 1 98.44 567 LEU B O 1
ATOM 10681 N N . VAL B 1 568 ? -23.094 -30.094 -2.426 1 98.12 568 VAL B N 1
ATOM 10682 C CA . VAL B 1 568 ? -24.359 -29.703 -3.027 1 98.12 568 VAL B CA 1
ATOM 10683 C C . VAL B 1 568 ? -25.266 -29.078 -1.968 1 98.12 568 VAL B C 1
ATOM 10685 O O . VAL B 1 568 ? -25.859 -28.016 -2.195 1 98.12 568 VAL B O 1
ATOM 10688 N N . ARG B 1 569 ? -25.328 -29.656 -0.839 1 96.62 569 ARG B N 1
ATOM 10689 C CA . ARG B 1 569 ? -26.172 -29.156 0.239 1 96.62 569 ARG B CA 1
ATOM 10690 C C . ARG B 1 569 ? -25.703 -27.797 0.719 1 96.62 569 ARG B C 1
ATOM 10692 O O . ARG B 1 569 ? -26.516 -26.906 1.007 1 96.62 569 ARG B O 1
ATOM 10699 N N . GLY B 1 570 ? -24.453 -27.656 0.73 1 94.81 570 GLY B N 1
ATOM 10700 C CA . GLY B 1 570 ? -23.906 -26.453 1.348 1 94.81 570 GLY B CA 1
ATOM 10701 C C . GLY B 1 570 ? -23.766 -25.297 0.382 1 94.81 570 GLY B C 1
ATOM 10702 O O . GLY B 1 570 ? -23.969 -24.141 0.759 1 94.81 570 GLY B O 1
ATOM 10703 N N . PHE B 1 571 ? -23.422 -25.562 -0.875 1 97 571 PHE B N 1
ATOM 10704 C CA . PHE B 1 571 ? -22.938 -24.453 -1.707 1 97 571 PHE B CA 1
ATOM 10705 C C . PHE B 1 571 ? -23.812 -24.297 -2.945 1 97 571 PHE B C 1
ATOM 10707 O O . PHE B 1 571 ? -23.75 -23.281 -3.639 1 97 571 PHE B O 1
ATOM 10714 N N . TRP B 1 572 ? -24.672 -25.219 -3.293 1 97.31 572 TRP B N 1
ATOM 10715 C CA . TRP B 1 572 ? -25.453 -25.141 -4.527 1 97.31 572 TRP B CA 1
ATOM 10716 C C . TRP B 1 572 ? -26.578 -24.125 -4.406 1 97.31 572 TRP B C 1
ATOM 10718 O O . TRP B 1 572 ? -27.391 -24.188 -3.479 1 97.31 572 TRP B O 1
ATOM 10728 N N . ASN B 1 573 ? -26.578 -23.172 -5.258 1 96.06 573 ASN B N 1
ATOM 10729 C CA . ASN B 1 573 ? -27.688 -22.234 -5.41 1 96.06 573 ASN B CA 1
ATOM 10730 C C . ASN B 1 573 ? -28.641 -22.656 -6.52 1 96.06 573 ASN B C 1
ATOM 10732 O O . ASN B 1 573 ? -28.422 -22.328 -7.688 1 96.06 573 ASN B O 1
ATOM 10736 N N . SER B 1 574 ? -29.703 -23.234 -6.191 1 94.88 574 SER B N 1
ATOM 10737 C CA . SER B 1 574 ? -30.609 -23.844 -7.152 1 94.88 574 SER B CA 1
ATOM 10738 C C . SER B 1 574 ? -31.375 -22.781 -7.93 1 94.88 574 SER B C 1
ATOM 10740 O O . SER B 1 574 ? -31.859 -23.047 -9.039 1 94.88 574 SER B O 1
ATOM 10742 N N . GLU B 1 575 ? -31.516 -21.625 -7.332 1 94.19 575 GLU B N 1
ATOM 10743 C CA . GLU B 1 575 ? -32.219 -20.547 -8.016 1 94.19 575 GLU B CA 1
ATOM 10744 C C . GLU B 1 575 ? -31.391 -20.031 -9.195 1 94.19 575 GLU B C 1
ATOM 10746 O O . GLU B 1 575 ? -31.938 -19.766 -10.273 1 94.19 575 GLU B O 1
ATOM 10751 N N . ARG B 1 576 ? -30.141 -20.016 -8.992 1 94.31 576 ARG B N 1
ATOM 10752 C CA . ARG B 1 576 ? -29.297 -19.375 -10 1 94.31 576 ARG B CA 1
ATOM 10753 C C . ARG B 1 576 ? -28.531 -20.406 -10.82 1 94.31 576 ARG B C 1
ATOM 10755 O O . ARG B 1 576 ? -28.016 -20.094 -11.891 1 94.31 576 ARG B O 1
ATOM 10762 N N . GLY B 1 577 ? -28.438 -21.625 -10.359 1 96.69 577 GLY B N 1
ATOM 10763 C CA . GLY B 1 577 ? -27.703 -22.688 -11.039 1 96.69 577 GLY B CA 1
ATOM 10764 C C . GLY B 1 577 ? -26.203 -22.516 -10.945 1 96.69 577 GLY B C 1
ATOM 10765 O O . GLY B 1 577 ? -25.484 -22.719 -11.93 1 96.69 577 GLY B O 1
ATOM 10766 N N . ILE B 1 578 ? -25.75 -22.047 -9.812 1 97.06 578 ILE B N 1
ATOM 10767 C CA . ILE B 1 578 ? -24.328 -21.812 -9.633 1 97.06 578 ILE B CA 1
ATOM 10768 C C . ILE B 1 578 ? -23.859 -22.438 -8.32 1 97.06 578 ILE B C 1
ATOM 10770 O O . ILE B 1 578 ? -24.672 -22.688 -7.426 1 97.06 578 ILE B O 1
ATOM 10774 N N . MET B 1 579 ? -22.578 -22.766 -8.273 1 97 579 MET B N 1
ATOM 10775 C CA . MET B 1 579 ? -21.922 -23.125 -7.02 1 97 579 MET B CA 1
ATOM 10776 C C . MET B 1 579 ? -21.391 -21.891 -6.312 1 97 579 MET B C 1
ATOM 10778 O O . MET B 1 579 ? -20.516 -21.203 -6.832 1 97 579 MET B O 1
ATOM 10782 N N . ARG B 1 580 ? -21.922 -21.625 -5.133 1 94.25 580 ARG B N 1
ATOM 10783 C CA . ARG B 1 580 ? -21.406 -20.5 -4.363 1 94.25 580 ARG B CA 1
ATOM 10784 C C . ARG B 1 580 ? -19.953 -20.719 -3.961 1 94.25 580 ARG B C 1
ATOM 10786 O O . ARG B 1 580 ? -19.578 -21.828 -3.58 1 94.25 580 ARG B O 1
ATOM 10793 N N . PRO B 1 581 ? -19.156 -19.625 -3.996 1 95.38 581 PRO B N 1
ATOM 10794 C CA . PRO B 1 581 ? -17.75 -19.828 -3.66 1 95.38 581 PRO B CA 1
ATOM 10795 C C . PRO B 1 581 ? -17.531 -20.141 -2.182 1 95.38 581 PRO B C 1
ATOM 10797 O O . PRO B 1 581 ? -16.609 -20.875 -1.833 1 95.38 581 PRO B O 1
ATOM 10800 N N . SER B 1 582 ? -18.328 -19.562 -1.349 1 92.75 582 SER B N 1
ATOM 10801 C CA . SER B 1 582 ? -18.219 -19.781 0.09 1 92.75 582 SER B CA 1
ATOM 10802 C C . SER B 1 582 ? -19.484 -19.312 0.815 1 92.75 582 SER B C 1
ATOM 10804 O O . SER B 1 582 ? -20.266 -18.516 0.28 1 92.75 582 SER B O 1
ATOM 10806 N N . LEU B 1 583 ? -19.609 -19.797 2.033 1 82.38 583 LEU B N 1
ATOM 10807 C CA . LEU B 1 583 ? -20.75 -19.375 2.85 1 82.38 583 LEU B CA 1
ATOM 10808 C C . LEU B 1 583 ? -20.531 -17.969 3.41 1 82.38 583 LEU B C 1
ATOM 10810 O O . LEU B 1 583 ? -21.484 -17.297 3.801 1 82.38 583 LEU B O 1
ATOM 10814 N N . SER B 1 584 ? -19.266 -17.562 3.42 1 81.75 584 SER B N 1
ATOM 10815 C CA . SER B 1 584 ? -18.938 -16.234 3.945 1 81.75 584 SER B CA 1
ATOM 10816 C C . SER B 1 584 ? -19.078 -15.164 2.871 1 81.75 584 SER B C 1
ATOM 10818 O O . SER B 1 584 ? -18.984 -13.977 3.164 1 81.75 584 SER B O 1
ATOM 10820 N N . LEU B 1 585 ? -19.344 -15.508 1.64 1 87.31 585 LEU B N 1
ATOM 10821 C CA . LEU B 1 585 ? -19.484 -14.586 0.519 1 87.31 585 LEU B CA 1
ATOM 10822 C C . LEU B 1 585 ? -20.938 -14.508 0.065 1 87.31 585 LEU B C 1
ATOM 10824 O O . LEU B 1 585 ? -21.75 -15.375 0.398 1 87.31 585 LEU B O 1
ATOM 10828 N N . PRO B 1 586 ? -21.312 -13.492 -0.737 1 83.44 586 PRO B N 1
ATOM 10829 C CA . PRO B 1 586 ? -22.688 -13.352 -1.201 1 83.44 586 PRO B CA 1
ATOM 10830 C C . PRO B 1 586 ? -23.203 -14.602 -1.922 1 83.44 586 PRO B C 1
ATOM 10832 O O . PRO B 1 586 ? -22.453 -15.227 -2.68 1 83.44 586 PRO B O 1
ATOM 10835 N N . ALA B 1 587 ? -24.438 -14.93 -1.725 1 84.31 587 ALA B N 1
ATOM 10836 C CA . ALA B 1 587 ? -25.031 -16.172 -2.205 1 84.31 587 ALA B CA 1
ATOM 10837 C C . ALA B 1 587 ? -25.062 -16.203 -3.73 1 84.31 587 ALA B C 1
ATOM 10839 O O . ALA B 1 587 ? -25.031 -17.281 -4.336 1 84.31 587 ALA B O 1
ATOM 10840 N N . ASN B 1 588 ? -25.094 -15.055 -4.297 1 89.62 588 ASN B N 1
ATOM 10841 C CA . ASN B 1 588 ? -25.188 -15.008 -5.75 1 89.62 588 ASN B CA 1
ATOM 10842 C C . ASN B 1 588 ? -23.828 -14.766 -6.395 1 89.62 588 ASN B C 1
ATOM 10844 O O . ASN B 1 588 ? -23.734 -14.555 -7.605 1 89.62 588 ASN B O 1
ATOM 10848 N N . GLY B 1 589 ? -22.828 -14.805 -5.594 1 93.38 589 GLY B N 1
ATOM 10849 C CA . GLY B 1 589 ? -21.484 -14.57 -6.109 1 93.38 589 GLY B CA 1
ATOM 10850 C C . GLY B 1 589 ? -20.922 -15.75 -6.863 1 93.38 589 GLY B C 1
ATOM 10851 O O . GLY B 1 589 ? -21.297 -16.891 -6.617 1 93.38 589 GLY B O 1
ATOM 10852 N N . VAL B 1 590 ? -20 -15.453 -7.828 1 95.81 590 VAL B N 1
ATOM 10853 C CA . VAL B 1 590 ? -19.438 -16.516 -8.648 1 95.81 590 VAL B CA 1
ATOM 10854 C C . VAL B 1 590 ? -17.922 -16.344 -8.758 1 95.81 590 VAL B C 1
ATOM 10856 O O . VAL B 1 590 ? -17.453 -15.273 -9.148 1 95.81 590 VAL B O 1
ATOM 10859 N N . PHE B 1 591 ? -17.203 -17.281 -8.305 1 97.38 591 PHE B N 1
ATOM 10860 C CA . PHE B 1 591 ? -15.859 -17.5 -8.82 1 97.38 591 PHE B CA 1
ATOM 10861 C C . PHE B 1 591 ? -15.883 -18.328 -10.094 1 97.38 591 PHE B C 1
ATOM 10863 O O . PHE B 1 591 ? -16.344 -19.484 -10.078 1 97.38 591 PHE B O 1
ATOM 10870 N N . GLN B 1 592 ? -15.367 -17.797 -11.156 1 97.75 592 GLN B N 1
ATOM 10871 C CA . GLN B 1 592 ? -15.453 -18.469 -12.445 1 97.75 592 GLN B CA 1
ATOM 10872 C C . GLN B 1 592 ? -14.867 -19.875 -12.375 1 97.75 592 GLN B C 1
ATOM 10874 O O . GLN B 1 592 ? -15.461 -20.828 -12.883 1 97.75 592 GLN B O 1
ATOM 10879 N N . ASP B 1 593 ? -13.68 -20.016 -11.789 1 98.25 593 ASP B N 1
ATOM 10880 C CA . ASP B 1 593 ? -12.984 -21.312 -11.719 1 98.25 593 ASP B CA 1
ATOM 10881 C C . ASP B 1 593 ? -13.766 -22.297 -10.867 1 98.25 593 ASP B C 1
ATOM 10883 O O . ASP B 1 593 ? -13.93 -23.469 -11.25 1 98.25 593 ASP B O 1
ATOM 10887 N N . VAL B 1 594 ? -14.305 -21.844 -9.781 1 98.12 594 VAL B N 1
ATOM 10888 C CA . VAL B 1 594 ? -14.992 -22.703 -8.836 1 98.12 594 VAL B CA 1
ATOM 10889 C C . VAL B 1 594 ? -16.266 -23.25 -9.469 1 98.12 594 VAL B C 1
ATOM 10891 O O . VAL B 1 594 ? -16.531 -24.453 -9.43 1 98.12 594 VAL B O 1
ATOM 10894 N N . ASN B 1 595 ? -17.047 -22.375 -10.094 1 98 595 ASN B N 1
ATOM 10895 C CA . ASN B 1 595 ? -18.297 -22.781 -10.727 1 98 595 ASN B CA 1
ATOM 10896 C C . ASN B 1 595 ? -18.047 -23.781 -11.852 1 98 595 ASN B C 1
ATOM 10898 O O . ASN B 1 595 ? -18.766 -24.781 -11.961 1 98 595 ASN B O 1
ATOM 10902 N N . ALA B 1 596 ? -17.078 -23.516 -12.648 1 98.38 596 ALA B N 1
ATOM 10903 C CA . ALA B 1 596 ? -16.781 -24.375 -13.781 1 98.38 596 ALA B CA 1
ATOM 10904 C C . ALA B 1 596 ? -16.188 -25.703 -13.312 1 98.38 596 ALA B C 1
ATOM 10906 O O . ALA B 1 596 ? -16.484 -26.766 -13.883 1 98.38 596 ALA B O 1
ATOM 10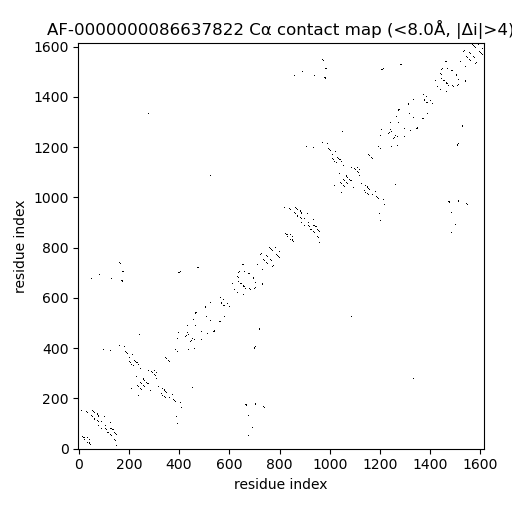907 N N . TYR B 1 597 ? -15.352 -25.688 -12.305 1 98.62 597 TYR B N 1
ATOM 10908 C CA . TYR B 1 597 ? -14.734 -26.906 -11.773 1 98.62 597 TYR B CA 1
ATOM 10909 C C . TYR B 1 597 ? -15.789 -27.859 -11.234 1 98.62 597 TYR B C 1
ATOM 10911 O O . TYR B 1 597 ? -15.688 -29.078 -11.422 1 98.62 597 TYR B O 1
ATOM 10919 N N . ALA B 1 598 ? -16.797 -27.297 -10.594 1 98.62 598 ALA B N 1
ATOM 10920 C CA . ALA B 1 598 ? -17.891 -28.109 -10.078 1 98.62 598 ALA B CA 1
ATOM 10921 C C . ALA B 1 598 ? -18.609 -28.844 -11.203 1 98.62 598 ALA B C 1
ATOM 10923 O O . ALA B 1 598 ? -19 -30 -11.047 1 98.62 598 ALA B O 1
ATOM 10924 N N . VAL B 1 599 ? -18.766 -28.188 -12.297 1 97.94 599 VAL B N 1
ATOM 10925 C CA . VAL B 1 599 ? -19.406 -28.797 -13.461 1 97.94 599 VAL B CA 1
ATOM 10926 C C . VAL B 1 599 ? -18.516 -29.906 -14.023 1 97.94 599 VAL B C 1
ATOM 10928 O O . VAL B 1 599 ? -19 -31.016 -14.273 1 97.94 599 VAL B O 1
ATOM 10931 N N . THR B 1 600 ? -17.25 -29.625 -14.188 1 98.19 600 THR B N 1
ATOM 10932 C CA . THR B 1 600 ? -16.297 -30.578 -14.758 1 98.19 600 THR B CA 1
ATOM 10933 C C . THR B 1 600 ? -16.234 -31.844 -13.914 1 98.19 600 THR B C 1
ATOM 10935 O O . THR B 1 600 ? -16.125 -32.938 -14.453 1 98.19 600 THR B O 1
ATOM 10938 N N . LEU B 1 601 ? -16.375 -31.719 -12.609 1 98.5 601 LEU B N 1
ATOM 10939 C CA . LEU B 1 601 ? -16.234 -32.844 -11.695 1 98.5 601 LEU B CA 1
ATOM 10940 C C . LEU B 1 601 ? -17.562 -33.562 -11.516 1 98.5 601 LEU B C 1
ATOM 10942 O O . LEU B 1 601 ? -17.641 -34.562 -10.797 1 98.5 601 LEU B O 1
ATOM 10946 N N . GLY B 1 602 ? -18.609 -33 -12.109 1 97.56 602 GLY B N 1
ATOM 10947 C CA . GLY B 1 602 ? -19.922 -33.656 -12.023 1 97.56 602 GLY B CA 1
ATOM 10948 C C . GLY B 1 602 ? -20.594 -33.438 -10.688 1 97.56 602 GLY B C 1
ATOM 10949 O O . GLY B 1 602 ? -21.453 -34.219 -10.289 1 97.56 602 GLY B O 1
ATOM 10950 N N . VAL B 1 603 ? -20.219 -32.438 -10.008 1 98.31 603 VAL B N 1
ATOM 10951 C CA . VAL B 1 603 ? -20.781 -32.156 -8.695 1 98.31 603 VAL B CA 1
ATOM 10952 C C . VAL B 1 603 ? -22.047 -31.312 -8.844 1 98.31 603 VAL B C 1
ATOM 10954 O O . VAL B 1 603 ? -23.031 -31.516 -8.117 1 98.31 603 VAL B O 1
ATOM 10957 N N . SER B 1 604 ? -22.031 -30.359 -9.781 1 97.19 604 SER B N 1
ATOM 10958 C CA . SER B 1 604 ? -23.156 -29.453 -9.984 1 97.19 604 SER B CA 1
ATOM 10959 C C . SER B 1 604 ? -24.375 -30.188 -10.531 1 97.19 604 SER B C 1
ATOM 10961 O O . SER B 1 604 ? -24.281 -30.906 -11.539 1 97.19 604 SER B O 1
ATOM 10963 N N . PRO B 1 605 ? -25.484 -30 -9.93 1 96.5 605 PRO B N 1
ATOM 10964 C CA . PRO B 1 605 ? -26.719 -30.516 -10.539 1 96.5 605 PRO B CA 1
ATOM 10965 C C . PRO B 1 605 ? -27.031 -29.859 -11.883 1 96.5 605 PRO B C 1
ATOM 10967 O O . PRO B 1 605 ? -26.609 -28.719 -12.133 1 96.5 605 PRO B O 1
ATOM 10970 N N . GLU B 1 606 ? -27.75 -30.562 -12.68 1 94.31 606 GLU B N 1
ATOM 10971 C CA . GLU B 1 606 ? -28.156 -30.016 -13.969 1 94.31 606 GLU B CA 1
ATOM 10972 C C . GLU B 1 606 ? -29.047 -28.781 -13.789 1 94.31 606 GLU B C 1
ATOM 10974 O O . GLU B 1 606 ? -29.875 -28.75 -12.883 1 94.31 606 GLU B O 1
ATOM 10979 N N . HIS B 1 607 ? -28.828 -27.797 -14.57 1 96.19 607 HIS B N 1
ATOM 10980 C CA . HIS B 1 607 ? -29.578 -26.547 -14.531 1 96.19 607 HIS B CA 1
ATOM 10981 C C . HIS B 1 607 ? -29.625 -25.891 -15.906 1 96.19 607 HIS B C 1
ATOM 10983 O O . HIS B 1 607 ? -28.641 -25.922 -16.641 1 96.19 607 HIS B O 1
ATOM 10989 N N . PRO B 1 608 ? -30.734 -25.219 -16.234 1 94.19 608 PRO B N 1
ATOM 10990 C CA . PRO B 1 608 ? -30.875 -24.609 -17.562 1 94.19 608 PRO B CA 1
ATOM 10991 C C . PRO B 1 608 ? -29.859 -23.5 -17.812 1 94.19 608 PRO B C 1
ATOM 10993 O O . PRO B 1 608 ? -29.516 -23.219 -18.953 1 94.19 608 PRO B O 1
ATOM 10996 N N . ARG B 1 609 ? -29.406 -22.891 -16.797 1 94.81 609 ARG B N 1
ATOM 10997 C CA . ARG B 1 609 ? -28.516 -21.75 -16.953 1 94.81 609 ARG B CA 1
ATOM 10998 C C . ARG B 1 609 ? -27.062 -22.188 -16.797 1 94.81 609 ARG B C 1
ATOM 11000 O O . ARG B 1 609 ? -26.156 -21.344 -16.734 1 94.81 609 ARG B O 1
ATOM 11007 N N . GLU B 1 610 ? -26.797 -23.375 -16.766 1 94.81 610 GLU B N 1
ATOM 11008 C CA . GLU B 1 610 ? -25.469 -23.922 -16.484 1 94.81 610 GLU B CA 1
ATOM 11009 C C . GLU B 1 610 ? -24.438 -23.406 -17.484 1 94.81 610 GLU B C 1
ATOM 11011 O O . GLU B 1 610 ? -23.391 -22.891 -17.094 1 94.81 610 GLU B O 1
ATOM 11016 N N . ILE B 1 611 ? -24.734 -23.484 -18.766 1 95.5 611 ILE B N 1
ATOM 11017 C CA . ILE B 1 611 ? -23.812 -23.125 -19.828 1 95.5 611 ILE B CA 1
ATOM 11018 C C . ILE B 1 611 ? -23.578 -21.609 -19.812 1 95.5 611 ILE B C 1
ATOM 11020 O O . ILE B 1 611 ? -22.453 -21.141 -19.953 1 95.5 611 ILE B O 1
ATOM 11024 N N . GLU B 1 612 ? -24.641 -20.859 -19.625 1 94.25 612 GLU B N 1
ATOM 11025 C CA . GLU B 1 612 ? -24.547 -19.406 -19.547 1 94.25 612 GLU B CA 1
ATOM 11026 C C . GLU B 1 612 ? -23.672 -18.969 -18.375 1 94.25 612 GLU B C 1
ATOM 11028 O O . GLU B 1 612 ? -22.891 -18.031 -18.484 1 94.25 612 GLU B O 1
ATOM 11033 N N . ASN B 1 613 ? -23.797 -19.688 -17.281 1 94.62 613 ASN B N 1
ATOM 11034 C CA . ASN B 1 613 ? -23.078 -19.344 -16.062 1 94.62 613 ASN B CA 1
ATOM 11035 C C . ASN B 1 613 ? -21.594 -19.625 -16.188 1 94.62 613 ASN B C 1
ATOM 11037 O O . ASN B 1 613 ? -20.766 -18.984 -15.539 1 94.62 613 ASN B O 1
ATOM 11041 N N . ILE B 1 614 ? -21.219 -20.578 -17.031 1 95.12 614 ILE B N 1
ATOM 11042 C CA . ILE B 1 614 ? -19.812 -20.906 -17.25 1 95.12 614 ILE B CA 1
ATOM 11043 C C . ILE B 1 614 ? -19.234 -20.016 -18.344 1 95.12 614 ILE B C 1
ATOM 11045 O O . ILE B 1 614 ? -18.109 -19.516 -18.219 1 95.12 614 ILE B O 1
ATOM 11049 N N . PHE B 1 615 ? -19.938 -19.766 -19.375 1 88.56 615 PHE B N 1
ATOM 11050 C CA . PHE B 1 615 ? -19.516 -19.047 -20.562 1 88.56 615 PHE B CA 1
ATOM 11051 C C . PHE B 1 615 ? -19.406 -17.547 -20.281 1 88.56 615 PHE B C 1
ATOM 11053 O O . PHE B 1 615 ? -18.516 -16.875 -20.797 1 88.56 615 PHE B O 1
ATOM 11060 N N . SER B 1 616 ? -20.281 -16.969 -19.422 1 86.69 616 SER B N 1
ATOM 11061 C CA . SER B 1 616 ? -20.391 -15.539 -19.109 1 86.69 616 SER B CA 1
ATOM 11062 C C . SER B 1 616 ? -20.438 -14.703 -20.375 1 86.69 616 SER B C 1
ATOM 11064 O O . SER B 1 616 ? -19.484 -13.969 -20.688 1 86.69 616 SER B O 1
ATOM 11066 N N . PRO B 1 617 ? -21.516 -14.641 -21 1 83.44 617 PRO B N 1
ATOM 11067 C CA . PRO B 1 617 ? -21.625 -13.906 -22.266 1 83.44 617 PRO B CA 1
ATOM 11068 C C . PRO B 1 617 ? -21.438 -12.398 -22.078 1 83.44 617 PRO B C 1
ATOM 11070 O O . PRO B 1 617 ? -21.734 -11.859 -21 1 83.44 617 PRO B O 1
ATOM 11073 N N . GLY B 1 618 ? -20.844 -11.734 -22.984 1 80.38 618 GLY B N 1
ATOM 11074 C CA . GLY B 1 618 ? -20.688 -10.289 -22.969 1 80.38 618 GLY B CA 1
ATOM 11075 C C . GLY B 1 618 ? -19.609 -9.797 -23.906 1 80.38 618 GLY B C 1
ATOM 11076 O O . GLY B 1 618 ? -18.938 -10.594 -24.562 1 80.38 618 GLY B O 1
ATOM 11077 N N . GLU B 1 619 ? -19.5 -8.477 -24 1 72.19 619 GLU B N 1
ATOM 11078 C CA . GLU B 1 619 ? -18.531 -7.848 -24.875 1 72.19 619 GLU B CA 1
ATOM 11079 C C . GLU B 1 619 ? -17.141 -7.84 -24.25 1 72.19 619 GLU B C 1
ATOM 11081 O O . GLU B 1 619 ? -16.125 -8.016 -24.938 1 72.19 619 GLU B O 1
ATOM 11086 N N . ASN B 1 620 ? -17.078 -7.75 -22.969 1 87.75 620 ASN B N 1
ATOM 11087 C CA . ASN B 1 620 ? -15.812 -7.773 -22.234 1 87.75 620 ASN B CA 1
ATOM 11088 C C . ASN B 1 620 ? -15.359 -9.203 -21.953 1 87.75 620 ASN B C 1
ATOM 11090 O O . ASN B 1 620 ? -16.109 -10.156 -22.172 1 87.75 620 ASN B O 1
ATOM 11094 N N . LEU B 1 621 ? -14.109 -9.359 -21.625 1 95.5 621 LEU B N 1
ATOM 11095 C CA . LEU B 1 621 ? -13.641 -10.664 -21.172 1 95.5 621 LEU B CA 1
ATOM 11096 C C . LEU B 1 621 ? -14.383 -11.109 -19.922 1 95.5 621 LEU B C 1
ATOM 11098 O O . LEU B 1 621 ? -14.836 -10.266 -19.141 1 95.5 621 LEU B O 1
ATOM 11102 N N . PRO B 1 622 ? -14.594 -12.367 -19.797 1 95.75 622 PRO B N 1
ATOM 11103 C CA . PRO B 1 622 ? -15.305 -12.836 -18.609 1 95.75 622 PRO B CA 1
ATOM 11104 C C . PRO B 1 622 ? -14.562 -12.5 -17.312 1 95.75 622 PRO B C 1
ATOM 11106 O O . PRO B 1 622 ? -13.383 -12.82 -17.172 1 95.75 622 PRO B O 1
ATOM 11109 N N . PRO B 1 623 ? -15.25 -11.875 -16.344 1 95.88 623 PRO B N 1
ATOM 11110 C CA . PRO B 1 623 ? -14.594 -11.594 -15.07 1 95.88 623 PRO B CA 1
ATOM 11111 C C . PRO B 1 623 ? -14.344 -12.852 -14.242 1 95.88 623 PRO B C 1
ATOM 11113 O O . PRO B 1 623 ? -15.18 -13.758 -14.227 1 95.88 623 PRO B O 1
ATOM 11116 N N . ALA B 1 624 ? -13.227 -12.93 -13.562 1 97.44 624 ALA B N 1
ATOM 11117 C CA . ALA B 1 624 ? -12.914 -14.047 -12.68 1 97.44 624 ALA B CA 1
ATOM 11118 C C . ALA B 1 624 ? -13.852 -14.07 -11.477 1 97.44 624 ALA B C 1
ATOM 11120 O O . ALA B 1 624 ? -14.133 -15.133 -10.922 1 97.44 624 ALA B O 1
ATOM 11121 N N . PHE B 1 625 ? -14.305 -12.852 -11.07 1 95.75 625 PHE B N 1
ATOM 11122 C CA . PHE B 1 625 ? -15.164 -12.688 -9.906 1 95.75 625 PHE B CA 1
ATOM 11123 C C . PHE B 1 625 ? -16.375 -11.836 -10.258 1 95.75 625 PHE B C 1
ATOM 11125 O O . PHE B 1 625 ? -16.25 -10.766 -10.859 1 95.75 625 PHE B O 1
ATOM 11132 N N . ARG B 1 626 ? -17.562 -12.289 -9.867 1 92.94 626 ARG B N 1
ATOM 11133 C CA . ARG B 1 626 ? -18.797 -11.57 -10.148 1 92.94 626 ARG B CA 1
ATOM 11134 C C . ARG B 1 626 ? -19.734 -11.602 -8.938 1 92.94 626 ARG B C 1
ATOM 11136 O O . ARG B 1 626 ? -20.016 -12.664 -8.383 1 92.94 626 ARG B O 1
ATOM 11143 N N . GLY B 1 627 ? -20.203 -10.461 -8.609 1 90.19 627 GLY B N 1
ATOM 11144 C CA . GLY B 1 627 ? -21.188 -10.375 -7.539 1 90.19 627 GLY B CA 1
ATOM 11145 C C . GLY B 1 627 ? -20.594 -10.617 -6.16 1 90.19 627 GLY B C 1
ATOM 11146 O O . GLY B 1 627 ? -21.234 -11.227 -5.301 1 90.19 627 GLY B O 1
ATOM 11147 N N . LEU B 1 628 ? -19.359 -10.195 -5.938 1 89.62 628 LEU B N 1
ATOM 11148 C CA . LEU B 1 628 ? -18.672 -10.562 -4.711 1 89.62 628 LEU B CA 1
ATOM 11149 C C . LEU B 1 628 ? -18.109 -9.336 -4.004 1 89.62 628 LEU B C 1
ATOM 11151 O O . LEU B 1 628 ? -17.094 -9.414 -3.312 1 89.62 628 LEU B O 1
ATOM 11155 N N . GLY B 1 629 ? -18.703 -8.25 -4.32 1 79.12 629 GLY B N 1
ATOM 11156 C CA . GLY B 1 629 ? -18.297 -7.039 -3.633 1 79.12 629 GLY B CA 1
ATOM 11157 C C . GLY B 1 629 ? -16.875 -6.617 -3.961 1 79.12 629 GLY B C 1
ATOM 11158 O O . GLY B 1 629 ? -16.547 -6.379 -5.125 1 79.12 629 GLY B O 1
ATOM 11159 N N . ARG B 1 630 ? -15.977 -6.711 -2.939 1 74.06 630 ARG B N 1
ATOM 11160 C CA . ARG B 1 630 ? -14.609 -6.227 -3.084 1 74.06 630 ARG B CA 1
ATOM 11161 C C . ARG B 1 630 ? -13.867 -6.996 -4.176 1 74.06 630 ARG B C 1
ATOM 11163 O O . ARG B 1 630 ? -12.992 -6.441 -4.848 1 74.06 630 ARG B O 1
ATOM 11170 N N . TRP B 1 631 ? -14.203 -8.172 -4.371 1 87.38 631 TRP B N 1
ATOM 11171 C CA . TRP B 1 631 ? -13.562 -8.984 -5.398 1 87.38 631 TRP B CA 1
ATOM 11172 C C . TRP B 1 631 ? -13.859 -8.43 -6.789 1 87.38 631 TRP B C 1
ATOM 11174 O O . TRP B 1 631 ? -13.039 -8.539 -7.699 1 87.38 631 TRP B O 1
ATOM 11184 N N . ASP B 1 632 ? -15.008 -7.832 -6.941 1 86.31 632 ASP B N 1
ATOM 11185 C CA . ASP B 1 632 ? -15.422 -7.258 -8.219 1 86.31 632 ASP B CA 1
ATOM 11186 C C . ASP B 1 632 ? -14.539 -6.07 -8.594 1 86.31 632 ASP B C 1
ATOM 11188 O O . ASP B 1 632 ? -14.32 -5.805 -9.781 1 86.31 632 ASP B O 1
ATOM 11192 N N . GLU B 1 633 ? -14.047 -5.488 -7.621 1 80.06 633 GLU B N 1
ATOM 11193 C CA . GLU B 1 633 ? -13.32 -4.238 -7.82 1 80.06 633 GLU B CA 1
ATOM 11194 C C . GLU B 1 633 ? -11.992 -4.484 -8.523 1 80.06 633 GLU B C 1
ATOM 11196 O O . GLU B 1 633 ? -11.422 -3.57 -9.125 1 80.06 633 GLU B O 1
ATOM 11201 N N . PHE B 1 634 ? -11.539 -5.695 -8.555 1 87.38 634 PHE B N 1
ATOM 11202 C CA . PHE B 1 634 ? -10.273 -6 -9.211 1 87.38 634 PHE B CA 1
ATOM 11203 C C . PHE B 1 634 ? -10.422 -5.945 -10.727 1 87.38 634 PHE B C 1
ATOM 11205 O O . PHE B 1 634 ? -9.43 -5.848 -11.453 1 87.38 634 PHE B O 1
ATOM 11212 N N . GLU B 1 635 ? -11.625 -6.137 -11.289 1 91.44 635 GLU B N 1
ATOM 11213 C CA . GLU B 1 635 ? -11.875 -6.168 -12.727 1 91.44 635 GLU B CA 1
ATOM 11214 C C . GLU B 1 635 ? -10.938 -7.145 -13.422 1 91.44 635 GLU B C 1
ATOM 11216 O O . GLU B 1 635 ? -10.32 -6.801 -14.438 1 91.44 635 GLU B O 1
ATOM 11221 N N . LEU B 1 636 ? -10.797 -8.367 -12.93 1 96.25 636 LEU B N 1
ATOM 11222 C CA . LEU B 1 636 ? -9.828 -9.367 -13.359 1 96.25 636 LEU B CA 1
ATOM 11223 C C . LEU B 1 636 ? -10.461 -10.352 -14.336 1 96.25 636 LEU B C 1
ATOM 11225 O O . LEU B 1 636 ? -11.531 -10.898 -14.07 1 96.25 636 LEU B O 1
ATOM 11229 N N . ALA B 1 637 ? -9.859 -10.461 -15.453 1 97.62 637 ALA B N 1
ATOM 11230 C CA . ALA B 1 637 ? -10.023 -11.633 -16.297 1 97.62 637 ALA B CA 1
ATOM 11231 C C . ALA B 1 637 ? -8.805 -12.547 -16.219 1 97.62 637 ALA B C 1
ATOM 11233 O O . ALA B 1 637 ? -7.676 -12.117 -16.453 1 97.62 637 ALA B O 1
ATOM 11234 N N . SER B 1 638 ? -9.008 -13.805 -15.922 1 98 638 SER B N 1
ATOM 11235 C CA . SER B 1 638 ? -7.895 -14.695 -15.625 1 98 638 SER B CA 1
ATOM 11236 C C . SER B 1 638 ? -7.887 -15.906 -16.562 1 98 638 SER B C 1
ATOM 11238 O O . SER B 1 638 ? -8.852 -16.672 -16.594 1 98 638 SER B O 1
ATOM 11240 N N . PRO B 1 639 ? -6.789 -16.109 -17.25 1 98.38 639 PRO B N 1
ATOM 11241 C CA . PRO B 1 639 ? -6.695 -17.344 -18.031 1 98.38 639 PRO B CA 1
ATOM 11242 C C . PRO B 1 639 ? -6.73 -18.594 -17.156 1 98.38 639 PRO B C 1
ATOM 11244 O O . PRO B 1 639 ? -7.211 -19.641 -17.594 1 98.38 639 PRO B O 1
ATOM 11247 N N . TYR B 1 640 ? -6.242 -18.5 -15.938 1 98.38 640 TYR B N 1
ATOM 11248 C CA . TYR B 1 640 ? -6.344 -19.641 -15.023 1 98.38 640 TYR B CA 1
ATOM 11249 C C . TYR B 1 640 ? -7.801 -20.016 -14.773 1 98.38 640 TYR B C 1
ATOM 11251 O O . TYR B 1 640 ? -8.188 -21.172 -14.906 1 98.38 640 TYR B O 1
ATOM 11259 N N . ALA B 1 641 ? -8.586 -19 -14.438 1 98.25 641 ALA B N 1
ATOM 11260 C CA . ALA B 1 641 ? -10.008 -19.219 -14.18 1 98.25 641 ALA B CA 1
ATOM 11261 C C . ALA B 1 641 ? -10.742 -19.609 -15.461 1 98.25 641 ALA B C 1
ATOM 11263 O O . ALA B 1 641 ? -11.57 -20.531 -15.453 1 98.25 641 ALA B O 1
ATOM 11264 N N . SER B 1 642 ? -10.453 -18.969 -16.531 1 98.44 642 SER B N 1
ATOM 11265 C CA . SER B 1 642 ? -11.109 -19.234 -17.812 1 98.44 642 SER B CA 1
ATOM 11266 C C . SER B 1 642 ? -10.766 -20.625 -18.328 1 98.44 642 SER B C 1
ATOM 11268 O O . SER B 1 642 ? -11.531 -21.219 -19.094 1 98.44 642 SER B O 1
ATOM 11270 N N . GLY B 1 643 ? -9.578 -21.125 -17.969 1 98.69 643 GLY B N 1
ATOM 11271 C CA . GLY B 1 643 ? -9.25 -22.5 -18.312 1 98.69 643 GLY B CA 1
ATOM 11272 C C . GLY B 1 643 ? -10.219 -23.516 -17.75 1 98.69 643 GLY B C 1
ATOM 11273 O O . GLY B 1 643 ? -10.609 -24.453 -18.438 1 98.69 643 GLY B O 1
ATOM 11274 N N . PHE B 1 644 ? -10.609 -23.297 -16.5 1 98.69 644 PHE B N 1
ATOM 11275 C CA . PHE B 1 644 ? -11.633 -24.156 -15.914 1 98.69 644 PHE B CA 1
ATOM 11276 C C . PHE B 1 644 ? -12.938 -24.047 -16.703 1 98.69 644 PHE B C 1
ATOM 11278 O O . PHE B 1 644 ? -13.609 -25.062 -16.938 1 98.69 644 PHE B O 1
ATOM 11285 N N . ALA B 1 645 ? -13.242 -22.828 -17.047 1 98.5 645 ALA B N 1
ATOM 11286 C CA . ALA B 1 645 ? -14.477 -22.609 -17.812 1 98.5 645 ALA B CA 1
ATOM 11287 C C . ALA B 1 645 ? -14.422 -23.312 -19.156 1 98.5 645 ALA B C 1
ATOM 11289 O O . ALA B 1 645 ? -15.406 -23.922 -19.594 1 98.5 645 ALA B O 1
ATOM 11290 N N . LEU B 1 646 ? -13.32 -23.25 -19.812 1 98.44 646 LEU B N 1
ATOM 11291 C CA . LEU B 1 646 ? -13.141 -23.922 -21.094 1 98.44 646 LEU B CA 1
ATOM 11292 C C . LEU B 1 646 ? -13.352 -25.438 -20.938 1 98.44 646 LEU B C 1
ATOM 11294 O O . LEU B 1 646 ? -14.062 -26.047 -21.734 1 98.44 646 LEU B O 1
ATOM 11298 N N . GLU B 1 647 ? -12.742 -25.984 -19.969 1 98.5 647 GLU B N 1
ATOM 11299 C CA . GLU B 1 647 ? -12.883 -27.422 -19.75 1 98.5 647 GLU B CA 1
ATOM 11300 C C . GLU B 1 647 ? -14.32 -27.781 -19.406 1 98.5 647 GLU B C 1
ATOM 11302 O O . GLU B 1 647 ? -14.82 -28.828 -19.828 1 98.5 647 GLU B O 1
ATOM 11307 N N . GLY B 1 648 ? -14.938 -26.906 -18.625 1 98.38 648 GLY B N 1
ATOM 11308 C CA . GLY B 1 648 ? -16.344 -27.125 -18.312 1 98.38 648 GLY B CA 1
ATOM 11309 C C . GLY B 1 648 ? -17.234 -27.156 -19.547 1 98.38 648 GLY B C 1
ATOM 11310 O O . GLY B 1 648 ? -18.078 -28.031 -19.672 1 98.38 648 GLY B O 1
ATOM 11311 N N . LEU B 1 649 ? -17.047 -26.25 -20.453 1 98.38 649 LEU B N 1
ATOM 11312 C CA . LEU B 1 649 ? -17.828 -26.203 -21.688 1 98.38 649 LEU B CA 1
ATOM 11313 C C . LEU B 1 649 ? -17.562 -27.453 -22.531 1 98.38 649 LEU B C 1
ATOM 11315 O O . LEU B 1 649 ? -18.5 -28.062 -23.047 1 98.38 649 LEU B O 1
ATOM 11319 N N . PHE B 1 650 ? -16.312 -27.875 -22.656 1 98.31 650 PHE B N 1
ATOM 11320 C CA . PHE B 1 650 ? -15.953 -29.062 -23.422 1 98.31 650 PHE B CA 1
ATOM 11321 C C . PHE B 1 650 ? -16.578 -30.312 -22.828 1 98.31 650 PHE B C 1
ATOM 11323 O O . PHE B 1 650 ? -17.062 -31.188 -23.547 1 98.31 650 PHE B O 1
ATOM 11330 N N . THR B 1 651 ? -16.547 -30.391 -21.484 1 97.38 651 THR B N 1
ATOM 11331 C CA . THR B 1 651 ? -17.094 -31.562 -20.812 1 97.38 651 THR B CA 1
ATOM 11332 C C . THR B 1 651 ? -18.594 -31.672 -21.062 1 97.38 651 THR B C 1
ATOM 11334 O O . THR B 1 651 ? -19.141 -32.781 -21.094 1 97.38 651 THR B O 1
ATOM 11337 N N . LYS B 1 652 ? -19.188 -30.562 -21.344 1 97.12 652 LYS B N 1
ATOM 11338 C CA . LYS B 1 652 ? -20.609 -30.531 -21.641 1 97.12 652 LYS B CA 1
ATOM 11339 C C . LYS B 1 652 ? -20.859 -30.578 -23.141 1 97.12 652 LYS B C 1
ATOM 11341 O O . LYS B 1 652 ? -21.984 -30.375 -23.594 1 97.12 652 LYS B O 1
ATOM 11346 N N . TYR B 1 653 ? -19.859 -30.781 -23.969 1 96.94 653 TYR B N 1
ATOM 11347 C CA . TYR B 1 653 ? -19.906 -30.938 -25.422 1 96.94 653 TYR B CA 1
ATOM 11348 C C . TYR B 1 653 ? -20.328 -29.641 -26.094 1 96.94 653 TYR B C 1
ATOM 11350 O O . TYR B 1 653 ? -20.953 -29.656 -27.156 1 96.94 653 TYR B O 1
ATOM 11358 N N . GLU B 1 654 ? -20.094 -28.516 -25.391 1 97.38 654 GLU B N 1
ATOM 11359 C CA . GLU B 1 654 ? -20.391 -27.188 -25.938 1 97.38 654 GLU B CA 1
ATOM 11360 C C . GLU B 1 654 ? -19.188 -26.609 -26.672 1 97.38 654 GLU B C 1
ATOM 11362 O O . GLU B 1 654 ? -18.656 -25.578 -26.281 1 97.38 654 GLU B O 1
ATOM 11367 N N . GLY B 1 655 ? -18.859 -27.203 -27.812 1 97.62 655 GLY B N 1
ATOM 11368 C CA . GLY B 1 655 ? -17.656 -26.891 -28.547 1 97.62 655 GLY B CA 1
ATOM 11369 C C . GLY B 1 655 ? -17.672 -25.484 -29.141 1 97.62 655 GLY B C 1
ATOM 11370 O O . GLY B 1 655 ? -16.641 -24.812 -29.172 1 97.62 655 GLY B O 1
ATOM 11371 N N . MET B 1 656 ? -18.812 -25 -29.609 1 96.88 656 MET B N 1
ATOM 11372 C CA . MET B 1 656 ? -18.891 -23.672 -30.203 1 96.88 656 MET B CA 1
ATOM 11373 C C . MET B 1 656 ? -18.641 -22.594 -29.156 1 96.88 656 MET B C 1
ATOM 11375 O O . MET B 1 656 ? -17.906 -21.641 -29.406 1 96.88 656 MET B O 1
ATOM 11379 N N . GLN B 1 657 ? -19.25 -22.703 -28 1 97.12 657 GLN B N 1
ATOM 11380 C CA . GLN B 1 657 ? -19.047 -21.75 -26.922 1 97.12 657 GLN B CA 1
ATOM 11381 C C . GLN B 1 657 ? -17.609 -21.812 -26.406 1 97.12 657 GLN B C 1
ATOM 11383 O O . GLN B 1 657 ? -17.031 -20.781 -26.047 1 97.12 657 GLN B O 1
ATOM 11388 N N . ALA B 1 658 ? -17.078 -23.031 -26.297 1 98.12 658 ALA B N 1
ATOM 11389 C CA . ALA B 1 658 ? -15.688 -23.172 -25.875 1 98.12 658 ALA B CA 1
ATOM 11390 C C . ALA B 1 658 ? -14.75 -22.438 -26.828 1 98.12 658 ALA B C 1
ATOM 11392 O O . ALA B 1 658 ? -13.836 -21.734 -26.391 1 98.12 658 ALA B O 1
ATOM 11393 N N . LYS B 1 659 ? -14.977 -22.641 -28.109 1 97.94 659 LYS B N 1
ATOM 11394 C CA . LYS B 1 659 ? -14.164 -21.953 -29.109 1 97.94 659 LYS B CA 1
ATOM 11395 C C . LYS B 1 659 ? -14.289 -20.438 -29 1 97.94 659 LYS B C 1
ATOM 11397 O O . LYS B 1 659 ? -13.289 -19.719 -29.078 1 97.94 659 LYS B O 1
ATOM 11402 N N . GLU B 1 660 ? -15.484 -19.969 -28.797 1 97.06 660 GLU B N 1
ATOM 11403 C CA . GLU B 1 660 ? -15.703 -18.547 -28.625 1 97.06 660 GLU B CA 1
ATOM 11404 C C . GLU B 1 660 ? -14.945 -18 -27.406 1 97.06 660 GLU B C 1
ATOM 11406 O O . GLU B 1 660 ? -14.312 -16.953 -27.484 1 97.06 660 GLU B O 1
ATOM 11411 N N . LEU B 1 661 ? -15.047 -18.703 -26.281 1 97.44 661 LEU B N 1
ATOM 11412 C CA . LEU B 1 661 ? -14.344 -18.297 -25.078 1 97.44 661 LEU B CA 1
ATOM 11413 C C . LEU B 1 661 ? -12.836 -18.266 -25.312 1 97.44 661 LEU B C 1
ATOM 11415 O O . LEU B 1 661 ? -12.148 -17.359 -24.859 1 97.44 661 LEU B O 1
ATOM 11419 N N . LEU B 1 662 ? -12.383 -19.297 -25.984 1 97.44 662 LEU B N 1
ATOM 11420 C CA . LEU B 1 662 ? -10.969 -19.391 -26.328 1 97.44 662 LEU B CA 1
ATOM 11421 C C . LEU B 1 662 ? -10.523 -18.172 -27.125 1 97.44 662 LEU B C 1
ATOM 11423 O O . LEU B 1 662 ? -9.477 -17.578 -26.828 1 97.44 662 LEU B O 1
ATOM 11427 N N . LEU B 1 663 ? -11.258 -17.781 -28.094 1 96.81 663 LEU B N 1
ATOM 11428 C CA . LEU B 1 663 ? -10.922 -16.641 -28.953 1 96.81 663 LEU B CA 1
ATOM 11429 C C . LEU B 1 663 ? -10.992 -15.336 -28.188 1 96.81 663 LEU B C 1
ATOM 11431 O O . LEU B 1 663 ? -10.188 -14.43 -28.422 1 96.81 663 LEU B O 1
ATOM 11435 N N . ARG B 1 664 ? -11.883 -15.242 -27.25 1 96.31 664 ARG B N 1
ATOM 11436 C CA . ARG B 1 664 ? -12.031 -14.023 -26.453 1 96.31 664 ARG B CA 1
ATOM 11437 C C . ARG B 1 664 ? -10.828 -13.82 -25.531 1 96.31 664 ARG B C 1
ATOM 11439 O O . ARG B 1 664 ? -10.312 -12.703 -25.422 1 96.31 664 ARG B O 1
ATOM 11446 N N . VAL B 1 665 ? -10.383 -14.867 -24.906 1 97.88 665 VAL B N 1
ATOM 11447 C CA . VAL B 1 665 ? -9.352 -14.719 -23.891 1 97.88 665 VAL B CA 1
ATOM 11448 C C . VAL B 1 665 ? -7.973 -14.938 -24.5 1 97.88 665 VAL B C 1
ATOM 11450 O O . VAL B 1 665 ? -7.172 -14 -24.578 1 97.88 665 VAL B O 1
ATOM 11453 N N . TRP B 1 666 ? -7.73 -16.078 -25.062 1 98.56 666 TRP B N 1
ATOM 11454 C CA . TRP B 1 666 ? -6.418 -16.391 -25.625 1 98.56 666 TRP B CA 1
ATOM 11455 C C . TRP B 1 666 ? -6.234 -15.758 -26.984 1 98.56 666 TRP B C 1
ATOM 11457 O O . TRP B 1 666 ? -5.105 -15.508 -27.422 1 98.56 666 TRP B O 1
ATOM 11467 N N . GLY B 1 667 ? -7.32 -15.594 -27.719 1 97.81 667 GLY B N 1
ATOM 11468 C CA . GLY B 1 667 ? -7.207 -14.883 -28.984 1 97.81 667 GLY B CA 1
ATOM 11469 C C . GLY B 1 667 ? -6.637 -13.484 -28.828 1 97.81 667 GLY B C 1
ATOM 11470 O O . GLY B 1 667 ? -5.887 -13.016 -29.688 1 97.81 667 GLY B O 1
ATOM 11471 N N . LYS B 1 668 ? -6.977 -12.875 -27.734 1 96.06 668 LYS B N 1
ATOM 11472 C CA . LYS B 1 668 ? -6.445 -11.547 -27.453 1 96.06 668 LYS B CA 1
ATOM 11473 C C . LYS B 1 668 ? -4.93 -11.594 -27.25 1 96.06 668 LYS B C 1
ATOM 11475 O O . LYS B 1 668 ? -4.211 -10.703 -27.703 1 96.06 668 LYS B O 1
ATOM 11480 N N . MET B 1 669 ? -4.457 -12.562 -26.578 1 97.75 669 MET B N 1
ATOM 11481 C CA . MET B 1 669 ? -3.031 -12.742 -26.328 1 97.75 669 MET B CA 1
ATOM 11482 C C . MET B 1 669 ? -2.285 -13.039 -27.625 1 97.75 669 MET B C 1
ATOM 11484 O O . MET B 1 669 ? -1.107 -12.695 -27.766 1 97.75 669 MET B O 1
ATOM 11488 N N . ALA B 1 670 ? -2.984 -13.688 -28.547 1 97.75 670 ALA B N 1
ATOM 11489 C CA . ALA B 1 670 ? -2.363 -14.195 -29.766 1 97.75 670 ALA B CA 1
ATOM 11490 C C . ALA B 1 670 ? -2.34 -13.133 -30.859 1 97.75 670 ALA B C 1
ATOM 11492 O O . ALA B 1 670 ? -1.81 -13.367 -31.953 1 97.75 670 ALA B O 1
ATOM 11493 N N . ASN B 1 671 ? -2.889 -11.969 -30.578 1 96.69 671 ASN B N 1
ATOM 11494 C CA . ASN B 1 671 ? -2.859 -10.891 -31.562 1 96.69 671 ASN B CA 1
ATOM 11495 C C . ASN B 1 671 ? -1.445 -10.359 -31.766 1 96.69 671 ASN B C 1
ATOM 11497 O O . ASN B 1 671 ? -0.952 -9.562 -30.969 1 96.69 671 ASN B O 1
ATOM 11501 N N . GLN B 1 672 ? -0.869 -10.641 -32.875 1 95.44 672 GLN B N 1
ATOM 11502 C CA . GLN B 1 672 ? 0.539 -10.375 -33.156 1 95.44 672 GLN B CA 1
ATOM 11503 C C . GLN B 1 672 ? 0.781 -8.883 -33.375 1 95.44 672 GLN B C 1
ATOM 11505 O O . GLN B 1 672 ? 1.916 -8.406 -33.281 1 95.44 672 GLN B O 1
ATOM 11510 N N . ASP B 1 673 ? -0.247 -8.125 -33.594 1 94 673 ASP B N 1
ATOM 11511 C CA . ASP B 1 673 ? -0.102 -6.695 -33.844 1 94 673 ASP B CA 1
ATOM 11512 C C . ASP B 1 673 ? -0.191 -5.887 -32.562 1 94 673 ASP B C 1
ATOM 11514 O O . ASP B 1 673 ? 0.058 -4.68 -32.531 1 94 673 ASP B O 1
ATOM 11518 N N . GLY B 1 674 ? -0.506 -6.57 -31.5 1 94.88 674 GLY B N 1
ATOM 11519 C CA . GLY B 1 674 ? -0.657 -5.871 -30.234 1 94.88 674 GLY B CA 1
ATOM 11520 C C . GLY B 1 674 ? 0.668 -5.477 -29.609 1 94.88 674 GLY B C 1
ATOM 11521 O O . GLY B 1 674 ? 1.649 -6.219 -29.703 1 94.88 674 GLY B O 1
ATOM 11522 N N . PRO B 1 675 ? 0.69 -4.332 -28.938 1 96.31 675 PRO B N 1
ATOM 11523 C CA . PRO B 1 675 ? 1.932 -3.883 -28.297 1 96.31 675 PRO B CA 1
ATOM 11524 C C . PRO B 1 675 ? 2.377 -4.801 -27.156 1 96.31 675 PRO B C 1
ATOM 11526 O O . PRO B 1 675 ? 3.531 -4.738 -26.734 1 96.31 675 PRO B O 1
ATOM 11529 N N . ASN B 1 676 ? 1.456 -5.656 -26.734 1 98.12 676 ASN B N 1
ATOM 11530 C CA . ASN B 1 676 ? 1.794 -6.555 -25.641 1 98.12 676 ASN B CA 1
ATOM 11531 C C . ASN B 1 676 ? 1.871 -8.008 -26.094 1 98.12 676 ASN B C 1
ATOM 11533 O O . ASN B 1 676 ? 1.86 -8.922 -25.281 1 98.12 676 ASN B O 1
ATOM 11537 N N . PHE B 1 677 ? 1.847 -8.211 -27.469 1 98.25 677 PHE B N 1
ATOM 11538 C CA . PHE B 1 677 ? 2.045 -9.562 -27.969 1 98.25 677 PHE B CA 1
ATOM 11539 C C . PHE B 1 677 ? 3.352 -10.148 -27.438 1 98.25 677 PHE B C 1
ATOM 11541 O O . PHE B 1 677 ? 4.414 -9.539 -27.594 1 98.25 677 PHE B O 1
ATOM 11548 N N . SER B 1 678 ? 3.303 -11.328 -26.859 1 98.56 678 SER B N 1
ATOM 11549 C CA . SER B 1 678 ? 4.484 -11.906 -26.234 1 98.56 678 SER B CA 1
ATOM 11550 C C . SER B 1 678 ? 4.867 -13.227 -26.891 1 98.56 678 SER B C 1
ATOM 11552 O O . SER B 1 678 ? 5.926 -13.789 -26.609 1 98.56 678 SER B O 1
ATOM 11554 N N . GLY B 1 679 ? 4.012 -13.773 -27.766 1 98.44 679 GLY B N 1
ATOM 11555 C CA . GLY B 1 679 ? 4.234 -15.109 -28.297 1 98.44 679 GLY B CA 1
ATOM 11556 C C . GLY B 1 679 ? 4.043 -16.203 -27.25 1 98.44 679 GLY B C 1
ATOM 11557 O O . GLY B 1 679 ? 4.594 -17.297 -27.391 1 98.44 679 GLY B O 1
ATOM 11558 N N . ALA B 1 680 ? 3.355 -15.898 -26.156 1 98.75 680 ALA B N 1
ATOM 11559 C CA . ALA B 1 680 ? 3.092 -16.812 -25.047 1 98.75 680 ALA B CA 1
ATOM 11560 C C . ALA B 1 680 ? 1.738 -16.516 -24.406 1 98.75 680 ALA B C 1
ATOM 11562 O O . ALA B 1 680 ? 1.001 -15.641 -24.859 1 98.75 680 ALA B O 1
ATOM 11563 N N . HIS B 1 681 ? 1.38 -17.297 -23.422 1 98.88 681 HIS B N 1
ATOM 11564 C CA . HIS B 1 681 ? 0.138 -17.094 -22.688 1 98.88 681 HIS B CA 1
ATOM 11565 C C . HIS B 1 681 ? 0.374 -16.25 -21.438 1 98.88 681 HIS B C 1
ATOM 11567 O O . HIS B 1 681 ? 1.359 -16.469 -20.719 1 98.88 681 HIS B O 1
ATOM 11573 N N . TRP B 1 682 ? -0.594 -15.273 -21.188 1 98.69 682 TRP B N 1
ATOM 11574 C CA . TRP B 1 682 ? -0.432 -14.258 -20.141 1 98.69 682 TRP B CA 1
ATOM 11575 C C . TRP B 1 682 ? -0.945 -14.773 -18.797 1 98.69 682 TRP B C 1
ATOM 11577 O O . TRP B 1 682 ? -1.853 -15.609 -18.75 1 98.69 682 TRP B O 1
ATOM 11587 N N . GLU B 1 683 ? -0.419 -14.211 -17.75 1 98.25 683 GLU B N 1
ATOM 11588 C CA . GLU B 1 683 ? -0.796 -14.555 -16.391 1 98.25 683 GLU B CA 1
ATOM 11589 C C . GLU B 1 683 ? -2.191 -14.039 -16.047 1 98.25 683 GLU B C 1
ATOM 11591 O O . GLU B 1 683 ? -2.979 -14.727 -15.406 1 98.25 683 GLU B O 1
ATOM 11596 N N . ALA B 1 684 ? -2.447 -12.844 -16.391 1 98.25 684 ALA B N 1
ATOM 11597 C CA . ALA B 1 684 ? -3.695 -12.188 -16.016 1 98.25 684 ALA B CA 1
ATOM 11598 C C . ALA B 1 684 ? -3.971 -10.984 -16.922 1 98.25 684 ALA B C 1
ATOM 11600 O O . ALA B 1 684 ? -3.043 -10.398 -17.484 1 98.25 684 ALA B O 1
ATOM 11601 N N . MET B 1 685 ? -5.234 -10.656 -17 1 98 685 MET B N 1
ATOM 11602 C CA . MET B 1 685 ? -5.703 -9.547 -17.828 1 98 685 MET B CA 1
ATOM 11603 C C . MET B 1 685 ? -6.773 -8.742 -17.109 1 98 685 MET B C 1
ATOM 11605 O O . MET B 1 685 ? -7.383 -9.234 -16.141 1 98 685 MET B O 1
ATOM 11609 N N . LYS B 1 686 ? -6.992 -7.516 -17.578 1 94.75 686 LYS B N 1
ATOM 11610 C CA . LYS B 1 686 ? -8.211 -6.789 -17.219 1 94.75 686 LYS B CA 1
ATOM 11611 C C . LYS B 1 686 ? -9.383 -7.215 -18.109 1 94.75 686 LYS B C 1
ATOM 11613 O O . LYS B 1 686 ? -9.172 -7.777 -19.188 1 94.75 686 LYS B O 1
ATOM 11618 N N . THR B 1 687 ? -10.539 -6.91 -17.703 1 94.94 687 THR B N 1
ATOM 11619 C CA . THR B 1 687 ? -11.727 -7.324 -18.453 1 94.94 687 THR B CA 1
ATOM 11620 C C . THR B 1 687 ? -11.797 -6.621 -19.797 1 94.94 687 THR B C 1
ATOM 11622 O O . THR B 1 687 ? -12.547 -7.035 -20.688 1 94.94 687 THR B O 1
ATOM 11625 N N . ASP B 1 688 ? -10.977 -5.617 -20.016 1 91.25 688 ASP B N 1
ATOM 11626 C CA . ASP B 1 688 ? -10.969 -4.93 -21.297 1 91.25 688 ASP B CA 1
ATOM 11627 C C . ASP B 1 688 ? -9.961 -5.566 -22.25 1 91.25 688 ASP B C 1
ATOM 11629 O O . ASP B 1 688 ? -9.836 -5.145 -23.406 1 91.25 688 ASP B O 1
ATOM 11633 N N . GLY B 1 689 ? -9.211 -6.496 -21.766 1 95.06 689 GLY B N 1
ATOM 11634 C CA . GLY B 1 689 ? -8.32 -7.266 -22.625 1 95.06 689 GLY B CA 1
ATOM 11635 C C . GLY B 1 689 ? -6.871 -6.848 -22.516 1 95.06 689 GLY B C 1
ATOM 11636 O O . GLY B 1 689 ? -5.992 -7.457 -23.125 1 95.06 689 GLY B O 1
ATOM 11637 N N . THR B 1 690 ? -6.555 -5.832 -21.719 1 94.62 690 THR B N 1
ATOM 11638 C CA . THR B 1 690 ? -5.176 -5.391 -21.531 1 94.62 690 THR B CA 1
ATOM 11639 C C . THR B 1 690 ? -4.523 -6.152 -20.375 1 94.62 690 THR B C 1
ATOM 11641 O O . THR B 1 690 ? -5.207 -6.809 -19.594 1 94.62 690 THR B O 1
ATOM 11644 N N . PRO B 1 691 ? -3.135 -6.098 -20.328 1 97 691 PRO B N 1
ATOM 11645 C CA . PRO B 1 691 ? -2.48 -6.75 -19.188 1 97 691 PRO B CA 1
ATOM 11646 C C . PRO B 1 691 ? -2.977 -6.223 -17.844 1 97 691 PRO B C 1
ATOM 11648 O O . PRO B 1 691 ? -3.307 -5.043 -17.719 1 97 691 PRO B O 1
ATOM 11651 N N . PHE B 1 692 ? -3.051 -6.969 -16.781 1 96.44 692 PHE B N 1
ATOM 11652 C CA . PHE B 1 692 ? -3.643 -6.648 -15.492 1 96.44 692 PHE B CA 1
ATOM 11653 C C . PHE B 1 692 ? -2.904 -5.488 -14.836 1 96.44 692 PHE B C 1
ATOM 11655 O O . PHE B 1 692 ? -3.521 -4.645 -14.18 1 96.44 692 PHE B O 1
ATOM 11662 N N . ASN B 1 693 ? -1.579 -5.547 -14.898 1 93.44 693 ASN B N 1
ATOM 11663 C CA . ASN B 1 693 ? -0.687 -4.492 -14.43 1 93.44 693 ASN B CA 1
ATOM 11664 C C . ASN B 1 693 ? 0.601 -4.445 -15.25 1 93.44 693 ASN B C 1
ATOM 11666 O O . ASN B 1 693 ? 0.804 -5.266 -16.141 1 93.44 693 ASN B O 1
ATOM 11670 N N . HIS B 1 694 ? 1.466 -3.492 -15.008 1 93.25 694 HIS B N 1
ATOM 11671 C CA . HIS B 1 694 ? 2.645 -3.266 -15.836 1 93.25 694 HIS B CA 1
ATOM 11672 C C . HIS B 1 694 ? 3.678 -4.367 -15.633 1 93.25 694 HIS B C 1
ATOM 11674 O O . HIS B 1 694 ? 4.551 -4.566 -16.484 1 93.25 694 HIS B O 1
ATOM 11680 N N . ASP B 1 695 ? 3.609 -5.105 -14.516 1 94.56 695 ASP B N 1
ATOM 11681 C CA . ASP B 1 695 ? 4.617 -6.117 -14.227 1 94.56 695 ASP B CA 1
ATOM 11682 C C . ASP B 1 695 ? 4.02 -7.523 -14.273 1 94.56 695 ASP B C 1
ATOM 11684 O O . ASP B 1 695 ? 4.633 -8.484 -13.805 1 94.56 695 ASP B O 1
ATOM 11688 N N . VAL B 1 696 ? 2.809 -7.707 -14.82 1 96.88 696 VAL B N 1
ATOM 11689 C CA . VAL B 1 696 ? 2.199 -9.023 -14.984 1 96.88 696 VAL B CA 1
ATOM 11690 C C . VAL B 1 696 ? 3.039 -9.859 -15.945 1 96.88 696 VAL B C 1
ATOM 11692 O O . VAL B 1 696 ? 3.701 -9.32 -16.844 1 96.88 696 VAL B O 1
ATOM 11695 N N . SER B 1 697 ? 3.064 -11.125 -15.734 1 97.94 697 SER B N 1
ATOM 11696 C CA . SER B 1 697 ? 3.807 -12 -16.641 1 97.94 697 SER B CA 1
ATOM 11697 C C . SER B 1 697 ? 3.035 -12.242 -17.938 1 97.94 697 SER B C 1
ATOM 11699 O O . SER B 1 697 ? 1.867 -12.633 -17.906 1 97.94 697 SER B O 1
ATOM 11701 N N . LEU B 1 698 ? 3.699 -12.094 -19 1 98.69 698 LEU B N 1
ATOM 11702 C CA . LEU B 1 698 ? 3.076 -12.375 -20.297 1 98.69 698 LEU B CA 1
ATOM 11703 C C . LEU B 1 698 ? 3.537 -13.719 -20.844 1 98.69 698 LEU B C 1
ATOM 11705 O O . LEU B 1 698 ? 3.422 -13.984 -22.031 1 98.69 698 LEU B O 1
ATOM 11709 N N . ALA B 1 699 ? 4.086 -14.57 -20 1 98.62 699 ALA B N 1
ATOM 11710 C CA . ALA B 1 699 ? 4.434 -15.969 -20.25 1 98.62 699 ALA B CA 1
ATOM 11711 C C . ALA B 1 699 ? 4.324 -16.797 -18.969 1 98.62 699 ALA B C 1
ATOM 11713 O O . ALA B 1 699 ? 5.305 -16.969 -18.25 1 98.62 699 ALA B O 1
ATOM 11714 N N . HIS B 1 700 ? 3.176 -17.375 -18.781 1 98.69 700 HIS B N 1
ATOM 11715 C CA . HIS B 1 700 ? 2.873 -17.984 -17.484 1 98.69 700 HIS B CA 1
ATOM 11716 C C . HIS B 1 700 ? 2.26 -19.359 -17.656 1 98.69 700 HIS B C 1
ATOM 11718 O O . HIS B 1 700 ? 1.337 -19.547 -18.469 1 98.69 700 HIS B O 1
ATOM 11724 N N . GLY B 1 701 ? 2.713 -20.297 -16.906 1 98.62 701 GLY B N 1
ATOM 11725 C CA . GLY B 1 701 ? 2.408 -21.703 -17.094 1 98.62 701 GLY B CA 1
ATOM 11726 C C . GLY B 1 701 ? 0.958 -22.047 -16.797 1 98.62 701 GLY B C 1
ATOM 11727 O O . GLY B 1 701 ? 0.357 -22.859 -17.5 1 98.62 701 GLY B O 1
ATOM 11728 N N . TRP B 1 702 ? 0.378 -21.406 -15.805 1 98.44 702 TRP B N 1
ATOM 11729 C CA . TRP B 1 702 ? -0.972 -21.797 -15.414 1 98.44 702 TRP B CA 1
ATOM 11730 C C . TRP B 1 702 ? -1.992 -21.344 -16.453 1 98.44 702 TRP B C 1
ATOM 11732 O O . TRP B 1 702 ? -3.182 -21.656 -16.328 1 98.44 702 TRP B O 1
ATOM 11742 N N . SER B 1 703 ? -1.565 -20.719 -17.5 1 98.75 703 SER B N 1
ATOM 11743 C CA . SER B 1 703 ? -2.445 -20.234 -18.562 1 98.75 703 SER B CA 1
ATOM 11744 C C . SER B 1 703 ? -2.396 -21.156 -19.781 1 98.75 703 SER B C 1
ATOM 11746 O O . SER B 1 703 ? -3.064 -20.906 -20.781 1 98.75 703 SER B O 1
ATOM 11748 N N . THR B 1 704 ? -1.758 -22.297 -19.75 1 98.88 704 THR B N 1
ATOM 11749 C CA . THR B 1 704 ? -1.481 -23.125 -20.922 1 98.88 704 THR B CA 1
ATOM 11750 C C . THR B 1 704 ? -2.586 -24.156 -21.125 1 98.88 704 THR B C 1
ATOM 11752 O O . THR B 1 704 ? -2.387 -25.156 -21.812 1 98.88 704 THR B O 1
ATOM 11755 N N . TRP B 1 705 ? -3.766 -23.906 -20.625 1 98.81 705 TRP B N 1
ATOM 11756 C CA . TRP B 1 705 ? -4.91 -24.812 -20.703 1 98.81 705 TRP B CA 1
ATOM 11757 C C . TRP B 1 705 ? -5.148 -25.266 -22.125 1 98.81 705 TRP B C 1
ATOM 11759 O O . TRP B 1 705 ? -5.355 -26.453 -22.391 1 98.81 705 TRP B O 1
ATOM 11769 N N . PRO B 1 706 ? -5.086 -24.375 -23.188 1 98.88 706 PRO B N 1
ATOM 11770 C CA . PRO B 1 706 ? -5.398 -24.797 -24.547 1 98.88 706 PRO B CA 1
ATOM 11771 C C . PRO B 1 706 ? -4.461 -25.891 -25.062 1 98.88 706 PRO B C 1
ATOM 11773 O O . PRO B 1 706 ? -4.844 -26.688 -25.938 1 98.88 706 PRO B O 1
ATOM 11776 N N . VAL B 1 707 ? -3.285 -25.969 -24.547 1 98.88 707 VAL B N 1
ATOM 11777 C CA . VAL B 1 707 ? -2.279 -26.906 -25.031 1 98.88 707 VAL B CA 1
ATOM 11778 C C . VAL B 1 707 ? -2.762 -28.344 -24.828 1 98.88 707 VAL B C 1
ATOM 11780 O O . VAL B 1 707 ? -2.561 -29.203 -25.688 1 98.88 707 VAL B O 1
ATOM 11783 N N . PHE B 1 708 ? -3.385 -28.609 -23.75 1 98.44 708 PHE B N 1
ATOM 11784 C CA . PHE B 1 708 ? -3.871 -29.969 -23.531 1 98.44 708 PHE B CA 1
ATOM 11785 C C . PHE B 1 708 ? -5.355 -30.062 -23.859 1 98.44 708 PHE B C 1
ATOM 11787 O O . PHE B 1 708 ? -5.836 -31.125 -24.297 1 98.44 708 PHE B O 1
ATOM 11794 N N . LEU B 1 709 ? -6.148 -29.016 -23.719 1 98.81 709 LEU B N 1
ATOM 11795 C CA . LEU B 1 709 ? -7.594 -29.109 -23.891 1 98.81 709 LEU B CA 1
ATOM 11796 C C . LEU B 1 709 ? -7.957 -29.297 -25.375 1 98.81 709 LEU B C 1
ATOM 11798 O O . LEU B 1 709 ? -8.93 -29.969 -25.688 1 98.81 709 LEU B O 1
ATOM 11802 N N . LEU B 1 710 ? -7.219 -28.641 -26.25 1 98.81 710 LEU B N 1
ATOM 11803 C CA . LEU B 1 710 ? -7.57 -28.75 -27.672 1 98.81 710 LEU B CA 1
ATOM 11804 C C . LEU B 1 710 ? -7.371 -30.172 -28.172 1 98.81 710 LEU B C 1
ATOM 11806 O O . LEU B 1 710 ? -8.297 -30.766 -28.734 1 98.81 710 LEU B O 1
ATOM 11810 N N . PRO B 1 711 ? -6.234 -30.781 -27.953 1 98.69 711 PRO B N 1
ATOM 11811 C CA . PRO B 1 711 ? -6.121 -32.188 -28.375 1 98.69 711 PRO B CA 1
ATOM 11812 C C . PRO B 1 711 ? -7.059 -33.094 -27.594 1 98.69 711 PRO B C 1
ATOM 11814 O O . PRO B 1 711 ? -7.617 -34.031 -28.172 1 98.69 711 PRO B O 1
ATOM 11817 N N . ARG B 1 712 ? -7.266 -32.875 -26.359 1 98.56 712 ARG B N 1
ATOM 11818 C CA . ARG B 1 712 ? -8.078 -33.719 -25.5 1 98.56 712 ARG B CA 1
ATOM 11819 C C . ARG B 1 712 ? -9.539 -33.719 -25.953 1 98.56 712 ARG B C 1
ATOM 11821 O O . ARG B 1 712 ? -10.227 -34.75 -25.844 1 98.56 712 ARG B O 1
ATOM 11828 N N . TYR B 1 713 ? -10.023 -32.594 -26.469 1 98.69 713 TYR B N 1
ATOM 11829 C CA . TYR B 1 713 ? -11.461 -32.5 -26.688 1 98.69 713 TYR B CA 1
ATOM 11830 C C . TYR B 1 713 ? -11.781 -32.344 -28.172 1 98.69 713 TYR B C 1
ATOM 11832 O O . TYR B 1 713 ? -12.781 -32.844 -28.656 1 98.69 713 TYR B O 1
ATOM 11840 N N . LEU B 1 714 ? -10.953 -31.562 -28.891 1 98.62 714 LEU B N 1
ATOM 11841 C CA . LEU B 1 714 ? -11.258 -31.359 -30.312 1 98.62 714 LEU B CA 1
ATOM 11842 C C . LEU B 1 714 ? -10.828 -32.594 -31.125 1 98.62 714 LEU B C 1
ATOM 11844 O O . LEU B 1 714 ? -11.57 -33.031 -32 1 98.62 714 LEU B O 1
ATOM 11848 N N . ALA B 1 715 ? -9.562 -33.062 -30.844 1 98.19 715 ALA B N 1
ATOM 11849 C CA . ALA B 1 715 ? -9.164 -34.344 -31.438 1 98.19 715 ALA B CA 1
ATOM 11850 C C . ALA B 1 715 ? -9.789 -35.5 -30.672 1 98.19 715 ALA B C 1
ATOM 11852 O O . ALA B 1 715 ? -9.992 -36.594 -31.234 1 98.19 715 ALA B O 1
ATOM 11853 N N . GLY B 1 716 ? -9.969 -35.312 -29.391 1 98.31 716 GLY B N 1
ATOM 11854 C CA . GLY B 1 716 ? -10.734 -36.219 -28.562 1 98.31 716 GLY B CA 1
ATOM 11855 C C . GLY B 1 716 ? -9.883 -37.281 -27.891 1 98.31 716 GLY B C 1
ATOM 11856 O O . GLY B 1 716 ? -10.414 -38.25 -27.375 1 98.31 716 GLY B O 1
ATOM 11857 N N . VAL B 1 717 ? -8.641 -37.188 -27.859 1 98.12 717 VAL B N 1
ATOM 11858 C CA . VAL B 1 717 ? -7.77 -38.281 -27.469 1 98.12 717 VAL B CA 1
ATOM 11859 C C . VAL B 1 717 ? -7.355 -38.125 -26.016 1 98.12 717 VAL B C 1
ATOM 11861 O O . VAL B 1 717 ? -7.055 -37.031 -25.562 1 98.12 717 VAL B O 1
ATOM 11864 N N . TYR B 1 718 ? -7.371 -39.188 -25.172 1 98 718 TYR B N 1
ATOM 11865 C CA . TYR B 1 718 ? -6.961 -39.156 -23.766 1 98 718 TYR B CA 1
ATOM 11866 C C . TYR B 1 718 ? -6.645 -40.562 -23.25 1 98 718 TYR B C 1
ATOM 11868 O O . TYR B 1 718 ? -7.16 -41.562 -23.781 1 98 718 TYR B O 1
ATOM 11876 N N . PRO B 1 719 ? -5.809 -40.719 -22.281 1 97.94 719 PRO B N 1
ATOM 11877 C CA . PRO B 1 719 ? -5.5 -42.031 -21.719 1 97.94 719 PRO B CA 1
ATOM 11878 C C . PRO B 1 719 ? -6.598 -42.562 -20.797 1 97.94 719 PRO B C 1
ATOM 11880 O O . PRO B 1 719 ? -7.062 -41.844 -19.922 1 97.94 719 PRO B O 1
ATOM 11883 N N . LEU B 1 720 ? -6.98 -43.75 -20.984 1 97.06 720 LEU B N 1
ATOM 11884 C CA . LEU B 1 720 ? -7.926 -44.438 -20.125 1 97.06 720 LEU B CA 1
ATOM 11885 C C . LEU B 1 720 ? -7.195 -45.281 -19.078 1 97.06 720 LEU B C 1
ATOM 11887 O O . LEU B 1 720 ? -7.742 -45.594 -18.016 1 97.06 720 LEU B O 1
ATOM 11891 N N . GLN B 1 721 ? -6.066 -45.719 -19.469 1 96.56 721 GLN B N 1
ATOM 11892 C CA . GLN B 1 721 ? -5.199 -46.469 -18.562 1 96.56 721 GLN B CA 1
ATOM 11893 C C . GLN B 1 721 ? -3.787 -45.875 -18.547 1 96.56 721 GLN B C 1
ATOM 11895 O O . GLN B 1 721 ? -3.348 -45.281 -19.531 1 96.56 721 GLN B O 1
ATOM 11900 N N . ALA B 1 722 ? -3.096 -46.094 -17.406 1 97.06 722 ALA B N 1
ATOM 11901 C CA . ALA B 1 722 ? -1.762 -45.531 -17.219 1 97.06 722 ALA B CA 1
ATOM 11902 C C . ALA B 1 722 ? -0.838 -45.906 -18.375 1 97.06 722 ALA B C 1
ATOM 11904 O O . ALA B 1 722 ? -0.859 -47.031 -18.859 1 97.06 722 ALA B O 1
ATOM 11905 N N . GLY B 1 723 ? -0.134 -44.875 -18.812 1 96.81 723 GLY B N 1
ATOM 11906 C CA . GLY B 1 723 ? 0.815 -45.062 -19.906 1 96.81 723 GLY B CA 1
ATOM 11907 C C . GLY B 1 723 ? 0.152 -45.188 -21.266 1 96.81 723 GLY B C 1
ATOM 11908 O O . GLY B 1 723 ? 0.716 -45.781 -22.188 1 96.81 723 GLY B O 1
ATOM 11909 N N . TRP B 1 724 ? -1.027 -44.875 -21.406 1 97.56 724 TRP B N 1
ATOM 11910 C CA . TRP B 1 724 ? -1.767 -44.844 -22.672 1 97.56 724 TRP B CA 1
ATOM 11911 C C . TRP B 1 724 ? -1.974 -46.281 -23.188 1 97.56 724 TRP B C 1
ATOM 11913 O O . TRP B 1 724 ? -2.01 -46.5 -24.406 1 97.56 724 TRP B O 1
ATOM 11923 N N . ARG B 1 725 ? -2.031 -47.219 -22.359 1 97.06 725 ARG B N 1
ATOM 11924 C CA . ARG B 1 725 ? -2.26 -48.594 -22.781 1 97.06 725 ARG B CA 1
ATOM 11925 C C . ARG B 1 725 ? -3.656 -48.75 -23.375 1 97.06 725 ARG B C 1
ATOM 11927 O O . ARG B 1 725 ? -3.861 -49.562 -24.281 1 97.06 725 ARG B O 1
ATOM 11934 N N . LYS B 1 726 ? -4.547 -48.125 -22.812 1 97.94 726 LYS B N 1
ATOM 11935 C CA . LYS B 1 726 ? -5.871 -47.906 -23.406 1 97.94 726 LYS B CA 1
ATOM 11936 C C . LYS B 1 726 ? -6.133 -46.438 -23.688 1 97.94 726 LYS B C 1
ATOM 11938 O O . LYS B 1 726 ? -5.812 -45.594 -22.859 1 97.94 726 LYS B O 1
ATOM 11943 N N . ILE B 1 727 ? -6.629 -46.219 -24.906 1 98.19 727 ILE B N 1
ATOM 11944 C CA . ILE B 1 727 ? -6.789 -44.844 -25.375 1 98.19 727 ILE B CA 1
ATOM 11945 C C . ILE B 1 727 ? -8.258 -44.562 -25.672 1 98.19 727 ILE B C 1
ATOM 11947 O O . ILE B 1 727 ? -8.945 -45.375 -26.297 1 98.19 727 ILE B O 1
ATOM 11951 N N . GLY B 1 728 ? -8.719 -43.469 -25.094 1 98.06 728 GLY B N 1
ATOM 11952 C CA . GLY B 1 728 ? -10.023 -43 -25.5 1 98.06 728 GLY B CA 1
ATOM 11953 C C . GLY B 1 728 ? -9.961 -41.969 -26.609 1 98.06 728 GLY B C 1
ATOM 11954 O O . GLY B 1 728 ? -9.055 -41.125 -26.625 1 98.06 728 GLY B O 1
ATOM 11955 N N . VAL B 1 729 ? -10.859 -42 -27.594 1 98.12 729 VAL B N 1
ATOM 11956 C CA . VAL B 1 729 ? -11.023 -41 -28.656 1 98.12 729 VAL B CA 1
ATOM 11957 C C . VAL B 1 729 ? -12.484 -40.562 -28.734 1 98.12 729 VAL B C 1
ATOM 11959 O O . VAL B 1 729 ? -13.352 -41.344 -29.156 1 98.12 729 VAL B O 1
ATOM 11962 N N . GLU B 1 730 ? -12.742 -39.438 -28.281 1 97.69 730 GLU B N 1
ATOM 11963 C CA . GLU B 1 730 ? -14.094 -38.875 -28.234 1 97.69 730 GLU B CA 1
ATOM 11964 C C . GLU B 1 730 ? -14.094 -37.375 -28.547 1 97.69 730 GLU B C 1
ATOM 11966 O O . GLU B 1 730 ? -14.133 -36.531 -27.641 1 97.69 730 GLU B O 1
ATOM 11971 N N . PRO B 1 731 ? -14.133 -36.969 -29.844 1 97.88 731 PRO B N 1
ATOM 11972 C CA . PRO B 1 731 ? -14.016 -35.562 -30.234 1 97.88 731 PRO B CA 1
ATOM 11973 C C . PRO B 1 731 ? -15.266 -34.75 -29.906 1 97.88 731 PRO B C 1
ATOM 11975 O O . PRO B 1 731 ? -16.375 -35.281 -29.953 1 97.88 731 PRO B O 1
ATOM 11978 N N . VAL B 1 732 ? -15.109 -33.5 -29.578 1 98.12 732 VAL B N 1
ATOM 11979 C CA . VAL B 1 732 ? -16.172 -32.5 -29.438 1 98.12 732 VAL B CA 1
ATOM 11980 C C . VAL B 1 732 ? -16.141 -31.562 -30.641 1 98.12 732 VAL B C 1
ATOM 11982 O O . VAL B 1 732 ? -15.102 -30.938 -30.906 1 98.12 732 VAL B O 1
ATOM 11985 N N . LEU B 1 733 ? -17.266 -31.422 -31.391 1 97.06 733 LEU B N 1
ATOM 11986 C CA . LEU B 1 733 ? -17.312 -30.562 -32.562 1 97.06 733 LEU B CA 1
ATOM 11987 C C . LEU B 1 733 ? -17.391 -29.094 -32.188 1 97.06 733 LEU B C 1
ATOM 11989 O O . LEU B 1 733 ? -18.078 -28.75 -31.219 1 97.06 733 LEU B O 1
ATOM 11993 N N . ALA B 1 734 ? -16.625 -28.312 -32.812 1 97.38 734 ALA B N 1
ATOM 11994 C CA . ALA B 1 734 ? -16.578 -26.891 -32.531 1 97.38 734 ALA B CA 1
ATOM 11995 C C . ALA B 1 734 ? -16.641 -26.062 -33.812 1 97.38 734 ALA B C 1
ATOM 11997 O O . ALA B 1 734 ? -16.047 -25 -33.906 1 97.38 734 ALA B O 1
ATOM 11998 N N . GLY B 1 735 ? -17.234 -26.547 -34.781 1 95.81 735 GLY B N 1
ATOM 11999 C CA . GLY B 1 735 ? -17.375 -25.859 -36.062 1 95.81 735 GLY B CA 1
ATOM 12000 C C . GLY B 1 735 ? -16.109 -25.891 -36.906 1 95.81 735 GLY B C 1
ATOM 12001 O O . GLY B 1 735 ? -15.906 -25.031 -37.75 1 95.81 735 GLY B O 1
ATOM 12002 N N . LEU B 1 736 ? -15.234 -26.875 -36.719 1 97.94 736 LEU B N 1
ATOM 12003 C CA . LEU B 1 736 ? -13.992 -27.031 -37.469 1 97.94 736 LEU B CA 1
ATOM 12004 C C . LEU B 1 736 ? -14.117 -28.141 -38.5 1 97.94 736 LEU B C 1
ATOM 12006 O O . LEU B 1 736 ? -14.703 -29.188 -38.219 1 97.94 736 LEU B O 1
ATOM 12010 N N . ASP B 1 737 ? -13.523 -27.938 -39.625 1 97.44 737 ASP B N 1
ATOM 12011 C CA . ASP B 1 737 ? -13.586 -28.938 -40.688 1 97.44 737 ASP B CA 1
ATOM 12012 C C . ASP B 1 737 ? -12.523 -30.016 -40.469 1 97.44 737 ASP B C 1
ATOM 12014 O O . ASP B 1 737 ? -12.719 -31.172 -40.875 1 97.44 737 ASP B O 1
ATOM 12018 N N . VAL B 1 738 ? -11.461 -29.531 -39.969 1 98.19 738 VAL B N 1
ATOM 12019 C CA . VAL B 1 738 ? -10.32 -30.438 -39.812 1 98.19 738 VAL B CA 1
ATOM 12020 C C . VAL B 1 738 ? -9.695 -30.234 -38.438 1 98.19 738 VAL B C 1
ATOM 12022 O O . VAL B 1 738 ? -9.547 -29.094 -37.969 1 98.19 738 VAL B O 1
ATOM 12025 N N . VAL B 1 739 ? -9.43 -31.344 -37.75 1 98.69 739 VAL B N 1
ATOM 12026 C CA . VAL B 1 739 ? -8.609 -31.359 -36.531 1 98.69 739 VAL B CA 1
ATOM 12027 C C . VAL B 1 739 ? -7.621 -32.531 -36.594 1 98.69 739 VAL B C 1
ATOM 12029 O O . VAL B 1 739 ? -8.016 -33.656 -36.781 1 98.69 739 VAL B O 1
ATOM 12032 N N . GLU B 1 740 ? -6.391 -32.25 -36.469 1 98.69 740 GLU B N 1
ATOM 12033 C CA . GLU B 1 740 ? -5.34 -33.25 -36.469 1 98.69 740 GLU B CA 1
ATOM 12034 C C . GLU B 1 740 ? -4.434 -33.125 -35.25 1 98.69 740 GLU B C 1
ATOM 12036 O O . GLU B 1 740 ? -4.113 -32 -34.844 1 98.69 740 GLU B O 1
ATOM 12041 N N . TYR B 1 741 ? -4.137 -34.281 -34.719 1 98.56 741 TYR B N 1
ATOM 12042 C CA . TYR B 1 741 ? -3.24 -34.312 -33.562 1 98.56 741 TYR B CA 1
ATOM 12043 C C . TYR B 1 741 ? -2.379 -35.562 -33.562 1 98.56 741 TYR B C 1
ATOM 12045 O O . TYR B 1 741 ? -2.842 -36.625 -33.938 1 98.56 741 TYR B O 1
ATOM 12053 N N . SER B 1 742 ? -1.106 -35.375 -33.219 1 98.56 742 SER B N 1
ATOM 12054 C CA . SER B 1 742 ? -0.214 -36.531 -33.031 1 98.56 742 SER B CA 1
ATOM 12055 C C . SER B 1 742 ? 0.652 -36.344 -31.781 1 98.56 742 SER B C 1
ATOM 12057 O O . SER B 1 742 ? 0.886 -35.219 -31.328 1 98.56 742 SER B O 1
ATOM 12059 N N . LEU B 1 743 ? 1.099 -37.438 -31.219 1 98.06 743 LEU B N 1
ATOM 12060 C CA . LEU B 1 743 ? 1.879 -37.438 -29.984 1 98.06 743 LEU B CA 1
ATOM 12061 C C . LEU B 1 743 ? 2.744 -38.688 -29.891 1 98.06 743 LEU B C 1
ATOM 12063 O O . LEU B 1 743 ? 2.295 -39.812 -30.219 1 98.06 743 LEU B O 1
ATOM 12067 N N . GLU B 1 744 ? 3.934 -38.531 -29.5 1 96.88 744 GLU B N 1
ATOM 12068 C CA . GLU B 1 744 ? 4.766 -39.656 -29.125 1 96.88 744 GLU B CA 1
ATOM 12069 C C . GLU B 1 744 ? 4.48 -40.125 -27.703 1 96.88 744 GLU B C 1
ATOM 12071 O O . GLU B 1 744 ? 5.023 -39.562 -26.75 1 96.88 744 GLU B O 1
ATOM 12076 N N . ILE B 1 745 ? 3.703 -41.188 -27.531 1 95.88 745 ILE B N 1
ATOM 12077 C CA . ILE B 1 745 ? 3.393 -41.719 -26.203 1 95.88 745 ILE B CA 1
ATOM 12078 C C . ILE B 1 745 ? 4.387 -42.812 -25.859 1 95.88 745 ILE B C 1
ATOM 12080 O O . ILE B 1 745 ? 5.211 -43.219 -26.688 1 95.88 745 ILE B O 1
ATOM 12084 N N . PRO B 1 746 ? 4.332 -43.344 -24.609 1 93.44 746 PRO B N 1
ATOM 12085 C CA . PRO B 1 746 ? 5.309 -44.375 -24.203 1 93.44 746 PRO B CA 1
ATOM 12086 C C . PRO B 1 746 ? 5.277 -45.594 -25.094 1 93.44 746 PRO B C 1
ATOM 12088 O O . PRO B 1 746 ? 6.316 -46.219 -25.312 1 93.44 746 PRO B O 1
ATOM 12091 N N . GLN B 1 747 ? 4.148 -45.938 -25.688 1 94.06 747 GLN B N 1
ATOM 12092 C CA . GLN B 1 747 ? 3.979 -47.156 -26.5 1 94.06 747 GLN B CA 1
ATOM 12093 C C . GLN B 1 747 ? 4.383 -46.906 -27.953 1 94.06 747 GLN B C 1
ATOM 12095 O O . GLN B 1 747 ? 4.586 -47.844 -28.719 1 94.06 747 GLN B O 1
ATOM 12100 N N . GLY B 1 748 ? 4.477 -45.656 -28.344 1 95.19 748 GLY B N 1
ATOM 12101 C CA . GLY B 1 748 ? 4.828 -45.312 -29.719 1 95.19 748 GLY B CA 1
ATOM 12102 C C . GLY B 1 748 ? 4.059 -44.125 -30.266 1 95.19 748 GLY B C 1
ATOM 12103 O O . GLY B 1 748 ? 3.449 -43.375 -29.5 1 95.19 748 GLY B O 1
ATOM 12104 N N . PHE B 1 749 ? 4.121 -44 -31.578 1 97.12 749 PHE B N 1
ATOM 12105 C CA . PHE B 1 749 ? 3.559 -42.844 -32.281 1 97.12 749 PHE B CA 1
ATOM 12106 C C . PHE B 1 749 ? 2.045 -42.969 -32.406 1 97.12 749 PHE B C 1
ATOM 12108 O O . PHE B 1 749 ? 1.54 -43.969 -32.938 1 97.12 749 PHE B O 1
ATOM 12115 N N . LEU B 1 750 ? 1.297 -42.031 -31.844 1 98.06 750 LEU B N 1
ATOM 12116 C CA . LEU B 1 750 ? -0.158 -41.938 -31.891 1 98.06 750 LEU B CA 1
ATOM 12117 C C . LEU B 1 750 ? -0.597 -40.781 -32.812 1 98.06 750 LEU B C 1
ATOM 12119 O O . LEU B 1 750 ? -0.021 -39.688 -32.75 1 98.06 750 LEU B O 1
ATOM 12123 N N . LYS B 1 751 ? -1.594 -40.938 -33.656 1 98.38 751 LYS B N 1
ATOM 12124 C CA . LYS B 1 751 ? -2.137 -39.875 -34.5 1 98.38 751 LYS B CA 1
ATOM 12125 C C . LYS B 1 751 ? -3.656 -40 -34.594 1 98.38 751 LYS B C 1
ATOM 12127 O O . LYS B 1 751 ? -4.207 -41.094 -34.688 1 98.38 751 LYS B O 1
ATOM 12132 N N . VAL B 1 752 ? -4.355 -38.938 -34.5 1 98.25 752 VAL B N 1
ATOM 12133 C CA . VAL B 1 752 ? -5.801 -38.844 -34.656 1 98.25 752 VAL B CA 1
ATOM 12134 C C . VAL B 1 752 ? -6.141 -37.656 -35.562 1 98.25 752 VAL B C 1
ATOM 12136 O O . VAL B 1 752 ? -5.543 -36.594 -35.469 1 98.25 752 VAL B O 1
ATOM 12139 N N . ALA B 1 753 ? -6.992 -37.844 -36.5 1 98.19 753 ALA B N 1
ATOM 12140 C CA . ALA B 1 753 ? -7.488 -36.781 -37.406 1 98.19 753 ALA B CA 1
ATOM 12141 C C . ALA B 1 753 ? -9.008 -36.875 -37.531 1 98.19 753 ALA B C 1
ATOM 12143 O O . ALA B 1 753 ? -9.562 -37.969 -37.688 1 98.19 753 ALA B O 1
ATOM 12144 N N . LEU B 1 754 ? -9.617 -35.812 -37.375 1 98.06 754 LEU B N 1
ATOM 12145 C CA . LEU B 1 754 ? -11.055 -35.656 -37.562 1 98.06 754 LEU B CA 1
ATOM 12146 C C . LEU B 1 754 ? -11.367 -34.781 -38.781 1 98.06 754 LEU B C 1
ATOM 12148 O O . LEU B 1 754 ? -10.875 -33.656 -38.844 1 98.06 754 LEU B O 1
ATOM 12152 N N . TYR B 1 755 ? -12.094 -35.25 -39.688 1 97.5 755 TYR B N 1
ATOM 12153 C CA . TYR B 1 755 ? -12.586 -34.5 -40.844 1 97.5 755 TYR B CA 1
ATOM 12154 C C . TYR B 1 755 ? -14.109 -34.438 -40.844 1 97.5 755 TYR B C 1
ATOM 12156 O O . TYR B 1 755 ? -14.781 -35.469 -40.781 1 97.5 755 TYR B O 1
ATOM 12164 N N . VAL B 1 756 ? -14.609 -33.312 -40.844 1 96.31 756 VAL B N 1
ATOM 12165 C CA . VAL B 1 756 ? -16.062 -33.125 -40.812 1 96.31 756 VAL B CA 1
ATOM 12166 C C . VAL B 1 756 ? -16.516 -32.344 -42.031 1 96.31 756 VAL B C 1
ATOM 12168 O O . VAL B 1 756 ? -15.969 -31.281 -42.344 1 96.31 756 VAL B O 1
ATOM 12171 N N . GLU B 1 757 ? -17.406 -32.875 -42.719 1 92.5 757 GLU B N 1
ATOM 12172 C CA . GLU B 1 757 ? -18.125 -32.188 -43.781 1 92.5 757 GLU B CA 1
ATOM 12173 C C . GLU B 1 757 ? -19.578 -31.891 -43.375 1 92.5 757 GLU B C 1
ATOM 12175 O O . GLU B 1 757 ? -20.484 -32.656 -43.719 1 92.5 757 GLU B O 1
ATOM 12180 N N . GLU B 1 758 ? -19.75 -30.859 -42.719 1 83.44 758 GLU B N 1
ATOM 12181 C CA . GLU B 1 758 ? -21.047 -30.531 -42.125 1 83.44 758 GLU B CA 1
ATOM 12182 C C . GLU B 1 758 ? -22.156 -30.516 -43.188 1 83.44 758 GLU B C 1
ATOM 12184 O O . GLU B 1 758 ? -23.281 -30.922 -42.875 1 83.44 758 GLU B O 1
ATOM 12189 N N . GLU B 1 759 ? -21.844 -29.938 -44.344 1 85.44 759 GLU B N 1
ATOM 12190 C CA . GLU B 1 759 ? -22.859 -29.844 -45.406 1 85.44 759 GLU B CA 1
ATOM 12191 C C . GLU B 1 759 ? -23.359 -31.234 -45.781 1 85.44 759 GLU B C 1
ATOM 12193 O O . GLU B 1 759 ? -24.531 -31.406 -46.125 1 85.44 759 GLU B O 1
ATOM 12198 N N . LYS B 1 760 ? -22.609 -32.25 -45.781 1 91.19 760 LYS B N 1
ATOM 12199 C CA . LYS B 1 760 ? -22.953 -33.594 -46.188 1 91.19 760 LYS B CA 1
ATOM 12200 C C . LYS B 1 760 ? -23.359 -34.438 -44.969 1 91.19 760 LYS B C 1
ATOM 12202 O O . LYS B 1 760 ? -23.672 -35.625 -45.125 1 91.19 760 LYS B O 1
ATOM 12207 N N . HIS B 1 761 ? -23.359 -33.906 -43.781 1 91.94 761 HIS B N 1
ATOM 12208 C CA . HIS B 1 761 ? -23.688 -34.594 -42.562 1 91.94 761 HIS B CA 1
ATOM 12209 C C . HIS B 1 761 ? -22.859 -35.875 -42.438 1 91.94 761 HIS B C 1
ATOM 12211 O O . HIS B 1 761 ? -23.391 -36.906 -42.031 1 91.94 761 HIS B O 1
ATOM 12217 N N . ALA B 1 762 ? -21.594 -35.781 -42.906 1 94.12 762 ALA B N 1
ATOM 12218 C CA . ALA B 1 762 ? -20.688 -36.906 -42.875 1 94.12 762 ALA B CA 1
ATOM 12219 C C . ALA B 1 762 ? -19.281 -36.469 -42.438 1 94.12 762 ALA B C 1
ATOM 12221 O O . ALA B 1 762 ? -18.953 -35.281 -42.469 1 94.12 762 ALA B O 1
ATOM 12222 N N . GLY B 1 763 ? -18.547 -37.438 -42 1 95.88 763 GLY B N 1
ATOM 12223 C CA . GLY B 1 763 ? -17.156 -37.188 -41.625 1 95.88 763 GLY B CA 1
ATOM 12224 C C . GLY B 1 763 ? -16.359 -38.469 -41.438 1 95.88 763 GLY B C 1
ATOM 12225 O O . GLY B 1 763 ? -16.844 -39.562 -41.75 1 95.88 763 GLY B O 1
ATOM 12226 N N . MET B 1 764 ? -15.18 -38.25 -41.031 1 96.56 764 MET B N 1
ATOM 12227 C CA . MET B 1 764 ? -14.266 -39.375 -40.875 1 96.56 764 MET B CA 1
ATOM 12228 C C . MET B 1 764 ? -13.297 -39.125 -39.719 1 96.56 764 MET B C 1
ATOM 12230 O O . MET B 1 764 ? -12.836 -38 -39.531 1 96.56 764 MET B O 1
ATOM 12234 N N . ILE B 1 765 ? -13.047 -40.219 -38.938 1 97.38 765 ILE B N 1
ATOM 12235 C CA . ILE B 1 765 ? -11.977 -40.219 -37.938 1 97.38 765 ILE B CA 1
ATOM 12236 C C . ILE B 1 765 ? -10.867 -41.156 -38.406 1 97.38 765 ILE B C 1
ATOM 12238 O O . ILE B 1 765 ? -11.102 -42.344 -38.656 1 97.38 765 ILE B O 1
ATOM 12242 N N . LYS B 1 766 ? -9.734 -40.656 -38.625 1 97.25 766 LYS B N 1
ATOM 12243 C CA . LYS B 1 766 ? -8.555 -41.438 -38.906 1 97.25 766 LYS B CA 1
ATOM 12244 C C . LYS B 1 766 ? -7.664 -41.594 -37.688 1 97.25 766 LYS B C 1
ATOM 12246 O O . LYS B 1 766 ? -7.469 -40.625 -36.938 1 97.25 766 LYS B O 1
ATOM 12251 N N . LEU B 1 767 ? -7.184 -42.844 -37.469 1 96.56 767 LEU B N 1
ATOM 12252 C CA . LEU B 1 767 ? -6.418 -43.062 -36.25 1 96.56 767 LEU B CA 1
ATOM 12253 C C . LEU B 1 767 ? -5.242 -44 -36.531 1 96.56 767 LEU B C 1
ATOM 12255 O O . LEU B 1 767 ? -5.359 -44.938 -37.312 1 96.56 767 LEU B O 1
ATOM 12259 N N . LEU B 1 768 ? -4.133 -43.625 -36.031 1 97.81 768 LEU B N 1
ATOM 12260 C CA . LEU B 1 768 ? -2.975 -44.5 -35.938 1 97.81 768 LEU B CA 1
ATOM 12261 C C . LEU B 1 768 ? -2.662 -44.812 -34.469 1 97.81 768 LEU B C 1
ATOM 12263 O O . LEU B 1 768 ? -2.318 -43.906 -33.688 1 97.81 768 LEU B O 1
ATOM 12267 N N . VAL B 1 769 ? -2.834 -46.094 -34.031 1 97.69 769 VAL B N 1
ATOM 12268 C CA . VAL B 1 769 ? -2.598 -46.531 -32.656 1 97.69 769 VAL B CA 1
ATOM 12269 C C . VAL B 1 769 ? -1.375 -47.438 -32.625 1 97.69 769 VAL B C 1
ATOM 12271 O O . VAL B 1 769 ? -1.301 -48.438 -33.375 1 97.69 769 VAL B O 1
ATOM 12274 N N . PRO B 1 770 ? -0.429 -47.156 -31.828 1 97.31 770 PRO B N 1
ATOM 12275 C CA . PRO B 1 770 ? 0.78 -47.969 -31.812 1 97.31 770 PRO B CA 1
ATOM 12276 C C . PRO B 1 770 ? 0.541 -49.344 -31.219 1 97.31 770 PRO B C 1
ATOM 12278 O O . PRO B 1 770 ? -0.467 -49.562 -30.531 1 97.31 770 PRO B O 1
ATOM 12281 N N . GLU B 1 771 ? 1.534 -50.312 -31.438 1 96.12 771 GLU B N 1
ATOM 12282 C CA . GLU B 1 771 ? 1.491 -51.625 -30.812 1 96.12 771 GLU B CA 1
ATOM 12283 C C . GLU B 1 771 ? 1.552 -51.5 -29.297 1 96.12 771 GLU B C 1
ATOM 12285 O O . GLU B 1 771 ? 2.293 -50.688 -28.75 1 96.12 771 GLU B O 1
ATOM 12290 N N . GLY B 1 772 ? 0.791 -52.188 -28.672 1 94.31 772 GLY B N 1
ATOM 12291 C CA . GLY B 1 772 ? 0.787 -52.156 -27.219 1 94.31 772 GLY B CA 1
ATOM 12292 C C . GLY B 1 772 ? -0.352 -51.344 -26.641 1 94.31 772 GLY B C 1
ATOM 12293 O O . GLY B 1 772 ? -0.568 -51.344 -25.422 1 94.31 772 GLY B O 1
ATOM 12294 N N . SER B 1 773 ? -1.116 -50.656 -27.531 1 97.31 773 SER B N 1
ATOM 12295 C CA . SER B 1 773 ? -2.264 -49.844 -27.094 1 97.31 773 SER B CA 1
ATOM 12296 C C . SER B 1 773 ? -3.537 -50.281 -27.812 1 97.31 773 SER B C 1
ATOM 12298 O O . SER B 1 773 ? -3.479 -50.906 -28.891 1 97.31 773 SER B O 1
ATOM 12300 N N . THR B 1 774 ? -4.613 -50.094 -27.156 1 97.69 774 THR B N 1
ATOM 12301 C CA . THR B 1 774 ? -5.938 -50.25 -27.75 1 97.69 774 THR B CA 1
ATOM 12302 C C . THR B 1 774 ? -6.73 -48.938 -27.641 1 97.69 774 THR B C 1
ATOM 12304 O O . THR B 1 774 ? -6.633 -48.219 -26.641 1 97.69 774 THR B O 1
ATOM 12307 N N . ALA B 1 775 ? -7.512 -48.656 -28.703 1 97.56 775 ALA B N 1
ATOM 12308 C CA . ALA B 1 775 ? -8.289 -47.438 -28.688 1 97.56 775 ALA B CA 1
ATOM 12309 C C . ALA B 1 775 ? -9.781 -47.719 -28.656 1 97.56 775 ALA B C 1
ATOM 12311 O O . ALA B 1 775 ? -10.25 -48.656 -29.312 1 97.56 775 ALA B O 1
ATOM 12312 N N . ALA B 1 776 ? -10.453 -47.094 -27.828 1 97.88 776 ALA B N 1
ATOM 12313 C CA . ALA B 1 776 ? -11.906 -47.031 -27.828 1 97.88 776 ALA B CA 1
ATOM 12314 C C . ALA B 1 776 ? -12.422 -45.719 -28.406 1 97.88 776 ALA B C 1
ATOM 12316 O O . ALA B 1 776 ? -12.211 -44.656 -27.844 1 97.88 776 ALA B O 1
ATOM 12317 N N . VAL B 1 777 ? -13.125 -45.75 -29.578 1 97.75 777 VAL B N 1
ATOM 12318 C CA . VAL B 1 777 ? -13.531 -44.562 -30.328 1 97.75 777 VAL B CA 1
ATOM 12319 C C . VAL B 1 777 ? -15.039 -44.344 -30.172 1 97.75 777 VAL B C 1
ATOM 12321 O O . VAL B 1 777 ? -15.828 -45.281 -30.359 1 97.75 777 VAL B O 1
ATOM 12324 N N . LYS B 1 778 ? -15.383 -43.188 -29.75 1 96.44 778 LYS B N 1
ATOM 12325 C CA . LYS B 1 778 ? -16.766 -42.75 -29.703 1 96.44 778 LYS B CA 1
ATOM 12326 C C . LYS B 1 778 ? -17.016 -41.625 -30.672 1 96.44 778 LYS B C 1
ATOM 12328 O O . LYS B 1 778 ? -16.156 -40.75 -30.844 1 96.44 778 LYS B O 1
ATOM 12333 N N . PRO B 1 779 ? -18.188 -41.594 -31.406 1 95 779 PRO B N 1
ATOM 12334 C CA . PRO B 1 779 ? -18.5 -40.438 -32.281 1 95 779 PRO B CA 1
ATOM 12335 C C . PRO B 1 779 ? -18.844 -39.188 -31.516 1 95 779 PRO B C 1
ATOM 12337 O O . PRO B 1 779 ? -19.188 -39.25 -30.328 1 95 779 PRO B O 1
ATOM 12340 N N . PRO B 1 780 ? -18.719 -38.031 -32.156 1 95 780 PRO B N 1
ATOM 12341 C CA . PRO B 1 780 ? -19.219 -36.812 -31.5 1 95 780 PRO B CA 1
ATOM 12342 C C . PRO B 1 780 ? -20.703 -36.906 -31.141 1 95 780 PRO B C 1
ATOM 12344 O O . PRO B 1 780 ? -21.438 -37.688 -31.734 1 95 780 PRO B O 1
ATOM 12347 N N . LYS B 1 781 ? -21.047 -36.156 -30.125 1 94.44 781 LYS B N 1
ATOM 12348 C CA . LYS B 1 781 ? -22.453 -36.094 -29.719 1 94.44 781 LYS B CA 1
ATOM 12349 C C . LYS B 1 781 ? -23.359 -35.812 -30.906 1 94.44 781 LYS B C 1
ATOM 12351 O O . LYS B 1 781 ? -23.125 -34.875 -31.656 1 94.44 781 LYS B O 1
ATOM 12356 N N . GLY B 1 782 ? -24.406 -36.625 -31.078 1 92.69 782 GLY B N 1
ATOM 12357 C CA . GLY B 1 782 ? -25.359 -36.438 -32.156 1 92.69 782 GLY B CA 1
ATOM 12358 C C . GLY B 1 782 ? -24.938 -37.156 -33.438 1 92.69 782 GLY B C 1
ATOM 12359 O O . GLY B 1 782 ? -25.641 -37.062 -34.469 1 92.69 782 GLY B O 1
ATOM 12360 N N . TRP B 1 783 ? -23.828 -37.875 -33.406 1 95 783 TRP B N 1
ATOM 12361 C CA . TRP B 1 783 ? -23.328 -38.562 -34.594 1 95 783 TRP B CA 1
ATOM 12362 C C . TRP B 1 783 ? -23.25 -40.062 -34.344 1 95 783 TRP B C 1
ATOM 12364 O O . TRP B 1 783 ? -23.328 -40.531 -33.219 1 95 783 TRP B O 1
ATOM 12374 N N . SER B 1 784 ? -23.141 -40.875 -35.406 1 94.75 784 SER B N 1
ATOM 12375 C CA . SER B 1 784 ? -22.953 -42.312 -35.344 1 94.75 784 SER B CA 1
ATOM 12376 C C . SER B 1 784 ? -21.625 -42.75 -35.969 1 94.75 784 SER B C 1
ATOM 12378 O O . SER B 1 784 ? -21.094 -42.062 -36.812 1 94.75 784 SER B O 1
ATOM 12380 N N . LEU B 1 785 ? -21.125 -43.812 -35.438 1 94.56 785 LEU B N 1
ATOM 12381 C CA . LEU B 1 785 ? -19.828 -44.344 -35.875 1 94.56 785 LEU B CA 1
ATOM 12382 C C . LEU B 1 785 ? -20.031 -45.562 -36.75 1 94.56 785 LEU B C 1
ATOM 12384 O O . LEU B 1 785 ? -20.797 -46.469 -36.438 1 94.56 785 LEU B O 1
ATOM 12388 N N . GLY B 1 786 ? -19.312 -45.562 -37.875 1 88.5 786 GLY B N 1
ATOM 12389 C CA . GLY B 1 786 ? -19.297 -46.781 -38.688 1 88.5 786 GLY B CA 1
ATOM 12390 C C . GLY B 1 786 ? -18.359 -47.844 -38.125 1 88.5 786 GLY B C 1
ATOM 12391 O O . GLY B 1 786 ? -17.156 -47.594 -37.969 1 88.5 786 GLY B O 1
ATOM 12392 N N . GLY B 1 787 ? -18.906 -49.031 -37.656 1 84.69 787 GLY B N 1
ATOM 12393 C CA . GLY B 1 787 ? -18.078 -50.125 -37.156 1 84.69 787 GLY B CA 1
ATOM 12394 C C . GLY B 1 787 ? -18.094 -50.25 -35.656 1 84.69 787 GLY B C 1
ATOM 12395 O O . GLY B 1 787 ? -18.906 -49.594 -35 1 84.69 787 GLY B O 1
ATOM 12396 N N . ASN B 1 788 ? -17.312 -51.094 -34.938 1 84.38 788 ASN B N 1
ATOM 12397 C CA . ASN B 1 788 ? -17.375 -51.469 -33.531 1 84.38 788 ASN B CA 1
ATOM 12398 C C . ASN B 1 788 ? -16.625 -50.469 -32.656 1 84.38 788 ASN B C 1
ATOM 12400 O O . ASN B 1 788 ? -16.75 -50.469 -31.438 1 84.38 788 ASN B O 1
ATOM 12404 N N . GLY B 1 789 ? -15.922 -49.531 -33.219 1 90.25 789 GLY B N 1
ATOM 12405 C CA . GLY B 1 789 ? -15.289 -48.438 -32.5 1 90.25 789 GLY B CA 1
ATOM 12406 C C . GLY B 1 789 ? -14.086 -48.875 -31.672 1 90.25 789 GLY B C 1
ATOM 12407 O O . GLY B 1 789 ? -13.531 -48.094 -30.906 1 90.25 789 GLY B O 1
ATOM 12408 N N . VAL B 1 790 ? -13.633 -50.125 -31.484 1 95 790 VAL B N 1
ATOM 12409 C CA . VAL B 1 790 ? -12.445 -50.625 -30.797 1 95 790 VAL B CA 1
ATOM 12410 C C . VAL B 1 790 ? -11.352 -50.938 -31.812 1 95 790 VAL B C 1
ATOM 12412 O O . VAL B 1 790 ? -11.562 -51.75 -32.719 1 95 790 VAL B O 1
ATOM 12415 N N . ILE B 1 791 ? -10.25 -50.344 -31.625 1 95.44 791 ILE B N 1
ATOM 12416 C CA . ILE B 1 791 ? -9.141 -50.5 -32.562 1 95.44 791 ILE B CA 1
ATOM 12417 C C . ILE B 1 791 ? -7.926 -51.062 -31.828 1 95.44 791 ILE B C 1
ATOM 12419 O O . ILE B 1 791 ? -7.41 -50.438 -30.906 1 95.44 791 ILE B O 1
ATOM 12423 N N . GLU B 1 792 ? -7.477 -52.25 -32.156 1 94.81 792 GLU B N 1
ATOM 12424 C CA . GLU B 1 792 ? -6.223 -52.781 -31.641 1 94.81 792 GLU B CA 1
ATOM 12425 C C . GLU B 1 792 ? -5.023 -52.156 -32.344 1 94.81 792 GLU B C 1
ATOM 12427 O O . GLU B 1 792 ? -4.926 -52.219 -33.594 1 94.81 792 GLU B O 1
ATOM 12432 N N . GLY B 1 793 ? -4.109 -51.625 -31.641 1 95.19 793 GLY B N 1
ATOM 12433 C CA . GLY B 1 793 ? -2.982 -50.906 -32.219 1 95.19 793 GLY B CA 1
ATOM 12434 C C . GLY B 1 793 ? -2.004 -51.844 -32.938 1 95.19 793 GLY B C 1
ATOM 12435 O O . GLY B 1 793 ? -1.538 -52.812 -32.344 1 95.19 793 GLY B O 1
ATOM 12436 N N . ASP B 1 794 ? -1.68 -51.562 -34.156 1 94.38 794 ASP B N 1
ATOM 12437 C CA . ASP B 1 794 ? -0.657 -52.312 -34.906 1 94.38 794 ASP B CA 1
ATOM 12438 C C . ASP B 1 794 ? 0.247 -51.375 -35.688 1 94.38 794 ASP B C 1
ATOM 12440 O O . ASP B 1 794 ? 1.033 -51.812 -36.531 1 94.38 794 ASP B O 1
ATOM 12444 N N . GLY B 1 795 ? 0.015 -50.094 -35.469 1 94.38 795 GLY B N 1
ATOM 12445 C CA . GLY B 1 795 ? 0.866 -49.094 -36.094 1 94.38 795 GLY B CA 1
ATOM 12446 C C . GLY B 1 795 ? 0.4 -48.688 -37.469 1 94.38 795 GLY B C 1
ATOM 12447 O O . GLY B 1 795 ? 1.1 -47.969 -38.188 1 94.38 795 GLY B O 1
ATOM 12448 N N . THR B 1 796 ? -0.797 -49.125 -37.844 1 95.19 796 THR B N 1
ATOM 12449 C CA . THR B 1 796 ? -1.345 -48.75 -39.156 1 95.19 796 THR B CA 1
ATOM 12450 C C . THR B 1 796 ? -2.553 -47.844 -39 1 95.19 796 THR B C 1
ATOM 12452 O O . THR B 1 796 ? -3.262 -47.906 -37.969 1 95.19 796 THR B O 1
ATOM 12455 N N . GLU B 1 797 ? -2.727 -47.031 -39.938 1 96 797 GLU B N 1
ATOM 12456 C CA . GLU B 1 797 ? -3.824 -46.062 -39.906 1 96 797 GLU B CA 1
ATOM 12457 C C . GLU B 1 797 ? -5.156 -46.75 -40.219 1 96 797 GLU B C 1
ATOM 12459 O O . GLU B 1 797 ? -5.234 -47.562 -41.125 1 96 797 GLU B O 1
ATOM 12464 N N . VAL B 1 798 ? -6.148 -46.469 -39.5 1 95.62 798 VAL B N 1
ATOM 12465 C CA . VAL B 1 798 ? -7.512 -46.938 -39.719 1 95.62 798 VAL B CA 1
ATOM 12466 C C . VAL B 1 798 ? -8.461 -45.75 -39.875 1 95.62 798 VAL B C 1
ATOM 12468 O O . VAL B 1 798 ? -8.234 -44.688 -39.312 1 95.62 798 VAL B O 1
ATOM 12471 N N . SER B 1 799 ? -9.469 -45.844 -40.719 1 95.94 799 SER B N 1
ATOM 12472 C CA . SER B 1 799 ? -10.469 -44.812 -40.969 1 95.94 799 SER B CA 1
ATOM 12473 C C . SER B 1 799 ? -11.859 -45.281 -40.531 1 95.94 799 SER B C 1
ATOM 12475 O O . SER B 1 799 ? -12.281 -46.375 -40.906 1 95.94 799 SER B O 1
ATOM 12477 N N . LEU B 1 800 ? -12.453 -44.5 -39.781 1 96.12 800 LEU B N 1
ATOM 12478 C CA . LEU B 1 800 ? -13.828 -44.75 -39.375 1 96.12 800 LEU B CA 1
ATOM 12479 C C . LEU B 1 800 ? -14.766 -43.656 -39.844 1 96.12 800 LEU B C 1
ATOM 12481 O O . LEU B 1 800 ? -14.547 -42.469 -39.562 1 96.12 800 LEU B O 1
ATOM 12485 N N . GLN B 1 801 ? -15.789 -44.062 -40.562 1 95.62 801 GLN B N 1
ATOM 12486 C CA . GLN B 1 801 ? -16.766 -43.094 -41.031 1 95.62 801 GLN B CA 1
ATOM 12487 C C . GLN B 1 801 ? -17.719 -42.688 -39.938 1 95.62 801 GLN B C 1
ATOM 12489 O O . GLN B 1 801 ? -18.094 -43.5 -39.094 1 95.62 801 GLN B O 1
ATOM 12494 N N . ILE B 1 802 ? -18.047 -41.406 -39.875 1 95.56 802 ILE B N 1
ATOM 12495 C CA . ILE B 1 802 ? -19.078 -40.938 -38.969 1 95.56 802 ILE B CA 1
ATOM 12496 C C . ILE B 1 802 ? -20.188 -40.25 -39.75 1 95.56 802 ILE B C 1
ATOM 12498 O O . ILE B 1 802 ? -19.938 -39.688 -40.844 1 95.56 802 ILE B O 1
ATOM 12502 N N . SER B 1 803 ? -21.453 -40.312 -39.281 1 94.69 803 SER B N 1
ATOM 12503 C CA . SER B 1 803 ? -22.609 -39.688 -39.938 1 94.69 803 SER B CA 1
ATOM 12504 C C . SER B 1 803 ? -23.547 -39.094 -38.906 1 94.69 803 SER B C 1
ATOM 12506 O O . SER B 1 803 ? -23.734 -39.625 -37.812 1 94.69 803 SER B O 1
ATOM 12508 N N . LYS B 1 804 ? -24.125 -37.938 -39.312 1 93.38 804 LYS B N 1
ATOM 12509 C CA . LYS B 1 804 ? -25.062 -37.281 -38.406 1 93.38 804 LYS B CA 1
ATOM 12510 C C . LYS B 1 804 ? -26.344 -38.094 -38.25 1 93.38 804 LYS B C 1
ATOM 12512 O O . LYS B 1 804 ? -26.859 -38.656 -39.219 1 93.38 804 LYS B O 1
ATOM 12517 N N . LYS B 1 805 ? -26.75 -38.25 -37.031 1 86.31 805 LYS B N 1
ATOM 12518 C CA . LYS B 1 805 ? -27.969 -39 -36.75 1 86.31 805 LYS B CA 1
ATOM 12519 C C . LYS B 1 805 ? -29.188 -38.25 -37.312 1 86.31 805 LYS B C 1
ATOM 12521 O O . LYS B 1 805 ? -29.25 -37.031 -37.25 1 86.31 805 LYS B O 1
ATOM 12526 N N . SER B 1 806 ? -29.828 -38.906 -38.281 1 68.5 806 SER B N 1
ATOM 12527 C CA . SER B 1 806 ? -31.078 -38.344 -38.781 1 68.5 806 SER B CA 1
ATOM 12528 C C . SER B 1 806 ? -32.031 -38 -37.656 1 68.5 806 SER B C 1
ATOM 12530 O O . SER B 1 806 ? -32.125 -38.719 -36.656 1 68.5 806 SER B O 1
ATOM 12532 N N . GLU B 1 807 ? -32.188 -36.719 -37.375 1 49.28 807 GLU B N 1
ATOM 12533 C CA . GLU B 1 807 ? -33.281 -36.438 -36.438 1 49.28 807 GLU B CA 1
ATOM 12534 C C . GLU B 1 807 ? -34.5 -37.344 -36.719 1 49.28 807 GLU B C 1
ATOM 12536 O O . GLU B 1 807 ? -34.781 -37.656 -37.875 1 49.28 807 GLU B O 1
#

Foldseek 3Di:
DDPPPPPPPFFDWQAFPAWPDWDADKDADPDNFWMKFAAADPGDWTKTKTFRLFKAKAKKKWKWQAKADPPVDFKFKKKKAFFLFPVQRPDPQRLAQFAFAAVQFFSGRIAMDIDTHGNHIDMDIDPGMPLIGRMMMMTRDDHGMMITTPGIGHGHLDDFFDKFKDWDFQDVLLNLLQQLLLSLLRLQWDAAQSGAFQWDFAAVFIKHAAGHWFWFQLWQPPAWKKKKWKKAWPPQWWKKFWLDDQWGWIWTQGVVQQKIWIKTTRACQDDPHHIDTQDMWHHDPPDDRHDMKMWMWGDDDQKIWIDINNRTTDIGGRHFHFDPADDRDTRRDDMTTHHDHPTIMGMAWIFMAHPVGHTSDTDRRHPVCVVVVCQRRLRHGQRFIAGAFGSDHQRKAFLLLLLQSVLLCLAISVPLRHSLRSLQQQLLQAAPQLATFGIHHRSHDRNPDPHHGGPSRAQALLSSLSSLLSVLQSQQFAVPLVSLVVRLVSLVSSLVSQCVQQDPLRFRFDDQSRQADPDPVVGGDHGGFLSSLLSSLSSLCSSLVSDDDDVSNVVSVVSSVSSLVSQCVAFADQVQQFGHGHPVFDNPKDQLQSRLSCLLSVSGDDDPCSLCSNLVDDDWQDARIDPGPPSVVLQKDFLLSNLSSLSSCLSVLNQQSSVVNCCRQSVLLSPSPDSSNHSHAWGIPGRRSHRSDRNTGRSTSSNSSSSNSCCCAQLVWDGPGGQQQEIEGEHRDRPIQKIKMWRQTPQGIKIWMKGDDVVQQKIKIKIAAAASHKYAYDYYPQKDKADPRIDHHHRDMDMIMMGGDDD/DDPPPPPPPFFDWQAFPAWPDWDDDKDADPDNFWMKFAAADPGDWTKTKTFRLFKAKAKKKWKWQAKADPPVDFKFKKKKAFFLFPVQRPDPQRLAQFAFAAVQFFSGRIAMDIDTHGNHIDMDIDPGMPLIGRMMMMTRDDHGMMITTPGIGHGHLDDFFDKFKDWDFPDVLLNLLQQLLLSLLRLQWDAAQSGAFQWDFAAVFIKHAAGHWFWFQLWQPPAWKKKKWKKAWPPQWWKKFWLDDQWGWIWTQGVVQQKIWIKTTRACQDDPHHIDTQDMWHHDPPDDRHDMKMWMWGDDDQKIWIDINNRTTDIGGRHFHFDPADDRDTRRDDMTTHHHHPTIMGMAWIFMAHPVGHTSDTDRRHPVCVVVVCQRRLRHGQRFIAGAFGSDHQRKQFLLLLLQSVLLCLAISVPLRHSVRSLQQQLLQAAPQLATFGIHHRSHDRNPDPDHGGPSRAQALLSSLSSLLSVLQSQQFAVPLVVLVVRLVSLVSSLVSQCVQQDPLRFRFDDQSHQADPDPVVGGDHGGFLSSLLSSLSSLCSSLVSDDDDVSNVVSVVSSVSSLVSQCVAFADQVQQFGHGHPVFDNPKDQLQSRLSCLLVVSGDDDPCSLCSNLVDDDWQDARIDPGPPSVVLQKDFLLSNLSSLSSCLSVLNQQSSVVNCCRQSVLLSPSPDSSNHSHAWGIPGRRSHRSDRNTGRSTSSNSSSSNSCCCAQLVWDGPGGQQLEIEGEHRDRPIQKIKMWRQTPQGIKIWMWGDDVVQQKIKIKIAAAANHKYAYDYYPQKDKADPRIDHHHRDIDMIMMGGDDD

Sequence (1614 aa):
MQSSSTSLSNPELVRPSRVLRTSGKVEIGNEVSYLSLANTKTDTKAEVILDYGRCEGGFPVFSITSASAPKDQRQVAFQVTYSETIDGIDNAQGDGPFFLFSNAMDGYRVCQHHASAADETQTVKSRFIQASQRYQKITLTELDTTLVFAQIGFQAVRPEASIKAKFHCSDEVLNRIWRDGVRTVDLCTVEREETVPAWDVIDQGTRVFGGHWAPCRQGTRWSNKKVVFRTKVERFGASWAVRMITNGLIFCLDVRDRKLTAVEGLSNQSCILPSVTLGSWQLPETLDLSGWLSIETLAVEDGVAVTIQGHEVAQVTGVHIKAMLGDRLVNTGSVAFGGPPGWIALYRDLSVKGLDGQILYENPLSQRDVVRTFADFQVGTNKLPCIIDGAKRDRACFGGDAFVTGRSIAYSTANLDAWKGTIELLLSHQSKNGYLGNLCPLQAPEHADQDEPPHYGFYSLTYALLLVVSIKDYWLNSGDQPLLERSFQRLQHQLDFTRGFLNSEGLVEAPPYLSMTWFPMGGPVFGASAGLNLAYFDALNAMALMSTDEKTRSQYLDQAKCLKESLVRGFWNSERGIMRPSLSLPANGVFQDVNAYAVTLGVSPEHPREIENIFSPGENLPPAFRGLGRWDEFELASPYASGFALEGLFTKYEGMQAKELLLRVWGKMANQDGPNFSGAHWEAMKTDGTPFNHDVSLAHGWSTWPVFLLPRYLAGVYPLQAGWRKIGVEPVLAGLDVVEYSLEIPQGFLKVALYVEEEKHAGMIKLLVPEGSTAAVKPPKGWSLGGNGVIEGDGTEVSLQISKKSEMQSSSTSLSNPELVRPSRVLRTSGKVEIGNEVSYLSLANTKTDTKAEVILDYGRCEGGFPVFSITSASAPKDQRQVAFQVTYSETIDGIDNAQGDGPFFLFSNAMDGYRVCQHHASAADETQTVKSRFIQASQRYQKITLTELDTTLVFAQIGFQAVRPEASIKAKFHCSDEVLNRIWRDGVRTVDLCTVEREETVPAWDVIDQGTRVFGGHWAPCRQGTRWSNKKVVFRTKVERFGASWAVRMITNGLIFCLDVRDRKLTAVEGLSNQSCILPSVTLGSWQLPETLDLSGWLSIETLAVEDGVAVTIQGHEVAQVTGVHIKAMLGDRLVNTGSVAFGGPPGWIALYRDLSVKGLDGQILYENPLSQRDVVRTFADFQVGTNKLPCIIDGAKRDRACFGGDAFVTGRSIAYSTANLDAWKGTIELLLSHQSKNGYLGNLCPLQAPEHADQDEPPHYGFYSLTYALLLVVSIKDYWLNSGDQPLLERSFQRLQHQLDFTRGFLNSEGLVEAPPYLSMTWFPMGGPVFGASAGLNLAYFDALNAMALMSTDEKTRSQYLDQAKCLKESLVRGFWNSERGIMRPSLSLPANGVFQDVNAYAVTLGVSPEHPREIENIFSPGENLPPAFRGLGRWDEFELASPYASGFALEGLFTKYEGMQAKELLLRVWGKMANQDGPNFSGAHWEAMKTDGTPFNHDVSLAHGWSTWPVFLLPRYLAGVYPLQAGWRKIGVEPVLAGLDVVEYSLEIPQGFLKVALYVEEEKHAGMIKLLVPEGSTAAVKPPKGWSLGGNGVIEGDGTEVSLQISKKSE

Secondary structure (DSSP, 8-state):
----------PPEE--SEEEEEESEEEE-SSTT-EEEE--SSSPPPEEEEEEEEEEEEEEEEEEEEEE--TT--EEEEEEEEESSTTGGGSTTTT----SS--SS-S-SEEEEEEESSSS-EEEE-SS-EEEEEEEEEEE-STT-EEEEEEEEEE-SSPPPPP-EEEEES-HHHHHHHHHHHHHHHHTEE-TT-SPPSSEE-SS-EEEEEEEEEE-GGGTT--SEEEEEEEEEEESEEEEEES-SSSEEEEEEETTTTEEEEEEESSSS-SSS--EEEEEEEPPTT---SS-EEEEEEEETTEEEEEETTEEEEEE-S---B-SSSSS-B-----EEEEEEEEEEEEEEEEEE-TT--EEEEE--SGGGHHHHHHHHT-S--SS-EE-SBSSTT-EEEHHHHHHHHHHHHTTT--HHHHHHHHHHHHH-B-TT-PBP-EEETTPPP--SSSPPPGGG---HHHHHHHHHHHHHHHHHH--HHHHHHHHHHHHHHHHHHHTTB-TTS-B---GGG---S-GGG-PPPSSBHHHHHHHHHHHHHHHHH-SSHHHHHHHHHHHHHHHHHHHHHHEETTTTEE-SBTTS-TT-EEHHHHHHHHHTT-SPP-TTHHHHHH--SSSPPPSEES-GGGGGG-EE-HHHHHHHHHHHHHTT-HHHHHHHHHHHHHHHT-TTSTT--SS--S-EETTSSBSSTT--SSBGGG-HHHHHIIIIII-EEESSGGGSEEEE-----S-SEEEEEEEETTEEEEEEEEEEGGGTEEEEEEE--TT-EEEE-PPTTEEESS--EEE-SS-EEEEEEEE---/----------PPEE--SEEEEEESEEEE-SSTT-EEEE--SSSPPPEEEEEEEEEEEEEEEEEEEEEE--TT--EEEEEEEEESSTTGGGSTTTT----SS--SS-S-SEEEEEEESSSS-EEEE-SS-EEEEEEEEEEE-STT-EEEEEEEEEE-SSPPPPP-EEEEES-HHHHHHHHHHHHHHHHTEE-TT-SPPSSEE-SS-EEEEEEEEEE-GGGTT--SEEEEEEEEEEESEEEEEES-SSSEEEEEEETTTTEEEEEEESSSS-SSS--EEEEEEEPPTT---SS-EEEEEEEETTEEEEEETTEEEEEE-S--PBPSSSSS-B-----EEEEEEEEEEEEEEEEEE-TT--EEEEE--SGGGHHHHHHHHT-S--SS-EE-SBSSTT-EEEHHHHHHHHHHHHTTT--HHHHHHHHHHHHH-B-TT-PBP-EEETTPPP--SSSPPPGGG---HHHHHHHHHHHHHHHHHH--HHHHHHHHHHHHHHHHHHHTTB-TTS-B---GGG---S-GGG-PPPSSBHHHHHHHHHHHHHHHHH-SSHHHHHHHHHHHHHHHHHHHHHHEETTTTEE-SBTTS-TT-EEHHHHHHHHHTT-SPP-TTHHHHHH--SSSPPPSEES-GGGGGG-EE-HHHHHHHHHHHHHTT-HHHHHHHHHHHHHHHT-TTSTT--SS--S-EETTSSBSSTT--SSBGGG-HHHHHIIIIII-EEESSGGGSEEEE-----S-SEEEEEEEETTEEEEEEEEEEGGGTEEEEEEE--TT-EEEE-PPTTEEESS--EEE-SS-EEEEEEEE---

Nearest PDB structures (foldseek):
  8iwd-assembly1_A  TM=7.993E-01  e=6.416E-34  Aspergillus niger
  8hmm-assembly1_A  TM=7.916E-01  e=8.291E-34  Aspergillus oryzae
  8iwf-assembly1_A  TM=7.916E-01  e=1.700E-33  Aspergillus niger
  3cih-assembly1_A-2  TM=7.569E-01  e=7.807E-25  Bacteroides thetaiotaomicron VPI-5482
  2okx-assembly1_A  TM=8.231E-01  e=8.731E-23  Bacillus sp. GL1

Organism: NCBI:txid1208366

pLDDT: mean 93.78, std 8.85, range [24.48, 98.88]

Radius of gyration: 36.85 Å; Cα contacts (8 Å, |Δi|>4): 4248; chains: 2; bounding box: 86×116×84 Å

Solvent-accessible surface area (backbone atoms only — not comparable to full-atom values): 78166 Å² total; per-residue (Å²): 134,82,79,78,77,78,77,79,76,77,65,59,67,47,55,54,70,38,71,72,50,74,38,56,45,65,46,72,52,97,43,73,40,23,30,33,38,36,25,50,91,85,55,61,58,10,29,41,30,36,28,40,75,22,48,43,40,16,27,42,35,37,33,30,44,31,26,44,43,52,94,92,40,64,57,41,52,33,36,39,32,31,8,52,29,66,64,4,59,74,36,94,40,17,32,44,59,34,45,69,63,34,44,78,39,49,25,58,26,53,46,79,46,71,41,62,44,33,86,50,73,46,75,46,65,51,91,48,30,48,50,50,24,20,35,38,35,42,32,48,74,48,67,48,25,35,42,30,32,59,35,43,34,21,34,31,87,63,79,81,72,70,66,45,35,50,73,44,49,72,45,65,66,59,39,47,41,34,52,20,19,48,46,16,48,48,57,14,44,42,55,59,56,63,40,64,49,52,53,48,59,35,80,89,12,27,38,39,44,33,36,38,55,34,28,31,48,87,26,42,78,38,58,55,32,38,40,34,33,34,36,31,56,75,31,66,22,44,32,38,30,40,28,18,61,60,36,24,42,33,37,41,39,32,63,84,78,36,31,41,35,34,23,36,25,53,40,91,53,63,56,101,50,72,44,45,77,75,47,47,33,68,54,65,86,83,62,75,72,84,49,79,37,45,40,36,38,40,37,48,88,38,33,39,35,34,27,51,71,84,38,77,62,46,76,42,70,68,58,77,47,70,37,87,58,50,77,66,32,67,37,42,4,12,49,24,44,26,33,59,86,80,23,26,20,31,33,26,50,36,36,32,23,34,87,88,62,48,76,76,45,72,44,57,36,22,44,91,37,39,70,56,50,23,47,40,32,29,32,31,39,15,80,47,18,22,44,24,39,20,35,50,69,49,43,22,30,36,17,55,29,39,42,39,32,42,50,22,30,67,50,27,45,50,55,56,59,21,48,48,31,36,51,51,43,28,61,35,30,37,38,90,70,18,54,49,22,19,28,42,39,48,28,42,63,66,47,82,64,90,60,71,51,51,74,79,24,53,55,26,51,38,22,29,27,28,33,49,36,30,50,44,52,48,31,30,61,61,41,48,57,67,60,49,65,70,42,47,64,60,50,50,33,29,53,53,38,52,56,71,28,46,45,98,70,54,42,45,42,51,58,53,47,38,28,37,53,98,52,65,90,71,44,47,50,44,51,42,33,42,51,48,39,50,29,45,41,50,25,29,49,32,49,24,70,71,42,88,47,68,66,62,20,50,50,28,47,51,52,28,52,54,36,48,53,28,47,44,72,72,30,51,32,80,90,70,40,43,40,19,43,26,80,63,46,51,75,80,15,38,35,38,33,45,36,12,43,33,49,60,70,64,58,52,74,92,46,95,43,38,64,56,68,47,65,41,85,69,93,50,46,51,53,35,41,41,64,46,64,75,56,37,72,67,46,38,15,33,43,50,30,45,35,31,20,39,51,24,29,48,72,69,58,34,21,54,60,28,50,50,52,44,46,60,56,50,41,56,41,57,34,78,83,43,81,60,23,23,64,22,26,40,48,42,22,25,28,86,70,46,68,59,49,45,55,52,48,47,31,14,18,46,31,24,44,58,31,28,48,44,46,38,33,50,45,6,44,48,62,72,31,55,25,41,36,29,28,35,31,45,29,35,66,46,90,58,46,35,28,37,32,36,37,67,48,85,58,35,63,34,37,36,34,39,39,45,39,72,92,73,44,33,34,35,40,35,36,26,36,19,47,78,24,34,35,45,49,47,54,34,89,70,40,40,58,57,73,89,41,67,44,78,25,71,62,52,75,47,78,33,46,31,35,52,54,77,128,135,82,81,78,76,78,75,79,75,76,64,58,68,47,56,56,70,39,72,72,52,74,38,57,46,63,47,72,50,98,44,73,40,22,30,34,39,35,26,49,90,84,55,63,57,10,29,41,30,36,26,40,78,23,49,44,40,16,27,43,35,38,31,29,44,31,26,43,44,52,94,93,40,65,55,40,53,33,37,39,33,31,7,51,30,67,64,4,58,75,36,94,39,18,33,45,59,33,45,68,62,35,44,79,41,50,24,59,27,53,46,80,46,71,42,63,44,34,86,50,73,44,76,46,66,52,92,47,31,50,51,50,23,20,35,41,34,43,32,48,74,48,66,48,26,36,40,31,31,60,36,43,35,21,33,31,86,64,77,82,74,70,66,45,36,49,74,45,49,70,46,66,68,59,40,48,41,33,52,20,19,49,46,16,49,48,55,13,43,42,55,58,56,63,41,64,49,53,52,46,59,35,79,90,13,26,39,40,45,33,36,38,53,34,27,32,49,86,27,42,78,39,59,55,32,38,41,34,32,34,36,32,56,74,31,65,22,45,32,39,31,38,29,18,61,60,37,25,42,34,35,42,38,31,64,84,79,36,30,40,34,32,22,36,25,52,42,93,53,62,58,100,49,70,42,45,77,74,48,48,33,67,55,65,87,83,61,76,73,85,48,78,38,45,40,36,40,41,37,47,86,38,33,38,35,34,26,50,72,85,38,79,62,47,77,42,68,67,58,77,49,69,37,88,59,48,77,65,32,67,38,43,5,11,50,23,44,26,32,58,90,79,22,26,22,32,33,27,50,37,36,32,22,35,87,84,64,47,76,77,44,73,45,56,35,23,46,90,38,39,71,57,50,24,47,39,31,29,33,32,40,16,82,48,20,21,43,25,40,20,35,50,72,49,43,24,28,36,18,55,30,39,42,39,32,41,50,22,30,67,51,27,46,50,55,58,60,21,48,50,30,37,51,51,42,29,61,35,30,38,38,91,72,18,54,47,23,20,28,41,40,49,26,43,64,66,47,83,64,91,59,72,51,50,75,79,23,54,56,25,52,38,22,28,28,30,31,49,36,30,50,44,53,48,31,32,63,62,42,48,58,68,59,49,64,69,42,48,63,59,52,50,34,29,52,54,38,52,56,72,29,48,45,98,70,53,43,46,43,50,59,52,47,39,27,37,53,97,51,66,91,72,44,47,49,43,49,42,33,42,51,49,40,49,29,47,40,49,25,28,48,32,49,26,69,70,42,87,48,67,67,62,20,51,52,30,46,50,51,29,53,54,35,47,52,28,48,44,73,71,31,50,31,79,90,68,40,44,43,18,44,28,77,61,46,50,75,80,15,39,35,39,32,46,36,11,42,32,48,59,71,62,58,53,75,89,44,94,43,37,63,56,66,47,66,41,83,68,93,51,46,50,52,35,40,39,64,45,64,73,56,36,72,66,45,38,16,32,41,50,28,47,36,30,20,39,50,24,30,48,73,69,59,35,20,54,62,28,50,50,51,44,45,59,56,50,41,56,42,56,35,77,85,43,81,59,24,23,65,21,26,39,48,41,23,25,27,85,69,45,68,59,50,45,56,51,47,46,30,16,17,46,31,23,43,58,31,28,48,43,46,38,33,50,46,7,44,48,62,74,31,55,25,41,36,29,30,36,31,46,30,37,66,46,90,58,45,35,27,37,34,36,37,65,50,84,58,35,62,35,36,36,34,38,38,43,40,73,93,73,43,33,34,39,41,38,37,28,38,19,48,78,23,34,35,45,51,47,55,34,90,72,40,39,58,56,72,88,42,66,44,79,24,72,61,53,75,46,78,31,46,32,36,52,55,77,127

InterPro domains:
  IPR008928 Six-hairpin glycosidase superfamily [SSF48208] (390-783)
  IPR012341 Six-hairpin glycosidase-like superfamily [G3DSA:1.50.10.10] (378-710)
  IPR035398 Alpha-L-rhamnosidase C-terminal domain [PF17390] (716-781)